Protein 2UVD (pdb70)

CATH classification: 3.40.50.720

Structure (mmCIF, N/CA/C/O backbone):
data_2UVD
#
_entry.id   2UVD
#
_cell.length_a   70.620
_cell.length_b   120.650
_cell.length_c   136.380
_cell.angle_alpha   90.00
_cell.angle_beta   104.42
_cell.angle_gamma   90.00
#
_symmetry.space_group_name_H-M   'P 1 21 1'
#
loop_
_entity.id
_entity.type
_entity.pdbx_description
1 polymer '3-OXOACYL-(ACYL-CARRIER-PROTEIN) REDUCTASE'
2 water water
#
loop_
_atom_site.group_PDB
_atom_site.id
_atom_site.type_symbol
_atom_site.label_atom_id
_atom_site.label_alt_id
_atom_site.label_comp_id
_atom_site.label_asym_id
_atom_site.label_entity_id
_atom_site.label_seq_id
_atom_site.pdbx_PDB_ins_code
_atom_site.Cartn_x
_atom_site.Cartn_y
_atom_site.Cartn_z
_atom_site.occupancy
_atom_site.B_iso_or_equiv
_atom_site.auth_seq_id
_atom_site.auth_comp_id
_atom_site.auth_asym_id
_atom_site.auth_atom_id
_atom_site.pdbx_PDB_model_num
ATOM 1 N N . MET A 1 1 ? 35.936 -4.679 -9.151 1.00 78.58 1 MET A N 1
ATOM 2 C CA . MET A 1 1 ? 37.141 -3.793 -9.061 1.00 80.46 1 MET A CA 1
ATOM 3 C C . MET A 1 1 ? 36.824 -2.292 -8.830 1.00 80.63 1 MET A C 1
ATOM 4 O O . MET A 1 1 ? 37.354 -1.417 -9.530 1.00 88.98 1 MET A O 1
ATOM 9 N N . LEU A 1 2 ? 35.892 -2.050 -7.917 1.00 69.45 2 LEU A N 1
ATOM 10 C CA . LEU A 1 2 ? 35.865 -0.906 -6.939 1.00 67.98 2 LEU A CA 1
ATOM 11 C C . LEU A 1 2 ? 36.708 0.391 -7.108 1.00 64.09 2 LEU A C 1
ATOM 12 O O . LEU A 1 2 ? 36.923 1.135 -6.148 1.00 56.36 2 LEU A O 1
ATOM 17 N N . LYS A 1 3 ? 37.113 0.703 -8.325 1.00 69.22 3 LYS A N 1
ATOM 18 C CA . LYS A 1 3 ? 37.856 1.934 -8.610 1.00 72.44 3 LYS A CA 1
ATOM 19 C C . LYS A 1 3 ? 37.067 3.190 -8.276 1.00 69.01 3 LYS A C 1
ATOM 20 O O . LYS A 1 3 ? 35.937 3.359 -8.726 1.00 76.50 3 LYS A O 1
ATOM 26 N N . GLY A 1 4 ? 37.681 4.080 -7.517 1.00 63.60 4 GLY A N 1
ATOM 27 C CA . GLY A 1 4 ? 37.030 5.325 -7.083 1.00 61.89 4 GLY A CA 1
ATOM 28 C C . GLY A 1 4 ? 36.001 5.196 -5.974 1.00 63.60 4 GLY A C 1
ATOM 29 O O . GLY A 1 4 ? 35.403 6.195 -5.569 1.00 69.48 4 GLY A O 1
ATOM 30 N N . LYS A 1 5 ? 35.789 3.980 -5.473 1.00 62.95 5 LYS A N 1
ATOM 31 C CA . LYS A 1 5 ? 34.836 3.748 -4.380 1.00 62.06 5 LYS A CA 1
ATOM 32 C C . LYS A 1 5 ? 35.451 4.101 -3.038 1.00 55.98 5 LYS A C 1
ATOM 33 O O . LYS A 1 5 ? 36.662 4.026 -2.871 1.00 49.10 5 LYS A O 1
ATOM 39 N N . VAL A 1 6 ? 34.625 4.504 -2.079 1.00 57.53 6 VAL A N 1
ATOM 40 C CA . VAL A 1 6 ? 35.115 4.581 -0.697 1.00 57.60 6 VAL A CA 1
ATOM 41 C C . VAL A 1 6 ? 34.282 3.674 0.210 1.00 52.93 6 VAL A C 1
ATOM 42 O O . VAL A 1 6 ? 33.046 3.618 0.128 1.00 45.59 6 VAL A O 1
ATOM 46 N N . ALA A 1 7 ? 35.010 2.905 1.017 1.00 54.16 7 ALA A N 1
ATOM 47 C CA . ALA A 1 7 ? 34.428 1.899 1.905 1.00 52.43 7 ALA A CA 1
ATOM 48 C C . ALA A 1 7 ? 34.672 2.246 3.352 1.00 50.58 7 ALA A C 1
ATOM 49 O O . ALA A 1 7 ? 35.791 2.583 3.724 1.00 56.62 7 ALA A O 1
ATOM 51 N N . LEU A 1 8 ? 33.615 2.154 4.157 1.00 51.38 8 LEU A N 1
ATOM 52 C CA . LEU A 1 8 ? 33.709 2.241 5.627 1.00 52.75 8 LEU A CA 1
ATOM 53 C C . LEU A 1 8 ? 33.508 0.843 6.221 1.00 52.71 8 LEU A C 1
ATOM 54 O O . LEU A 1 8 ? 32.452 0.260 6.106 1.00 51.90 8 LEU A O 1
ATOM 59 N N . VAL A 1 9 ? 34.553 0.313 6.834 1.00 56.28 9 VAL A N 1
ATOM 60 C CA . VAL A 1 9 ? 34.517 -1.023 7.449 1.00 57.33 9 VAL A CA 1
ATOM 61 C C . VAL A 1 9 ? 34.613 -0.885 8.974 1.00 55.16 9 VAL A C 1
ATOM 62 O O . VAL A 1 9 ? 35.585 -0.365 9.503 1.00 58.53 9 VAL A O 1
ATOM 66 N N . THR A 1 10 ? 33.577 -1.330 9.667 1.00 56.31 10 THR A N 1
ATOM 67 C CA . THR A 1 10 ? 33.566 -1.286 11.129 1.00 58.13 10 THR A CA 1
ATOM 68 C C . THR A 1 10 ? 34.223 -2.545 11.678 1.00 58.30 10 THR A C 1
ATOM 69 O O . THR A 1 10 ? 34.110 -3.616 11.114 1.00 56.60 10 THR A O 1
ATOM 73 N N . GLY A 1 11 ? 34.945 -2.400 12.770 1.00 60.78 11 GLY A N 1
ATOM 74 C CA . GLY A 1 11 ? 35.730 -3.520 13.318 1.00 59.50 11 GLY A CA 1
ATOM 75 C C . GLY A 1 11 ? 36.778 -4.080 12.354 1.00 60.63 11 GLY A C 1
ATOM 76 O O . GLY A 1 11 ? 36.891 -5.306 12.199 1.00 55.12 11 GLY A O 1
ATOM 77 N N . ALA A 1 12 ? 37.578 -3.177 11.779 1.00 57.17 12 ALA A N 1
ATOM 78 C CA . ALA A 1 12 ? 38.471 -3.479 10.653 1.00 50.85 12 ALA A CA 1
ATOM 79 C C . ALA A 1 12 ? 39.923 -3.694 11.040 1.00 55.00 12 ALA A C 1
ATOM 80 O O . ALA A 1 12 ? 40.774 -3.839 10.160 1.00 63.42 12 ALA A O 1
ATOM 82 N N . SER A 1 13 ? 40.222 -3.706 12.334 1.00 56.71 13 SER A N 1
ATOM 83 C CA . SER A 1 13 ? 41.635 -3.693 12.799 1.00 55.65 13 SER A CA 1
ATOM 84 C C . SER A 1 13 ? 42.295 -5.073 12.821 1.00 52.91 13 SER A C 1
ATOM 85 O O . SER A 1 13 ? 43.516 -5.199 12.957 1.00 45.31 13 SER A O 1
ATOM 88 N N . ARG A 1 14 ? 41.492 -6.116 12.680 1.00 57.96 14 ARG A N 1
ATOM 89 C CA . ARG A 1 14 ? 42.054 -7.464 12.607 1.00 61.42 14 ARG A CA 1
ATOM 90 C C . ARG A 1 14 ? 41.065 -8.506 12.127 1.00 53.21 14 ARG A C 1
ATOM 91 O O . ARG A 1 14 ? 39.883 -8.230 11.996 1.00 54.42 14 ARG A O 1
ATOM 99 N N . GLY A 1 15 ? 41.610 -9.699 11.875 1.00 55.38 15 GLY A N 1
ATOM 100 C CA . GLY A 1 15 ? 40.866 -10.901 11.531 1.00 49.19 15 GLY A CA 1
ATOM 101 C C . GLY A 1 15 ? 40.080 -10.718 10.259 1.00 55.08 15 GLY A C 1
ATOM 102 O O . GLY A 1 15 ? 40.632 -10.326 9.236 1.00 53.88 15 GLY A O 1
ATOM 103 N N . ILE A 1 16 ? 38.780 -10.990 10.350 1.00 53.30 16 ILE A N 1
ATOM 104 C CA . ILE A 1 16 ? 37.866 -10.870 9.219 1.00 54.89 16 ILE A CA 1
ATOM 105 C C . ILE A 1 16 ? 37.793 -9.431 8.727 1.00 53.48 16 ILE A C 1
ATOM 106 O O . ILE A 1 16 ? 37.943 -9.156 7.535 1.00 58.90 16 ILE A O 1
ATOM 111 N N . GLY A 1 17 ? 37.573 -8.518 9.654 1.00 57.45 17 GLY A N 1
ATOM 112 C CA . GLY A 1 17 ? 37.389 -7.094 9.313 1.00 54.43 17 GLY A CA 1
ATOM 113 C C . GLY A 1 17 ? 38.611 -6.505 8.629 1.00 55.78 17 GLY A C 1
ATOM 114 O O . GLY A 1 17 ? 38.508 -5.676 7.725 1.00 58.32 17 GLY A O 1
ATOM 115 N N . ARG A 1 18 ? 39.777 -6.960 9.051 1.00 52.10 18 ARG A N 1
ATOM 116 C CA . ARG A 1 18 ? 41.013 -6.529 8.442 1.00 50.17 18 ARG A CA 1
ATOM 117 C C . ARG A 1 18 ? 41.193 -7.061 7.029 1.00 47.59 18 ARG A C 1
ATOM 118 O O . ARG A 1 18 ? 41.614 -6.329 6.133 1.00 46.97 18 ARG A O 1
ATOM 126 N N . ALA A 1 19 ? 40.905 -8.340 6.854 1.00 50.63 19 ALA A N 1
ATOM 127 C CA . ALA A 1 19 ? 40.983 -9.006 5.540 1.00 54.92 19 ALA A CA 1
ATOM 128 C C . ALA A 1 19 ? 40.023 -8.347 4.534 1.00 54.61 19 ALA A C 1
ATOM 129 O O . ALA A 1 19 ? 40.348 -8.187 3.374 1.00 51.93 19 ALA A O 1
ATOM 131 N N . ILE A 1 20 ? 38.848 -7.961 5.019 1.00 54.50 20 ILE A N 1
ATOM 132 C CA . ILE A 1 20 ? 37.836 -7.283 4.205 1.00 54.28 20 ILE A CA 1
ATOM 133 C C . ILE A 1 20 ? 38.364 -5.906 3.771 1.00 57.18 20 ILE A C 1
ATOM 134 O O . ILE A 1 20 ? 38.269 -5.530 2.593 1.00 60.69 20 ILE A O 1
ATOM 139 N N . ALA A 1 21 ? 38.912 -5.159 4.729 1.00 53.69 21 ALA A N 1
ATOM 140 C CA . ALA A 1 21 ? 39.419 -3.803 4.447 1.00 56.42 21 ALA A CA 1
ATOM 141 C C . ALA A 1 21 ? 40.505 -3.862 3.383 1.00 50.04 21 ALA A C 1
ATOM 142 O O . ALA A 1 21 ? 40.468 -3.091 2.436 1.00 54.57 21 ALA A O 1
ATOM 144 N N . ILE A 1 22 ? 41.431 -4.806 3.556 1.00 50.22 22 ILE A N 1
ATOM 145 C CA . ILE A 1 22 ? 42.569 -5.005 2.659 1.00 50.60 22 ILE A CA 1
ATOM 146 C C . ILE A 1 22 ? 42.113 -5.424 1.279 1.00 52.18 22 ILE A C 1
ATOM 147 O O . ILE A 1 22 ? 42.655 -4.936 0.292 1.00 53.10 22 ILE A O 1
ATOM 152 N N . ASP A 1 23 ? 41.101 -6.285 1.203 1.00 54.48 23 ASP A N 1
ATOM 153 C CA . ASP A 1 23 ? 40.644 -6.791 -0.112 1.00 58.03 23 ASP A CA 1
ATOM 154 C C . ASP A 1 23 ? 39.922 -5.719 -0.911 1.00 53.77 23 ASP A C 1
ATOM 155 O O . ASP A 1 23 ? 40.153 -5.553 -2.105 1.00 62.32 23 ASP A O 1
ATOM 160 N N . LEU A 1 24 ? 39.050 -5.001 -0.238 1.00 53.99 24 LEU A N 1
ATOM 161 C CA . LEU A 1 24 ? 38.414 -3.808 -0.816 1.00 55.59 24 LEU A CA 1
ATOM 162 C C . LEU A 1 24 ? 39.438 -2.796 -1.397 1.00 49.32 24 LEU A C 1
ATOM 163 O O . LEU A 1 24 ? 39.294 -2.330 -2.527 1.00 51.29 24 LEU A O 1
ATOM 168 N N . ALA A 1 25 ? 40.467 -2.487 -0.623 1.00 50.14 25 ALA A N 1
ATOM 169 C CA . ALA A 1 25 ? 41.577 -1.609 -1.075 1.00 54.46 25 ALA A CA 1
ATOM 170 C C . ALA A 1 25 ? 42.317 -2.157 -2.293 1.00 54.54 25 ALA A C 1
ATOM 171 O O . ALA A 1 25 ? 42.731 -1.428 -3.189 1.00 54.83 25 ALA A O 1
ATOM 173 N N . LYS A 1 26 ? 42.484 -3.470 -2.294 1.00 61.05 26 LYS A N 1
ATOM 174 C CA . LYS A 1 26 ? 43.117 -4.208 -3.390 1.00 57.65 26 LYS A CA 1
ATOM 175 C C . LYS A 1 26 ? 42.346 -4.006 -4.699 1.00 54.89 26 LYS A C 1
ATOM 176 O O . LYS A 1 26 ? 42.932 -3.906 -5.759 1.00 60.46 26 LYS A O 1
ATOM 182 N N . GLN A 1 27 ? 41.027 -3.954 -4.599 1.00 52.97 27 GLN A N 1
ATOM 183 C CA . GLN A 1 27 ? 40.141 -3.702 -5.752 1.00 54.15 27 GLN A CA 1
ATOM 184 C C . GLN A 1 27 ? 39.997 -2.232 -6.105 1.00 50.00 27 GLN A C 1
ATOM 185 O O . GLN A 1 27 ? 39.246 -1.891 -6.991 1.00 51.93 27 GLN A O 1
ATOM 191 N N . GLY A 1 28 ? 40.680 -1.362 -5.377 1.00 56.01 28 GLY A N 1
ATOM 192 C CA . GLY A 1 28 ? 40.781 0.070 -5.737 1.00 52.28 28 GLY A CA 1
ATOM 193 C C . GLY A 1 28 ? 40.092 1.052 -4.800 1.00 50.95 28 GLY A C 1
ATOM 194 O O . GLY A 1 28 ? 40.183 2.269 -5.003 1.00 50.65 28 GLY A O 1
ATOM 195 N N . ALA A 1 29 ? 39.413 0.525 -3.787 1.00 46.81 29 ALA A N 1
ATOM 196 C CA . ALA A 1 29 ? 38.680 1.338 -2.823 1.00 52.20 29 ALA A CA 1
ATOM 197 C C . ALA A 1 29 ? 39.608 2.117 -1.875 1.00 54.28 29 ALA A C 1
ATOM 198 O O . ALA A 1 29 ? 40.687 1.641 -1.511 1.00 56.17 29 ALA A O 1
ATOM 200 N N . ASN A 1 30 ? 39.184 3.323 -1.505 1.00 51.20 30 ASN A N 1
ATOM 201 C CA . ASN A 1 30 ? 39.745 4.025 -0.355 1.00 48.08 30 ASN A CA 1
ATOM 202 C C . ASN A 1 30 ? 38.985 3.556 0.859 1.00 51.00 30 ASN A C 1
ATOM 203 O O . ASN A 1 30 ? 37.765 3.395 0.806 1.00 48.61 30 ASN A O 1
ATOM 208 N N . VAL A 1 31 ? 39.687 3.337 1.962 1.00 51.29 31 VAL A N 1
ATOM 209 C CA . VAL A 1 31 ? 39.066 2.626 3.098 1.00 51.00 31 VAL A CA 1
ATOM 210 C C . VAL A 1 31 ? 39.167 3.366 4.408 1.00 51.06 31 VAL A C 1
ATOM 211 O O . VAL A 1 31 ? 40.224 3.849 4.784 1.00 50.81 31 VAL A O 1
ATOM 215 N N . VAL A 1 32 ? 38.034 3.454 5.101 1.00 54.64 32 VAL A N 1
ATOM 216 C CA . VAL A 1 32 ? 38.020 3.905 6.486 1.00 52.12 32 VAL A CA 1
ATOM 217 C C . VAL A 1 32 ? 38.061 2.666 7.403 1.00 51.90 32 VAL A C 1
ATOM 218 O O . VAL A 1 32 ? 37.149 1.876 7.446 1.00 49.77 32 VAL A O 1
ATOM 222 N N . VAL A 1 33 ? 39.160 2.539 8.131 1.00 55.40 33 VAL A N 1
ATOM 223 C CA . VAL A 1 33 ? 39.400 1.439 9.072 1.00 55.05 33 VAL A CA 1
ATOM 224 C C . VAL A 1 33 ? 38.930 1.837 10.482 1.00 51.30 33 VAL A C 1
ATOM 225 O O . VAL A 1 33 ? 39.652 2.476 11.238 1.00 52.09 33 VAL A O 1
ATOM 229 N N . ASN A 1 34 ? 37.713 1.437 10.820 1.00 54.88 34 ASN A N 1
ATOM 230 C CA . ASN A 1 34 ? 37.158 1.688 12.159 1.00 54.57 34 ASN A CA 1
ATOM 231 C C . ASN A 1 34 ? 37.629 0.691 13.214 1.00 53.76 34 ASN A C 1
ATOM 232 O O . ASN A 1 34 ? 37.792 -0.509 12.954 1.00 53.97 34 ASN A O 1
ATOM 237 N N . TYR A 1 35 ? 37.833 1.223 14.409 1.00 56.12 35 TYR A N 1
ATOM 238 C CA . TYR A 1 35 ? 38.249 0.450 15.573 1.00 54.36 35 TYR A CA 1
ATOM 239 C C . TYR A 1 35 ? 37.666 1.076 16.832 1.00 55.74 35 TYR A C 1
ATOM 240 O O . TYR A 1 35 ? 37.340 2.260 16.863 1.00 54.35 35 TYR A O 1
ATOM 249 N N . ALA A 1 36 ? 37.562 0.269 17.876 1.00 55.96 36 ALA A N 1
ATOM 250 C CA . ALA A 1 36 ? 36.992 0.713 19.158 1.00 53.82 36 ALA A CA 1
ATOM 251 C C . ALA A 1 36 ? 38.066 1.040 20.145 1.00 57.60 36 ALA A C 1
ATOM 252 O O . ALA A 1 36 ? 37.968 2.030 20.857 1.00 67.48 36 ALA A O 1
ATOM 254 N N . GLY A 1 37 ? 39.081 0.191 20.218 1.00 56.97 37 GLY A N 1
ATOM 255 C CA . GLY A 1 37 ? 40.059 0.310 21.268 1.00 61.92 37 GLY A CA 1
ATOM 256 C C . GLY A 1 37 ? 41.441 0.561 20.735 1.00 66.77 37 GLY A C 1
ATOM 257 O O . GLY A 1 37 ? 41.948 1.688 20.797 1.00 66.98 37 GLY A O 1
ATOM 258 N N . ASN A 1 38 ? 42.052 -0.493 20.203 1.00 71.05 38 ASN A N 1
ATOM 259 C CA . ASN A 1 38 ? 43.476 -0.433 19.880 1.00 74.67 38 ASN A CA 1
ATOM 260 C C . ASN A 1 38 ? 43.764 0.280 18.568 1.00 70.31 38 ASN A C 1
ATOM 261 O O . ASN A 1 38 ? 43.445 -0.233 17.465 1.00 65.77 38 ASN A O 1
ATOM 266 N N . GLU A 1 39 ? 44.399 1.445 18.717 1.00 61.82 39 GLU A N 1
ATOM 267 C CA . GLU A 1 39 ? 44.776 2.265 17.594 1.00 59.26 39 GLU A CA 1
ATOM 268 C C . GLU A 1 39 ? 45.892 1.606 16.819 1.00 55.64 39 GLU A C 1
ATOM 269 O O . GLU A 1 39 ? 45.959 1.746 15.604 1.00 57.63 39 GLU A O 1
ATOM 275 N N . GLN A 1 40 ? 46.736 0.853 17.513 1.00 57.81 40 GLN A N 1
ATOM 276 C CA . GLN A 1 40 ? 47.991 0.375 16.933 1.00 60.82 40 GLN A CA 1
ATOM 277 C C . GLN A 1 40 ? 47.786 -0.627 15.818 1.00 55.10 40 GLN A C 1
ATOM 278 O O . GLN A 1 40 ? 48.497 -0.603 14.833 1.00 55.89 40 GLN A O 1
ATOM 284 N N . LYS A 1 41 ? 46.843 -1.528 16.003 1.00 58.83 41 LYS A N 1
ATOM 285 C CA . LYS A 1 41 ? 46.494 -2.518 14.979 1.00 59.85 41 LYS A CA 1
ATOM 286 C C . LYS A 1 41 ? 45.813 -1.891 13.782 1.00 53.94 41 LYS A C 1
ATOM 287 O O . LYS A 1 41 ? 46.098 -2.257 12.648 1.00 62.60 41 LYS A O 1
ATOM 293 N N . ALA A 1 42 ? 44.901 -0.969 14.043 1.00 55.34 42 ALA A N 1
ATOM 294 C CA . ALA A 1 42 ? 44.195 -0.212 12.985 1.00 53.11 42 ALA A CA 1
ATOM 295 C C . ALA A 1 42 ? 45.179 0.540 12.092 1.00 51.70 42 ALA A C 1
ATOM 296 O O . ALA A 1 42 ? 45.019 0.562 10.882 1.00 50.44 42 ALA A O 1
ATOM 298 N N . ASN A 1 43 ? 46.195 1.139 12.714 1.00 56.25 43 ASN A N 1
ATOM 299 C CA . ASN A 1 43 ? 47.275 1.854 12.000 1.00 55.37 43 ASN A CA 1
ATOM 300 C C . ASN A 1 43 ? 48.107 0.944 11.098 1.00 53.65 43 ASN A C 1
ATOM 301 O O . ASN A 1 43 ? 48.609 1.386 10.064 1.00 54.50 43 ASN A O 1
ATOM 306 N N . GLU A 1 44 ? 48.252 -0.313 11.503 1.00 50.83 44 GLU A N 1
ATOM 307 C CA . GLU A 1 44 ? 48.934 -1.319 10.686 1.00 53.45 44 GLU A CA 1
ATOM 308 C C . GLU A 1 44 ? 48.132 -1.651 9.437 1.00 50.03 44 GLU A C 1
ATOM 309 O O . GLU A 1 44 ? 48.677 -1.768 8.351 1.00 57.55 44 GLU A O 1
ATOM 315 N N . VAL A 1 45 ? 46.834 -1.802 9.599 1.00 48.74 45 VAL A N 1
ATOM 316 C CA . VAL A 1 45 ? 45.941 -2.064 8.465 1.00 50.69 45 VAL A CA 1
ATOM 317 C C . VAL A 1 45 ? 45.967 -0.895 7.469 1.00 49.00 45 VAL A C 1
ATOM 318 O O . VAL A 1 45 ? 46.080 -1.098 6.266 1.00 44.93 45 VAL A O 1
ATOM 322 N N . VAL A 1 46 ? 45.907 0.322 7.996 1.00 53.62 46 VAL A N 1
ATOM 323 C CA . VAL A 1 46 ? 46.073 1.559 7.185 1.00 51.26 46 VAL A CA 1
ATOM 324 C C . VAL A 1 46 ? 47.410 1.538 6.406 1.00 50.30 46 VAL A C 1
ATOM 325 O O . VAL A 1 46 ? 47.454 1.814 5.207 1.00 50.33 46 VAL A O 1
ATOM 329 N N . ASP A 1 47 ? 48.488 1.193 7.092 1.00 51.04 47 ASP A N 1
ATOM 330 C CA . ASP A 1 47 ? 49.825 1.151 6.468 1.00 54.28 47 ASP A CA 1
ATOM 331 C C . ASP A 1 47 ? 49.906 0.157 5.312 1.00 56.80 47 ASP A C 1
ATOM 332 O O . ASP A 1 47 ? 50.520 0.411 4.281 1.00 60.59 47 ASP A O 1
ATOM 337 N N . GLU A 1 48 ? 49.262 -0.973 5.502 1.00 58.91 48 GLU A N 1
ATOM 338 C CA . GLU A 1 48 ? 49.220 -2.020 4.499 1.00 61.12 48 GLU A CA 1
ATOM 339 C C . GLU A 1 48 ? 48.406 -1.632 3.275 1.00 58.62 48 GLU A C 1
ATOM 340 O O . GLU A 1 48 ? 48.752 -2.000 2.154 1.00 57.41 48 GLU A O 1
ATOM 346 N N . ILE A 1 49 ? 47.309 -0.919 3.506 1.00 57.29 49 ILE A N 1
ATOM 347 C CA . ILE A 1 49 ? 46.449 -0.406 2.412 1.00 55.25 49 ILE A CA 1
ATOM 348 C C . ILE A 1 49 ? 47.218 0.619 1.557 1.00 56.15 49 ILE A C 1
ATOM 349 O O . ILE A 1 49 ? 47.116 0.615 0.337 1.00 62.06 49 ILE A O 1
ATOM 354 N N . LYS A 1 50 ? 47.996 1.469 2.208 1.00 54.45 50 LYS A N 1
ATOM 355 C CA . LYS A 1 50 ? 48.785 2.498 1.509 1.00 57.48 50 LYS A CA 1
ATOM 356 C C . LYS A 1 50 ? 49.925 1.872 0.704 1.00 60.22 50 LYS A C 1
ATOM 357 O O . LYS A 1 50 ? 50.273 2.325 -0.392 1.00 61.99 50 LYS A O 1
ATOM 363 N N . LYS A 1 51 ? 50.509 0.830 1.265 1.00 61.78 51 LYS A N 1
ATOM 364 C CA . LYS A 1 51 ? 51.508 0.009 0.556 1.00 61.53 51 LYS A CA 1
ATOM 365 C C . LYS A 1 51 ? 51.028 -0.546 -0.777 1.00 61.18 51 LYS A C 1
ATOM 366 O O . LYS A 1 51 ? 51.785 -0.619 -1.739 1.00 63.79 51 LYS A O 1
ATOM 372 N N . LEU A 1 52 ? 49.775 -0.966 -0.823 1.00 59.25 52 LEU A N 1
ATOM 373 C CA . LEU A 1 52 ? 49.226 -1.530 -2.060 1.00 63.37 52 LEU A CA 1
ATOM 374 C C . LEU A 1 52 ? 48.567 -0.485 -2.995 1.00 66.33 52 LEU A C 1
ATOM 375 O O . LEU A 1 52 ? 47.825 -0.839 -3.911 1.00 68.33 52 LEU A O 1
ATOM 380 N N . GLY A 1 53 ? 48.842 0.792 -2.754 1.00 63.80 53 GLY A N 1
ATOM 381 C CA . GLY A 1 53 ? 48.505 1.848 -3.705 1.00 61.24 53 GLY A CA 1
ATOM 382 C C . GLY A 1 53 ? 47.215 2.587 -3.449 1.00 66.25 53 GLY A C 1
ATOM 383 O O . GLY A 1 53 ? 46.903 3.549 -4.147 1.00 73.74 53 GLY A O 1
ATOM 384 N N . SER A 1 54 ? 46.469 2.163 -2.438 1.00 65.83 54 SER A N 1
ATOM 385 C CA . SER A 1 54 ? 45.213 2.836 -2.082 1.00 62.16 54 SER A CA 1
ATOM 386 C C . SER A 1 54 ? 45.417 3.807 -0.909 1.00 56.16 54 SER A C 1
ATOM 387 O O . SER A 1 54 ? 46.536 4.000 -0.438 1.00 56.96 54 SER A O 1
ATOM 390 N N . ASP A 1 55 ? 44.341 4.447 -0.481 1.00 53.53 55 ASP A N 1
ATOM 391 C CA . ASP A 1 55 ? 44.387 5.365 0.657 1.00 55.15 55 ASP A CA 1
ATOM 392 C C . ASP A 1 55 ? 43.469 4.872 1.784 1.00 54.50 55 ASP A C 1
ATOM 393 O O . ASP A 1 55 ? 42.471 4.193 1.555 1.00 46.14 55 ASP A O 1
ATOM 398 N N . ALA A 1 56 ? 43.823 5.233 3.013 1.00 59.01 56 ALA A N 1
ATOM 399 C CA . ALA A 1 56 ? 43.032 4.824 4.185 1.00 52.78 56 ALA A CA 1
ATOM 400 C C . ALA A 1 56 ? 43.268 5.720 5.371 1.00 48.22 56 ALA A C 1
ATOM 401 O O . ALA A 1 56 ? 44.286 6.367 5.470 1.00 45.50 56 ALA A O 1
ATOM 403 N N . ILE A 1 57 ? 42.274 5.767 6.247 1.00 50.50 57 ILE A N 1
ATOM 404 C CA . ILE A 1 57 ? 42.405 6.398 7.553 1.00 51.33 57 ILE A CA 1
ATOM 405 C C . ILE A 1 57 ? 41.830 5.474 8.622 1.00 48.41 57 ILE A C 1
ATOM 406 O O . ILE A 1 57 ? 40.944 4.683 8.348 1.00 47.76 57 ILE A O 1
ATOM 411 N N . ALA A 1 58 ? 42.358 5.594 9.836 1.00 51.72 58 ALA A N 1
ATOM 412 C CA . ALA A 1 58 ? 41.857 4.855 10.992 1.00 54.70 58 ALA A CA 1
ATOM 413 C C . ALA A 1 58 ? 40.942 5.785 11.805 1.00 52.23 58 ALA A C 1
ATOM 414 O O . ALA A 1 58 ? 41.344 6.879 12.170 1.00 47.02 58 ALA A O 1
ATOM 416 N N . VAL A 1 59 ? 39.725 5.334 12.105 1.00 53.76 59 VAL A N 1
ATOM 417 C CA . VAL A 1 59 ? 38.773 6.135 12.911 1.00 51.07 59 VAL A CA 1
ATOM 418 C C . VAL A 1 59 ? 38.204 5.370 14.131 1.00 52.35 59 VAL A C 1
ATOM 419 O O . VAL A 1 59 ? 37.577 4.314 13.985 1.00 49.03 59 VAL A O 1
ATOM 423 N N . ARG A 1 60 ? 38.422 5.916 15.326 1.00 52.06 60 ARG A N 1
ATOM 424 C CA . ARG A 1 60 ? 37.898 5.355 16.571 1.00 52.45 60 ARG A CA 1
ATOM 425 C C . ARG A 1 60 ? 36.422 5.688 16.757 1.00 49.11 60 ARG A C 1
ATOM 426 O O . ARG A 1 60 ? 36.056 6.839 16.800 1.00 53.41 60 ARG A O 1
ATOM 434 N N . ALA A 1 61 ? 35.580 4.682 16.930 1.00 53.64 61 ALA A N 1
ATOM 435 C CA . ALA A 1 61 ? 34.152 4.909 17.192 1.00 53.77 61 ALA A CA 1
ATOM 436 C C . ALA A 1 61 ? 33.531 3.671 17.802 1.00 52.31 61 ALA A C 1
ATOM 437 O O . ALA A 1 61 ? 33.838 2.565 17.362 1.00 47.44 61 ALA A O 1
ATOM 439 N N . ASP A 1 62 ? 32.697 3.860 18.829 1.00 52.97 62 ASP A N 1
ATOM 440 C CA . ASP A 1 62 ? 31.886 2.765 19.384 1.00 53.26 62 ASP A CA 1
ATOM 441 C C . ASP A 1 62 ? 30.616 2.734 18.561 1.00 54.07 62 ASP A C 1
ATOM 442 O O . ASP A 1 62 ? 29.837 3.684 18.557 1.00 58.80 62 ASP A O 1
ATOM 447 N N . VAL A 1 63 ? 30.421 1.644 17.840 1.00 57.03 63 VAL A N 1
ATOM 448 C CA . VAL A 1 63 ? 29.272 1.557 16.915 1.00 58.28 63 VAL A CA 1
ATOM 449 C C . VAL A 1 63 ? 27.907 1.533 17.638 1.00 58.32 63 VAL A C 1
ATOM 450 O O . VAL A 1 63 ? 26.866 1.751 17.023 1.00 58.32 63 VAL A O 1
ATOM 454 N N . ALA A 1 64 ? 27.936 1.280 18.940 1.00 57.13 64 ALA A N 1
ATOM 455 C CA . ALA A 1 64 ? 26.746 1.374 19.803 1.00 56.84 64 ALA A CA 1
ATOM 456 C C . ALA A 1 64 ? 26.476 2.807 20.303 1.00 56.32 64 ALA A C 1
ATOM 457 O O . ALA A 1 64 ? 25.529 3.043 21.053 1.00 53.56 64 ALA A O 1
ATOM 459 N N . ASN A 1 65 ? 27.329 3.741 19.902 1.00 55.17 65 ASN A N 1
ATOM 460 C CA . ASN A 1 65 ? 27.246 5.139 20.322 1.00 58.16 65 ASN A CA 1
ATOM 461 C C . ASN A 1 65 ? 26.890 6.039 19.138 1.00 61.38 65 ASN A C 1
ATOM 462 O O . ASN A 1 65 ? 27.663 6.166 18.187 1.00 64.71 65 ASN A O 1
ATOM 467 N N . ALA A 1 66 ? 25.709 6.648 19.215 1.00 60.19 66 ALA A N 1
ATOM 468 C CA . ALA A 1 66 ? 25.090 7.373 18.087 1.00 57.40 66 ALA A CA 1
ATOM 469 C C . ALA A 1 66 ? 25.938 8.541 17.626 1.00 59.73 66 ALA A C 1
ATOM 470 O O . ALA A 1 66 ? 26.111 8.761 16.441 1.00 62.65 66 ALA A O 1
ATOM 472 N N . GLU A 1 67 ? 26.472 9.278 18.581 1.00 63.17 67 GLU A N 1
ATOM 473 C CA . GLU A 1 67 ? 27.329 10.415 18.298 1.00 62.23 67 GLU A CA 1
ATOM 474 C C . GLU A 1 67 ? 28.668 9.996 17.633 1.00 59.63 67 GLU A C 1
ATOM 475 O O . GLU A 1 67 ? 29.118 10.654 16.699 1.00 56.20 67 GLU A O 1
ATOM 481 N N . ASP A 1 68 ? 29.277 8.910 18.119 1.00 55.17 68 ASP A N 1
ATOM 482 C CA . ASP A 1 68 ? 30.497 8.334 17.521 1.00 56.13 68 ASP A CA 1
ATOM 483 C C . ASP A 1 68 ? 30.251 7.941 16.058 1.00 53.75 68 ASP A C 1
ATOM 484 O O . ASP A 1 68 ? 31.035 8.249 15.171 1.00 59.70 68 ASP A O 1
ATOM 489 N N . VAL A 1 69 ? 29.156 7.251 15.835 1.00 50.83 69 VAL A N 1
ATOM 490 C CA . VAL A 1 69 ? 28.784 6.805 14.491 1.00 56.68 69 VAL A CA 1
ATOM 491 C C . VAL A 1 69 ? 28.576 7.993 13.528 1.00 56.36 69 VAL A C 1
ATOM 492 O O . VAL A 1 69 ? 29.084 8.021 12.407 1.00 59.62 69 VAL A O 1
ATOM 496 N N . THR A 1 70 ? 27.856 8.990 13.994 1.00 58.68 70 THR A N 1
ATOM 497 C CA . THR A 1 70 ? 27.586 10.171 13.190 1.00 54.86 70 THR A CA 1
ATOM 498 C C . THR A 1 70 ? 28.875 10.872 12.791 1.00 58.98 70 THR A C 1
ATOM 499 O O . THR A 1 70 ? 29.036 11.251 11.629 1.00 61.24 70 THR A O 1
ATOM 503 N N . ASN A 1 71 ? 29.794 11.033 13.736 1.00 58.42 71 ASN A N 1
ATOM 504 C CA . ASN A 1 71 ? 31.065 11.702 13.458 1.00 57.00 71 ASN A CA 1
ATOM 505 C C . ASN A 1 71 ? 31.972 10.876 12.547 1.00 53.87 71 ASN A C 1
ATOM 506 O O . ASN A 1 71 ? 32.721 11.419 11.747 1.00 54.93 71 ASN A O 1
ATOM 511 N N . MET A 1 72 ? 31.885 9.560 12.674 1.00 52.60 72 MET A N 1
ATOM 512 C CA . MET A 1 72 ? 32.683 8.664 11.858 1.00 50.75 72 MET A CA 1
ATOM 513 C C . MET A 1 72 ? 32.279 8.778 10.395 1.00 57.07 72 MET A C 1
ATOM 514 O O . MET A 1 72 ? 33.129 8.956 9.519 1.00 56.00 72 MET A O 1
ATOM 519 N N . VAL A 1 73 ? 30.976 8.681 10.136 1.00 56.70 73 VAL A N 1
ATOM 520 C CA . VAL A 1 73 ? 30.460 8.796 8.767 1.00 56.59 73 VAL A CA 1
ATOM 521 C C . VAL A 1 73 ? 30.796 10.155 8.170 1.00 54.52 73 VAL A C 1
ATOM 522 O O . VAL A 1 73 ? 31.199 10.264 7.013 1.00 55.41 73 VAL A O 1
ATOM 526 N N . LYS A 1 74 ? 30.681 11.177 8.993 1.00 54.29 74 LYS A N 1
ATOM 527 C CA . LYS A 1 74 ? 30.970 12.539 8.592 1.00 58.42 74 LYS A CA 1
ATOM 528 C C . LYS A 1 74 ? 32.438 12.733 8.223 1.00 59.41 74 LYS A C 1
ATOM 529 O O . LYS A 1 74 ? 32.751 13.445 7.267 1.00 58.61 74 LYS A O 1
ATOM 535 N N . GLN A 1 75 ? 33.323 12.098 8.992 1.00 58.12 75 GLN A N 1
ATOM 536 C CA . GLN A 1 75 ? 34.756 12.126 8.716 1.00 57.84 75 GLN A CA 1
ATOM 537 C C . GLN A 1 75 ? 35.064 11.442 7.378 1.00 54.10 75 GLN A C 1
ATOM 538 O O . GLN A 1 75 ? 35.916 11.871 6.613 1.00 58.03 75 GLN A O 1
ATOM 544 N N . THR A 1 76 ? 34.383 10.343 7.134 1.00 57.21 76 THR A N 1
ATOM 545 C CA . THR A 1 76 ? 34.566 9.556 5.906 1.00 62.14 76 THR A CA 1
ATOM 546 C C . THR A 1 76 ? 34.309 10.430 4.704 1.00 59.33 76 THR A C 1
ATOM 547 O O . THR A 1 76 ? 35.123 10.503 3.780 1.00 53.75 76 THR A O 1
ATOM 551 N N . VAL A 1 77 ? 33.170 11.114 4.767 1.00 61.03 77 VAL A N 1
ATOM 552 C CA . VAL A 1 77 ? 32.707 11.967 3.672 1.00 55.42 77 VAL A CA 1
ATOM 553 C C . VAL A 1 77 ? 33.588 13.201 3.547 1.00 57.14 77 VAL A C 1
ATOM 554 O O . VAL A 1 77 ? 33.882 13.638 2.441 1.00 55.86 77 VAL A O 1
ATOM 558 N N . ASP A 1 78 ? 34.033 13.725 4.685 1.00 59.16 78 ASP A N 1
ATOM 559 C CA . ASP A 1 78 ? 34.944 14.875 4.720 1.00 55.30 78 ASP A CA 1
ATOM 560 C C . ASP A 1 78 ? 36.293 14.557 4.091 1.00 54.34 78 ASP A C 1
ATOM 561 O O . ASP A 1 78 ? 36.826 15.320 3.292 1.00 53.73 78 ASP A O 1
ATOM 566 N N . VAL A 1 79 ? 36.861 13.429 4.472 1.00 57.83 79 VAL A N 1
ATOM 567 C CA . VAL A 1 79 ? 38.223 13.075 4.033 1.00 58.84 79 VAL A CA 1
ATOM 568 C C . VAL A 1 79 ? 38.225 12.515 2.609 1.00 56.60 79 VAL A C 1
ATOM 569 O O . VAL A 1 79 ? 39.039 12.880 1.761 1.00 57.27 79 VAL A O 1
ATOM 573 N N . PHE A 1 80 ? 37.291 11.626 2.347 1.00 57.57 80 PHE A N 1
ATOM 574 C CA . PHE A 1 80 ? 37.276 10.925 1.058 1.00 55.49 80 PHE A CA 1
ATOM 575 C C . PHE A 1 80 ? 36.184 11.381 0.064 1.00 50.12 80 PHE A C 1
ATOM 576 O O . PHE A 1 80 ? 36.125 10.887 -1.053 1.00 49.23 80 PHE A O 1
ATOM 584 N N . GLY A 1 81 ? 35.328 12.305 0.476 1.00 50.20 81 GLY A N 1
ATOM 585 C CA . GLY A 1 81 ? 34.375 12.938 -0.437 1.00 50.63 81 GLY A CA 1
ATOM 586 C C . GLY A 1 81 ? 33.010 12.295 -0.510 1.00 51.83 81 GLY A C 1
ATOM 587 O O . GLY A 1 81 ? 32.056 12.920 -0.912 1.00 54.24 81 GLY A O 1
ATOM 588 N N . GLN A 1 82 ? 32.912 11.045 -0.083 1.00 58.35 82 GLN A N 1
ATOM 589 C CA . GLN A 1 82 ? 31.664 10.294 -0.193 1.00 56.95 82 GLN A CA 1
ATOM 590 C C . GLN A 1 82 ? 31.819 8.969 0.520 1.00 56.85 82 GLN A C 1
ATOM 591 O O . GLN A 1 82 ? 32.910 8.614 0.922 1.00 54.59 82 GLN A O 1
ATOM 597 N N . VAL A 1 83 ? 30.715 8.252 0.656 1.00 58.66 83 VAL A N 1
ATOM 598 C CA . VAL A 1 83 ? 30.712 6.877 1.135 1.00 56.54 83 VAL A CA 1
ATOM 599 C C . VAL A 1 83 ? 29.881 6.028 0.163 1.00 56.03 83 VAL A C 1
ATOM 600 O O . VAL A 1 83 ? 28.717 6.321 -0.111 1.00 57.36 83 VAL A O 1
ATOM 604 N N . ASP A 1 84 ? 30.521 4.987 -0.367 1.00 60.17 84 ASP A N 1
ATOM 605 C CA . ASP A 1 84 ? 29.923 4.096 -1.384 1.00 57.42 84 ASP A CA 1
ATOM 606 C C . ASP A 1 84 ? 29.589 2.705 -0.844 1.00 54.81 84 ASP A C 1
ATOM 607 O O . ASP A 1 84 ? 28.654 2.049 -1.287 1.00 58.59 84 ASP A O 1
ATOM 612 N N . ILE A 1 85 ? 30.375 2.263 0.121 1.00 54.80 85 ILE A N 1
ATOM 613 C CA . ILE A 1 85 ? 30.242 0.934 0.692 1.00 52.36 85 ILE A CA 1
ATOM 614 C C . ILE A 1 85 ? 30.328 0.996 2.208 1.00 51.81 85 ILE A C 1
ATOM 615 O O . ILE A 1 85 ? 31.231 1.625 2.757 1.00 52.23 85 ILE A O 1
ATOM 620 N N . LEU A 1 86 ? 29.399 0.316 2.871 1.00 52.68 86 LEU A N 1
ATOM 621 C CA . LEU A 1 86 ? 29.457 0.107 4.333 1.00 53.83 86 LEU A CA 1
ATOM 622 C C . LEU A 1 86 ? 29.507 -1.377 4.600 1.00 54.52 86 LEU A C 1
ATOM 623 O O . LEU A 1 86 ? 28.641 -2.126 4.151 1.00 48.11 86 LEU A O 1
ATOM 628 N N . VAL A 1 87 ? 30.545 -1.816 5.302 1.00 60.25 87 VAL A N 1
ATOM 629 C CA . VAL A 1 87 ? 30.531 -3.169 5.860 1.00 60.28 87 VAL A CA 1
ATOM 630 C C . VAL A 1 87 ? 30.543 -3.171 7.409 1.00 58.65 87 VAL A C 1
ATOM 631 O O . VAL A 1 87 ? 31.427 -2.635 8.073 1.00 53.49 87 VAL A O 1
ATOM 635 N N . ASN A 1 88 ? 29.449 -3.701 7.935 1.00 58.68 88 ASN A N 1
ATOM 636 C CA . ASN A 1 88 ? 29.206 -3.762 9.356 1.00 56.54 88 ASN A CA 1
ATOM 637 C C . ASN A 1 88 ? 29.802 -5.059 9.884 1.00 54.55 88 ASN A C 1
ATOM 638 O O . ASN A 1 88 ? 29.195 -6.102 9.801 1.00 51.41 88 ASN A O 1
ATOM 643 N N . ASN A 1 89 ? 31.013 -4.969 10.418 1.00 59.90 89 ASN A N 1
ATOM 644 C CA . ASN A 1 89 ? 31.709 -6.121 10.986 1.00 58.35 89 ASN A CA 1
ATOM 645 C C . ASN A 1 89 ? 31.975 -6.016 12.492 1.00 58.07 89 ASN A C 1
ATOM 646 O O . ASN A 1 89 ? 32.359 -6.991 13.110 1.00 67.09 89 ASN A O 1
ATOM 651 N N . ALA A 1 90 ? 31.775 -4.847 13.091 1.00 61.89 90 ALA A N 1
ATOM 652 C CA . ALA A 1 90 ? 31.969 -4.673 14.548 1.00 55.23 90 ALA A CA 1
ATOM 653 C C . ALA A 1 90 ? 31.056 -5.615 15.334 1.00 56.26 90 ALA A C 1
ATOM 654 O O . ALA A 1 90 ? 29.942 -5.900 14.926 1.00 59.85 90 ALA A O 1
ATOM 656 N N . GLY A 1 91 ? 31.533 -6.085 16.473 1.00 63.25 91 GLY A N 1
ATOM 657 C CA . GLY A 1 91 ? 30.791 -7.061 17.271 1.00 63.49 91 GLY A CA 1
ATOM 658 C C . GLY A 1 91 ? 31.649 -7.794 18.282 1.00 63.27 91 GLY A C 1
ATOM 659 O O . GLY A 1 91 ? 32.751 -8.172 17.985 1.00 67.87 91 GLY A O 1
ATOM 660 N N . VAL A 1 92 ? 31.119 -7.999 19.478 1.00 63.65 92 VAL A N 1
ATOM 661 C CA . VAL A 1 92 ? 31.791 -8.799 20.510 1.00 63.62 92 VAL A CA 1
ATOM 662 C C . VAL A 1 92 ? 30.992 -10.076 20.834 1.00 62.02 92 VAL A C 1
ATOM 663 O O . VAL A 1 92 ? 29.824 -10.202 20.460 1.00 61.01 92 VAL A O 1
ATOM 667 N N . THR A 1 93 ? 31.652 -11.039 21.463 1.00 56.39 93 THR A N 1
ATOM 668 C CA . THR A 1 93 ? 30.967 -12.182 22.051 1.00 55.67 93 THR A CA 1
ATOM 669 C C . THR A 1 93 ? 31.182 -12.138 23.572 1.00 53.10 93 THR A C 1
ATOM 670 O O . THR A 1 93 ? 32.184 -11.659 24.061 1.00 50.62 93 THR A O 1
ATOM 674 N N . LYS A 1 94 ? 30.193 -12.616 24.302 1.00 56.40 94 LYS A N 1
ATOM 675 C CA . LYS A 1 94 ? 30.266 -12.794 25.752 1.00 55.94 94 LYS A CA 1
ATOM 676 C C . LYS A 1 94 ? 29.453 -14.036 26.060 1.00 58.19 94 LYS A C 1
ATOM 677 O O . LYS A 1 94 ? 28.270 -13.940 26.435 1.00 56.52 94 LYS A O 1
ATOM 683 N N . ASP A 1 95 ? 30.079 -15.192 25.866 1.00 56.45 95 ASP A N 1
ATOM 684 C CA . ASP A 1 95 ? 29.371 -16.463 25.918 1.00 53.98 95 ASP A CA 1
ATOM 685 C C . ASP A 1 95 ? 29.015 -16.863 27.348 1.00 50.75 95 ASP A C 1
ATOM 686 O O . ASP A 1 95 ? 29.698 -16.520 28.305 1.00 57.48 95 ASP A O 1
ATOM 691 N N . ASN A 1 96 ? 27.906 -17.574 27.464 1.00 50.48 96 ASN A N 1
ATOM 692 C CA . ASN A 1 96 ? 27.449 -18.161 28.715 1.00 46.42 96 ASN A CA 1
ATOM 693 C C . ASN A 1 96 ? 26.167 -18.945 28.474 1.00 47.46 96 ASN A C 1
ATOM 694 O O . ASN A 1 96 ? 25.379 -18.619 27.589 1.00 45.30 96 ASN A O 1
ATOM 699 N N . LEU A 1 97 ? 25.956 -19.975 29.274 1.00 47.20 97 LEU A N 1
ATOM 700 C CA . LEU A 1 97 ? 24.660 -20.628 29.313 1.00 54.75 97 LEU A CA 1
ATOM 701 C C . LEU A 1 97 ? 23.608 -19.603 29.776 1.00 56.24 97 LEU A C 1
ATOM 702 O O . LEU A 1 97 ? 23.844 -18.812 30.686 1.00 50.72 97 LEU A O 1
ATOM 707 N N . LEU A 1 98 ? 22.458 -19.650 29.128 1.00 62.57 98 LEU A N 1
ATOM 708 C CA . LEU A 1 98 ? 21.318 -18.747 29.374 1.00 66.10 98 LEU A CA 1
ATOM 709 C C . LEU A 1 98 ? 21.128 -18.469 30.883 1.00 62.34 98 LEU A C 1
ATOM 710 O O . LEU A 1 98 ? 20.969 -17.326 31.314 1.00 66.68 98 LEU A O 1
ATOM 715 N N . MET A 1 99 ? 21.199 -19.537 31.662 1.00 59.30 99 MET A N 1
ATOM 716 C CA . MET A 1 99 ? 21.028 -19.531 33.122 1.00 59.06 99 MET A CA 1
ATOM 717 C C . MET A 1 99 ? 22.169 -18.784 33.843 1.00 58.97 99 MET A C 1
ATOM 718 O O . MET A 1 99 ? 22.042 -18.352 34.991 1.00 56.27 99 MET A O 1
ATOM 723 N N . ARG A 1 100 ? 23.291 -18.655 33.149 1.00 60.36 100 ARG A N 1
ATOM 724 C CA . ARG A 1 100 ? 24.511 -18.061 33.682 1.00 59.26 100 ARG A CA 1
ATOM 725 C C . ARG A 1 100 ? 24.726 -16.640 33.159 1.00 55.01 100 ARG A C 1
ATOM 726 O O . ARG A 1 100 ? 25.585 -15.908 33.676 1.00 49.35 100 ARG A O 1
ATOM 734 N N . MET A 1 101 ? 23.959 -16.272 32.134 1.00 48.47 101 MET A N 1
ATOM 735 C CA . MET A 1 101 ? 24.238 -15.063 31.384 1.00 48.69 101 MET A CA 1
ATOM 736 C C . MET A 1 101 ? 23.760 -13.792 32.065 1.00 48.61 101 MET A C 1
ATOM 737 O O . MET A 1 101 ? 22.573 -13.626 32.322 1.00 49.88 101 MET A O 1
ATOM 742 N N . LYS A 1 102 ? 24.701 -12.889 32.320 1.00 53.59 102 LYS A N 1
ATOM 743 C CA . LYS A 1 102 ? 24.410 -11.599 32.963 1.00 53.82 102 LYS A CA 1
ATOM 744 C C . LYS A 1 102 ? 23.681 -10.668 32.012 1.00 51.07 102 LYS A C 1
ATOM 745 O O . LYS A 1 102 ? 23.870 -10.724 30.791 1.00 44.69 102 LYS A O 1
ATOM 751 N N . GLU A 1 103 ? 22.893 -9.777 32.606 1.00 51.24 103 GLU A N 1
ATOM 752 C CA . GLU A 1 103 ? 22.123 -8.788 31.853 1.00 50.87 103 GLU A CA 1
ATOM 753 C C . GLU A 1 103 ? 23.044 -7.886 31.062 1.00 46.96 103 GLU A C 1
ATOM 754 O O . GLU A 1 103 ? 22.750 -7.576 29.907 1.00 46.41 103 GLU A O 1
ATOM 760 N N . GLU A 1 104 ? 24.166 -7.493 31.656 1.00 49.69 104 GLU A N 1
ATOM 761 C CA . GLU A 1 104 ? 25.153 -6.651 30.923 1.00 53.09 104 GLU A CA 1
ATOM 762 C C . GLU A 1 104 ? 25.877 -7.397 29.782 1.00 50.61 104 GLU A C 1
ATOM 763 O O . GLU A 1 104 ? 26.203 -6.794 28.766 1.00 49.84 104 GLU A O 1
ATOM 769 N N . GLU A 1 105 ? 26.101 -8.701 29.947 1.00 48.55 105 GLU A N 1
ATOM 770 C CA . GLU A 1 105 ? 26.647 -9.538 28.867 1.00 46.02 105 GLU A CA 1
ATOM 771 C C . GLU A 1 105 ? 25.670 -9.537 27.693 1.00 50.65 105 GLU A C 1
ATOM 772 O O . GLU A 1 105 ? 26.069 -9.496 26.517 1.00 53.58 105 GLU A O 1
ATOM 778 N N . TRP A 1 106 ? 24.385 -9.617 28.020 1.00 51.10 106 TRP A N 1
ATOM 779 C CA . TRP A 1 106 ? 23.331 -9.549 27.015 1.00 49.90 106 TRP A CA 1
ATOM 780 C C . TRP A 1 106 ? 23.335 -8.185 26.314 1.00 50.17 106 TRP A C 1
ATOM 781 O O . TRP A 1 106 ? 23.327 -8.102 25.083 1.00 45.61 106 TRP A O 1
ATOM 792 N N . ASP A 1 107 ? 23.339 -7.124 27.113 1.00 49.42 107 ASP A N 1
ATOM 793 C CA . ASP A 1 107 ? 23.225 -5.754 26.586 1.00 52.36 107 ASP A CA 1
ATOM 794 C C . ASP A 1 107 ? 24.391 -5.371 25.692 1.00 53.77 107 ASP A C 1
ATOM 795 O O . ASP A 1 107 ? 24.206 -4.839 24.600 1.00 51.99 107 ASP A O 1
ATOM 800 N N . THR A 1 108 ? 25.595 -5.625 26.179 1.00 52.89 108 THR A N 1
ATOM 801 C CA . THR A 1 108 ? 26.816 -5.271 25.421 1.00 54.57 108 THR A CA 1
ATOM 802 C C . THR A 1 108 ? 26.881 -5.967 24.050 1.00 51.16 108 THR A C 1
ATOM 803 O O . THR A 1 108 ? 27.253 -5.345 23.067 1.00 55.97 108 THR A O 1
ATOM 807 N N . VAL A 1 109 ? 26.490 -7.242 23.989 1.00 48.85 109 VAL A N 1
ATOM 808 C CA . VAL A 1 109 ? 26.488 -7.995 22.730 1.00 49.69 109 VAL A CA 1
ATOM 809 C C . VAL A 1 109 ? 25.399 -7.499 21.787 1.00 52.73 109 VAL A C 1
ATOM 810 O O . VAL A 1 109 ? 25.633 -7.366 20.591 1.00 62.83 109 VAL A O 1
ATOM 814 N N . ILE A 1 110 ? 24.207 -7.241 22.317 1.00 57.62 110 ILE A N 1
ATOM 815 C CA . ILE A 1 110 ? 23.084 -6.765 21.476 1.00 55.23 110 ILE A CA 1
ATOM 816 C C . ILE A 1 110 ? 23.396 -5.372 20.904 1.00 52.12 110 ILE A C 1
ATOM 817 O O . ILE A 1 110 ? 23.219 -5.127 19.717 1.00 55.65 110 ILE A O 1
ATOM 822 N N . ASN A 1 111 ? 23.887 -4.485 21.750 1.00 50.35 111 ASN A N 1
ATOM 823 C CA . ASN A 1 111 ? 24.188 -3.103 21.349 1.00 56.00 111 ASN A CA 1
ATOM 824 C C . ASN A 1 111 ? 25.320 -3.019 20.337 1.00 60.56 111 ASN A C 1
ATOM 825 O O . ASN A 1 111 ? 25.223 -2.286 19.355 1.00 66.08 111 ASN A O 1
ATOM 830 N N . THR A 1 112 ? 26.387 -3.776 20.575 1.00 61.10 112 THR A N 1
ATOM 831 C CA . THR A 1 112 ? 27.547 -3.769 19.659 1.00 62.80 112 THR A CA 1
ATOM 832 C C . THR A 1 112 ? 27.230 -4.425 18.318 1.00 59.62 112 THR A C 1
ATOM 833 O O . THR A 1 112 ? 27.465 -3.843 17.271 1.00 59.41 112 THR A O 1
ATOM 837 N N . ASN A 1 113 ? 26.663 -5.621 18.368 1.00 62.27 113 ASN A N 1
ATOM 838 C CA . ASN A 1 113 ? 26.411 -6.410 17.152 1.00 61.93 113 ASN A CA 1
ATOM 839 C C . ASN A 1 113 ? 25.178 -6.019 16.369 1.00 57.39 113 ASN A C 1
ATOM 840 O O . ASN A 1 113 ? 25.176 -6.099 15.168 1.00 71.60 113 ASN A O 1
ATOM 845 N N . LEU A 1 114 ? 24.114 -5.649 17.054 1.00 60.16 114 LEU A N 1
ATOM 846 C CA . LEU A 1 114 ? 22.831 -5.425 16.382 1.00 57.33 114 LEU A CA 1
ATOM 847 C C . LEU A 1 114 ? 22.535 -3.929 16.271 1.00 52.05 114 LEU A C 1
ATOM 848 O O . LEU A 1 114 ? 22.277 -3.427 15.193 1.00 54.47 114 LEU A O 1
ATOM 853 N N . LYS A 1 115 ? 22.566 -3.225 17.385 1.00 51.91 115 LYS A N 1
ATOM 854 C CA . LYS A 1 115 ? 22.297 -1.782 17.366 1.00 57.32 115 LYS A CA 1
ATOM 855 C C . LYS A 1 115 ? 23.335 -0.998 16.538 1.00 56.56 115 LYS A C 1
ATOM 856 O O . LYS A 1 115 ? 23.018 0.034 15.968 1.00 56.01 115 LYS A O 1
ATOM 862 N N . GLY A 1 116 ? 24.569 -1.487 16.504 1.00 54.93 116 GLY A N 1
ATOM 863 C CA . GLY A 1 116 ? 25.621 -0.919 15.651 1.00 57.67 116 GLY A CA 1
ATOM 864 C C . GLY A 1 116 ? 25.249 -0.945 14.170 1.00 59.55 116 GLY A C 1
ATOM 865 O O . GLY A 1 116 ? 25.431 0.016 13.425 1.00 64.99 116 GLY A O 1
ATOM 866 N N . VAL A 1 117 ? 24.702 -2.055 13.738 1.00 59.88 117 VAL A N 1
ATOM 867 C CA . VAL A 1 117 ? 24.269 -2.171 12.355 1.00 59.81 117 VAL A CA 1
ATOM 868 C C . VAL A 1 117 ? 23.178 -1.147 12.068 1.00 57.55 117 VAL A C 1
ATOM 869 O O . VAL A 1 117 ? 23.205 -0.474 11.050 1.00 59.74 117 VAL A O 1
ATOM 873 N N . PHE A 1 118 ? 22.217 -1.049 12.972 1.00 54.05 118 PHE A N 1
ATOM 874 C CA . PHE A 1 118 ? 21.139 -0.083 12.850 1.00 54.16 118 PHE A CA 1
ATOM 875 C C . PHE A 1 118 ? 21.691 1.351 12.736 1.00 54.19 118 PHE A C 1
ATOM 876 O O . PHE A 1 118 ? 21.373 2.138 11.819 1.00 49.36 118 PHE A O 1
ATOM 884 N N . LEU A 1 119 ? 22.505 1.691 13.712 1.00 55.20 119 LEU A N 1
ATOM 885 C CA . LEU A 1 119 ? 23.070 3.029 13.804 1.00 52.85 119 LEU A CA 1
ATOM 886 C C . LEU A 1 119 ? 23.920 3.393 12.584 1.00 50.58 119 LEU A C 1
ATOM 887 O O . LEU A 1 119 ? 23.818 4.497 12.064 1.00 50.27 119 LEU A O 1
ATOM 892 N N . CYS A 1 120 ? 24.779 2.475 12.155 1.00 52.13 120 CYS A N 1
ATOM 893 C CA . CYS A 1 120 ? 25.645 2.726 10.974 1.00 55.13 120 CYS A CA 1
ATOM 894 C C . CYS A 1 120 ? 24.881 2.791 9.661 1.00 50.34 120 CYS A C 1
ATOM 895 O O . CYS A 1 120 ? 25.162 3.619 8.819 1.00 59.28 120 CYS A O 1
ATOM 898 N N . THR A 1 121 ? 23.915 1.901 9.511 1.00 54.41 121 THR A N 1
ATOM 899 C CA . THR A 1 121 ? 23.036 1.878 8.333 1.00 56.07 121 THR A CA 1
ATOM 900 C C . THR A 1 121 ? 22.274 3.192 8.221 1.00 56.39 121 THR A C 1
ATOM 901 O O . THR A 1 121 ? 22.256 3.837 7.171 1.00 60.12 121 THR A O 1
ATOM 905 N N . LYS A 1 122 ? 21.674 3.590 9.326 1.00 55.31 122 LYS A N 1
ATOM 906 C CA . LYS A 1 122 ? 20.959 4.849 9.403 1.00 51.79 122 LYS A CA 1
ATOM 907 C C . LYS A 1 122 ? 21.843 6.057 9.001 1.00 56.47 122 LYS A C 1
ATOM 908 O O . LYS A 1 122 ? 21.413 6.924 8.229 1.00 57.94 122 LYS A O 1
ATOM 914 N N . ALA A 1 123 ? 23.065 6.095 9.535 1.00 53.33 123 ALA A N 1
ATOM 915 C CA . ALA A 1 123 ? 23.995 7.203 9.320 1.00 50.36 123 ALA A CA 1
ATOM 916 C C . ALA A 1 123 ? 24.491 7.328 7.863 1.00 51.12 123 ALA A C 1
ATOM 917 O O . ALA A 1 123 ? 24.628 8.436 7.353 1.00 57.64 123 ALA A O 1
ATOM 919 N N . VAL A 1 124 ? 24.756 6.207 7.198 1.00 55.31 124 VAL A N 1
ATOM 920 C CA . VAL A 1 124 ? 25.197 6.242 5.783 1.00 57.74 124 VAL A CA 1
ATOM 921 C C . VAL A 1 124 ? 24.061 6.446 4.774 1.00 56.92 124 VAL A C 1
ATOM 922 O O . VAL A 1 124 ? 24.294 6.892 3.641 1.00 60.07 124 VAL A O 1
ATOM 926 N N . SER A 1 125 ? 22.847 6.117 5.183 1.00 59.56 125 SER A N 1
ATOM 927 C CA . SER A 1 125 ? 21.689 6.099 4.270 1.00 64.65 125 SER A CA 1
ATOM 928 C C . SER A 1 125 ? 21.509 7.385 3.503 1.00 60.34 125 SER A C 1
ATOM 929 O O . SER A 1 125 ? 21.283 7.374 2.312 1.00 52.90 125 SER A O 1
ATOM 932 N N . ARG A 1 126 ? 21.633 8.491 4.215 1.00 66.18 126 ARG A N 1
ATOM 933 C CA . ARG A 1 126 ? 21.295 9.821 3.685 1.00 68.50 126 ARG A CA 1
ATOM 934 C C . ARG A 1 126 ? 22.217 10.180 2.530 1.00 58.32 126 ARG A C 1
ATOM 935 O O . ARG A 1 126 ? 21.794 10.734 1.531 1.00 50.38 126 ARG A O 1
ATOM 943 N N . PHE A 1 127 ? 23.488 9.834 2.699 1.00 56.90 127 PHE A N 1
ATOM 944 C CA . PHE A 1 127 ? 24.515 10.012 1.680 1.00 55.91 127 PHE A CA 1
ATOM 945 C C . PHE A 1 127 ? 24.346 9.100 0.471 1.00 55.85 127 PHE A C 1
ATOM 946 O O . PHE A 1 127 ? 24.513 9.552 -0.679 1.00 53.77 127 PHE A O 1
ATOM 954 N N . MET A 1 128 ? 24.010 7.831 0.739 1.00 51.51 128 MET A N 1
ATOM 955 C CA . MET A 1 128 ? 23.745 6.854 -0.332 1.00 50.15 128 MET A CA 1
ATOM 956 C C . MET A 1 128 ? 22.428 7.123 -1.093 1.00 48.81 128 MET A C 1
ATOM 957 O O . MET A 1 128 ? 22.381 7.046 -2.326 1.00 50.09 128 MET A O 1
ATOM 962 N N . MET A 1 129 ? 21.372 7.460 -0.360 1.00 51.55 129 MET A N 1
ATOM 963 C CA . MET A 1 129 ? 20.076 7.762 -0.965 1.00 54.09 129 MET A CA 1
ATOM 964 C C . MET A 1 129 ? 20.167 8.991 -1.848 1.00 55.43 129 MET A C 1
ATOM 965 O O . MET A 1 129 ? 19.638 9.052 -2.946 1.00 58.56 129 MET A O 1
ATOM 970 N N . ARG A 1 130 ? 20.888 9.976 -1.378 1.00 58.91 130 ARG A N 1
ATOM 971 C CA . ARG A 1 130 ? 21.083 11.171 -2.176 1.00 61.81 130 ARG A CA 1
ATOM 972 C C . ARG A 1 130 ? 21.838 10.948 -3.493 1.00 58.46 130 ARG A C 1
ATOM 973 O O . ARG A 1 130 ? 21.435 11.455 -4.538 1.00 56.70 130 ARG A O 1
ATOM 981 N N . GLN A 1 131 ? 22.958 10.238 -3.407 1.00 57.76 131 GLN A N 1
ATOM 982 C CA . GLN A 1 131 ? 23.778 9.916 -4.581 1.00 55.04 131 GLN A CA 1
ATOM 983 C C . GLN A 1 131 ? 23.143 8.839 -5.436 1.00 54.54 131 GLN A C 1
ATOM 984 O O . GLN A 1 131 ? 23.534 8.648 -6.583 1.00 59.14 131 GLN A O 1
ATOM 990 N N . ARG A 1 132 ? 22.175 8.129 -4.870 1.00 55.76 132 ARG A N 1
ATOM 991 C CA . ARG A 1 132 ? 21.443 7.066 -5.577 1.00 59.32 132 ARG A CA 1
ATOM 992 C C . ARG A 1 132 ? 22.282 5.874 -5.969 1.00 55.71 132 ARG A C 1
ATOM 993 O O . ARG A 1 132 ? 22.174 5.386 -7.091 1.00 53.50 132 ARG A O 1
ATOM 1001 N N . HIS A 1 133 ? 23.129 5.454 -5.045 1.00 55.93 133 HIS A N 1
ATOM 1002 C CA . HIS A 1 133 ? 23.840 4.192 -5.140 1.00 55.39 133 HIS A CA 1
ATOM 1003 C C . HIS A 1 133 ? 24.498 3.906 -3.803 1.00 58.84 133 HIS A C 1
ATOM 1004 O O . HIS A 1 133 ? 24.752 4.823 -2.985 1.00 54.70 133 HIS A O 1
ATOM 1011 N N . GLY A 1 134 ? 24.758 2.625 -3.590 1.00 56.84 134 GLY A N 1
ATOM 1012 C CA . GLY A 1 134 ? 25.426 2.182 -2.386 1.00 55.14 134 GLY A CA 1
ATOM 1013 C C . GLY A 1 134 ? 25.370 0.687 -2.233 1.00 54.09 134 GLY A C 1
ATOM 1014 O O . GLY A 1 134 ? 24.566 0.007 -2.867 1.00 50.24 134 GLY A O 1
ATOM 1015 N N . ARG A 1 135 ? 26.244 0.208 -1.370 1.00 54.86 135 ARG A N 1
ATOM 1016 C CA . ARG A 1 135 ? 26.323 -1.186 -0.986 1.00 54.63 135 ARG A CA 1
ATOM 1017 C C . ARG A 1 135 ? 26.457 -1.218 0.511 1.00 52.28 135 ARG A C 1
ATOM 1018 O O . ARG A 1 135 ? 27.316 -0.551 1.076 1.00 56.81 135 ARG A O 1
ATOM 1026 N N . ILE A 1 136 ? 25.596 -1.987 1.155 1.00 54.01 136 ILE A N 1
ATOM 1027 C CA . ILE A 1 136 ? 25.784 -2.330 2.568 1.00 54.23 136 ILE A CA 1
ATOM 1028 C C . ILE A 1 136 ? 25.937 -3.839 2.670 1.00 58.14 136 ILE A C 1
ATOM 1029 O O . ILE A 1 136 ? 25.179 -4.597 2.074 1.00 53.46 136 ILE A O 1
ATOM 1034 N N . VAL A 1 137 ? 27.000 -4.279 3.328 1.00 62.54 137 VAL A N 1
ATOM 1035 C CA . VAL A 1 137 ? 27.116 -5.697 3.652 1.00 62.13 137 VAL A CA 1
ATOM 1036 C C . VAL A 1 137 ? 27.348 -5.894 5.154 1.00 59.95 137 VAL A C 1
ATOM 1037 O O . VAL A 1 137 ? 28.214 -5.289 5.783 1.00 54.35 137 VAL A O 1
ATOM 1041 N N . ASN A 1 138 ? 26.458 -6.693 5.719 1.00 60.30 138 ASN A N 1
ATOM 1042 C CA . ASN A 1 138 ? 26.436 -6.969 7.145 1.00 58.42 138 ASN A CA 1
ATOM 1043 C C . ASN A 1 138 ? 27.015 -8.350 7.409 1.00 59.03 138 ASN A C 1
ATOM 1044 O O . ASN A 1 138 ? 26.616 -9.318 6.786 1.00 58.81 138 ASN A O 1
ATOM 1049 N N . ILE A 1 139 ? 27.973 -8.426 8.313 1.00 63.23 139 ILE A N 1
ATOM 1050 C CA . ILE A 1 139 ? 28.590 -9.699 8.699 1.00 61.18 139 ILE A CA 1
ATOM 1051 C C . ILE A 1 139 ? 27.802 -10.271 9.866 1.00 59.68 139 ILE A C 1
ATOM 1052 O O . ILE A 1 139 ? 27.809 -9.748 10.960 1.00 62.23 139 ILE A O 1
ATOM 1057 N N . ALA A 1 140 ? 27.102 -11.349 9.595 1.00 63.79 140 ALA A N 1
ATOM 1058 C CA . ALA A 1 140 ? 26.269 -12.006 10.587 1.00 61.77 140 ALA A CA 1
ATOM 1059 C C . ALA A 1 140 ? 27.016 -13.235 11.112 1.00 58.47 140 ALA A C 1
ATOM 1060 O O . ALA A 1 140 ? 28.190 -13.159 11.473 1.00 66.74 140 ALA A O 1
ATOM 1062 N N . SER A 1 141 ? 26.321 -14.347 11.208 1.00 55.58 141 SER A N 1
ATOM 1063 C CA . SER A 1 141 ? 26.933 -15.613 11.622 1.00 62.65 141 SER A CA 1
ATOM 1064 C C . SER A 1 141 ? 25.945 -16.715 11.391 1.00 59.75 141 SER A C 1
ATOM 1065 O O . SER A 1 141 ? 24.750 -16.542 11.538 1.00 63.10 141 SER A O 1
ATOM 1068 N N . VAL A 1 142 ? 26.483 -17.852 11.020 1.00 60.90 142 VAL A N 1
ATOM 1069 C CA . VAL A 1 142 ? 25.692 -19.049 10.701 1.00 60.23 142 VAL A CA 1
ATOM 1070 C C . VAL A 1 142 ? 24.889 -19.512 11.981 1.00 54.42 142 VAL A C 1
ATOM 1071 O O . VAL A 1 142 ? 23.798 -20.081 11.958 1.00 53.89 142 VAL A O 1
ATOM 1075 N N . VAL A 1 143 ? 25.467 -19.209 13.109 1.00 54.34 143 VAL A N 1
ATOM 1076 C CA . VAL A 1 143 ? 24.890 -19.459 14.426 1.00 53.66 143 VAL A CA 1
ATOM 1077 C C . VAL A 1 143 ? 23.569 -18.690 14.648 1.00 59.22 143 VAL A C 1
ATOM 1078 O O . VAL A 1 143 ? 22.690 -19.149 15.404 1.00 55.40 143 VAL A O 1
ATOM 1082 N N . GLY A 1 144 ? 23.435 -17.542 13.964 1.00 59.02 144 GLY A N 1
ATOM 1083 C CA . GLY A 1 144 ? 22.180 -16.790 13.864 1.00 54.60 144 GLY A CA 1
ATOM 1084 C C . GLY A 1 144 ? 21.056 -17.520 13.144 1.00 55.31 144 GLY A C 1
ATOM 1085 O O . GLY A 1 144 ? 19.880 -17.252 13.398 1.00 57.73 144 GLY A O 1
ATOM 1086 N N . VAL A 1 145 ? 21.412 -18.467 12.275 1.00 58.73 145 VAL A N 1
ATOM 1087 C CA . VAL A 1 145 ? 20.427 -19.285 11.511 1.00 57.48 145 VAL A CA 1
ATOM 1088 C C . VAL A 1 145 ? 19.973 -20.562 12.285 1.00 60.62 145 VAL A C 1
ATOM 1089 O O . VAL A 1 145 ? 18.798 -20.952 12.278 1.00 63.28 145 VAL A O 1
ATOM 1093 N N . THR A 1 146 ? 20.917 -21.181 12.976 1.00 55.57 146 THR A N 1
ATOM 1094 C CA . THR A 1 146 ? 20.721 -22.496 13.575 1.00 54.77 146 THR A CA 1
ATOM 1095 C C . THR A 1 146 ? 20.580 -22.502 15.102 1.00 56.86 146 THR A C 1
ATOM 1096 O O . THR A 1 146 ? 20.141 -23.506 15.686 1.00 57.40 146 THR A O 1
ATOM 1100 N N . GLY A 1 147 ? 20.981 -21.403 15.735 1.00 54.52 147 GLY A N 1
ATOM 1101 C CA . GLY A 1 147 ? 21.118 -21.358 17.197 1.00 56.64 147 GLY A CA 1
ATOM 1102 C C . GLY A 1 147 ? 22.404 -22.026 17.648 1.00 55.12 147 GLY A C 1
ATOM 1103 O O . GLY A 1 147 ? 23.077 -22.699 16.870 1.00 63.32 147 GLY A O 1
ATOM 1104 N N . ASN A 1 148 ? 22.750 -21.840 18.909 1.00 56.84 148 ASN A N 1
ATOM 1105 C CA . ASN A 1 148 ? 24.010 -22.386 19.463 1.00 58.66 148 ASN A CA 1
ATOM 1106 C C . ASN A 1 148 ? 24.040 -22.262 20.980 1.00 56.33 148 ASN A C 1
ATOM 1107 O O . ASN A 1 148 ? 23.920 -21.159 21.492 1.00 58.18 148 ASN A O 1
ATOM 1112 N N . PRO A 1 149 ? 24.178 -23.395 21.695 1.00 59.37 149 PRO A N 1
ATOM 1113 C CA . PRO A 1 149 ? 24.053 -23.452 23.152 1.00 59.46 149 PRO A CA 1
ATOM 1114 C C . PRO A 1 149 ? 24.773 -22.379 23.978 1.00 64.85 149 PRO A C 1
ATOM 1115 O O . PRO A 1 149 ? 24.209 -21.889 24.952 1.00 73.92 149 PRO A O 1
ATOM 1119 N N . GLY A 1 150 ? 25.981 -21.976 23.646 1.00 59.54 150 GLY A N 1
ATOM 1120 C CA . GLY A 1 150 ? 26.637 -21.018 24.574 1.00 61.17 150 GLY A CA 1
ATOM 1121 C C . GLY A 1 150 ? 26.314 -19.536 24.395 1.00 59.81 150 GLY A C 1
ATOM 1122 O O . GLY A 1 150 ? 26.826 -18.689 25.131 1.00 59.35 150 GLY A O 1
ATOM 1123 N N . GLN A 1 151 ? 25.434 -19.224 23.449 1.00 56.84 151 GLN A N 1
ATOM 1124 C CA . GLN A 1 151 ? 25.456 -17.922 22.795 1.00 52.75 151 GLN A CA 1
ATOM 1125 C C . GLN A 1 151 ? 24.111 -17.266 22.528 1.00 51.12 151 GLN A C 1
ATOM 1126 O O . GLN A 1 151 ? 23.916 -16.690 21.466 1.00 51.26 151 GLN A O 1
ATOM 1132 N N . ALA A 1 152 ? 23.212 -17.321 23.501 1.00 48.94 152 ALA A N 1
ATOM 1133 C CA . ALA A 1 152 ? 21.864 -16.732 23.364 1.00 49.30 152 ALA A CA 1
ATOM 1134 C C . ALA A 1 152 ? 21.936 -15.273 22.900 1.00 47.53 152 ALA A C 1
ATOM 1135 O O . ALA A 1 152 ? 21.201 -14.851 21.999 1.00 49.91 152 ALA A O 1
ATOM 1137 N N . ASN A 1 153 ? 22.840 -14.512 23.506 1.00 45.13 153 ASN A N 1
ATOM 1138 C CA . ASN A 1 153 ? 23.010 -13.086 23.147 1.00 46.94 153 ASN A CA 1
ATOM 1139 C C . ASN A 1 153 ? 23.503 -12.888 21.721 1.00 50.40 153 ASN A C 1
ATOM 1140 O O . ASN A 1 153 ? 22.952 -12.067 20.962 1.00 49.45 153 ASN A O 1
ATOM 1145 N N . TYR A 1 154 ? 24.518 -13.666 21.360 1.00 51.92 154 TYR A N 1
ATOM 1146 C CA . TYR A 1 154 ? 25.181 -13.533 20.062 1.00 47.98 154 TYR A CA 1
ATOM 1147 C C . TYR A 1 154 ? 24.273 -14.023 18.931 1.00 46.68 154 TYR A C 1
ATOM 1148 O O . TYR A 1 154 ? 24.185 -13.391 17.887 1.00 49.22 154 TYR A O 1
ATOM 1157 N N . VAL A 1 155 ? 23.606 -15.147 19.167 1.00 48.42 155 VAL A N 1
ATOM 1158 C CA . VAL A 1 155 ? 22.622 -15.734 18.240 1.00 50.90 155 VAL A CA 1
ATOM 1159 C C . VAL A 1 155 ? 21.460 -14.779 18.000 1.00 50.10 155 VAL A C 1
ATOM 1160 O O . VAL A 1 155 ? 21.108 -14.496 16.859 1.00 55.05 155 VAL A O 1
ATOM 1164 N N . ALA A 1 156 ? 20.895 -14.256 19.084 1.00 50.38 156 ALA A N 1
ATOM 1165 C CA . ALA A 1 156 ? 19.833 -13.231 18.985 1.00 51.05 156 ALA A CA 1
ATOM 1166 C C . ALA A 1 156 ? 20.295 -12.021 18.162 1.00 47.13 156 ALA A C 1
ATOM 1167 O O . ALA A 1 156 ? 19.576 -11.547 17.288 1.00 54.96 156 ALA A O 1
ATOM 1169 N N . ALA A 1 157 ? 21.491 -11.533 18.437 1.00 51.28 157 ALA A N 1
ATOM 1170 C CA . ALA A 1 157 ? 22.033 -10.359 17.712 1.00 51.59 157 ALA A CA 1
ATOM 1171 C C . ALA A 1 157 ? 22.158 -10.643 16.220 1.00 53.19 157 ALA A C 1
ATOM 1172 O O . ALA A 1 157 ? 21.698 -9.846 15.402 1.00 58.27 157 ALA A O 1
ATOM 1174 N N . LYS A 1 158 ? 22.788 -11.768 15.884 1.00 50.59 158 LYS A N 1
ATOM 1175 C CA . LYS A 1 158 ? 23.112 -12.102 14.491 1.00 52.36 158 LYS A CA 1
ATOM 1176 C C . LYS A 1 158 ? 21.893 -12.529 13.688 1.00 56.86 158 LYS A C 1
ATOM 1177 O O . LYS A 1 158 ? 21.825 -12.274 12.498 1.00 57.17 158 LYS A O 1
ATOM 1183 N N . ALA A 1 159 ? 20.951 -13.212 14.333 1.00 58.34 159 ALA A N 1
ATOM 1184 C CA . ALA A 1 159 ? 19.631 -13.472 13.730 1.00 58.24 159 ALA A CA 1
ATOM 1185 C C . ALA A 1 159 ? 18.919 -12.121 13.447 1.00 57.89 159 ALA A C 1
ATOM 1186 O O . ALA A 1 159 ? 18.313 -11.908 12.407 1.00 56.61 159 ALA A O 1
ATOM 1188 N N . GLY A 1 160 ? 19.009 -11.215 14.406 1.00 57.97 160 GLY A N 1
ATOM 1189 C CA . GLY A 1 160 ? 18.465 -9.865 14.235 1.00 62.63 160 GLY A CA 1
ATOM 1190 C C . GLY A 1 160 ? 19.069 -9.118 13.050 1.00 62.54 160 GLY A C 1
ATOM 1191 O O . GLY A 1 160 ? 18.350 -8.436 12.310 1.00 56.57 160 GLY A O 1
ATOM 1192 N N . VAL A 1 161 ? 20.392 -9.229 12.897 1.00 59.14 161 VAL A N 1
ATOM 1193 C CA . VAL A 1 161 ? 21.108 -8.569 11.792 1.00 57.62 161 VAL A CA 1
ATOM 1194 C C . VAL A 1 161 ? 20.595 -9.064 10.427 1.00 58.81 161 VAL A C 1
ATOM 1195 O O . VAL A 1 161 ? 20.454 -8.291 9.472 1.00 57.51 161 VAL A O 1
ATOM 1199 N N . ILE A 1 162 ? 20.346 -10.367 10.348 1.00 58.37 162 ILE A N 1
ATOM 1200 C CA . ILE A 1 162 ? 19.900 -11.002 9.112 1.00 57.33 162 ILE A CA 1
ATOM 1201 C C . ILE A 1 162 ? 18.509 -10.460 8.735 1.00 61.14 162 ILE A C 1
ATOM 1202 O O . ILE A 1 162 ? 18.241 -10.188 7.576 1.00 63.66 162 ILE A O 1
ATOM 1207 N N . GLY A 1 163 ? 17.645 -10.296 9.728 1.00 57.01 163 GLY A N 1
ATOM 1208 C CA . GLY A 1 163 ? 16.342 -9.663 9.524 1.00 58.60 163 GLY A CA 1
ATOM 1209 C C . GLY A 1 163 ? 16.439 -8.180 9.149 1.00 59.07 163 GLY A C 1
ATOM 1210 O O . GLY A 1 163 ? 15.744 -7.711 8.254 1.00 65.10 163 GLY A O 1
ATOM 1211 N N . LEU A 1 164 ? 17.306 -7.457 9.839 1.00 56.16 164 LEU A N 1
ATOM 1212 C CA . LEU A 1 164 ? 17.522 -6.024 9.614 1.00 54.80 164 LEU A CA 1
ATOM 1213 C C . LEU A 1 164 ? 18.030 -5.763 8.190 1.00 56.78 164 LEU A C 1
ATOM 1214 O O . LEU A 1 164 ? 17.676 -4.773 7.548 1.00 60.51 164 LEU A O 1
ATOM 1219 N N . THR A 1 165 ? 18.848 -6.686 7.711 1.00 56.74 165 THR A N 1
ATOM 1220 C CA . THR A 1 165 ? 19.354 -6.696 6.333 1.00 57.11 165 THR A CA 1
ATOM 1221 C C . THR A 1 165 ? 18.225 -6.688 5.288 1.00 57.42 165 THR A C 1
ATOM 1222 O O . THR A 1 165 ? 18.305 -6.013 4.268 1.00 63.93 165 THR A O 1
ATOM 1226 N N . LYS A 1 166 ? 17.182 -7.447 5.562 1.00 55.99 166 LYS A N 1
ATOM 1227 C CA . LYS A 1 166 ? 16.024 -7.555 4.663 1.00 58.72 166 LYS A CA 1
ATOM 1228 C C . LYS A 1 166 ? 15.158 -6.292 4.659 1.00 54.74 166 LYS A C 1
ATOM 1229 O O . LYS A 1 166 ? 14.782 -5.843 3.606 1.00 52.34 166 LYS A O 1
ATOM 1235 N N . THR A 1 167 ? 14.867 -5.739 5.835 1.00 52.13 167 THR A N 1
ATOM 1236 C CA . THR A 1 167 ? 14.146 -4.463 5.942 1.00 57.67 167 THR A CA 1
ATOM 1237 C C . THR A 1 167 ? 14.904 -3.336 5.193 1.00 58.11 167 THR A C 1
ATOM 1238 O O . THR A 1 167 ? 14.302 -2.539 4.482 1.00 53.93 167 THR A O 1
ATOM 1242 N N . SER A 1 168 ? 16.221 -3.295 5.386 1.00 57.39 168 SER A N 1
ATOM 1243 C CA . SER A 1 168 ? 17.096 -2.291 4.773 1.00 56.49 168 SER A CA 1
ATOM 1244 C C . SER A 1 168 ? 17.115 -2.429 3.248 1.00 57.79 168 SER A C 1
ATOM 1245 O O . SER A 1 168 ? 16.924 -1.453 2.523 1.00 60.18 168 SER A O 1
ATOM 1248 N N . ALA A 1 169 ? 17.301 -3.658 2.784 1.00 55.93 169 ALA A N 1
ATOM 1249 C CA . ALA A 1 169 ? 17.236 -3.988 1.364 1.00 54.97 169 ALA A CA 1
ATOM 1250 C C . ALA A 1 169 ? 15.950 -3.430 0.751 1.00 53.84 169 ALA A C 1
ATOM 1251 O O . ALA A 1 169 ? 15.974 -2.777 -0.285 1.00 57.95 169 ALA A O 1
ATOM 1253 N N . LYS A 1 170 ? 14.838 -3.668 1.423 1.00 51.80 170 LYS A N 1
ATOM 1254 C CA . LYS A 1 170 ? 13.522 -3.250 0.940 1.00 54.36 170 LYS A CA 1
ATOM 1255 C C . LYS A 1 170 ? 13.345 -1.732 0.938 1.00 58.50 170 LYS A C 1
ATOM 1256 O O . LYS A 1 170 ? 12.770 -1.173 0.012 1.00 58.86 170 LYS A O 1
ATOM 1262 N N . GLU A 1 171 ? 13.849 -1.073 1.981 1.00 57.79 171 GLU A N 1
ATOM 1263 C CA . GLU A 1 171 ? 13.687 0.373 2.132 1.00 53.82 171 GLU A CA 1
ATOM 1264 C C . GLU A 1 171 ? 14.573 1.176 1.199 1.00 54.17 171 GLU A C 1
ATOM 1265 O O . GLU A 1 171 ? 14.252 2.295 0.841 1.00 60.88 171 GLU A O 1
ATOM 1271 N N . LEU A 1 172 ? 15.703 0.602 0.822 1.00 54.84 172 LEU A N 1
ATOM 1272 C CA . LEU A 1 172 ? 16.741 1.333 0.082 1.00 50.15 172 LEU A CA 1
ATOM 1273 C C . LEU A 1 172 ? 16.810 0.968 -1.412 1.00 50.67 172 LEU A C 1
ATOM 1274 O O . LEU A 1 172 ? 17.508 1.620 -2.185 1.00 51.76 172 LEU A O 1
ATOM 1279 N N . ALA A 1 173 ? 16.071 -0.057 -1.817 1.00 49.14 173 ALA A N 1
ATOM 1280 C CA . ALA A 1 173 ? 16.021 -0.496 -3.221 1.00 51.08 173 ALA A CA 1
ATOM 1281 C C . ALA A 1 173 ? 15.745 0.637 -4.215 1.00 49.99 173 ALA A C 1
ATOM 1282 O O . ALA A 1 173 ? 16.357 0.695 -5.269 1.00 53.31 173 ALA A O 1
ATOM 1284 N N . SER A 1 174 ? 14.861 1.556 -3.849 1.00 53.75 174 SER A N 1
ATOM 1285 C CA . SER A 1 174 ? 14.415 2.651 -4.736 1.00 53.11 174 SER A CA 1
ATOM 1286 C C . SER A 1 174 ? 15.501 3.681 -5.061 1.00 51.89 174 SER A C 1
ATOM 1287 O O . SER A 1 174 ? 15.338 4.483 -5.990 1.00 46.16 174 SER A O 1
ATOM 1290 N N . ARG A 1 175 ? 16.586 3.676 -4.282 1.00 57.30 175 ARG A N 1
ATOM 1291 C CA . ARG A 1 175 ? 17.736 4.545 -4.518 1.00 54.72 175 ARG A CA 1
ATOM 1292 C C . ARG A 1 175 ? 18.980 3.751 -4.979 1.00 55.32 175 ARG A C 1
ATOM 1293 O O . ARG A 1 175 ? 20.118 4.127 -4.688 1.00 59.77 175 ARG A O 1
ATOM 1301 N N . ASN A 1 176 ? 18.759 2.644 -5.679 1.00 56.62 176 ASN A N 1
ATOM 1302 C CA . ASN A 1 176 ? 19.843 1.751 -6.153 1.00 54.94 176 ASN A CA 1
ATOM 1303 C C . ASN A 1 176 ? 20.892 1.383 -5.099 1.00 50.88 176 ASN A C 1
ATOM 1304 O O . ASN A 1 176 ? 22.082 1.389 -5.383 1.00 56.20 176 ASN A O 1
ATOM 1309 N N . ILE A 1 177 ? 20.435 1.067 -3.898 1.00 51.30 177 ILE A N 1
ATOM 1310 C CA . ILE A 1 177 ? 21.289 0.581 -2.817 1.00 53.80 177 ILE A CA 1
ATOM 1311 C C . ILE A 1 177 ? 20.930 -0.884 -2.564 1.00 56.37 177 ILE A C 1
ATOM 1312 O O . ILE A 1 177 ? 19.752 -1.205 -2.410 1.00 60.76 177 ILE A O 1
ATOM 1317 N N . THR A 1 178 ? 21.930 -1.770 -2.576 1.00 55.98 178 THR A N 1
ATOM 1318 C CA . THR A 1 178 ? 21.722 -3.175 -2.180 1.00 54.03 178 THR A CA 1
ATOM 1319 C C . THR A 1 178 ? 22.268 -3.396 -0.759 1.00 54.54 178 THR A C 1
ATOM 1320 O O . THR A 1 178 ? 23.200 -2.721 -0.318 1.00 52.00 178 THR A O 1
ATOM 1324 N N . VAL A 1 179 ? 21.615 -4.305 -0.044 1.00 51.71 179 VAL A N 1
ATOM 1325 C CA . VAL A 1 179 ? 21.962 -4.643 1.322 1.00 48.38 179 VAL A CA 1
ATOM 1326 C C . VAL A 1 179 ? 21.870 -6.160 1.461 1.00 51.71 179 VAL A C 1
ATOM 1327 O O . VAL A 1 179 ? 20.823 -6.768 1.219 1.00 54.18 179 VAL A O 1
ATOM 1331 N N . ASN A 1 180 ? 23.000 -6.756 1.796 1.00 54.79 180 ASN A N 1
ATOM 1332 C CA . ASN A 1 180 ? 23.145 -8.199 1.894 1.00 54.09 180 ASN A CA 1
ATOM 1333 C C . ASN A 1 180 ? 23.987 -8.531 3.122 1.00 56.94 180 ASN A C 1
ATOM 1334 O O . ASN A 1 180 ? 24.614 -7.647 3.727 1.00 58.90 180 ASN A O 1
ATOM 1339 N N . ALA A 1 181 ? 23.935 -9.801 3.504 1.00 57.63 181 ALA A N 1
ATOM 1340 C CA . ALA A 1 181 ? 24.626 -10.312 4.681 1.00 54.40 181 ALA A CA 1
ATOM 1341 C C . ALA A 1 181 ? 25.502 -11.514 4.281 1.00 54.64 181 ALA A C 1
ATOM 1342 O O . ALA A 1 181 ? 25.151 -12.296 3.393 1.00 54.78 181 ALA A O 1
ATOM 1344 N N . ILE A 1 182 ? 26.662 -11.593 4.916 1.00 52.38 182 ILE A N 1
ATOM 1345 C CA . ILE A 1 182 ? 27.488 -12.783 4.903 1.00 59.72 182 ILE A CA 1
ATOM 1346 C C . ILE A 1 182 ? 27.469 -13.400 6.297 1.00 58.92 182 ILE A C 1
ATOM 1347 O O . ILE A 1 182 ? 27.679 -12.700 7.301 1.00 55.52 182 ILE A O 1
ATOM 1352 N N . ALA A 1 183 ? 27.196 -14.703 6.342 1.00 56.02 183 ALA A N 1
ATOM 1353 C CA . ALA A 1 183 ? 27.159 -15.450 7.604 1.00 54.22 183 ALA A CA 1
ATOM 1354 C C . ALA A 1 183 ? 28.330 -16.404 7.611 1.00 53.06 183 ALA A C 1
ATOM 1355 O O . ALA A 1 183 ? 28.253 -17.478 7.009 1.00 54.76 183 ALA A O 1
ATOM 1357 N N . PRO A 1 184 ? 29.425 -16.010 8.285 1.00 52.57 184 PRO A N 1
ATOM 1358 C CA . PRO A 1 184 ? 30.558 -16.883 8.469 1.00 51.73 184 PRO A CA 1
ATOM 1359 C C . PRO A 1 184 ? 30.246 -18.065 9.368 1.00 54.91 184 PRO A C 1
ATOM 1360 O O . PRO A 1 184 ? 29.428 -17.953 10.305 1.00 52.84 184 PRO A O 1
ATOM 1364 N N . GLY A 1 185 ? 30.916 -19.175 9.069 1.00 50.55 185 GLY A N 1
ATOM 1365 C CA . GLY A 1 185 ? 30.942 -20.327 9.959 1.00 51.98 185 GLY A CA 1
ATOM 1366 C C . GLY A 1 185 ? 32.140 -20.222 10.905 1.00 48.93 185 GLY A C 1
ATOM 1367 O O . GLY A 1 185 ? 32.396 -19.172 11.495 1.00 49.17 185 GLY A O 1
ATOM 1368 N N . PHE A 1 186 ? 32.904 -21.300 11.005 1.00 47.82 186 PHE A N 1
ATOM 1369 C CA . PHE A 1 186 ? 34.078 -21.330 11.898 1.00 52.56 186 PHE A CA 1
ATOM 1370 C C . PHE A 1 186 ? 35.325 -20.963 11.125 1.00 51.95 186 PHE A C 1
ATOM 1371 O O . PHE A 1 186 ? 35.841 -21.746 10.320 1.00 52.03 186 PHE A O 1
ATOM 1379 N N . ILE A 1 187 ? 35.773 -19.736 11.351 1.00 55.01 187 ILE A N 1
ATOM 1380 C CA . ILE A 1 187 ? 36.923 -19.144 10.644 1.00 54.91 187 ILE A CA 1
ATOM 1381 C C . ILE A 1 187 ? 38.097 -19.023 11.612 1.00 54.61 187 ILE A C 1
ATOM 1382 O O . ILE A 1 187 ? 37.928 -18.607 12.759 1.00 58.21 187 ILE A O 1
ATOM 1387 N N . ALA A 1 188 ? 39.279 -19.380 11.142 1.00 56.98 188 ALA A N 1
ATOM 1388 C CA . ALA A 1 188 ? 40.483 -19.489 12.004 1.00 63.70 188 ALA A CA 1
ATOM 1389 C C . ALA A 1 188 ? 40.804 -18.251 12.864 1.00 66.31 188 ALA A C 1
ATOM 1390 O O . ALA A 1 188 ? 41.084 -18.386 14.062 1.00 69.10 188 ALA A O 1
ATOM 1392 N N . THR A 1 189 ? 40.784 -17.057 12.276 1.00 69.16 189 THR A N 1
ATOM 1393 C CA . THR A 1 189 ? 41.074 -15.828 13.063 1.00 73.10 189 THR A CA 1
ATOM 1394 C C . THR A 1 189 ? 40.007 -15.461 14.122 1.00 75.44 189 THR A C 1
ATOM 1395 O O . THR A 1 189 ? 40.317 -14.727 15.044 1.00 78.31 189 THR A O 1
ATOM 1399 N N . ASP A 1 190 ? 38.778 -15.973 14.003 1.00 82.02 190 ASP A N 1
ATOM 1400 C CA . ASP A 1 190 ? 37.783 -15.912 15.109 1.00 87.95 190 ASP A CA 1
ATOM 1401 C C . ASP A 1 190 ? 38.051 -16.899 16.266 1.00 92.94 190 ASP A C 1
ATOM 1402 O O . ASP A 1 190 ? 37.518 -16.726 17.361 1.00 94.34 190 ASP A O 1
ATOM 1407 N N . MET A 1 191 ? 38.844 -17.941 16.012 1.00 95.96 191 MET A N 1
ATOM 1408 C CA . MET A 1 191 ? 39.033 -19.045 16.964 1.00 98.10 191 MET A CA 1
ATOM 1409 C C . MET A 1 191 ? 40.445 -19.105 17.531 1.00 101.39 191 MET A C 1
ATOM 1410 O O . MET A 1 191 ? 40.907 -20.176 17.952 1.00 102.31 191 MET A O 1
ATOM 1415 N N . THR A 1 192 ? 41.141 -17.970 17.517 1.00 105.25 192 THR A N 1
ATOM 1416 C CA . THR A 1 192 ? 42.369 -17.808 18.308 1.00 105.72 192 THR A CA 1
ATOM 1417 C C . THR A 1 192 ? 42.001 -18.026 19.787 1.00 109.66 192 THR A C 1
ATOM 1418 O O . THR A 1 192 ? 42.778 -18.568 20.578 1.00 107.82 192 THR A O 1
ATOM 1422 N N . ASP A 1 193 ? 40.786 -17.584 20.111 1.00 114.45 193 ASP A N 1
ATOM 1423 C CA . ASP A 1 193 ? 40.105 -17.799 21.395 1.00 116.15 193 ASP A CA 1
ATOM 1424 C C . ASP A 1 193 ? 40.030 -19.266 21.869 1.00 116.57 193 ASP A C 1
ATOM 1425 O O . ASP A 1 193 ? 40.464 -19.582 22.982 1.00 116.10 193 ASP A O 1
ATOM 1430 N N . VAL A 1 194 ? 39.478 -20.144 21.024 1.00 117.12 194 VAL A N 1
ATOM 1431 C CA . VAL A 1 194 ? 39.104 -21.519 21.428 1.00 115.34 194 VAL A CA 1
ATOM 1432 C C . VAL A 1 194 ? 40.205 -22.550 21.137 1.00 113.20 194 VAL A C 1
ATOM 1433 O O . VAL A 1 194 ? 40.225 -23.173 20.071 1.00 112.78 194 VAL A O 1
ATOM 1437 N N . LEU A 1 195 ? 41.098 -22.743 22.104 1.00 110.79 195 LEU A N 1
ATOM 1438 C CA . LEU A 1 195 ? 42.308 -23.548 21.896 1.00 108.74 195 LEU A CA 1
ATOM 1439 C C . LEU A 1 195 ? 42.227 -25.002 22.389 1.00 106.92 195 LEU A C 1
ATOM 1440 O O . LEU A 1 195 ? 43.181 -25.756 22.196 1.00 107.28 195 LEU A O 1
ATOM 1445 N N . ASP A 1 196 ? 41.119 -25.400 23.018 1.00 104.02 196 ASP A N 1
ATOM 1446 C CA . ASP A 1 196 ? 40.984 -26.777 23.537 1.00 100.01 196 ASP A CA 1
ATOM 1447 C C . ASP A 1 196 ? 40.860 -27.781 22.387 1.00 97.19 196 ASP A C 1
ATOM 1448 O O . ASP A 1 196 ? 39.850 -27.803 21.687 1.00 97.08 196 ASP A O 1
ATOM 1453 N N . GLU A 1 197 ? 41.880 -28.619 22.207 1.00 95.19 197 GLU A N 1
ATOM 1454 C CA . GLU A 1 197 ? 41.958 -29.517 21.047 1.00 94.67 197 GLU A CA 1
ATOM 1455 C C . GLU A 1 197 ? 41.022 -30.707 21.203 1.00 92.60 197 GLU A C 1
ATOM 1456 O O . GLU A 1 197 ? 41.434 -31.863 21.128 1.00 92.96 197 GLU A O 1
ATOM 1462 N N . ASN A 1 198 ? 39.755 -30.393 21.424 1.00 91.24 198 ASN A N 1
ATOM 1463 C CA . ASN A 1 198 ? 38.695 -31.387 21.547 1.00 90.71 198 ASN A CA 1
ATOM 1464 C C . ASN A 1 198 ? 37.349 -30.735 21.304 1.00 88.75 198 ASN A C 1
ATOM 1465 O O . ASN A 1 198 ? 36.511 -31.298 20.618 1.00 91.45 198 ASN A O 1
ATOM 1470 N N . ILE A 1 199 ? 37.149 -29.559 21.897 1.00 86.73 199 ILE A N 1
ATOM 1471 C CA . ILE A 1 199 ? 36.089 -28.647 21.480 1.00 87.92 199 ILE A CA 1
ATOM 1472 C C . ILE A 1 199 ? 36.308 -28.289 20.012 1.00 86.63 199 ILE A C 1
ATOM 1473 O O . ILE A 1 199 ? 35.357 -28.135 19.246 1.00 86.57 199 ILE A O 1
ATOM 1478 N N . LYS A 1 200 ? 37.578 -28.148 19.642 1.00 85.36 200 LYS A N 1
ATOM 1479 C CA . LYS A 1 200 ? 37.977 -27.805 18.274 1.00 83.88 200 LYS A CA 1
ATOM 1480 C C . LYS A 1 200 ? 37.653 -28.963 17.325 1.00 79.08 200 LYS A C 1
ATOM 1481 O O . LYS A 1 200 ? 36.957 -28.789 16.322 1.00 71.01 200 LYS A O 1
ATOM 1487 N N . ALA A 1 201 ? 38.156 -30.144 17.673 1.00 78.15 201 ALA A N 1
ATOM 1488 C CA . ALA A 1 201 ? 37.983 -31.355 16.867 1.00 75.67 201 ALA A CA 1
ATOM 1489 C C . ALA A 1 201 ? 36.513 -31.730 16.610 1.00 74.25 201 ALA A C 1
ATOM 1490 O O . ALA A 1 201 ? 36.214 -32.400 15.620 1.00 75.67 201 ALA A O 1
ATOM 1492 N N . GLU A 1 202 ? 35.608 -31.315 17.498 1.00 68.39 202 GLU A N 1
ATOM 1493 C CA . GLU A 1 202 ? 34.200 -31.668 17.383 1.00 67.54 202 GLU A CA 1
ATOM 1494 C C . GLU A 1 202 ? 33.515 -30.708 16.417 1.00 69.71 202 GLU A C 1
ATOM 1495 O O . GLU A 1 202 ? 32.854 -31.138 15.474 1.00 66.85 202 GLU A O 1
ATOM 1501 N N . MET A 1 203 ? 33.679 -29.407 16.671 1.00 70.53 203 MET A N 1
ATOM 1502 C CA . MET A 1 203 ? 33.331 -28.343 15.718 1.00 68.07 203 MET A CA 1
ATOM 1503 C C . MET A 1 203 ? 33.635 -28.739 14.275 1.00 63.27 203 MET A C 1
ATOM 1504 O O . MET A 1 203 ? 32.853 -28.487 13.364 1.00 63.26 203 MET A O 1
ATOM 1509 N N . LEU A 1 204 ? 34.793 -29.358 14.101 1.00 58.42 204 LEU A N 1
ATOM 1510 C CA . LEU A 1 204 ? 35.312 -29.753 12.793 1.00 57.74 204 LEU A CA 1
ATOM 1511 C C . LEU A 1 204 ? 34.516 -30.892 12.149 1.00 62.59 204 LEU A C 1
ATOM 1512 O O . LEU A 1 204 ? 34.398 -30.962 10.926 1.00 67.87 204 LEU A O 1
ATOM 1517 N N . LYS A 1 205 ? 34.003 -31.801 12.971 1.00 62.72 205 LYS A N 1
ATOM 1518 C CA . LYS A 1 205 ? 33.088 -32.871 12.505 1.00 58.43 205 LYS A CA 1
ATOM 1519 C C . LYS A 1 205 ? 31.802 -32.331 11.851 1.00 55.73 205 LYS A C 1
ATOM 1520 O O . LYS A 1 205 ? 31.250 -32.956 10.961 1.00 49.78 205 LYS A O 1
ATOM 1526 N N . LEU A 1 206 ? 31.353 -31.168 12.323 1.00 53.09 206 LEU A N 1
ATOM 1527 C CA . LEU A 1 206 ? 30.175 -30.477 11.798 1.00 56.83 206 LEU A CA 1
ATOM 1528 C C . LEU A 1 206 ? 30.349 -29.861 10.382 1.00 55.26 206 LEU A C 1
ATOM 1529 O O . LEU A 1 206 ? 29.375 -29.477 9.751 1.00 51.71 206 LEU A O 1
ATOM 1534 N N . ILE A 1 207 ? 31.582 -29.788 9.895 1.00 55.63 207 ILE A N 1
ATOM 1535 C CA . ILE A 1 207 ? 31.904 -29.101 8.628 1.00 51.21 207 ILE A CA 1
ATOM 1536 C C . ILE A 1 207 ? 32.272 -30.125 7.544 1.00 51.04 207 ILE A C 1
ATOM 1537 O O . ILE A 1 207 ? 33.304 -30.790 7.660 1.00 48.16 207 ILE A O 1
ATOM 1542 N N . PRO A 1 208 ? 31.436 -30.264 6.486 1.00 47.79 208 PRO A N 1
ATOM 1543 C CA . PRO A 1 208 ? 31.757 -31.168 5.367 1.00 45.91 208 PRO A CA 1
ATOM 1544 C C . PRO A 1 208 ? 33.115 -30.914 4.682 1.00 44.34 208 PRO A C 1
ATOM 1545 O O . PRO A 1 208 ? 33.769 -31.857 4.252 1.00 52.67 208 PRO A O 1
ATOM 1549 N N . ALA A 1 209 ? 33.524 -29.656 4.598 1.00 46.56 209 ALA A N 1
ATOM 1550 C CA . ALA A 1 209 ? 34.861 -29.288 4.115 1.00 43.54 209 ALA A CA 1
ATOM 1551 C C . ALA A 1 209 ? 35.974 -29.830 5.021 1.00 49.92 209 ALA A C 1
ATOM 1552 O O . ALA A 1 209 ? 37.127 -29.916 4.606 1.00 50.72 209 ALA A O 1
ATOM 1554 N N . ALA A 1 210 ? 35.628 -30.172 6.265 1.00 51.92 210 ALA A N 1
ATOM 1555 C CA . ALA A 1 210 ? 36.559 -30.844 7.203 1.00 47.27 210 ALA A CA 1
ATOM 1556 C C . ALA A 1 210 ? 37.752 -29.942 7.571 1.00 46.78 210 ALA A C 1
ATOM 1557 O O . ALA A 1 210 ? 38.841 -30.413 7.862 1.00 46.90 210 ALA A O 1
ATOM 1559 N N . GLN A 1 211 ? 37.528 -28.641 7.557 1.00 45.75 211 GLN A N 1
ATOM 1560 C CA . GLN A 1 211 ? 38.574 -27.698 7.899 1.00 46.75 211 GLN A CA 1
ATOM 1561 C C . GLN A 1 211 ? 37.927 -26.373 8.205 1.00 43.91 211 GLN A C 1
ATOM 1562 O O . GLN A 1 211 ? 36.843 -26.104 7.709 1.00 43.35 211 GLN A O 1
ATOM 1568 N N . PHE A 1 212 ? 38.592 -25.569 9.029 1.00 44.50 212 PHE A N 1
ATOM 1569 C CA . PHE A 1 212 ? 38.124 -24.219 9.347 1.00 50.48 212 PHE A CA 1
ATOM 1570 C C . PHE A 1 212 ? 38.458 -23.293 8.194 1.00 49.58 212 PHE A C 1
ATOM 1571 O O . PHE A 1 212 ? 39.373 -23.539 7.408 1.00 52.84 212 PHE A O 1
ATOM 1579 N N . GLY A 1 213 ? 37.680 -22.241 8.086 1.00 49.49 213 GLY A N 1
ATOM 1580 C CA . GLY A 1 213 ? 37.854 -21.272 7.026 1.00 53.29 213 GLY A CA 1
ATOM 1581 C C . GLY A 1 213 ? 38.961 -20.294 7.344 1.00 56.64 213 GLY A C 1
ATOM 1582 O O . GLY A 1 213 ? 39.607 -20.358 8.390 1.00 57.14 213 GLY A O 1
ATOM 1583 N N . GLU A 1 214 ? 39.188 -19.392 6.414 1.00 57.14 214 GLU A N 1
ATOM 1584 C CA . GLU A 1 214 ? 40.157 -18.337 6.609 1.00 60.23 214 GLU A CA 1
ATOM 1585 C C . GLU A 1 214 ? 39.495 -16.970 6.376 1.00 55.65 214 GLU A C 1
ATOM 1586 O O . GLU A 1 214 ? 38.459 -16.861 5.737 1.00 51.18 214 GLU A O 1
ATOM 1592 N N . ALA A 1 215 ? 40.087 -15.928 6.934 1.00 55.68 215 ALA A N 1
ATOM 1593 C CA . ALA A 1 215 ? 39.482 -14.579 6.882 1.00 53.88 215 ALA A CA 1
ATOM 1594 C C . ALA A 1 215 ? 39.232 -14.122 5.437 1.00 52.44 215 ALA A C 1
ATOM 1595 O O . ALA A 1 215 ? 38.260 -13.420 5.152 1.00 59.36 215 ALA A O 1
ATOM 1597 N N . GLN A 1 216 ? 40.125 -14.537 4.543 1.00 52.61 216 GLN A N 1
ATOM 1598 C CA . GLN A 1 216 ? 40.050 -14.204 3.110 1.00 54.01 216 GLN A CA 1
ATOM 1599 C C . GLN A 1 216 ? 38.800 -14.774 2.425 1.00 54.62 216 GLN A C 1
ATOM 1600 O O . GLN A 1 216 ? 38.289 -14.181 1.482 1.00 56.35 216 GLN A O 1
ATOM 1606 N N . ASP A 1 217 ? 38.303 -15.904 2.925 1.00 54.45 217 ASP A N 1
ATOM 1607 C CA . ASP A 1 217 ? 37.061 -16.513 2.411 1.00 50.65 217 ASP A CA 1
ATOM 1608 C C . ASP A 1 217 ? 35.897 -15.529 2.569 1.00 49.02 217 ASP A C 1
ATOM 1609 O O . ASP A 1 217 ? 35.066 -15.404 1.692 1.00 51.69 217 ASP A O 1
ATOM 1614 N N . ILE A 1 218 ? 35.871 -14.826 3.693 1.00 50.89 218 ILE A N 1
ATOM 1615 C CA . ILE A 1 218 ? 34.819 -13.842 3.989 1.00 50.09 218 ILE A CA 1
ATOM 1616 C C . ILE A 1 218 ? 35.008 -12.572 3.165 1.00 53.68 218 ILE A C 1
ATOM 1617 O O . ILE A 1 218 ? 34.060 -12.024 2.642 1.00 55.81 218 ILE A O 1
ATOM 1622 N N . ALA A 1 219 ? 36.249 -12.111 3.071 1.00 56.17 219 ALA A N 1
ATOM 1623 C CA . ALA A 1 219 ? 36.614 -10.992 2.209 1.00 53.18 219 ALA A CA 1
ATOM 1624 C C . ALA A 1 219 ? 36.209 -11.234 0.732 1.00 53.21 219 ALA A C 1
ATOM 1625 O O . ALA A 1 219 ? 35.662 -10.358 0.079 1.00 56.21 219 ALA A O 1
ATOM 1627 N N . ASN A 1 220 ? 36.501 -12.423 0.208 1.00 56.23 220 ASN A N 1
ATOM 1628 C CA . ASN A 1 220 ? 36.093 -12.810 -1.159 1.00 57.52 220 ASN A CA 1
ATOM 1629 C C . ASN A 1 220 ? 34.601 -12.542 -1.386 1.00 52.65 220 ASN A C 1
ATOM 1630 O O . ASN A 1 220 ? 34.213 -11.959 -2.384 1.00 54.70 220 ASN A O 1
ATOM 1635 N N . ALA A 1 221 ? 33.790 -12.971 -0.434 1.00 53.24 221 ALA A N 1
ATOM 1636 C CA . ALA A 1 221 ? 32.330 -12.874 -0.515 1.00 57.58 221 ALA A CA 1
ATOM 1637 C C . ALA A 1 221 ? 31.856 -11.432 -0.390 1.00 54.20 221 ALA A C 1
ATOM 1638 O O . ALA A 1 221 ? 30.966 -10.994 -1.101 1.00 52.42 221 ALA A O 1
ATOM 1640 N N . VAL A 1 222 ? 32.458 -10.706 0.533 1.00 55.83 222 VAL A N 1
ATOM 1641 C CA . VAL A 1 222 ? 32.112 -9.295 0.760 1.00 56.99 222 VAL A CA 1
ATOM 1642 C C . VAL A 1 222 ? 32.360 -8.455 -0.491 1.00 57.04 222 VAL A C 1
ATOM 1643 O O . VAL A 1 222 ? 31.538 -7.633 -0.885 1.00 59.88 222 VAL A O 1
ATOM 1647 N N . THR A 1 223 ? 33.508 -8.678 -1.097 1.00 55.20 223 THR A N 1
ATOM 1648 C CA . THR A 1 223 ? 33.923 -7.940 -2.277 1.00 55.29 223 THR A CA 1
ATOM 1649 C C . THR A 1 223 ? 32.982 -8.190 -3.444 1.00 52.99 223 THR A C 1
ATOM 1650 O O . THR A 1 223 ? 32.742 -7.307 -4.253 1.00 53.47 223 THR A O 1
ATOM 1654 N N . PHE A 1 224 ? 32.483 -9.414 -3.535 1.00 53.94 224 PHE A N 1
ATOM 1655 C CA . PHE A 1 224 ? 31.512 -9.812 -4.570 1.00 55.91 224 PHE A CA 1
ATOM 1656 C C . PHE A 1 224 ? 30.199 -9.014 -4.422 1.00 49.92 224 PHE A C 1
ATOM 1657 O O . PHE A 1 224 ? 29.648 -8.492 -5.367 1.00 56.91 224 PHE A O 1
ATOM 1665 N N . PHE A 1 225 ? 29.718 -8.925 -3.213 1.00 55.35 225 PHE A N 1
ATOM 1666 C CA . PHE A 1 225 ? 28.541 -8.130 -2.918 1.00 60.68 225 PHE A CA 1
ATOM 1667 C C . PHE A 1 225 ? 28.767 -6.604 -3.074 1.00 63.50 225 PHE A C 1
ATOM 1668 O O . PHE A 1 225 ? 27.869 -5.850 -3.466 1.00 65.38 225 PHE A O 1
ATOM 1676 N N . ALA A 1 226 ? 29.970 -6.159 -2.763 1.00 62.28 226 ALA A N 1
ATOM 1677 C CA . ALA A 1 226 ? 30.315 -4.742 -2.848 1.00 62.60 226 ALA A CA 1
ATOM 1678 C C . ALA A 1 226 ? 30.443 -4.253 -4.290 1.00 60.30 226 ALA A C 1
ATOM 1679 O O . ALA A 1 226 ? 30.430 -3.056 -4.539 1.00 63.92 226 ALA A O 1
ATOM 1681 N N . SER A 1 227 ? 30.554 -5.182 -5.223 1.00 61.04 227 SER A N 1
ATOM 1682 C CA . SER A 1 227 ? 30.829 -4.867 -6.621 1.00 61.21 227 SER A CA 1
ATOM 1683 C C . SER A 1 227 ? 29.552 -4.547 -7.396 1.00 61.52 227 SER A C 1
ATOM 1684 O O . SER A 1 227 ? 28.463 -5.048 -7.068 1.00 54.32 227 SER A O 1
ATOM 1687 N N . ASP A 1 228 ? 29.735 -3.756 -8.455 1.00 64.30 228 ASP A N 1
ATOM 1688 C CA . ASP A 1 228 ? 28.645 -3.295 -9.352 1.00 70.47 228 ASP A CA 1
ATOM 1689 C C . ASP A 1 228 ? 27.906 -4.447 -10.022 1.00 72.67 228 ASP A C 1
ATOM 1690 O O . ASP A 1 228 ? 26.727 -4.349 -10.366 1.00 77.96 228 ASP A O 1
ATOM 1695 N N . GLN A 1 229 ? 28.610 -5.541 -10.207 1.00 71.41 229 GLN A N 1
ATOM 1696 C CA . GLN A 1 229 ? 28.082 -6.639 -10.985 1.00 73.95 229 GLN A CA 1
ATOM 1697 C C . GLN A 1 229 ? 26.992 -7.392 -10.241 1.00 70.65 229 GLN A C 1
ATOM 1698 O O . GLN A 1 229 ? 26.082 -7.946 -10.876 1.00 71.02 229 GLN A O 1
ATOM 1704 N N . SER A 1 230 ? 27.087 -7.409 -8.908 1.00 66.23 230 SER A N 1
ATOM 1705 C CA . SER A 1 230 ? 26.082 -8.067 -8.037 1.00 60.57 230 SER A CA 1
ATOM 1706 C C . SER A 1 230 ? 24.823 -7.184 -7.742 1.00 58.44 230 SER A C 1
ATOM 1707 O O . SER A 1 230 ? 24.110 -7.351 -6.722 1.00 53.02 230 SER A O 1
ATOM 1710 N N . LYS A 1 231 ? 24.558 -6.254 -8.663 1.00 56.15 231 LYS A N 1
ATOM 1711 C CA . LYS A 1 231 ? 23.485 -5.252 -8.536 1.00 52.75 231 LYS A CA 1
ATOM 1712 C C . LYS A 1 231 ? 22.091 -5.808 -8.348 1.00 51.43 231 LYS A C 1
ATOM 1713 O O . LYS A 1 231 ? 21.264 -5.164 -7.708 1.00 52.86 231 LYS A O 1
ATOM 1719 N N . TYR A 1 232 ? 21.847 -7.012 -8.861 1.00 51.34 232 TYR A N 1
ATOM 1720 C CA . TYR A 1 232 ? 20.520 -7.638 -8.759 1.00 49.65 232 TYR A CA 1
ATOM 1721 C C . TYR A 1 232 ? 20.344 -8.593 -7.578 1.00 47.93 232 TYR A C 1
ATOM 1722 O O . TYR A 1 232 ? 19.358 -9.312 -7.494 1.00 49.47 232 TYR A O 1
ATOM 1731 N N . ILE A 1 233 ? 21.287 -8.569 -6.657 1.00 52.03 233 ILE A N 1
ATOM 1732 C CA . ILE A 1 233 ? 21.209 -9.385 -5.438 1.00 50.42 233 ILE A CA 1
ATOM 1733 C C . ILE A 1 233 ? 20.988 -8.427 -4.266 1.00 51.67 233 ILE A C 1
ATOM 1734 O O . ILE A 1 233 ? 21.830 -7.582 -3.963 1.00 49.83 233 ILE A O 1
ATOM 1739 N N . THR A 1 234 ? 19.854 -8.576 -3.595 1.00 54.74 234 THR A N 1
ATOM 1740 C CA . THR A 1 234 ? 19.589 -7.786 -2.413 1.00 49.96 234 THR A CA 1
ATOM 1741 C C . THR A 1 234 ? 18.734 -8.527 -1.399 1.00 51.76 234 THR A C 1
ATOM 1742 O O . THR A 1 234 ? 17.896 -9.361 -1.757 1.00 49.40 234 THR A O 1
ATOM 1746 N N . GLY A 1 235 ? 19.012 -8.251 -0.127 1.00 50.06 235 GLY A N 1
ATOM 1747 C CA . GLY A 1 235 ? 18.291 -8.863 0.997 1.00 52.48 235 GLY A CA 1
ATOM 1748 C C . GLY A 1 235 ? 18.680 -10.288 1.324 1.00 51.15 235 GLY A C 1
ATOM 1749 O O . GLY A 1 235 ? 17.997 -10.961 2.088 1.00 57.92 235 GLY A O 1
ATOM 1750 N N . GLN A 1 236 ? 19.800 -10.729 0.773 1.00 55.11 236 GLN A N 1
ATOM 1751 C CA . GLN A 1 236 ? 20.228 -12.128 0.854 1.00 53.16 236 GLN A CA 1
ATOM 1752 C C . GLN A 1 236 ? 21.322 -12.342 1.889 1.00 53.56 236 GLN A C 1
ATOM 1753 O O . GLN A 1 236 ? 22.072 -11.424 2.205 1.00 53.07 236 GLN A O 1
ATOM 1759 N N . THR A 1 237 ? 21.365 -13.567 2.408 1.00 56.37 237 THR A N 1
ATOM 1760 C CA . THR A 1 237 ? 22.389 -14.029 3.349 1.00 60.35 237 THR A CA 1
ATOM 1761 C C . THR A 1 237 ? 23.113 -15.200 2.735 1.00 53.60 237 THR A C 1
ATOM 1762 O O . THR A 1 237 ? 22.513 -16.195 2.414 1.00 57.47 237 THR A O 1
ATOM 1766 N N . LEU A 1 238 ? 24.419 -15.066 2.595 1.00 54.94 238 LEU A N 1
ATOM 1767 C CA . LEU A 1 238 ? 25.255 -16.127 2.047 1.00 55.50 238 LEU A CA 1
ATOM 1768 C C . LEU A 1 238 ? 26.104 -16.730 3.157 1.00 57.84 238 LEU A C 1
ATOM 1769 O O . LEU A 1 238 ? 26.880 -16.020 3.823 1.00 54.67 238 LEU A O 1
ATOM 1774 N N . ASN A 1 239 ? 25.913 -18.030 3.387 1.00 56.87 239 ASN A N 1
ATOM 1775 C CA . ASN A 1 239 ? 26.721 -18.767 4.352 1.00 52.32 239 ASN A CA 1
ATOM 1776 C C . ASN A 1 239 ? 28.072 -19.112 3.780 1.00 52.02 239 ASN A C 1
ATOM 1777 O O . ASN A 1 239 ? 28.167 -19.754 2.732 1.00 54.34 239 ASN A O 1
ATOM 1782 N N . VAL A 1 240 ? 29.122 -18.682 4.477 1.00 52.99 240 VAL A N 1
ATOM 1783 C CA . VAL A 1 240 ? 30.496 -19.063 4.109 1.00 51.15 240 VAL A CA 1
ATOM 1784 C C . VAL A 1 240 ? 31.051 -19.909 5.252 1.00 50.14 240 VAL A C 1
ATOM 1785 O O . VAL A 1 240 ? 31.604 -19.391 6.223 1.00 52.12 240 VAL A O 1
ATOM 1789 N N . ASP A 1 241 ? 30.876 -21.224 5.127 1.00 51.37 241 ASP A N 1
ATOM 1790 C CA . ASP A 1 241 ? 30.978 -22.143 6.290 1.00 51.47 241 ASP A CA 1
ATOM 1791 C C . ASP A 1 241 ? 31.437 -23.573 6.017 1.00 50.22 241 ASP A C 1
ATOM 1792 O O . ASP A 1 241 ? 31.307 -24.449 6.869 1.00 47.20 241 ASP A O 1
ATOM 1797 N N . GLY A 1 242 ? 31.970 -23.817 4.828 1.00 46.97 242 GLY A N 1
ATOM 1798 C CA . GLY A 1 242 ? 32.417 -25.154 4.466 1.00 45.75 242 GLY A CA 1
ATOM 1799 C C . GLY A 1 242 ? 31.340 -26.223 4.369 1.00 45.02 242 GLY A C 1
ATOM 1800 O O . GLY A 1 242 ? 31.664 -27.419 4.332 1.00 44.86 242 GLY A O 1
ATOM 1801 N N . GLY A 1 243 ? 30.085 -25.790 4.294 1.00 47.61 243 GLY A N 1
ATOM 1802 C CA . GLY A 1 243 ? 28.911 -26.671 4.204 1.00 47.63 243 GLY A CA 1
ATOM 1803 C C . GLY A 1 243 ? 28.232 -26.988 5.523 1.00 50.22 243 GLY A C 1
ATOM 1804 O O . GLY A 1 243 ? 27.403 -27.892 5.609 1.00 54.46 243 GLY A O 1
ATOM 1805 N N . MET A 1 244 ? 28.579 -26.243 6.557 1.00 54.28 244 MET A N 1
ATOM 1806 C CA . MET A 1 244 ? 28.115 -26.554 7.914 1.00 55.00 244 MET A CA 1
ATOM 1807 C C . MET A 1 244 ? 26.623 -26.347 8.056 1.00 56.74 244 MET A C 1
ATOM 1808 O O . MET A 1 244 ? 25.941 -27.150 8.683 1.00 56.76 244 MET A O 1
ATOM 1813 N N . VAL A 1 245 ? 26.140 -25.245 7.500 1.00 57.02 245 VAL A N 1
ATOM 1814 C CA . VAL A 1 245 ? 24.715 -24.943 7.461 1.00 56.20 245 VAL A CA 1
ATOM 1815 C C . VAL A 1 245 ? 24.250 -24.830 6.007 1.00 56.66 245 VAL A C 1
ATOM 1816 O O . VAL A 1 245 ? 24.636 -23.896 5.302 1.00 60.12 245 VAL A O 1
ATOM 1820 N N . MET A 1 246 ? 23.441 -25.788 5.563 1.00 59.67 246 MET A N 1
ATOM 1821 C CA . MET A 1 246 ? 22.829 -25.777 4.206 1.00 65.40 246 MET A CA 1
ATOM 1822 C C . MET A 1 246 ? 21.302 -25.780 4.306 1.00 72.51 246 MET A C 1
ATOM 1823 O O . MET A 1 246 ? 20.618 -25.015 3.626 1.00 76.69 246 MET A O 1
ATOM 1829 N N . MET B 1 1 ? -4.457 -30.841 26.625 1.00 79.64 1 MET B N 1
ATOM 1830 C CA . MET B 1 1 ? -5.326 -31.151 27.818 1.00 86.86 1 MET B CA 1
ATOM 1831 C C . MET B 1 1 ? -4.691 -30.832 29.202 1.00 87.61 1 MET B C 1
ATOM 1832 O O . MET B 1 1 ? -5.187 -31.288 30.235 1.00 96.44 1 MET B O 1
ATOM 1837 N N . LEU B 1 2 ? -3.572 -30.114 29.187 1.00 76.44 2 LEU B N 1
ATOM 1838 C CA . LEU B 1 2 ? -3.046 -29.228 30.283 1.00 69.16 2 LEU B CA 1
ATOM 1839 C C . LEU B 1 2 ? -3.569 -29.255 31.739 1.00 61.26 2 LEU B C 1
ATOM 1840 O O . LEU B 1 2 ? -3.395 -28.288 32.465 1.00 58.68 2 LEU B O 1
ATOM 1845 N N . LYS B 1 3 ? -4.160 -30.357 32.172 1.00 67.62 3 LYS B N 1
ATOM 1846 C CA . LYS B 1 3 ? -4.605 -30.536 33.562 1.00 72.27 3 LYS B CA 1
ATOM 1847 C C . LYS B 1 3 ? -3.473 -30.467 34.591 1.00 70.93 3 LYS B C 1
ATOM 1848 O O . LYS B 1 3 ? -2.464 -31.159 34.474 1.00 68.91 3 LYS B O 1
ATOM 1854 N N . GLY B 1 4 ? -3.666 -29.635 35.607 1.00 69.89 4 GLY B N 1
ATOM 1855 C CA . GLY B 1 4 ? -2.637 -29.409 36.639 1.00 69.84 4 GLY B CA 1
ATOM 1856 C C . GLY B 1 4 ? -1.434 -28.546 36.240 1.00 68.94 4 GLY B C 1
ATOM 1857 O O . GLY B 1 4 ? -0.541 -28.313 37.056 1.00 72.29 4 GLY B O 1
ATOM 1858 N N . LYS B 1 5 ? -1.403 -28.068 35.001 1.00 61.35 5 LYS B N 1
ATOM 1859 C CA . LYS B 1 5 ? -0.304 -27.218 34.539 1.00 58.97 5 LYS B CA 1
ATOM 1860 C C . LYS B 1 5 ? -0.462 -25.783 35.038 1.00 55.59 5 LYS B C 1
ATOM 1861 O O . LYS B 1 5 ? -1.572 -25.310 35.291 1.00 51.61 5 LYS B O 1
ATOM 1867 N N . VAL B 1 6 ? 0.640 -25.073 35.195 1.00 51.27 6 VAL B N 1
ATOM 1868 C CA . VAL B 1 6 ? 0.512 -23.620 35.378 1.00 52.16 6 VAL B CA 1
ATOM 1869 C C . VAL B 1 6 ? 1.277 -22.867 34.295 1.00 52.42 6 VAL B C 1
ATOM 1870 O O . VAL B 1 6 ? 2.421 -23.182 33.971 1.00 52.71 6 VAL B O 1
ATOM 1874 N N . ALA B 1 7 ? 0.590 -21.887 33.719 1.00 52.65 7 ALA B N 1
ATOM 1875 C CA . ALA B 1 7 ? 1.112 -21.106 32.607 1.00 55.18 7 ALA B CA 1
ATOM 1876 C C . ALA B 1 7 ? 1.312 -19.651 33.000 1.00 52.08 7 ALA B C 1
ATOM 1877 O O . ALA B 1 7 ? 0.455 -19.050 33.632 1.00 49.26 7 ALA B O 1
ATOM 1879 N N . LEU B 1 8 ? 2.467 -19.118 32.630 1.00 54.38 8 LEU B N 1
ATOM 1880 C CA . LEU B 1 8 ? 2.755 -17.697 32.735 1.00 54.09 8 LEU B CA 1
ATOM 1881 C C . LEU B 1 8 ? 2.734 -17.141 31.332 1.00 54.63 8 LEU B C 1
ATOM 1882 O O . LEU B 1 8 ? 3.564 -17.535 30.511 1.00 52.28 8 LEU B O 1
ATOM 1887 N N . VAL B 1 9 ? 1.776 -16.252 31.062 1.00 53.85 9 VAL B N 1
ATOM 1888 C CA . VAL B 1 9 ? 1.658 -15.579 29.751 1.00 54.61 9 VAL B CA 1
ATOM 1889 C C . VAL B 1 9 ? 1.959 -14.088 29.892 1.00 55.54 9 VAL B C 1
ATOM 1890 O O . VAL B 1 9 ? 1.243 -13.359 30.591 1.00 54.51 9 VAL B O 1
ATOM 1894 N N . THR B 1 10 ? 3.017 -13.641 29.226 1.00 56.89 10 THR B N 1
ATOM 1895 C CA . THR B 1 10 ? 3.383 -12.213 29.244 1.00 56.38 10 THR B CA 1
ATOM 1896 C C . THR B 1 10 ? 2.554 -11.463 28.203 1.00 56.91 10 THR B C 1
ATOM 1897 O O . THR B 1 10 ? 2.226 -12.008 27.155 1.00 52.17 10 THR B O 1
ATOM 1901 N N . GLY B 1 11 ? 2.188 -10.228 28.514 1.00 57.59 11 GLY B N 1
ATOM 1902 C CA . GLY B 1 11 ? 1.312 -9.431 27.632 1.00 57.80 11 GLY B CA 1
ATOM 1903 C C . GLY B 1 11 ? -0.037 -10.080 27.374 1.00 58.26 11 GLY B C 1
ATOM 1904 O O . GLY B 1 11 ? -0.479 -10.166 26.239 1.00 62.27 11 GLY B O 1
ATOM 1905 N N . ALA B 1 12 ? -0.693 -10.517 28.446 1.00 58.08 12 ALA B N 1
ATOM 1906 C CA . ALA B 1 12 ? -1.892 -11.383 28.353 1.00 52.27 12 ALA B CA 1
ATOM 1907 C C . ALA B 1 12 ? -3.203 -10.662 28.525 1.00 51.89 12 ALA B C 1
ATOM 1908 O O . ALA B 1 12 ? -4.225 -11.309 28.617 1.00 57.23 12 ALA B O 1
ATOM 1910 N N . SER B 1 13 ? -3.186 -9.333 28.592 1.00 53.47 13 SER B N 1
ATOM 1911 C CA . SER B 1 13 ? -4.390 -8.563 28.962 1.00 54.02 13 SER B CA 1
ATOM 1912 C C . SER B 1 13 ? -5.365 -8.336 27.792 1.00 54.07 13 SER B C 1
ATOM 1913 O O . SER B 1 13 ? -6.540 -8.054 28.006 1.00 56.49 13 SER B O 1
ATOM 1916 N N . ARG B 1 14 ? -4.890 -8.506 26.566 1.00 55.69 14 ARG B N 1
ATOM 1917 C CA . ARG B 1 14 ? -5.778 -8.393 25.407 1.00 59.00 14 ARG B CA 1
ATOM 1918 C C . ARG B 1 14 ? -5.238 -9.053 24.152 1.00 54.51 14 ARG B C 1
ATOM 1919 O O . ARG B 1 14 ? -4.110 -9.529 24.125 1.00 49.12 14 ARG B O 1
ATOM 1927 N N . GLY B 1 15 ? -6.095 -9.093 23.141 1.00 51.12 15 GLY B N 1
ATOM 1928 C CA . GLY B 1 15 ? -5.749 -9.587 21.813 1.00 51.93 15 GLY B CA 1
ATOM 1929 C C . GLY B 1 15 ? -5.240 -11.015 21.808 1.00 52.06 15 GLY B C 1
ATOM 1930 O O . GLY B 1 15 ? -5.859 -11.929 22.348 1.00 52.32 15 GLY B O 1
ATOM 1931 N N . ILE B 1 16 ? -4.094 -11.199 21.181 1.00 54.84 16 ILE B N 1
ATOM 1932 C CA . ILE B 1 16 ? -3.493 -12.522 21.045 1.00 57.27 16 ILE B CA 1
ATOM 1933 C C . ILE B 1 16 ? -3.191 -13.098 22.436 1.00 58.30 16 ILE B C 1
ATOM 1934 O O . ILE B 1 16 ? -3.554 -14.236 22.747 1.00 58.92 16 ILE B O 1
ATOM 1939 N N . GLY B 1 17 ? -2.544 -12.287 23.266 1.00 54.98 17 GLY B N 1
ATOM 1940 C CA . GLY B 1 17 ? -2.108 -12.731 24.585 1.00 54.10 17 GLY B CA 1
ATOM 1941 C C . GLY B 1 17 ? -3.264 -13.194 25.441 1.00 53.92 17 GLY B C 1
ATOM 1942 O O . GLY B 1 17 ? -3.170 -14.199 26.158 1.00 54.69 17 GLY B O 1
ATOM 1943 N N . ARG B 1 18 ? -4.367 -12.461 25.338 1.00 50.03 18 ARG B N 1
ATOM 1944 C CA . ARG B 1 18 ? -5.561 -12.792 26.071 1.00 48.61 18 ARG B CA 1
ATOM 1945 C C . ARG B 1 18 ? -6.188 -14.108 25.600 1.00 53.44 18 ARG B C 1
ATOM 1946 O O . ARG B 1 18 ? -6.611 -14.939 26.412 1.00 58.10 18 ARG B O 1
ATOM 1954 N N . ALA B 1 19 ? -6.286 -14.271 24.284 1.00 51.27 19 ALA B N 1
ATOM 1955 C CA . ALA B 1 19 ? -6.839 -15.488 23.682 1.00 48.32 19 ALA B CA 1
ATOM 1956 C C . ALA B 1 19 ? -6.007 -16.702 24.105 1.00 48.35 19 ALA B C 1
ATOM 1957 O O . ALA B 1 19 ? -6.518 -17.778 24.363 1.00 52.56 19 ALA B O 1
ATOM 1959 N N . ILE B 1 20 ? -4.703 -16.506 24.153 1.00 50.29 20 ILE B N 1
ATOM 1960 C CA . ILE B 1 20 ? -3.786 -17.551 24.595 1.00 55.48 20 ILE B CA 1
ATOM 1961 C C . ILE B 1 20 ? -4.066 -17.957 26.061 1.00 52.05 20 ILE B C 1
ATOM 1962 O O . ILE B 1 20 ? -4.165 -19.129 26.400 1.00 53.56 20 ILE B O 1
ATOM 1967 N N . ALA B 1 21 ? -4.177 -16.955 26.910 1.00 50.47 21 ALA B N 1
ATOM 1968 C CA . ALA B 1 21 ? -4.411 -17.156 28.328 1.00 50.34 21 ALA B CA 1
ATOM 1969 C C . ALA B 1 21 ? -5.705 -17.954 28.553 1.00 51.48 21 ALA B C 1
ATOM 1970 O O . ALA B 1 21 ? -5.737 -18.958 29.268 1.00 55.23 21 ALA B O 1
ATOM 1972 N N . ILE B 1 22 ? -6.762 -17.496 27.903 1.00 49.41 22 ILE B N 1
ATOM 1973 C CA . ILE B 1 22 ? -8.065 -18.117 28.003 1.00 43.90 22 ILE B CA 1
ATOM 1974 C C . ILE B 1 22 ? -8.079 -19.553 27.472 1.00 50.29 22 ILE B C 1
ATOM 1975 O O . ILE B 1 22 ? -8.729 -20.424 28.073 1.00 45.94 22 ILE B O 1
ATOM 1980 N N . ASP B 1 23 ? -7.356 -19.811 26.375 1.00 52.07 23 ASP B N 1
ATOM 1981 C CA . ASP B 1 23 ? -7.353 -21.148 25.778 1.00 51.61 23 ASP B CA 1
ATOM 1982 C C . ASP B 1 23 ? -6.600 -22.134 26.648 1.00 48.59 23 ASP B C 1
ATOM 1983 O O . ASP B 1 23 ? -7.063 -23.233 26.885 1.00 49.93 23 ASP B O 1
ATOM 1988 N N . LEU B 1 24 ? -5.435 -21.729 27.117 1.00 51.68 24 LEU B N 1
ATOM 1989 C CA . LEU B 1 24 ? -4.681 -22.521 28.109 1.00 49.86 24 LEU B CA 1
ATOM 1990 C C . LEU B 1 24 ? -5.551 -22.911 29.327 1.00 49.76 24 LEU B C 1
ATOM 1991 O O . LEU B 1 24 ? -5.563 -24.065 29.758 1.00 47.41 24 LEU B O 1
ATOM 1996 N N . ALA B 1 25 ? -6.289 -21.939 29.864 1.00 53.17 25 ALA B N 1
ATOM 1997 C CA . ALA B 1 25 ? -7.197 -22.156 31.010 1.00 49.33 25 ALA B CA 1
ATOM 1998 C C . ALA B 1 25 ? -8.323 -23.128 30.678 1.00 55.86 25 ALA B C 1
ATOM 1999 O O . ALA B 1 25 ? -8.767 -23.952 31.493 1.00 57.32 25 ALA B O 1
ATOM 2001 N N . LYS B 1 26 ? -8.794 -23.002 29.458 1.00 58.34 26 LYS B N 1
ATOM 2002 C CA . LYS B 1 26 ? -9.808 -23.886 28.910 1.00 57.02 26 LYS B CA 1
ATOM 2003 C C . LYS B 1 26 ? -9.344 -25.351 28.924 1.00 53.33 26 LYS B C 1
ATOM 2004 O O . LYS B 1 26 ? -10.133 -26.267 29.127 1.00 54.59 26 LYS B O 1
ATOM 2010 N N . GLN B 1 27 ? -8.064 -25.556 28.654 1.00 50.04 27 GLN B N 1
ATOM 2011 C CA . GLN B 1 27 ? -7.452 -26.894 28.672 1.00 54.61 27 GLN B CA 1
ATOM 2012 C C . GLN B 1 27 ? -7.025 -27.358 30.071 1.00 58.91 27 GLN B C 1
ATOM 2013 O O . GLN B 1 27 ? -6.446 -28.437 30.214 1.00 61.02 27 GLN B O 1
ATOM 2019 N N . GLY B 1 28 ? -7.275 -26.531 31.083 1.00 56.39 28 GLY B N 1
ATOM 2020 C CA . GLY B 1 28 ? -7.096 -26.933 32.480 1.00 50.89 28 GLY B CA 1
ATOM 2021 C C . GLY B 1 28 ? -5.957 -26.262 33.216 1.00 55.02 28 GLY B C 1
ATOM 2022 O O . GLY B 1 28 ? -5.757 -26.517 34.406 1.00 58.15 28 GLY B O 1
ATOM 2023 N N . ALA B 1 29 ? -5.217 -25.391 32.536 1.00 57.06 29 ALA B N 1
ATOM 2024 C CA . ALA B 1 29 ? -4.088 -24.683 33.171 1.00 50.52 29 ALA B CA 1
ATOM 2025 C C . ALA B 1 29 ? -4.581 -23.591 34.143 1.00 53.60 29 ALA B C 1
ATOM 2026 O O . ALA B 1 29 ? -5.622 -22.989 33.935 1.00 51.92 29 ALA B O 1
ATOM 2028 N N . ASN B 1 30 ? -3.840 -23.403 35.232 1.00 53.81 30 ASN B N 1
ATOM 2029 C CA . ASN B 1 30 ? -3.904 -22.196 36.027 1.00 50.96 30 ASN B CA 1
ATOM 2030 C C . ASN B 1 30 ? -2.994 -21.181 35.384 1.00 50.03 30 ASN B C 1
ATOM 2031 O O . ASN B 1 30 ? -1.910 -21.537 34.936 1.00 55.16 30 ASN B O 1
ATOM 2036 N N . VAL B 1 31 ? -3.428 -19.927 35.326 1.00 49.87 31 VAL B N 1
ATOM 2037 C CA . VAL B 1 31 ? -2.743 -18.941 34.476 1.00 54.31 31 VAL B CA 1
ATOM 2038 C C . VAL B 1 31 ? -2.329 -17.663 35.213 1.00 52.71 31 VAL B C 1
ATOM 2039 O O . VAL B 1 31 ? -3.116 -17.078 35.954 1.00 52.13 31 VAL B O 1
ATOM 2043 N N . VAL B 1 32 ? -1.086 -17.243 34.982 1.00 47.77 32 VAL B N 1
ATOM 2044 C CA . VAL B 1 32 ? -0.628 -15.927 35.410 1.00 48.45 32 VAL B CA 1
ATOM 2045 C C . VAL B 1 32 ? -0.729 -14.935 34.234 1.00 52.03 32 VAL B C 1
ATOM 2046 O O . VAL B 1 32 ? -0.063 -15.048 33.196 1.00 50.04 32 VAL B O 1
ATOM 2050 N N . VAL B 1 33 ? -1.623 -13.977 34.403 1.00 53.91 33 VAL B N 1
ATOM 2051 C CA . VAL B 1 33 ? -1.908 -12.968 33.387 1.00 53.37 33 VAL B CA 1
ATOM 2052 C C . VAL B 1 33 ? -1.012 -11.760 33.634 1.00 51.40 33 VAL B C 1
ATOM 2053 O O . VAL B 1 33 ? -1.306 -10.934 34.490 1.00 50.85 33 VAL B O 1
ATOM 2057 N N . ASN B 1 34 ? 0.091 -11.677 32.899 1.00 51.64 34 ASN B N 1
ATOM 2058 C CA . ASN B 1 34 ? 0.998 -10.536 33.019 1.00 52.94 34 ASN B CA 1
ATOM 2059 C C . ASN B 1 34 ? 0.543 -9.328 32.200 1.00 52.34 34 ASN B C 1
ATOM 2060 O O . ASN B 1 34 ? -0.006 -9.451 31.104 1.00 54.43 34 ASN B O 1
ATOM 2065 N N . TYR B 1 35 ? 0.758 -8.153 32.774 1.00 55.53 35 TYR B N 1
ATOM 2066 C CA . TYR B 1 35 ? 0.488 -6.890 32.093 1.00 55.42 35 TYR B CA 1
ATOM 2067 C C . TYR B 1 35 ? 1.548 -5.861 32.477 1.00 52.01 35 TYR B C 1
ATOM 2068 O O . TYR B 1 35 ? 2.251 -6.027 33.464 1.00 53.08 35 TYR B O 1
ATOM 2077 N N . ALA B 1 36 ? 1.653 -4.805 31.687 1.00 56.63 36 ALA B N 1
ATOM 2078 C CA . ALA B 1 36 ? 2.604 -3.697 31.962 1.00 61.44 36 ALA B CA 1
ATOM 2079 C C . ALA B 1 36 ? 1.924 -2.447 32.523 1.00 62.12 36 ALA B C 1
ATOM 2080 O O . ALA B 1 36 ? 2.429 -1.816 33.458 1.00 64.40 36 ALA B O 1
ATOM 2082 N N . GLY B 1 37 ? 0.799 -2.077 31.918 1.00 62.37 37 GLY B N 1
ATOM 2083 C CA . GLY B 1 37 ? 0.167 -0.789 32.181 1.00 58.10 37 GLY B CA 1
ATOM 2084 C C . GLY B 1 37 ? -0.924 -0.885 33.216 1.00 57.55 37 GLY B C 1
ATOM 2085 O O . GLY B 1 37 ? -0.691 -1.382 34.315 1.00 58.40 37 GLY B O 1
ATOM 2086 N N . ASN B 1 38 ? -2.106 -0.394 32.849 1.00 60.47 38 ASN B N 1
ATOM 2087 C CA . ASN B 1 38 ? -3.276 -0.372 33.722 1.00 65.60 38 ASN B CA 1
ATOM 2088 C C . ASN B 1 38 ? -3.838 -1.770 33.928 1.00 59.50 38 ASN B C 1
ATOM 2089 O O . ASN B 1 38 ? -4.001 -2.525 32.988 1.00 59.31 38 ASN B O 1
ATOM 2094 N N . GLU B 1 39 ? -4.136 -2.090 35.181 1.00 59.41 39 GLU B N 1
ATOM 2095 C CA . GLU B 1 39 ? -4.426 -3.462 35.588 1.00 59.53 39 GLU B CA 1
ATOM 2096 C C . GLU B 1 39 ? -5.827 -3.945 35.256 1.00 54.89 39 GLU B C 1
ATOM 2097 O O . GLU B 1 39 ? -6.098 -5.116 35.410 1.00 61.59 39 GLU B O 1
ATOM 2103 N N . GLN B 1 40 ? -6.685 -3.066 34.746 1.00 54.39 40 GLN B N 1
ATOM 2104 C CA . GLN B 1 40 ? -8.105 -3.373 34.550 1.00 53.60 40 GLN B CA 1
ATOM 2105 C C . GLN B 1 40 ? -8.430 -4.501 33.583 1.00 53.60 40 GLN B C 1
ATOM 2106 O O . GLN B 1 40 ? -9.179 -5.413 33.917 1.00 54.02 40 GLN B O 1
ATOM 2112 N N . LYS B 1 41 ? -7.923 -4.390 32.369 1.00 56.01 41 LYS B N 1
ATOM 2113 C CA . LYS B 1 41 ? -8.133 -5.397 31.309 1.00 58.44 41 LYS B CA 1
ATOM 2114 C C . LYS B 1 41 ? -7.620 -6.766 31.752 1.00 56.23 41 LYS B C 1
ATOM 2115 O O . LYS B 1 41 ? -8.235 -7.805 31.465 1.00 52.10 41 LYS B O 1
ATOM 2121 N N . ALA B 1 42 ? -6.471 -6.752 32.427 1.00 55.86 42 ALA B N 1
ATOM 2122 C CA . ALA B 1 42 ? -5.854 -7.980 32.976 1.00 50.27 42 ALA B CA 1
ATOM 2123 C C . ALA B 1 42 ? -6.792 -8.661 33.986 1.00 55.31 42 ALA B C 1
ATOM 2124 O O . ALA B 1 42 ? -6.942 -9.893 33.950 1.00 52.06 42 ALA B O 1
ATOM 2126 N N . ASN B 1 43 ? -7.442 -7.844 34.835 1.00 49.44 43 ASN B N 1
ATOM 2127 C CA . ASN B 1 43 ? -8.464 -8.309 35.777 1.00 50.71 43 ASN B CA 1
ATOM 2128 C C . ASN B 1 43 ? -9.686 -8.951 35.093 1.00 55.29 43 ASN B C 1
ATOM 2129 O O . ASN B 1 43 ? -10.246 -9.909 35.614 1.00 58.28 43 ASN B O 1
ATOM 2134 N N . GLU B 1 44 ? -10.092 -8.417 33.943 1.00 55.54 44 GLU B N 1
ATOM 2135 C CA . GLU B 1 44 ? -11.177 -8.989 33.154 1.00 55.26 44 GLU B CA 1
ATOM 2136 C C . GLU B 1 44 ? -10.805 -10.369 32.675 1.00 50.82 44 GLU B C 1
ATOM 2137 O O . GLU B 1 44 ? -11.615 -11.270 32.756 1.00 55.89 44 GLU B O 1
ATOM 2143 N N . VAL B 1 45 ? -9.587 -10.522 32.180 1.00 50.10 45 VAL B N 1
ATOM 2144 C CA . VAL B 1 45 ? -9.106 -11.826 31.685 1.00 54.17 45 VAL B CA 1
ATOM 2145 C C . VAL B 1 45 ? -9.123 -12.822 32.852 1.00 53.28 45 VAL B C 1
ATOM 2146 O O . VAL B 1 45 ? -9.636 -13.931 32.739 1.00 53.16 45 VAL B O 1
ATOM 2150 N N . VAL B 1 46 ? -8.605 -12.387 33.989 1.00 50.58 46 VAL B N 1
ATOM 2151 C CA . VAL B 1 46 ? -8.603 -13.206 35.209 1.00 48.90 46 VAL B CA 1
ATOM 2152 C C . VAL B 1 46 ? -10.003 -13.651 35.588 1.00 47.22 46 VAL B C 1
ATOM 2153 O O . VAL B 1 46 ? -10.213 -14.804 35.915 1.00 54.97 46 VAL B O 1
ATOM 2157 N N . ASP B 1 47 ? -10.960 -12.736 35.521 1.00 49.89 47 ASP B N 1
ATOM 2158 C CA . ASP B 1 47 ? -12.377 -13.046 35.786 1.00 50.15 47 ASP B CA 1
ATOM 2159 C C . ASP B 1 47 ? -12.947 -14.104 34.841 1.00 52.98 47 ASP B C 1
ATOM 2160 O O . ASP B 1 47 ? -13.728 -14.972 35.245 1.00 56.07 47 ASP B O 1
ATOM 2165 N N . GLU B 1 48 ? -12.581 -13.998 33.578 1.00 54.11 48 GLU B N 1
ATOM 2166 C CA . GLU B 1 48 ? -13.062 -14.912 32.563 1.00 58.50 48 GLU B CA 1
ATOM 2167 C C . GLU B 1 48 ? -12.514 -16.318 32.788 1.00 55.35 48 GLU B C 1
ATOM 2168 O O . GLU B 1 48 ? -13.216 -17.307 32.601 1.00 59.34 48 GLU B O 1
ATOM 2174 N N . ILE B 1 49 ? -11.248 -16.388 33.179 1.00 55.29 49 ILE B N 1
ATOM 2175 C CA . ILE B 1 49 ? -10.567 -17.666 33.443 1.00 51.38 49 ILE B CA 1
ATOM 2176 C C . ILE B 1 49 ? -11.205 -18.387 34.614 1.00 55.02 49 ILE B C 1
ATOM 2177 O O . ILE B 1 49 ? -11.419 -19.594 34.557 1.00 58.70 49 ILE B O 1
ATOM 2182 N N . LYS B 1 50 ? -11.565 -17.630 35.643 1.00 55.98 50 LYS B N 1
ATOM 2183 C CA . LYS B 1 50 ? -12.251 -18.181 36.826 1.00 54.16 50 LYS B CA 1
ATOM 2184 C C . LYS B 1 50 ? -13.668 -18.668 36.530 1.00 56.72 50 LYS B C 1
ATOM 2185 O O . LYS B 1 50 ? -14.120 -19.673 37.090 1.00 52.39 50 LYS B O 1
ATOM 2191 N N . LYS B 1 51 ? -14.362 -17.926 35.670 1.00 61.24 51 LYS B N 1
ATOM 2192 C CA . LYS B 1 51 ? -15.683 -18.310 35.155 1.00 60.97 51 LYS B CA 1
ATOM 2193 C C . LYS B 1 51 ? -15.687 -19.698 34.530 1.00 63.20 51 LYS B C 1
ATOM 2194 O O . LYS B 1 51 ? -16.630 -20.460 34.711 1.00 70.73 51 LYS B O 1
ATOM 2200 N N . LEU B 1 52 ? -14.644 -20.007 33.772 1.00 62.32 52 LEU B N 1
ATOM 2201 C CA . LEU B 1 52 ? -14.553 -21.297 33.089 1.00 63.97 52 LEU B CA 1
ATOM 2202 C C . LEU B 1 52 ? -13.893 -22.407 33.965 1.00 61.13 52 LEU B C 1
ATOM 2203 O O . LEU B 1 52 ? -13.534 -23.475 33.497 1.00 66.07 52 LEU B O 1
ATOM 2208 N N . GLY B 1 53 ? -13.763 -22.146 35.250 1.00 59.13 53 GLY B N 1
ATOM 2209 C CA . GLY B 1 53 ? -13.419 -23.189 36.211 1.00 58.19 53 GLY B CA 1
ATOM 2210 C C . GLY B 1 53 ? -11.974 -23.254 36.641 1.00 57.10 53 GLY B C 1
ATOM 2211 O O . GLY B 1 53 ? -11.608 -24.003 37.545 1.00 57.83 53 GLY B O 1
ATOM 2212 N N . SER B 1 54 ? -11.134 -22.481 35.981 1.00 59.55 54 SER B N 1
ATOM 2213 C CA . SER B 1 54 ? -9.696 -22.496 36.289 1.00 57.90 54 SER B CA 1
ATOM 2214 C C . SER B 1 54 ? -9.324 -21.377 37.281 1.00 51.16 54 SER B C 1
ATOM 2215 O O . SER B 1 54 ? -10.172 -20.662 37.775 1.00 52.39 54 SER B O 1
ATOM 2218 N N . ASP B 1 55 ? -8.059 -21.266 37.611 1.00 50.05 55 ASP B N 1
ATOM 2219 C CA . ASP B 1 55 ? -7.609 -20.199 38.507 1.00 53.46 55 ASP B CA 1
ATOM 2220 C C . ASP B 1 55 ? -6.578 -19.305 37.817 1.00 50.37 55 ASP B C 1
ATOM 2221 O O . ASP B 1 55 ? -5.855 -19.735 36.926 1.00 48.05 55 ASP B O 1
ATOM 2226 N N . ALA B 1 56 ? -6.550 -18.046 38.224 1.00 51.24 56 ALA B N 1
ATOM 2227 C CA . ALA B 1 56 ? -5.647 -17.067 37.626 1.00 49.96 56 ALA B CA 1
ATOM 2228 C C . ALA B 1 56 ? -5.347 -15.923 38.574 1.00 49.09 56 ALA B C 1
ATOM 2229 O O . ALA B 1 56 ? -6.086 -15.670 39.509 1.00 47.51 56 ALA B O 1
ATOM 2231 N N . ILE B 1 57 ? -4.222 -15.268 38.326 1.00 49.39 57 ILE B N 1
ATOM 2232 C CA . ILE B 1 57 ? -3.902 -13.990 38.950 1.00 51.75 57 ILE B CA 1
ATOM 2233 C C . ILE B 1 57 ? -3.320 -13.043 37.906 1.00 50.65 57 ILE B C 1
ATOM 2234 O O . ILE B 1 57 ? -2.740 -13.474 36.933 1.00 45.05 57 ILE B O 1
ATOM 2239 N N . ALA B 1 58 ? -3.491 -11.750 38.140 1.00 52.96 58 ALA B N 1
ATOM 2240 C CA . ALA B 1 58 ? -2.909 -10.705 37.296 1.00 54.73 58 ALA B CA 1
ATOM 2241 C C . ALA B 1 58 ? -1.641 -10.203 37.969 1.00 53.48 58 ALA B C 1
ATOM 2242 O O . ALA B 1 58 ? -1.669 -9.854 39.155 1.00 51.73 58 ALA B O 1
ATOM 2244 N N . VAL B 1 59 ? -0.541 -10.159 37.226 1.00 55.73 59 VAL B N 1
ATOM 2245 C CA . VAL B 1 59 ? 0.754 -9.672 37.773 1.00 54.38 59 VAL B CA 1
ATOM 2246 C C . VAL B 1 59 ? 1.450 -8.599 36.915 1.00 54.56 59 VAL B C 1
ATOM 2247 O O . VAL B 1 59 ? 1.709 -8.802 35.714 1.00 46.80 59 VAL B O 1
ATOM 2251 N N . ARG B 1 60 ? 1.774 -7.474 37.569 1.00 50.80 60 ARG B N 1
ATOM 2252 C CA . ARG B 1 60 ? 2.471 -6.392 36.917 1.00 54.57 60 ARG B CA 1
ATOM 2253 C C . ARG B 1 60 ? 3.986 -6.706 36.763 1.00 55.58 60 ARG B C 1
ATOM 2254 O O . ARG B 1 60 ? 4.683 -6.972 37.747 1.00 47.77 60 ARG B O 1
ATOM 2262 N N . ALA B 1 61 ? 4.488 -6.628 35.529 1.00 55.36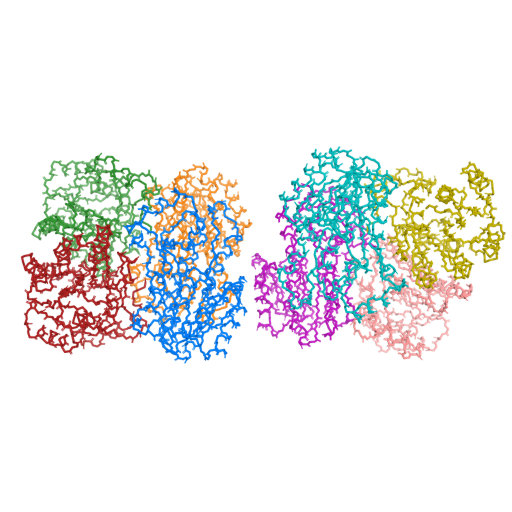 61 ALA B N 1
ATOM 2263 C CA . ALA B 1 61 ? 5.931 -6.662 35.292 1.00 52.33 61 ALA B CA 1
ATOM 2264 C C . ALA B 1 61 ? 6.336 -6.097 33.931 1.00 55.28 61 ALA B C 1
ATOM 2265 O O . ALA B 1 61 ? 5.744 -6.448 32.903 1.00 55.83 61 ALA B O 1
ATOM 2267 N N . ASP B 1 62 ? 7.353 -5.222 33.931 1.00 57.40 62 ASP B N 1
ATOM 2268 C CA . ASP B 1 62 ? 8.035 -4.821 32.688 1.00 59.71 62 ASP B CA 1
ATOM 2269 C C . ASP B 1 62 ? 8.921 -5.978 32.317 1.00 54.32 62 ASP B C 1
ATOM 2270 O O . ASP B 1 62 ? 9.892 -6.273 33.005 1.00 50.96 62 ASP B O 1
ATOM 2275 N N . VAL B 1 63 ? 8.627 -6.624 31.206 1.00 57.39 63 VAL B N 1
ATOM 2276 C CA . VAL B 1 63 ? 9.455 -7.783 30.826 1.00 60.23 63 VAL B CA 1
ATOM 2277 C C . VAL B 1 63 ? 10.912 -7.430 30.452 1.00 61.86 63 VAL B C 1
ATOM 2278 O O . VAL B 1 63 ? 11.756 -8.331 30.413 1.00 59.82 63 VAL B O 1
ATOM 2282 N N . ALA B 1 64 ? 11.179 -6.143 30.190 1.00 59.27 64 ALA B N 1
ATOM 2283 C CA . ALA B 1 64 ? 12.536 -5.630 29.973 1.00 54.48 64 ALA B CA 1
ATOM 2284 C C . ALA B 1 64 ? 13.266 -5.318 31.309 1.00 54.21 64 ALA B C 1
ATOM 2285 O O . ALA B 1 64 ? 14.419 -4.917 31.308 1.00 55.84 64 ALA B O 1
ATOM 2287 N N . ASN B 1 65 ? 12.575 -5.498 32.435 1.00 54.89 65 ASN B N 1
ATOM 2288 C CA . ASN B 1 65 ? 13.103 -5.153 33.765 1.00 57.38 65 ASN B CA 1
ATOM 2289 C C . ASN B 1 65 ? 13.376 -6.432 34.535 1.00 57.36 65 ASN B C 1
ATOM 2290 O O . ASN B 1 65 ? 12.455 -7.188 34.840 1.00 58.40 65 ASN B O 1
ATOM 2295 N N . ALA B 1 66 ? 14.649 -6.649 34.847 1.00 57.60 66 ALA B N 1
ATOM 2296 C CA . ALA B 1 66 ? 15.132 -7.905 35.452 1.00 59.36 66 ALA B CA 1
ATOM 2297 C C . ALA B 1 66 ? 14.460 -8.236 36.790 1.00 59.36 66 ALA B C 1
ATOM 2298 O O . ALA B 1 66 ? 14.020 -9.352 37.027 1.00 54.62 66 ALA B O 1
ATOM 2300 N N . GLU B 1 67 ? 14.427 -7.258 37.673 1.00 62.61 67 GLU B N 1
ATOM 2301 C CA . GLU B 1 67 ? 13.792 -7.405 38.968 1.00 65.03 67 GLU B CA 1
ATOM 2302 C C . GLU B 1 67 ? 12.282 -7.722 38.842 1.00 64.17 67 GLU B C 1
ATOM 2303 O O . GLU B 1 67 ? 11.766 -8.584 39.561 1.00 62.69 67 GLU B O 1
ATOM 2309 N N . ASP B 1 68 ? 11.591 -7.012 37.947 1.00 61.60 68 ASP B N 1
ATOM 2310 C CA . ASP B 1 68 ? 10.146 -7.238 37.701 1.00 57.22 68 ASP B CA 1
ATOM 2311 C C . ASP B 1 68 ? 9.893 -8.664 37.301 1.00 53.30 68 ASP B C 1
ATOM 2312 O O . ASP B 1 68 ? 9.002 -9.321 37.832 1.00 48.17 68 ASP B O 1
ATOM 2317 N N . VAL B 1 69 ? 10.700 -9.124 36.363 1.00 59.13 69 VAL B N 1
ATOM 2318 C CA . VAL B 1 69 ? 10.625 -10.493 35.843 1.00 56.37 69 VAL B CA 1
ATOM 2319 C C . VAL B 1 69 ? 10.900 -11.513 36.948 1.00 57.58 69 VAL B C 1
ATOM 2320 O O . VAL B 1 69 ? 10.159 -12.479 37.113 1.00 63.90 69 VAL B O 1
ATOM 2324 N N . THR B 1 70 ? 11.951 -11.287 37.715 1.00 55.52 70 THR B N 1
ATOM 2325 C CA . THR B 1 70 ? 12.312 -12.207 38.794 1.00 55.12 70 THR B CA 1
ATOM 2326 C C . THR B 1 70 ? 11.195 -12.333 39.806 1.00 53.97 70 THR B C 1
ATOM 2327 O O . THR B 1 70 ? 10.843 -13.440 40.195 1.00 59.78 70 THR B O 1
ATOM 2331 N N . ASN B 1 71 ? 10.646 -11.202 40.241 1.00 54.05 71 ASN B N 1
ATOM 2332 C CA . ASN B 1 71 ? 9.508 -11.182 41.157 1.00 50.82 71 ASN B CA 1
ATOM 2333 C C . ASN B 1 71 ? 8.244 -11.817 40.573 1.00 49.41 71 ASN B C 1
ATOM 2334 O O . ASN B 1 71 ? 7.445 -12.409 41.285 1.00 53.12 71 ASN B O 1
ATOM 2339 N N . MET B 1 72 ? 8.046 -11.667 39.276 1.00 46.70 72 MET B N 1
ATOM 2340 C CA . MET B 1 72 ? 6.860 -12.227 38.640 1.00 53.97 72 MET B CA 1
ATOM 2341 C C . MET B 1 72 ? 6.901 -13.759 38.678 1.00 56.14 72 MET B C 1
ATOM 2342 O O . MET B 1 72 ? 5.898 -14.399 38.981 1.00 52.70 72 MET B O 1
ATOM 2347 N N . VAL B 1 73 ? 8.054 -14.326 38.327 1.00 53.68 73 VAL B N 1
ATOM 2348 C CA . VAL B 1 73 ? 8.233 -15.780 38.273 1.00 53.67 73 VAL B CA 1
ATOM 2349 C C . VAL B 1 73 ? 8.117 -16.343 39.674 1.00 53.43 73 VAL B C 1
ATOM 2350 O O . VAL B 1 73 ? 7.537 -17.398 39.933 1.00 50.70 73 VAL B O 1
ATOM 2354 N N . LYS B 1 74 ? 8.656 -15.602 40.602 1.00 60.54 74 LYS B N 1
ATOM 2355 C CA . LYS B 1 74 ? 8.617 -16.015 41.994 1.00 61.75 74 LYS B CA 1
ATOM 2356 C C . LYS B 1 74 ? 7.189 -16.026 42.564 1.00 63.65 74 LYS B C 1
ATOM 2357 O O . LYS B 1 74 ? 6.828 -16.883 43.375 1.00 62.46 74 LYS B O 1
ATOM 2363 N N . GLN B 1 75 ? 6.389 -15.055 42.148 1.00 61.70 75 GLN B N 1
ATOM 2364 C CA . GLN B 1 75 ? 4.989 -14.987 42.552 1.00 61.07 75 GLN B CA 1
ATOM 2365 C C . GLN B 1 75 ? 4.210 -16.171 41.984 1.00 58.99 75 GLN B C 1
ATOM 2366 O O . GLN B 1 75 ? 3.389 -16.759 42.669 1.00 61.51 75 GLN B O 1
ATOM 2372 N N . THR B 1 76 ? 4.482 -16.497 40.727 1.00 54.82 76 THR B N 1
ATOM 2373 C CA . THR B 1 76 ? 3.863 -17.632 40.039 1.00 59.78 76 THR B CA 1
ATOM 2374 C C . THR B 1 76 ? 4.059 -18.915 40.860 1.00 62.02 76 THR B C 1
ATOM 2375 O O . THR B 1 76 ? 3.114 -19.635 41.225 1.00 60.33 76 THR B O 1
ATOM 2379 N N . VAL B 1 77 ? 5.313 -19.159 41.188 1.00 59.30 77 VAL B N 1
ATOM 2380 C CA . VAL B 1 77 ? 5.691 -20.368 41.910 1.00 54.27 77 VAL B CA 1
ATOM 2381 C C . VAL B 1 77 ? 5.154 -20.345 43.334 1.00 56.59 77 VAL B C 1
ATOM 2382 O O . VAL B 1 77 ? 4.765 -21.388 43.880 1.00 50.40 77 VAL B O 1
ATOM 2386 N N . ASP B 1 78 ? 5.122 -19.155 43.927 1.00 59.49 78 ASP B N 1
ATOM 2387 C CA . ASP B 1 78 ? 4.569 -18.972 45.281 1.00 58.56 78 ASP B CA 1
ATOM 2388 C C . ASP B 1 78 ? 3.070 -19.224 45.360 1.00 58.68 78 ASP B C 1
ATOM 2389 O O . ASP B 1 78 ? 2.602 -19.887 46.280 1.00 57.49 78 ASP B O 1
ATOM 2394 N N . VAL B 1 79 ? 2.322 -18.657 44.420 1.00 60.28 79 VAL B N 1
ATOM 2395 C CA . VAL B 1 79 ? 0.862 -18.774 44.420 1.00 55.82 79 VAL B CA 1
ATOM 2396 C C . VAL B 1 79 ? 0.445 -20.150 43.890 1.00 52.65 79 VAL B C 1
ATOM 2397 O O . VAL B 1 79 ? -0.369 -20.838 44.497 1.00 49.53 79 VAL B O 1
ATOM 2401 N N . PHE B 1 80 ? 1.011 -20.550 42.760 1.00 53.36 80 PHE B N 1
ATOM 2402 C CA . PHE B 1 80 ? 0.526 -21.757 42.067 1.00 54.75 80 PHE B CA 1
ATOM 2403 C C . PHE B 1 80 ? 1.422 -22.997 42.241 1.00 55.79 80 PHE B C 1
ATOM 2404 O O . PHE B 1 80 ? 1.115 -24.073 41.749 1.00 58.00 80 PHE B O 1
ATOM 2412 N N . GLY B 1 81 ? 2.531 -22.844 42.947 1.00 58.36 81 GLY B N 1
ATOM 2413 C CA . GLY B 1 81 ? 3.378 -24.000 43.306 1.00 56.54 81 GLY B CA 1
ATOM 2414 C C . GLY B 1 81 ? 4.495 -24.347 42.321 1.00 58.96 81 GLY B C 1
ATOM 2415 O O . GLY B 1 81 ? 5.466 -25.001 42.671 1.00 55.60 81 GLY B O 1
ATOM 2416 N N . GLN B 1 82 ? 4.360 -23.894 41.086 1.00 58.60 82 GLN B N 1
ATOM 2417 C CA . GLN B 1 82 ? 5.295 -24.257 40.041 1.00 57.32 82 GLN B CA 1
ATOM 2418 C C . GLN B 1 82 ? 4.999 -23.446 38.779 1.00 50.61 82 GLN B C 1
ATOM 2419 O O . GLN B 1 82 ? 4.031 -22.719 38.716 1.00 41.53 82 GLN B O 1
ATOM 2425 N N . VAL B 1 83 ? 5.873 -23.563 37.798 1.00 53.61 83 VAL B N 1
ATOM 2426 C CA . VAL B 1 83 ? 5.639 -23.007 36.469 1.00 55.33 83 VAL B CA 1
ATOM 2427 C C . VAL B 1 83 ? 5.992 -24.086 35.443 1.00 54.89 83 VAL B C 1
ATOM 2428 O O . VAL B 1 83 ? 7.092 -24.632 35.449 1.00 52.62 83 VAL B O 1
ATOM 2432 N N . ASP B 1 84 ? 5.016 -24.398 34.595 1.00 55.55 84 ASP B N 1
ATOM 2433 C CA . ASP B 1 84 ? 5.117 -25.492 33.605 1.00 52.87 84 ASP B CA 1
ATOM 2434 C C . ASP B 1 84 ? 5.220 -24.971 32.186 1.00 54.75 84 ASP B C 1
ATOM 2435 O O . ASP B 1 84 ? 5.844 -25.609 31.315 1.00 56.85 84 ASP B O 1
ATOM 2440 N N . ILE B 1 85 ? 4.574 -23.825 31.955 1.00 50.32 85 ILE B N 1
ATOM 2441 C CA . ILE B 1 85 ? 4.489 -23.216 30.635 1.00 53.07 85 ILE B CA 1
ATOM 2442 C C . ILE B 1 85 ? 4.781 -21.719 30.689 1.00 53.73 85 ILE B C 1
ATOM 2443 O O . ILE B 1 85 ? 4.177 -20.994 31.479 1.00 57.20 85 ILE B O 1
ATOM 2448 N N . LEU B 1 86 ? 5.698 -21.272 29.838 1.00 52.79 86 LEU B N 1
ATOM 2449 C CA . LEU B 1 86 ? 5.918 -19.840 29.592 1.00 52.52 86 LEU B CA 1
ATOM 2450 C C . LEU B 1 86 ? 5.527 -19.513 28.140 1.00 58.31 86 LEU B C 1
ATOM 2451 O O . LEU B 1 86 ? 6.048 -20.112 27.176 1.00 49.02 86 LEU B O 1
ATOM 2456 N N . VAL B 1 87 ? 4.617 -18.567 27.968 1.00 57.39 87 VAL B N 1
ATOM 2457 C CA . VAL B 1 87 ? 4.482 -17.949 26.655 1.00 54.50 87 VAL B CA 1
ATOM 2458 C C . VAL B 1 87 ? 4.840 -16.457 26.661 1.00 51.40 87 VAL B C 1
ATOM 2459 O O . VAL B 1 87 ? 4.255 -15.652 27.364 1.00 54.10 87 VAL B O 1
ATOM 2463 N N . ASN B 1 88 ? 5.886 -16.152 25.904 1.00 53.16 88 ASN B N 1
ATOM 2464 C CA . ASN B 1 88 ? 6.426 -14.793 25.758 1.00 52.87 88 ASN B CA 1
ATOM 2465 C C . ASN B 1 88 ? 5.683 -14.078 24.659 1.00 50.73 88 ASN B C 1
ATOM 2466 O O . ASN B 1 88 ? 5.952 -14.299 23.476 1.00 50.74 88 ASN B O 1
ATOM 2471 N N . ASN B 1 89 ? 4.699 -13.273 25.051 1.00 57.83 89 ASN B N 1
ATOM 2472 C CA . ASN B 1 89 ? 3.877 -12.493 24.097 1.00 58.09 89 ASN B CA 1
ATOM 2473 C C . ASN B 1 89 ? 4.024 -10.977 24.245 1.00 58.53 89 ASN B C 1
ATOM 2474 O O . ASN B 1 89 ? 3.604 -10.231 23.373 1.00 57.25 89 ASN B O 1
ATOM 2479 N N . ALA B 1 90 ? 4.637 -10.520 25.335 1.00 61.86 90 ALA B N 1
ATOM 2480 C CA . ALA B 1 90 ? 4.852 -9.070 25.537 1.00 58.79 90 ALA B CA 1
ATOM 2481 C C . ALA B 1 90 ? 5.660 -8.501 24.363 1.00 58.08 90 ALA B C 1
ATOM 2482 O O . ALA B 1 90 ? 6.484 -9.213 23.760 1.00 57.42 90 ALA B O 1
ATOM 2484 N N . GLY B 1 91 ? 5.393 -7.241 24.030 1.00 56.76 91 GLY B N 1
ATOM 2485 C CA . GLY B 1 91 ? 6.013 -6.589 22.876 1.00 62.78 91 GLY B CA 1
ATOM 2486 C C . GLY B 1 91 ? 5.264 -5.356 22.392 1.00 67.57 91 GLY B C 1
ATOM 2487 O O . GLY B 1 91 ? 4.038 -5.350 22.327 1.00 70.29 91 GLY B O 1
ATOM 2488 N N . VAL B 1 92 ? 6.011 -4.310 22.052 1.00 66.21 92 VAL B N 1
ATOM 2489 C CA . VAL B 1 92 ? 5.440 -3.108 21.436 1.00 66.63 92 VAL B CA 1
ATOM 2490 C C . VAL B 1 92 ? 5.963 -2.907 20.009 1.00 61.34 92 VAL B C 1
ATOM 2491 O O . VAL B 1 92 ? 6.969 -3.475 19.630 1.00 57.53 92 VAL B O 1
ATOM 2495 N N . THR B 1 93 ? 5.251 -2.103 19.226 1.00 62.19 93 THR B N 1
ATOM 2496 C CA . THR B 1 93 ? 5.755 -1.628 17.946 1.00 62.66 93 THR B CA 1
ATOM 2497 C C . THR B 1 93 ? 5.914 -0.119 18.037 1.00 60.57 93 THR B C 1
ATOM 2498 O O . THR B 1 93 ? 5.198 0.542 18.767 1.00 62.00 93 THR B O 1
ATOM 2502 N N . LYS B 1 94 ? 6.922 0.389 17.338 1.00 64.38 94 LYS B N 1
ATOM 2503 C CA . LYS B 1 94 ? 7.168 1.832 17.150 1.00 61.25 94 LYS B CA 1
ATOM 2504 C C . LYS B 1 94 ? 7.688 1.959 15.728 1.00 59.61 94 LYS B C 1
ATOM 2505 O O . LYS B 1 94 ? 8.899 2.033 15.487 1.00 56.75 94 LYS B O 1
ATOM 2511 N N . ASP B 1 95 ? 6.765 1.968 14.784 1.00 56.20 95 ASP B N 1
ATOM 2512 C CA . ASP B 1 95 ? 7.138 1.966 13.367 1.00 56.70 95 ASP B CA 1
ATOM 2513 C C . ASP B 1 95 ? 7.726 3.288 12.889 1.00 55.26 95 ASP B C 1
ATOM 2514 O O . ASP B 1 95 ? 7.417 4.360 13.406 1.00 61.26 95 ASP B O 1
ATOM 2519 N N . ASN B 1 96 ? 8.628 3.178 11.923 1.00 52.14 96 ASN B N 1
ATOM 2520 C CA . ASN B 1 96 ? 9.201 4.345 11.244 1.00 50.59 96 ASN B CA 1
ATOM 2521 C C . ASN B 1 96 ? 10.153 3.883 10.186 1.00 48.58 96 ASN B C 1
ATOM 2522 O O . ASN B 1 96 ? 10.803 2.866 10.347 1.00 49.78 96 ASN B O 1
ATOM 2527 N N . LEU B 1 97 ? 10.270 4.654 9.120 1.00 51.89 97 LEU B N 1
ATOM 2528 C CA . LEU B 1 97 ? 11.343 4.417 8.150 1.00 54.27 97 LEU B CA 1
ATOM 2529 C C . LEU B 1 97 ? 12.692 4.532 8.898 1.00 55.14 97 LEU B C 1
ATOM 2530 O O . LEU B 1 97 ? 12.865 5.360 9.782 1.00 48.11 97 LEU B O 1
ATOM 2535 N N . LEU B 1 98 ? 13.609 3.643 8.540 1.00 56.92 98 LEU B N 1
ATOM 2536 C CA . LEU B 1 98 ? 14.946 3.557 9.131 1.00 55.19 98 LEU B CA 1
ATOM 2537 C C . LEU B 1 98 ? 15.588 4.940 9.338 1.00 51.88 98 LEU B C 1
ATOM 2538 O O . LEU B 1 98 ? 16.103 5.242 10.409 1.00 48.98 98 LEU B O 1
ATOM 2543 N N . MET B 1 99 ? 15.553 5.787 8.316 1.00 50.92 99 MET B N 1
ATOM 2544 C CA . MET B 1 99 ? 16.310 7.019 8.376 1.00 54.52 99 MET B CA 1
ATOM 2545 C C . MET B 1 99 ? 15.513 8.117 9.080 1.00 53.37 99 MET B C 1
ATOM 2546 O O . MET B 1 99 ? 15.979 9.234 9.201 1.00 55.32 99 MET B O 1
ATOM 2551 N N . ARG B 1 100 ? 14.339 7.763 9.599 1.00 50.26 100 ARG B N 1
ATOM 2552 C CA . ARG B 1 100 ? 13.611 8.599 10.528 1.00 49.22 100 ARG B CA 1
ATOM 2553 C C . ARG B 1 100 ? 13.534 8.033 11.939 1.00 48.09 100 ARG B C 1
ATOM 2554 O O . ARG B 1 100 ? 13.254 8.771 12.859 1.00 49.11 100 ARG B O 1
ATOM 2562 N N . MET B 1 101 ? 13.838 6.751 12.109 1.00 47.58 101 MET B N 1
ATOM 2563 C CA . MET B 1 101 ? 13.658 6.049 13.379 1.00 47.38 101 MET B CA 1
ATOM 2564 C C . MET B 1 101 ? 14.572 6.569 14.496 1.00 50.78 101 MET B C 1
ATOM 2565 O O . MET B 1 101 ? 15.787 6.630 14.344 1.00 52.86 101 MET B O 1
ATOM 2570 N N . LYS B 1 102 ? 13.965 6.952 15.612 1.00 52.62 102 LYS B N 1
ATOM 2571 C CA . LYS B 1 102 ? 14.708 7.437 16.796 1.00 52.44 102 LYS B CA 1
ATOM 2572 C C . LYS B 1 102 ? 15.384 6.289 17.548 1.00 49.92 102 LYS B C 1
ATOM 2573 O O . LYS B 1 102 ? 14.928 5.162 17.536 1.00 45.55 102 LYS B O 1
ATOM 2579 N N . GLU B 1 103 ? 16.472 6.624 18.224 1.00 51.98 103 GLU B N 1
ATOM 2580 C CA . GLU B 1 103 ? 17.255 5.640 18.973 1.00 54.58 103 GLU B CA 1
ATOM 2581 C C . GLU B 1 103 ? 16.427 5.041 20.107 1.00 50.79 103 GLU B C 1
ATOM 2582 O O . GLU B 1 103 ? 16.533 3.858 20.408 1.00 50.88 103 GLU B O 1
ATOM 2588 N N . GLU B 1 104 ? 15.596 5.860 20.739 1.00 50.68 104 GLU B N 1
ATOM 2589 C CA . GLU B 1 104 ? 14.704 5.342 21.782 1.00 49.87 104 GLU B CA 1
ATOM 2590 C C . GLU B 1 104 ? 13.550 4.466 21.248 1.00 52.08 104 GLU B C 1
ATOM 2591 O O . GLU B 1 104 ? 13.115 3.530 21.921 1.00 50.13 104 GLU B O 1
ATOM 2597 N N . GLU B 1 105 ? 13.070 4.751 20.039 1.00 52.50 105 GLU B N 1
ATOM 2598 C CA . GLU B 1 105 ? 12.115 3.854 19.346 1.00 51.72 105 GLU B CA 1
ATOM 2599 C C . GLU B 1 105 ? 12.722 2.469 19.068 1.00 53.50 105 GLU B C 1
ATOM 2600 O O . GLU B 1 105 ? 12.063 1.428 19.172 1.00 50.70 105 GLU B O 1
ATOM 2606 N N . TRP B 1 106 ? 13.990 2.482 18.690 1.00 51.08 106 TRP B N 1
ATOM 2607 C CA . TRP B 1 106 ? 14.750 1.255 18.530 1.00 48.83 106 TRP B CA 1
ATOM 2608 C C . TRP B 1 106 ? 14.868 0.520 19.850 1.00 49.48 106 TRP B C 1
ATOM 2609 O O . TRP B 1 106 ? 14.522 -0.666 19.946 1.00 51.30 106 TRP B O 1
ATOM 2620 N N . ASP B 1 107 ? 15.370 1.221 20.861 1.00 51.56 107 ASP B N 1
ATOM 2621 C CA . ASP B 1 107 ? 15.662 0.602 22.171 1.00 54.50 107 ASP B CA 1
ATOM 2622 C C . ASP B 1 107 ? 14.427 -0.047 22.803 1.00 52.58 107 ASP B C 1
ATOM 2623 O O . ASP B 1 107 ? 14.422 -1.223 23.157 1.00 49.29 107 ASP B O 1
ATOM 2628 N N . THR B 1 108 ? 13.372 0.734 22.925 1.00 53.36 108 THR B N 1
ATOM 2629 C CA . THR B 1 108 ? 12.143 0.268 23.555 1.00 52.51 108 THR B CA 1
ATOM 2630 C C . THR B 1 108 ? 11.569 -1.012 22.896 1.00 54.05 108 THR B C 1
ATOM 2631 O O . THR B 1 108 ? 11.154 -1.966 23.568 1.00 54.89 108 THR B O 1
ATOM 2635 N N . VAL B 1 109 ? 11.585 -1.061 21.579 1.00 52.75 109 VAL B N 1
ATOM 2636 C CA . VAL B 1 109 ? 11.125 -2.248 20.874 1.00 48.12 109 VAL B CA 1
ATOM 2637 C C . VAL B 1 109 ? 12.062 -3.463 21.087 1.00 54.44 109 VAL B C 1
ATOM 2638 O O . VAL B 1 109 ? 11.610 -4.595 21.311 1.00 54.55 109 VAL B O 1
ATOM 2642 N N . ILE B 1 110 ? 13.361 -3.239 21.008 1.00 53.88 110 ILE B N 1
ATOM 2643 C CA . ILE B 1 110 ? 14.327 -4.341 21.196 1.00 55.72 110 ILE B CA 1
ATOM 2644 C C . ILE B 1 110 ? 14.230 -4.888 22.607 1.00 56.15 110 ILE B C 1
ATOM 2645 O O . ILE B 1 110 ? 14.181 -6.102 22.794 1.00 55.26 110 ILE B O 1
ATOM 2650 N N . ASN B 1 111 ? 14.204 -3.987 23.590 1.00 59.10 111 ASN B N 1
ATOM 2651 C CA . ASN B 1 111 ? 14.168 -4.384 25.013 1.00 60.07 111 ASN B CA 1
ATOM 2652 C C . ASN B 1 111 ? 12.894 -5.138 25.365 1.00 62.35 111 ASN B C 1
ATOM 2653 O O . ASN B 1 111 ? 12.936 -6.191 25.998 1.00 62.95 111 ASN B O 1
ATOM 2658 N N . THR B 1 112 ? 11.761 -4.614 24.923 1.00 63.35 112 THR B N 1
ATOM 2659 C CA . THR B 1 112 ? 10.467 -5.245 25.232 1.00 62.17 112 THR B CA 1
ATOM 2660 C C . THR B 1 112 ? 10.298 -6.581 24.505 1.00 59.34 112 THR B C 1
ATOM 2661 O O . THR B 1 112 ? 9.938 -7.603 25.086 1.00 61.97 112 THR B O 1
ATOM 2665 N N . ASN B 1 113 ? 10.551 -6.574 23.216 1.00 62.94 113 ASN B N 1
ATOM 2666 C CA . ASN B 1 113 ? 10.273 -7.763 22.393 1.00 63.23 113 ASN B CA 1
ATOM 2667 C C . ASN B 1 113 ? 11.347 -8.835 22.454 1.00 64.04 113 ASN B C 1
ATOM 2668 O O . ASN B 1 113 ? 11.047 -10.026 22.368 1.00 66.61 113 ASN B O 1
ATOM 2673 N N . LEU B 1 114 ? 12.601 -8.419 22.556 1.00 59.01 114 LEU B N 1
ATOM 2674 C CA . LEU B 1 114 ? 13.702 -9.383 22.465 1.00 63.12 114 LEU B CA 1
ATOM 2675 C C . LEU B 1 114 ? 14.317 -9.668 23.829 1.00 61.23 114 LEU B C 1
ATOM 2676 O O . LEU B 1 114 ? 14.402 -10.817 24.220 1.00 64.79 114 LEU B O 1
ATOM 2681 N N . LYS B 1 115 ? 14.750 -8.619 24.525 1.00 60.59 115 LYS B N 1
ATOM 2682 C CA . LYS B 1 115 ? 15.327 -8.765 25.861 1.00 63.36 115 LYS B CA 1
ATOM 2683 C C . LYS B 1 115 ? 14.330 -9.385 26.874 1.00 63.62 115 LYS B C 1
ATOM 2684 O O . LYS B 1 115 ? 14.723 -10.130 27.776 1.00 63.23 115 LYS B O 1
ATOM 2690 N N . GLY B 1 116 ? 13.053 -9.085 26.704 1.00 60.46 116 GLY B N 1
ATOM 2691 C CA . GLY B 1 116 ? 11.993 -9.687 27.538 1.00 60.55 116 GLY B CA 1
ATOM 2692 C C . GLY B 1 116 ? 11.955 -11.211 27.443 1.00 56.71 116 GLY B C 1
ATOM 2693 O O . GLY B 1 116 ? 11.844 -11.917 28.455 1.00 54.10 116 GLY B O 1
ATOM 2694 N N . VAL B 1 117 ? 12.080 -11.716 26.225 1.00 52.91 117 VAL B N 1
ATOM 2695 C CA . VAL B 1 117 ? 12.156 -13.157 25.991 1.00 53.21 117 VAL B CA 1
ATOM 2696 C C . VAL B 1 117 ? 13.381 -13.763 26.710 1.00 55.09 117 VAL B C 1
ATOM 2697 O O . VAL B 1 117 ? 13.274 -14.787 27.395 1.00 53.53 117 VAL B O 1
ATOM 2701 N N . PHE B 1 118 ? 14.528 -13.106 26.559 1.00 51.45 118 PHE B N 1
ATOM 2702 C CA . PHE B 1 118 ? 15.754 -13.519 27.229 1.00 55.81 118 PHE B CA 1
ATOM 2703 C C . PHE B 1 118 ? 15.552 -13.599 28.749 1.00 56.40 118 PHE B C 1
ATOM 2704 O O . PHE B 1 118 ? 15.821 -14.606 29.396 1.00 54.77 118 PHE B O 1
ATOM 2712 N N . LEU B 1 119 ? 15.088 -12.492 29.294 1.00 57.50 119 LEU B N 1
ATOM 2713 C CA . LEU B 1 119 ? 14.910 -12.339 30.743 1.00 55.90 119 LEU B CA 1
ATOM 2714 C C . LEU B 1 119 ? 13.914 -13.353 31.337 1.00 54.33 119 LEU B C 1
ATOM 2715 O O . LEU B 1 119 ? 14.168 -13.974 32.375 1.00 50.04 119 LEU B O 1
ATOM 2720 N N . CYS B 1 120 ? 12.774 -13.504 30.684 1.00 54.31 120 CYS B N 1
ATOM 2721 C CA . CYS B 1 120 ? 11.746 -14.449 31.155 1.00 55.76 120 CYS B CA 1
ATOM 2722 C C . CYS B 1 120 ? 12.168 -15.929 31.019 1.00 57.53 120 CYS B C 1
ATOM 2723 O O . CYS B 1 120 ? 11.882 -16.765 31.891 1.00 52.92 120 CYS B O 1
ATOM 2726 N N . THR B 1 121 ? 12.825 -16.234 29.904 1.00 55.68 121 THR B N 1
ATOM 2727 C CA . THR B 1 121 ? 13.336 -17.571 29.655 1.00 54.79 121 THR B CA 1
ATOM 2728 C C . THR B 1 121 ? 14.363 -17.928 30.719 1.00 54.63 121 THR B C 1
ATOM 2729 O O . THR B 1 121 ? 14.295 -18.977 31.332 1.00 57.66 121 THR B O 1
ATOM 2733 N N . LYS B 1 122 ? 15.285 -17.020 30.951 1.00 52.85 122 LYS B N 1
ATOM 2734 C CA . LYS B 1 122 ? 16.282 -17.184 31.990 1.00 56.32 122 LYS B CA 1
ATOM 2735 C C . LYS B 1 122 ? 15.621 -17.450 33.365 1.00 53.27 122 LYS B C 1
ATOM 2736 O O . LYS B 1 122 ? 15.958 -18.414 34.070 1.00 55.03 122 LYS B O 1
ATOM 2742 N N . ALA B 1 123 ? 14.648 -16.623 33.710 1.00 53.72 123 ALA B N 1
ATOM 2743 C CA . ALA B 1 123 ? 13.982 -16.678 35.029 1.00 56.01 123 ALA B CA 1
ATOM 2744 C C . ALA B 1 123 ? 13.221 -17.988 35.290 1.00 54.97 123 ALA B C 1
ATOM 2745 O O . ALA B 1 123 ? 13.239 -18.515 36.398 1.00 55.72 123 ALA B O 1
ATOM 2747 N N . VAL B 1 124 ? 12.566 -18.525 34.268 1.00 61.22 124 VAL B N 1
ATOM 2748 C CA . VAL B 1 124 ? 11.789 -19.786 34.432 1.00 58.04 124 VAL B CA 1
ATOM 2749 C C . VAL B 1 124 ? 12.581 -21.070 34.291 1.00 55.66 124 VAL B C 1
ATOM 2750 O O . VAL B 1 124 ? 12.186 -22.097 34.859 1.00 52.36 124 VAL B O 1
ATOM 2754 N N . SER B 1 125 ? 13.608 -21.023 33.449 1.00 56.21 125 SER B N 1
ATOM 2755 C CA . SER B 1 125 ? 14.552 -22.120 33.251 1.00 56.88 125 SER B CA 1
ATOM 2756 C C . SER B 1 125 ? 15.017 -22.706 34.565 1.00 57.26 125 SER B C 1
ATOM 2757 O O . SER B 1 125 ? 15.074 -23.903 34.743 1.00 57.65 125 SER B O 1
ATOM 2760 N N . ARG B 1 126 ? 15.366 -21.826 35.481 1.00 62.38 126 ARG B N 1
ATOM 2761 C CA . ARG B 1 126 ? 15.739 -22.199 36.816 1.00 64.20 126 ARG B CA 1
ATOM 2762 C C . ARG B 1 126 ? 14.829 -23.325 37.330 1.00 62.08 126 ARG B C 1
ATOM 2763 O O . ARG B 1 126 ? 15.314 -24.419 37.650 1.00 55.15 126 ARG B O 1
ATOM 2771 N N . PHE B 1 127 ? 13.515 -23.060 37.351 1.00 55.56 127 PHE B N 1
ATOM 2772 C CA . PHE B 1 127 ? 12.527 -23.988 37.895 1.00 49.24 127 PHE B CA 1
ATOM 2773 C C . PHE B 1 127 ? 12.206 -25.206 37.017 1.00 47.60 127 PHE B C 1
ATOM 2774 O O . PHE B 1 127 ? 11.984 -26.300 37.533 1.00 52.53 127 PHE B O 1
ATOM 2782 N N . MET B 1 128 ? 12.150 -25.002 35.706 1.00 52.28 128 MET B N 1
ATOM 2783 C CA . MET B 1 128 ? 11.861 -26.066 34.720 1.00 56.18 128 MET B CA 1
ATOM 2784 C C . MET B 1 128 ? 12.976 -27.112 34.611 1.00 53.85 128 MET B C 1
ATOM 2785 O O . MET B 1 128 ? 12.728 -28.296 34.420 1.00 56.35 128 MET B O 1
ATOM 2790 N N . MET B 1 129 ? 14.209 -26.663 34.691 1.00 56.80 129 MET B N 1
ATOM 2791 C CA . MET B 1 129 ? 15.344 -27.584 34.634 1.00 61.93 129 MET B CA 1
ATOM 2792 C C . MET B 1 129 ? 15.331 -28.510 35.824 1.00 61.40 129 MET B C 1
ATOM 2793 O O . MET B 1 129 ? 15.595 -29.706 35.712 1.00 64.54 129 MET B O 1
ATOM 2798 N N . ARG B 1 130 ? 15.007 -27.947 36.970 1.00 60.52 130 ARG B N 1
ATOM 2799 C CA . ARG B 1 130 ? 14.956 -28.730 38.199 1.00 59.70 130 ARG B CA 1
ATOM 2800 C C . ARG B 1 130 ? 13.884 -29.816 38.186 1.00 55.37 130 ARG B C 1
ATOM 2801 O O . ARG B 1 130 ? 14.143 -30.962 38.516 1.00 55.89 130 ARG B O 1
ATOM 2809 N N . GLN B 1 131 ? 12.678 -29.428 37.817 1.00 58.45 131 GLN B N 1
ATOM 2810 C CA . GLN B 1 131 ? 11.548 -30.360 37.703 1.00 54.96 131 GLN B CA 1
ATOM 2811 C C . GLN B 1 131 ? 11.656 -31.272 36.484 1.00 55.06 131 GLN B C 1
ATOM 2812 O O . GLN B 1 131 ? 10.942 -32.273 36.402 1.00 55.04 131 GLN B O 1
ATOM 2818 N N . ARG B 1 132 ? 12.530 -30.906 35.543 1.00 55.39 132 ARG B N 1
ATOM 2819 C CA . ARG B 1 132 ? 12.802 -31.701 34.326 1.00 55.98 132 ARG B CA 1
ATOM 2820 C C . ARG B 1 132 ? 11.616 -31.802 33.381 1.00 53.46 132 ARG B C 1
ATOM 2821 O O . ARG B 1 132 ? 11.320 -32.847 32.822 1.00 58.24 132 ARG B O 1
ATOM 2829 N N . HIS B 1 133 ? 10.926 -30.699 33.233 1.00 55.78 133 HIS B N 1
ATOM 2830 C CA . HIS B 1 133 ? 9.935 -30.544 32.189 1.00 58.48 133 HIS B CA 1
ATOM 2831 C C . HIS B 1 133 ? 9.577 -29.079 32.057 1.00 54.58 133 HIS B C 1
ATOM 2832 O O . HIS B 1 133 ? 9.711 -28.290 32.995 1.00 50.74 133 HIS B O 1
ATOM 2839 N N . GLY B 1 134 ? 9.122 -28.737 30.870 1.00 51.75 134 GLY B N 1
ATOM 2840 C CA . GLY B 1 134 ? 8.673 -27.405 30.587 1.00 54.06 134 GLY B CA 1
ATOM 2841 C C . GLY B 1 134 ? 8.300 -27.217 29.140 1.00 58.38 134 GLY B C 1
ATOM 2842 O O . GLY B 1 134 ? 8.618 -28.039 28.279 1.00 56.03 134 GLY B O 1
ATOM 2843 N N . ARG B 1 135 ? 7.559 -26.142 28.911 1.00 60.18 135 ARG B N 1
ATOM 2844 C CA . ARG B 1 135 ? 7.223 -25.661 27.574 1.00 55.45 135 ARG B CA 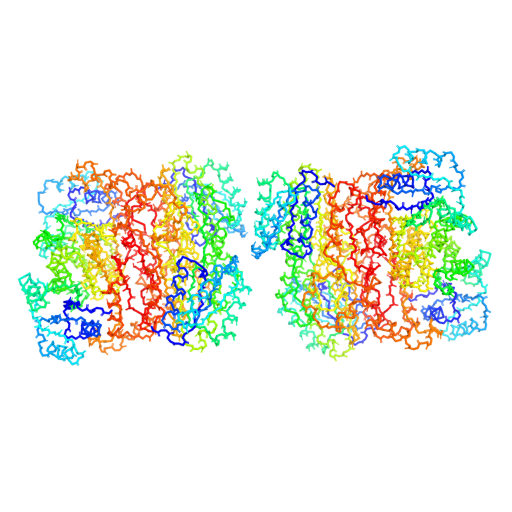1
ATOM 2845 C C . ARG B 1 135 ? 7.418 -24.165 27.566 1.00 53.31 135 ARG B C 1
ATOM 2846 O O . ARG B 1 135 ? 6.862 -23.459 28.408 1.00 48.49 135 ARG B O 1
ATOM 2854 N N . ILE B 1 136 ? 8.225 -23.697 26.622 1.00 56.82 136 ILE B N 1
ATOM 2855 C CA . ILE B 1 136 ? 8.316 -22.265 26.311 1.00 54.63 136 ILE B CA 1
ATOM 2856 C C . ILE B 1 136 ? 7.838 -22.066 24.871 1.00 60.45 136 ILE B C 1
ATOM 2857 O O . ILE B 1 136 ? 8.284 -22.752 23.931 1.00 56.14 136 ILE B O 1
ATOM 2862 N N . VAL B 1 137 ? 6.881 -21.173 24.697 1.00 61.58 137 VAL B N 1
ATOM 2863 C CA . VAL B 1 137 ? 6.537 -20.759 23.352 1.00 59.83 137 VAL B CA 1
ATOM 2864 C C . VAL B 1 137 ? 6.610 -19.237 23.200 1.00 61.31 137 VAL B C 1
ATOM 2865 O O . VAL B 1 137 ? 6.014 -18.464 23.952 1.00 59.91 137 VAL B O 1
ATOM 2869 N N . ASN B 1 138 ? 7.393 -18.841 22.208 1.00 56.65 138 ASN B N 1
ATOM 2870 C CA . ASN B 1 138 ? 7.672 -17.445 21.934 1.00 56.58 138 ASN B CA 1
ATOM 2871 C C . ASN B 1 138 ? 6.823 -16.972 20.782 1.00 57.13 138 ASN B C 1
ATOM 2872 O O . ASN B 1 138 ? 6.732 -17.642 19.767 1.00 62.52 138 ASN B O 1
ATOM 2877 N N . ILE B 1 139 ? 6.174 -15.827 20.954 1.00 58.75 139 ILE B N 1
ATOM 2878 C CA . ILE B 1 139 ? 5.377 -15.242 19.872 1.00 62.35 139 ILE B CA 1
ATOM 2879 C C . ILE B 1 139 ? 6.261 -14.281 19.083 1.00 66.78 139 ILE B C 1
ATOM 2880 O O . ILE B 1 139 ? 6.652 -13.226 19.563 1.00 72.83 139 ILE B O 1
ATOM 2885 N N . ALA B 1 140 ? 6.591 -14.679 17.869 1.00 68.21 140 ALA B N 1
ATOM 2886 C CA . ALA B 1 140 ? 7.434 -13.871 16.996 1.00 67.61 140 ALA B CA 1
ATOM 2887 C C . ALA B 1 140 ? 6.544 -13.110 15.998 1.00 61.94 140 ALA B C 1
ATOM 2888 O O . ALA B 1 140 ? 5.539 -12.510 16.360 1.00 67.50 140 ALA B O 1
ATOM 2890 N N . SER B 1 141 ? 6.938 -13.118 14.746 1.00 64.46 141 SER B N 1
ATOM 2891 C CA . SER B 1 141 ? 6.145 -12.507 13.683 1.00 63.02 141 SER B CA 1
ATOM 2892 C C . SER B 1 141 ? 6.757 -12.923 12.382 1.00 60.97 141 SER B C 1
ATOM 2893 O O . SER B 1 141 ? 7.965 -13.091 12.264 1.00 63.30 141 SER B O 1
ATOM 2896 N N . VAL B 1 142 ? 5.891 -13.069 11.406 1.00 60.88 142 VAL B N 1
ATOM 2897 C CA . VAL B 1 142 ? 6.250 -13.510 10.058 1.00 59.79 142 VAL B CA 1
ATOM 2898 C C . VAL B 1 142 ? 7.190 -12.465 9.391 1.00 58.42 142 VAL B C 1
ATOM 2899 O O . VAL B 1 142 ? 8.030 -12.763 8.544 1.00 59.35 142 VAL B O 1
ATOM 2903 N N . VAL B 1 143 ? 7.020 -11.235 9.825 1.00 57.23 143 VAL B N 1
ATOM 2904 C CA . VAL B 1 143 ? 7.835 -10.081 9.430 1.00 57.40 143 VAL B CA 1
ATOM 2905 C C . VAL B 1 143 ? 9.318 -10.267 9.831 1.00 57.36 143 VAL B C 1
ATOM 2906 O O . VAL B 1 143 ? 10.234 -9.765 9.174 1.00 57.05 143 VAL B O 1
ATOM 2910 N N . GLY B 1 144 ? 9.543 -11.030 10.897 1.00 60.38 144 GLY B N 1
ATOM 2911 C CA . GLY B 1 144 ? 10.907 -11.417 11.323 1.00 57.73 144 GLY B CA 1
ATOM 2912 C C . GLY B 1 144 ? 11.638 -12.325 10.341 1.00 62.45 144 GLY B C 1
ATOM 2913 O O . GLY B 1 144 ? 12.869 -12.418 10.357 1.00 64.13 144 GLY B O 1
ATOM 2914 N N . VAL B 1 145 ? 10.866 -13.003 9.497 1.00 62.79 145 VAL B N 1
ATOM 2915 C CA . VAL B 1 145 ? 11.382 -13.935 8.481 1.00 60.53 145 VAL B CA 1
ATOM 2916 C C . VAL B 1 145 ? 11.638 -13.249 7.129 1.00 58.72 145 VAL B C 1
ATOM 2917 O O . VAL B 1 145 ? 12.574 -13.579 6.419 1.00 56.81 145 VAL B O 1
ATOM 2921 N N . THR B 1 146 ? 10.791 -12.295 6.781 1.00 59.07 146 THR B N 1
ATOM 2922 C CA . THR B 1 146 ? 10.800 -11.682 5.432 1.00 57.40 146 THR B CA 1
ATOM 2923 C C . THR B 1 146 ? 11.379 -10.251 5.375 1.00 57.39 146 THR B C 1
ATOM 2924 O O . THR B 1 146 ? 11.786 -9.761 4.304 1.00 50.28 146 THR B O 1
ATOM 2928 N N . GLY B 1 147 ? 11.377 -9.587 6.533 1.00 58.39 147 GLY B N 1
ATOM 2929 C CA . GLY B 1 147 ? 11.582 -8.143 6.610 1.00 54.86 147 GLY B CA 1
ATOM 2930 C C . GLY B 1 147 ? 10.326 -7.376 6.251 1.00 50.77 147 GLY B C 1
ATOM 2931 O O . GLY B 1 147 ? 9.344 -7.947 5.767 1.00 56.01 147 GLY B O 1
ATOM 2932 N N . ASN B 1 148 ? 10.347 -6.078 6.509 1.00 56.67 148 ASN B N 1
ATOM 2933 C CA . ASN B 1 148 ? 9.177 -5.213 6.310 1.00 59.30 148 ASN B CA 1
ATOM 2934 C C . ASN B 1 148 ? 9.570 -3.760 6.435 1.00 60.31 148 ASN B C 1
ATOM 2935 O O . ASN B 1 148 ? 10.048 -3.367 7.495 1.00 67.08 148 ASN B O 1
ATOM 2940 N N . PRO B 1 149 ? 9.355 -2.958 5.373 1.00 60.32 149 PRO B N 1
ATOM 2941 C CA . PRO B 1 149 ? 9.770 -1.561 5.287 1.00 62.40 149 PRO B CA 1
ATOM 2942 C C . PRO B 1 149 ? 9.563 -0.643 6.505 1.00 61.33 149 PRO B C 1
ATOM 2943 O O . PRO B 1 149 ? 10.433 0.161 6.795 1.00 66.40 149 PRO B O 1
ATOM 2947 N N . GLY B 1 150 ? 8.459 -0.707 7.215 1.00 58.81 150 GLY B N 1
ATOM 2948 C CA . GLY B 1 150 ? 8.298 0.310 8.300 1.00 62.13 150 GLY B CA 1
ATOM 2949 C C . GLY B 1 150 ? 8.916 -0.019 9.658 1.00 58.86 150 GLY B C 1
ATOM 2950 O O . GLY B 1 150 ? 8.744 0.727 10.643 1.00 55.94 150 GLY B O 1
ATOM 2951 N N . GLN B 1 151 ? 9.605 -1.150 9.718 1.00 53.70 151 GLN B N 1
ATOM 2952 C CA . GLN B 1 151 ? 9.724 -1.886 10.978 1.00 56.64 151 GLN B CA 1
ATOM 2953 C C . GLN B 1 151 ? 11.086 -2.495 11.291 1.00 49.16 151 GLN B C 1
ATOM 2954 O O . GLN B 1 151 ? 11.184 -3.607 11.815 1.00 51.74 151 GLN B O 1
ATOM 2960 N N . ALA B 1 152 ? 12.129 -1.754 10.992 1.00 47.44 152 ALA B N 1
ATOM 2961 C CA . ALA B 1 152 ? 13.495 -2.240 11.205 1.00 51.36 152 ALA B CA 1
ATOM 2962 C C . ALA B 1 152 ? 13.662 -2.775 12.650 1.00 53.74 152 ALA B C 1
ATOM 2963 O O . ALA B 1 152 ? 14.217 -3.857 12.861 1.00 52.65 152 ALA B O 1
ATOM 2965 N N . ASN B 1 153 ? 13.157 -2.010 13.624 1.00 48.51 153 ASN B N 1
ATOM 2966 C CA . ASN B 1 153 ? 13.254 -2.386 15.037 1.00 51.80 153 ASN B CA 1
ATOM 2967 C C . ASN B 1 153 ? 12.481 -3.647 15.358 1.00 51.45 153 ASN B C 1
ATOM 2968 O O . ASN B 1 153 ? 12.976 -4.508 16.047 1.00 55.39 153 ASN B O 1
ATOM 2973 N N . TYR B 1 154 ? 11.265 -3.733 14.849 1.00 53.60 154 TYR B N 1
ATOM 2974 C CA . TYR B 1 154 ? 10.374 -4.842 15.149 1.00 50.28 154 TYR B CA 1
ATOM 2975 C C . TYR B 1 154 ? 10.839 -6.117 14.456 1.00 51.62 154 TYR B C 1
ATOM 2976 O O . TYR B 1 154 ? 10.795 -7.210 15.012 1.00 49.94 154 TYR B O 1
ATOM 2985 N N . VAL B 1 155 ? 11.280 -5.964 13.225 1.00 50.41 155 VAL B N 1
ATOM 2986 C CA . VAL B 1 155 ? 11.811 -7.085 12.436 1.00 50.91 155 VAL B CA 1
ATOM 2987 C C . VAL B 1 155 ? 13.077 -7.653 13.076 1.00 54.37 155 VAL B C 1
ATOM 2988 O O . VAL B 1 155 ? 13.246 -8.873 13.246 1.00 60.88 155 VAL B O 1
ATOM 2992 N N . ALA B 1 156 ? 13.984 -6.765 13.431 1.00 54.25 156 ALA B N 1
ATOM 2993 C CA . ALA B 1 156 ? 15.208 -7.171 14.139 1.00 57.06 156 ALA B CA 1
ATOM 2994 C C . ALA B 1 156 ? 14.882 -7.911 15.427 1.00 56.08 156 ALA B C 1
ATOM 2995 O O . ALA B 1 156 ? 15.493 -8.917 15.728 1.00 60.50 156 ALA B O 1
ATOM 2997 N N . ALA B 1 157 ? 13.918 -7.401 16.186 1.00 56.79 157 ALA B N 1
ATOM 2998 C CA . ALA B 1 157 ? 13.533 -8.012 17.469 1.00 54.92 157 ALA B CA 1
ATOM 2999 C C . ALA B 1 157 ? 12.968 -9.411 17.271 1.00 54.63 157 ALA B C 1
ATOM 3000 O O . ALA B 1 157 ? 13.342 -10.359 17.992 1.00 55.66 157 ALA B O 1
ATOM 3002 N N . LYS B 1 158 ? 12.029 -9.521 16.328 1.00 51.51 158 LYS B N 1
ATOM 3003 C CA . LYS B 1 158 ? 11.317 -10.795 16.089 1.00 54.74 158 LYS B CA 1
ATOM 3004 C C . LYS B 1 158 ? 12.180 -11.839 15.381 1.00 54.98 158 LYS B C 1
ATOM 3005 O O . LYS B 1 158 ? 12.055 -13.035 15.650 1.00 58.05 158 LYS B O 1
ATOM 3011 N N . ALA B 1 159 ? 13.050 -11.388 14.486 1.00 50.08 159 ALA B N 1
ATOM 3012 C CA . ALA B 1 159 ? 14.077 -12.262 13.916 1.00 50.11 159 ALA B CA 1
ATOM 3013 C C . ALA B 1 159 ? 14.997 -12.782 15.027 1.00 52.54 159 ALA B C 1
ATOM 3014 O O . ALA B 1 159 ? 15.337 -13.964 15.085 1.00 53.75 159 ALA B O 1
ATOM 3016 N N . GLY B 1 160 ? 15.405 -11.879 15.900 1.00 48.08 160 GLY B N 1
ATOM 3017 C CA . GLY B 1 160 ? 16.194 -12.255 17.092 1.00 54.35 160 GLY B CA 1
ATOM 3018 C C . GLY B 1 160 ? 15.501 -13.292 17.976 1.00 53.09 160 GLY B C 1
ATOM 3019 O O . GLY B 1 160 ? 16.138 -14.209 18.488 1.00 57.62 160 GLY B O 1
ATOM 3020 N N . VAL B 1 161 ? 14.196 -13.136 18.168 1.00 56.68 161 VAL B N 1
ATOM 3021 C CA . VAL B 1 161 ? 13.408 -14.081 19.007 1.00 57.07 161 VAL B CA 1
ATOM 3022 C C . VAL B 1 161 ? 13.428 -15.479 18.418 1.00 55.04 161 VAL B C 1
ATOM 3023 O O . VAL B 1 161 ? 13.551 -16.458 19.136 1.00 58.68 161 VAL B O 1
ATOM 3027 N N . ILE B 1 162 ? 13.292 -15.554 17.104 1.00 54.21 162 ILE B N 1
ATOM 3028 C CA . ILE B 1 162 ? 13.306 -16.828 16.379 1.00 54.83 162 ILE B CA 1
ATOM 3029 C C . ILE B 1 162 ? 14.652 -17.547 16.564 1.00 58.50 162 ILE B C 1
ATOM 3030 O O . ILE B 1 162 ? 14.689 -18.743 16.789 1.00 52.98 162 ILE B O 1
ATOM 3035 N N . GLY B 1 163 ? 15.749 -16.797 16.516 1.00 61.96 163 GLY B N 1
ATOM 3036 C CA . GLY B 1 163 ? 17.081 -17.341 16.794 1.00 57.58 163 GLY B CA 1
ATOM 3037 C C . GLY B 1 163 ? 17.277 -17.754 18.258 1.00 60.77 163 GLY B C 1
ATOM 3038 O O . GLY B 1 163 ? 17.858 -18.798 18.568 1.00 62.71 163 GLY B O 1
ATOM 3039 N N . LEU B 1 164 ? 16.808 -16.911 19.162 1.00 59.60 164 LEU B N 1
ATOM 3040 C CA . LEU B 1 164 ? 16.889 -17.168 20.601 1.00 56.39 164 LEU B CA 1
ATOM 3041 C C . LEU B 1 164 ? 16.147 -18.454 20.965 1.00 55.93 164 LEU B C 1
ATOM 3042 O O . LEU B 1 164 ? 16.530 -19.195 21.858 1.00 56.96 164 LEU B O 1
ATOM 3047 N N . THR B 1 165 ? 15.062 -18.693 20.247 1.00 59.70 165 THR B N 1
ATOM 3048 C CA . THR B 1 165 ? 14.235 -19.890 20.410 1.00 60.43 165 THR B CA 1
ATOM 3049 C C . THR B 1 165 ? 15.045 -21.146 20.191 1.00 58.75 165 THR B C 1
ATOM 3050 O O . THR B 1 165 ? 14.888 -22.128 20.917 1.00 55.36 165 THR B O 1
ATOM 3054 N N . LYS B 1 166 ? 15.889 -21.100 19.170 1.00 57.00 166 LYS B N 1
ATOM 3055 C CA . LYS B 1 166 ? 16.722 -22.231 18.788 1.00 54.81 166 LYS B CA 1
ATOM 3056 C C . LYS B 1 166 ? 17.847 -22.504 19.799 1.00 54.63 166 LYS B C 1
ATOM 3057 O O . LYS B 1 166 ? 18.121 -23.657 20.141 1.00 53.27 166 LYS B O 1
ATOM 3063 N N . THR B 1 167 ? 18.513 -21.452 20.255 1.00 54.62 167 THR B N 1
ATOM 3064 C CA . THR B 1 167 ? 19.543 -21.595 21.305 1.00 54.38 167 THR B CA 1
ATOM 3065 C C . THR B 1 167 ? 18.940 -22.218 22.566 1.00 55.70 167 THR B C 1
ATOM 3066 O O . THR B 1 167 ? 19.523 -23.130 23.160 1.00 53.65 167 THR B O 1
ATOM 3070 N N . SER B 1 168 ? 17.759 -21.719 22.938 1.00 52.94 168 SER B N 1
ATOM 3071 C CA . SER B 1 168 ? 17.030 -22.172 24.130 1.00 54.80 168 SER B CA 1
ATOM 3072 C C . SER B 1 168 ? 16.597 -23.629 24.000 1.00 57.37 168 SER B C 1
ATOM 3073 O O . SER B 1 168 ? 16.775 -24.429 24.919 1.00 59.32 168 SER B O 1
ATOM 3076 N N . ALA B 1 169 ? 16.047 -23.973 22.842 1.00 58.51 169 ALA B N 1
ATOM 3077 C CA . ALA B 1 169 ? 15.701 -25.374 22.517 1.00 52.60 169 ALA B CA 1
ATOM 3078 C C . ALA B 1 169 ? 16.892 -26.278 22.760 1.00 52.60 169 ALA B C 1
ATOM 3079 O O . ALA B 1 169 ? 16.788 -27.334 23.391 1.00 58.16 169 ALA B O 1
ATOM 3081 N N . LYS B 1 170 ? 18.038 -25.851 22.263 1.00 53.30 170 LYS B N 1
ATOM 3082 C CA . LYS B 1 170 ? 19.265 -26.666 22.329 1.00 53.56 170 LYS B CA 1
ATOM 3083 C C . LYS B 1 170 ? 19.834 -26.787 23.744 1.00 54.63 170 LYS B C 1
ATOM 3084 O O . LYS B 1 170 ? 20.386 -27.811 24.103 1.00 50.65 170 LYS B O 1
ATOM 3090 N N . GLU B 1 171 ? 19.736 -25.715 24.523 1.00 57.28 171 GLU B N 1
ATOM 3091 C CA . GLU B 1 171 ? 20.276 -25.691 25.892 1.00 54.89 171 GLU B CA 1
ATOM 3092 C C . GLU B 1 171 ? 19.396 -26.433 26.895 1.00 55.51 171 GLU B C 1
ATOM 3093 O O . GLU B 1 171 ? 19.867 -26.944 27.905 1.00 51.60 171 GLU B O 1
ATOM 3099 N N . LEU B 1 172 ? 18.112 -26.496 26.605 1.00 56.97 172 LEU B N 1
ATOM 3100 C CA . LEU B 1 172 ? 17.133 -26.995 27.570 1.00 56.48 172 LEU B CA 1
ATOM 3101 C C . LEU B 1 172 ? 16.615 -28.403 27.287 1.00 57.62 172 LEU B C 1
ATOM 3102 O O . LEU B 1 172 ? 15.931 -28.986 28.120 1.00 59.85 172 LEU B O 1
ATOM 3107 N N . ALA B 1 173 ? 16.985 -28.950 26.136 1.00 56.22 173 ALA B N 1
ATOM 3108 C CA . ALA B 1 173 ? 16.595 -30.274 25.704 1.00 54.10 173 ALA B CA 1
ATOM 3109 C C . ALA B 1 173 ? 16.890 -31.397 26.698 1.00 59.39 173 ALA B C 1
ATOM 3110 O O . ALA B 1 173 ? 16.075 -32.298 26.867 1.00 58.23 173 ALA B O 1
ATOM 3112 N N . SER B 1 174 ? 18.066 -31.361 27.327 1.00 61.61 174 SER B N 1
ATOM 3113 C CA . SER B 1 174 ? 18.487 -32.415 28.270 1.00 61.24 174 SER B CA 1
ATOM 3114 C C . SER B 1 174 ? 17.648 -32.462 29.548 1.00 65.66 174 SER B C 1
ATOM 3115 O O . SER B 1 174 ? 17.741 -33.408 30.332 1.00 76.84 174 SER B O 1
ATOM 3118 N N . ARG B 1 175 ? 16.854 -31.426 29.771 1.00 65.56 175 ARG B N 1
ATOM 3119 C CA . ARG B 1 175 ? 15.950 -31.376 30.900 1.00 60.09 175 ARG B CA 1
ATOM 3120 C C . ARG B 1 175 ? 14.503 -31.473 30.433 1.00 54.89 175 ARG B C 1
ATOM 3121 O O . ARG B 1 175 ? 13.619 -31.025 31.123 1.00 57.45 175 ARG B O 1
ATOM 3129 N N . ASN B 1 176 ? 14.270 -32.060 29.259 1.00 55.76 176 ASN B N 1
ATOM 3130 C CA . ASN B 1 176 ? 12.908 -32.315 28.743 1.00 53.82 176 ASN B CA 1
ATOM 3131 C C . ASN B 1 176 ? 12.041 -31.073 28.667 1.00 52.27 176 ASN B C 1
ATOM 3132 O O . ASN B 1 176 ? 10.844 -31.098 28.980 1.00 56.28 176 ASN B O 1
ATOM 3137 N N . ILE B 1 177 ? 12.667 -29.978 28.268 1.00 54.50 177 ILE B N 1
ATOM 3138 C CA . ILE B 1 177 ? 11.976 -28.697 28.028 1.00 55.47 177 ILE B CA 1
ATOM 3139 C C . ILE B 1 177 ? 12.030 -28.423 26.534 1.00 56.50 177 ILE B C 1
ATOM 3140 O O . ILE B 1 177 ? 13.111 -28.509 25.949 1.00 56.49 177 ILE B O 1
ATOM 3145 N N . THR B 1 178 ? 10.872 -28.175 25.917 1.00 56.14 178 THR B N 1
ATOM 3146 C CA . THR B 1 178 ? 10.810 -27.783 24.487 1.00 53.57 178 THR B CA 1
ATOM 3147 C C . THR B 1 178 ? 10.561 -26.287 24.393 1.00 51.98 178 THR B C 1
ATOM 3148 O O . THR B 1 178 ? 9.868 -25.694 25.246 1.00 51.19 178 THR B O 1
ATOM 3152 N N . VAL B 1 179 ? 11.157 -25.691 23.361 1.00 51.83 179 VAL B N 1
ATOM 3153 C CA . VAL B 1 179 ? 11.072 -24.239 23.098 1.00 49.72 179 VAL B CA 1
ATOM 3154 C C . VAL B 1 179 ? 10.810 -24.044 21.610 1.00 53.28 179 VAL B C 1
ATOM 3155 O O . VAL B 1 179 ? 11.584 -24.476 20.755 1.00 53.09 179 VAL B O 1
ATOM 3159 N N . ASN B 1 180 ? 9.684 -23.422 21.320 1.00 56.50 180 ASN B N 1
ATOM 3160 C CA . ASN B 1 180 ? 9.224 -23.196 19.959 1.00 55.94 180 ASN B CA 1
ATOM 3161 C C . ASN B 1 180 ? 8.678 -21.773 19.827 1.00 58.22 180 ASN B C 1
ATOM 3162 O O . ASN B 1 180 ? 8.467 -21.076 20.834 1.00 53.87 180 ASN B O 1
ATOM 3167 N N . ALA B 1 181 ? 8.482 -21.355 18.573 1.00 54.67 181 ALA B N 1
ATOM 3168 C CA . ALA B 1 181 ? 7.969 -20.032 18.249 1.00 49.86 181 ALA B CA 1
ATOM 3169 C C . ALA B 1 181 ? 6.772 -20.132 17.344 1.00 52.49 181 ALA B C 1
ATOM 3170 O O . ALA B 1 181 ? 6.717 -20.965 16.420 1.00 54.24 181 ALA B O 1
ATOM 3172 N N . ILE B 1 182 ? 5.812 -19.248 17.583 1.00 53.64 182 ILE B N 1
ATOM 3173 C CA . ILE B 1 182 ? 4.722 -19.023 16.621 1.00 53.87 182 ILE B CA 1
ATOM 3174 C C . ILE B 1 182 ? 4.943 -17.650 16.022 1.00 55.58 182 ILE B C 1
ATOM 3175 O O . ILE B 1 182 ? 5.183 -16.674 16.743 1.00 60.49 182 ILE B O 1
ATOM 3180 N N . ALA B 1 183 ? 4.894 -17.596 14.701 1.00 59.69 183 ALA B N 1
ATOM 3181 C CA . ALA B 1 183 ? 5.061 -16.356 13.943 1.00 57.24 183 ALA B CA 1
ATOM 3182 C C . ALA B 1 183 ? 3.728 -15.989 13.307 1.00 54.12 183 ALA B C 1
ATOM 3183 O O . ALA B 1 183 ? 3.414 -16.461 12.233 1.00 53.64 183 ALA B O 1
ATOM 3185 N N . PRO B 1 184 ? 2.939 -15.130 13.974 1.00 56.95 184 PRO B N 1
ATOM 3186 C CA . PRO B 1 184 ? 1.701 -14.628 13.388 1.00 55.96 184 PRO B CA 1
ATOM 3187 C C . PRO B 1 184 ? 1.913 -13.798 12.130 1.00 55.86 184 PRO B C 1
ATOM 3188 O O . PRO B 1 184 ? 2.937 -13.113 11.996 1.00 53.77 184 PRO B O 1
ATOM 3192 N N . GLY B 1 185 ? 0.926 -13.870 11.233 1.00 55.54 185 GLY B N 1
ATOM 3193 C CA . GLY B 1 185 ? 0.825 -12.966 10.094 1.00 50.94 185 GLY B CA 1
ATOM 3194 C C . GLY B 1 185 ? 0.014 -11.745 10.513 1.00 53.67 185 GLY B C 1
ATOM 3195 O O . GLY B 1 185 ? 0.248 -11.163 11.591 1.00 49.65 185 GLY B O 1
ATOM 3196 N N . PHE B 1 186 ? -0.948 -11.372 9.673 1.00 52.58 186 PHE B N 1
ATOM 3197 C CA . PHE B 1 186 ? -1.846 -10.239 9.955 1.00 53.07 186 PHE B CA 1
ATOM 3198 C C . PHE B 1 186 ? -3.124 -10.690 10.622 1.00 48.52 186 PHE B C 1
ATOM 3199 O O . PHE B 1 186 ? -3.986 -11.245 9.981 1.00 46.78 186 PHE B O 1
ATOM 3207 N N . ILE B 1 187 ? -3.196 -10.444 11.933 1.00 52.84 187 ILE B N 1
ATOM 3208 C CA . ILE B 1 187 ? -4.295 -10.886 12.808 1.00 52.82 187 ILE B CA 1
ATOM 3209 C C . ILE B 1 187 ? -5.125 -9.671 13.202 1.00 56.48 187 ILE B C 1
ATOM 3210 O O . ILE B 1 187 ? -4.580 -8.628 13.558 1.00 55.33 187 ILE B O 1
ATOM 3215 N N . ALA B 1 188 ? -6.441 -9.817 13.116 1.00 63.21 188 ALA B N 1
ATOM 3216 C CA . ALA B 1 188 ? -7.391 -8.708 13.333 1.00 60.58 188 ALA B CA 1
ATOM 3217 C C . ALA B 1 188 ? -7.119 -7.851 14.591 1.00 64.59 188 ALA B C 1
ATOM 3218 O O . ALA B 1 188 ? -7.099 -6.613 14.509 1.00 65.18 188 ALA B O 1
ATOM 3220 N N . THR B 1 189 ? -6.867 -8.471 15.740 1.00 66.86 189 THR B N 1
ATOM 3221 C CA . THR B 1 189 ? -6.620 -7.681 16.968 1.00 67.04 189 THR B CA 1
ATOM 3222 C C . THR B 1 189 ? -5.287 -6.917 17.008 1.00 71.58 189 THR B C 1
ATOM 3223 O O . THR B 1 189 ? -5.105 -6.067 17.875 1.00 69.80 189 THR B O 1
ATOM 3227 N N . ASP B 1 190 ? -4.365 -7.253 16.099 1.00 75.58 190 ASP B N 1
ATOM 3228 C CA . ASP B 1 190 ? -3.066 -6.566 15.932 1.00 75.11 190 ASP B CA 1
ATOM 3229 C C . ASP B 1 190 ? -3.147 -5.299 15.064 1.00 73.80 190 ASP B C 1
ATOM 3230 O O . ASP B 1 190 ? -2.170 -4.546 14.973 1.00 72.46 190 ASP B O 1
ATOM 3235 N N . MET B 1 191 ? -4.295 -5.075 14.428 1.00 73.02 191 MET B N 1
ATOM 3236 C CA . MET B 1 191 ? -4.413 -4.112 13.339 1.00 75.51 191 MET B CA 1
ATOM 3237 C C . MET B 1 191 ? -5.422 -3.002 13.594 1.00 80.72 191 MET B C 1
ATOM 3238 O O . MET B 1 191 ? -5.918 -2.388 12.648 1.00 79.25 191 MET B O 1
ATOM 3243 N N . THR B 1 192 ? -5.738 -2.730 14.852 1.00 86.98 192 THR B N 1
ATOM 3244 C CA . THR B 1 192 ? -6.774 -1.740 15.142 1.00 91.61 192 THR B CA 1
ATOM 3245 C C . THR B 1 192 ? -6.409 -0.437 14.440 1.00 92.30 192 THR B C 1
ATOM 3246 O O . THR B 1 192 ? -7.214 0.127 13.697 1.00 93.14 192 THR B O 1
ATOM 3250 N N . ASP B 1 193 ? -5.165 -0.010 14.644 1.00 94.13 193 ASP B N 1
ATOM 3251 C CA . ASP B 1 193 ? -4.686 1.300 14.191 1.00 96.49 193 ASP B CA 1
ATOM 3252 C C . ASP B 1 193 ? -4.370 1.400 12.685 1.00 94.88 193 ASP B C 1
ATOM 3253 O O . ASP B 1 193 ? -3.995 2.476 12.205 1.00 92.98 193 ASP B O 1
ATOM 3258 N N . VAL B 1 194 ? -4.530 0.298 11.948 1.00 93.80 194 VAL B N 1
ATOM 3259 C CA . VAL B 1 194 ? -4.468 0.327 10.476 1.00 92.34 194 VAL B CA 1
ATOM 3260 C C . VAL B 1 194 ? -5.856 0.674 9.912 1.00 91.96 194 VAL B C 1
ATOM 3261 O O . VAL B 1 194 ? -6.579 -0.183 9.392 1.00 91.02 194 VAL B O 1
ATOM 3265 N N . LEU B 1 195 ? -6.211 1.949 10.031 1.00 91.20 195 LEU B N 1
ATOM 3266 C CA . LEU B 1 195 ? -7.545 2.423 9.669 1.00 92.81 195 LEU B CA 1
ATOM 3267 C C . LEU B 1 195 ? -7.748 2.618 8.155 1.00 89.95 195 LEU B C 1
ATOM 3268 O O . LEU B 1 195 ? -8.876 2.527 7.671 1.00 89.94 195 LEU B O 1
ATOM 3273 N N . ASP B 1 196 ? -6.661 2.874 7.426 1.00 85.66 196 ASP B N 1
ATOM 3274 C CA . ASP B 1 196 ? -6.727 3.282 6.014 1.00 82.25 196 ASP B CA 1
ATOM 3275 C C . ASP B 1 196 ? -7.119 2.103 5.097 1.00 79.70 196 ASP B C 1
ATOM 3276 O O . ASP B 1 196 ? -6.442 1.076 5.072 1.00 77.22 196 ASP B O 1
ATOM 3281 N N . GLU B 1 197 ? -8.211 2.265 4.347 1.00 78.80 197 GLU B N 1
ATOM 3282 C CA . GLU B 1 197 ? -8.705 1.222 3.425 1.00 81.31 197 GLU B CA 1
ATOM 3283 C C . GLU B 1 197 ? -7.664 0.773 2.396 1.00 81.59 197 GLU B C 1
ATOM 3284 O O . GLU B 1 197 ? -7.626 -0.398 2.006 1.00 80.38 197 GLU B O 1
ATOM 3290 N N . ASN B 1 198 ? -6.826 1.714 1.970 1.00 81.36 198 ASN B N 1
ATOM 3291 C CA . ASN B 1 198 ? -5.789 1.463 0.962 1.00 78.47 198 ASN B CA 1
ATOM 3292 C C . ASN B 1 198 ? -4.682 0.539 1.467 1.00 71.00 198 ASN B C 1
ATOM 3293 O O . ASN B 1 198 ? -4.332 -0.443 0.827 1.00 66.61 198 ASN B O 1
ATOM 3298 N N . ILE B 1 199 ? -4.140 0.872 2.627 1.00 70.59 199 ILE B N 1
ATOM 3299 C CA . ILE B 1 199 ? -3.063 0.098 3.225 1.00 74.74 199 ILE B CA 1
ATOM 3300 C C . ILE B 1 199 ? -3.552 -1.290 3.653 1.00 74.97 199 ILE B C 1
ATOM 3301 O O . ILE B 1 199 ? -2.783 -2.246 3.678 1.00 76.36 199 ILE B O 1
ATOM 3306 N N . LYS B 1 200 ? -4.839 -1.381 3.968 1.00 73.36 200 LYS B N 1
ATOM 3307 C CA . LYS B 1 200 ? -5.477 -2.634 4.377 1.00 71.94 200 LYS B CA 1
ATOM 3308 C C . LYS B 1 200 ? -5.583 -3.591 3.181 1.00 64.62 200 LYS B C 1
ATOM 3309 O O . LYS B 1 200 ? -5.135 -4.738 3.245 1.00 62.91 200 LYS B O 1
ATOM 3315 N N . ALA B 1 201 ? -6.191 -3.095 2.107 1.00 60.39 201 ALA B N 1
ATOM 3316 C CA . ALA B 1 201 ? -6.445 -3.857 0.873 1.00 61.75 201 ALA B CA 1
ATOM 3317 C C . ALA B 1 201 ? -5.190 -4.497 0.269 1.00 64.38 201 ALA B C 1
ATOM 3318 O O . ALA B 1 201 ? -5.259 -5.559 -0.359 1.00 62.69 201 ALA B O 1
ATOM 3320 N N . GLU B 1 202 ? -4.058 -3.824 0.444 1.00 64.59 202 GLU B N 1
ATOM 3321 C CA . GLU B 1 202 ? -2.801 -4.263 -0.132 1.00 66.64 202 GLU B CA 1
ATOM 3322 C C . GLU B 1 202 ? -2.238 -5.414 0.704 1.00 66.37 202 GLU B C 1
ATOM 3323 O O . GLU B 1 202 ? -1.827 -6.436 0.157 1.00 67.54 202 GLU B O 1
ATOM 3329 N N . MET B 1 203 ? -2.217 -5.232 2.023 1.00 64.90 203 MET B N 1
ATOM 3330 C CA . MET B 1 203 ? -1.903 -6.312 2.966 1.00 64.90 203 MET B CA 1
ATOM 3331 C C . MET B 1 203 ? -2.661 -7.609 2.610 1.00 64.26 203 MET B C 1
ATOM 3332 O O . MET B 1 203 ? -2.077 -8.681 2.545 1.00 60.50 203 MET B O 1
ATOM 3337 N N . LEU B 1 204 ? -3.963 -7.467 2.366 1.00 61.68 204 LEU B N 1
ATOM 3338 C CA . LEU B 1 204 ? -4.876 -8.598 2.122 1.00 59.63 204 LEU B CA 1
ATOM 3339 C C . LEU B 1 204 ? -4.532 -9.365 0.855 1.00 64.58 204 LEU B C 1
ATOM 3340 O O . LEU B 1 204 ? -4.664 -10.588 0.814 1.00 70.57 204 LEU B O 1
ATOM 3345 N N . LYS B 1 205 ? -4.112 -8.638 -0.179 1.00 63.93 205 LYS B N 1
ATOM 3346 C CA . LYS B 1 205 ? -3.623 -9.236 -1.438 1.00 60.88 205 LYS B CA 1
ATOM 3347 C C . LYS B 1 205 ? -2.433 -10.190 -1.240 1.00 58.93 205 LYS B C 1
ATOM 3348 O O . LYS B 1 205 ? -2.251 -11.142 -1.989 1.00 61.41 205 LYS B O 1
ATOM 3354 N N . LEU B 1 206 ? -1.634 -9.913 -0.222 1.00 53.65 206 LEU B N 1
ATOM 3355 C CA . LEU B 1 206 ? -0.478 -10.739 0.136 1.00 56.45 206 LEU B CA 1
ATOM 3356 C C . LEU B 1 206 ? -0.821 -12.100 0.797 1.00 56.70 206 LEU B C 1
ATOM 3357 O O . LEU B 1 206 ? 0.063 -12.932 0.968 1.00 53.64 206 LEU B O 1
ATOM 3362 N N . ILE B 1 207 ? -2.084 -12.300 1.177 1.00 51.74 207 ILE B N 1
ATOM 3363 C CA . ILE B 1 207 ? -2.520 -13.490 1.923 1.00 48.39 207 ILE B CA 1
ATOM 3364 C C . ILE B 1 207 ? -3.390 -14.383 1.034 1.00 50.51 207 ILE B C 1
ATOM 3365 O O . ILE B 1 207 ? -4.486 -13.983 0.673 1.00 52.86 207 ILE B O 1
ATOM 3370 N N . PRO B 1 208 ? -2.905 -15.593 0.669 1.00 48.24 208 PRO B N 1
ATOM 3371 C CA . PRO B 1 208 ? -3.701 -16.548 -0.112 1.00 46.53 208 PRO B CA 1
ATOM 3372 C C . PRO B 1 208 ? -5.078 -16.899 0.485 1.00 42.77 208 PRO B C 1
ATOM 3373 O O . PRO B 1 208 ? -6.023 -17.128 -0.263 1.00 46.98 208 PRO B O 1
ATOM 3377 N N . ALA B 1 209 ? -5.168 -16.951 1.807 1.00 41.63 209 ALA B N 1
ATOM 3378 C CA . ALA B 1 209 ? -6.438 -17.155 2.519 1.00 44.25 209 ALA B CA 1
ATOM 3379 C C . ALA B 1 209 ? -7.413 -15.994 2.292 1.00 50.46 209 ALA B C 1
ATOM 3380 O O . ALA B 1 209 ? -8.619 -16.140 2.521 1.00 49.73 209 ALA B O 1
ATOM 3382 N N . ALA B 1 210 ? -6.877 -14.851 1.852 1.00 51.49 210 ALA B N 1
ATOM 3383 C CA . ALA B 1 210 ? -7.681 -13.686 1.418 1.00 48.29 210 ALA B CA 1
ATOM 3384 C C . ALA B 1 210 ? -8.486 -13.086 2.575 1.00 48.89 210 ALA B C 1
ATOM 3385 O O . ALA B 1 210 ? -9.544 -12.503 2.389 1.00 55.07 210 ALA B O 1
ATOM 3387 N N . GLN B 1 211 ? -7.972 -13.239 3.773 1.00 48.15 211 GLN B N 1
ATOM 3388 C CA . GLN B 1 211 ? -8.624 -12.714 4.955 1.00 48.01 211 GLN B CA 1
ATOM 3389 C C . GLN B 1 211 ? -7.581 -12.615 6.070 1.00 42.31 211 GLN B C 1
ATOM 3390 O O . GLN B 1 211 ? -6.571 -13.311 6.046 1.00 37.74 211 GLN B O 1
ATOM 3396 N N . PHE B 1 212 ? -7.815 -11.713 7.006 1.00 44.79 212 PHE B N 1
ATOM 3397 C CA . PHE B 1 212 ? -6.959 -11.597 8.182 1.00 50.78 212 PHE B CA 1
ATOM 3398 C C . PHE B 1 212 ? -7.330 -12.715 9.150 1.00 50.03 212 PHE B C 1
ATOM 3399 O O . PHE B 1 212 ? -8.447 -13.255 9.119 1.00 50.67 212 PHE B O 1
ATOM 3407 N N . GLY B 1 213 ? -6.379 -13.059 9.992 1.00 51.04 213 GLY B N 1
ATOM 3408 C CA . GLY B 1 213 ? -6.573 -14.099 10.978 1.00 51.18 213 GLY B CA 1
ATOM 3409 C C . GLY B 1 213 ? -7.276 -13.550 12.199 1.00 53.89 213 GLY B C 1
ATOM 3410 O O . GLY B 1 213 ? -7.563 -12.346 12.273 1.00 45.87 213 GLY B O 1
ATOM 3411 N N . GLU B 1 214 ? -7.524 -14.447 13.153 1.00 54.08 214 GLU B N 1
ATOM 3412 C CA . GLU B 1 214 ? -8.115 -14.091 14.428 1.00 54.56 214 GLU B CA 1
ATOM 3413 C C . GLU B 1 214 ? -7.194 -14.525 15.565 1.00 53.18 214 GLU B C 1
ATOM 3414 O O . GLU B 1 214 ? -6.293 -15.357 15.387 1.00 52.45 214 GLU B O 1
ATOM 3420 N N . ALA B 1 215 ? -7.368 -13.911 16.718 1.00 50.82 215 ALA B N 1
ATOM 3421 C CA . ALA B 1 215 ? -6.481 -14.177 17.853 1.00 51.40 215 ALA B CA 1
ATOM 3422 C C . ALA B 1 215 ? -6.489 -15.690 18.204 1.00 51.70 215 ALA B C 1
ATOM 3423 O O . ALA B 1 215 ? -5.457 -16.263 18.556 1.00 49.54 215 ALA B O 1
ATOM 3425 N N . GLN B 1 216 ? -7.659 -16.312 18.074 1.00 48.92 216 GLN B N 1
ATOM 3426 C CA . GLN B 1 216 ? -7.841 -17.728 18.406 1.00 50.31 216 GLN B CA 1
ATOM 3427 C C . GLN B 1 216 ? -6.984 -18.654 17.536 1.00 48.45 216 GLN B C 1
ATOM 3428 O O . GLN B 1 216 ? -6.663 -19.746 17.940 1.00 53.80 216 GLN B O 1
ATOM 3434 N N . ASP B 1 217 ? -6.648 -18.211 16.334 1.00 51.33 217 ASP B N 1
ATOM 3435 C CA . ASP B 1 217 ? -5.767 -18.957 15.435 1.00 53.25 217 ASP B CA 1
ATOM 3436 C C . ASP B 1 217 ? -4.381 -19.134 16.047 1.00 53.01 217 ASP B C 1
ATOM 3437 O O . ASP B 1 217 ? -3.781 -20.175 15.930 1.00 55.46 217 ASP B O 1
ATOM 3442 N N . ILE B 1 218 ? -3.911 -18.104 16.724 1.00 55.34 218 ILE B N 1
ATOM 3443 C CA . ILE B 1 218 ? -2.630 -18.141 17.420 1.00 55.06 218 ILE B CA 1
ATOM 3444 C C . ILE B 1 218 ? -2.726 -18.992 18.692 1.00 55.11 218 ILE B C 1
ATOM 3445 O O . ILE B 1 218 ? -1.857 -19.814 18.953 1.00 58.26 218 ILE B O 1
ATOM 3450 N N . ALA B 1 219 ? -3.781 -18.787 19.470 1.00 54.38 219 ALA B N 1
ATOM 3451 C CA . ALA B 1 219 ? -4.061 -19.608 20.667 1.00 56.79 219 ALA B CA 1
ATOM 3452 C C . ALA B 1 219 ? -4.086 -21.128 20.336 1.00 52.68 219 ALA B C 1
ATOM 3453 O O . ALA B 1 219 ? -3.484 -21.937 21.029 1.00 56.27 219 ALA B O 1
ATOM 3455 N N . ASN B 1 220 ? -4.784 -21.489 19.267 1.00 49.37 220 ASN B N 1
ATOM 3456 C CA . ASN B 1 220 ? -4.798 -22.856 18.747 1.00 48.68 220 ASN B CA 1
ATOM 3457 C C . ASN B 1 220 ? -3.393 -23.450 18.661 1.00 48.63 220 ASN B C 1
ATOM 3458 O O . ASN B 1 220 ? -3.137 -24.549 19.130 1.00 55.08 220 ASN B O 1
ATOM 3463 N N . ALA B 1 221 ? -2.498 -22.706 18.036 1.00 46.33 221 ALA B N 1
ATOM 3464 C CA . ALA B 1 221 ? -1.129 -23.155 17.767 1.00 50.23 221 ALA B CA 1
ATOM 3465 C C . ALA B 1 221 ? -0.294 -23.224 19.054 1.00 51.66 221 ALA B C 1
ATOM 3466 O O . ALA B 1 221 ? 0.487 -24.151 19.266 1.00 55.21 221 ALA B O 1
ATOM 3468 N N . VAL B 1 222 ? -0.476 -22.230 19.912 1.00 51.95 222 VAL B N 1
ATOM 3469 C CA . VAL B 1 222 ? 0.245 -22.159 21.171 1.00 53.93 222 VAL B CA 1
ATOM 3470 C C . VAL B 1 222 ? -0.086 -23.364 22.031 1.00 54.04 222 VAL B C 1
ATOM 3471 O O . VAL B 1 222 ? 0.804 -24.045 22.552 1.00 54.74 222 VAL B O 1
ATOM 3475 N N . THR B 1 223 ? -1.373 -23.650 22.115 1.00 53.30 223 THR B N 1
ATOM 3476 C CA . THR B 1 223 ? -1.866 -24.755 22.929 1.00 52.47 223 THR B CA 1
ATOM 3477 C C . THR B 1 223 ? -1.294 -26.101 22.463 1.00 54.13 223 THR B C 1
ATOM 3478 O O . THR B 1 223 ? -0.970 -26.979 23.269 1.00 50.20 223 THR B O 1
ATOM 3482 N N . PHE B 1 224 ? -1.185 -26.245 21.153 1.00 58.51 224 PHE B N 1
ATOM 3483 C CA . PHE B 1 224 ? -0.618 -27.446 20.543 1.00 60.81 224 PHE B CA 1
ATOM 3484 C C . PHE B 1 224 ? 0.832 -27.647 20.991 1.00 58.68 224 PHE B C 1
ATOM 3485 O O . PHE B 1 224 ? 1.221 -28.733 21.393 1.00 62.77 224 PHE B O 1
ATOM 3493 N N . PHE B 1 225 ? 1.606 -26.582 20.945 1.00 59.81 225 PHE B N 1
ATOM 3494 C CA . PHE B 1 225 ? 2.989 -26.616 21.419 1.00 62.93 225 PHE B CA 1
ATOM 3495 C C . PHE B 1 225 ? 3.125 -26.822 22.926 1.00 64.94 225 PHE B C 1
ATOM 3496 O O . PHE B 1 225 ? 4.049 -27.502 23.375 1.00 69.31 225 PHE B O 1
ATOM 3504 N N . ALA B 1 226 ? 2.201 -26.253 23.689 1.00 62.27 226 ALA B N 1
ATOM 3505 C CA . ALA B 1 226 ? 2.210 -26.363 25.159 1.00 60.08 226 ALA B CA 1
ATOM 3506 C C . ALA B 1 226 ? 1.846 -27.770 25.654 1.00 58.06 226 ALA B C 1
ATOM 3507 O O . ALA B 1 226 ? 2.055 -28.115 26.812 1.00 61.71 226 ALA B O 1
ATOM 3509 N N . SER B 1 227 ? 1.296 -28.581 24.773 1.00 57.61 227 SER B N 1
ATOM 3510 C CA . SER B 1 227 ? 0.783 -29.882 25.159 1.00 55.39 227 SER B CA 1
ATOM 3511 C C . SER B 1 227 ? 1.856 -30.949 25.162 1.00 56.73 227 SER B C 1
ATOM 3512 O O . SER B 1 227 ? 2.830 -30.862 24.433 1.00 58.67 227 SER B O 1
ATOM 3515 N N . ASP B 1 228 ? 1.627 -31.971 25.980 1.00 65.58 228 ASP B N 1
ATOM 3516 C CA . ASP B 1 228 ? 2.548 -33.108 26.167 1.00 65.05 228 ASP B CA 1
ATOM 3517 C C . ASP B 1 228 ? 2.788 -33.844 24.880 1.00 63.51 228 ASP B C 1
ATOM 3518 O O . ASP B 1 228 ? 3.843 -34.405 24.668 1.00 66.35 228 ASP B O 1
ATOM 3523 N N . GLN B 1 229 ? 1.803 -33.820 24.009 1.00 68.52 229 GLN B N 1
ATOM 3524 C CA . GLN B 1 229 ? 1.843 -34.639 22.806 1.00 73.70 229 GLN B CA 1
ATOM 3525 C C . GLN B 1 229 ? 2.852 -34.136 21.786 1.00 73.15 229 GLN B C 1
ATOM 3526 O O . GLN B 1 229 ? 3.415 -34.941 21.022 1.00 77.15 229 GLN B O 1
ATOM 3532 N N . SER B 1 230 ? 3.091 -32.821 21.794 1.00 66.07 230 SER B N 1
ATOM 3533 C CA . SER B 1 230 ? 4.107 -32.183 20.913 1.00 61.53 230 SER B CA 1
ATOM 3534 C C . SER B 1 230 ? 5.573 -32.231 21.468 1.00 56.64 230 SER B C 1
ATOM 3535 O O . SER B 1 230 ? 6.446 -31.443 21.084 1.00 48.81 230 SER B O 1
ATOM 3538 N N . LYS B 1 231 ? 5.828 -33.203 22.339 1.00 55.60 231 LYS B N 1
ATOM 3539 C CA . LYS B 1 231 ? 7.132 -33.396 23.008 1.00 51.92 231 LYS B CA 1
ATOM 3540 C C . LYS B 1 231 ? 8.368 -33.516 22.100 1.00 53.13 231 LYS B C 1
ATOM 3541 O O . LYS B 1 231 ? 9.474 -33.133 22.524 1.00 49.33 231 LYS B O 1
ATOM 3547 N N . TYR B 1 232 ? 8.184 -34.028 20.876 1.00 50.54 232 TYR B N 1
ATOM 3548 C CA . TYR B 1 232 ? 9.290 -34.216 19.926 1.00 44.81 232 TYR B CA 1
ATOM 3549 C C . TYR B 1 232 ? 9.495 -33.037 18.938 1.00 51.90 232 TYR B C 1
ATOM 3550 O O . TYR B 1 232 ? 10.284 -33.118 17.969 1.00 46.28 232 TYR B O 1
ATOM 3559 N N . ILE B 1 233 ? 8.807 -31.934 19.204 1.00 50.55 233 ILE B N 1
ATOM 3560 C CA . ILE B 1 233 ? 8.961 -30.724 18.402 1.00 50.60 233 ILE B CA 1
ATOM 3561 C C . ILE B 1 233 ? 9.687 -29.668 19.242 1.00 48.82 233 ILE B C 1
ATOM 3562 O O . ILE B 1 233 ? 9.202 -29.229 20.278 1.00 48.37 233 ILE B O 1
ATOM 3567 N N . THR B 1 234 ? 10.862 -29.272 18.792 1.00 50.79 234 THR B N 1
ATOM 3568 C CA . THR B 1 234 ? 11.608 -28.246 19.497 1.00 53.35 234 THR B CA 1
ATOM 3569 C C . THR B 1 234 ? 12.486 -27.443 18.539 1.00 48.77 234 THR B C 1
ATOM 3570 O O . THR B 1 234 ? 12.985 -27.962 17.553 1.00 46.32 234 THR B O 1
ATOM 3574 N N . GLY B 1 235 ? 12.628 -26.166 18.861 1.00 46.62 235 GLY B N 1
ATOM 3575 C CA . GLY B 1 235 ? 13.428 -25.220 18.101 1.00 52.98 235 GLY B CA 1
ATOM 3576 C C . GLY B 1 235 ? 12.781 -24.728 16.813 1.00 52.31 235 GLY B C 1
ATOM 3577 O O . GLY B 1 235 ? 13.438 -24.101 15.997 1.00 57.29 235 GLY B O 1
ATOM 3578 N N . GLN B 1 236 ? 11.488 -24.978 16.661 1.00 54.20 236 GLN B N 1
ATOM 3579 C CA . GLN B 1 236 ? 10.762 -24.701 15.415 1.00 53.39 236 GLN B CA 1
ATOM 3580 C C . GLN B 1 236 ? 9.972 -23.412 15.490 1.00 55.61 236 GLN B C 1
ATOM 3581 O O . GLN B 1 236 ? 9.598 -22.955 16.566 1.00 52.47 236 GLN B O 1
ATOM 3587 N N . THR B 1 237 ? 9.749 -22.831 14.314 1.00 60.04 237 THR B N 1
ATOM 3588 C CA . THR B 1 237 ? 8.875 -21.670 14.124 1.00 57.70 237 THR B CA 1
ATOM 3589 C C . THR B 1 237 ? 7.758 -22.055 13.173 1.00 55.72 237 THR B C 1
ATOM 3590 O O . THR B 1 237 ? 8.006 -22.466 12.042 1.00 60.52 237 THR B O 1
ATOM 3594 N N . LEU B 1 238 ? 6.532 -21.880 13.629 1.00 56.60 238 LEU B N 1
ATOM 3595 C CA . LEU B 1 238 ? 5.354 -22.150 12.814 1.00 54.83 238 LEU B CA 1
ATOM 3596 C C . LEU B 1 238 ? 4.679 -20.813 12.449 1.00 57.36 238 LEU B C 1
ATOM 3597 O O . LEU B 1 238 ? 4.284 -20.033 13.322 1.00 57.01 238 LEU B O 1
ATOM 3602 N N . ASN B 1 239 ? 4.567 -20.558 11.157 1.00 53.94 239 ASN B N 1
ATOM 3603 C CA . ASN B 1 239 ? 3.858 -19.391 10.659 1.00 48.71 239 ASN B CA 1
ATOM 3604 C C . ASN B 1 239 ? 2.367 -19.644 10.653 1.00 51.53 239 ASN B C 1
ATOM 3605 O O . ASN B 1 239 ? 1.880 -20.564 9.985 1.00 50.48 239 ASN B O 1
ATOM 3610 N N . VAL B 1 240 ? 1.635 -18.777 11.342 1.00 50.45 240 VAL B N 1
ATOM 3611 C CA . VAL B 1 240 ? 0.169 -18.793 11.307 1.00 48.71 240 VAL B CA 1
ATOM 3612 C C . VAL B 1 240 ? -0.274 -17.487 10.646 1.00 50.01 240 VAL B C 1
ATOM 3613 O O . VAL B 1 240 ? -0.403 -16.462 11.332 1.00 45.53 240 VAL B O 1
ATOM 3617 N N . ASP B 1 241 ? -0.496 -17.551 9.321 1.00 39.66 241 ASP B N 1
ATOM 3618 C CA . ASP B 1 241 ? -0.516 -16.363 8.467 1.00 43.23 241 ASP B CA 1
ATOM 3619 C C . ASP B 1 241 ? -1.326 -16.436 7.170 1.00 49.09 241 ASP B C 1
ATOM 3620 O O . ASP B 1 241 ? -1.168 -15.571 6.305 1.00 42.99 241 ASP B O 1
ATOM 3625 N N . GLY B 1 242 ? -2.181 -17.455 7.045 1.00 49.00 242 GLY B N 1
ATOM 3626 C CA . GLY B 1 242 ? -3.029 -17.647 5.874 1.00 46.17 242 GLY B CA 1
ATOM 3627 C C . GLY B 1 242 ? -2.283 -17.914 4.569 1.00 48.85 242 GLY B C 1
ATOM 3628 O O . GLY B 1 242 ? -2.846 -17.759 3.456 1.00 50.71 242 GLY B O 1
ATOM 3629 N N . GLY B 1 243 ? -1.025 -18.311 4.703 1.00 46.50 243 GLY B N 1
ATOM 3630 C CA . GLY B 1 243 ? -0.173 -18.635 3.562 1.00 50.20 243 GLY B CA 1
ATOM 3631 C C . GLY B 1 243 ? 0.680 -17.488 3.043 1.00 53.62 243 GLY B C 1
ATOM 3632 O O . GLY B 1 243 ? 1.227 -17.555 1.923 1.00 54.87 243 GLY B O 1
ATOM 3633 N N . MET B 1 244 ? 0.771 -16.435 3.835 1.00 49.32 244 MET B N 1
ATOM 3634 C CA . MET B 1 244 ? 1.456 -15.218 3.411 1.00 54.19 244 MET B CA 1
ATOM 3635 C C . MET B 1 244 ? 2.980 -15.458 3.238 1.00 57.15 244 MET B C 1
ATOM 3636 O O . MET B 1 244 ? 3.612 -15.007 2.267 1.00 51.79 244 MET B O 1
ATOM 3641 N N . VAL B 1 245 ? 3.562 -16.151 4.198 1.00 58.85 245 VAL B N 1
ATOM 3642 C CA . VAL B 1 245 ? 4.974 -16.524 4.129 1.00 59.53 245 VAL B CA 1
ATOM 3643 C C . VAL B 1 245 ? 5.086 -18.060 4.086 1.00 62.63 245 VAL B C 1
ATOM 3644 O O . VAL B 1 245 ? 4.801 -18.764 5.072 1.00 60.48 245 VAL B O 1
ATOM 3648 N N . MET B 1 246 ? 5.452 -18.551 2.901 1.00 62.01 246 MET B N 1
ATOM 3649 C CA . MET B 1 246 ? 5.782 -19.946 2.670 1.00 64.39 246 MET B CA 1
ATOM 3650 C C . MET B 1 246 ? 7.291 -20.049 2.406 1.00 69.22 246 MET B C 1
ATOM 3651 O O . MET B 1 246 ? 8.028 -20.701 3.171 1.00 67.47 246 MET B O 1
ATOM 3657 N N . MET C 1 1 ? -10.918 -33.305 16.254 1.00 85.41 1 MET C N 1
ATOM 3658 C CA . MET C 1 1 ? -12.173 -34.067 16.566 1.00 87.75 1 MET C CA 1
ATOM 3659 C C . MET C 1 1 ? -12.743 -34.772 15.354 1.00 90.46 1 MET C C 1
ATOM 3660 O O . MET C 1 1 ? -13.540 -35.687 15.498 1.00 101.15 1 MET C O 1
ATOM 3665 N N . LEU C 1 2 ? -12.366 -34.331 14.166 1.00 82.46 2 LEU C N 1
ATOM 3666 C CA . LEU C 1 2 ? -12.651 -35.077 12.908 1.00 72.68 2 LEU C CA 1
ATOM 3667 C C . LEU C 1 2 ? -13.935 -35.901 12.748 1.00 65.59 2 LEU C C 1
ATOM 3668 O O . LEU C 1 2 ? -13.988 -36.795 11.902 1.00 59.30 2 LEU C O 1
ATOM 3673 N N . LYS C 1 3 ? -14.973 -35.590 13.513 1.00 71.63 3 LYS C N 1
ATOM 3674 C CA . LYS C 1 3 ? -16.275 -36.296 13.415 1.00 70.80 3 LYS C CA 1
ATOM 3675 C C . LYS C 1 3 ? -16.919 -36.155 12.040 1.00 65.85 3 LYS C C 1
ATOM 3676 O O . LYS C 1 3 ? -17.051 -35.052 11.514 1.00 66.23 3 LYS C O 1
ATOM 3682 N N . GLY C 1 4 ? -17.311 -37.281 11.462 1.00 62.90 4 GLY C N 1
ATOM 3683 C CA . GLY C 1 4 ? -17.894 -37.307 10.113 1.00 59.74 4 GLY C CA 1
ATOM 3684 C C . GLY C 1 4 ? -16.925 -37.106 8.946 1.00 62.85 4 GLY C C 1
ATOM 3685 O O . GLY C 1 4 ? -17.345 -37.127 7.787 1.00 65.40 4 GLY C O 1
ATOM 3686 N N . LYS C 1 5 ? -15.636 -36.909 9.233 1.00 57.46 5 LYS C N 1
ATOM 3687 C CA . LYS C 1 5 ? -14.640 -36.706 8.174 1.00 58.55 5 LYS C CA 1
ATOM 3688 C C . LYS C 1 5 ? -14.268 -38.042 7.541 1.00 56.08 5 LYS C C 1
ATOM 3689 O O . LYS C 1 5 ? -14.386 -39.083 8.173 1.00 57.30 5 LYS C O 1
ATOM 3695 N N . VAL C 1 6 ? -13.847 -38.026 6.283 1.00 57.13 6 VAL C N 1
ATOM 3696 C CA . VAL C 1 6 ? -13.205 -39.226 5.705 1.00 54.74 6 VAL C CA 1
ATOM 3697 C C . VAL C 1 6 ? -11.791 -38.894 5.220 1.00 51.81 6 VAL C C 1
ATOM 3698 O O . VAL C 1 6 ? -11.557 -37.888 4.557 1.00 50.07 6 VAL C O 1
ATOM 3702 N N . ALA C 1 7 ? -10.856 -39.745 5.627 1.00 52.51 7 ALA C N 1
ATOM 3703 C CA . ALA C 1 7 ? -9.413 -39.578 5.349 1.00 53.22 7 ALA C CA 1
ATOM 3704 C C . ALA C 1 7 ? -8.879 -40.670 4.442 1.00 51.48 7 ALA C C 1
ATOM 3705 O O . ALA C 1 7 ? -9.139 -41.852 4.647 1.00 50.35 7 ALA C O 1
ATOM 3707 N N . LEU C 1 8 ? -8.134 -40.252 3.434 1.00 54.03 8 LEU C N 1
ATOM 3708 C CA . LEU C 1 8 ? -7.368 -41.174 2.583 1.00 55.78 8 LEU C CA 1
ATOM 3709 C C . LEU C 1 8 ? -5.890 -41.051 2.944 1.00 54.07 8 LEU C C 1
ATOM 3710 O O . LEU C 1 8 ? -5.290 -40.018 2.756 1.00 55.52 8 LEU C O 1
ATOM 3715 N N . VAL C 1 9 ? -5.325 -42.113 3.492 1.00 57.20 9 VAL C N 1
ATOM 3716 C CA . VAL C 1 9 ? -3.903 -42.131 3.871 1.00 53.50 9 VAL C CA 1
ATOM 3717 C C . VAL C 1 9 ? -3.138 -43.134 3.004 1.00 52.62 9 VAL C C 1
ATOM 3718 O O . VAL C 1 9 ? -3.377 -44.352 3.051 1.00 53.99 9 VAL C O 1
ATOM 3722 N N . THR C 1 10 ? -2.217 -42.609 2.213 1.00 54.14 10 THR C N 1
ATOM 3723 C CA . THR C 1 10 ? -1.395 -43.431 1.334 1.00 55.71 10 THR C CA 1
ATOM 3724 C C . THR C 1 10 ? -0.221 -43.962 2.125 1.00 56.62 10 THR C C 1
ATOM 3725 O O . THR C 1 10 ? 0.272 -43.294 3.020 1.00 56.79 10 THR C O 1
ATOM 3729 N N . GLY C 1 11 ? 0.189 -45.184 1.816 1.00 59.46 11 GLY C N 1
ATOM 3730 C CA . GLY C 1 11 ? 1.232 -45.874 2.591 1.00 60.21 11 GLY C CA 1
ATOM 3731 C C . GLY C 1 11 ? 0.877 -46.009 4.068 1.00 58.78 11 GLY C C 1
ATOM 3732 O O . GLY C 1 11 ? 1.682 -45.680 4.932 1.00 52.01 11 GLY C O 1
ATOM 3733 N N . ALA C 1 12 ? -0.315 -46.541 4.338 1.00 60.96 12 ALA C N 1
ATOM 3734 C CA . ALA C 1 12 ? -0.899 -46.551 5.700 1.00 60.36 12 ALA C CA 1
ATOM 3735 C C . ALA C 1 12 ? -0.775 -47.881 6.446 1.00 58.11 12 ALA C C 1
ATOM 3736 O O . ALA C 1 12 ? -1.312 -48.016 7.538 1.00 55.01 12 ALA C O 1
ATOM 3738 N N . SER C 1 13 ? -0.088 -48.863 5.859 1.00 59.72 13 SER C N 1
ATOM 3739 C CA . SER C 1 13 ? -0.121 -50.251 6.389 1.00 57.19 13 SER C CA 1
ATOM 3740 C C . SER C 1 13 ? 0.819 -50.496 7.568 1.00 53.92 13 SER C C 1
ATOM 3741 O O . SER C 1 13 ? 0.694 -51.492 8.285 1.00 53.67 13 SER C O 1
ATOM 3744 N N . ARG C 1 14 ? 1.751 -49.581 7.777 1.00 55.70 14 ARG C N 1
ATOM 3745 C CA . ARG C 1 14 ? 2.633 -49.675 8.932 1.00 63.03 14 ARG C CA 1
ATOM 3746 C C . ARG C 1 14 ? 3.373 -48.395 9.256 1.00 60.76 14 ARG C C 1
ATOM 3747 O O . ARG C 1 14 ? 3.335 -47.416 8.502 1.00 63.03 14 ARG C O 1
ATOM 3755 N N . GLY C 1 15 ? 4.063 -48.442 10.388 1.00 56.53 15 GLY C N 1
ATOM 3756 C CA . GLY C 1 15 ? 4.929 -47.360 10.839 1.00 53.58 15 GLY C CA 1
ATOM 3757 C C . GLY C 1 15 ? 4.199 -46.039 11.016 1.00 52.60 15 GLY C C 1
ATOM 3758 O O . GLY C 1 15 ? 3.180 -45.953 11.694 1.00 53.27 15 GLY C O 1
ATOM 3759 N N . ILE C 1 16 ? 4.749 -45.006 10.394 1.00 53.70 16 ILE C N 1
ATOM 3760 C CA . ILE C 1 16 ? 4.197 -43.661 10.467 1.00 51.89 16 ILE C CA 1
ATOM 3761 C C . ILE C 1 16 ? 2.808 -43.633 9.859 1.00 55.74 16 ILE C C 1
ATOM 3762 O O . ILE C 1 16 ? 1.871 -43.101 10.449 1.00 60.29 16 ILE C O 1
ATOM 3767 N N . GLY C 1 17 ? 2.674 -44.210 8.673 1.00 57.82 17 GLY C N 1
ATOM 3768 C CA . GLY C 1 17 ? 1.393 -44.172 7.952 1.00 55.60 17 GLY C CA 1
ATOM 3769 C C . GLY C 1 17 ? 0.268 -44.837 8.725 1.00 53.42 17 GLY C C 1
ATOM 3770 O O . GLY C 1 17 ? -0.877 -44.390 8.716 1.00 51.96 17 GLY C O 1
ATOM 3771 N N . ARG C 1 18 ? 0.615 -45.915 9.397 1.00 54.21 18 ARG C N 1
ATOM 3772 C CA . ARG C 1 18 ? -0.339 -46.646 10.207 1.00 53.52 18 ARG C CA 1
ATOM 3773 C C . ARG C 1 18 ? -0.770 -45.807 11.415 1.00 54.07 18 ARG C C 1
ATOM 3774 O O . ARG C 1 18 ? -1.955 -45.697 11.709 1.00 54.89 18 ARG C O 1
ATOM 3782 N N . ALA C 1 19 ? 0.210 -45.227 12.101 1.00 52.16 19 ALA C N 1
ATOM 3783 C CA . ALA C 1 19 ? -0.043 -44.411 13.293 1.00 50.94 19 ALA C CA 1
ATOM 3784 C C . ALA C 1 19 ? -0.950 -43.231 12.952 1.00 51.63 19 ALA C C 1
ATOM 3785 O O . ALA C 1 19 ? -1.845 -42.860 13.721 1.00 50.79 19 ALA C O 1
ATOM 3787 N N . ILE C 1 20 ? -0.710 -42.659 11.783 1.00 51.25 20 ILE C N 1
ATOM 3788 C CA . ILE C 1 20 ? -1.537 -41.580 11.264 1.00 48.22 20 ILE C CA 1
ATOM 3789 C C . ILE C 1 20 ? -2.981 -42.054 11.067 1.00 49.22 20 ILE C C 1
ATOM 3790 O O . ILE C 1 20 ? -3.919 -41.410 11.526 1.00 51.18 20 ILE C O 1
ATOM 3795 N N . ALA C 1 21 ? -3.143 -43.193 10.396 1.00 51.91 21 ALA C N 1
ATOM 3796 C CA . ALA C 1 21 ? -4.470 -43.743 10.080 1.00 51.96 21 ALA C CA 1
ATOM 3797 C C . ALA C 1 21 ? -5.258 -43.974 11.361 1.00 51.25 21 ALA C C 1
ATOM 3798 O O . ALA C 1 21 ? -6.414 -43.583 11.477 1.00 52.18 21 ALA C O 1
ATOM 3800 N N . ILE C 1 22 ? -4.597 -44.602 12.323 1.00 51.42 22 ILE C N 1
ATOM 3801 C CA . ILE C 1 22 ? -5.207 -44.933 13.595 1.00 49.64 22 ILE C CA 1
ATOM 3802 C C . ILE C 1 22 ? -5.612 -43.697 14.394 1.00 50.52 22 ILE C C 1
ATOM 3803 O O . ILE C 1 22 ? -6.682 -43.654 15.005 1.00 47.11 22 ILE C O 1
ATOM 3808 N N . ASP C 1 23 ? -4.767 -42.679 14.375 1.00 59.73 23 ASP C N 1
ATOM 3809 C CA . ASP C 1 23 ? -5.038 -41.456 15.144 1.00 54.84 23 ASP C CA 1
ATOM 3810 C C . ASP C 1 23 ? -6.188 -40.633 14.548 1.00 52.89 23 ASP C C 1
ATOM 3811 O O . ASP C 1 23 ? -7.015 -40.062 15.256 1.00 48.01 23 ASP C O 1
ATOM 3816 N N . LEU C 1 24 ? -6.193 -40.529 13.237 1.00 54.48 24 LEU C N 1
ATOM 3817 C CA . LEU C 1 24 ? -7.330 -39.942 12.524 1.00 55.58 24 LEU C CA 1
ATOM 3818 C C . LEU C 1 24 ? -8.681 -40.628 12.861 1.00 51.21 24 LEU C C 1
ATOM 3819 O O . LEU C 1 24 ? -9.694 -39.973 13.112 1.00 51.41 24 LEU C O 1
ATOM 3824 N N . ALA C 1 25 ? -8.673 -41.952 12.855 1.00 52.26 25 ALA C N 1
ATOM 3825 C CA . ALA C 1 25 ? -9.839 -42.766 13.241 1.00 49.48 25 ALA C CA 1
ATOM 3826 C C . ALA C 1 25 ? -10.225 -42.515 14.704 1.00 50.45 25 ALA C C 1
ATOM 3827 O O . ALA C 1 25 ? -11.386 -42.431 15.077 1.00 54.67 25 ALA C O 1
ATOM 3829 N N . LYS C 1 26 ? -9.224 -42.390 15.539 1.00 53.59 26 LYS C N 1
ATOM 3830 C CA . LYS C 1 26 ? -9.432 -42.102 16.957 1.00 57.03 26 LYS C CA 1
ATOM 3831 C C . LYS C 1 26 ? -10.227 -40.798 17.153 1.00 59.31 26 LYS C C 1
ATOM 3832 O O . LYS C 1 26 ? -11.057 -40.683 18.057 1.00 55.40 26 LYS C O 1
ATOM 3838 N N . GLN C 1 27 ? -9.948 -39.826 16.289 1.00 58.28 27 GLN C N 1
ATOM 3839 C CA . GLN C 1 27 ? -10.623 -38.525 16.280 1.00 55.19 27 GLN C CA 1
ATOM 3840 C C . GLN C 1 27 ? -11.959 -38.545 15.571 1.00 53.84 27 GLN C C 1
ATOM 3841 O O . GLN C 1 27 ? -12.613 -37.532 15.460 1.00 54.27 27 GLN C O 1
ATOM 3847 N N . GLY C 1 28 ? -12.360 -39.700 15.072 1.00 56.87 28 GLY C N 1
ATOM 3848 C CA . GLY C 1 28 ? -13.714 -39.880 14.496 1.00 52.77 28 GLY C CA 1
ATOM 3849 C C . GLY C 1 28 ? -13.785 -40.058 12.979 1.00 51.65 28 GLY C C 1
ATOM 3850 O O . GLY C 1 28 ? -14.862 -40.251 12.425 1.00 50.58 28 GLY C O 1
ATOM 3851 N N . ALA C 1 29 ? -12.643 -39.982 12.304 1.00 50.39 29 ALA C N 1
ATOM 3852 C CA . ALA C 1 29 ? -12.603 -40.114 10.844 1.00 50.45 29 ALA C CA 1
ATOM 3853 C C . ALA C 1 29 ? -12.822 -41.563 10.402 1.00 54.43 29 ALA C C 1
ATOM 3854 O O . ALA C 1 29 ? -12.403 -42.490 11.081 1.00 57.89 29 ALA C O 1
ATOM 3856 N N . ASN C 1 30 ? -13.510 -41.732 9.274 1.00 53.76 30 ASN C N 1
ATOM 3857 C CA . ASN C 1 30 ? -13.490 -42.976 8.522 1.00 50.76 30 ASN C CA 1
ATOM 3858 C C . ASN C 1 30 ? -12.259 -42.928 7.638 1.00 52.44 30 ASN C C 1
ATOM 3859 O O . ASN C 1 30 ? -11.942 -41.887 7.071 1.00 51.87 30 ASN C O 1
ATOM 3864 N N . VAL C 1 31 ? -11.571 -44.050 7.517 1.00 51.06 31 VAL C N 1
ATOM 3865 C CA . VAL C 1 31 ? -10.240 -44.049 6.910 1.00 47.77 31 VAL C CA 1
ATOM 3866 C C . VAL C 1 31 ? -10.090 -45.038 5.791 1.00 46.50 31 VAL C C 1
ATOM 3867 O O . VAL C 1 31 ? -10.508 -46.182 5.891 1.00 50.32 31 VAL C O 1
ATOM 3871 N N . VAL C 1 32 ? -9.499 -44.574 4.701 1.00 53.51 32 VAL C N 1
ATOM 3872 C CA . VAL C 1 32 ? -9.054 -45.458 3.612 1.00 51.84 32 VAL C CA 1
ATOM 3873 C C . VAL C 1 32 ? -7.546 -45.739 3.781 1.00 49.65 32 VAL C C 1
ATOM 3874 O O . VAL C 1 32 ? -6.704 -44.844 3.684 1.00 47.05 32 VAL C O 1
ATOM 3878 N N . VAL C 1 33 ? -7.253 -47.002 4.072 1.00 50.68 33 VAL C N 1
ATOM 3879 C CA . VAL C 1 33 ? -5.898 -47.494 4.310 1.00 49.88 33 VAL C CA 1
ATOM 3880 C C . VAL C 1 33 ? -5.280 -48.003 2.997 1.00 53.17 33 VAL C C 1
ATOM 3881 O O . VAL C 1 33 ? -5.486 -49.140 2.600 1.00 51.87 33 VAL C O 1
ATOM 3885 N N . ASN C 1 34 ? -4.512 -47.140 2.335 1.00 54.66 34 ASN C N 1
ATOM 3886 C CA . ASN C 1 34 ? -3.845 -47.505 1.094 1.00 52.65 34 ASN C CA 1
ATOM 3887 C C . ASN C 1 34 ? -2.538 -48.271 1.332 1.00 54.87 34 ASN C C 1
ATOM 3888 O O . ASN C 1 34 ? -1.787 -47.991 2.255 1.00 57.71 34 ASN C O 1
ATOM 3893 N N . TYR C 1 35 ? -2.304 -49.248 0.469 1.00 55.97 35 TYR C N 1
ATOM 3894 C CA . TYR C 1 35 ? -1.097 -50.051 0.481 1.00 52.21 35 TYR C CA 1
ATOM 3895 C C . TYR C 1 35 ? -0.707 -50.397 -0.949 1.00 54.14 35 TYR C C 1
ATOM 3896 O O . TYR C 1 35 ? -1.529 -50.355 -1.851 1.00 55.38 35 TYR C O 1
ATOM 3905 N N . ALA C 1 36 ? 0.555 -50.750 -1.134 1.00 59.04 36 ALA C N 1
ATOM 3906 C CA . ALA C 1 36 ? 1.092 -51.125 -2.446 1.00 57.78 36 ALA C CA 1
ATOM 3907 C C . ALA C 1 36 ? 1.171 -52.641 -2.651 1.00 57.46 36 ALA C C 1
ATOM 3908 O O . ALA C 1 36 ? 0.796 -53.140 -3.711 1.00 54.18 36 ALA C O 1
ATOM 3910 N N . GLY C 1 37 ? 1.668 -53.371 -1.661 1.00 59.01 37 GLY C N 1
ATOM 3911 C CA . GLY C 1 37 ? 1.698 -54.844 -1.757 1.00 61.91 37 GLY C CA 1
ATOM 3912 C C . GLY C 1 37 ? 1.474 -55.624 -0.477 1.00 66.92 37 GLY C C 1
ATOM 3913 O O . GLY C 1 37 ? 1.315 -56.841 -0.508 1.00 66.47 37 GLY C O 1
ATOM 3914 N N . ASN C 1 38 ? 1.440 -54.918 0.648 1.00 75.55 38 ASN C N 1
ATOM 3915 C CA . ASN C 1 38 ? 1.380 -55.532 1.968 1.00 79.60 38 ASN C CA 1
ATOM 3916 C C . ASN C 1 38 ? -0.054 -55.594 2.509 1.00 77.29 38 ASN C C 1
ATOM 3917 O O . ASN C 1 38 ? -0.419 -54.793 3.395 1.00 77.34 38 ASN C O 1
ATOM 3922 N N . GLU C 1 39 ? -0.863 -56.526 1.981 1.00 72.38 39 GLU C N 1
ATOM 3923 C CA . GLU C 1 39 ? -2.313 -56.531 2.282 1.00 71.05 39 GLU C CA 1
ATOM 3924 C C . GLU C 1 39 ? -2.590 -57.046 3.693 1.00 67.43 39 GLU C C 1
ATOM 3925 O O . GLU C 1 39 ? -3.408 -56.484 4.416 1.00 65.72 39 GLU C O 1
ATOM 3931 N N . GLN C 1 40 ? -1.891 -58.116 4.055 1.00 66.08 40 GLN C N 1
ATOM 3932 C CA . GLN C 1 40 ? -1.825 -58.660 5.417 1.00 67.95 40 GLN C CA 1
ATOM 3933 C C . GLN C 1 40 ? -1.900 -57.558 6.492 1.00 64.77 40 GLN C C 1
ATOM 3934 O O . GLN C 1 40 ? -2.721 -57.549 7.411 1.00 60.65 40 GLN C O 1
ATOM 3940 N N . LYS C 1 41 ? -0.994 -56.627 6.330 1.00 61.09 41 LYS C N 1
ATOM 3941 C CA . LYS C 1 41 ? -0.766 -55.556 7.286 1.00 61.35 41 LYS C CA 1
ATOM 3942 C C . LYS C 1 41 ? -1.782 -54.415 7.208 1.00 57.58 41 LYS C C 1
ATOM 3943 O O . LYS C 1 41 ? -2.128 -53.824 8.222 1.00 51.56 41 LYS C O 1
ATOM 3949 N N . ALA C 1 42 ? -2.202 -54.090 5.991 1.00 53.76 42 ALA C N 1
ATOM 3950 C CA . ALA C 1 42 ? -3.280 -53.120 5.756 1.00 50.25 42 ALA C CA 1
ATOM 3951 C C . ALA C 1 42 ? -4.607 -53.582 6.388 1.00 48.19 42 ALA C C 1
ATOM 3952 O O . ALA C 1 42 ? -5.334 -52.786 6.963 1.00 54.22 42 ALA C O 1
ATOM 3954 N N . ASN C 1 43 ? -4.901 -54.869 6.276 1.00 49.01 43 ASN C N 1
ATOM 3955 C CA . ASN C 1 43 ? -6.084 -55.475 6.905 1.00 53.15 43 ASN C CA 1
ATOM 3956 C C . ASN C 1 43 ? -6.056 -55.373 8.431 1.00 50.93 43 ASN C C 1
ATOM 3957 O O . ASN C 1 43 ? -7.085 -55.227 9.060 1.00 58.15 43 ASN C O 1
ATOM 3962 N N . GLU C 1 44 ? -4.872 -55.465 9.009 1.00 51.14 44 GLU C N 1
ATOM 3963 C CA . GLU C 1 44 ? -4.693 -55.342 10.452 1.00 51.91 44 GLU C CA 1
ATOM 3964 C C . GLU C 1 44 ? -5.004 -53.936 10.906 1.00 52.01 44 GLU C C 1
ATOM 3965 O O . GLU C 1 44 ? -5.656 -53.733 11.916 1.00 55.21 44 GLU C O 1
ATOM 3971 N N . VAL C 1 45 ? -4.523 -52.967 10.148 1.00 51.17 45 VAL C N 1
ATOM 3972 C CA . VAL C 1 45 ? -4.790 -51.562 10.442 1.00 50.43 45 VAL C CA 1
ATOM 3973 C C . VAL C 1 45 ? -6.278 -51.270 10.361 1.00 51.08 45 VAL C C 1
ATOM 3974 O O . VAL C 1 45 ? -6.807 -50.562 11.220 1.00 51.13 45 VAL C O 1
ATOM 3978 N N . VAL C 1 46 ? -6.929 -51.822 9.334 1.00 52.13 46 VAL C N 1
ATOM 3979 C CA . VAL C 1 46 ? -8.386 -51.742 9.170 1.00 50.88 46 VAL C CA 1
ATOM 3980 C C . VAL C 1 46 ? -9.108 -52.332 10.379 1.00 50.06 46 VAL C C 1
ATOM 3981 O O . VAL C 1 46 ? -10.028 -51.724 10.897 1.00 52.18 46 VAL C O 1
ATOM 3985 N N . ASP C 1 47 ? -8.676 -53.507 10.818 1.00 53.00 47 ASP C N 1
ATOM 3986 C CA . ASP C 1 47 ? -9.276 -54.193 11.974 1.00 56.15 47 ASP C CA 1
ATOM 3987 C C . ASP C 1 47 ? -9.179 -53.380 13.249 1.00 52.15 47 ASP C C 1
ATOM 3988 O O . ASP C 1 47 ? -10.090 -53.344 14.059 1.00 57.97 47 ASP C O 1
ATOM 3993 N N . GLU C 1 48 ? -8.056 -52.729 13.412 1.00 56.07 48 GLU C N 1
ATOM 3994 C CA . GLU C 1 48 ? -7.806 -51.894 14.587 1.00 64.15 48 GLU C CA 1
ATOM 3995 C C . GLU C 1 48 ? -8.684 -50.637 14.624 1.00 59.70 48 GLU C C 1
ATOM 3996 O O . GLU C 1 48 ? -9.139 -50.214 15.682 1.00 65.99 48 GLU C O 1
ATOM 4002 N N . ILE C 1 49 ? -8.890 -50.054 13.459 1.00 53.40 49 ILE C N 1
ATOM 4003 C CA . ILE C 1 49 ? -9.742 -48.882 13.298 1.00 53.90 49 ILE C CA 1
ATOM 4004 C C . ILE C 1 49 ? -11.197 -49.214 13.618 1.00 53.55 49 ILE C C 1
ATOM 4005 O O . ILE C 1 49 ? -11.886 -48.422 14.266 1.00 57.12 49 ILE C O 1
ATOM 4010 N N . LYS C 1 50 ? -11.645 -50.390 13.192 1.00 51.69 50 LYS C N 1
ATOM 4011 C CA . LYS C 1 50 ? -13.015 -50.841 13.476 1.00 55.37 50 LYS C CA 1
ATOM 4012 C C . LYS C 1 50 ? -13.233 -51.152 14.955 1.00 57.80 50 LYS C C 1
ATOM 4013 O O . LYS C 1 50 ? -14.290 -50.868 15.509 1.00 59.27 50 LYS C O 1
ATOM 4019 N N . LYS C 1 51 ? -12.221 -51.739 15.575 1.00 60.81 51 LYS C N 1
ATOM 4020 C CA . LYS C 1 51 ? -12.193 -51.960 17.032 1.00 63.05 51 LYS C CA 1
ATOM 4021 C C . LYS C 1 51 ? -12.467 -50.694 17.837 1.00 63.43 51 LYS C C 1
ATOM 4022 O O . LYS C 1 51 ? -13.156 -50.744 18.857 1.00 62.14 51 LYS C O 1
ATOM 4028 N N . LEU C 1 52 ? -11.889 -49.579 17.397 1.00 61.98 52 LEU C N 1
ATOM 4029 C CA . LEU C 1 52 ? -12.026 -48.318 18.129 1.00 67.87 52 LEU C CA 1
ATOM 4030 C C . LEU C 1 52 ? -13.255 -47.497 17.688 1.00 68.56 52 LEU C C 1
ATOM 4031 O O . LEU C 1 52 ? -13.392 -46.323 18.025 1.00 75.01 52 LEU C O 1
ATOM 4036 N N . GLY C 1 53 ? -14.158 -48.131 16.957 1.00 65.60 53 GLY C N 1
ATOM 4037 C CA . GLY C 1 53 ? -15.483 -47.552 16.708 1.00 64.67 53 GLY C CA 1
ATOM 4038 C C . GLY C 1 53 ? -15.658 -46.873 15.364 1.00 62.77 53 GLY C C 1
ATOM 4039 O O . GLY C 1 53 ? -16.762 -46.503 14.981 1.00 64.48 53 GLY C O 1
ATOM 4040 N N . SER C 1 54 ? -14.574 -46.723 14.629 1.00 61.87 54 SER C N 1
ATOM 4041 C CA . SER C 1 54 ? -14.648 -46.070 13.323 1.00 61.15 54 SER C CA 1
ATOM 4042 C C . SER C 1 54 ? -14.804 -47.098 12.195 1.00 58.03 54 SER C C 1
ATOM 4043 O O . SER C 1 54 ? -14.964 -48.286 12.452 1.00 59.26 54 SER C O 1
ATOM 4046 N N . ASP C 1 55 ? -14.822 -46.625 10.955 1.00 57.05 55 ASP C N 1
ATOM 4047 C CA . ASP C 1 55 ? -14.886 -47.514 9.794 1.00 52.59 55 ASP C CA 1
ATOM 4048 C C . ASP C 1 55 ? -13.667 -47.335 8.898 1.00 50.19 55 ASP C C 1
ATOM 4049 O O . ASP C 1 55 ? -13.078 -46.261 8.809 1.00 46.14 55 ASP C O 1
ATOM 4054 N N . ALA C 1 56 ? -13.298 -48.397 8.207 1.00 49.45 56 ALA C N 1
ATOM 4055 C CA . ALA C 1 56 ? -12.149 -48.333 7.295 1.00 49.16 56 ALA C CA 1
ATOM 4056 C C . ALA C 1 56 ? -12.193 -49.424 6.238 1.00 48.13 56 ALA C C 1
ATOM 4057 O O . ALA C 1 56 ? -12.835 -50.473 6.411 1.00 43.29 56 ALA C O 1
ATOM 4059 N N . ILE C 1 57 ? -11.520 -49.136 5.129 1.00 47.14 57 ILE C N 1
ATOM 4060 C CA . ILE C 1 57 ? -11.277 -50.121 4.076 1.00 49.67 57 ILE C CA 1
ATOM 4061 C C . ILE C 1 57 ? -9.804 -50.030 3.639 1.00 50.67 57 ILE C C 1
ATOM 4062 O O . ILE C 1 57 ? -9.178 -48.987 3.740 1.00 47.79 57 ILE C O 1
ATOM 4067 N N . ALA C 1 58 ? -9.280 -51.156 3.176 1.00 50.74 58 ALA C N 1
ATOM 4068 C CA . ALA C 1 58 ? -7.932 -51.259 2.636 1.00 44.72 58 ALA C CA 1
ATOM 4069 C C . ALA C 1 58 ? -8.009 -51.236 1.098 1.00 48.18 58 ALA C C 1
ATOM 4070 O O . ALA C 1 58 ? -8.770 -51.983 0.485 1.00 42.53 58 ALA C O 1
ATOM 4072 N N . VAL C 1 59 ? -7.235 -50.354 0.479 1.00 52.96 59 VAL C N 1
ATOM 4073 C CA . VAL C 1 59 ? -7.227 -50.219 -0.991 1.00 50.79 59 VAL C CA 1
ATOM 4074 C C . VAL C 1 59 ? -5.804 -50.236 -1.560 1.00 49.09 59 VAL C C 1
ATOM 4075 O O . VAL C 1 59 ? -4.979 -49.386 -1.224 1.00 52.25 59 VAL C O 1
ATOM 4079 N N . ARG C 1 60 ? -5.518 -51.208 -2.412 1.00 49.97 60 ARG C N 1
ATOM 4080 C CA . ARG C 1 60 ? -4.240 -51.292 -3.119 1.00 50.14 60 ARG C CA 1
ATOM 4081 C C . ARG C 1 60 ? -4.136 -50.305 -4.290 1.00 51.15 60 ARG C C 1
ATOM 4082 O O . ARG C 1 60 ? -4.984 -50.249 -5.173 1.00 53.05 60 ARG C O 1
ATOM 4090 N N . ALA C 1 61 ? -3.051 -49.555 -4.297 1.00 51.32 61 ALA C N 1
ATOM 4091 C CA . ALA C 1 61 ? -2.777 -48.607 -5.342 1.00 49.47 61 ALA C CA 1
ATOM 4092 C C . ALA C 1 61 ? -1.267 -48.339 -5.384 1.00 50.60 61 ALA C C 1
ATOM 4093 O O . ALA C 1 61 ? -0.618 -48.253 -4.353 1.00 51.85 61 ALA C O 1
ATOM 4095 N N . ASP C 1 62 ? -0.715 -48.259 -6.587 1.00 55.69 62 ASP C N 1
ATOM 4096 C CA . ASP C 1 62 ? 0.617 -47.712 -6.776 1.00 56.56 62 ASP C CA 1
ATOM 4097 C C . ASP C 1 62 ? 0.417 -46.215 -7.030 1.00 57.37 62 ASP C C 1
ATOM 4098 O O . ASP C 1 62 ? -0.141 -45.826 -8.072 1.00 55.81 62 ASP C O 1
ATOM 4103 N N . VAL C 1 63 ? 0.854 -45.393 -6.070 1.00 56.54 63 VAL C N 1
ATOM 4104 C CA . VAL C 1 63 ? 0.606 -43.934 -6.130 1.00 57.02 63 VAL C CA 1
ATOM 4105 C C . VAL C 1 63 ? 1.340 -43.251 -7.297 1.00 56.35 63 VAL C C 1
ATOM 4106 O O . VAL C 1 63 ? 1.040 -42.120 -7.654 1.00 55.17 63 VAL C O 1
ATOM 4110 N N . ALA C 1 64 ? 2.292 -43.961 -7.887 1.00 62.15 64 ALA C N 1
ATOM 4111 C CA . ALA C 1 64 ? 2.954 -43.531 -9.137 1.00 62.32 64 ALA C CA 1
ATOM 4112 C C . ALA C 1 64 ? 2.149 -43.855 -10.403 1.00 62.11 64 ALA C C 1
ATOM 4113 O O . ALA C 1 64 ? 2.520 -43.446 -11.499 1.00 62.95 64 ALA C O 1
ATOM 4115 N N . ASN C 1 65 ? 1.046 -44.576 -10.235 1.00 63.17 65 ASN C N 1
ATOM 4116 C CA . ASN C 1 65 ? 0.211 -45.032 -11.343 1.00 59.23 65 ASN C CA 1
ATOM 4117 C C . ASN C 1 65 ? -1.120 -44.274 -11.371 1.00 61.71 65 ASN C C 1
ATOM 4118 O O . ASN C 1 65 ? -1.940 -44.391 -10.446 1.00 60.00 65 ASN C O 1
ATOM 4123 N N . ALA C 1 66 ? -1.324 -43.525 -12.451 1.00 57.89 66 ALA C N 1
ATOM 4124 C CA . ALA C 1 66 ? -2.463 -42.600 -12.588 1.00 60.36 66 ALA C CA 1
ATOM 4125 C C . ALA C 1 66 ? -3.834 -43.301 -12.487 1.00 57.41 66 ALA C C 1
ATOM 4126 O O . ALA C 1 66 ? -4.782 -42.773 -11.912 1.00 55.58 66 ALA C O 1
ATOM 4128 N N . GLU C 1 67 ? -3.899 -44.501 -13.045 1.00 59.72 67 GLU C N 1
ATOM 4129 C CA . GLU C 1 67 ? -5.117 -45.316 -13.137 1.00 58.47 67 GLU C CA 1
ATOM 4130 C C . GLU C 1 67 ? -5.494 -45.863 -11.759 1.00 57.19 67 GLU C C 1
ATOM 4131 O O . GLU C 1 67 ? -6.667 -45.921 -11.383 1.00 52.59 67 GLU C O 1
ATOM 4137 N N . ASP C 1 68 ? -4.465 -46.272 -11.024 1.00 57.71 68 ASP C N 1
ATOM 4138 C CA . ASP C 1 68 ? -4.608 -46.754 -9.636 1.00 55.53 68 ASP C CA 1
ATOM 4139 C C . ASP C 1 68 ? -5.100 -45.642 -8.704 1.00 48.26 68 ASP C C 1
ATOM 4140 O O . ASP C 1 68 ? -5.974 -45.841 -7.875 1.00 49.23 68 ASP C O 1
ATOM 4145 N N . VAL C 1 69 ? -4.510 -44.476 -8.845 1.00 49.69 69 VAL C N 1
ATOM 4146 C CA . VAL C 1 69 ? -4.845 -43.333 -8.007 1.00 53.75 69 VAL C CA 1
ATOM 4147 C C . VAL C 1 69 ? -6.296 -42.901 -8.260 1.00 56.39 69 VAL C C 1
ATOM 4148 O O . VAL C 1 69 ? -7.075 -42.686 -7.344 1.00 54.60 69 VAL C O 1
ATOM 4152 N N . THR C 1 70 ? -6.655 -42.796 -9.524 1.00 59.33 70 THR C N 1
ATOM 4153 C CA . THR C 1 70 ? -8.003 -42.395 -9.885 1.00 56.97 70 THR C CA 1
ATOM 4154 C C . THR C 1 70 ? -9.027 -43.406 -9.319 1.00 56.45 70 THR C C 1
ATOM 4155 O O . THR C 1 70 ? -10.026 -43.011 -8.718 1.00 59.75 70 THR C O 1
ATOM 4159 N N . ASN C 1 71 ? -8.744 -44.698 -9.515 1.00 53.66 71 ASN C N 1
ATOM 4160 C CA . ASN C 1 71 ? -9.520 -45.818 -8.947 1.00 57.26 71 ASN C CA 1
ATOM 4161 C C . ASN C 1 71 ? -9.696 -45.743 -7.442 1.00 56.66 71 ASN C C 1
ATOM 4162 O O . ASN C 1 71 ? -10.748 -46.074 -6.891 1.00 57.69 71 ASN C O 1
ATOM 4167 N N . MET C 1 72 ? -8.623 -45.353 -6.786 1.00 57.00 72 MET C N 1
ATOM 4168 C CA . MET C 1 72 ? -8.586 -45.311 -5.319 1.00 59.06 72 MET C CA 1
ATOM 4169 C C . MET C 1 72 ? -9.446 -44.189 -4.759 1.00 54.71 72 MET C C 1
ATOM 4170 O O . MET C 1 72 ? -10.216 -44.415 -3.841 1.00 57.91 72 MET C O 1
ATOM 4175 N N . VAL C 1 73 ? -9.307 -42.997 -5.326 1.00 52.88 73 VAL C N 1
ATOM 4176 C CA . VAL C 1 73 ? -10.089 -41.826 -4.913 1.00 56.37 73 VAL C CA 1
ATOM 4177 C C . VAL C 1 73 ? -11.579 -42.072 -5.157 1.00 61.11 73 VAL C C 1
ATOM 4178 O O . VAL C 1 73 ? -12.454 -41.736 -4.355 1.00 63.80 73 VAL C O 1
ATOM 4182 N N . LYS C 1 74 ? -11.856 -42.706 -6.269 1.00 62.52 74 LYS C N 1
ATOM 4183 C CA . LYS C 1 74 ? -13.224 -42.991 -6.642 1.00 67.48 74 LYS C CA 1
ATOM 4184 C C . LYS C 1 74 ? -13.879 -43.994 -5.691 1.00 70.60 74 LYS C C 1
ATOM 4185 O O . LYS C 1 74 ? -15.073 -43.916 -5.382 1.00 72.34 74 LYS C O 1
ATOM 4191 N N . GLN C 1 75 ? -13.088 -44.951 -5.245 1.00 69.71 75 GLN C N 1
ATOM 4192 C CA . GLN C 1 75 ? -13.566 -45.944 -4.279 1.00 68.47 75 GLN C CA 1
ATOM 4193 C C . GLN C 1 75 ? -13.849 -45.312 -2.909 1.00 65.39 75 GLN C C 1
ATOM 4194 O O . GLN C 1 75 ? -14.806 -45.667 -2.235 1.00 67.60 75 GLN C O 1
ATOM 4200 N N . THR C 1 76 ? -12.987 -44.386 -2.518 1.00 58.92 76 THR C N 1
ATOM 4201 C CA . THR C 1 76 ? -13.145 -43.637 -1.284 1.00 59.64 76 THR C CA 1
ATOM 4202 C C . THR C 1 76 ? -14.508 -42.965 -1.284 1.00 59.61 76 THR C C 1
ATOM 4203 O O . THR C 1 76 ? -15.307 -43.146 -0.367 1.00 54.59 76 THR C O 1
ATOM 4207 N N . VAL C 1 77 ? -14.760 -42.212 -2.349 1.00 63.73 77 VAL C N 1
ATOM 4208 C CA . VAL C 1 77 ? -15.982 -41.413 -2.491 1.00 61.81 77 VAL C CA 1
ATOM 4209 C C . VAL C 1 77 ? -17.199 -42.313 -2.648 1.00 61.19 77 VAL C C 1
ATOM 4210 O O . VAL C 1 77 ? -18.280 -42.015 -2.147 1.00 62.12 77 VAL C O 1
ATOM 4214 N N . ASP C 1 78 ? -17.010 -43.432 -3.317 1.00 60.56 78 ASP C N 1
ATOM 4215 C CA . ASP C 1 78 ? -18.095 -44.418 -3.472 1.00 63.78 78 ASP C CA 1
ATOM 4216 C C . ASP C 1 78 ? -18.491 -45.104 -2.176 1.00 62.10 78 ASP C C 1
ATOM 4217 O O . ASP C 1 78 ? -19.667 -45.274 -1.897 1.00 62.40 78 ASP C O 1
ATOM 4222 N N . VAL C 1 79 ? -17.512 -45.541 -1.408 1.00 57.66 79 VAL C N 1
ATOM 4223 C CA . VAL C 1 79 ? -17.788 -46.271 -0.160 1.00 56.87 79 VAL C CA 1
ATOM 4224 C C . VAL C 1 79 ? -18.160 -45.338 1.000 1.00 53.49 79 VAL C C 1
ATOM 4225 O O . VAL C 1 79 ? -19.089 -45.624 1.753 1.00 56.81 79 VAL C O 1
ATOM 4229 N N . PHE C 1 80 ? -17.429 -44.239 1.134 1.00 51.88 80 PHE C N 1
ATOM 4230 C CA . PHE C 1 80 ? -17.587 -43.331 2.277 1.00 51.78 80 PHE C CA 1
ATOM 4231 C C . PHE C 1 80 ? -18.273 -42.003 1.977 1.00 50.78 80 PHE C C 1
ATOM 4232 O O . PHE C 1 80 ? -18.536 -41.239 2.907 1.00 50.07 80 PHE C O 1
ATOM 4240 N N . GLY C 1 81 ? -18.579 -41.749 0.706 1.00 52.79 81 GLY C N 1
ATOM 4241 C CA . GLY C 1 81 ? -19.441 -40.614 0.310 1.00 57.91 81 GLY C CA 1
ATOM 4242 C C . GLY C 1 81 ? -18.707 -39.357 -0.104 1.00 59.33 81 GLY C C 1
ATOM 4243 O O . GLY C 1 81 ? -19.259 -38.502 -0.789 1.00 65.84 81 GLY C O 1
ATOM 4244 N N . GLN C 1 82 ? -17.464 -39.243 0.323 1.00 57.35 82 GLN C N 1
ATOM 4245 C CA . GLN C 1 82 ? -16.703 -38.022 0.131 1.00 57.55 82 GLN C CA 1
ATOM 4246 C C . GLN C 1 82 ? -15.258 -38.266 0.540 1.00 55.89 82 GLN C C 1
ATOM 4247 O O . GLN C 1 82 ? -14.942 -39.312 1.103 1.00 53.44 82 GLN C O 1
ATOM 4253 N N . VAL C 1 83 ? -14.403 -37.294 0.258 1.00 54.07 83 VAL C N 1
ATOM 4254 C CA . VAL C 1 83 ? -13.036 -37.269 0.805 1.00 58.22 83 VAL C CA 1
ATOM 4255 C C . VAL C 1 83 ? -12.716 -35.878 1.387 1.00 57.53 83 VAL C C 1
ATOM 4256 O O . VAL C 1 83 ? -12.776 -34.858 0.706 1.00 61.86 83 VAL C O 1
ATOM 4260 N N . ASP C 1 84 ? -12.401 -35.860 2.667 1.00 58.52 84 ASP C N 1
ATOM 4261 C CA . ASP C 1 84 ? -12.184 -34.615 3.413 1.00 55.65 84 ASP C CA 1
ATOM 4262 C C . ASP C 1 84 ? -10.705 -34.346 3.700 1.00 52.02 84 ASP C C 1
ATOM 4263 O O . ASP C 1 84 ? -10.286 -33.194 3.807 1.00 48.44 84 ASP C O 1
ATOM 4268 N N . ILE C 1 85 ? -9.942 -35.428 3.850 1.00 50.39 85 ILE C N 1
ATOM 4269 C CA . ILE C 1 85 ? -8.528 -35.365 4.229 1.00 53.07 85 ILE C CA 1
ATOM 4270 C C . ILE C 1 85 ? -7.683 -36.309 3.400 1.00 57.51 85 ILE C C 1
ATOM 4271 O O . ILE C 1 85 ? -8.010 -37.501 3.263 1.00 59.42 85 ILE C O 1
ATOM 4276 N N . LEU C 1 86 ? -6.595 -35.774 2.848 1.00 55.83 86 LEU C N 1
ATOM 4277 C CA . LEU C 1 86 ? -5.596 -36.601 2.151 1.00 53.88 86 LEU C CA 1
ATOM 4278 C C . LEU C 1 86 ? -4.286 -36.490 2.897 1.00 53.27 86 LEU C C 1
ATOM 4279 O O . LEU C 1 86 ? -3.776 -35.391 3.071 1.00 51.12 86 LEU C O 1
ATOM 4284 N N . VAL C 1 87 ? -3.739 -37.613 3.355 1.00 48.92 87 VAL C N 1
ATOM 4285 C CA . VAL C 1 87 ? -2.355 -37.596 3.771 1.00 50.70 87 VAL C CA 1
ATOM 4286 C C . VAL C 1 87 ? -1.496 -38.474 2.851 1.00 53.04 87 VAL C C 1
ATOM 4287 O O . VAL C 1 87 ? -1.710 -39.661 2.707 1.00 54.74 87 VAL C O 1
ATOM 4291 N N . ASN C 1 88 ? -0.551 -37.804 2.200 1.00 53.51 88 ASN C N 1
ATOM 4292 C CA . ASN C 1 88 ? 0.418 -38.418 1.303 1.00 55.72 88 ASN C CA 1
ATOM 4293 C C . ASN C 1 88 ? 1.643 -38.925 2.060 1.00 55.43 88 ASN C C 1
ATOM 4294 O O . ASN C 1 88 ? 2.552 -38.169 2.372 1.00 57.91 88 ASN C O 1
ATOM 4299 N N . ASN C 1 89 ? 1.638 -40.206 2.390 1.00 55.82 89 ASN C N 1
ATOM 4300 C CA . ASN C 1 89 ? 2.745 -40.816 3.137 1.00 57.41 89 ASN C CA 1
ATOM 4301 C C . ASN C 1 89 ? 3.479 -41.911 2.359 1.00 57.39 89 ASN C C 1
ATOM 4302 O O . ASN C 1 89 ? 4.528 -42.353 2.781 1.00 61.21 89 ASN C O 1
ATOM 4307 N N . ALA C 1 90 ? 2.938 -42.350 1.226 1.00 62.90 90 ALA C N 1
ATOM 4308 C CA . ALA C 1 90 ? 3.611 -43.371 0.405 1.00 61.28 90 ALA C CA 1
ATOM 4309 C C . ALA C 1 90 ? 5.022 -42.882 -0.003 1.00 61.31 90 ALA C C 1
ATOM 4310 O O . ALA C 1 90 ? 5.276 -41.689 -0.135 1.00 59.75 90 ALA C O 1
ATOM 4312 N N . GLY C 1 91 ? 5.939 -43.816 -0.167 1.00 60.25 91 GLY C N 1
ATOM 4313 C CA . GLY C 1 91 ? 7.315 -43.472 -0.471 1.00 66.33 91 GLY C CA 1
ATOM 4314 C C . GLY C 1 91 ? 8.306 -44.568 -0.133 1.00 67.98 91 GLY C C 1
ATOM 4315 O O . GLY C 1 91 ? 8.189 -45.223 0.884 1.00 71.04 91 GLY C O 1
ATOM 4316 N N . VAL C 1 92 ? 9.284 -44.759 -1.005 1.00 71.06 92 VAL C N 1
ATOM 4317 C CA . VAL C 1 92 ? 10.364 -45.719 -0.770 1.00 66.52 92 VAL C CA 1
ATOM 4318 C C . VAL C 1 92 ? 11.706 -45.002 -0.699 1.00 63.08 92 VAL C C 1
ATOM 4319 O O . VAL C 1 92 ? 11.828 -43.866 -1.124 1.00 64.47 92 VAL C O 1
ATOM 4323 N N . THR C 1 93 ? 12.700 -45.668 -0.127 1.00 62.86 93 THR C N 1
ATOM 4324 C CA . THR C 1 93 ? 14.078 -45.208 -0.200 1.00 63.38 93 THR C CA 1
ATOM 4325 C C . THR C 1 93 ? 14.886 -46.250 -0.967 1.00 62.43 93 THR C C 1
ATOM 4326 O O . THR C 1 93 ? 14.611 -47.432 -0.884 1.00 60.84 93 THR C O 1
ATOM 4330 N N . LYS C 1 94 ? 15.855 -45.767 -1.739 1.00 63.96 94 LYS C N 1
ATOM 4331 C CA . LYS C 1 94 ? 16.846 -46.588 -2.425 1.00 62.42 94 LYS C CA 1
ATOM 4332 C C . LYS C 1 94 ? 18.159 -45.817 -2.332 1.00 60.31 94 LYS C C 1
ATOM 4333 O O . LYS C 1 94 ? 18.541 -45.070 -3.254 1.00 60.09 94 LYS C O 1
ATOM 4339 N N . ASP C 1 95 ? 18.836 -45.978 -1.205 1.00 56.46 95 ASP C N 1
ATOM 4340 C CA . ASP C 1 95 ? 20.019 -45.179 -0.917 1.00 51.28 95 ASP C CA 1
ATOM 4341 C C . ASP C 1 95 ? 21.205 -45.641 -1.731 1.00 48.13 95 ASP C C 1
ATOM 4342 O O . ASP C 1 95 ? 21.314 -46.814 -2.073 1.00 48.50 95 ASP C O 1
ATOM 4347 N N . ASN C 1 96 ? 22.065 -44.681 -2.045 1.00 49.46 96 ASN C N 1
ATOM 4348 C CA . ASN C 1 96 ? 23.346 -44.903 -2.704 1.00 54.83 96 ASN C CA 1
ATOM 4349 C C . ASN C 1 96 ? 24.090 -43.593 -2.884 1.00 56.91 96 ASN C C 1
ATOM 4350 O O . ASN C 1 96 ? 23.466 -42.536 -3.038 1.00 54.32 96 ASN C O 1
ATOM 4355 N N . LEU C 1 97 ? 25.417 -43.675 -2.874 1.00 53.52 97 LEU C N 1
ATOM 4356 C CA . LEU C 1 97 ? 26.231 -42.526 -3.225 1.00 54.98 97 LEU C CA 1
ATOM 4357 C C . LEU C 1 97 ? 25.893 -42.176 -4.666 1.00 55.12 97 LEU C C 1
ATOM 4358 O O . LEU C 1 97 ? 25.714 -43.064 -5.491 1.00 53.53 97 LEU C O 1
ATOM 4363 N N . LEU C 1 98 ? 25.794 -40.876 -4.926 1.00 56.59 98 LEU C N 1
ATOM 4364 C CA . LEU C 1 98 ? 25.432 -40.296 -6.236 1.00 59.33 98 LEU C CA 1
ATOM 4365 C C . LEU C 1 98 ? 26.097 -41.027 -7.400 1.00 50.18 98 LEU C C 1
ATOM 4366 O O . LEU C 1 98 ? 25.474 -41.400 -8.377 1.00 48.76 98 LEU C O 1
ATOM 4371 N N . MET C 1 99 ? 27.382 -41.241 -7.257 1.00 47.26 99 MET C N 1
ATOM 4372 C CA . MET C 1 99 ? 28.227 -41.795 -8.303 1.00 50.10 99 MET C CA 1
ATOM 4373 C C . MET C 1 99 ? 27.907 -43.241 -8.701 1.00 51.98 99 MET C C 1
ATOM 4374 O O . MET C 1 99 ? 28.432 -43.764 -9.691 1.00 44.75 99 MET C O 1
ATOM 4379 N N . ARG C 1 100 ? 27.040 -43.873 -7.922 1.00 53.66 100 ARG C N 1
ATOM 4380 C CA . ARG C 1 100 ? 26.743 -45.288 -8.036 1.00 49.90 100 ARG C CA 1
ATOM 4381 C C . ARG C 1 100 ? 25.259 -45.482 -8.185 1.00 51.48 100 ARG C C 1
ATOM 4382 O O . ARG C 1 100 ? 24.748 -46.559 -8.538 1.00 54.18 100 ARG C O 1
ATOM 4390 N N . MET C 1 101 ? 24.549 -44.432 -7.871 1.00 46.03 101 MET C N 1
ATOM 4391 C CA . MET C 1 101 ? 23.117 -44.524 -7.883 1.00 50.61 101 MET C CA 1
ATOM 4392 C C . MET C 1 101 ? 22.591 -44.827 -9.291 1.00 51.68 101 MET C C 1
ATOM 4393 O O . MET C 1 101 ? 22.839 -44.082 -10.234 1.00 48.43 101 MET C O 1
ATOM 4398 N N . LYS C 1 102 ? 21.848 -45.923 -9.402 1.00 52.65 102 LYS C N 1
ATOM 4399 C CA . LYS C 1 102 ? 21.266 -46.341 -10.681 1.00 52.37 102 LYS C CA 1
ATOM 4400 C C . LYS C 1 102 ? 20.116 -45.444 -11.070 1.00 50.69 102 LYS C C 1
ATOM 4401 O O . LYS C 1 102 ? 19.401 -44.918 -10.217 1.00 49.47 102 LYS C O 1
ATOM 4407 N N . GLU C 1 103 ? 19.929 -45.317 -12.375 1.00 52.54 103 GLU C N 1
ATOM 4408 C CA . GLU C 1 103 ? 18.859 -44.491 -12.944 1.00 55.78 103 GLU C CA 1
ATOM 4409 C C . GLU C 1 103 ? 17.476 -44.994 -12.468 1.00 52.72 103 GLU C C 1
ATOM 4410 O O . GLU C 1 103 ? 16.582 -44.212 -12.125 1.00 47.41 103 GLU C O 1
ATOM 4416 N N . GLU C 1 104 ? 17.305 -46.308 -12.417 1.00 53.97 104 GLU C N 1
ATOM 4417 C CA . GLU C 1 104 ? 16.045 -46.861 -11.905 1.00 54.65 104 GLU C CA 1
ATOM 4418 C C . GLU C 1 104 ? 15.845 -46.638 -10.399 1.00 54.79 104 GLU C C 1
ATOM 4419 O O . GLU C 1 104 ? 14.720 -46.436 -9.960 1.00 53.51 104 GLU C O 1
ATOM 4425 N N . GLU C 1 105 ? 16.925 -46.641 -9.621 1.00 53.93 105 GLU C N 1
ATOM 4426 C CA . GLU C 1 105 ? 16.846 -46.241 -8.193 1.00 54.46 105 GLU C CA 1
ATOM 4427 C C . GLU C 1 105 ? 16.345 -44.796 -8.060 1.00 52.47 105 GLU C C 1
ATOM 4428 O O . GLU C 1 105 ? 15.521 -44.480 -7.204 1.00 56.53 105 GLU C O 1
ATOM 4434 N N . TRP C 1 106 ? 16.865 -43.930 -8.910 1.00 50.92 106 TRP C N 1
ATOM 4435 C CA . TRP C 1 106 ? 16.425 -42.536 -8.983 1.00 52.17 106 TRP C CA 1
ATOM 4436 C C . TRP C 1 106 ? 14.931 -42.453 -9.353 1.00 53.44 106 TRP C C 1
ATOM 4437 O O . TRP C 1 106 ? 14.135 -41.808 -8.663 1.00 48.62 106 TRP C O 1
ATOM 4448 N N . ASP C 1 107 ? 14.568 -43.116 -10.447 1.00 53.84 107 ASP C N 1
ATOM 4449 C CA . ASP C 1 107 ? 13.192 -43.027 -11.008 1.00 53.29 107 ASP C CA 1
ATOM 4450 C C . ASP C 1 107 ? 12.136 -43.507 -10.028 1.00 55.99 107 ASP C C 1
ATOM 4451 O O . ASP C 1 107 ? 11.136 -42.825 -9.781 1.00 58.61 107 ASP C O 1
ATOM 4456 N N . THR C 1 108 ? 12.369 -44.689 -9.475 1.00 57.32 108 THR C N 1
ATOM 4457 C CA . THR C 1 108 ? 11.419 -45.310 -8.539 1.00 55.24 108 THR C CA 1
ATOM 4458 C C . THR C 1 108 ? 11.156 -44.431 -7.308 1.00 51.81 108 THR C C 1
ATOM 4459 O O . THR C 1 108 ? 10.009 -44.284 -6.871 1.00 53.16 108 THR C O 1
ATOM 4463 N N . VAL C 1 109 ? 12.209 -43.830 -6.767 1.00 50.42 109 VAL C N 1
ATOM 4464 C CA . VAL C 1 109 ? 12.066 -42.942 -5.596 1.00 51.45 109 VAL C CA 1
ATOM 4465 C C . VAL C 1 109 ? 11.358 -41.624 -5.932 1.00 52.04 109 VAL C C 1
ATOM 4466 O O . VAL C 1 109 ? 10.550 -41.139 -5.160 1.00 55.25 109 VAL C O 1
ATOM 4470 N N . ILE C 1 110 ? 11.672 -41.050 -7.083 1.00 56.85 110 ILE C N 1
ATOM 4471 C CA . ILE C 1 110 ? 11.039 -39.800 -7.523 1.00 55.81 110 ILE C CA 1
ATOM 4472 C C . ILE C 1 110 ? 9.545 -40.040 -7.814 1.00 49.62 110 ILE C C 1
ATOM 4473 O O . ILE C 1 110 ? 8.667 -39.278 -7.399 1.00 48.11 110 ILE C O 1
ATOM 4478 N N . ASN C 1 111 ? 9.268 -41.122 -8.517 1.00 52.19 111 ASN C N 1
ATOM 4479 C CA . ASN C 1 111 ? 7.894 -41.422 -8.927 1.00 57.80 111 ASN C CA 1
ATOM 4480 C C . ASN C 1 111 ? 7.003 -41.751 -7.736 1.00 63.02 111 ASN C C 1
ATOM 4481 O O . ASN C 1 111 ? 5.879 -41.276 -7.648 1.00 67.30 111 ASN C O 1
ATOM 4486 N N . THR C 1 112 ? 7.516 -42.553 -6.816 1.00 62.46 112 THR C N 1
ATOM 4487 C CA . THR C 1 112 ? 6.735 -42.937 -5.637 1.00 61.03 112 THR C CA 1
ATOM 4488 C C . THR C 1 112 ? 6.530 -41.766 -4.695 1.00 62.21 112 THR C C 1
ATOM 4489 O O . THR C 1 112 ? 5.403 -41.464 -4.302 1.00 67.35 112 THR C O 1
ATOM 4493 N N . ASN C 1 113 ? 7.621 -41.095 -4.350 1.00 61.49 113 ASN C N 1
ATOM 4494 C CA . ASN C 1 113 ? 7.591 -40.046 -3.325 1.00 59.06 113 ASN C CA 1
ATOM 4495 C C . ASN C 1 113 ? 7.086 -38.692 -3.803 1.00 55.14 113 ASN C C 1
ATOM 4496 O O . ASN C 1 113 ? 6.469 -37.953 -3.054 1.00 58.97 113 ASN C O 1
ATOM 4501 N N . LEU C 1 114 ? 7.405 -38.337 -5.033 1.00 56.40 114 LEU C N 1
ATOM 4502 C CA . LEU C 1 114 ? 7.094 -36.994 -5.518 1.00 55.40 114 LEU C CA 1
ATOM 4503 C C . LEU C 1 114 ? 5.906 -37.016 -6.479 1.00 53.15 114 LEU C C 1
ATOM 4504 O O . LEU C 1 114 ? 4.930 -36.318 -6.298 1.00 56.99 114 LEU C O 1
ATOM 4509 N N . LYS C 1 115 ? 5.991 -37.827 -7.508 1.00 58.37 115 LYS C N 1
ATOM 4510 C CA . LYS C 1 115 ? 4.889 -37.925 -8.476 1.00 55.75 115 LYS C CA 1
ATOM 4511 C C . LYS C 1 115 ? 3.600 -38.450 -7.827 1.00 56.74 115 LYS C C 1
ATOM 4512 O O . LYS C 1 115 ? 2.513 -38.075 -8.210 1.00 60.96 115 LYS C O 1
ATOM 4518 N N . GLY C 1 116 ? 3.729 -39.310 -6.832 1.00 61.05 116 GLY C N 1
ATOM 4519 C CA . GLY C 1 116 ? 2.570 -39.790 -6.062 1.00 57.64 116 GLY C CA 1
ATOM 4520 C C . GLY C 1 116 ? 1.797 -38.663 -5.415 1.00 58.44 116 GLY C C 1
ATOM 4521 O O . GLY C 1 116 ? 0.574 -38.640 -5.438 1.00 61.83 116 GLY C O 1
ATOM 4522 N N . VAL C 1 117 ? 2.519 -37.730 -4.822 1.00 65.09 117 VAL C N 1
ATOM 4523 C CA . VAL C 1 117 ? 1.907 -36.548 -4.190 1.00 61.39 117 VAL C CA 1
ATOM 4524 C C . VAL C 1 117 ? 1.156 -35.728 -5.227 1.00 60.47 117 VAL C C 1
ATOM 4525 O O . VAL C 1 117 ? 0.034 -35.281 -4.993 1.00 58.72 117 VAL C O 1
ATOM 4529 N N . PHE C 1 118 ? 1.798 -35.519 -6.366 1.00 59.95 118 PHE C N 1
ATOM 4530 C CA . PHE C 1 118 ? 1.183 -34.789 -7.482 1.00 58.13 118 PHE C CA 1
ATOM 4531 C C . PHE C 1 118 ? -0.131 -35.458 -7.903 1.00 59.03 118 PHE C C 1
ATOM 4532 O O . PHE C 1 118 ? -1.192 -34.836 -7.956 1.00 59.70 118 PHE C O 1
ATOM 4540 N N . LEU C 1 119 ? -0.025 -36.742 -8.195 1.00 60.83 119 LEU C N 1
ATOM 4541 C CA . LEU C 1 119 ? -1.139 -37.542 -8.717 1.00 57.17 119 LEU C CA 1
ATOM 4542 C C . LEU C 1 119 ? -2.321 -37.585 -7.733 1.00 55.78 119 LEU C C 1
ATOM 4543 O O . LEU C 1 119 ? -3.472 -37.425 -8.127 1.00 53.83 119 LEU C O 1
ATOM 4548 N N . CYS C 1 120 ? -2.029 -37.821 -6.467 1.00 51.93 120 CYS C N 1
ATOM 4549 C CA . CYS C 1 120 ? -3.086 -37.921 -5.436 1.00 57.33 120 CYS C CA 1
ATOM 4550 C C . CYS C 1 120 ? -3.745 -36.579 -5.129 1.00 57.97 120 CYS C C 1
ATOM 4551 O O . CYS C 1 120 ? -4.946 -36.507 -4.879 1.00 59.73 120 CYS C O 1
ATOM 4554 N N . THR C 1 121 ? -2.932 -35.536 -5.105 1.00 60.36 121 THR C N 1
ATOM 4555 C CA . THR C 1 121 ? -3.408 -34.173 -4.870 1.00 57.12 121 THR C CA 1
ATOM 4556 C C . THR C 1 121 ? -4.317 -33.786 -6.024 1.00 55.18 121 THR C C 1
ATOM 4557 O O . THR C 1 121 ? -5.408 -33.272 -5.836 1.00 59.52 121 THR C O 1
ATOM 4561 N N . LYS C 1 122 ? -3.868 -34.060 -7.229 1.00 60.10 122 LYS C N 1
ATOM 4562 C CA . LYS C 1 122 ? -4.677 -33.788 -8.426 1.00 60.45 122 LYS C CA 1
ATOM 4563 C C . LYS C 1 122 ? -6.032 -34.529 -8.359 1.00 59.57 122 LYS C C 1
ATOM 4564 O O . LYS C 1 122 ? -7.084 -33.936 -8.583 1.00 61.45 122 LYS C O 1
ATOM 4570 N N . ALA C 1 123 ? -5.987 -35.806 -8.003 1.00 54.01 123 ALA C N 1
ATOM 4571 C CA . ALA C 1 123 ? -7.180 -36.657 -7.983 1.00 52.07 123 ALA C CA 1
ATOM 4572 C C . ALA C 1 123 ? -8.243 -36.222 -6.953 1.00 52.18 123 ALA C C 1
ATOM 4573 O O . ALA C 1 123 ? -9.440 -36.294 -7.243 1.00 56.78 123 ALA C O 1
ATOM 4575 N N . VAL C 1 124 ? -7.816 -35.769 -5.776 1.00 49.52 124 VAL C N 1
ATOM 4576 C CA . VAL C 1 124 ? -8.756 -35.329 -4.722 1.00 51.13 124 VAL C CA 1
ATOM 4577 C C . VAL C 1 124 ? -9.264 -33.873 -4.875 1.00 52.18 124 VAL C C 1
ATOM 4578 O O . VAL C 1 124 ? -10.342 -33.518 -4.362 1.00 50.99 124 VAL C O 1
ATOM 4582 N N . SER C 1 125 ? -8.470 -33.033 -5.532 1.00 53.32 125 SER C N 1
ATOM 4583 C CA . SER C 1 125 ? -8.723 -31.588 -5.612 1.00 57.77 125 SER C CA 1
ATOM 4584 C C . SER C 1 125 ? -10.135 -31.233 -6.045 1.00 63.93 125 SER C C 1
ATOM 4585 O O . SER C 1 125 ? -10.808 -30.436 -5.378 1.00 67.58 125 SER C O 1
ATOM 4588 N N . ARG C 1 126 ? -10.566 -31.804 -7.172 1.00 64.12 126 ARG C N 1
ATOM 4589 C CA . ARG C 1 126 ? -11.902 -31.535 -7.723 1.00 67.45 126 ARG C CA 1
ATOM 4590 C C . ARG C 1 126 ? -13.038 -31.810 -6.732 1.00 63.77 126 ARG C C 1
ATOM 4591 O O . ARG C 1 126 ? -13.967 -31.019 -6.631 1.00 61.92 126 ARG C O 1
ATOM 4599 N N . PHE C 1 127 ? -12.955 -32.919 -5.997 1.00 63.24 127 PHE C N 1
ATOM 4600 C CA . PHE C 1 127 ? -13.931 -33.222 -4.943 1.00 59.84 127 PHE C CA 1
ATOM 4601 C C . PHE C 1 127 ? -13.871 -32.141 -3.859 1.00 56.43 127 PHE C C 1
ATOM 4602 O O . PHE C 1 127 ? -14.888 -31.557 -3.480 1.00 53.90 127 PHE C O 1
ATOM 4610 N N . MET C 1 128 ? -12.658 -31.864 -3.392 1.00 53.54 128 MET C N 1
ATOM 4611 C CA . MET C 1 128 ? -12.455 -30.859 -2.336 1.00 53.29 128 MET C CA 1
ATOM 4612 C C . MET C 1 128 ? -12.833 -29.436 -2.778 1.00 53.91 128 MET C C 1
ATOM 4613 O O . MET C 1 128 ? -13.458 -28.668 -2.033 1.00 51.44 128 MET C O 1
ATOM 4618 N N . MET C 1 129 ? -12.450 -29.090 -3.993 1.00 51.15 129 MET C N 1
ATOM 4619 C CA . MET C 1 129 ? -12.802 -27.780 -4.545 1.00 54.99 129 MET C CA 1
ATOM 4620 C C . MET C 1 129 ? -14.311 -27.608 -4.671 1.00 54.86 129 MET C C 1
ATOM 4621 O O . MET C 1 129 ? -14.861 -26.538 -4.408 1.00 52.34 129 MET C O 1
ATOM 4626 N N . ARG C 1 130 ? -14.973 -28.666 -5.096 1.00 54.73 130 ARG C N 1
ATOM 4627 C CA . ARG C 1 130 ? -16.414 -28.625 -5.247 1.00 61.05 130 ARG C CA 1
ATOM 4628 C C . ARG C 1 130 ? -17.133 -28.424 -3.902 1.00 58.38 130 ARG C C 1
ATOM 4629 O O . ARG C 1 130 ? -18.020 -27.588 -3.781 1.00 61.54 130 ARG C O 1
ATOM 4637 N N . GLN C 1 131 ? -16.769 -29.229 -2.914 1.00 54.95 131 GLN C N 1
ATOM 4638 C CA . GLN C 1 131 ? -17.370 -29.152 -1.572 1.00 52.02 131 GLN C CA 1
ATOM 4639 C C . GLN C 1 131 ? -16.869 -27.931 -0.796 1.00 58.38 131 GLN C C 1
ATOM 4640 O O . GLN C 1 131 ? -17.417 -27.571 0.241 1.00 61.64 131 GLN C O 1
ATOM 4646 N N . ARG C 1 132 ? -15.801 -27.321 -1.296 1.00 62.01 132 ARG C N 1
ATOM 4647 C CA . ARG C 1 132 ? -15.217 -26.106 -0.702 1.00 62.85 132 ARG C CA 1
ATOM 4648 C C . ARG C 1 132 ? -14.646 -26.298 0.689 1.00 59.89 132 ARG C C 1
ATOM 4649 O O . ARG C 1 132 ? -14.795 -25.452 1.566 1.00 56.14 132 ARG C O 1
ATOM 4657 N N . HIS C 1 133 ? -13.996 -27.429 0.876 1.00 57.28 133 HIS C N 1
ATOM 4658 C CA . HIS C 1 133 ? -13.200 -27.659 2.066 1.00 57.27 133 HIS C CA 1
ATOM 4659 C C . HIS C 1 133 ? -12.359 -28.871 1.852 1.00 55.42 133 HIS C C 1
ATOM 4660 O O . HIS C 1 133 ? -12.704 -29.735 1.046 1.00 56.90 133 HIS C O 1
ATOM 4667 N N . GLY C 1 134 ? -11.247 -28.913 2.571 1.00 53.35 134 GLY C N 1
ATOM 4668 C CA . GLY C 1 134 ? -10.325 -30.038 2.510 1.00 46.23 134 GLY C CA 1
ATOM 4669 C C . GLY C 1 134 ? -9.071 -29.761 3.307 1.00 52.27 134 GLY C C 1
ATOM 4670 O O . GLY C 1 134 ? -8.763 -28.609 3.688 1.00 50.29 134 GLY C O 1
ATOM 4671 N N . ARG C 1 135 ? -8.373 -30.849 3.584 1.00 53.43 135 ARG C N 1
ATOM 4672 C CA . ARG C 1 135 ? -7.061 -30.830 4.202 1.00 51.73 135 ARG C CA 1
ATOM 4673 C C . ARG C 1 135 ? -6.190 -31.776 3.413 1.00 54.14 135 ARG C C 1
ATOM 4674 O O . ARG C 1 135 ? -6.578 -32.920 3.159 1.00 53.97 135 ARG C O 1
ATOM 4682 N N . ILE C 1 136 ? -5.040 -31.279 2.969 1.00 55.78 136 ILE C N 1
ATOM 4683 C CA . ILE C 1 136 ? -3.980 -32.151 2.460 1.00 54.43 136 ILE C CA 1
ATOM 4684 C C . ILE C 1 136 ? -2.750 -31.996 3.364 1.00 58.22 136 ILE C C 1
ATOM 4685 O O . ILE C 1 136 ? -2.298 -30.873 3.650 1.00 55.31 136 ILE C O 1
ATOM 4690 N N . VAL C 1 137 ? -2.247 -33.113 3.871 1.00 56.03 137 VAL C N 1
ATOM 4691 C CA . VAL C 1 137 ? -0.951 -33.070 4.552 1.00 58.01 137 VAL C CA 1
ATOM 4692 C C . VAL C 1 137 ? 0.034 -34.065 3.947 1.00 61.13 137 VAL C C 1
ATOM 4693 O O . VAL C 1 137 ? -0.244 -35.259 3.795 1.00 59.82 137 VAL C O 1
ATOM 4697 N N . ASN C 1 138 ? 1.179 -33.504 3.557 1.00 58.74 138 ASN C N 1
ATOM 4698 C CA . ASN C 1 138 ? 2.241 -34.237 2.875 1.00 58.08 138 ASN C CA 1
ATOM 4699 C C . ASN C 1 138 ? 3.343 -34.586 3.839 1.00 56.68 138 ASN C C 1
ATOM 4700 O O . ASN C 1 138 ? 3.813 -33.730 4.553 1.00 59.78 138 ASN C O 1
ATOM 4705 N N . ILE C 1 139 ? 3.714 -35.857 3.899 1.00 60.69 139 ILE C N 1
ATOM 4706 C CA . ILE C 1 139 ? 4.802 -36.275 4.778 1.00 59.41 139 ILE C CA 1
ATOM 4707 C C . ILE C 1 139 ? 6.073 -36.198 3.959 1.00 61.27 139 ILE C C 1
ATOM 4708 O O . ILE C 1 139 ? 6.225 -36.917 2.984 1.00 59.07 139 ILE C O 1
ATOM 4713 N N . ALA C 1 140 ? 6.942 -35.273 4.347 1.00 62.16 140 ALA C N 1
ATOM 4714 C CA . ALA C 1 140 ? 8.201 -35.034 3.661 1.00 63.82 140 ALA C CA 1
ATOM 4715 C C . ALA C 1 140 ? 9.339 -35.659 4.491 1.00 61.45 140 ALA C C 1
ATOM 4716 O O . ALA C 1 140 ? 9.253 -36.808 4.912 1.00 63.78 140 ALA C O 1
ATOM 4718 N N . SER C 1 141 ? 10.409 -34.913 4.691 1.00 63.26 141 SER C N 1
ATOM 4719 C CA . SER C 1 141 ? 11.515 -35.339 5.539 1.00 60.84 141 SER C CA 1
ATOM 4720 C C . SER C 1 141 ? 12.450 -34.168 5.733 1.00 61.78 141 SER C C 1
ATOM 4721 O O . SER C 1 141 ? 12.686 -33.356 4.837 1.00 66.25 141 SER C O 1
ATOM 4724 N N . VAL C 1 142 ? 13.020 -34.136 6.914 1.00 59.07 142 VAL C N 1
ATOM 4725 C CA . VAL C 1 142 ? 13.936 -33.080 7.337 1.00 58.66 142 VAL C CA 1
ATOM 4726 C C . VAL C 1 142 ? 15.197 -33.068 6.436 1.00 55.47 142 VAL C C 1
ATOM 4727 O O . VAL C 1 142 ? 15.826 -32.045 6.177 1.00 57.57 142 VAL C O 1
ATOM 4731 N N . VAL C 1 143 ? 15.506 -34.242 5.934 1.00 56.46 143 VAL C N 1
ATOM 4732 C CA . VAL C 1 143 ? 16.565 -34.473 4.940 1.00 61.16 143 VAL C CA 1
ATOM 4733 C C . VAL C 1 143 ? 16.349 -33.680 3.609 1.00 60.80 143 VAL C C 1
ATOM 4734 O O . VAL C 1 143 ? 17.299 -33.272 2.947 1.00 54.94 143 VAL C O 1
ATOM 4738 N N . GLY C 1 144 ? 15.088 -33.429 3.274 1.00 63.32 144 GLY C N 1
ATOM 4739 C CA . GLY C 1 144 ? 14.719 -32.550 2.151 1.00 62.63 144 GLY C CA 1
ATOM 4740 C C . GLY C 1 144 ? 15.099 -31.083 2.313 1.00 61.51 144 GLY C C 1
ATOM 4741 O O . GLY C 1 144 ? 15.227 -30.342 1.316 1.00 58.69 144 GLY C O 1
ATOM 4742 N N . VAL C 1 145 ? 15.287 -30.677 3.566 1.00 60.35 145 VAL C N 1
ATOM 4743 C CA . VAL C 1 145 ? 15.689 -29.296 3.931 1.00 56.80 145 VAL C CA 1
ATOM 4744 C C . VAL C 1 145 ? 17.220 -29.133 3.947 1.00 57.21 145 VAL C C 1
ATOM 4745 O O . VAL C 1 145 ? 17.767 -28.128 3.483 1.00 54.78 145 VAL C O 1
ATOM 4749 N N . THR C 1 146 ? 17.906 -30.150 4.453 1.00 56.64 146 THR C N 1
ATOM 4750 C CA . THR C 1 146 ? 19.349 -30.049 4.766 1.00 58.86 146 THR C CA 1
ATOM 4751 C C . THR C 1 146 ? 20.269 -30.776 3.783 1.00 55.22 146 THR C C 1
ATOM 4752 O O . THR C 1 146 ? 21.489 -30.546 3.763 1.00 47.64 146 THR C O 1
ATOM 4756 N N . GLY C 1 147 ? 19.686 -31.683 3.011 1.00 50.96 147 GLY C N 1
ATOM 4757 C CA . GLY C 1 147 ? 20.468 -32.644 2.239 1.00 53.57 147 GLY C CA 1
ATOM 4758 C C . GLY C 1 147 ? 21.002 -33.770 3.114 1.00 50.62 147 GLY C C 1
ATOM 4759 O O . GLY C 1 147 ? 20.968 -33.701 4.352 1.00 52.97 147 GLY C O 1
ATOM 4760 N N . ASN C 1 148 ? 21.503 -34.808 2.472 1.00 51.53 148 ASN C N 1
ATOM 4761 C CA . ASN C 1 148 ? 22.011 -35.999 3.183 1.00 57.67 148 ASN C CA 1
ATOM 4762 C C . ASN C 1 148 ? 22.787 -36.944 2.255 1.00 59.39 148 ASN C C 1
ATOM 4763 O O . ASN C 1 148 ? 22.228 -37.425 1.264 1.00 63.76 148 ASN C O 1
ATOM 4768 N N . PRO C 1 149 ? 24.069 -37.203 2.567 1.00 59.43 149 PRO C N 1
ATOM 4769 C CA . PRO C 1 149 ? 24.986 -37.911 1.676 1.00 61.69 149 PRO C CA 1
ATOM 4770 C C . PRO C 1 149 ? 24.483 -39.174 0.964 1.00 65.73 149 PRO C C 1
ATOM 4771 O O . PRO C 1 149 ? 24.826 -39.395 -0.194 1.00 76.69 149 PRO C O 1
ATOM 4775 N N . GLY C 1 150 ? 23.712 -40.029 1.597 1.00 59.23 150 GLY C N 1
ATOM 4776 C CA . GLY C 1 150 ? 23.388 -41.293 0.875 1.00 58.87 150 GLY C CA 1
ATOM 4777 C C . GLY C 1 150 ? 22.159 -41.259 -0.044 1.00 57.47 150 GLY C C 1
ATOM 4778 O O . GLY C 1 150 ? 21.743 -42.277 -0.592 1.00 44.92 150 GLY C O 1
ATOM 4779 N N . GLN C 1 151 ? 21.559 -40.088 -0.195 1.00 57.40 151 GLN C N 1
ATOM 4780 C CA . GLN C 1 151 ? 20.127 -40.026 -0.531 1.00 61.10 151 GLN C CA 1
ATOM 4781 C C . GLN C 1 151 ? 19.726 -38.966 -1.525 1.00 56.46 151 GLN C C 1
ATOM 4782 O O . GLN C 1 151 ? 18.713 -38.296 -1.322 1.00 55.33 151 GLN C O 1
ATOM 4788 N N . ALA C 1 152 ? 20.515 -38.818 -2.582 1.00 53.48 152 ALA C N 1
ATOM 4789 C CA . ALA C 1 152 ? 20.265 -37.781 -3.608 1.00 56.14 152 ALA C CA 1
ATOM 4790 C C . ALA C 1 152 ? 18.819 -37.843 -4.106 1.00 52.84 152 ALA C C 1
ATOM 4791 O O . ALA C 1 152 ? 18.132 -36.821 -4.188 1.00 55.58 152 ALA C O 1
ATOM 4793 N N . ASN C 1 153 ? 18.372 -39.059 -4.396 1.00 49.25 153 ASN C N 1
ATOM 4794 C CA . ASN C 1 153 ? 17.011 -39.307 -4.888 1.00 51.35 153 ASN C CA 1
ATOM 4795 C C . ASN C 1 153 ? 15.925 -38.949 -3.876 1.00 50.05 153 ASN C C 1
ATOM 4796 O O . ASN C 1 153 ? 14.914 -38.306 -4.190 1.00 46.83 153 ASN C O 1
ATOM 4801 N N . TYR C 1 154 ? 16.151 -39.368 -2.649 1.00 51.59 154 TYR C N 1
ATOM 4802 C CA . TYR C 1 154 ? 15.164 -39.176 -1.590 1.00 53.32 154 TYR C CA 1
ATOM 4803 C C . TYR C 1 154 ? 15.069 -37.711 -1.175 1.00 52.27 154 TYR C C 1
ATOM 4804 O O . TYR C 1 154 ? 13.978 -37.175 -0.978 1.00 46.62 154 TYR C O 1
ATOM 4813 N N . VAL C 1 155 ? 16.229 -37.071 -1.070 1.00 54.82 155 VAL C N 1
ATOM 4814 C CA . VAL C 1 155 ? 16.335 -35.640 -0.741 1.00 54.03 155 VAL C CA 1
ATOM 4815 C C . VAL C 1 155 ? 15.650 -34.782 -1.820 1.00 56.58 155 VAL C C 1
ATOM 4816 O O . VAL C 1 155 ? 14.788 -33.932 -1.518 1.00 57.79 155 VAL C O 1
ATOM 4820 N N . ALA C 1 156 ? 16.010 -35.042 -3.077 1.00 54.43 156 ALA C N 1
ATOM 4821 C CA . ALA C 1 156 ? 15.372 -34.382 -4.232 1.00 52.42 156 ALA C CA 1
ATOM 4822 C C . ALA C 1 156 ? 13.833 -34.557 -4.204 1.00 56.24 156 ALA C C 1
ATOM 4823 O O . ALA C 1 156 ? 13.080 -33.598 -4.404 1.00 59.84 156 ALA C O 1
ATOM 4825 N N . ALA C 1 157 ? 13.377 -35.781 -3.942 1.00 58.17 157 ALA C N 1
ATOM 4826 C CA . ALA C 1 157 ? 11.921 -36.094 -3.889 1.00 52.10 157 ALA C CA 1
ATOM 4827 C C . ALA C 1 157 ? 11.204 -35.329 -2.759 1.00 50.90 157 ALA C C 1
ATOM 4828 O O . ALA C 1 157 ? 10.169 -34.709 -2.975 1.00 52.72 157 ALA C O 1
ATOM 4830 N N . LYS C 1 158 ? 11.787 -35.351 -1.568 1.00 53.59 158 LYS C N 1
ATOM 4831 C CA . LYS C 1 158 ? 11.184 -34.708 -0.396 1.00 50.73 158 LYS C CA 1
ATOM 4832 C C . LYS C 1 158 ? 11.284 -33.188 -0.429 1.00 52.36 158 LYS C C 1
ATOM 4833 O O . LYS C 1 158 ? 10.365 -32.496 0.005 1.00 49.37 158 LYS C O 1
ATOM 4839 N N . ALA C 1 159 ? 12.399 -32.662 -0.930 1.00 56.32 159 ALA C N 1
ATOM 4840 C CA . ALA C 1 159 ? 12.514 -31.206 -1.175 1.00 51.13 159 ALA C CA 1
ATOM 4841 C C . ALA C 1 159 ? 11.444 -30.775 -2.168 1.00 51.72 159 ALA C C 1
ATOM 4842 O O . ALA C 1 159 ? 10.797 -29.736 -2.016 1.00 48.79 159 ALA C O 1
ATOM 4844 N N . GLY C 1 160 ? 11.276 -31.591 -3.207 1.00 54.41 160 GLY C N 1
ATOM 4845 C CA . GLY C 1 160 ? 10.229 -31.376 -4.208 1.00 56.80 160 GLY C CA 1
ATOM 4846 C C . GLY C 1 160 ? 8.835 -31.337 -3.598 1.00 58.21 160 GLY C C 1
ATOM 4847 O O . GLY C 1 160 ? 8.039 -30.436 -3.909 1.00 61.59 160 GLY C O 1
ATOM 4848 N N . VAL C 1 161 ? 8.549 -32.303 -2.723 1.00 55.59 161 VAL C N 1
ATOM 4849 C CA . VAL C 1 161 ? 7.244 -32.369 -2.011 1.00 55.61 161 VAL C CA 1
ATOM 4850 C C . VAL C 1 161 ? 6.956 -31.080 -1.200 1.00 53.41 161 VAL C C 1
ATOM 4851 O O . VAL C 1 161 ? 5.842 -30.596 -1.170 1.00 52.35 161 VAL C O 1
ATOM 4855 N N . ILE C 1 162 ? 7.974 -30.560 -0.533 1.00 57.42 162 ILE C N 1
ATOM 4856 C CA . ILE C 1 162 ? 7.856 -29.333 0.254 1.00 56.16 162 ILE C CA 1
ATOM 4857 C C . ILE C 1 162 ? 7.524 -28.129 -0.638 1.00 59.11 162 ILE C C 1
ATOM 4858 O O . ILE C 1 162 ? 6.743 -27.256 -0.264 1.00 61.66 162 ILE C O 1
ATOM 4863 N N . GLY C 1 163 ? 8.110 -28.096 -1.827 1.00 59.80 163 GLY C N 1
ATOM 4864 C CA . GLY C 1 163 ? 7.765 -27.075 -2.830 1.00 58.85 163 GLY C CA 1
ATOM 4865 C C . GLY C 1 163 ? 6.375 -27.237 -3.421 1.00 58.55 163 GLY C C 1
ATOM 4866 O O . GLY C 1 163 ? 5.646 -26.263 -3.626 1.00 62.98 163 GLY C O 1
ATOM 4867 N N . LEU C 1 164 ? 6.023 -28.482 -3.691 1.00 58.65 164 LEU C N 1
ATOM 4868 C CA . LEU C 1 164 ? 4.702 -28.842 -4.232 1.00 57.10 164 LEU C CA 1
ATOM 4869 C C . LEU C 1 164 ? 3.579 -28.468 -3.279 1.00 55.20 164 LEU C C 1
ATOM 4870 O O . LEU C 1 164 ? 2.501 -28.024 -3.684 1.00 53.17 164 LEU C O 1
ATOM 4875 N N . THR C 1 165 ? 3.870 -28.629 -2.001 1.00 56.07 165 THR C N 1
ATOM 4876 C CA . THR C 1 165 ? 2.979 -28.247 -0.918 1.00 55.21 165 THR C CA 1
ATOM 4877 C C . THR C 1 165 ? 2.563 -26.776 -0.995 1.00 57.76 165 THR C C 1
ATOM 4878 O O . THR C 1 165 ? 1.385 -26.415 -0.786 1.00 60.17 165 THR C O 1
ATOM 4882 N N . LYS C 1 166 ? 3.536 -25.936 -1.315 1.00 53.22 166 LYS C N 1
ATOM 4883 C CA . LYS C 1 166 ? 3.324 -24.492 -1.393 1.00 56.31 166 LYS C CA 1
ATOM 4884 C C . LYS C 1 166 ? 2.503 -24.084 -2.614 1.00 56.90 166 LYS C C 1
ATOM 4885 O O . LYS C 1 166 ? 1.625 -23.233 -2.528 1.00 61.37 166 LYS C O 1
ATOM 4891 N N . THR C 1 167 ? 2.803 -24.672 -3.759 1.00 53.60 167 THR C N 1
ATOM 4892 C CA . THR C 1 167 ? 2.002 -24.424 -4.965 1.00 56.46 167 THR C CA 1
ATOM 4893 C C . THR C 1 167 ? 0.529 -24.823 -4.740 1.00 56.15 167 THR C C 1
ATOM 4894 O O . THR C 1 167 ? -0.392 -24.084 -5.080 1.00 51.41 167 THR C O 1
ATOM 4898 N N . SER C 1 168 ? 0.340 -25.998 -4.144 1.00 56.11 168 SER C N 1
ATOM 4899 C CA . SER C 1 168 ? -0.991 -26.551 -3.841 1.00 50.77 168 SER C CA 1
ATOM 4900 C C . SER C 1 168 ? -1.744 -25.652 -2.854 1.00 51.82 168 SER C C 1
ATOM 4901 O O . SER C 1 168 ? -2.891 -25.276 -3.077 1.00 50.55 168 SER C O 1
ATOM 4904 N N . ALA C 1 169 ? -1.063 -25.280 -1.775 1.00 54.44 169 ALA C N 1
ATOM 4905 C CA . ALA C 1 169 ? -1.616 -24.332 -0.792 1.00 50.96 169 ALA C CA 1
ATOM 4906 C C . ALA C 1 169 ? -2.122 -23.085 -1.480 1.00 48.11 169 ALA C C 1
ATOM 4907 O O . ALA C 1 169 ? -3.234 -22.644 -1.219 1.00 55.91 169 ALA C O 1
ATOM 4909 N N . LYS C 1 170 ? -1.313 -22.539 -2.381 1.00 47.52 170 LYS C N 1
ATOM 4910 C CA . LYS C 1 170 ? -1.677 -21.308 -3.109 1.00 51.66 170 LYS C CA 1
ATOM 4911 C C . LYS C 1 170 ? -2.842 -21.473 -4.079 1.00 50.11 170 LYS C C 1
ATOM 4912 O O . LYS C 1 170 ? -3.659 -20.582 -4.182 1.00 49.64 170 LYS C O 1
ATOM 4918 N N . GLU C 1 171 ? -2.876 -22.598 -4.786 1.00 54.30 171 GLU C N 1
ATOM 4919 C CA . GLU C 1 171 ? -3.902 -22.875 -5.801 1.00 59.55 171 GLU C CA 1
ATOM 4920 C C . GLU C 1 171 ? -5.274 -23.194 -5.207 1.00 59.31 171 GLU C C 1
ATOM 4921 O O . GLU C 1 171 ? -6.283 -22.885 -5.809 1.00 63.65 171 GLU C O 1
ATOM 4927 N N . LEU C 1 172 ? -5.281 -23.804 -4.032 1.00 57.09 172 LEU C N 1
ATOM 4928 C CA . LEU C 1 172 ? -6.487 -24.356 -3.413 1.00 54.77 172 LEU C CA 1
ATOM 4929 C C . LEU C 1 172 ? -7.054 -23.488 -2.266 1.00 57.94 172 LEU C C 1
ATOM 4930 O O . LEU C 1 172 ? -8.142 -23.771 -1.741 1.00 56.27 172 LEU C O 1
ATOM 4935 N N . ALA C 1 173 ? -6.315 -22.436 -1.904 1.00 57.53 173 ALA C N 1
ATOM 4936 C CA . ALA C 1 173 ? -6.562 -21.608 -0.707 1.00 58.30 173 ALA C CA 1
ATOM 4937 C C . ALA C 1 173 ? -7.920 -20.929 -0.645 1.00 62.27 173 ALA C C 1
ATOM 4938 O O . ALA C 1 173 ? -8.439 -20.670 0.439 1.00 60.20 173 ALA C O 1
ATOM 4940 N N . SER C 1 174 ? -8.469 -20.620 -1.815 1.00 65.22 174 SER C N 1
ATOM 4941 C CA . SER C 1 174 ? -9.691 -19.846 -1.934 1.00 63.25 174 SER C CA 1
ATOM 4942 C C . SER C 1 174 ? -10.931 -20.753 -1.958 1.00 67.86 174 SER C C 1
ATOM 4943 O O . SER C 1 174 ? -12.080 -20.273 -1.873 1.00 66.84 174 SER C O 1
ATOM 4946 N N . ARG C 1 175 ? -10.696 -22.061 -2.080 1.00 66.18 175 ARG C N 1
ATOM 4947 C CA . ARG C 1 175 ? -11.741 -23.063 -1.865 1.00 61.89 175 ARG C CA 1
ATOM 4948 C C . ARG C 1 175 ? -11.632 -23.649 -0.472 1.00 61.54 175 ARG C C 1
ATOM 4949 O O . ARG C 1 175 ? -12.083 -24.781 -0.243 1.00 65.48 175 ARG C O 1
ATOM 4957 N N . ASN C 1 176 ? -11.003 -22.890 0.435 1.00 57.02 176 ASN C N 1
ATOM 4958 C CA . ASN C 1 176 ? -10.876 -23.253 1.857 1.00 60.77 176 ASN C CA 1
ATOM 4959 C C . ASN C 1 176 ? -10.269 -24.633 2.071 1.00 58.90 176 ASN C C 1
ATOM 4960 O O . ASN C 1 176 ? -10.677 -25.366 2.955 1.00 59.02 176 ASN C O 1
ATOM 4965 N N . ILE C 1 177 ? -9.307 -24.962 1.222 1.00 57.69 177 ILE C N 1
ATOM 4966 C CA . ILE C 1 177 ? -8.494 -26.159 1.354 1.00 59.88 177 ILE C CA 1
ATOM 4967 C C . ILE C 1 177 ? -7.121 -25.706 1.834 1.00 57.60 177 ILE C C 1
ATOM 4968 O O . ILE C 1 177 ? -6.537 -24.813 1.220 1.00 51.57 177 ILE C O 1
ATOM 4973 N N . THR C 1 178 ? -6.634 -26.294 2.930 1.00 56.14 178 THR C N 1
ATOM 4974 C CA . THR C 1 178 ? -5.249 -26.052 3.389 1.00 58.50 178 THR C CA 1
ATOM 4975 C C . THR C 1 178 ? -4.343 -27.241 3.046 1.00 56.54 178 THR C C 1
ATOM 4976 O O . THR C 1 178 ? -4.759 -28.399 3.079 1.00 59.86 178 THR C O 1
ATOM 4980 N N . VAL C 1 179 ? -3.103 -26.924 2.716 1.00 54.48 179 VAL C N 1
ATOM 4981 C CA . VAL C 1 179 ? -2.101 -27.914 2.336 1.00 52.06 179 VAL C CA 1
ATOM 4982 C C . VAL C 1 179 ? -0.816 -27.582 3.078 1.00 49.65 179 VAL C C 1
ATOM 4983 O O . VAL C 1 179 ? -0.265 -26.484 2.955 1.00 46.66 179 VAL C O 1
ATOM 4987 N N . ASN C 1 180 ? -0.362 -28.545 3.855 1.00 56.69 180 ASN C N 1
ATOM 4988 C CA . ASN C 1 180 ? 0.812 -28.404 4.719 1.00 54.07 180 ASN C CA 1
ATOM 4989 C C . ASN C 1 180 ? 1.637 -29.684 4.685 1.00 50.43 180 ASN C C 1
ATOM 4990 O O . ASN C 1 180 ? 1.177 -30.714 4.208 1.00 49.62 180 ASN C O 1
ATOM 4995 N N . ALA C 1 181 ? 2.874 -29.579 5.160 1.00 52.81 181 ALA C N 1
ATOM 4996 C CA . ALA C 1 181 ? 3.810 -30.701 5.174 1.00 50.12 181 ALA C CA 1
ATOM 4997 C C . ALA C 1 181 ? 4.335 -30.942 6.568 1.00 52.05 181 ALA C C 1
ATOM 4998 O O . ALA C 1 181 ? 4.560 -30.015 7.328 1.00 55.97 181 ALA C O 1
ATOM 5000 N N . ILE C 1 182 ? 4.493 -32.211 6.910 1.00 56.66 182 ILE C N 1
ATOM 5001 C CA . ILE C 1 182 ? 5.260 -32.605 8.089 1.00 57.08 182 ILE C CA 1
ATOM 5002 C C . ILE C 1 182 ? 6.583 -33.218 7.613 1.00 55.56 182 ILE C C 1
ATOM 5003 O O . ILE C 1 182 ? 6.581 -34.037 6.707 1.00 58.80 182 ILE C O 1
ATOM 5008 N N . ALA C 1 183 ? 7.694 -32.753 8.197 1.00 52.64 183 ALA C N 1
ATOM 5009 C CA . ALA C 1 183 ? 9.035 -33.253 7.903 1.00 52.10 183 ALA C CA 1
ATOM 5010 C C . ALA C 1 183 ? 9.564 -34.000 9.100 1.00 53.12 183 ALA C C 1
ATOM 5011 O O . ALA C 1 183 ? 10.151 -33.410 9.999 1.00 50.94 183 ALA C O 1
ATOM 5013 N N . PRO C 1 184 ? 9.377 -35.322 9.121 1.00 58.32 184 PRO C N 1
ATOM 5014 C CA . PRO C 1 184 ? 9.941 -36.127 10.172 1.00 55.26 184 PRO C CA 1
ATOM 5015 C C . PRO C 1 184 ? 11.459 -36.138 10.174 1.00 53.88 184 PRO C C 1
ATOM 5016 O O . PRO C 1 184 ? 12.083 -36.014 9.125 1.00 51.62 184 PRO C O 1
ATOM 5020 N N . GLY C 1 185 ? 12.024 -36.308 11.363 1.00 55.06 185 GLY C N 1
ATOM 5021 C CA . GLY C 1 185 ? 13.456 -36.528 11.522 1.00 55.06 185 GLY C CA 1
ATOM 5022 C C . GLY C 1 185 ? 13.698 -38.021 11.553 1.00 55.73 185 GLY C C 1
ATOM 5023 O O . GLY C 1 185 ? 13.200 -38.749 10.697 1.00 52.80 185 GLY C O 1
ATOM 5024 N N . PHE C 1 186 ? 14.467 -38.470 12.545 1.00 56.22 186 PHE C N 1
ATOM 5025 C CA . PHE C 1 186 ? 14.752 -39.890 12.724 1.00 54.61 186 PHE C CA 1
ATOM 5026 C C . PHE C 1 186 ? 13.754 -40.516 13.678 1.00 50.69 186 PHE C C 1
ATOM 5027 O O . PHE C 1 186 ? 13.834 -40.340 14.874 1.00 52.39 186 PHE C O 1
ATOM 5035 N N . ILE C 1 187 ? 12.813 -41.253 13.103 1.00 55.20 187 ILE C N 1
ATOM 5036 C CA . ILE C 1 187 ? 11.718 -41.917 13.834 1.00 56.05 187 ILE C CA 1
ATOM 5037 C C . ILE C 1 187 ? 11.951 -43.430 13.879 1.00 54.06 187 ILE C C 1
ATOM 5038 O O . ILE C 1 187 ? 12.249 -44.040 12.866 1.00 50.84 187 ILE C O 1
ATOM 5043 N N . ALA C 1 188 ? 11.785 -44.014 15.055 1.00 58.63 188 ALA C N 1
ATOM 5044 C CA . ALA C 1 188 ? 12.117 -45.431 15.320 1.00 65.45 188 ALA C CA 1
ATOM 5045 C C . ALA C 1 188 ? 11.548 -46.470 14.323 1.00 72.41 188 ALA C C 1
ATOM 5046 O O . ALA C 1 188 ? 12.301 -47.300 13.788 1.00 78.42 188 ALA C O 1
ATOM 5048 N N . THR C 1 189 ? 10.240 -46.479 14.091 1.00 74.92 189 THR C N 1
ATOM 5049 C CA . THR C 1 189 ? 9.694 -47.502 13.174 1.00 84.91 189 THR C CA 1
ATOM 5050 C C . THR C 1 189 ? 10.157 -47.272 11.731 1.00 90.99 189 THR C C 1
ATOM 5051 O O . THR C 1 189 ? 10.280 -48.215 10.954 1.00 96.48 189 THR C O 1
ATOM 5055 N N . ASP C 1 190 ? 10.424 -46.010 11.400 1.00 95.66 190 ASP C N 1
ATOM 5056 C CA . ASP C 1 190 ? 10.956 -45.599 10.096 1.00 96.32 190 ASP C CA 1
ATOM 5057 C C . ASP C 1 190 ? 12.416 -46.043 9.878 1.00 97.93 190 ASP C C 1
ATOM 5058 O O . ASP C 1 190 ? 12.931 -45.947 8.767 1.00 96.36 190 ASP C O 1
ATOM 5063 N N . MET C 1 191 ? 13.074 -46.518 10.939 1.00 101.30 191 MET C N 1
ATOM 5064 C CA . MET C 1 191 ? 14.454 -47.025 10.866 1.00 104.63 191 MET C CA 1
ATOM 5065 C C . MET C 1 191 ? 14.542 -48.516 11.198 1.00 109.80 191 MET C C 1
ATOM 5066 O O . MET C 1 191 ? 15.507 -48.969 11.831 1.00 108.99 191 MET C O 1
ATOM 5071 N N . THR C 1 192 ? 13.523 -49.270 10.786 1.00 114.92 192 THR C N 1
ATOM 5072 C CA . THR C 1 192 ? 13.610 -50.730 10.737 1.00 117.99 192 THR C CA 1
ATOM 5073 C C . THR C 1 192 ? 14.728 -51.057 9.758 1.00 121.61 192 THR C C 1
ATOM 5074 O O . THR C 1 192 ? 15.483 -52.021 9.936 1.00 123.84 192 THR C O 1
ATOM 5078 N N . ASP C 1 193 ? 14.789 -50.232 8.715 1.00 122.65 193 ASP C N 1
ATOM 5079 C CA . ASP C 1 193 ? 15.951 -50.097 7.847 1.00 123.56 193 ASP C CA 1
ATOM 5080 C C . ASP C 1 193 ? 17.269 -50.334 8.596 1.00 124.78 193 ASP C C 1
ATOM 5081 O O . ASP C 1 193 ? 17.905 -51.375 8.414 1.00 125.56 193 ASP C O 1
ATOM 5086 N N . VAL C 1 194 ? 17.655 -49.390 9.456 1.00 125.72 194 VAL C N 1
ATOM 5087 C CA . VAL C 1 194 ? 18.973 -49.429 10.108 1.00 125.10 194 VAL C CA 1
ATOM 5088 C C . VAL C 1 194 ? 18.976 -50.309 11.369 1.00 125.19 194 VAL C C 1
ATOM 5089 O O . VAL C 1 194 ? 18.077 -50.226 12.211 1.00 126.41 194 VAL C O 1
ATOM 5093 N N . LEU C 1 195 ? 19.979 -51.179 11.454 1.00 123.72 195 LEU C N 1
ATOM 5094 C CA . LEU C 1 195 ? 20.321 -51.896 12.690 1.00 122.74 195 LEU C CA 1
ATOM 5095 C C . LEU C 1 195 ? 21.798 -51.663 13.083 1.00 120.72 195 LEU C C 1
ATOM 5096 O O . LEU C 1 195 ? 22.181 -51.912 14.230 1.00 120.57 195 LEU C O 1
ATOM 5101 N N . ASP C 1 196 ? 22.608 -51.180 12.136 1.00 118.03 196 ASP C N 1
ATOM 5102 C CA . ASP C 1 196 ? 24.045 -50.940 12.349 1.00 114.66 196 ASP C CA 1
ATOM 5103 C C . ASP C 1 196 ? 24.280 -49.778 13.316 1.00 111.89 196 ASP C C 1
ATOM 5104 O O . ASP C 1 196 ? 23.998 -48.626 12.988 1.00 111.90 196 ASP C O 1
ATOM 5109 N N . GLU C 1 197 ? 24.833 -50.092 14.486 1.00 108.52 197 GLU C N 1
ATOM 5110 C CA . GLU C 1 197 ? 24.963 -49.127 15.589 1.00 105.23 197 GLU C CA 1
ATOM 5111 C C . GLU C 1 197 ? 26.019 -48.039 15.374 1.00 101.01 197 GLU C C 1
ATOM 5112 O O . GLU C 1 197 ? 26.110 -47.097 16.161 1.00 98.04 197 GLU C O 1
ATOM 5118 N N . ASN C 1 198 ? 26.815 -48.177 14.318 1.00 99.51 198 ASN C N 1
ATOM 5119 C CA . ASN C 1 198 ? 27.804 -47.168 13.950 1.00 98.07 198 ASN C CA 1
ATOM 5120 C C . ASN C 1 198 ? 27.126 -45.912 13.375 1.00 94.74 198 ASN C C 1
ATOM 5121 O O . ASN C 1 198 ? 27.295 -44.810 13.908 1.00 90.99 198 ASN C O 1
ATOM 5126 N N . ILE C 1 199 ? 26.352 -46.091 12.304 1.00 91.67 199 ILE C N 1
ATOM 5127 C CA . ILE C 1 199 ? 25.603 -44.985 11.698 1.00 91.79 199 ILE C CA 1
ATOM 5128 C C . ILE C 1 199 ? 24.503 -44.521 12.652 1.00 90.70 199 ILE C C 1
ATOM 5129 O O . ILE C 1 199 ? 24.159 -43.338 12.693 1.00 90.95 199 ILE C O 1
ATOM 5134 N N . LYS C 1 200 ? 23.950 -45.470 13.406 1.00 88.24 200 LYS C N 1
ATOM 5135 C CA . LYS C 1 200 ? 22.794 -45.212 14.266 1.00 84.89 200 LYS C CA 1
ATOM 5136 C C . LYS C 1 200 ? 23.154 -44.241 15.389 1.00 81.74 200 LYS C C 1
ATOM 5137 O O . LYS C 1 200 ? 22.430 -43.268 15.627 1.00 80.22 200 LYS C O 1
ATOM 5143 N N . ALA C 1 201 ? 24.282 -44.499 16.051 1.00 75.27 201 ALA C N 1
ATOM 5144 C CA . ALA C 1 201 ? 24.762 -43.648 17.140 1.00 72.15 201 ALA C CA 1
ATOM 5145 C C . ALA C 1 201 ? 25.236 -42.278 16.646 1.00 71.09 201 ALA C C 1
ATOM 5146 O O . ALA C 1 201 ? 25.130 -41.289 17.370 1.00 68.40 201 ALA C O 1
ATOM 5148 N N . GLU C 1 202 ? 25.759 -42.217 15.421 1.00 71.14 202 GLU C N 1
ATOM 5149 C CA . GLU C 1 202 ? 26.164 -40.930 14.829 1.00 72.42 202 GLU C CA 1
ATOM 5150 C C . GLU C 1 202 ? 24.968 -40.025 14.564 1.00 69.91 202 GLU C C 1
ATOM 5151 O O . GLU C 1 202 ? 25.063 -38.813 14.700 1.00 69.45 202 GLU C O 1
ATOM 5157 N N . MET C 1 203 ? 23.853 -40.632 14.179 1.00 70.50 203 MET C N 1
ATOM 5158 C CA . MET C 1 203 ? 22.590 -39.925 14.016 1.00 74.52 203 MET C CA 1
ATOM 5159 C C . MET C 1 203 ? 22.069 -39.299 15.329 1.00 72.13 203 MET C C 1
ATOM 5160 O O . MET C 1 203 ? 21.511 -38.213 15.309 1.00 73.82 203 MET C O 1
ATOM 5165 N N . LEU C 1 204 ? 22.259 -39.990 16.449 1.00 64.83 204 LEU C N 1
ATOM 5166 C CA . LEU C 1 204 ? 21.698 -39.578 17.743 1.00 62.26 204 LEU C CA 1
ATOM 5167 C C . LEU C 1 204 ? 22.369 -38.310 18.285 1.00 61.15 204 LEU C C 1
ATOM 5168 O O . LEU C 1 204 ? 21.735 -37.467 18.907 1.00 64.23 204 LEU C O 1
ATOM 5173 N N . LYS C 1 205 ? 23.663 -38.192 18.060 1.00 62.68 205 LYS C N 1
ATOM 5174 C CA . LYS C 1 205 ? 24.411 -36.975 18.427 1.00 60.96 205 LYS C CA 1
ATOM 5175 C C . LYS C 1 205 ? 23.870 -35.704 17.756 1.00 56.37 205 LYS C C 1
ATOM 5176 O O . LYS C 1 205 ? 23.958 -34.622 18.298 1.00 53.43 205 LYS C O 1
ATOM 5182 N N . LEU C 1 206 ? 23.313 -35.872 16.570 1.00 54.74 206 LEU C N 1
ATOM 5183 C CA . LEU C 1 206 ? 22.702 -34.779 15.809 1.00 58.02 206 LEU C CA 1
ATOM 5184 C C . LEU C 1 206 ? 21.354 -34.231 16.369 1.00 56.23 206 LEU C C 1
ATOM 5185 O O . LEU C 1 206 ? 20.884 -33.178 15.933 1.00 51.45 206 LEU C O 1
ATOM 5190 N N . ILE C 1 207 ? 20.755 -34.947 17.319 1.00 51.03 207 ILE C N 1
ATOM 5191 C CA . ILE C 1 207 ? 19.424 -34.630 17.840 1.00 47.91 207 ILE C CA 1
ATOM 5192 C C . ILE C 1 207 ? 19.547 -34.094 19.266 1.00 45.73 207 ILE C C 1
ATOM 5193 O O . ILE C 1 207 ? 19.948 -34.836 20.154 1.00 40.30 207 ILE C O 1
ATOM 5198 N N . PRO C 1 208 ? 19.216 -32.806 19.501 1.00 47.10 208 PRO C N 1
ATOM 5199 C CA . PRO C 1 208 ? 19.213 -32.233 20.867 1.00 42.67 208 PRO C CA 1
ATOM 5200 C C . PRO C 1 208 ? 18.343 -32.975 21.872 1.00 40.25 208 PRO C C 1
ATOM 5201 O O . PRO C 1 208 ? 18.715 -33.097 23.019 1.00 42.64 208 PRO C O 1
ATOM 5205 N N . ALA C 1 209 ? 17.211 -33.497 21.432 1.00 46.50 209 ALA C N 1
ATOM 5206 C CA . ALA C 1 209 ? 16.358 -34.377 22.269 1.00 48.86 209 ALA C CA 1
ATOM 5207 C C . ALA C 1 209 ? 17.088 -35.654 22.719 1.00 53.57 209 ALA C C 1
ATOM 5208 O O . ALA C 1 209 ? 16.686 -36.296 23.696 1.00 56.05 209 ALA C O 1
ATOM 5210 N N . ALA C 1 210 ? 18.144 -36.020 21.988 1.00 51.18 210 ALA C N 1
ATOM 5211 C CA . ALA C 1 210 ? 19.038 -37.144 22.355 1.00 47.20 210 ALA C CA 1
ATOM 5212 C C . ALA C 1 210 ? 18.310 -38.497 22.317 1.00 50.00 210 ALA C C 1
ATOM 5213 O O . ALA C 1 210 ? 18.605 -39.408 23.087 1.00 50.40 210 ALA C O 1
ATOM 5215 N N . GLN C 1 211 ? 17.342 -38.607 21.426 1.00 49.89 211 GLN C N 1
ATOM 5216 C CA . GLN C 1 211 ? 16.569 -39.834 21.290 1.00 52.36 211 GLN C CA 1
ATOM 5217 C C . GLN C 1 211 ? 15.822 -39.787 19.966 1.00 50.95 211 GLN C C 1
ATOM 5218 O O . GLN C 1 211 ? 15.506 -38.706 19.449 1.00 47.29 211 GLN C O 1
ATOM 5224 N N . PHE C 1 212 ? 15.546 -40.960 19.414 1.00 50.43 212 PHE C N 1
ATOM 5225 C CA . PHE C 1 212 ? 14.756 -41.044 18.179 1.00 51.04 212 PHE C CA 1
ATOM 5226 C C . PHE C 1 212 ? 13.297 -40.829 18.514 1.00 47.20 212 PHE C C 1
ATOM 5227 O O . PHE C 1 212 ? 12.866 -41.051 19.643 1.00 46.02 212 PHE C O 1
ATOM 5235 N N . GLY C 1 213 ? 12.550 -40.383 17.521 1.00 51.56 213 GLY C N 1
ATOM 5236 C CA . GLY C 1 213 ? 11.122 -40.126 17.672 1.00 52.54 213 GLY C CA 1
ATOM 5237 C C . GLY C 1 213 ? 10.323 -41.407 17.574 1.00 53.38 213 GLY C C 1
ATOM 5238 O O . GLY C 1 213 ? 10.867 -42.495 17.392 1.00 52.66 213 GLY C O 1
ATOM 5239 N N . GLU C 1 214 ? 9.022 -41.268 17.738 1.00 54.68 214 GLU C N 1
ATOM 5240 C CA . GLU C 1 214 ? 8.100 -42.386 17.582 1.00 54.16 214 GLU C CA 1
ATOM 5241 C C . GLU C 1 214 ? 7.012 -42.025 16.553 1.00 53.71 214 GLU C C 1
ATOM 5242 O O . GLU C 1 214 ? 6.765 -40.844 16.272 1.00 51.36 214 GLU C O 1
ATOM 5248 N N . ALA C 1 215 ? 6.392 -43.043 15.965 1.00 52.86 215 ALA C N 1
ATOM 5249 C CA . ALA C 1 215 ? 5.417 -42.826 14.870 1.00 53.89 215 ALA C CA 1
ATOM 5250 C C . ALA C 1 215 ? 4.289 -41.883 15.321 1.00 51.73 215 ALA C C 1
ATOM 5251 O O . ALA C 1 215 ? 3.835 -41.030 14.559 1.00 47.02 215 ALA C O 1
ATOM 5253 N N . GLN C 1 216 ? 3.896 -42.019 16.587 1.00 50.55 216 GLN C N 1
ATOM 5254 C CA . GLN C 1 216 ? 2.840 -41.194 17.187 1.00 51.74 216 GLN C CA 1
ATOM 5255 C C . GLN C 1 216 ? 3.153 -39.677 17.221 1.00 52.25 216 GLN C C 1
ATOM 5256 O O . GLN C 1 216 ? 2.256 -38.839 17.220 1.00 48.05 216 GLN C O 1
ATOM 5262 N N . ASP C 1 217 ? 4.426 -39.339 17.263 1.00 52.34 217 ASP C N 1
ATOM 5263 C CA . ASP C 1 217 ? 4.841 -37.942 17.193 1.00 54.62 217 ASP C CA 1
ATOM 5264 C C . ASP C 1 217 ? 4.388 -37.331 15.874 1.00 55.15 217 ASP C C 1
ATOM 5265 O O . ASP C 1 217 ? 3.932 -36.202 15.832 1.00 59.54 217 ASP C O 1
ATOM 5270 N N . ILE C 1 218 ? 4.513 -38.090 14.795 1.00 53.35 218 ILE C N 1
ATOM 5271 C CA . ILE C 1 218 ? 4.123 -37.609 13.462 1.00 49.37 218 ILE C CA 1
ATOM 5272 C C . ILE C 1 218 ? 2.603 -37.529 13.357 1.00 53.70 218 ILE C C 1
ATOM 5273 O O . ILE C 1 218 ? 2.073 -36.541 12.837 1.00 55.86 218 ILE C O 1
ATOM 5278 N N . ALA C 1 219 ? 1.925 -38.580 13.838 1.00 51.88 219 ALA C N 1
ATOM 5279 C CA . ALA C 1 219 ? 0.453 -38.640 13.878 1.00 52.03 219 ALA C CA 1
ATOM 5280 C C . ALA C 1 219 ? -0.126 -37.427 14.618 1.00 52.97 219 ALA C C 1
ATOM 5281 O O . ALA C 1 219 ? -1.051 -36.782 14.150 1.00 54.91 219 ALA C O 1
ATOM 5283 N N . ASN C 1 220 ? 0.409 -37.142 15.803 1.00 59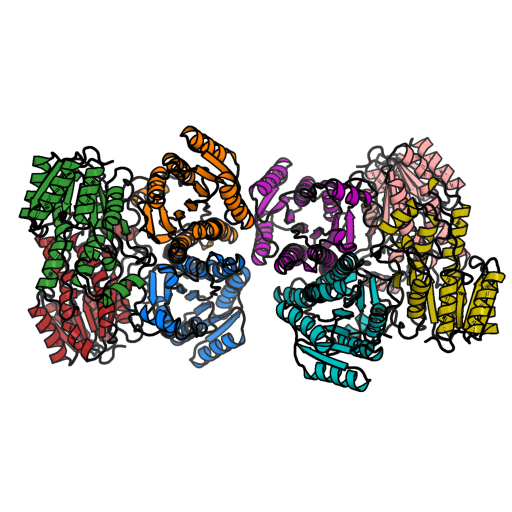.26 220 ASN C N 1
ATOM 5284 C CA . ASN C 1 220 ? -0.013 -35.988 16.606 1.00 54.41 220 ASN C CA 1
ATOM 5285 C C . ASN C 1 220 ? -0.011 -34.696 15.763 1.00 52.88 220 ASN C C 1
ATOM 5286 O O . ASN C 1 220 ? -0.968 -33.943 15.796 1.00 60.40 220 ASN C O 1
ATOM 5291 N N . ALA C 1 221 ? 1.055 -34.474 14.998 1.00 51.08 221 ALA C N 1
ATOM 5292 C CA . ALA C 1 221 ? 1.220 -33.280 14.134 1.00 55.13 221 ALA C CA 1
ATOM 5293 C C . ALA C 1 221 ? 0.274 -33.295 12.906 1.00 56.55 221 ALA C C 1
ATOM 5294 O O . ALA C 1 221 ? -0.264 -32.266 12.512 1.00 57.47 221 ALA C O 1
ATOM 5296 N N . VAL C 1 222 ? 0.105 -34.462 12.298 1.00 59.53 222 VAL C N 1
ATOM 5297 C CA . VAL C 1 222 ? -0.802 -34.620 11.153 1.00 60.29 222 VAL C CA 1
ATOM 5298 C C . VAL C 1 222 ? -2.228 -34.290 11.576 1.00 59.05 222 VAL C C 1
ATOM 5299 O O . VAL C 1 222 ? -2.943 -33.548 10.899 1.00 59.77 222 VAL C O 1
ATOM 5303 N N . THR C 1 223 ? -2.617 -34.831 12.719 1.00 52.91 223 THR C N 1
ATOM 5304 C CA . THR C 1 223 ? -3.981 -34.643 13.240 1.00 53.45 223 THR C CA 1
ATOM 5305 C C . THR C 1 223 ? -4.270 -33.171 13.535 1.00 57.41 223 THR C C 1
ATOM 5306 O O . THR C 1 223 ? -5.372 -32.688 13.309 1.00 61.27 223 THR C O 1
ATOM 5310 N N . PHE C 1 224 ? -3.264 -32.466 14.019 1.00 56.31 224 PHE C N 1
ATOM 5311 C CA . PHE C 1 224 ? -3.368 -31.019 14.253 1.00 56.48 224 PHE C CA 1
ATOM 5312 C C . PHE C 1 224 ? -3.644 -30.229 12.962 1.00 59.79 224 PHE C C 1
ATOM 5313 O O . PHE C 1 224 ? -4.481 -29.320 12.926 1.00 62.69 224 PHE C O 1
ATOM 5321 N N . PHE C 1 225 ? -2.923 -30.579 11.912 1.00 63.80 225 PHE C N 1
ATOM 5322 C CA . PHE C 1 225 ? -3.138 -29.974 10.592 1.00 64.45 225 PHE C CA 1
ATOM 5323 C C . PHE C 1 225 ? -4.465 -30.366 9.971 1.00 61.84 225 PHE C C 1
ATOM 5324 O O . PHE C 1 225 ? -5.095 -29.555 9.290 1.00 65.61 225 PHE C O 1
ATOM 5332 N N . ALA C 1 226 ? -4.891 -31.601 10.231 1.00 61.92 226 ALA C N 1
ATOM 5333 C CA . ALA C 1 226 ? -6.137 -32.148 9.660 1.00 61.96 226 ALA C CA 1
ATOM 5334 C C . ALA C 1 226 ? -7.392 -31.543 10.283 1.00 60.49 226 ALA C C 1
ATOM 5335 O O . ALA C 1 226 ? -8.477 -31.642 9.745 1.00 63.96 226 ALA C O 1
ATOM 5337 N N . SER C 1 227 ? -7.217 -30.875 11.403 1.00 64.22 227 SER C N 1
ATOM 5338 C CA . SER C 1 227 ? -8.330 -30.365 12.187 1.00 60.23 227 SER C CA 1
ATOM 5339 C C . SER C 1 227 ? -8.787 -28.994 11.716 1.00 61.42 227 SER C C 1
ATOM 5340 O O . SER C 1 227 ? -8.016 -28.222 11.151 1.00 61.21 227 SER C O 1
ATOM 5343 N N . ASP C 1 228 ? -10.053 -28.709 11.987 1.00 67.01 228 ASP C N 1
ATOM 5344 C CA . ASP C 1 228 ? -10.717 -27.445 11.597 1.00 70.44 228 ASP C CA 1
ATOM 5345 C C . ASP C 1 228 ? -10.047 -26.233 12.216 1.00 70.75 228 ASP C C 1
ATOM 5346 O O . ASP C 1 228 ? -10.048 -25.144 11.656 1.00 73.72 228 ASP C O 1
ATOM 5351 N N . GLN C 1 229 ? -9.449 -26.440 13.373 1.00 71.79 229 GLN C N 1
ATOM 5352 C CA . GLN C 1 229 ? -8.910 -25.332 14.154 1.00 68.73 229 GLN C CA 1
ATOM 5353 C C . GLN C 1 229 ? -7.645 -24.732 13.527 1.00 68.96 229 GLN C C 1
ATOM 5354 O O . GLN C 1 229 ? -7.392 -23.525 13.632 1.00 69.96 229 GLN C O 1
ATOM 5360 N N . SER C 1 230 ? -6.879 -25.566 12.835 1.00 65.26 230 SER C N 1
ATOM 5361 C CA . SER C 1 230 ? -5.671 -25.115 12.127 1.00 62.07 230 SER C CA 1
ATOM 5362 C C . SER C 1 230 ? -5.955 -24.484 10.713 1.00 54.35 230 SER C C 1
ATOM 5363 O O . SER C 1 230 ? -5.077 -24.427 9.858 1.00 47.75 230 SER C O 1
ATOM 5366 N N . LYS C 1 231 ? -7.184 -23.996 10.520 1.00 50.23 231 LYS C N 1
ATOM 5367 C CA . LYS C 1 231 ? -7.660 -23.410 9.266 1.00 49.85 231 LYS C CA 1
ATOM 5368 C C . LYS C 1 231 ? -6.820 -22.267 8.690 1.00 49.89 231 LYS C C 1
ATOM 5369 O O . LYS C 1 231 ? -6.814 -22.067 7.474 1.00 46.97 231 LYS C O 1
ATOM 5375 N N . TYR C 1 232 ? -6.136 -21.518 9.549 1.00 48.99 232 TYR C N 1
ATOM 5376 C CA . TYR C 1 232 ? -5.323 -20.381 9.092 1.00 51.80 232 TYR C CA 1
ATOM 5377 C C . TYR C 1 232 ? -3.849 -20.702 8.866 1.00 47.09 232 TYR C C 1
ATOM 5378 O O . TYR C 1 232 ? -3.036 -19.802 8.698 1.00 48.55 232 TYR C O 1
ATOM 5387 N N . ILE C 1 233 ? -3.526 -21.985 8.833 1.00 48.27 233 ILE C N 1
ATOM 5388 C CA . ILE C 1 233 ? -2.158 -22.446 8.565 1.00 52.47 233 ILE C CA 1
ATOM 5389 C C . ILE C 1 233 ? -2.164 -23.145 7.212 1.00 52.68 233 ILE C C 1
ATOM 5390 O O . ILE C 1 233 ? -2.835 -24.153 7.036 1.00 55.40 233 ILE C O 1
ATOM 5395 N N . THR C 1 234 ? -1.416 -22.608 6.256 1.00 53.99 234 THR C N 1
ATOM 5396 C CA . THR C 1 234 ? -1.313 -23.250 4.954 1.00 50.71 234 THR C CA 1
ATOM 5397 C C . THR C 1 234 ? 0.028 -22.975 4.298 1.00 52.92 234 THR C C 1
ATOM 5398 O O . THR C 1 234 ? 0.606 -21.895 4.449 1.00 49.98 234 THR C O 1
ATOM 5402 N N . GLY C 1 235 ? 0.513 -23.987 3.579 1.00 56.16 235 GLY C N 1
ATOM 5403 C CA . GLY C 1 235 ? 1.774 -23.929 2.835 1.00 53.50 235 GLY C CA 1
ATOM 5404 C C . GLY C 1 235 ? 3.009 -24.106 3.699 1.00 54.60 235 GLY C C 1
ATOM 5405 O O . GLY C 1 235 ? 4.130 -23.852 3.261 1.00 56.80 235 GLY C O 1
ATOM 5406 N N . GLN C 1 236 ? 2.801 -24.554 4.924 1.00 55.00 236 GLN C N 1
ATOM 5407 C CA . GLN C 1 236 ? 3.882 -24.637 5.919 1.00 57.30 236 GLN C CA 1
ATOM 5408 C C . GLN C 1 236 ? 4.453 -26.046 6.017 1.00 60.83 236 GLN C C 1
ATOM 5409 O O . GLN C 1 236 ? 3.803 -27.029 5.639 1.00 66.13 236 GLN C O 1
ATOM 5415 N N . THR C 1 237 ? 5.699 -26.110 6.473 1.00 58.01 237 THR C N 1
ATOM 5416 C CA . THR C 1 237 ? 6.385 -27.363 6.780 1.00 57.33 237 THR C CA 1
ATOM 5417 C C . THR C 1 237 ? 6.785 -27.305 8.233 1.00 54.29 237 THR C C 1
ATOM 5418 O O . THR C 1 237 ? 7.448 -26.372 8.660 1.00 55.79 237 THR C O 1
ATOM 5422 N N . LEU C 1 238 ? 6.364 -28.303 8.980 1.00 55.74 238 LEU C N 1
ATOM 5423 C CA . LEU C 1 238 ? 6.708 -28.426 10.390 1.00 58.16 238 LEU C CA 1
ATOM 5424 C C . LEU C 1 238 ? 7.649 -29.618 10.563 1.00 57.64 238 LEU C C 1
ATOM 5425 O O . LEU C 1 238 ? 7.298 -30.752 10.216 1.00 52.38 238 LEU C O 1
ATOM 5430 N N . ASN C 1 239 ? 8.837 -29.332 11.084 1.00 56.58 239 ASN C N 1
ATOM 5431 C CA . ASN C 1 239 ? 9.815 -30.352 11.400 1.00 54.89 239 ASN C CA 1
ATOM 5432 C C . ASN C 1 239 ? 9.474 -31.009 12.727 1.00 54.43 239 ASN C C 1
ATOM 5433 O O . ASN C 1 239 ? 9.388 -30.332 13.760 1.00 45.30 239 ASN C O 1
ATOM 5438 N N . VAL C 1 240 ? 9.311 -32.334 12.696 1.00 56.75 240 VAL C N 1
ATOM 5439 C CA . VAL C 1 240 ? 9.132 -33.133 13.919 1.00 51.76 240 VAL C CA 1
ATOM 5440 C C . VAL C 1 240 ? 10.347 -34.043 14.060 1.00 52.91 240 VAL C C 1
ATOM 5441 O O . VAL C 1 240 ? 10.376 -35.156 13.508 1.00 55.31 240 VAL C O 1
ATOM 5445 N N . ASP C 1 241 ? 11.354 -33.553 14.789 1.00 49.74 241 ASP C N 1
ATOM 5446 C CA . ASP C 1 241 ? 12.726 -34.093 14.673 1.00 48.99 241 ASP C CA 1
ATOM 5447 C C . ASP C 1 241 ? 13.628 -33.982 15.908 1.00 47.21 241 ASP C C 1
ATOM 5448 O O . ASP C 1 241 ? 14.845 -34.153 15.806 1.00 48.59 241 ASP C O 1
ATOM 5453 N N . GLY C 1 242 ? 13.043 -33.677 17.058 1.00 45.16 242 GLY C N 1
ATOM 5454 C CA . GLY C 1 242 ? 13.800 -33.539 18.302 1.00 42.58 242 GLY C CA 1
ATOM 5455 C C . GLY C 1 242 ? 14.809 -32.405 18.319 1.00 42.42 242 GLY C C 1
ATOM 5456 O O . GLY C 1 242 ? 15.686 -32.382 19.188 1.00 42.68 242 GLY C O 1
ATOM 5457 N N . GLY C 1 243 ? 14.656 -31.461 17.393 1.00 42.12 243 GLY C N 1
ATOM 5458 C CA . GLY C 1 243 ? 15.515 -30.271 17.290 1.00 47.60 243 GLY C CA 1
ATOM 5459 C C . GLY C 1 243 ? 16.697 -30.412 16.361 1.00 52.79 243 GLY C C 1
ATOM 5460 O O . GLY C 1 243 ? 17.626 -29.594 16.377 1.00 49.11 243 GLY C O 1
ATOM 5461 N N . MET C 1 244 ? 16.668 -31.466 15.554 1.00 57.95 244 MET C N 1
ATOM 5462 C CA . MET C 1 244 ? 17.790 -31.794 14.660 1.00 53.24 244 MET C CA 1
ATOM 5463 C C . MET C 1 244 ? 17.996 -30.710 13.586 1.00 53.36 244 MET C C 1
ATOM 5464 O O . MET C 1 244 ? 19.124 -30.276 13.323 1.00 51.10 244 MET C O 1
ATOM 5469 N N . VAL C 1 245 ? 16.896 -30.289 12.973 1.00 55.75 245 VAL C N 1
ATOM 5470 C CA . VAL C 1 245 ? 16.911 -29.181 12.012 1.00 55.79 245 VAL C CA 1
ATOM 5471 C C . VAL C 1 245 ? 16.076 -28.001 12.551 1.00 55.75 245 VAL C C 1
ATOM 5472 O O . VAL C 1 245 ? 14.835 -28.051 12.634 1.00 50.00 245 VAL C O 1
ATOM 5476 N N . MET C 1 246 ? 16.790 -26.967 12.978 1.00 59.59 246 MET C N 1
ATOM 5477 C CA . MET C 1 246 ? 16.202 -25.701 13.437 1.00 60.92 246 MET C CA 1
ATOM 5478 C C . MET C 1 246 ? 16.461 -24.620 12.363 1.00 68.03 246 MET C C 1
ATOM 5479 O O . MET C 1 246 ? 15.549 -23.934 11.903 1.00 65.01 246 MET C O 1
ATOM 5485 N N . MET D 1 1 ? 39.034 -15.949 -12.839 1.00 83.62 1 MET D N 1
ATOM 5486 C CA . MET D 1 1 ? 39.998 -16.117 -13.964 1.00 83.48 1 MET D CA 1
ATOM 5487 C C . MET D 1 1 ? 40.480 -17.572 -14.070 1.00 84.16 1 MET D C 1
ATOM 5488 O O . MET D 1 1 ? 41.677 -17.850 -14.165 1.00 90.27 1 MET D O 1
ATOM 5493 N N . LEU D 1 2 ? 39.533 -18.480 -13.896 1.00 79.90 2 LEU D N 1
ATOM 5494 C CA . LEU D 1 2 ? 39.324 -19.726 -14.722 1.00 73.03 2 LEU D CA 1
ATOM 5495 C C . LEU D 1 2 ? 40.303 -20.155 -15.847 1.00 68.40 2 LEU D C 1
ATOM 5496 O O . LEU D 1 2 ? 39.943 -20.949 -16.725 1.00 61.39 2 LEU D O 1
ATOM 5501 N N . LYS D 1 3 ? 41.535 -19.676 -15.806 1.00 69.37 3 LYS D N 1
ATOM 5502 C CA . LYS D 1 3 ? 42.559 -20.075 -16.774 1.00 71.10 3 LYS D CA 1
ATOM 5503 C C . LYS D 1 3 ? 42.810 -21.577 -16.757 1.00 67.05 3 LYS D C 1
ATOM 5504 O O . LYS D 1 3 ? 42.997 -22.174 -15.687 1.00 67.92 3 LYS D O 1
ATOM 5510 N N . GLY D 1 4 ? 42.817 -22.175 -17.945 1.00 62.14 4 GLY D N 1
ATOM 5511 C CA . GLY D 1 4 ? 43.022 -23.629 -18.098 1.00 58.86 4 GLY D CA 1
ATOM 5512 C C . GLY D 1 4 ? 41.854 -24.531 -17.673 1.00 60.46 4 GLY D C 1
ATOM 5513 O O . GLY D 1 4 ? 41.952 -25.749 -17.748 1.00 58.07 4 GLY D O 1
ATOM 5514 N N . LYS D 1 5 ? 40.758 -23.941 -17.207 1.00 58.51 5 LYS D N 1
ATOM 5515 C CA . LYS D 1 5 ? 39.599 -24.717 -16.779 1.00 60.16 5 LYS D CA 1
ATOM 5516 C C . LYS D 1 5 ? 38.782 -25.167 -17.992 1.00 57.51 5 LYS D C 1
ATOM 5517 O O . LYS D 1 5 ? 38.829 -24.533 -19.051 1.00 51.51 5 LYS D O 1
ATOM 5523 N N . VAL D 1 6 ? 38.046 -26.268 -17.852 1.00 57.47 6 VAL D N 1
ATOM 5524 C CA . VAL D 1 6 ? 37.049 -26.598 -18.876 1.00 57.22 6 VAL D CA 1
ATOM 5525 C C . VAL D 1 6 ? 35.697 -26.738 -18.243 1.00 53.34 6 VAL D C 1
ATOM 5526 O O . VAL D 1 6 ? 35.551 -27.382 -17.216 1.00 61.74 6 VAL D O 1
ATOM 5530 N N . ALA D 1 7 ? 34.726 -26.078 -18.855 1.00 53.62 7 ALA D N 1
ATOM 5531 C CA . ALA D 1 7 ? 33.353 -26.011 -18.352 1.00 51.31 7 ALA D CA 1
ATOM 5532 C C . ALA D 1 7 ? 32.404 -26.703 -19.312 1.00 50.93 7 ALA D C 1
ATOM 5533 O O . ALA D 1 7 ? 32.497 -26.531 -20.518 1.00 49.60 7 ALA D O 1
ATOM 5535 N N . LEU D 1 8 ? 31.497 -27.484 -18.738 1.00 56.12 8 LEU D N 1
ATOM 5536 C CA . LEU D 1 8 ? 30.344 -28.045 -19.442 1.00 58.33 8 LEU D CA 1
ATOM 5537 C C . LEU D 1 8 ? 29.083 -27.319 -18.950 1.00 57.16 8 LEU D C 1
ATOM 5538 O O . LEU D 1 8 ? 28.710 -27.400 -17.763 1.00 51.03 8 LEU D O 1
ATOM 5543 N N . VAL D 1 9 ? 28.450 -26.598 -19.868 1.00 60.68 9 VAL D N 1
ATOM 5544 C CA . VAL D 1 9 ? 27.210 -25.855 -19.590 1.00 58.22 9 VAL D CA 1
ATOM 5545 C C . VAL D 1 9 ? 26.075 -26.472 -20.369 1.00 51.93 9 VAL D C 1
ATOM 5546 O O . VAL D 1 9 ? 26.112 -26.488 -21.592 1.00 53.53 9 VAL D O 1
ATOM 5550 N N . THR D 1 10 ? 25.094 -27.015 -19.650 1.00 58.34 10 THR D N 1
ATOM 5551 C CA . THR D 1 10 ? 23.892 -27.627 -20.268 1.00 59.16 10 THR D CA 1
ATOM 5552 C C . THR D 1 10 ? 22.865 -26.530 -20.561 1.00 57.98 10 THR D C 1
ATOM 5553 O O . THR D 1 10 ? 22.736 -25.575 -19.815 1.00 59.83 10 THR D O 1
ATOM 5557 N N . GLY D 1 11 ? 22.164 -26.662 -21.670 1.00 57.63 11 GLY D N 1
ATOM 5558 C CA . GLY D 1 11 ? 21.225 -25.619 -22.108 1.00 58.49 11 GLY D CA 1
ATOM 5559 C C . GLY D 1 11 ? 21.883 -24.264 -22.320 1.00 57.26 11 GLY D C 1
ATOM 5560 O O . GLY D 1 11 ? 21.385 -23.232 -21.847 1.00 60.06 11 GLY D O 1
ATOM 5561 N N . ALA D 1 12 ? 22.972 -24.278 -23.080 1.00 55.04 12 ALA D N 1
ATOM 5562 C CA . ALA D 1 12 ? 23.875 -23.121 -23.232 1.00 54.96 12 ALA D CA 1
ATOM 5563 C C . ALA D 1 12 ? 23.681 -22.316 -24.516 1.00 58.10 12 ALA D C 1
ATOM 5564 O O . ALA D 1 12 ? 24.480 -21.424 -24.807 1.00 60.92 12 ALA D O 1
ATOM 5566 N N . SER D 1 13 ? 22.644 -22.618 -25.282 1.00 55.74 13 SER D N 1
ATOM 5567 C CA . SER D 1 13 ? 22.495 -22.030 -26.629 1.00 59.94 13 SER D CA 1
ATOM 5568 C C . SER D 1 13 ? 21.840 -20.647 -26.642 1.00 57.00 13 SER D C 1
ATOM 5569 O O . SER D 1 13 ? 21.874 -19.932 -27.654 1.00 57.84 13 SER D O 1
ATOM 5572 N N . ARG D 1 14 ? 21.241 -20.269 -25.530 1.00 57.07 14 ARG D N 1
ATOM 5573 C CA . ARG D 1 14 ? 20.657 -18.929 -25.426 1.00 62.71 14 ARG D CA 1
ATOM 5574 C C . ARG D 1 14 ? 20.330 -18.494 -24.012 1.00 53.81 14 ARG D C 1
ATOM 5575 O O . ARG D 1 14 ? 20.417 -19.270 -23.059 1.00 49.88 14 ARG D O 1
ATOM 5583 N N . GLY D 1 15 ? 19.945 -17.226 -23.914 1.00 54.31 15 GLY D N 1
ATOM 5584 C CA . GLY D 1 15 ? 19.480 -16.630 -22.659 1.00 56.67 15 GLY D CA 1
ATOM 5585 C C . GLY D 1 15 ? 20.519 -16.727 -21.552 1.00 55.86 15 GLY D C 1
ATOM 5586 O O . GLY D 1 15 ? 21.691 -16.391 -21.744 1.00 49.89 15 GLY D O 1
ATOM 5587 N N . ILE D 1 16 ? 20.072 -17.221 -20.404 1.00 57.35 16 ILE D N 1
ATOM 5588 C CA . ILE D 1 16 ? 20.929 -17.383 -19.217 1.00 57.60 16 ILE D CA 1
ATOM 5589 C C . ILE D 1 16 ? 22.112 -18.319 -19.526 1.00 62.30 16 ILE D C 1
ATOM 5590 O O . ILE D 1 16 ? 23.276 -17.985 -19.267 1.00 61.52 16 ILE D O 1
ATOM 5595 N N . GLY D 1 17 ? 21.801 -19.472 -20.110 1.00 59.74 17 GLY D N 1
ATOM 5596 C CA . GLY D 1 17 ? 22.817 -20.494 -20.367 1.00 59.61 17 GLY D CA 1
ATOM 5597 C C . GLY D 1 17 ? 23.905 -19.973 -21.278 1.00 56.69 17 GLY D C 1
ATOM 5598 O O . GLY D 1 17 ? 25.089 -20.203 -21.081 1.00 52.31 17 GLY D O 1
ATOM 5599 N N . ARG D 1 18 ? 23.485 -19.222 -22.273 1.00 55.24 18 ARG D N 1
ATOM 5600 C CA . ARG D 1 18 ? 24.424 -18.618 -23.187 1.00 56.12 18 ARG D CA 1
ATOM 5601 C C . ARG D 1 18 ? 25.338 -17.592 -22.506 1.00 56.26 18 ARG D C 1
ATOM 5602 O O . ARG D 1 18 ? 26.549 -17.605 -22.727 1.00 55.32 18 ARG D O 1
ATOM 5610 N N . ALA D 1 19 ? 24.733 -16.702 -21.716 1.00 55.19 19 ALA D N 1
ATOM 5611 C CA . ALA D 1 19 ? 25.456 -15.672 -20.960 1.00 52.28 19 ALA D CA 1
ATOM 5612 C C . ALA D 1 19 ? 26.494 -16.307 -20.018 1.00 54.67 19 ALA D C 1
ATOM 5613 O O . ALA D 1 19 ? 27.618 -15.826 -19.874 1.00 55.82 19 ALA D O 1
ATOM 5615 N N . ILE D 1 20 ? 26.099 -17.415 -19.402 1.00 55.22 20 ILE D N 1
ATOM 5616 C CA . ILE D 1 20 ? 26.989 -18.199 -18.535 1.00 53.88 20 ILE D CA 1
ATOM 5617 C C . ILE D 1 20 ? 28.193 -18.740 -19.292 1.00 50.86 20 ILE D C 1
ATOM 5618 O O . ILE D 1 20 ? 29.329 -18.592 -18.842 1.00 52.01 20 ILE D O 1
ATOM 5623 N N . ALA D 1 21 ? 27.931 -19.353 -20.447 1.00 54.34 21 ALA D N 1
ATOM 5624 C CA . ALA D 1 21 ? 28.984 -19.950 -21.300 1.00 45.86 21 ALA D CA 1
ATOM 5625 C C . ALA D 1 21 ? 29.988 -18.893 -21.753 1.00 46.40 21 ALA D C 1
ATOM 5626 O O . ALA D 1 21 ? 31.192 -19.087 -21.707 1.00 54.88 21 ALA D O 1
ATOM 5628 N N . ILE D 1 22 ? 29.472 -17.760 -22.187 1.00 48.68 22 ILE D N 1
ATOM 5629 C CA . ILE D 1 22 ? 30.300 -16.665 -22.655 1.00 50.79 22 ILE D CA 1
ATOM 5630 C C . ILE D 1 22 ? 31.131 -16.066 -21.520 1.00 54.68 22 ILE D C 1
ATOM 5631 O O . ILE D 1 22 ? 32.293 -15.749 -21.717 1.00 55.68 22 ILE D O 1
ATOM 5636 N N . ASP D 1 23 ? 30.550 -15.926 -20.333 1.00 59.16 23 ASP D N 1
ATOM 5637 C CA . ASP D 1 23 ? 31.280 -15.303 -19.218 1.00 55.79 23 ASP D CA 1
ATOM 5638 C C . ASP D 1 23 ? 32.399 -16.212 -18.732 1.00 52.81 23 ASP D C 1
ATOM 5639 O O . ASP D 1 23 ? 33.513 -15.764 -18.552 1.00 56.34 23 ASP D O 1
ATOM 5644 N N . LEU D 1 24 ? 32.097 -17.489 -18.556 1.00 49.77 24 LEU D N 1
ATOM 5645 C CA . LEU D 1 24 ? 33.124 -18.493 -18.251 1.00 51.64 24 LEU D CA 1
ATOM 5646 C C . LEU D 1 24 ? 34.324 -18.464 -19.250 1.00 52.58 24 LEU D C 1
ATOM 5647 O O . LEU D 1 24 ? 35.499 -18.463 -18.877 1.00 54.50 24 LEU D O 1
ATOM 5652 N N . ALA D 1 25 ? 34.006 -18.415 -20.524 1.00 54.03 25 ALA D N 1
ATOM 5653 C CA . ALA D 1 25 ? 35.019 -18.294 -21.587 1.00 56.01 25 ALA D CA 1
ATOM 5654 C C . ALA D 1 25 ? 35.839 -16.999 -21.456 1.00 57.74 25 ALA D C 1
ATOM 5655 O O . ALA D 1 25 ? 37.052 -16.973 -21.683 1.00 56.19 25 ALA D O 1
ATOM 5657 N N . LYS D 1 26 ? 35.150 -15.938 -21.079 1.00 58.83 26 LYS D N 1
ATOM 5658 C CA . LYS D 1 26 ? 35.762 -14.628 -20.851 1.00 59.45 26 LYS D CA 1
ATOM 5659 C C . LYS D 1 26 ? 36.854 -14.700 -19.766 1.00 59.24 26 LYS D C 1
ATOM 5660 O O . LYS D 1 26 ? 37.906 -14.040 -19.852 1.00 55.06 26 LYS D O 1
ATOM 5666 N N . GLN D 1 27 ? 36.575 -15.506 -18.746 1.00 59.70 27 GLN D N 1
ATOM 5667 C CA . GLN D 1 27 ? 37.498 -15.739 -17.628 1.00 58.40 27 GLN D CA 1
ATOM 5668 C C . GLN D 1 27 ? 38.565 -16.794 -17.917 1.00 58.14 27 GLN D C 1
ATOM 5669 O O . GLN D 1 27 ? 39.348 -17.141 -17.031 1.00 58.56 27 GLN D O 1
ATOM 5675 N N . GLY D 1 28 ? 38.568 -17.316 -19.138 1.00 55.68 28 GLY D N 1
ATOM 5676 C CA . GLY D 1 28 ? 39.639 -18.203 -19.629 1.00 51.17 28 GLY D CA 1
ATOM 5677 C C . GLY D 1 28 ? 39.258 -19.664 -19.847 1.00 51.04 28 GLY D C 1
ATOM 5678 O O . GLY D 1 28 ? 40.073 -20.438 -20.312 1.00 56.63 28 GLY D O 1
ATOM 5679 N N . ALA D 1 29 ? 38.030 -20.048 -19.518 1.00 48.44 29 ALA D N 1
ATOM 5680 C CA . ALA D 1 29 ? 37.619 -21.460 -19.651 1.00 45.83 29 ALA D CA 1
ATOM 5681 C C . ALA D 1 29 ? 37.393 -21.874 -21.105 1.00 56.29 29 ALA D C 1
ATOM 5682 O O . ALA D 1 29 ? 36.981 -21.071 -21.961 1.00 56.93 29 ALA D O 1
ATOM 5684 N N . ASN D 1 30 ? 37.691 -23.140 -21.383 1.00 55.66 30 ASN D N 1
ATOM 5685 C CA . ASN D 1 30 ? 37.214 -23.784 -22.603 1.00 51.81 30 ASN D CA 1
ATOM 5686 C C . ASN D 1 30 ? 35.840 -24.316 -22.289 1.00 49.90 30 ASN D C 1
ATOM 5687 O O . ASN D 1 30 ? 35.610 -24.816 -21.195 1.00 47.41 30 ASN D O 1
ATOM 5692 N N . VAL D 1 31 ? 34.914 -24.170 -23.228 1.00 50.24 31 VAL D N 1
ATOM 5693 C CA . VAL D 1 31 ? 33.505 -24.411 -22.929 1.00 50.17 31 VAL D CA 1
ATOM 5694 C C . VAL D 1 31 ? 32.868 -25.421 -23.871 1.00 53.49 31 VAL D C 1
ATOM 5695 O O . VAL D 1 31 ? 33.006 -25.325 -25.093 1.00 51.63 31 VAL D O 1
ATOM 5699 N N . VAL D 1 32 ? 32.169 -26.392 -23.278 1.00 54.56 32 VAL D N 1
ATOM 5700 C CA . VAL D 1 32 ? 31.268 -27.271 -24.030 1.00 57.64 32 VAL D CA 1
ATOM 5701 C C . VAL D 1 32 ? 29.832 -26.704 -23.961 1.00 56.31 32 VAL D C 1
ATOM 5702 O O . VAL D 1 32 ? 29.219 -26.638 -22.898 1.00 50.91 32 VAL D O 1
ATOM 5706 N N . VAL D 1 33 ? 29.345 -26.274 -25.118 1.00 50.96 33 VAL D N 1
ATOM 5707 C CA . VAL D 1 33 ? 28.015 -25.681 -25.272 1.00 54.06 33 VAL D CA 1
ATOM 5708 C C . VAL D 1 33 ? 26.986 -26.775 -25.621 1.00 52.53 33 VAL D C 1
ATOM 5709 O O . VAL D 1 33 ? 26.848 -27.155 -26.782 1.00 52.08 33 VAL D O 1
ATOM 5713 N N . ASN D 1 34 ? 26.278 -27.267 -24.603 1.00 51.21 34 ASN D N 1
ATOM 5714 C CA . ASN D 1 34 ? 25.247 -28.264 -24.801 1.00 49.36 34 ASN D CA 1
ATOM 5715 C C . ASN D 1 34 ? 23.919 -27.660 -25.260 1.00 56.41 34 ASN D C 1
ATOM 5716 O O . ASN D 1 34 ? 23.505 -26.570 -24.821 1.00 59.34 34 ASN D O 1
ATOM 5721 N N . TYR D 1 35 ? 23.261 -28.391 -26.151 1.00 55.56 35 TYR D N 1
ATOM 5722 C CA . TYR D 1 35 ? 21.937 -28.031 -26.655 1.00 53.90 35 TYR D CA 1
ATOM 5723 C C . TYR D 1 35 ? 21.115 -29.288 -26.905 1.00 51.63 35 TYR D C 1
ATOM 5724 O O . TYR D 1 35 ? 21.661 -30.366 -27.063 1.00 50.81 35 TYR D O 1
ATOM 5733 N N . ALA D 1 36 ? 19.798 -29.132 -26.927 1.00 57.31 36 ALA D N 1
ATOM 5734 C CA . ALA D 1 36 ? 18.873 -30.249 -27.195 1.00 58.16 36 ALA D CA 1
ATOM 5735 C C . ALA D 1 36 ? 18.398 -30.280 -28.650 1.00 60.55 36 ALA D C 1
ATOM 5736 O O . ALA D 1 36 ? 18.349 -31.354 -29.274 1.00 61.48 36 ALA D O 1
ATOM 5738 N N . GLY D 1 37 ? 18.031 -29.109 -29.175 1.00 60.10 37 GLY D N 1
ATOM 5739 C CA . GLY D 1 37 ? 17.355 -29.015 -30.481 1.00 62.91 37 GLY D CA 1
ATOM 5740 C C . GLY D 1 37 ? 18.211 -28.478 -31.619 1.00 66.06 37 GLY D C 1
ATOM 5741 O O . GLY D 1 37 ? 19.263 -29.028 -31.935 1.00 67.92 37 GLY D O 1
ATOM 5742 N N . ASN D 1 38 ? 17.749 -27.397 -32.238 1.00 65.23 38 ASN D N 1
ATOM 5743 C CA . ASN D 1 38 ? 18.464 -26.740 -33.337 1.00 62.72 38 ASN D CA 1
ATOM 5744 C C . ASN D 1 38 ? 19.889 -26.272 -32.988 1.00 56.35 38 ASN D C 1
ATOM 5745 O O . ASN D 1 38 ? 20.079 -25.510 -32.051 1.00 58.88 38 ASN D O 1
ATOM 5750 N N . GLU D 1 39 ? 20.866 -26.719 -33.775 1.00 53.96 39 GLU D N 1
ATOM 5751 C CA . GLU D 1 39 ? 22.298 -26.479 -33.525 1.00 58.21 39 GLU D CA 1
ATOM 5752 C C . GLU D 1 39 ? 22.835 -25.129 -33.983 1.00 57.41 39 GLU D C 1
ATOM 5753 O O . GLU D 1 39 ? 23.999 -24.844 -33.753 1.00 55.72 39 GLU D O 1
ATOM 5759 N N . GLN D 1 40 ? 22.028 -24.329 -34.670 1.00 60.19 40 GLN D N 1
ATOM 5760 C CA . GLN D 1 40 ? 22.497 -23.041 -35.183 1.00 61.49 40 GLN D CA 1
ATOM 5761 C C . GLN D 1 40 ? 22.831 -22.085 -34.054 1.00 60.94 40 GLN D C 1
ATOM 5762 O O . GLN D 1 40 ? 23.881 -21.443 -34.077 1.00 61.61 40 GLN D O 1
ATOM 5768 N N . LYS D 1 41 ? 21.922 -21.974 -33.090 1.00 57.94 41 LYS D N 1
ATOM 5769 C CA . LYS D 1 41 ? 22.119 -21.047 -31.984 1.00 58.00 41 LYS D CA 1
ATOM 5770 C C . LYS D 1 41 ? 23.350 -21.442 -31.171 1.00 55.32 41 LYS D C 1
ATOM 5771 O O . LYS D 1 41 ? 24.140 -20.585 -30.791 1.00 54.05 41 LYS D O 1
ATOM 5777 N N . ALA D 1 42 ? 23.494 -22.741 -30.920 1.00 53.58 42 ALA D N 1
ATOM 5778 C CA . ALA D 1 42 ? 24.662 -23.293 -30.208 1.00 50.85 42 ALA D CA 1
ATOM 5779 C C . ALA D 1 42 ? 25.968 -22.969 -30.935 1.00 47.97 42 ALA D C 1
ATOM 5780 O O . ALA D 1 42 ? 26.967 -22.608 -30.328 1.00 48.69 42 ALA D O 1
ATOM 5782 N N . ASN D 1 43 ? 25.939 -23.104 -32.248 1.00 49.39 43 ASN D N 1
ATOM 5783 C CA . ASN D 1 43 ? 27.084 -22.765 -33.102 1.00 51.90 43 ASN D CA 1
ATOM 5784 C C . ASN D 1 43 ? 27.455 -21.283 -33.045 1.00 55.28 43 ASN D C 1
ATOM 5785 O O . ASN D 1 43 ? 28.630 -20.937 -33.175 1.00 59.29 43 ASN D O 1
ATOM 5790 N N . GLU D 1 44 ? 26.456 -20.421 -32.876 1.00 54.91 44 GLU D N 1
ATOM 5791 C CA . GLU D 1 44 ? 26.688 -18.974 -32.685 1.00 56.96 44 GLU D CA 1
ATOM 5792 C C . GLU D 1 44 ? 27.424 -18.696 -31.383 1.00 55.49 44 GLU D C 1
ATOM 5793 O O . GLU D 1 44 ? 28.349 -17.900 -31.356 1.00 53.13 44 GLU D O 1
ATOM 5799 N N . VAL D 1 45 ? 26.998 -19.364 -30.313 1.00 53.65 45 VAL D N 1
ATOM 5800 C CA . VAL D 1 45 ? 27.643 -19.229 -29.012 1.00 57.34 45 VAL D CA 1
ATOM 5801 C C . VAL D 1 45 ? 29.100 -19.696 -29.114 1.00 57.68 45 VAL D C 1
ATOM 5802 O O . VAL D 1 45 ? 30.010 -19.028 -28.628 1.00 56.93 45 VAL D O 1
ATOM 5806 N N . VAL D 1 46 ? 29.308 -20.832 -29.783 1.00 56.59 46 VAL D N 1
ATOM 5807 C CA . VAL D 1 46 ? 30.665 -21.373 -30.012 1.00 50.11 46 VAL D CA 1
ATOM 5808 C C . VAL D 1 46 ? 31.550 -20.386 -30.797 1.00 53.52 46 VAL D C 1
ATOM 5809 O O . VAL D 1 46 ? 32.724 -20.194 -30.482 1.00 55.67 46 VAL D O 1
ATOM 5813 N N . ASP D 1 47 ? 30.975 -19.766 -31.813 1.00 52.78 47 ASP D N 1
ATOM 5814 C CA . ASP D 1 47 ? 31.678 -18.748 -32.610 1.00 55.25 47 ASP D CA 1
ATOM 5815 C C . ASP D 1 47 ? 32.086 -17.531 -31.803 1.00 56.83 47 ASP D C 1
ATOM 5816 O O . ASP D 1 47 ? 33.158 -16.981 -32.018 1.00 61.45 47 ASP D O 1
ATOM 5821 N N . GLU D 1 48 ? 31.212 -17.112 -30.898 1.00 58.01 48 GLU D N 1
ATOM 5822 C CA . GLU D 1 48 ? 31.460 -15.956 -30.038 1.00 60.62 48 GLU D CA 1
ATOM 5823 C C . GLU D 1 48 ? 32.600 -16.245 -29.061 1.00 58.04 48 GLU D C 1
ATOM 5824 O O . GLU D 1 48 ? 33.434 -15.393 -28.791 1.00 57.42 48 GLU D O 1
ATOM 5830 N N . ILE D 1 49 ? 32.602 -17.458 -28.524 1.00 58.49 49 ILE D N 1
ATOM 5831 C CA . ILE D 1 49 ? 33.609 -17.892 -27.554 1.00 57.18 49 ILE D CA 1
ATOM 5832 C C . ILE D 1 49 ? 34.994 -17.935 -28.189 1.00 57.17 49 ILE D C 1
ATOM 5833 O O . ILE D 1 49 ? 35.985 -17.557 -27.581 1.00 61.47 49 ILE D O 1
ATOM 5838 N N . LYS D 1 50 ? 35.049 -18.382 -29.425 1.00 58.29 50 LYS D N 1
ATOM 5839 C CA . LYS D 1 50 ? 36.311 -18.412 -30.170 1.00 61.38 50 LYS D CA 1
ATOM 5840 C C . LYS D 1 50 ? 36.827 -17.025 -30.500 1.00 61.00 50 LYS D C 1
ATOM 5841 O O . LYS D 1 50 ? 38.027 -16.793 -30.445 1.00 56.86 50 LYS D O 1
ATOM 5847 N N . LYS D 1 51 ? 35.902 -16.127 -30.842 1.00 66.14 51 LYS D N 1
ATOM 5848 C CA . LYS D 1 51 ? 36.184 -14.696 -31.064 1.00 65.89 51 LYS D CA 1
ATOM 5849 C C . LYS D 1 51 ? 36.924 -14.064 -29.898 1.00 63.98 51 LYS D C 1
ATOM 5850 O O . LYS D 1 51 ? 37.846 -13.282 -30.091 1.00 66.96 51 LYS D O 1
ATOM 5856 N N . LEU D 1 52 ? 36.501 -14.393 -28.686 1.00 62.56 52 LEU D N 1
ATOM 5857 C CA . LEU D 1 52 ? 37.109 -13.794 -27.491 1.00 65.31 52 LEU D CA 1
ATOM 5858 C C . LEU D 1 52 ? 38.341 -14.590 -26.964 1.00 64.06 52 LEU D C 1
ATOM 5859 O O . LEU D 1 52 ? 38.824 -14.378 -25.857 1.00 68.65 52 LEU D O 1
ATOM 5864 N N . GLY D 1 53 ? 38.852 -15.494 -27.782 1.00 59.95 53 GLY D N 1
ATOM 5865 C CA . GLY D 1 53 ? 40.172 -16.073 -27.556 1.00 59.34 53 GLY D CA 1
ATOM 5866 C C . GLY D 1 53 ? 40.172 -17.451 -26.943 1.00 63.38 53 GLY D C 1
ATOM 5867 O O . GLY D 1 53 ? 41.225 -18.080 -26.824 1.00 65.29 53 GLY D O 1
ATOM 5868 N N . SER D 1 54 ? 38.999 -17.927 -26.550 1.00 62.02 54 SER D N 1
ATOM 5869 C CA . SER D 1 54 ? 38.893 -19.239 -25.923 1.00 59.19 54 SER D CA 1
ATOM 5870 C C . SER D 1 54 ? 38.538 -20.320 -26.966 1.00 60.18 54 SER D C 1
ATOM 5871 O O . SER D 1 54 ? 38.455 -20.055 -28.164 1.00 56.73 54 SER D O 1
ATOM 5874 N N . ASP D 1 55 ? 38.349 -21.547 -26.504 1.00 60.06 55 ASP D N 1
ATOM 5875 C CA . ASP D 1 55 ? 37.900 -22.623 -27.377 1.00 54.29 55 ASP D CA 1
ATOM 5876 C C . ASP D 1 55 ? 36.567 -23.214 -26.909 1.00 54.80 55 ASP D C 1
ATOM 5877 O O . ASP D 1 55 ? 36.271 -23.244 -25.707 1.00 51.36 55 ASP D O 1
ATOM 5882 N N . ALA D 1 56 ? 35.781 -23.702 -27.865 1.00 49.97 56 ALA D N 1
ATOM 5883 C CA . ALA D 1 56 ? 34.472 -24.288 -27.550 1.00 51.10 56 ALA D CA 1
ATOM 5884 C C . ALA D 1 56 ? 34.032 -25.306 -28.599 1.00 51.98 56 ALA D C 1
ATOM 5885 O O . ALA D 1 56 ? 34.470 -25.274 -29.747 1.00 47.37 56 ALA D O 1
ATOM 5887 N N . ILE D 1 57 ? 33.172 -26.221 -28.164 1.00 54.27 57 ILE D N 1
ATOM 5888 C CA . ILE D 1 57 ? 32.432 -27.104 -29.054 1.00 50.71 57 ILE D CA 1
ATOM 5889 C C . ILE D 1 57 ? 30.944 -27.159 -28.646 1.00 48.23 57 ILE D C 1
ATOM 5890 O O . ILE D 1 57 ? 30.597 -26.961 -27.493 1.00 52.50 57 ILE D O 1
ATOM 5895 N N . ALA D 1 58 ? 30.089 -27.404 -29.631 1.00 48.04 58 ALA D N 1
ATOM 5896 C CA . ALA D 1 58 ? 28.650 -27.569 -29.433 1.00 50.65 58 ALA D CA 1
ATOM 5897 C C . ALA D 1 58 ? 28.310 -29.055 -29.407 1.00 49.26 58 ALA D C 1
ATOM 5898 O O . ALA D 1 58 ? 28.677 -29.775 -30.321 1.00 44.33 58 ALA D O 1
ATOM 5900 N N . VAL D 1 59 ? 27.631 -29.516 -28.359 1.00 54.60 59 VAL D N 1
ATOM 5901 C CA . VAL D 1 59 ? 27.284 -30.956 -28.225 1.00 51.26 59 VAL D CA 1
ATOM 5902 C C . VAL D 1 59 ? 25.790 -31.166 -27.958 1.00 50.91 59 VAL D C 1
ATOM 5903 O O . VAL D 1 59 ? 25.260 -30.725 -26.941 1.00 53.36 59 VAL D O 1
ATOM 5907 N N . ARG D 1 60 ? 25.113 -31.837 -28.878 1.00 47.35 60 ARG D N 1
ATOM 5908 C CA . ARG D 1 60 ? 23.704 -32.174 -28.702 1.00 53.59 60 ARG D CA 1
ATOM 5909 C C . ARG D 1 60 ? 23.483 -33.360 -27.758 1.00 54.78 60 ARG D C 1
ATOM 5910 O O . ARG D 1 60 ? 24.012 -34.452 -27.985 1.00 59.57 60 ARG D O 1
ATOM 5918 N N . ALA D 1 61 ? 22.666 -33.147 -26.733 1.00 53.05 61 ALA D N 1
ATOM 5919 C CA . ALA D 1 61 ? 22.278 -34.205 -25.796 1.00 53.01 61 ALA D CA 1
ATOM 5920 C C . ALA D 1 61 ? 21.028 -33.770 -25.055 1.00 57.64 61 ALA D C 1
ATOM 5921 O O . ALA D 1 61 ? 20.931 -32.612 -24.628 1.00 56.40 61 ALA D O 1
ATOM 5923 N N . ASP D 1 62 ? 20.070 -34.693 -24.941 1.00 62.07 62 ASP D N 1
ATOM 5924 C CA . ASP D 1 62 ? 18.941 -34.572 -24.014 1.00 58.94 62 ASP D CA 1
ATOM 5925 C C . ASP D 1 62 ? 19.474 -34.984 -22.630 1.00 56.10 62 ASP D C 1
ATOM 5926 O O . ASP D 1 62 ? 19.938 -36.111 -22.458 1.00 53.48 62 ASP D O 1
ATOM 5931 N N . VAL D 1 63 ? 19.416 -34.064 -21.665 1.00 52.97 63 VAL D N 1
ATOM 5932 C CA . VAL D 1 63 ? 19.953 -34.304 -20.301 1.00 55.56 63 VAL D CA 1
ATOM 5933 C C . VAL D 1 63 ? 19.139 -35.304 -19.473 1.00 55.76 63 VAL D C 1
ATOM 5934 O O . VAL D 1 63 ? 19.622 -35.806 -18.461 1.00 58.70 63 VAL D O 1
ATOM 5938 N N . ALA D 1 64 ? 17.921 -35.594 -19.923 1.00 52.30 64 ALA D N 1
ATOM 5939 C CA . ALA D 1 64 ? 17.076 -36.656 -19.336 1.00 53.02 64 ALA D CA 1
ATOM 5940 C C . ALA D 1 64 ? 17.418 -38.054 -19.868 1.00 55.48 64 ALA D C 1
ATOM 5941 O O . ALA D 1 64 ? 16.831 -39.039 -19.444 1.00 58.55 64 ALA D O 1
ATOM 5943 N N . ASN D 1 65 ? 18.367 -38.126 -20.798 1.00 59.20 65 ASN D N 1
ATOM 5944 C CA . ASN D 1 65 ? 18.772 -39.375 -21.436 1.00 56.24 65 ASN D CA 1
ATOM 5945 C C . ASN D 1 65 ? 20.173 -39.768 -21.004 1.00 60.85 65 ASN D C 1
ATOM 5946 O O . ASN D 1 65 ? 21.139 -39.068 -21.307 1.00 58.24 65 ASN D O 1
ATOM 5951 N N . ALA D 1 66 ? 20.254 -40.904 -20.313 1.00 64.76 66 ALA D N 1
ATOM 5952 C CA . ALA D 1 66 ? 21.476 -41.381 -19.664 1.00 65.19 66 ALA D CA 1
ATOM 5953 C C . ALA D 1 66 ? 22.649 -41.532 -20.636 1.00 64.31 66 ALA D C 1
ATOM 5954 O O . ALA D 1 66 ? 23.757 -41.089 -20.339 1.00 65.06 66 ALA D O 1
ATOM 5956 N N . GLU D 1 67 ? 22.406 -42.152 -21.787 1.00 64.01 67 GLU D N 1
ATOM 5957 C CA . GLU D 1 67 ? 23.466 -42.383 -22.768 1.00 59.25 67 GLU D CA 1
ATOM 5958 C C . GLU D 1 67 ? 23.938 -41.097 -23.420 1.00 58.77 67 GLU D C 1
ATOM 5959 O O . GLU D 1 67 ? 25.124 -40.943 -23.716 1.00 59.19 67 GLU D O 1
ATOM 5965 N N . ASP D 1 68 ? 23.002 -40.183 -23.665 1.00 58.13 68 ASP D N 1
ATOM 5966 C CA . ASP D 1 68 ? 23.347 -38.853 -24.216 1.00 55.63 68 ASP D CA 1
ATOM 5967 C C . ASP D 1 68 ? 24.284 -38.124 -23.281 1.00 52.33 68 ASP D C 1
ATOM 5968 O O . ASP D 1 68 ? 25.284 -37.582 -23.709 1.00 55.38 68 ASP D O 1
ATOM 5973 N N . VAL D 1 69 ? 23.949 -38.139 -21.999 1.00 52.81 69 VAL D N 1
ATOM 5974 C CA . VAL D 1 69 ? 24.754 -37.499 -20.954 1.00 53.54 69 VAL D CA 1
ATOM 5975 C C . VAL D 1 69 ? 26.140 -38.142 -20.869 1.00 53.27 69 VAL D C 1
ATOM 5976 O O . VAL D 1 69 ? 27.152 -37.458 -20.836 1.00 55.12 69 VAL D O 1
ATOM 5980 N N . THR D 1 70 ? 26.174 -39.465 -20.838 1.00 54.33 70 THR D N 1
ATOM 5981 C CA . THR D 1 70 ? 27.435 -40.188 -20.715 1.00 55.45 70 THR D CA 1
ATOM 5982 C C . THR D 1 70 ? 28.346 -39.831 -21.878 1.00 54.86 70 THR D C 1
ATOM 5983 O O . THR D 1 70 ? 29.515 -39.498 -21.689 1.00 55.75 70 THR D O 1
ATOM 5987 N N . ASN D 1 71 ? 27.796 -39.886 -23.080 1.00 57.13 71 ASN D N 1
ATOM 5988 C CA . ASN D 1 71 ? 28.561 -39.544 -24.273 1.00 55.82 71 ASN D CA 1
ATOM 5989 C C . ASN D 1 71 ? 29.064 -38.107 -24.273 1.00 51.00 71 ASN D C 1
ATOM 5990 O O . ASN D 1 71 ? 30.168 -37.827 -24.759 1.00 52.16 71 ASN D O 1
ATOM 5995 N N . MET D 1 72 ? 28.242 -37.207 -23.743 1.00 48.04 72 MET D N 1
ATOM 5996 C CA . MET D 1 72 ? 28.550 -35.789 -23.743 1.00 49.26 72 MET D CA 1
ATOM 5997 C C . MET D 1 72 ? 29.757 -35.505 -22.854 1.00 56.00 72 MET D C 1
ATOM 5998 O O . MET D 1 72 ? 30.668 -34.781 -23.259 1.00 54.45 72 MET D O 1
ATOM 6003 N N . VAL D 1 73 ? 29.727 -36.048 -21.633 1.00 56.91 73 VAL D N 1
ATOM 6004 C CA . VAL D 1 73 ? 30.819 -35.889 -20.658 1.00 56.38 73 VAL D CA 1
ATOM 6005 C C . VAL D 1 73 ? 32.098 -36.514 -21.189 1.00 61.09 73 VAL D C 1
ATOM 6006 O O . VAL D 1 73 ? 33.190 -35.976 -21.027 1.00 64.37 73 VAL D O 1
ATOM 6010 N N . LYS D 1 74 ? 31.940 -37.641 -21.858 1.00 62.16 74 LYS D N 1
ATOM 6011 C CA . LYS D 1 74 ? 33.061 -38.335 -22.450 1.00 61.84 74 LYS D CA 1
ATOM 6012 C C . LYS D 1 74 ? 33.708 -37.488 -23.543 1.00 58.00 74 LYS D C 1
ATOM 6013 O O . LYS D 1 74 ? 34.928 -37.411 -23.632 1.00 56.80 74 LYS D O 1
ATOM 6019 N N . GLN D 1 75 ? 32.879 -36.834 -24.351 1.00 60.13 75 GLN D N 1
ATOM 6020 C CA . GLN D 1 75 ? 33.354 -35.980 -25.450 1.00 56.68 75 GLN D CA 1
ATOM 6021 C C . GLN D 1 75 ? 34.123 -34.806 -24.895 1.00 55.27 75 GLN D C 1
ATOM 6022 O O . GLN D 1 75 ? 35.148 -34.408 -25.451 1.00 57.14 75 GLN D O 1
ATOM 6028 N N . THR D 1 76 ? 33.603 -34.253 -23.803 1.00 53.58 76 THR D N 1
ATOM 6029 C CA . THR D 1 76 ? 34.210 -33.101 -23.109 1.00 55.02 76 THR D CA 1
ATOM 6030 C C . THR D 1 76 ? 35.642 -33.422 -22.700 1.00 52.24 76 THR D C 1
ATOM 6031 O O . THR D 1 76 ? 36.593 -32.672 -22.968 1.00 51.19 76 THR D O 1
ATOM 6035 N N . VAL D 1 77 ? 35.769 -34.560 -22.050 1.00 51.74 77 VAL D N 1
ATOM 6036 C CA . VAL D 1 77 ? 37.060 -35.042 -21.572 1.00 54.46 77 VAL D CA 1
ATOM 6037 C C . VAL D 1 77 ? 37.966 -35.436 -22.727 1.00 50.33 77 VAL D C 1
ATOM 6038 O O . VAL D 1 77 ? 39.150 -35.162 -22.660 1.00 50.49 77 VAL D O 1
ATOM 6042 N N . ASP D 1 78 ? 37.394 -36.035 -23.773 1.00 53.82 78 ASP D N 1
ATOM 6043 C CA . ASP D 1 78 ? 38.146 -36.414 -24.986 1.00 55.85 78 ASP D CA 1
ATOM 6044 C C . ASP D 1 78 ? 38.728 -35.223 -25.749 1.00 51.94 78 ASP D C 1
ATOM 6045 O O . ASP D 1 78 ? 39.872 -35.245 -26.150 1.00 49.63 78 ASP D O 1
ATOM 6050 N N . VAL D 1 79 ? 37.907 -34.207 -25.960 1.00 54.74 79 VAL D N 1
ATOM 6051 C CA . VAL D 1 79 ? 38.297 -33.033 -26.741 1.00 56.46 79 VAL D CA 1
ATOM 6052 C C . VAL D 1 79 ? 39.191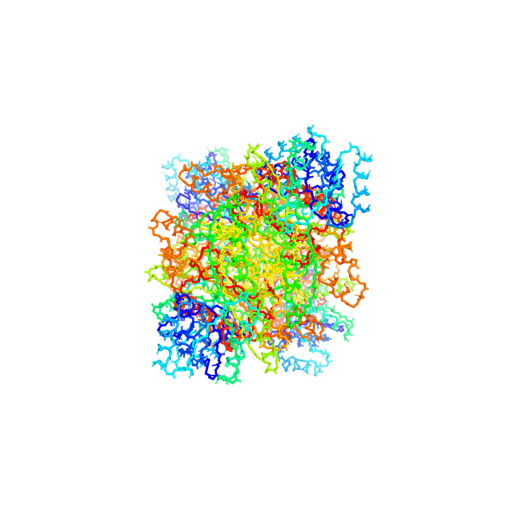 -32.114 -25.924 1.00 52.61 79 VAL D C 1
ATOM 6053 O O . VAL D 1 79 ? 40.255 -31.705 -26.374 1.00 48.17 79 VAL D O 1
ATOM 6057 N N . PHE D 1 80 ? 38.762 -31.823 -24.711 1.00 53.92 80 PHE D N 1
ATOM 6058 C CA . PHE D 1 80 ? 39.428 -30.800 -23.887 1.00 56.15 80 PHE D CA 1
ATOM 6059 C C . PHE D 1 80 ? 40.343 -31.355 -22.782 1.00 54.04 80 PHE D C 1
ATOM 6060 O O . PHE D 1 80 ? 41.014 -30.600 -22.102 1.00 56.35 80 PHE D O 1
ATOM 6068 N N . GLY D 1 81 ? 40.337 -32.668 -22.591 1.00 54.55 81 GLY D N 1
ATOM 6069 C CA . GLY D 1 81 ? 41.266 -33.315 -21.660 1.00 51.63 81 GLY D CA 1
ATOM 6070 C C . GLY D 1 81 ? 40.756 -33.565 -20.261 1.00 52.92 81 GLY D C 1
ATOM 6071 O O . GLY D 1 81 ? 41.310 -34.397 -19.538 1.00 56.49 81 GLY D O 1
ATOM 6072 N N . GLN D 1 82 ? 39.710 -32.845 -19.868 1.00 49.08 82 GLN D N 1
ATOM 6073 C CA . GLN D 1 82 ? 39.200 -32.908 -18.504 1.00 53.63 82 GLN D CA 1
ATOM 6074 C C . GLN D 1 82 ? 37.901 -32.136 -18.401 1.00 55.00 82 GLN D C 1
ATOM 6075 O O . GLN D 1 82 ? 37.503 -31.471 -19.336 1.00 56.85 82 GLN D O 1
ATOM 6081 N N . VAL D 1 83 ? 37.247 -32.239 -17.255 1.00 58.94 83 VAL D N 1
ATOM 6082 C CA . VAL D 1 83 ? 36.095 -31.383 -16.932 1.00 57.72 83 VAL D CA 1
ATOM 6083 C C . VAL D 1 83 ? 36.291 -30.853 -15.512 1.00 60.74 83 VAL D C 1
ATOM 6084 O O . VAL D 1 83 ? 36.458 -31.628 -14.552 1.00 55.41 83 VAL D O 1
ATOM 6088 N N . ASP D 1 84 ? 36.281 -29.524 -15.411 1.00 62.26 84 ASP D N 1
ATOM 6089 C CA . ASP D 1 84 ? 36.525 -28.807 -14.151 1.00 59.79 84 ASP D CA 1
ATOM 6090 C C . ASP D 1 84 ? 35.266 -28.207 -13.548 1.00 56.28 84 ASP D C 1
ATOM 6091 O O . ASP D 1 84 ? 35.139 -28.112 -12.325 1.00 55.96 84 ASP D O 1
ATOM 6096 N N . ILE D 1 85 ? 34.360 -27.791 -14.425 1.00 53.35 85 ILE D N 1
ATOM 6097 C CA . ILE D 1 85 ? 33.144 -27.091 -14.058 1.00 53.33 85 ILE D CA 1
ATOM 6098 C C . ILE D 1 85 ? 31.926 -27.675 -14.801 1.00 56.96 85 ILE D C 1
ATOM 6099 O O . ILE D 1 85 ? 31.948 -27.868 -16.016 1.00 48.70 85 ILE D O 1
ATOM 6104 N N . LEU D 1 86 ? 30.870 -27.956 -14.048 1.00 56.98 86 LEU D N 1
ATOM 6105 C CA . LEU D 1 86 ? 29.571 -28.303 -14.611 1.00 57.38 86 LEU D CA 1
ATOM 6106 C C . LEU D 1 86 ? 28.557 -27.253 -14.172 1.00 58.67 86 LEU D C 1
ATOM 6107 O O . LEU D 1 86 ? 28.366 -27.034 -12.985 1.00 57.01 86 LEU D O 1
ATOM 6112 N N . VAL D 1 87 ? 27.905 -26.602 -15.125 1.00 60.13 87 VAL D N 1
ATOM 6113 C CA . VAL D 1 87 ? 26.708 -25.840 -14.787 1.00 56.58 87 VAL D CA 1
ATOM 6114 C C . VAL D 1 87 ? 25.455 -26.432 -15.450 1.00 58.62 87 VAL D C 1
ATOM 6115 O O . VAL D 1 87 ? 25.359 -26.576 -16.678 1.00 53.26 87 VAL D O 1
ATOM 6119 N N . ASN D 1 88 ? 24.548 -26.853 -14.576 1.00 58.14 88 ASN D N 1
ATOM 6120 C CA . ASN D 1 88 ? 23.283 -27.473 -14.957 1.00 56.20 88 ASN D CA 1
ATOM 6121 C C . ASN D 1 88 ? 22.228 -26.393 -15.142 1.00 59.75 88 ASN D C 1
ATOM 6122 O O . ASN D 1 88 ? 21.612 -25.932 -14.166 1.00 58.23 88 ASN D O 1
ATOM 6127 N N . ASN D 1 89 ? 22.045 -25.991 -16.397 1.00 57.51 89 ASN D N 1
ATOM 6128 C CA . ASN D 1 89 ? 21.064 -24.984 -16.766 1.00 55.85 89 ASN D CA 1
ATOM 6129 C C . ASN D 1 89 ? 19.913 -25.493 -17.663 1.00 57.69 89 ASN D C 1
ATOM 6130 O O . ASN D 1 89 ? 18.932 -24.797 -17.856 1.00 58.15 89 ASN D O 1
ATOM 6135 N N . ALA D 1 90 ? 20.030 -26.685 -18.221 1.00 61.95 90 ALA D N 1
ATOM 6136 C CA . ALA D 1 90 ? 18.948 -27.246 -19.049 1.00 58.54 90 ALA D CA 1
ATOM 6137 C C . ALA D 1 90 ? 17.644 -27.311 -18.227 1.00 62.31 90 ALA D C 1
ATOM 6138 O O . ALA D 1 90 ? 17.649 -27.502 -16.998 1.00 61.11 90 ALA D O 1
ATOM 6140 N N . GLY D 1 91 ? 16.527 -27.156 -18.912 1.00 64.13 91 GLY D N 1
ATOM 6141 C CA . GLY D 1 91 ? 15.227 -27.165 -18.261 1.00 64.85 91 GLY D CA 1
ATOM 6142 C C . GLY D 1 91 ? 14.148 -26.566 -19.131 1.00 65.89 91 GLY D C 1
ATOM 6143 O O . GLY D 1 91 ? 14.397 -25.620 -19.849 1.00 70.14 91 GLY D O 1
ATOM 6144 N N . VAL D 1 92 ? 12.958 -27.150 -19.081 1.00 67.85 92 VAL D N 1
ATOM 6145 C CA . VAL D 1 92 ? 11.771 -26.593 -19.759 1.00 64.14 92 VAL D CA 1
ATOM 6146 C C . VAL D 1 92 ? 10.693 -26.215 -18.732 1.00 63.83 92 VAL D C 1
ATOM 6147 O O . VAL D 1 92 ? 10.729 -26.646 -17.579 1.00 64.58 92 VAL D O 1
ATOM 6151 N N . THR D 1 93 ? 9.755 -25.382 -19.157 1.00 65.78 93 THR D N 1
ATOM 6152 C CA . THR D 1 93 ? 8.522 -25.145 -18.398 1.00 62.51 93 THR D CA 1
ATOM 6153 C C . THR D 1 93 ? 7.320 -25.626 -19.238 1.00 63.70 93 THR D C 1
ATOM 6154 O O . THR D 1 93 ? 7.315 -25.555 -20.477 1.00 63.51 93 THR D O 1
ATOM 6158 N N . LYS D 1 94 ? 6.324 -26.151 -18.537 1.00 62.24 94 LYS D N 1
ATOM 6159 C CA . LYS D 1 94 ? 5.033 -26.529 -19.119 1.00 60.96 94 LYS D CA 1
ATOM 6160 C C . LYS D 1 94 ? 3.963 -26.162 -18.096 1.00 56.50 94 LYS D C 1
ATOM 6161 O O . LYS D 1 94 ? 3.446 -27.012 -17.367 1.00 48.81 94 LYS D O 1
ATOM 6167 N N . ASP D 1 95 ? 3.630 -24.883 -18.058 1.00 55.75 95 ASP D N 1
ATOM 6168 C CA . ASP D 1 95 ? 2.753 -24.352 -17.017 1.00 53.34 95 ASP D CA 1
ATOM 6169 C C . ASP D 1 95 ? 1.304 -24.799 -17.183 1.00 55.35 95 ASP D C 1
ATOM 6170 O O . ASP D 1 95 ? 0.795 -25.049 -18.286 1.00 58.26 95 ASP D O 1
ATOM 6175 N N . ASN D 1 96 ? 0.651 -24.925 -16.049 1.00 59.15 96 ASN D N 1
ATOM 6176 C CA . ASN D 1 96 ? -0.778 -25.244 -15.986 1.00 55.38 96 ASN D CA 1
ATOM 6177 C C . ASN D 1 96 ? -1.224 -25.295 -14.540 1.00 51.61 96 ASN D C 1
ATOM 6178 O O . ASN D 1 96 ? -0.461 -25.654 -13.658 1.00 59.20 96 ASN D O 1
ATOM 6183 N N . LEU D 1 97 ? -2.472 -24.946 -14.303 1.00 56.42 97 LEU D N 1
ATOM 6184 C CA . LEU D 1 97 ? -3.065 -25.175 -12.993 1.00 57.41 97 LEU D CA 1
ATOM 6185 C C . LEU D 1 97 ? -3.022 -26.682 -12.724 1.00 55.19 97 LEU D C 1
ATOM 6186 O O . LEU D 1 97 ? -3.243 -27.488 -13.612 1.00 50.37 97 LEU D O 1
ATOM 6191 N N . LEU D 1 98 ? -2.723 -27.023 -11.481 1.00 62.71 98 LEU D N 1
ATOM 6192 C CA . LEU D 1 98 ? -2.592 -28.416 -10.996 1.00 64.77 98 LEU D CA 1
ATOM 6193 C C . LEU D 1 98 ? -3.664 -29.365 -11.535 1.00 62.78 98 LEU D C 1
ATOM 6194 O O . LEU D 1 98 ? -3.355 -30.434 -12.052 1.00 63.72 98 LEU D O 1
ATOM 6199 N N . MET D 1 99 ? -4.923 -28.980 -11.416 1.00 61.19 99 MET D N 1
ATOM 6200 C CA . MET D 1 99 ? -6.002 -29.876 -11.779 1.00 61.81 99 MET D CA 1
ATOM 6201 C C . MET D 1 99 ? -6.192 -30.054 -13.309 1.00 63.40 99 MET D C 1
ATOM 6202 O O . MET D 1 99 ? -6.937 -30.937 -13.739 1.00 68.09 99 MET D O 1
ATOM 6207 N N . ARG D 1 100 ? -5.524 -29.231 -14.122 1.00 61.22 100 ARG D N 1
ATOM 6208 C CA . ARG D 1 100 ? -5.508 -29.404 -15.590 1.00 58.46 100 ARG D CA 1
ATOM 6209 C C . ARG D 1 100 ? -4.191 -30.016 -16.063 1.00 56.41 100 ARG D C 1
ATOM 6210 O O . ARG D 1 100 ? -4.095 -30.508 -17.187 1.00 58.50 100 ARG D O 1
ATOM 6218 N N . MET D 1 101 ? -3.170 -29.962 -15.221 1.00 54.58 101 MET D N 1
ATOM 6219 C CA . MET D 1 101 ? -1.831 -30.353 -15.638 1.00 52.99 101 MET D CA 1
ATOM 6220 C C . MET D 1 101 ? -1.766 -31.820 -16.050 1.00 51.53 101 MET D C 1
ATOM 6221 O O . MET D 1 101 ? -2.109 -32.710 -15.280 1.00 51.01 101 MET D O 1
ATOM 6226 N N . LYS D 1 102 ? -1.322 -32.051 -17.279 1.00 51.91 102 LYS D N 1
ATOM 6227 C CA . LYS D 1 102 ? -1.179 -33.406 -17.808 1.00 50.24 102 LYS D CA 1
ATOM 6228 C C . LYS D 1 102 ? -0.016 -34.107 -17.131 1.00 47.75 102 LYS D C 1
ATOM 6229 O O . LYS D 1 102 ? 0.966 -33.475 -16.710 1.00 40.82 102 LYS D O 1
ATOM 6235 N N . GLU D 1 103 ? -0.126 -35.426 -17.081 1.00 49.48 103 GLU D N 1
ATOM 6236 C CA . GLU D 1 103 ? 0.922 -36.297 -16.543 1.00 46.55 103 GLU D CA 1
ATOM 6237 C C . GLU D 1 103 ? 2.207 -36.156 -17.345 1.00 43.03 103 GLU D C 1
ATOM 6238 O O . GLU D 1 103 ? 3.284 -36.116 -16.765 1.00 51.61 103 GLU D O 1
ATOM 6244 N N . GLU D 1 104 ? 2.105 -36.062 -18.667 1.00 44.59 104 GLU D N 1
ATOM 6245 C CA . GLU D 1 104 ? 3.299 -35.873 -19.507 1.00 50.56 104 GLU D CA 1
ATOM 6246 C C . GLU D 1 104 ? 3.927 -34.499 -19.349 1.00 45.27 104 GLU D C 1
ATOM 6247 O O . GLU D 1 104 ? 5.130 -34.378 -19.452 1.00 44.70 104 GLU D O 1
ATOM 6253 N N . GLU D 1 105 ? 3.119 -33.473 -19.108 1.00 50.21 105 GLU D N 1
ATOM 6254 C CA . GLU D 1 105 ? 3.651 -32.129 -18.762 1.00 53.69 105 GLU D CA 1
ATOM 6255 C C . GLU D 1 105 ? 4.495 -32.187 -17.484 1.00 53.29 105 GLU D C 1
ATOM 6256 O O . GLU D 1 105 ? 5.558 -31.565 -17.384 1.00 52.61 105 GLU D O 1
ATOM 6262 N N . TRP D 1 106 ? 3.987 -32.934 -16.512 1.00 52.86 106 TRP D N 1
ATOM 6263 C CA . TRP D 1 106 ? 4.693 -33.190 -15.258 1.00 49.27 106 TRP D CA 1
ATOM 6264 C C . TRP D 1 106 ? 6.002 -33.938 -15.507 1.00 47.00 106 TRP D C 1
ATOM 6265 O O . TRP D 1 106 ? 7.059 -33.536 -15.049 1.00 45.68 106 TRP D O 1
ATOM 6276 N N . ASP D 1 107 ? 5.916 -35.045 -16.229 1.00 48.21 107 ASP D N 1
ATOM 6277 C CA . ASP D 1 107 ? 7.086 -35.921 -16.461 1.00 47.73 107 ASP D CA 1
ATOM 6278 C C . ASP D 1 107 ? 8.202 -35.196 -17.197 1.00 49.08 107 ASP D C 1
ATOM 6279 O O . ASP D 1 107 ? 9.366 -35.247 -16.803 1.00 50.96 107 ASP D O 1
ATOM 6284 N N . THR D 1 108 ? 7.845 -34.521 -18.277 1.00 47.46 108 THR D N 1
ATOM 6285 C CA . THR D 1 108 ? 8.848 -33.830 -19.100 1.00 52.00 108 THR D CA 1
ATOM 6286 C C . THR D 1 108 ? 9.618 -32.767 -18.317 1.00 52.05 108 THR D C 1
ATOM 6287 O O . THR D 1 108 ? 10.830 -32.640 -18.453 1.00 56.30 108 THR D O 1
ATOM 6291 N N . VAL D 1 109 ? 8.914 -32.017 -17.480 1.00 53.97 109 VAL D N 1
ATOM 6292 C CA . VAL D 1 109 ? 9.549 -30.978 -16.665 1.00 53.16 109 VAL D CA 1
ATOM 6293 C C . VAL D 1 109 ? 10.422 -31.567 -15.552 1.00 57.26 109 VAL D C 1
ATOM 6294 O O . VAL D 1 109 ? 11.531 -31.068 -15.270 1.00 57.05 109 VAL D O 1
ATOM 6298 N N . ILE D 1 110 ? 9.924 -32.619 -14.914 1.00 56.13 110 ILE D N 1
ATOM 6299 C CA . ILE D 1 110 ? 10.690 -33.279 -13.851 1.00 58.20 110 ILE D CA 1
ATOM 6300 C C . ILE D 1 110 ? 11.962 -33.894 -14.425 1.00 55.01 110 ILE D C 1
ATOM 6301 O O . ILE D 1 110 ? 13.045 -33.671 -13.906 1.00 53.25 110 ILE D O 1
ATOM 6306 N N . ASN D 1 111 ? 11.816 -34.643 -15.511 1.00 55.36 111 ASN D N 1
ATOM 6307 C CA . ASN D 1 111 ? 12.951 -35.341 -16.127 1.00 56.27 111 ASN D CA 1
ATOM 6308 C C . ASN D 1 111 ? 14.027 -34.376 -16.642 1.00 58.86 111 ASN D C 1
ATOM 6309 O O . ASN D 1 111 ? 15.232 -34.557 -16.396 1.00 57.81 111 ASN D O 1
ATOM 6314 N N . THR D 1 112 ? 13.583 -33.338 -17.328 1.00 60.17 112 THR D N 1
ATOM 6315 C CA . THR D 1 112 ? 14.520 -32.345 -17.886 1.00 65.75 112 THR D CA 1
ATOM 6316 C C . THR D 1 112 ? 15.205 -31.511 -16.807 1.00 61.09 112 THR D C 1
ATOM 6317 O O . THR D 1 112 ? 16.427 -31.384 -16.798 1.00 65.58 112 THR D O 1
ATOM 6321 N N . ASN D 1 113 ? 14.415 -30.967 -15.894 1.00 57.58 113 ASN D N 1
ATOM 6322 C CA . ASN D 1 113 ? 14.945 -30.031 -14.861 1.00 60.48 113 ASN D CA 1
ATOM 6323 C C . ASN D 1 113 ? 15.592 -30.657 -13.632 1.00 58.18 113 ASN D C 1
ATOM 6324 O O . ASN D 1 113 ? 16.493 -30.077 -13.038 1.00 64.64 113 ASN D O 1
ATOM 6329 N N . LEU D 1 114 ? 15.100 -31.813 -13.233 1.00 58.01 114 LEU D N 1
ATOM 6330 C CA . LEU D 1 114 ? 15.561 -32.450 -12.031 1.00 57.37 114 LEU D CA 1
ATOM 6331 C C . LEU D 1 114 ? 16.439 -33.657 -12.350 1.00 55.40 114 LEU D C 1
ATOM 6332 O O . LEU D 1 114 ? 17.584 -33.706 -11.931 1.00 54.08 114 LEU D O 1
ATOM 6337 N N . LYS D 1 115 ? 15.907 -34.621 -13.091 1.00 57.28 115 LYS D N 1
ATOM 6338 C CA . LYS D 1 115 ? 16.674 -35.836 -13.436 1.00 55.56 115 LYS D CA 1
ATOM 6339 C C . LYS D 1 115 ? 17.948 -35.490 -14.206 1.00 58.97 115 LYS D C 1
ATOM 6340 O O . LYS D 1 115 ? 18.968 -36.151 -14.054 1.00 62.46 115 LYS D O 1
ATOM 6346 N N . GLY D 1 116 ? 17.882 -34.450 -15.030 1.00 60.08 116 GLY D N 1
ATOM 6347 C CA . GLY D 1 116 ? 19.058 -33.963 -15.776 1.00 55.29 116 GLY D CA 1
ATOM 6348 C C . GLY D 1 116 ? 20.198 -33.571 -14.870 1.00 57.82 116 GLY D C 1
ATOM 6349 O O . GLY D 1 116 ? 21.364 -33.893 -15.131 1.00 59.16 116 GLY D O 1
ATOM 6350 N N . VAL D 1 117 ? 19.864 -32.883 -13.782 1.00 57.54 117 VAL D N 1
ATOM 6351 C CA . VAL D 1 117 ? 20.874 -32.500 -12.776 1.00 56.29 117 VAL D CA 1
ATOM 6352 C C . VAL D 1 117 ? 21.519 -33.738 -12.141 1.00 53.29 117 VAL D C 1
ATOM 6353 O O . VAL D 1 117 ? 22.719 -33.807 -12.013 1.00 57.21 117 VAL D O 1
ATOM 6357 N N . PHE D 1 118 ? 20.695 -34.708 -11.770 1.00 53.21 118 PHE D N 1
ATOM 6358 C CA . PHE D 1 118 ? 21.155 -35.973 -11.234 1.00 51.01 118 PHE D CA 1
ATOM 6359 C C . PHE D 1 118 ? 22.153 -36.642 -12.199 1.00 56.00 118 PHE D C 1
ATOM 6360 O O . PHE D 1 118 ? 23.305 -36.968 -11.856 1.00 55.51 118 PHE D O 1
ATOM 6368 N N . LEU D 1 119 ? 21.670 -36.852 -13.412 1.00 58.24 119 LEU D N 1
ATOM 6369 C CA . LEU D 1 119 ? 22.391 -37.595 -14.434 1.00 55.21 119 LEU D CA 1
ATOM 6370 C C . LEU D 1 119 ? 23.734 -36.930 -14.760 1.00 54.23 119 LEU D C 1
ATOM 6371 O O . LEU D 1 119 ? 24.776 -37.592 -14.858 1.00 51.72 119 LEU D O 1
ATOM 6376 N N . CYS D 1 120 ? 23.709 -35.617 -14.950 1.00 53.93 120 CYS D N 1
ATOM 6377 C CA . CYS D 1 120 ? 24.945 -34.878 -15.281 1.00 52.10 120 CYS D CA 1
ATOM 6378 C C . CYS D 1 120 ? 25.943 -34.824 -14.103 1.00 54.09 120 CYS D C 1
ATOM 6379 O O . CYS D 1 120 ? 27.163 -34.920 -14.281 1.00 57.12 120 CYS D O 1
ATOM 6382 N N . THR D 1 121 ? 25.406 -34.649 -12.904 1.00 49.02 121 THR D N 1
ATOM 6383 C CA . THR D 1 121 ? 26.223 -34.653 -11.689 1.00 53.86 121 THR D CA 1
ATOM 6384 C C . THR D 1 121 ? 26.870 -36.012 -11.494 1.00 53.83 121 THR D C 1
ATOM 6385 O O . THR D 1 121 ? 28.041 -36.107 -11.198 1.00 54.68 121 THR D O 1
ATOM 6389 N N . LYS D 1 122 ? 26.082 -37.063 -11.660 1.00 57.48 122 LYS D N 1
ATOM 6390 C CA . LYS D 1 122 ? 26.607 -38.425 -11.600 1.00 58.13 122 LYS D CA 1
ATOM 6391 C C . LYS D 1 122 ? 27.746 -38.661 -12.633 1.00 56.45 122 LYS D C 1
ATOM 6392 O O . LYS D 1 122 ? 28.804 -39.200 -12.310 1.00 57.29 122 LYS D O 1
ATOM 6398 N N . ALA D 1 123 ? 27.511 -38.223 -13.860 1.00 57.13 123 ALA D N 1
ATOM 6399 C CA . ALA D 1 123 ? 28.451 -38.445 -14.968 1.00 55.12 123 ALA D CA 1
ATOM 6400 C C . ALA D 1 123 ? 29.824 -37.757 -14.782 1.00 53.37 123 ALA D C 1
ATOM 6401 O O . ALA D 1 123 ? 30.861 -38.328 -15.117 1.00 60.59 123 ALA D O 1
ATOM 6403 N N . VAL D 1 124 ? 29.825 -36.539 -14.270 1.00 52.62 124 VAL D N 1
ATOM 6404 C CA . VAL D 1 124 ? 31.075 -35.780 -14.066 1.00 58.96 124 VAL D CA 1
ATOM 6405 C C . VAL D 1 124 ? 31.829 -36.152 -12.766 1.00 64.10 124 VAL D C 1
ATOM 6406 O O . VAL D 1 124 ? 33.031 -35.887 -12.637 1.00 62.01 124 VAL D O 1
ATOM 6410 N N . SER D 1 125 ? 31.121 -36.787 -11.836 1.00 65.53 125 SER D N 1
ATOM 6411 C CA . SER D 1 125 ? 31.604 -37.091 -10.492 1.00 62.58 125 SER D CA 1
ATOM 6412 C C . SER D 1 125 ? 32.876 -37.897 -10.482 1.00 63.06 125 SER D C 1
ATOM 6413 O O . SER D 1 125 ? 33.798 -37.607 -9.745 1.00 66.86 125 SER D O 1
ATOM 6416 N N . ARG D 1 126 ? 32.876 -38.965 -11.256 1.00 64.41 126 ARG D N 1
ATOM 6417 C CA . ARG D 1 126 ? 34.042 -39.831 -11.407 1.00 65.84 126 ARG D CA 1
ATOM 6418 C C . ARG D 1 126 ? 35.280 -38.984 -11.716 1.00 59.29 126 ARG D C 1
ATOM 6419 O O . ARG D 1 126 ? 36.280 -39.069 -11.017 1.00 57.16 126 ARG D O 1
ATOM 6427 N N . PHE D 1 127 ? 35.181 -38.160 -12.759 1.00 50.03 127 PHE D N 1
ATOM 6428 C CA . PHE D 1 127 ? 36.309 -37.372 -13.231 1.00 55.14 127 PHE D CA 1
ATOM 6429 C C . PHE D 1 127 ? 36.790 -36.385 -12.189 1.00 53.29 127 PHE D C 1
ATOM 6430 O O . PHE D 1 127 ? 37.990 -36.313 -11.899 1.00 58.04 127 PHE D O 1
ATOM 6438 N N . MET D 1 128 ? 35.850 -35.659 -11.605 1.00 51.38 128 MET D N 1
ATOM 6439 C CA . MET D 1 128 ? 36.165 -34.654 -10.573 1.00 52.97 128 MET D CA 1
ATOM 6440 C C . MET D 1 128 ? 36.701 -35.249 -9.269 1.00 51.37 128 MET D C 1
ATOM 6441 O O . MET D 1 128 ? 37.572 -34.677 -8.616 1.00 53.01 128 MET D O 1
ATOM 6446 N N . MET D 1 129 ? 36.145 -36.379 -8.871 1.00 56.27 129 MET D N 1
ATOM 6447 C CA . MET D 1 129 ? 36.599 -37.077 -7.664 1.00 57.16 129 MET D CA 1
ATOM 6448 C C . MET D 1 129 ? 38.007 -37.592 -7.822 1.00 57.82 129 MET D C 1
ATOM 6449 O O . MET D 1 129 ? 38.813 -37.553 -6.892 1.00 59.39 129 MET D O 1
ATOM 6454 N N . ARG D 1 130 ? 38.297 -38.085 -9.008 1.00 59.99 130 ARG D N 1
ATOM 6455 C CA . ARG D 1 130 ? 39.624 -38.590 -9.298 1.00 62.25 130 ARG D CA 1
ATOM 6456 C C . ARG D 1 130 ? 40.696 -37.506 -9.291 1.00 58.93 130 ARG D C 1
ATOM 6457 O O . ARG D 1 130 ? 41.749 -37.685 -8.712 1.00 56.99 130 ARG D O 1
ATOM 6465 N N . GLN D 1 131 ? 40.425 -36.410 -9.979 1.00 55.62 131 GLN D N 1
ATOM 6466 C CA . GLN D 1 131 ? 41.350 -35.280 -10.038 1.00 52.79 131 GLN D CA 1
ATOM 6467 C C . GLN D 1 131 ? 41.342 -34.499 -8.718 1.00 57.46 131 GLN D C 1
ATOM 6468 O O . GLN D 1 131 ? 42.234 -33.697 -8.460 1.00 58.64 131 GLN D O 1
ATOM 6474 N N . ARG D 1 132 ? 40.320 -34.719 -7.899 1.00 54.56 132 ARG D N 1
ATOM 6475 C CA . ARG D 1 132 ? 40.209 -34.062 -6.588 1.00 59.65 132 ARG D CA 1
ATOM 6476 C C . ARG D 1 132 ? 40.008 -32.564 -6.643 1.00 57.39 132 ARG D C 1
ATOM 6477 O O . ARG D 1 132 ? 40.604 -31.818 -5.873 1.00 56.66 132 ARG D O 1
ATOM 6485 N N . HIS D 1 133 ? 39.171 -32.140 -7.569 1.00 53.49 133 HIS D N 1
ATOM 6486 C CA . HIS D 1 133 ? 38.685 -30.780 -7.605 1.00 52.16 133 HIS D CA 1
ATOM 6487 C C . HIS D 1 133 ? 37.549 -30.710 -8.576 1.00 53.15 133 HIS D C 1
ATOM 6488 O O . HIS D 1 133 ? 37.425 -31.543 -9.480 1.00 53.18 133 HIS D O 1
ATOM 6495 N N . GLY D 1 134 ? 36.715 -29.702 -8.377 1.00 56.86 134 GLY D N 1
ATOM 6496 C CA . GLY D 1 134 ? 35.602 -29.451 -9.270 1.00 55.37 134 GLY D CA 1
ATOM 6497 C C . GLY D 1 134 ? 34.699 -28.378 -8.729 1.00 55.04 134 GLY D C 1
ATOM 6498 O O . GLY D 1 134 ? 34.782 -27.995 -7.576 1.00 51.21 134 GLY D O 1
ATOM 6499 N N . ARG D 1 135 ? 33.851 -27.895 -9.619 1.00 59.60 135 ARG D N 1
ATOM 6500 C CA . ARG D 1 135 ? 32.763 -26.976 -9.306 1.00 57.71 135 ARG D CA 1
ATOM 6501 C C . ARG D 1 135 ? 31.511 -27.460 -10.032 1.00 55.98 135 ARG D C 1
ATOM 6502 O O . ARG D 1 135 ? 31.543 -27.725 -11.227 1.00 52.09 135 ARG D O 1
ATOM 6510 N N . ILE D 1 136 ? 30.424 -27.608 -9.299 1.00 55.20 136 ILE D N 1
ATOM 6511 C CA . ILE D 1 136 ? 29.113 -27.799 -9.903 1.00 56.36 136 ILE D CA 1
ATOM 6512 C C . ILE D 1 136 ? 28.227 -26.631 -9.468 1.00 57.77 136 ILE D C 1
ATOM 6513 O O . ILE D 1 136 ? 28.159 -26.288 -8.308 1.00 54.92 136 ILE D O 1
ATOM 6518 N N . VAL D 1 137 ? 27.616 -25.960 -10.423 1.00 58.08 137 VAL D N 1
ATOM 6519 C CA . VAL D 1 137 ? 26.595 -24.993 -10.083 1.00 58.98 137 VAL D CA 1
ATOM 6520 C C . VAL D 1 137 ? 25.286 -25.280 -10.828 1.00 60.58 137 VAL D C 1
ATOM 6521 O O . VAL D 1 137 ? 25.241 -25.457 -12.053 1.00 54.88 137 VAL D O 1
ATOM 6525 N N . ASN D 1 138 ? 24.234 -25.388 -10.024 1.00 53.18 138 ASN D N 1
ATOM 6526 C CA . ASN D 1 138 ? 22.915 -25.735 -10.509 1.00 56.66 138 ASN D CA 1
ATOM 6527 C C . ASN D 1 138 ? 22.066 -24.475 -10.605 1.00 59.97 138 ASN D C 1
ATOM 6528 O O . ASN D 1 138 ? 22.012 -23.668 -9.686 1.00 62.26 138 ASN D O 1
ATOM 6533 N N . ILE D 1 139 ? 21.417 -24.290 -11.738 1.00 61.52 139 ILE D N 1
ATOM 6534 C CA . ILE D 1 139 ? 20.510 -23.156 -11.890 1.00 61.04 139 ILE D CA 1
ATOM 6535 C C . ILE D 1 139 ? 19.124 -23.626 -11.488 1.00 60.82 139 ILE D C 1
ATOM 6536 O O . ILE D 1 139 ? 18.542 -24.511 -12.107 1.00 63.97 139 ILE D O 1
ATOM 6541 N N . ALA D 1 140 ? 18.637 -23.074 -10.389 1.00 60.18 140 ALA D N 1
ATOM 6542 C CA . ALA D 1 140 ? 17.331 -23.437 -9.859 1.00 62.32 140 ALA D CA 1
ATOM 6543 C C . ALA D 1 140 ? 16.320 -22.342 -10.233 1.00 63.28 140 ALA D C 1
ATOM 6544 O O . ALA D 1 140 ? 16.238 -21.911 -11.400 1.00 65.67 140 ALA D O 1
ATOM 6546 N N . SER D 1 141 ? 15.542 -21.919 -9.252 1.00 62.69 141 SER D N 1
ATOM 6547 C CA . SER D 1 141 ? 14.625 -20.809 -9.412 1.00 66.27 141 SER D CA 1
ATOM 6548 C C . SER D 1 141 ? 14.061 -20.442 -8.057 1.00 64.88 141 SER D C 1
ATOM 6549 O O . SER D 1 141 ? 13.817 -21.287 -7.209 1.00 65.05 141 SER D O 1
ATOM 6552 N N . VAL D 1 142 ? 13.818 -19.161 -7.903 1.00 63.96 142 VAL D N 1
ATOM 6553 C CA . VAL D 1 142 ? 13.309 -18.586 -6.663 1.00 62.73 142 VAL D CA 1
ATOM 6554 C C . VAL D 1 142 ? 11.880 -19.164 -6.336 1.00 65.34 142 VAL D C 1
ATOM 6555 O O . VAL D 1 142 ? 11.452 -19.311 -5.189 1.00 64.24 142 VAL D O 1
ATOM 6559 N N . VAL D 1 143 ? 11.184 -19.512 -7.398 1.00 64.40 143 VAL D N 1
ATOM 6560 C CA . VAL D 1 143 ? 9.882 -20.165 -7.376 1.00 62.01 143 VAL D CA 1
ATOM 6561 C C . VAL D 1 143 ? 9.919 -21.566 -6.698 1.00 66.50 143 VAL D C 1
ATOM 6562 O O . VAL D 1 143 ? 8.919 -22.039 -6.147 1.00 65.55 143 VAL D O 1
ATOM 6566 N N . GLY D 1 144 ? 11.085 -22.212 -6.740 1.00 64.42 144 GLY D N 1
ATOM 6567 C CA . GLY D 1 144 ? 11.354 -23.432 -5.968 1.00 60.17 144 GLY D CA 1
ATOM 6568 C C . GLY D 1 144 ? 11.318 -23.223 -4.453 1.00 64.22 144 GLY D C 1
ATOM 6569 O O . GLY D 1 144 ? 11.024 -24.148 -3.686 1.00 64.70 144 GLY D O 1
ATOM 6570 N N . VAL D 1 145 ? 11.601 -21.997 -4.023 1.00 64.39 145 VAL D N 1
ATOM 6571 C CA . VAL D 1 145 ? 11.635 -21.640 -2.595 1.00 63.35 145 VAL D CA 1
ATOM 6572 C C . VAL D 1 145 ? 10.246 -21.257 -2.050 1.00 62.62 145 VAL D C 1
ATOM 6573 O O . VAL D 1 145 ? 9.896 -21.568 -0.902 1.00 58.69 145 VAL D O 1
ATOM 6577 N N . THR D 1 146 ? 9.469 -20.584 -2.889 1.00 63.64 146 THR D N 1
ATOM 6578 C CA . THR D 1 146 ? 8.239 -19.907 -2.451 1.00 65.31 146 THR D CA 1
ATOM 6579 C C . THR D 1 146 ? 6.969 -20.590 -2.914 1.00 64.43 146 THR D C 1
ATOM 6580 O O . THR D 1 146 ? 5.892 -20.351 -2.372 1.00 61.55 146 THR D O 1
ATOM 6584 N N . GLY D 1 147 ? 7.104 -21.409 -3.947 1.00 62.58 147 GLY D N 1
ATOM 6585 C CA . GLY D 1 147 ? 5.938 -21.896 -4.697 1.00 60.47 147 GLY D CA 1
ATOM 6586 C C . GLY D 1 147 ? 5.407 -20.853 -5.672 1.00 59.25 147 GLY D C 1
ATOM 6587 O O . GLY D 1 147 ? 5.784 -19.670 -5.616 1.00 63.73 147 GLY D O 1
ATOM 6588 N N . ASN D 1 148 ? 4.534 -21.298 -6.571 1.00 56.00 148 ASN D N 1
ATOM 6589 C CA . ASN D 1 148 ? 3.972 -20.442 -7.621 1.00 55.35 148 ASN D CA 1
ATOM 6590 C C . ASN D 1 148 ? 2.773 -21.124 -8.293 1.00 56.41 148 ASN D C 1
ATOM 6591 O O . ASN D 1 148 ? 2.907 -22.223 -8.830 1.00 58.99 148 ASN D O 1
ATOM 6596 N N . PRO D 1 149 ? 1.600 -20.471 -8.269 1.00 55.15 149 PRO D N 1
ATOM 6597 C CA . PRO D 1 149 ? 0.354 -21.033 -8.790 1.00 61.85 149 PRO D CA 1
ATOM 6598 C C . PRO D 1 149 ? 0.345 -21.757 -10.152 1.00 63.52 149 PRO D C 1
ATOM 6599 O O . PRO D 1 149 ? -0.360 -22.758 -10.294 1.00 69.64 149 PRO D O 1
ATOM 6603 N N . GLY D 1 150 ? 1.070 -21.296 -11.153 1.00 61.09 150 GLY D N 1
ATOM 6604 C CA . GLY D 1 150 ? 0.941 -21.984 -12.475 1.00 61.50 150 GLY D CA 1
ATOM 6605 C C . GLY D 1 150 ? 1.857 -23.190 -12.713 1.00 59.98 150 GLY D C 1
ATOM 6606 O O . GLY D 1 150 ? 1.820 -23.819 -13.783 1.00 47.22 150 GLY D O 1
ATOM 6607 N N . GLN D 1 151 ? 2.664 -23.529 -11.703 1.00 60.02 151 GLN D N 1
ATOM 6608 C CA . GLN D 1 151 ? 3.930 -24.223 -11.947 1.00 55.21 151 GLN D CA 1
ATOM 6609 C C . GLN D 1 151 ? 4.292 -25.339 -11.004 1.00 50.86 151 GLN D C 1
ATOM 6610 O O . GLN D 1 151 ? 5.452 -25.443 -10.609 1.00 51.66 151 GLN D O 1
ATOM 6616 N N . ALA D 1 152 ? 3.323 -26.178 -10.663 1.00 51.00 152 ALA D N 1
ATOM 6617 C CA . ALA D 1 152 ? 3.529 -27.309 -9.723 1.00 49.35 152 ALA D CA 1
ATOM 6618 C C . ALA D 1 152 ? 4.726 -28.151 -10.143 1.00 51.03 152 ALA D C 1
ATOM 6619 O O . ALA D 1 152 ? 5.585 -28.479 -9.336 1.00 54.78 152 ALA D O 1
ATOM 6621 N N . ASN D 1 153 ? 4.779 -28.473 -11.425 1.00 54.95 153 ASN D N 1
ATOM 6622 C CA . ASN D 1 153 ? 5.869 -29.302 -11.977 1.00 56.89 153 ASN D CA 1
ATOM 6623 C C . ASN D 1 153 ? 7.227 -28.626 -11.872 1.00 56.04 153 ASN D C 1
ATOM 6624 O O . ASN D 1 153 ? 8.196 -29.235 -11.389 1.00 58.19 153 ASN D O 1
ATOM 6629 N N . TYR D 1 154 ? 7.267 -27.353 -12.269 1.00 55.51 154 TYR D N 1
ATOM 6630 C CA . TYR D 1 154 ? 8.507 -26.563 -12.295 1.00 50.60 154 TYR D CA 1
ATOM 6631 C C . TYR D 1 154 ? 9.020 -26.265 -10.883 1.00 49.21 154 TYR D C 1
ATOM 6632 O O . TYR D 1 154 ? 10.215 -26.339 -10.605 1.00 50.75 154 TYR D O 1
ATOM 6641 N N . VAL D 1 155 ? 8.100 -25.921 -10.002 1.00 52.43 155 VAL D N 1
ATOM 6642 C CA . VAL D 1 155 ? 8.411 -25.630 -8.578 1.00 51.01 155 VAL D CA 1
ATOM 6643 C C . VAL D 1 155 ? 8.964 -26.895 -7.896 1.00 51.50 155 VAL D C 1
ATOM 6644 O O . VAL D 1 155 ? 9.980 -26.849 -7.220 1.00 49.52 155 VAL D O 1
ATOM 6648 N N . ALA D 1 156 ? 8.274 -28.017 -8.094 1.00 52.05 156 ALA D N 1
ATOM 6649 C CA . ALA D 1 156 ? 8.731 -29.326 -7.594 1.00 52.23 156 ALA D CA 1
ATOM 6650 C C . ALA D 1 156 ? 10.135 -29.661 -8.115 1.00 54.63 156 ALA D C 1
ATOM 6651 O O . ALA D 1 156 ? 11.019 -30.091 -7.362 1.00 59.51 156 ALA D O 1
ATOM 6653 N N . ALA D 1 157 ? 10.342 -29.441 -9.405 1.00 55.99 157 ALA D N 1
ATOM 6654 C CA . ALA D 1 157 ? 11.636 -29.739 -10.028 1.00 55.40 157 ALA D CA 1
ATOM 6655 C C . ALA D 1 157 ? 12.764 -28.900 -9.443 1.00 56.47 157 ALA D C 1
ATOM 6656 O O . ALA D 1 157 ? 13.845 -29.428 -9.136 1.00 54.08 157 ALA D O 1
ATOM 6658 N N . LYS D 1 158 ? 12.509 -27.597 -9.317 1.00 53.63 158 LYS D N 1
ATOM 6659 C CA . LYS D 1 158 ? 13.531 -26.642 -8.851 1.00 53.89 158 LYS D CA 1
ATOM 6660 C C . LYS D 1 158 ? 13.779 -26.709 -7.357 1.00 51.62 158 LYS D C 1
ATOM 6661 O O . LYS D 1 158 ? 14.918 -26.549 -6.905 1.00 52.49 158 LYS D O 1
ATOM 6667 N N . ALA D 1 159 ? 12.731 -26.965 -6.586 1.00 52.50 159 ALA D N 1
ATOM 6668 C CA . ALA D 1 159 ? 12.895 -27.248 -5.141 1.00 55.41 159 ALA D CA 1
ATOM 6669 C C . ALA D 1 159 ? 13.744 -28.538 -4.969 1.00 55.38 159 ALA D C 1
ATOM 6670 O O . ALA D 1 159 ? 14.599 -28.650 -4.109 1.00 49.49 159 ALA D O 1
ATOM 6672 N N . GLY D 1 160 ? 13.463 -29.520 -5.800 1.00 58.37 160 GLY D N 1
ATOM 6673 C CA . GLY D 1 160 ? 14.250 -30.767 -5.819 1.00 59.06 160 GLY D CA 1
ATOM 6674 C C . GLY D 1 160 ? 15.709 -30.530 -6.131 1.00 56.09 160 GLY D C 1
ATOM 6675 O O . GLY D 1 160 ? 16.592 -31.084 -5.471 1.00 60.85 160 GLY D O 1
ATOM 6676 N N . VAL D 1 161 ? 15.967 -29.675 -7.118 1.00 55.34 161 VAL D N 1
ATOM 6677 C CA . VAL D 1 161 ? 17.346 -29.292 -7.485 1.00 57.14 161 VAL D CA 1
ATOM 6678 C C . VAL D 1 161 ? 18.101 -28.669 -6.304 1.00 53.55 161 VAL D C 1
ATOM 6679 O O . VAL D 1 161 ? 19.257 -28.956 -6.077 1.00 58.59 161 VAL D O 1
ATOM 6683 N N . ILE D 1 162 ? 17.425 -27.815 -5.560 1.00 55.28 162 ILE D N 1
ATOM 6684 C CA . ILE D 1 162 ? 18.026 -27.158 -4.397 1.00 56.03 162 ILE D CA 1
ATOM 6685 C C . ILE D 1 162 ? 18.423 -28.166 -3.324 1.00 57.41 162 ILE D C 1
ATOM 6686 O O . ILE D 1 162 ? 19.492 -28.068 -2.737 1.00 58.19 162 ILE D O 1
ATOM 6691 N N . GLY D 1 163 ? 17.562 -29.151 -3.094 1.00 60.13 163 GLY D N 1
ATOM 6692 C CA . GLY D 1 163 ? 17.868 -30.265 -2.185 1.00 58.24 163 GLY D CA 1
ATOM 6693 C C . GLY D 1 163 ? 18.981 -31.173 -2.721 1.00 56.71 163 GLY D C 1
ATOM 6694 O O . GLY D 1 163 ? 19.882 -31.586 -1.995 1.00 55.25 163 GLY D O 1
ATOM 6695 N N . LEU D 1 164 ? 18.918 -31.473 -4.011 1.00 55.33 164 LEU D N 1
ATOM 6696 C CA . LEU D 1 164 ? 19.959 -32.306 -4.657 1.00 55.99 164 LEU D CA 1
ATOM 6697 C C . LEU D 1 164 ? 21.367 -31.677 -4.553 1.00 54.18 164 LEU D C 1
ATOM 6698 O O . LEU D 1 164 ? 22.374 -32.362 -4.358 1.00 54.35 164 LEU D O 1
ATOM 6703 N N . THR D 1 165 ? 21.400 -30.366 -4.686 1.00 50.62 165 THR D N 1
ATOM 6704 C CA . THR D 1 165 ? 22.611 -29.558 -4.493 1.00 57.70 165 THR D CA 1
ATOM 6705 C C . THR D 1 165 ? 23.293 -29.797 -3.114 1.00 55.38 165 THR D C 1
ATOM 6706 O O . THR D 1 165 ? 24.493 -29.914 -3.021 1.00 53.35 165 THR D O 1
ATOM 6710 N N . LYS D 1 166 ? 22.490 -29.913 -2.072 1.00 55.34 166 LYS D N 1
ATOM 6711 C CA . LYS D 1 166 ? 22.974 -30.139 -0.722 1.00 58.52 166 LYS D CA 1
ATOM 6712 C C . LYS D 1 166 ? 23.509 -31.548 -0.510 1.00 56.25 166 LYS D C 1
ATOM 6713 O O . LYS D 1 166 ? 24.526 -31.724 0.132 1.00 56.69 166 LYS D O 1
ATOM 6719 N N . THR D 1 167 ? 22.810 -32.547 -1.019 1.00 55.60 167 THR D N 1
ATOM 6720 C CA . THR D 1 167 ? 23.314 -33.934 -0.964 1.00 57.02 167 THR D CA 1
ATOM 6721 C C . THR D 1 167 ? 24.665 -34.067 -1.702 1.00 57.46 167 THR D C 1
ATOM 6722 O O . THR D 1 167 ? 25.602 -34.696 -1.226 1.00 55.96 167 THR D O 1
ATOM 6726 N N . SER D 1 168 ? 24.730 -33.451 -2.874 1.00 55.76 168 SER D N 1
ATOM 6727 C CA . SER D 1 168 ? 25.923 -33.459 -3.705 1.00 56.37 168 SER D CA 1
ATOM 6728 C C . SER D 1 168 ? 27.103 -32.768 -3.001 1.00 56.27 168 SER D C 1
ATOM 6729 O O . SER D 1 168 ? 28.217 -33.297 -2.956 1.00 59.20 168 SER D O 1
ATOM 6732 N N . ALA D 1 169 ? 26.833 -31.590 -2.457 1.00 48.10 169 ALA D N 1
ATOM 6733 C CA . ALA D 1 169 ? 27.812 -30.823 -1.690 1.00 50.17 169 ALA D CA 1
ATOM 6734 C C . ALA D 1 169 ? 28.419 -31.698 -0.611 1.00 52.65 169 ALA D C 1
ATOM 6735 O O . ALA D 1 169 ? 29.623 -31.752 -0.437 1.00 51.77 169 ALA D O 1
ATOM 6737 N N . LYS D 1 170 ? 27.550 -32.392 0.116 1.00 58.55 170 LYS D N 1
ATOM 6738 C CA . LYS D 1 170 ? 27.959 -33.242 1.229 1.00 54.13 170 LYS D CA 1
ATOM 6739 C C . LYS D 1 170 ? 28.751 -34.471 0.792 1.00 51.40 170 LYS D C 1
ATOM 6740 O O . LYS D 1 170 ? 29.715 -34.837 1.436 1.00 57.60 170 LYS D O 1
ATOM 6746 N N . GLU D 1 171 ? 28.343 -35.095 -0.301 1.00 58.44 171 GLU D N 1
ATOM 6747 C CA . GLU D 1 171 ? 29.011 -36.311 -0.805 1.00 56.43 171 GLU D CA 1
ATOM 6748 C C . GLU D 1 171 ? 30.372 -36.036 -1.414 1.00 52.67 171 GLU D C 1
ATOM 6749 O O . GLU D 1 171 ? 31.242 -36.864 -1.352 1.00 56.22 171 GLU D O 1
ATOM 6755 N N . LEU D 1 172 ? 30.526 -34.864 -2.013 1.00 54.81 172 LEU D N 1
ATOM 6756 C CA . LEU D 1 172 ? 31.682 -34.540 -2.853 1.00 51.90 172 LEU D CA 1
ATOM 6757 C C . LEU D 1 172 ? 32.712 -33.653 -2.175 1.00 52.37 172 LEU D C 1
ATOM 6758 O O . LEU D 1 172 ? 33.759 -33.390 -2.747 1.00 52.31 172 LEU D O 1
ATOM 6763 N N . ALA D 1 173 ? 32.414 -33.211 -0.959 1.00 56.72 173 ALA D N 1
ATOM 6764 C CA . ALA D 1 173 ? 33.242 -32.239 -0.249 1.00 58.34 173 ALA D CA 1
ATOM 6765 C C . ALA D 1 173 ? 34.618 -32.787 0.053 1.00 60.50 173 ALA D C 1
ATOM 6766 O O . ALA D 1 173 ? 35.593 -32.055 -0.002 1.00 59.81 173 ALA D O 1
ATOM 6768 N N . SER D 1 174 ? 34.704 -34.079 0.360 1.00 63.94 174 SER D N 1
ATOM 6769 C CA . SER D 1 174 ? 35.991 -34.676 0.757 1.00 63.62 174 SER D CA 1
ATOM 6770 C C . SER D 1 174 ? 37.043 -34.601 -0.365 1.00 61.11 174 SER D C 1
ATOM 6771 O O . SER D 1 174 ? 38.237 -34.836 -0.113 1.00 61.03 174 SER D O 1
ATOM 6774 N N . ARG D 1 175 ? 36.588 -34.317 -1.589 1.00 53.74 175 ARG D N 1
ATOM 6775 C CA . ARG D 1 175 ? 37.451 -34.261 -2.756 1.00 56.60 175 ARG D CA 1
ATOM 6776 C C . ARG D 1 175 ? 37.585 -32.863 -3.337 1.00 57.19 175 ARG D C 1
ATOM 6777 O O . ARG D 1 175 ? 37.896 -32.733 -4.513 1.00 52.30 175 ARG D O 1
ATOM 6785 N N . ASN D 1 176 ? 37.336 -31.837 -2.522 1.00 59.41 176 ASN D N 1
ATOM 6786 C CA . ASN D 1 176 ? 37.501 -30.436 -2.923 1.00 61.13 176 ASN D CA 1
ATOM 6787 C C . ASN D 1 176 ? 36.600 -30.031 -4.060 1.00 62.55 176 ASN D C 1
ATOM 6788 O O . ASN D 1 176 ? 36.986 -29.166 -4.884 1.00 64.76 176 ASN D O 1
ATOM 6793 N N . ILE D 1 177 ? 35.437 -30.682 -4.122 1.00 60.54 177 ILE D N 1
ATOM 6794 C CA . ILE D 1 177 ? 34.413 -30.327 -5.106 1.00 59.69 177 ILE D CA 1
ATOM 6795 C C . ILE D 1 177 ? 33.370 -29.559 -4.324 1.00 62.16 177 ILE D C 1
ATOM 6796 O O . ILE D 1 177 ? 32.887 -30.053 -3.290 1.00 59.43 177 ILE D O 1
ATOM 6801 N N . THR D 1 178 ? 33.061 -28.345 -4.781 1.00 61.69 178 THR D N 1
ATOM 6802 C CA . THR D 1 178 ? 31.925 -27.574 -4.221 1.00 57.26 178 THR D CA 1
ATOM 6803 C C . THR D 1 178 ? 30.717 -27.657 -5.167 1.00 52.51 178 THR D C 1
ATOM 6804 O O . THR D 1 178 ? 30.877 -27.769 -6.383 1.00 47.49 178 THR D O 1
ATOM 6808 N N . VAL D 1 179 ? 29.529 -27.633 -4.576 1.00 52.93 179 VAL D N 1
ATOM 6809 C CA . VAL D 1 179 ? 28.266 -27.719 -5.307 1.00 52.80 179 VAL D CA 1
ATOM 6810 C C . VAL D 1 179 ? 27.316 -26.698 -4.708 1.00 55.51 179 VAL D C 1
ATOM 6811 O O . VAL D 1 179 ? 26.977 -26.767 -3.528 1.00 53.13 179 VAL D O 1
ATOM 6815 N N . ASN D 1 180 ? 26.898 -25.752 -5.543 1.00 56.43 180 ASN D N 1
ATOM 6816 C CA . ASN D 1 180 ? 26.021 -24.659 -5.127 1.00 55.18 180 ASN D CA 1
ATOM 6817 C C . ASN D 1 180 ? 24.953 -24.439 -6.194 1.00 57.20 180 ASN D C 1
ATOM 6818 O O . ASN D 1 180 ? 25.056 -24.942 -7.327 1.00 52.50 180 ASN D O 1
ATOM 6823 N N . ALA D 1 181 ? 23.936 -23.677 -5.818 1.00 56.98 181 ALA D N 1
ATOM 6824 C CA . ALA D 1 181 ? 22.816 -23.366 -6.694 1.00 55.41 181 ALA D CA 1
ATOM 6825 C C . ALA D 1 181 ? 22.632 -21.862 -6.790 1.00 57.34 181 ALA D C 1
ATOM 6826 O O . ALA D 1 181 ? 22.858 -21.129 -5.819 1.00 53.90 181 ALA D O 1
ATOM 6828 N N . ILE D 1 182 ? 22.263 -21.416 -7.983 1.00 55.92 182 ILE D N 1
ATOM 6829 C CA . ILE D 1 182 ? 21.754 -20.066 -8.196 1.00 57.94 182 ILE D CA 1
ATOM 6830 C C . ILE D 1 182 ? 20.262 -20.148 -8.511 1.00 59.62 182 ILE D C 1
ATOM 6831 O O . ILE D 1 182 ? 19.845 -20.907 -9.369 1.00 58.68 182 ILE D O 1
ATOM 6836 N N . ALA D 1 183 ? 19.472 -19.364 -7.785 1.00 60.85 183 ALA D N 1
ATOM 6837 C CA . ALA D 1 183 ? 18.027 -19.280 -7.971 1.00 50.98 183 ALA D CA 1
ATOM 6838 C C . ALA D 1 183 ? 17.698 -17.932 -8.588 1.00 51.36 183 ALA D C 1
ATOM 6839 O O . ALA D 1 183 ? 17.593 -16.936 -7.885 1.00 50.70 183 ALA D O 1
ATOM 6841 N N . PRO D 1 184 ? 17.537 -17.889 -9.910 1.00 52.13 184 PRO D N 1
ATOM 6842 C CA . PRO D 1 184 ? 17.080 -16.691 -10.562 1.00 54.69 184 PRO D CA 1
ATOM 6843 C C . PRO D 1 184 ? 15.640 -16.299 -10.204 1.00 52.40 184 PRO D C 1
ATOM 6844 O O . PRO D 1 184 ? 14.794 -17.148 -9.943 1.00 51.44 184 PRO D O 1
ATOM 6848 N N . GLY D 1 185 ? 15.400 -15.002 -10.213 1.00 50.64 185 GLY D N 1
ATOM 6849 C CA . GLY D 1 185 ? 14.046 -14.460 -10.140 1.00 53.32 185 GLY D CA 1
ATOM 6850 C C . GLY D 1 185 ? 13.490 -14.288 -11.549 1.00 49.92 185 GLY D C 1
ATOM 6851 O O . GLY D 1 185 ? 13.578 -15.196 -12.376 1.00 54.67 185 GLY D O 1
ATOM 6852 N N . PHE D 1 186 ? 12.950 -13.115 -11.821 1.00 47.88 186 PHE D N 1
ATOM 6853 C CA . PHE D 1 186 ? 12.410 -12.786 -13.132 1.00 49.97 186 PHE D CA 1
ATOM 6854 C C . PHE D 1 186 ? 13.475 -12.076 -13.960 1.00 50.50 186 PHE D C 1
ATOM 6855 O O . PHE D 1 186 ? 13.805 -10.913 -13.734 1.00 49.26 186 PHE D O 1
ATOM 6863 N N . ILE D 1 187 ? 14.021 -12.821 -14.911 1.00 51.47 187 ILE D N 1
ATOM 6864 C CA . ILE D 1 187 ? 15.088 -12.351 -15.792 1.00 53.87 187 ILE D CA 1
ATOM 6865 C C . ILE D 1 187 ? 14.498 -12.154 -17.188 1.00 59.77 187 ILE D C 1
ATOM 6866 O O . ILE D 1 187 ? 13.746 -12.997 -17.671 1.00 60.07 187 ILE D O 1
ATOM 6871 N N . ALA D 1 188 ? 14.854 -11.040 -17.821 1.00 64.29 188 ALA D N 1
ATOM 6872 C CA . ALA D 1 188 ? 14.308 -10.632 -19.134 1.00 65.55 188 ALA D CA 1
ATOM 6873 C C . ALA D 1 188 ? 14.351 -11.727 -20.227 1.00 70.94 188 ALA D C 1
ATOM 6874 O O . ALA D 1 188 ? 13.353 -11.950 -20.930 1.00 78.50 188 ALA D O 1
ATOM 6876 N N . THR D 1 189 ? 15.482 -12.409 -20.376 1.00 74.53 189 THR D N 1
ATOM 6877 C CA . THR D 1 189 ? 15.596 -13.438 -21.432 1.00 83.85 189 THR D CA 1
ATOM 6878 C C . THR D 1 189 ? 14.608 -14.601 -21.221 1.00 89.15 189 THR D C 1
ATOM 6879 O O . THR D 1 189 ? 14.030 -15.110 -22.189 1.00 94.01 189 THR D O 1
ATOM 6883 N N . ASP D 1 190 ? 14.382 -14.989 -19.968 1.00 90.08 190 ASP D N 1
ATOM 6884 C CA . ASP D 1 190 ? 13.449 -16.088 -19.659 1.00 95.26 190 ASP D CA 1
ATOM 6885 C C . ASP D 1 190 ? 11.967 -15.671 -19.557 1.00 96.66 190 ASP D C 1
ATOM 6886 O O . ASP D 1 190 ? 11.154 -16.415 -19.003 1.00 93.02 190 ASP D O 1
ATOM 6891 N N . MET D 1 191 ? 11.623 -14.511 -20.120 1.00 100.15 191 MET D N 1
ATOM 6892 C CA . MET D 1 191 ? 10.272 -13.938 -20.011 1.00 103.90 191 MET D CA 1
ATOM 6893 C C . MET D 1 191 ? 9.703 -13.588 -21.379 1.00 106.98 191 MET D C 1
ATOM 6894 O O . MET D 1 191 ? 8.922 -12.636 -21.513 1.00 105.48 191 MET D O 1
ATOM 6899 N N . THR D 1 192 ? 10.092 -14.367 -22.387 1.00 111.25 192 THR D N 1
ATOM 6900 C CA . THR D 1 192 ? 9.729 -14.078 -23.779 1.00 114.60 192 THR D CA 1
ATOM 6901 C C . THR D 1 192 ? 8.241 -14.349 -24.023 1.00 116.18 192 THR D C 1
ATOM 6902 O O . THR D 1 192 ? 7.570 -13.587 -24.729 1.00 114.38 192 THR D O 1
ATOM 6906 N N . ASP D 1 193 ? 7.747 -15.436 -23.425 1.00 118.63 193 ASP D N 1
ATOM 6907 C CA . ASP D 1 193 ? 6.316 -15.791 -23.443 1.00 119.95 193 ASP D CA 1
ATOM 6908 C C . ASP D 1 193 ? 5.452 -14.688 -22.825 1.00 119.40 193 ASP D C 1
ATOM 6909 O O . ASP D 1 193 ? 4.370 -14.363 -23.332 1.00 117.01 193 ASP D O 1
ATOM 6914 N N . VAL D 1 194 ? 5.948 -14.135 -21.719 1.00 119.23 194 VAL D N 1
ATOM 6915 C CA . VAL D 1 194 ? 5.273 -13.060 -20.999 1.00 117.85 194 VAL D CA 1
ATOM 6916 C C . VAL D 1 194 ? 5.360 -11.748 -21.791 1.00 115.77 194 VAL D C 1
ATOM 6917 O O . VAL D 1 194 ? 6.325 -10.989 -21.665 1.00 116.58 194 VAL D O 1
ATOM 6921 N N . LEU D 1 195 ? 4.364 -11.531 -22.646 1.00 112.45 195 LEU D N 1
ATOM 6922 C CA . LEU D 1 195 ? 4.110 -10.223 -23.269 1.00 110.56 195 LEU D CA 1
ATOM 6923 C C . LEU D 1 195 ? 2.731 -9.671 -22.851 1.00 109.68 195 LEU D C 1
ATOM 6924 O O . LEU D 1 195 ? 2.284 -8.635 -23.359 1.00 106.96 195 LEU D O 1
ATOM 6929 N N . ASP D 1 196 ? 2.072 -10.374 -21.924 1.00 108.99 196 ASP D N 1
ATOM 6930 C CA . ASP D 1 196 ? 0.852 -9.887 -21.280 1.00 106.31 196 ASP D CA 1
ATOM 6931 C C . ASP D 1 196 ? 1.270 -8.884 -20.213 1.00 103.44 196 ASP D C 1
ATOM 6932 O O . ASP D 1 196 ? 1.807 -9.265 -19.172 1.00 102.09 196 ASP D O 1
ATOM 6937 N N . GLU D 1 197 ? 1.016 -7.606 -20.478 1.00 100.34 197 GLU D N 1
ATOM 6938 C CA . GLU D 1 197 ? 1.554 -6.523 -19.655 1.00 97.38 197 GLU D CA 1
ATOM 6939 C C . GLU D 1 197 ? 0.927 -6.395 -18.265 1.00 93.07 197 GLU D C 1
ATOM 6940 O O . GLU D 1 197 ? 1.489 -5.713 -17.408 1.00 93.91 197 GLU D O 1
ATOM 6946 N N . ASN D 1 198 ? -0.210 -7.054 -18.034 1.00 88.58 198 ASN D N 1
ATOM 6947 C CA . ASN D 1 198 ? -0.803 -7.100 -16.685 1.00 85.49 198 ASN D CA 1
ATOM 6948 C C . ASN D 1 198 ? -0.198 -8.148 -15.762 1.00 84.25 198 ASN D C 1
ATOM 6949 O O . ASN D 1 198 ? -0.165 -7.961 -14.544 1.00 82.68 198 ASN D O 1
ATOM 6954 N N . ILE D 1 199 ? 0.247 -9.258 -16.339 1.00 83.55 199 ILE D N 1
ATOM 6955 C CA . ILE D 1 199 ? 1.033 -10.236 -15.595 1.00 84.77 199 ILE D CA 1
ATOM 6956 C C . ILE D 1 199 ? 2.408 -9.632 -15.253 1.00 81.43 199 ILE D C 1
ATOM 6957 O O . ILE D 1 199 ? 2.857 -9.730 -14.115 1.00 79.55 199 ILE D O 1
ATOM 6962 N N . LYS D 1 200 ? 3.037 -8.990 -16.240 1.00 79.62 200 LYS D N 1
ATOM 6963 C CA . LYS D 1 200 ? 4.328 -8.310 -16.075 1.00 77.96 200 LYS D CA 1
ATOM 6964 C C . LYS D 1 200 ? 4.323 -7.299 -14.937 1.00 75.43 200 LYS D C 1
ATOM 6965 O O . LYS D 1 200 ? 5.167 -7.370 -14.044 1.00 78.11 200 LYS D O 1
ATOM 6971 N N . ALA D 1 201 ? 3.395 -6.344 -15.000 1.00 69.61 201 ALA D N 1
ATOM 6972 C CA . ALA D 1 201 ? 3.336 -5.224 -14.044 1.00 65.98 201 ALA D CA 1
ATOM 6973 C C . ALA D 1 201 ? 3.105 -5.663 -12.595 1.00 63.32 201 ALA D C 1
ATOM 6974 O O . ALA D 1 201 ? 3.536 -4.985 -11.668 1.00 62.91 201 ALA D O 1
ATOM 6976 N N . GLU D 1 202 ? 2.420 -6.788 -12.413 1.00 61.89 202 GLU D N 1
ATOM 6977 C CA . GLU D 1 202 ? 2.110 -7.305 -11.082 1.00 62.03 202 GLU D CA 1
ATOM 6978 C C . GLU D 1 202 ? 3.259 -8.154 -10.564 1.00 61.27 202 GLU D C 1
ATOM 6979 O O . GLU D 1 202 ? 3.494 -8.229 -9.363 1.00 64.68 202 GLU D O 1
ATOM 6985 N N . MET D 1 203 ? 3.953 -8.813 -11.482 1.00 61.63 203 MET D N 1
ATOM 6986 C CA . MET D 1 203 ? 5.243 -9.436 -11.201 1.00 60.20 203 MET D CA 1
ATOM 6987 C C . MET D 1 203 ? 6.245 -8.368 -10.752 1.00 55.83 203 MET D C 1
ATOM 6988 O O . MET D 1 203 ? 6.899 -8.505 -9.742 1.00 57.50 203 MET D O 1
ATOM 6993 N N . LEU D 1 204 ? 6.310 -7.284 -11.498 1.00 56.13 204 LEU D N 1
ATOM 6994 C CA . LEU D 1 204 ? 7.258 -6.189 -11.234 1.00 57.09 204 LEU D CA 1
ATOM 6995 C C . LEU D 1 204 ? 7.046 -5.566 -9.849 1.00 53.95 204 LEU D C 1
ATOM 6996 O O . LEU D 1 204 ? 7.991 -5.179 -9.180 1.00 49.71 204 LEU D O 1
ATOM 7001 N N . LYS D 1 205 ? 5.792 -5.482 -9.430 1.00 56.49 205 LYS D N 1
ATOM 7002 C CA . LYS D 1 205 ? 5.443 -5.022 -8.070 1.00 57.46 205 LYS D CA 1
ATOM 7003 C C . LYS D 1 205 ? 6.057 -5.890 -6.961 1.00 54.79 205 LYS D C 1
ATOM 7004 O O . LYS D 1 205 ? 6.303 -5.432 -5.854 1.00 53.72 205 LYS D O 1
ATOM 7010 N N . LEU D 1 206 ? 6.272 -7.154 -7.272 1.00 54.69 206 LEU D N 1
ATOM 7011 C CA . LEU D 1 206 ? 6.869 -8.108 -6.330 1.00 56.28 206 LEU D CA 1
ATOM 7012 C C . LEU D 1 206 ? 8.400 -7.951 -6.113 1.00 55.06 206 LEU D C 1
ATOM 7013 O O . LEU D 1 206 ? 8.968 -8.585 -5.209 1.00 47.79 206 LEU D O 1
ATOM 7018 N N . ILE D 1 207 ? 9.044 -7.131 -6.943 1.00 50.94 207 ILE D N 1
ATOM 7019 C CA . ILE D 1 207 ? 10.496 -6.975 -6.941 1.00 47.54 207 ILE D CA 1
ATOM 7020 C C . ILE D 1 207 ? 10.829 -5.592 -6.384 1.00 46.24 207 ILE D C 1
ATOM 7021 O O . ILE D 1 207 ? 10.481 -4.589 -6.995 1.00 45.53 207 ILE D O 1
ATOM 7026 N N . PRO D 1 208 ? 11.506 -5.528 -5.219 1.00 47.88 208 PRO D N 1
ATOM 7027 C CA . PRO D 1 208 ? 12.004 -4.249 -4.674 1.00 46.67 208 PRO D CA 1
ATOM 7028 C C . PRO D 1 208 ? 12.916 -3.440 -5.605 1.00 46.23 208 PRO D C 1
ATOM 7029 O O . PRO D 1 208 ? 12.854 -2.217 -5.597 1.00 48.61 208 PRO D O 1
ATOM 7033 N N . ALA D 1 209 ? 13.745 -4.126 -6.387 1.00 48.31 209 ALA D N 1
ATOM 7034 C CA . ALA D 1 209 ? 14.569 -3.494 -7.428 1.00 42.69 209 ALA D CA 1
ATOM 7035 C C . ALA D 1 209 ? 13.721 -2.785 -8.484 1.00 47.77 209 ALA D C 1
ATOM 7036 O O . ALA D 1 209 ? 14.215 -1.890 -9.180 1.00 51.71 209 ALA D O 1
ATOM 7038 N N . ALA D 1 210 ? 12.454 -3.192 -8.593 1.00 46.20 210 ALA D N 1
ATOM 7039 C CA . ALA D 1 210 ? 11.451 -2.557 -9.489 1.00 40.97 210 ALA D CA 1
ATOM 7040 C C . ALA D 1 210 ? 11.821 -2.710 -10.973 1.00 41.61 210 ALA D C 1
ATOM 7041 O O . ALA D 1 210 ? 11.502 -1.879 -11.801 1.00 44.12 210 ALA D O 1
ATOM 7043 N N . GLN D 1 211 ? 12.510 -3.791 -11.290 1.00 46.17 211 GLN D N 1
ATOM 7044 C CA . GLN D 1 211 ? 12.924 -4.057 -12.657 1.00 47.84 211 GLN D CA 1
ATOM 7045 C C . GLN D 1 211 ? 13.249 -5.537 -12.774 1.00 44.91 211 GLN D C 1
ATOM 7046 O O . GLN D 1 211 ? 13.580 -6.181 -11.772 1.00 46.83 211 GLN D O 1
ATOM 7052 N N . PHE D 1 212 ? 13.141 -6.066 -13.990 1.00 45.26 212 PHE D N 1
ATOM 7053 C CA . PHE D 1 212 ? 13.551 -7.449 -14.272 1.00 45.53 212 PHE D CA 1
ATOM 7054 C C . PHE D 1 212 ? 15.065 -7.520 -14.429 1.00 41.89 212 PHE D C 1
ATOM 7055 O O . PHE D 1 212 ? 15.736 -6.538 -14.748 1.00 43.53 212 PHE D O 1
ATOM 7063 N N . GLY D 1 213 ? 15.601 -8.688 -14.155 1.00 44.84 213 GLY D N 1
ATOM 7064 C CA . GLY D 1 213 ? 17.042 -8.890 -14.221 1.00 51.01 213 GLY D CA 1
ATOM 7065 C C . GLY D 1 213 ? 17.493 -9.140 -15.641 1.00 53.19 213 GLY D C 1
ATOM 7066 O O . GLY D 1 213 ? 16.695 -9.186 -16.572 1.00 50.40 213 GLY D O 1
ATOM 7067 N N . GLU D 1 214 ? 18.791 -9.298 -15.797 1.00 55.52 214 GLU D N 1
ATOM 7068 C CA . GLU D 1 214 ? 19.356 -9.613 -17.087 1.00 59.00 214 GLU D CA 1
ATOM 7069 C C . GLU D 1 214 ? 20.178 -10.899 -16.961 1.00 55.05 214 GLU D C 1
ATOM 7070 O O . GLU D 1 214 ? 20.572 -11.288 -15.859 1.00 53.17 214 GLU D O 1
ATOM 7076 N N . ALA D 1 215 ? 20.395 -11.573 -18.089 1.00 51.55 215 ALA D N 1
ATOM 7077 C CA . ALA D 1 215 ? 21.074 -12.885 -18.098 1.00 49.92 215 ALA D CA 1
ATOM 7078 C C . ALA D 1 215 ? 22.465 -12.793 -17.454 1.00 46.58 215 ALA D C 1
ATOM 7079 O O . ALA D 1 215 ? 22.929 -13.727 -16.801 1.00 47.59 215 ALA D O 1
ATOM 7081 N N . GLN D 1 216 ? 23.116 -11.657 -17.673 1.00 46.30 216 GLN D N 1
ATOM 7082 C CA . GLN D 1 216 ? 24.456 -11.387 -17.153 1.00 48.83 216 GLN D CA 1
ATOM 7083 C C . GLN D 1 216 ? 24.504 -11.400 -15.625 1.00 48.72 216 GLN D C 1
ATOM 7084 O O . GLN D 1 216 ? 25.536 -11.714 -15.047 1.00 52.89 216 GLN D O 1
ATOM 7090 N N . ASP D 1 217 ? 23.391 -11.052 -14.985 1.00 45.88 217 ASP D N 1
ATOM 7091 C CA . ASP D 1 217 ? 23.308 -11.076 -13.523 1.00 49.77 217 ASP D CA 1
ATOM 7092 C C . ASP D 1 217 ? 23.511 -12.498 -12.997 1.00 53.73 217 ASP D C 1
ATOM 7093 O O . ASP D 1 217 ? 24.138 -12.722 -11.959 1.00 51.73 217 ASP D O 1
ATOM 7098 N N . ILE D 1 218 ? 22.958 -13.454 -13.721 1.00 52.67 218 ILE D N 1
ATOM 7099 C CA . ILE D 1 218 ? 23.096 -14.866 -13.358 1.00 51.01 218 ILE D CA 1
ATOM 7100 C C . ILE D 1 218 ? 24.511 -15.357 -13.669 1.00 54.51 218 ILE D C 1
ATOM 7101 O O . ILE D 1 218 ? 25.099 -16.105 -12.892 1.00 57.99 218 ILE D O 1
ATOM 7106 N N . ALA D 1 219 ? 25.031 -14.960 -14.828 1.00 55.97 219 ALA D N 1
ATOM 7107 C CA . ALA D 1 219 ? 26.416 -15.284 -15.211 1.00 59.73 219 ALA D CA 1
ATOM 7108 C C . ALA D 1 219 ? 27.434 -14.811 -14.146 1.00 56.71 219 ALA D C 1
ATOM 7109 O O . ALA D 1 219 ? 28.337 -15.551 -13.772 1.00 53.70 219 ALA D O 1
ATOM 7111 N N . ASN D 1 220 ? 27.283 -13.587 -13.650 1.00 55.37 220 ASN D N 1
ATOM 7112 C CA . ASN D 1 220 ? 28.224 -13.054 -12.654 1.00 60.62 220 ASN D CA 1
ATOM 7113 C C . ASN D 1 220 ? 28.268 -13.905 -11.371 1.00 57.03 220 ASN D C 1
ATOM 7114 O O . ASN D 1 220 ? 29.317 -14.075 -10.740 1.00 50.95 220 ASN D O 1
ATOM 7119 N N . ALA D 1 221 ? 27.105 -14.418 -11.001 1.00 54.63 221 ALA D N 1
ATOM 7120 C CA . ALA D 1 221 ? 26.968 -15.231 -9.806 1.00 53.25 221 ALA D CA 1
ATOM 7121 C C . ALA D 1 221 ? 27.550 -16.622 -10.032 1.00 54.74 221 ALA D C 1
ATOM 7122 O O . ALA D 1 221 ? 28.206 -17.181 -9.154 1.00 49.68 221 ALA D O 1
ATOM 7124 N N . VAL D 1 222 ? 27.291 -17.183 -11.209 1.00 59.32 222 VAL D N 1
ATOM 7125 C CA . VAL D 1 222 ? 27.810 -18.512 -11.570 1.00 55.71 222 VAL D CA 1
ATOM 7126 C C . VAL D 1 222 ? 29.338 -18.499 -11.590 1.00 57.91 222 VAL D C 1
ATOM 7127 O O . VAL D 1 222 ? 29.991 -19.390 -11.056 1.00 60.86 222 VAL D O 1
ATOM 7131 N N . THR D 1 223 ? 29.889 -17.468 -12.215 1.00 59.48 223 THR D N 1
ATOM 7132 C CA . THR D 1 223 ? 31.331 -17.295 -12.338 1.00 57.19 223 THR D CA 1
ATOM 7133 C C . THR D 1 223 ? 31.991 -17.185 -10.977 1.00 57.99 223 THR D C 1
ATOM 7134 O O . THR D 1 223 ? 33.091 -17.708 -10.767 1.00 61.95 223 THR D O 1
ATOM 7138 N N . PHE D 1 224 ? 31.322 -16.497 -10.056 1.00 55.02 224 PHE D N 1
ATOM 7139 C CA . PHE D 1 224 ? 31.817 -16.350 -8.672 1.00 54.73 224 PHE D CA 1
ATOM 7140 C C . PHE D 1 224 ? 31.933 -17.703 -7.954 1.00 56.15 224 PHE D C 1
ATOM 7141 O O . PHE D 1 224 ? 32.921 -17.978 -7.288 1.00 55.80 224 PHE D O 1
ATOM 7149 N N . PHE D 1 225 ? 30.909 -18.524 -8.110 1.00 52.35 225 PHE D N 1
ATOM 7150 C CA . PHE D 1 225 ? 30.910 -19.874 -7.571 1.00 59.72 225 PHE D CA 1
ATOM 7151 C C . PHE D 1 225 ? 31.929 -20.789 -8.256 1.00 61.25 225 PHE D C 1
ATOM 7152 O O . PHE D 1 225 ? 32.514 -21.634 -7.604 1.00 65.76 225 PHE D O 1
ATOM 7160 N N . ALA D 1 226 ? 32.116 -20.614 -9.560 1.00 56.81 226 ALA D N 1
ATOM 7161 C CA . ALA D 1 226 ? 32.997 -21.461 -10.350 1.00 55.03 226 ALA D CA 1
ATOM 7162 C C . ALA D 1 226 ? 34.465 -21.185 -10.057 1.00 57.04 226 ALA D C 1
ATOM 7163 O O . ALA D 1 226 ? 35.346 -21.947 -10.442 1.00 62.04 226 ALA D O 1
ATOM 7165 N N . SER D 1 227 ? 34.726 -20.081 -9.384 1.00 61.30 227 SER D N 1
ATOM 7166 C CA . SER D 1 227 ? 36.092 -19.629 -9.162 1.00 59.53 227 SER D CA 1
ATOM 7167 C C . SER D 1 227 ? 36.709 -20.286 -7.934 1.00 63.15 227 SER D C 1
ATOM 7168 O O . SER D 1 227 ? 36.012 -20.673 -7.001 1.00 61.70 227 SER D O 1
ATOM 7171 N N . ASP D 1 228 ? 38.035 -20.357 -7.950 1.00 65.51 228 ASP D N 1
ATOM 7172 C CA . ASP D 1 228 ? 38.836 -20.958 -6.875 1.00 69.13 228 ASP D CA 1
ATOM 7173 C C . ASP D 1 228 ? 38.644 -20.250 -5.549 1.00 69.93 228 ASP D C 1
ATOM 7174 O O . ASP D 1 228 ? 38.790 -20.835 -4.479 1.00 73.34 228 ASP D O 1
ATOM 7179 N N . GLN D 1 229 ? 38.333 -18.974 -5.624 1.00 70.85 229 GLN D N 1
ATOM 7180 C CA . GLN D 1 229 ? 38.288 -18.149 -4.430 1.00 69.59 229 GLN D CA 1
ATOM 7181 C C . GLN D 1 229 ? 37.094 -18.474 -3.546 1.00 69.43 229 GLN D C 1
ATOM 7182 O O . GLN D 1 229 ? 37.174 -18.319 -2.322 1.00 70.43 229 GLN D O 1
ATOM 7188 N N . SER D 1 230 ? 35.999 -18.932 -4.163 1.00 66.74 230 SER D N 1
ATOM 7189 C CA . SER D 1 230 ? 34.770 -19.300 -3.434 1.00 57.44 230 SER D CA 1
ATOM 7190 C C . SER D 1 230 ? 34.826 -20.738 -2.844 1.00 52.10 230 SER D C 1
ATOM 7191 O O . SER D 1 230 ? 33.807 -21.349 -2.545 1.00 50.03 230 SER D O 1
ATOM 7194 N N . LYS D 1 231 ? 36.037 -21.249 -2.651 1.00 53.23 231 LYS D N 1
ATOM 7195 C CA . LYS D 1 231 ? 36.284 -22.637 -2.195 1.00 55.27 231 LYS D CA 1
ATOM 7196 C C . LYS D 1 231 ? 35.601 -23.057 -0.889 1.00 51.46 231 LYS D C 1
ATOM 7197 O O . LYS D 1 231 ? 35.313 -24.249 -0.676 1.00 48.94 231 LYS D O 1
ATOM 7203 N N . TYR D 1 232 ? 35.320 -22.087 -0.026 1.00 47.10 232 TYR D N 1
ATOM 7204 C CA . TYR D 1 232 ? 34.697 -22.388 1.261 1.00 47.69 232 TYR D CA 1
ATOM 7205 C C . TYR D 1 232 ? 33.161 -22.247 1.285 1.00 49.82 232 TYR D C 1
ATOM 7206 O O . TYR D 1 232 ? 32.527 -22.315 2.341 1.00 52.27 232 TYR D O 1
ATOM 7215 N N . ILE D 1 233 ? 32.577 -22.124 0.104 1.00 52.48 233 ILE D N 1
ATOM 7216 C CA . ILE D 1 233 ? 31.141 -22.027 -0.055 1.00 53.73 233 ILE D CA 1
ATOM 7217 C C . ILE D 1 233 ? 30.645 -23.289 -0.736 1.00 53.75 233 ILE D C 1
ATOM 7218 O O . ILE D 1 233 ? 31.026 -23.585 -1.877 1.00 52.94 233 ILE D O 1
ATOM 7223 N N . THR D 1 234 ? 29.803 -24.037 -0.029 1.00 50.09 234 THR D N 1
ATOM 7224 C CA . THR D 1 234 ? 29.231 -25.245 -0.592 1.00 50.27 234 THR D CA 1
ATOM 7225 C C . THR D 1 234 ? 27.853 -25.568 -0.014 1.00 51.14 234 THR D C 1
ATOM 7226 O O . THR D 1 234 ? 27.579 -25.332 1.153 1.00 50.89 234 THR D O 1
ATOM 7230 N N . GLY D 1 235 ? 27.000 -26.101 -0.877 1.00 50.18 235 GLY D N 1
ATOM 7231 C CA . GLY D 1 235 ? 25.641 -26.501 -0.525 1.00 53.45 235 GLY D CA 1
ATOM 7232 C C . GLY D 1 235 ? 24.662 -25.340 -0.409 1.00 55.73 235 GLY D C 1
ATOM 7233 O O . GLY D 1 235 ? 23.562 -25.487 0.145 1.00 56.23 235 GLY D O 1
ATOM 7234 N N . GLN D 1 236 ? 25.065 -24.187 -0.926 1.00 55.28 236 GLN D N 1
ATOM 7235 C CA . GLN D 1 236 ? 24.297 -22.955 -0.767 1.00 57.26 236 GLN D CA 1
ATOM 7236 C C . GLN D 1 236 ? 23.492 -22.611 -2.007 1.00 57.94 236 GLN D C 1
ATOM 7237 O O . GLN D 1 236 ? 23.835 -23.005 -3.096 1.00 56.66 236 GLN D O 1
ATOM 7243 N N . THR D 1 237 ? 22.397 -21.890 -1.786 1.00 60.95 237 THR D N 1
ATOM 7244 C CA . THR D 1 237 ? 21.558 -21.331 -2.843 1.00 62.22 237 THR D CA 1
ATOM 7245 C C . THR D 1 237 ? 21.568 -19.819 -2.714 1.00 59.33 237 THR D C 1
ATOM 7246 O O . THR D 1 237 ? 21.255 -19.276 -1.656 1.00 54.38 237 THR D O 1
ATOM 7250 N N . LEU D 1 238 ? 21.936 -19.153 -3.799 1.00 58.34 238 LEU D N 1
ATOM 7251 C CA . LEU D 1 238 ? 21.950 -17.694 -3.850 1.00 53.83 238 LEU D CA 1
ATOM 7252 C C . LEU D 1 238 ? 20.857 -17.214 -4.791 1.00 49.07 238 LEU D C 1
ATOM 7253 O O . LEU D 1 238 ? 20.874 -17.547 -5.965 1.00 43.38 238 LEU D O 1
ATOM 7258 N N . ASN D 1 239 ? 19.901 -16.462 -4.235 1.00 55.68 239 ASN D N 1
ATOM 7259 C CA . ASN D 1 239 ? 18.817 -15.839 -4.996 1.00 50.81 239 ASN D CA 1
ATOM 7260 C C . ASN D 1 239 ? 19.315 -14.606 -5.704 1.00 49.00 239 ASN D C 1
ATOM 7261 O O . ASN D 1 239 ? 19.827 -13.698 -5.085 1.00 49.72 239 ASN D O 1
ATOM 7266 N N . VAL D 1 240 ? 19.166 -14.592 -7.018 1.00 54.17 240 VAL D N 1
ATOM 7267 C CA . VAL D 1 240 ? 19.488 -13.426 -7.833 1.00 51.08 240 VAL D CA 1
ATOM 7268 C C . VAL D 1 240 ? 18.172 -12.949 -8.422 1.00 51.97 240 VAL D C 1
ATOM 7269 O O . VAL D 1 240 ? 17.758 -13.407 -9.497 1.00 52.86 240 VAL D O 1
ATOM 7273 N N . ASP D 1 241 ? 17.528 -12.019 -7.706 1.00 47.94 241 ASP D N 1
ATOM 7274 C CA . ASP D 1 241 ? 16.109 -11.742 -7.920 1.00 49.52 241 ASP D CA 1
ATOM 7275 C C . ASP D 1 241 ? 15.610 -10.335 -7.629 1.00 44.66 241 ASP D C 1
ATOM 7276 O O . ASP D 1 241 ? 14.407 -10.110 -7.567 1.00 39.52 241 ASP D O 1
ATOM 7281 N N . GLY D 1 242 ? 16.522 -9.393 -7.461 1.00 44.36 242 GLY D N 1
ATOM 7282 C CA . GLY D 1 242 ? 16.148 -8.004 -7.153 1.00 44.58 242 GLY D CA 1
ATOM 7283 C C . GLY D 1 242 ? 15.449 -7.781 -5.820 1.00 36.28 242 GLY D C 1
ATOM 7284 O O . GLY D 1 242 ? 14.858 -6.722 -5.574 1.00 42.67 242 GLY D O 1
ATOM 7285 N N . GLY D 1 243 ? 15.568 -8.771 -4.955 1.00 39.26 243 GLY D N 1
ATOM 7286 C CA . GLY D 1 243 ? 15.016 -8.756 -3.604 1.00 47.21 243 GLY D CA 1
ATOM 7287 C C . GLY D 1 243 ? 13.659 -9.410 -3.472 1.00 49.06 243 GLY D C 1
ATOM 7288 O O . GLY D 1 243 ? 12.966 -9.237 -2.466 1.00 54.28 243 GLY D O 1
ATOM 7289 N N . MET D 1 244 ? 13.253 -10.116 -4.505 1.00 48.09 244 MET D N 1
ATOM 7290 C CA . MET D 1 244 ? 11.897 -10.629 -4.567 1.00 52.46 244 MET D CA 1
ATOM 7291 C C . MET D 1 244 ? 11.641 -11.657 -3.467 1.00 54.15 244 MET D C 1
ATOM 7292 O O . MET D 1 244 ? 10.600 -11.637 -2.826 1.00 55.19 244 MET D O 1
ATOM 7297 N N . VAL D 1 245 ? 12.594 -12.556 -3.281 1.00 54.59 245 VAL D N 1
ATOM 7298 C CA . VAL D 1 245 ? 12.539 -13.552 -2.226 1.00 53.76 245 VAL D CA 1
ATOM 7299 C C . VAL D 1 245 ? 13.699 -13.350 -1.267 1.00 53.22 245 VAL D C 1
ATOM 7300 O O . VAL D 1 245 ? 14.866 -13.528 -1.627 1.00 54.91 245 VAL D O 1
ATOM 7304 N N . MET D 1 246 ? 13.330 -12.983 -0.043 1.00 58.99 246 MET D N 1
ATOM 7305 C CA . MET D 1 246 ? 14.259 -12.741 1.048 1.00 63.57 246 MET D CA 1
ATOM 7306 C C . MET D 1 246 ? 14.016 -13.728 2.207 1.00 72.70 246 MET D C 1
ATOM 7307 O O . MET D 1 246 ? 14.922 -14.492 2.551 1.00 76.21 246 MET D O 1
ATOM 7313 N N . MET E 1 1 ? 9.614 31.315 40.414 1.00 84.67 1 MET E N 1
ATOM 7314 C CA . MET E 1 1 ? 8.500 31.364 39.430 1.00 85.31 1 MET E CA 1
ATOM 7315 C C . MET E 1 1 ? 8.965 31.142 37.978 1.00 85.71 1 MET E C 1
ATOM 7316 O O . MET E 1 1 ? 8.478 31.794 37.055 1.00 94.68 1 MET E O 1
ATOM 7321 N N . LEU E 1 2 ? 9.982 30.296 37.837 1.00 79.21 2 LEU E N 1
ATOM 7322 C CA . LEU E 1 2 ? 10.246 29.343 36.695 1.00 70.29 2 LEU E CA 1
ATOM 7323 C C . LEU E 1 2 ? 9.430 29.357 35.371 1.00 67.43 2 LEU E C 1
ATOM 7324 O O . LEU E 1 2 ? 9.405 28.373 34.621 1.00 63.37 2 LEU E O 1
ATOM 7329 N N . LYS E 1 3 ? 8.830 30.482 35.044 1.00 68.90 3 LYS E N 1
ATOM 7330 C CA . LYS E 1 3 ? 8.113 30.635 33.775 1.00 70.59 3 LYS E CA 1
ATOM 7331 C C . LYS E 1 3 ? 9.003 30.481 32.555 1.00 66.97 3 LYS E C 1
ATOM 7332 O O . LYS E 1 3 ? 10.046 31.133 32.453 1.00 65.86 3 LYS E O 1
ATOM 7338 N N . GLY E 1 4 ? 8.568 29.636 31.628 1.00 61.23 4 GLY E N 1
ATOM 7339 C CA . GLY E 1 4 ? 9.355 29.336 30.410 1.00 62.18 4 GLY E CA 1
ATOM 7340 C C . GLY E 1 4 ? 10.574 28.426 30.566 1.00 63.99 4 GLY E C 1
ATOM 7341 O O . GLY E 1 4 ? 11.219 28.107 29.574 1.00 56.96 4 GLY E O 1
ATOM 7342 N N . LYS E 1 5 ? 10.872 27.996 31.800 1.00 65.06 5 LYS E N 1
ATOM 7343 C CA . LYS E 1 5 ? 12.007 27.114 32.075 1.00 59.79 5 LYS E CA 1
ATOM 7344 C C . LYS E 1 5 ? 11.676 25.669 31.694 1.00 58.16 5 LYS E C 1
ATOM 7345 O O . LYS E 1 5 ? 10.508 25.258 31.721 1.00 53.81 5 LYS E O 1
ATOM 7351 N N . VAL E 1 6 ? 12.695 24.898 31.324 1.00 54.15 6 VAL E N 1
ATOM 7352 C CA . VAL E 1 6 ? 12.491 23.459 31.185 1.00 54.83 6 VAL E CA 1
ATOM 7353 C C . VAL E 1 6 ? 13.439 22.697 32.105 1.00 55.18 6 VAL E C 1
ATOM 7354 O O . VAL E 1 6 ? 14.646 22.955 32.142 1.00 55.98 6 VAL E O 1
ATOM 7358 N N . ALA E 1 7 ? 12.847 21.765 32.848 1.00 52.77 7 ALA E N 1
ATOM 7359 C CA . ALA E 1 7 ? 13.543 21.009 33.865 1.00 59.30 7 ALA E CA 1
ATOM 7360 C C . ALA E 1 7 ? 13.600 19.520 33.503 1.00 55.61 7 ALA E C 1
ATOM 7361 O O . ALA E 1 7 ? 12.602 18.936 33.139 1.00 49.26 7 ALA E O 1
ATOM 7363 N N . LEU E 1 8 ? 14.791 18.942 33.635 1.00 54.89 8 LEU E N 1
ATOM 7364 C CA . LEU E 1 8 ? 14.999 17.494 33.558 1.00 56.26 8 LEU E CA 1
ATOM 7365 C C . LEU E 1 8 ? 15.236 16.954 34.983 1.00 54.14 8 LEU E C 1
ATOM 7366 O O . LEU E 1 8 ? 16.201 17.318 35.632 1.00 50.04 8 LEU E O 1
ATOM 7371 N N . VAL E 1 9 ? 14.322 16.120 35.463 1.00 54.61 9 VAL E N 1
ATOM 7372 C CA . VAL E 1 9 ? 14.427 15.506 36.774 1.00 51.14 9 VAL E CA 1
ATOM 7373 C C . VAL E 1 9 ? 14.627 14.007 36.603 1.00 49.36 9 VAL E C 1
ATOM 7374 O O . VAL E 1 9 ? 13.774 13.318 36.044 1.00 47.57 9 VAL E O 1
ATOM 7378 N N . THR E 1 10 ? 15.764 13.514 37.091 1.00 54.65 10 THR E N 1
ATOM 7379 C CA . THR E 1 10 ? 16.061 12.076 37.057 1.00 57.19 10 THR E CA 1
ATOM 7380 C C . THR E 1 10 ? 15.432 11.369 38.269 1.00 56.43 10 THR E C 1
ATOM 7381 O O . THR E 1 10 ? 15.301 11.954 39.328 1.00 59.47 10 THR E O 1
ATOM 7385 N N . GLY E 1 11 ? 14.980 10.136 38.079 1.00 52.99 11 GLY E N 1
ATOM 7386 C CA . GLY E 1 11 ? 14.238 9.445 39.137 1.00 55.83 11 GLY E CA 1
ATOM 7387 C C . GLY E 1 11 ? 13.033 10.235 39.660 1.00 52.94 11 GLY E C 1
ATOM 7388 O O . GLY E 1 11 ? 12.895 10.468 40.853 1.00 56.29 11 GLY E O 1
ATOM 7389 N N . ALA E 1 12 ? 12.157 10.608 38.743 1.00 52.10 12 ALA E N 1
ATOM 7390 C CA . ALA E 1 12 ? 11.038 11.515 38.998 1.00 46.58 12 ALA E CA 1
ATOM 7391 C C . ALA E 1 12 ? 9.689 10.848 39.126 1.00 46.91 12 ALA E C 1
ATOM 7392 O O . ALA E 1 12 ? 8.688 11.519 39.273 1.00 50.40 12 ALA E O 1
ATOM 7394 N N . SER E 1 13 ? 9.644 9.525 39.089 1.00 52.91 13 SER E N 1
ATOM 7395 C CA . SER E 1 13 ? 8.351 8.808 39.014 1.00 52.76 13 SER E CA 1
ATOM 7396 C C . SER E 1 13 ? 7.641 8.633 40.360 1.00 51.88 13 SER E C 1
ATOM 7397 O O . SER E 1 13 ? 6.443 8.302 40.399 1.00 46.79 13 SER E O 1
ATOM 7400 N N . ARG E 1 14 ? 8.363 8.857 41.453 1.00 52.20 14 ARG E N 1
ATOM 7401 C CA . ARG E 1 14 ? 7.746 8.828 42.780 1.00 60.60 14 ARG E CA 1
ATOM 7402 C C . ARG E 1 14 ? 8.556 9.505 43.890 1.00 56.34 14 ARG E C 1
ATOM 7403 O O . ARG E 1 14 ? 9.684 9.980 43.686 1.00 53.52 14 ARG E O 1
ATOM 7411 N N . GLY E 1 15 ? 7.919 9.575 45.052 1.00 56.18 15 GLY E N 1
ATOM 7412 C CA . GLY E 1 15 ? 8.534 10.068 46.286 1.00 55.32 15 GLY E CA 1
ATOM 7413 C C . GLY E 1 15 ? 9.053 11.476 46.136 1.00 53.21 15 GLY E C 1
ATOM 7414 O O . GLY E 1 15 ? 8.339 12.364 45.681 1.00 57.00 15 GLY E O 1
ATOM 7415 N N . ILE E 1 16 ? 10.314 11.651 46.501 1.00 50.34 16 ILE E N 1
ATOM 7416 C CA . ILE E 1 16 ? 10.993 12.947 46.453 1.00 51.28 16 ILE E CA 1
ATOM 7417 C C . ILE E 1 16 ? 11.047 13.467 45.011 1.00 54.53 16 ILE E C 1
ATOM 7418 O O . ILE E 1 16 ? 10.698 14.613 44.727 1.00 59.71 16 ILE E O 1
ATOM 7423 N N . GLY E 1 17 ? 11.472 12.608 44.108 1.00 53.46 17 GLY E N 1
ATOM 7424 C CA . GLY E 1 17 ? 11.666 13.006 42.723 1.00 54.80 17 GLY E CA 1
ATOM 7425 C C . GLY E 1 17 ? 10.392 13.482 42.087 1.00 49.39 17 GLY E C 1
ATOM 7426 O O . GLY E 1 17 ? 10.400 14.420 41.280 1.00 48.26 17 GLY E O 1
ATOM 7427 N N . ARG E 1 18 ? 9.307 12.805 42.436 1.00 50.08 18 ARG E N 1
ATOM 7428 C CA . ARG E 1 18 ? 7.984 13.155 41.941 1.00 50.10 18 ARG E CA 1
ATOM 7429 C C . ARG E 1 18 ? 7.483 14.505 42.482 1.00 56.24 18 ARG E C 1
ATOM 7430 O O . ARG E 1 18 ? 6.897 15.308 41.728 1.00 57.36 18 ARG E O 1
ATOM 7438 N N . ALA E 1 19 ? 7.665 14.712 43.789 1.00 52.99 19 ALA E N 1
ATOM 7439 C CA . ALA E 1 19 ? 7.307 15.977 44.438 1.00 51.22 19 ALA E CA 1
ATOM 7440 C C . ALA E 1 19 ? 8.100 17.145 43.814 1.00 50.73 19 ALA E C 1
ATOM 7441 O O . ALA E 1 19 ? 7.587 18.257 43.655 1.00 55.59 19 ALA E O 1
ATOM 7443 N N . ILE E 1 20 ? 9.355 16.882 43.489 1.00 47.34 20 ILE E N 1
ATOM 7444 C CA . ILE E 1 20 ? 10.215 17.876 42.849 1.00 48.83 20 ILE E CA 1
ATOM 7445 C C . ILE E 1 20 ? 9.661 18.274 41.481 1.00 53.76 20 ILE E C 1
ATOM 7446 O O . ILE E 1 20 ? 9.505 19.448 41.153 1.00 54.85 20 ILE E O 1
ATOM 7451 N N . ALA E 1 21 ? 9.361 17.257 40.696 1.00 59.79 21 ALA E N 1
ATOM 7452 C CA . ALA E 1 21 ? 8.848 17.423 39.346 1.00 56.65 21 ALA E CA 1
ATOM 7453 C C . ALA E 1 21 ? 7.592 18.263 39.367 1.00 52.35 21 ALA E C 1
ATOM 7454 O O . ALA E 1 21 ? 7.443 19.229 38.603 1.00 57.40 21 ALA E O 1
ATOM 7456 N N . ILE E 1 22 ? 6.692 17.881 40.250 1.00 49.63 22 ILE E N 1
ATOM 7457 C CA . ILE E 1 22 ? 5.398 18.555 40.374 1.00 51.58 22 ILE E CA 1
ATOM 7458 C C . ILE E 1 22 ? 5.537 20.016 40.823 1.00 55.84 22 ILE E C 1
ATOM 7459 O O . ILE E 1 22 ? 4.832 20.885 40.311 1.00 55.78 22 ILE E O 1
ATOM 7464 N N . ASP E 1 23 ? 6.451 20.275 41.761 1.00 58.30 23 ASP E N 1
ATOM 7465 C CA . ASP E 1 23 ? 6.617 21.622 42.305 1.00 52.64 23 ASP E CA 1
ATOM 7466 C C . ASP E 1 23 ? 7.251 22.572 41.294 1.00 54.57 23 ASP E C 1
ATOM 7467 O O . ASP E 1 23 ? 6.832 23.726 41.185 1.00 54.98 23 ASP E O 1
ATOM 7472 N N . LEU E 1 24 ? 8.268 22.090 40.588 1.00 49.66 24 LEU E N 1
ATOM 7473 C CA . LEU E 1 24 ? 8.852 22.815 39.434 1.00 52.30 24 LEU E CA 1
ATOM 7474 C C . LEU E 1 24 ? 7.765 23.201 38.400 1.00 55.35 24 LEU E C 1
ATOM 7475 O O . LEU E 1 24 ? 7.705 24.349 37.928 1.00 54.76 24 LEU E O 1
ATOM 7480 N N . ALA E 1 25 ? 6.902 22.244 38.073 1.00 55.25 25 ALA E N 1
ATOM 7481 C CA . ALA E 1 25 ? 5.806 22.478 37.106 1.00 56.92 25 ALA E CA 1
ATOM 7482 C C . ALA E 1 25 ? 4.835 23.506 37.646 1.00 55.01 25 ALA E C 1
ATOM 7483 O O . ALA E 1 25 ? 4.292 24.316 36.927 1.00 65.93 25 ALA E O 1
ATOM 7485 N N . LYS E 1 26 ? 4.608 23.443 38.934 1.00 59.72 26 LYS E N 1
ATOM 7486 C CA . LYS E 1 26 ? 3.735 24.387 39.635 1.00 61.41 26 LYS E CA 1
ATOM 7487 C C . LYS E 1 26 ? 4.220 25.845 39.487 1.00 58.12 26 LYS E C 1
ATOM 7488 O O . LYS E 1 26 ? 3.436 26.787 39.414 1.00 55.70 26 LYS E O 1
ATOM 7494 N N . GLN E 1 27 ? 5.532 26.000 39.475 1.00 57.40 27 GLN E N 1
ATOM 7495 C CA . GLN E 1 27 ? 6.183 27.298 39.281 1.00 56.74 27 GLN E CA 1
ATOM 7496 C C . GLN E 1 27 ? 6.318 27.711 37.815 1.00 54.80 27 GLN E C 1
ATOM 7497 O O . GLN E 1 27 ? 6.907 28.748 37.520 1.00 56.37 27 GLN E O 1
ATOM 7503 N N . GLY E 1 28 ? 5.817 26.881 36.909 1.00 49.89 28 GLY E N 1
ATOM 7504 C CA . GLY E 1 28 ? 5.742 27.208 35.487 1.00 48.95 28 GLY E CA 1
ATOM 7505 C C . GLY E 1 28 ? 6.677 26.447 34.565 1.00 54.63 28 GLY E C 1
ATOM 7506 O O . GLY E 1 28 ? 6.637 26.646 33.361 1.00 57.59 28 GLY E O 1
ATOM 7507 N N . ALA E 1 29 ? 7.516 25.569 35.108 1.00 58.65 29 ALA E N 1
ATOM 7508 C CA . ALA E 1 29 ? 8.463 24.790 34.272 1.00 58.33 29 ALA E CA 1
ATOM 7509 C C . ALA E 1 29 ? 7.755 23.702 33.470 1.00 59.16 29 ALA E C 1
ATOM 7510 O O . ALA E 1 29 ? 6.761 23.141 33.929 1.00 59.20 29 ALA E O 1
ATOM 7512 N N . ASN E 1 30 ? 8.266 23.442 32.265 1.00 58.51 30 ASN E N 1
ATOM 7513 C CA . ASN E 1 30 ? 7.967 22.212 31.527 1.00 51.31 30 ASN E CA 1
ATOM 7514 C C . ASN E 1 30 ? 8.940 21.185 32.058 1.00 51.10 30 ASN E C 1
ATOM 7515 O O . ASN E 1 30 ? 10.081 21.508 32.327 1.00 52.44 30 ASN E O 1
ATOM 7520 N N . VAL E 1 31 ? 8.479 19.957 32.247 1.00 52.71 31 VAL E N 1
ATOM 7521 C CA . VAL E 1 31 ? 9.276 18.956 32.959 1.00 53.92 31 VAL E CA 1
ATOM 7522 C C . VAL E 1 31 ? 9.441 17.671 32.170 1.00 54.71 31 VAL E C 1
ATOM 7523 O O . VAL E 1 31 ? 8.472 17.146 31.623 1.00 49.65 31 VAL E O 1
ATOM 7527 N N . VAL E 1 32 ? 10.681 17.181 32.144 1.00 54.46 32 VAL E N 1
ATOM 7528 C CA . VAL E 1 32 ? 10.985 15.835 31.685 1.00 55.21 32 VAL E CA 1
ATOM 7529 C C . VAL E 1 32 ? 11.098 14.930 32.899 1.00 49.37 32 VAL E C 1
ATOM 7530 O O . VAL E 1 32 ? 12.002 15.072 33.692 1.00 52.96 32 VAL E O 1
ATOM 7534 N N . VAL E 1 33 ? 10.170 13.991 32.988 1.00 47.37 33 VAL E N 1
ATOM 7535 C CA . VAL E 1 33 ? 10.077 13.013 34.052 1.00 46.53 33 VAL E CA 1
ATOM 7536 C C . VAL E 1 33 ? 10.854 11.752 33.655 1.00 49.00 33 VAL E C 1
ATOM 7537 O O . VAL E 1 33 ? 10.367 10.916 32.927 1.00 48.50 33 VAL E O 1
ATOM 7541 N N . ASN E 1 34 ? 12.066 11.615 34.163 1.00 51.02 34 ASN E N 1
ATOM 7542 C CA . ASN E 1 34 ? 12.865 10.419 33.883 1.00 55.73 34 ASN E CA 1
ATOM 7543 C C . ASN E 1 34 ? 12.518 9.274 34.828 1.00 55.39 34 ASN E C 1
ATOM 7544 O O . ASN E 1 34 ? 12.205 9.494 36.007 1.00 51.37 34 ASN E O 1
ATOM 7549 N N . TYR E 1 35 ? 12.590 8.062 34.286 1.00 52.97 35 TYR E N 1
ATOM 7550 C CA . TYR E 1 35 ? 12.394 6.828 35.043 1.00 54.53 35 TYR E CA 1
ATOM 7551 C C . TYR E 1 35 ? 13.246 5.719 34.471 1.00 53.81 35 TYR E C 1
ATOM 7552 O O . TYR E 1 35 ? 13.649 5.769 33.319 1.00 56.52 35 TYR E O 1
ATOM 7561 N N . ALA E 1 36 ? 13.525 4.720 35.293 1.00 59.78 36 ALA E N 1
ATOM 7562 C CA . ALA E 1 36 ? 14.342 3.574 34.885 1.00 59.14 36 ALA E CA 1
ATOM 7563 C C . ALA E 1 36 ? 13.442 2.461 34.439 1.00 66.78 36 ALA E C 1
ATOM 7564 O O . ALA E 1 36 ? 13.769 1.746 33.478 1.00 71.92 36 ALA E O 1
ATOM 7566 N N . GLY E 1 37 ? 12.273 2.369 35.081 1.00 72.92 37 GLY E N 1
ATOM 7567 C CA . GLY E 1 37 ? 11.383 1.220 34.927 1.00 74.22 37 GLY E CA 1
ATOM 7568 C C . GLY E 1 37 ? 9.889 1.433 34.731 1.00 79.34 37 GLY E C 1
ATOM 7569 O O . GLY E 1 37 ? 9.389 1.244 33.623 1.00 87.42 37 GLY E O 1
ATOM 7570 N N . ASN E 1 38 ? 9.156 1.764 35.797 1.00 77.79 38 ASN E N 1
ATOM 7571 C CA . ASN E 1 38 ? 7.673 1.611 35.784 1.00 77.55 38 ASN E CA 1
ATOM 7572 C C . ASN E 1 38 ? 7.053 2.775 35.020 1.00 73.62 38 ASN E C 1
ATOM 7573 O O . ASN E 1 38 ? 6.896 3.869 35.551 1.00 77.68 38 ASN E O 1
ATOM 7578 N N . GLU E 1 39 ? 6.724 2.547 33.760 1.00 66.91 39 GLU E N 1
ATOM 7579 C CA . GLU E 1 39 ? 6.268 3.634 32.907 1.00 67.50 39 GLU E CA 1
ATOM 7580 C C . GLU E 1 39 ? 4.965 4.225 33.430 1.00 70.51 39 GLU E C 1
ATOM 7581 O O . GLU E 1 39 ? 4.712 5.420 33.285 1.00 75.11 39 GLU E O 1
ATOM 7587 N N . GLN E 1 40 ? 4.158 3.367 34.045 1.00 70.54 40 GLN E N 1
ATOM 7588 C CA . GLN E 1 40 ? 2.844 3.720 34.583 1.00 67.05 40 GLN E CA 1
ATOM 7589 C C . GLN E 1 40 ? 2.919 4.806 35.659 1.00 61.92 40 GLN E C 1
ATOM 7590 O O . GLN E 1 40 ? 2.079 5.694 35.649 1.00 61.91 40 GLN E O 1
ATOM 7596 N N . LYS E 1 41 ? 3.897 4.731 36.576 1.00 57.26 41 LYS E N 1
ATOM 7597 C CA . LYS E 1 41 ? 4.056 5.752 37.602 1.00 55.41 41 LYS E CA 1
ATOM 7598 C C . LYS E 1 41 ? 4.567 7.067 37.010 1.00 54.65 41 LYS E C 1
ATOM 7599 O O . LYS E 1 41 ? 4.132 8.144 37.401 1.00 61.21 41 LYS E O 1
ATOM 7605 N N . ALA E 1 42 ? 5.530 6.979 36.104 1.00 51.57 42 ALA E N 1
ATOM 7606 C CA . ALA E 1 42 ? 6.045 8.161 35.403 1.00 55.39 42 ALA E CA 1
ATOM 7607 C C . ALA E 1 42 ? 4.937 8.864 34.623 1.00 55.35 42 ALA E C 1
ATOM 7608 O O . ALA E 1 42 ? 4.863 10.093 34.598 1.00 57.74 42 ALA E O 1
ATOM 7610 N N . ASN E 1 43 ? 4.088 8.065 33.992 1.00 50.15 43 ASN E N 1
ATOM 7611 C CA . ASN E 1 43 ? 2.933 8.584 33.246 1.00 55.81 43 ASN E CA 1
ATOM 7612 C C . ASN E 1 43 ? 1.926 9.314 34.153 1.00 56.37 43 ASN E C 1
ATOM 7613 O O . ASN E 1 43 ? 1.275 10.270 33.741 1.00 58.55 43 ASN E O 1
ATOM 7618 N N . GLU E 1 44 ? 1.794 8.846 35.381 1.00 51.86 44 GLU E N 1
ATOM 7619 C CA . GLU E 1 44 ? 0.912 9.492 36.356 1.00 54.09 44 GLU E CA 1
ATOM 7620 C C . GLU E 1 44 ? 1.416 10.878 36.730 1.00 55.54 44 GLU E C 1
ATOM 7621 O O . GLU E 1 44 ? 0.655 11.823 36.841 1.00 53.93 44 GLU E O 1
ATOM 7627 N N . VAL E 1 45 ? 2.715 10.981 36.927 1.00 56.87 45 VAL E N 1
ATOM 7628 C CA . VAL E 1 45 ? 3.353 12.255 37.240 1.00 58.04 45 VAL E CA 1
ATOM 7629 C C . VAL E 1 45 ? 3.165 13.229 36.063 1.00 58.76 45 VAL E C 1
ATOM 7630 O O . VAL E 1 45 ? 2.807 14.399 36.245 1.00 55.18 45 VAL E O 1
ATOM 7634 N N . VAL E 1 46 ? 3.382 12.727 34.857 1.00 59.15 46 VAL E N 1
ATOM 7635 C CA . VAL E 1 46 ? 3.167 13.526 33.645 1.00 56.59 46 VAL E CA 1
ATOM 7636 C C . VAL E 1 46 ? 1.724 14.056 33.605 1.00 53.94 46 VAL E C 1
ATOM 7637 O O . VAL E 1 46 ? 1.500 15.228 33.356 1.00 47.20 46 VAL E O 1
ATOM 7641 N N . ASP E 1 47 ? 0.767 13.173 33.864 1.00 60.23 47 ASP E N 1
ATOM 7642 C CA . ASP E 1 47 ? -0.671 13.514 33.838 1.00 60.62 47 ASP E CA 1
ATOM 7643 C C . ASP E 1 47 ? -1.014 14.607 34.855 1.00 61.07 47 ASP E C 1
ATOM 7644 O O . ASP E 1 47 ? -1.836 15.490 34.618 1.00 62.38 47 ASP E O 1
ATOM 7649 N N . GLU E 1 48 ? -0.379 14.526 36.002 1.00 61.13 48 GLU E N 1
ATOM 7650 C CA . GLU E 1 48 ? -0.586 15.509 37.062 1.00 61.99 48 GLU E CA 1
ATOM 7651 C C . GLU E 1 48 ? -0.019 16.890 36.714 1.00 62.70 48 GLU E C 1
ATOM 7652 O O . GLU E 1 48 ? -0.590 17.922 37.052 1.00 60.70 48 GLU E O 1
ATOM 7658 N N . ILE E 1 49 ? 1.126 16.887 36.051 1.00 61.15 49 ILE E N 1
ATOM 7659 C CA . ILE E 1 49 ? 1.770 18.114 35.588 1.00 58.49 49 ILE E CA 1
ATOM 7660 C C . ILE E 1 49 ? 0.909 18.799 34.526 1.00 58.60 49 ILE E C 1
ATOM 7661 O O . ILE E 1 49 ? 0.736 20.021 34.532 1.00 54.94 49 ILE E O 1
ATOM 7666 N N . LYS E 1 50 ? 0.339 18.010 33.632 1.00 57.41 50 LYS E N 1
ATOM 7667 C CA . LYS E 1 50 ? -0.524 18.574 32.590 1.00 57.60 50 LYS E CA 1
ATOM 7668 C C . LYS E 1 50 ? -1.787 19.181 33.199 1.00 60.16 50 LYS E C 1
ATOM 7669 O O . LYS E 1 50 ? -2.230 20.258 32.800 1.00 59.14 50 LYS E O 1
ATOM 7675 N N . LYS E 1 51 ? -2.341 18.481 34.178 1.00 64.44 51 LYS E N 1
ATOM 7676 C CA . LYS E 1 51 ? -3.520 18.944 34.934 1.00 65.63 51 LYS E CA 1
ATOM 7677 C C . LYS E 1 51 ? -3.349 20.342 35.495 1.00 66.17 51 LYS E C 1
ATOM 7678 O O . LYS E 1 51 ? -4.288 21.149 35.507 1.00 65.24 51 LYS E O 1
ATOM 7684 N N . LEU E 1 52 ? -2.153 20.618 35.996 1.00 66.85 52 LEU E N 1
ATOM 7685 C CA . LEU E 1 52 ? -1.883 21.925 36.603 1.00 64.92 52 LEU E CA 1
ATOM 7686 C C . LEU E 1 52 ? -1.377 22.979 35.589 1.00 65.64 52 LEU E C 1
ATOM 7687 O O . LEU E 1 52 ? -0.888 24.036 35.964 1.00 69.39 52 LEU E O 1
ATOM 7692 N N . GLY E 1 53 ? -1.518 22.693 34.302 1.00 62.54 53 GLY E N 1
ATOM 7693 C CA . GLY E 1 53 ? -1.337 23.710 33.280 1.00 59.97 53 GLY E CA 1
ATOM 7694 C C . GLY E 1 53 ? 0.008 23.726 32.597 1.00 65.56 53 GLY E C 1
ATOM 7695 O O . GLY E 1 53 ? 0.214 24.470 31.624 1.00 71.36 53 GLY E O 1
ATOM 7696 N N . SER E 1 54 ? 0.925 22.896 33.064 1.00 59.89 54 SER E N 1
ATOM 7697 C CA . SER E 1 54 ? 2.243 22.826 32.439 1.00 59.54 54 SER E CA 1
ATOM 7698 C C . SER E 1 54 ? 2.322 21.668 31.436 1.00 56.02 54 SER E C 1
ATOM 7699 O O . SER E 1 54 ? 1.330 21.009 31.178 1.00 56.21 54 SER E O 1
ATOM 7702 N N . ASP E 1 55 ? 3.492 21.452 30.856 1.00 58.14 55 ASP E N 1
ATOM 7703 C CA . ASP E 1 55 ? 3.705 20.329 29.930 1.00 56.93 55 ASP E CA 1
ATOM 7704 C C . ASP E 1 55 ? 4.797 19.420 30.440 1.00 52.48 55 ASP E C 1
ATOM 7705 O O . ASP E 1 55 ? 5.707 19.862 31.145 1.00 47.66 55 ASP E O 1
ATOM 7710 N N . ALA E 1 56 ? 4.709 18.148 30.071 1.00 52.95 56 ALA E N 1
ATOM 7711 C CA . ALA E 1 56 ? 5.701 17.170 30.514 1.00 55.00 56 ALA E CA 1
ATOM 7712 C C . ALA E 1 56 ? 5.736 15.959 29.603 1.00 54.01 56 ALA E C 1
ATOM 7713 O O . ALA E 1 56 ? 4.768 15.677 28.917 1.00 50.93 56 ALA E O 1
ATOM 7715 N N . ILE E 1 57 ? 6.876 15.270 29.608 1.00 53.24 57 ILE E N 1
ATOM 7716 C CA . ILE E 1 57 ? 7.012 13.958 28.976 1.00 52.45 57 ILE E CA 1
ATOM 7717 C C . ILE E 1 57 ? 7.721 13.011 29.943 1.00 47.24 57 ILE E C 1
ATOM 7718 O O . ILE E 1 57 ? 8.453 13.452 30.788 1.00 47.32 57 ILE E O 1
ATOM 7723 N N . ALA E 1 58 ? 7.480 11.719 29.788 1.00 48.03 58 ALA E N 1
ATOM 7724 C CA . ALA E 1 58 ? 8.199 10.674 30.527 1.00 49.31 58 ALA E CA 1
ATOM 7725 C C . ALA E 1 58 ? 9.279 10.066 29.620 1.00 47.65 58 ALA E C 1
ATOM 7726 O O . ALA E 1 58 ? 8.986 9.644 28.487 1.00 46.31 58 ALA E O 1
ATOM 7728 N N . VAL E 1 59 ? 10.513 10.016 30.111 1.00 49.04 59 VAL E N 1
ATOM 7729 C CA . VAL E 1 59 ? 11.629 9.450 29.352 1.00 53.09 59 VAL E CA 1
ATOM 7730 C C . VAL E 1 59 ? 12.374 8.378 30.136 1.00 52.67 59 VAL E C 1
ATOM 7731 O O . VAL E 1 59 ? 12.952 8.656 31.194 1.00 57.25 59 VAL E O 1
ATOM 7735 N N . ARG E 1 60 ? 12.400 7.171 29.570 1.00 51.90 60 ARG E N 1
ATOM 7736 C CA . ARG E 1 60 ? 13.170 6.074 30.125 1.00 52.95 60 ARG E CA 1
ATOM 7737 C C . ARG E 1 60 ? 14.678 6.259 29.872 1.00 55.62 60 ARG E C 1
ATOM 7738 O O . ARG E 1 60 ? 15.111 6.571 28.764 1.00 54.81 60 ARG E O 1
ATOM 7746 N N . ALA E 1 61 ? 15.457 6.088 30.931 1.00 55.30 61 ALA E N 1
ATOM 7747 C CA . ALA E 1 61 ? 16.907 6.229 30.897 1.00 54.98 61 ALA E CA 1
ATOM 7748 C C . ALA E 1 61 ? 17.494 5.666 32.183 1.00 55.95 61 ALA E C 1
ATOM 7749 O O . ALA E 1 61 ? 17.012 5.968 33.278 1.00 53.18 61 ALA E O 1
ATOM 7751 N N . ASP E 1 62 ? 18.480 4.789 32.003 1.00 58.34 62 ASP E N 1
ATOM 7752 C CA . ASP E 1 62 ? 19.410 4.374 33.028 1.00 57.29 62 ASP E CA 1
ATOM 7753 C C . ASP E 1 62 ? 20.528 5.423 33.111 1.00 57.93 62 ASP E C 1
ATOM 7754 O O . ASP E 1 62 ? 21.350 5.535 32.192 1.00 52.53 62 ASP E O 1
ATOM 7759 N N . VAL E 1 63 ? 20.574 6.151 34.228 1.00 56.57 63 VAL E N 1
ATOM 7760 C CA . VAL E 1 63 ? 21.522 7.261 34.398 1.00 56.26 63 VAL E CA 1
ATOM 7761 C C . VAL E 1 63 ? 23.002 6.808 34.487 1.00 58.66 63 VAL E C 1
ATOM 7762 O O . VAL E 1 63 ? 23.937 7.609 34.323 1.00 57.43 63 VAL E O 1
ATOM 7766 N N . ALA E 1 64 ? 23.206 5.520 34.725 1.00 57.56 64 ALA E N 1
ATOM 7767 C CA . ALA E 1 64 ? 24.558 4.917 34.693 1.00 58.08 64 ALA E CA 1
ATOM 7768 C C . ALA E 1 64 ? 25.021 4.560 33.290 1.00 56.61 64 ALA E C 1
ATOM 7769 O O . ALA E 1 64 ? 26.122 4.056 33.122 1.00 56.63 64 ALA E O 1
ATOM 7771 N N . ASN E 1 65 ? 24.150 4.772 32.306 1.00 58.62 65 ASN E N 1
ATOM 7772 C CA . ASN E 1 65 ? 24.393 4.402 30.914 1.00 55.05 65 ASN E CA 1
ATOM 7773 C C . ASN E 1 65 ? 24.552 5.655 30.059 1.00 57.34 65 ASN E C 1
ATOM 7774 O O . ASN E 1 65 ? 23.609 6.429 29.863 1.00 56.47 65 ASN E O 1
ATOM 7779 N N . ALA E 1 66 ? 25.753 5.818 29.530 1.00 57.09 66 ALA E N 1
ATOM 7780 C CA . ALA E 1 66 ? 26.154 7.036 28.815 1.00 59.05 66 ALA E CA 1
ATOM 7781 C C . ALA E 1 66 ? 25.241 7.354 27.645 1.00 56.67 66 ALA E C 1
ATOM 7782 O O . ALA E 1 66 ? 24.828 8.497 27.462 1.00 59.64 66 ALA E O 1
ATOM 7784 N N . GLU E 1 67 ? 24.944 6.345 26.847 1.00 54.31 67 GLU E N 1
ATOM 7785 C CA . GLU E 1 67 ? 24.119 6.570 25.678 1.00 54.32 67 GLU E CA 1
ATOM 7786 C C . GLU E 1 67 ? 22.696 6.929 26.064 1.00 51.86 67 GLU E C 1
ATOM 7787 O O . GLU E 1 67 ? 22.131 7.791 25.432 1.00 54.01 67 GLU E O 1
ATOM 7793 N N . ASP E 1 68 ? 22.135 6.266 27.087 1.00 49.94 68 ASP E N 1
ATOM 7794 C CA . ASP E 1 68 ? 20.795 6.571 27.602 1.00 51.96 68 ASP E CA 1
ATOM 7795 C C . ASP E 1 68 ? 20.695 8.027 28.000 1.00 50.43 68 ASP E C 1
ATOM 7796 O O . ASP E 1 68 ? 19.744 8.715 27.667 1.00 54.38 68 ASP E O 1
ATOM 7801 N N . VAL E 1 69 ? 21.689 8.473 28.740 1.00 54.69 69 VAL E N 1
ATOM 7802 C CA . VAL E 1 69 ? 21.766 9.848 29.233 1.00 52.85 69 VAL E CA 1
ATOM 7803 C C . VAL E 1 69 ? 21.880 10.872 28.079 1.00 52.78 69 VAL E C 1
ATOM 7804 O O . VAL E 1 69 ? 21.238 11.925 28.084 1.00 48.60 69 VAL E O 1
ATOM 7808 N N . THR E 1 70 ? 22.701 10.550 27.097 1.00 49.81 70 THR E N 1
ATOM 7809 C CA . THR E 1 70 ? 22.876 11.425 25.956 1.00 54.28 70 THR E CA 1
ATOM 7810 C C . THR E 1 70 ? 21.562 11.582 25.210 1.00 54.30 70 THR E C 1
ATOM 7811 O O . THR E 1 70 ? 21.188 12.687 24.846 1.00 51.63 70 THR E O 1
ATOM 7815 N N . ASN E 1 71 ? 20.863 10.474 25.026 1.00 50.01 71 ASN E N 1
ATOM 7816 C CA . ASN E 1 71 ? 19.633 10.481 24.274 1.00 54.69 71 ASN E CA 1
ATOM 7817 C C . ASN E 1 71 ? 18.497 11.126 25.058 1.00 52.40 71 ASN E C 1
ATOM 7818 O O . ASN E 1 71 ? 17.558 11.680 24.482 1.00 48.58 71 ASN E O 1
ATOM 7823 N N . MET E 1 72 ? 18.594 11.065 26.375 1.00 47.75 72 MET E N 1
ATOM 7824 C CA . MET E 1 72 ? 17.589 11.702 27.211 1.00 51.80 72 MET E CA 1
ATOM 7825 C C . MET E 1 72 ? 17.672 13.233 27.149 1.00 54.33 72 MET E C 1
ATOM 7826 O O . MET E 1 72 ? 16.669 13.935 27.018 1.00 52.84 72 MET E O 1
ATOM 7831 N N . VAL E 1 73 ? 18.885 13.739 27.265 1.00 52.14 73 VAL E N 1
ATOM 7832 C CA . VAL E 1 73 ? 19.113 15.168 27.166 1.00 52.64 73 VAL E CA 1
ATOM 7833 C C . VAL E 1 73 ? 18.699 15.663 25.786 1.00 55.32 73 VAL E C 1
ATOM 7834 O O . VAL E 1 73 ? 18.099 16.722 25.646 1.00 57.04 73 VAL E O 1
ATOM 7838 N N . LYS E 1 74 ? 19.007 14.868 24.772 1.00 53.66 74 LYS E N 1
ATOM 7839 C CA . LYS E 1 74 ? 18.710 15.232 23.402 1.00 59.34 74 LYS E CA 1
ATOM 7840 C C . LYS E 1 74 ? 17.196 15.305 23.130 1.00 54.19 74 LYS E C 1
ATOM 7841 O O . LYS E 1 74 ? 16.711 16.095 22.349 1.00 48.06 74 LYS E O 1
ATOM 7847 N N . GLN E 1 75 ? 16.470 14.425 23.777 1.00 53.89 75 GLN E N 1
ATOM 7848 C CA . GLN E 1 75 ? 15.024 14.410 23.677 1.00 57.69 75 GLN E CA 1
ATOM 7849 C C . GLN E 1 75 ? 14.371 15.602 24.381 1.00 53.76 75 GLN E C 1
ATOM 7850 O O . GLN E 1 75 ? 13.358 16.130 23.944 1.00 53.41 75 GLN E O 1
ATOM 7856 N N . THR E 1 76 ? 14.955 15.990 25.495 1.00 51.40 76 THR E N 1
ATOM 7857 C CA . THR E 1 76 ? 14.537 17.172 26.243 1.00 54.58 76 THR E CA 1
ATOM 7858 C C . THR E 1 76 ? 14.615 18.412 25.350 1.00 54.56 76 THR E C 1
ATOM 7859 O O . THR E 1 76 ? 13.640 19.148 25.189 1.00 51.34 76 THR E O 1
ATOM 7863 N N . VAL E 1 77 ? 15.792 18.608 24.763 1.00 55.45 77 VAL E N 1
ATOM 7864 C CA . VAL E 1 77 ? 16.072 19.773 23.930 1.00 50.00 77 VAL E CA 1
ATOM 7865 C C . VAL E 1 77 ? 15.227 19.719 22.647 1.00 54.03 77 VAL E C 1
ATOM 7866 O O . VAL E 1 77 ? 14.715 20.743 22.166 1.00 57.99 77 VAL E O 1
ATOM 7870 N N . ASP E 1 78 ? 15.043 18.521 22.120 1.00 50.25 78 ASP E N 1
ATOM 7871 C CA . ASP E 1 78 ? 14.226 18.329 20.909 1.00 54.44 78 ASP E CA 1
ATOM 7872 C C . ASP E 1 78 ? 12.753 18.634 21.109 1.00 50.85 78 ASP E C 1
ATOM 7873 O O . ASP E 1 78 ? 12.132 19.288 20.287 1.00 56.82 78 ASP E O 1
ATOM 7878 N N . VAL E 1 79 ? 12.185 18.113 22.176 1.00 48.05 79 VAL E N 1
ATOM 7879 C CA . VAL E 1 79 ? 10.772 18.316 22.475 1.00 49.50 79 VAL E CA 1
ATOM 7880 C C . VAL E 1 79 ? 10.497 19.718 23.054 1.00 49.99 79 VAL E C 1
ATOM 7881 O O . VAL E 1 79 ? 9.545 20.389 22.650 1.00 49.18 79 VAL E O 1
ATOM 7885 N N . PHE E 1 80 ? 11.319 20.145 24.009 1.00 50.52 80 PHE E N 1
ATOM 7886 C CA . PHE E 1 80 ? 11.040 21.397 24.747 1.00 51.35 80 PHE E CA 1
ATOM 7887 C C . PHE E 1 80 ? 11.904 22.602 24.349 1.00 51.33 80 PHE E C 1
ATOM 7888 O O . PHE E 1 80 ? 11.691 23.707 24.856 1.00 53.66 80 PHE E O 1
ATOM 7896 N N . GLY E 1 81 ? 12.864 22.380 23.454 1.00 48.35 81 GLY E N 1
ATOM 7897 C CA . GLY E 1 81 ? 13.673 23.457 22.884 1.00 48.68 81 GLY E CA 1
ATOM 7898 C C . GLY E 1 81 ? 14.978 23.754 23.590 1.00 51.04 81 GLY E C 1
ATOM 7899 O O . GLY E 1 81 ? 15.871 24.350 22.988 1.00 49.70 81 GLY E O 1
ATOM 7900 N N . GLN E 1 82 ? 15.086 23.356 24.859 1.00 48.91 82 GLN E N 1
ATOM 7901 C CA . GLN E 1 82 ? 16.247 23.697 25.667 1.00 50.77 82 GLN E CA 1
ATOM 7902 C C . GLN E 1 82 ? 16.206 22.907 26.955 1.00 53.94 82 GLN E C 1
ATOM 7903 O O . GLN E 1 82 ? 15.231 22.236 27.245 1.00 53.95 82 GLN E O 1
ATOM 7909 N N . VAL E 1 83 ? 17.270 23.017 27.734 1.00 57.83 83 VAL E N 1
ATOM 7910 C CA . VAL E 1 83 ? 17.283 22.546 29.124 1.00 56.64 83 VAL E CA 1
ATOM 7911 C C . VAL E 1 83 ? 17.862 23.659 30.030 1.00 56.06 83 VAL E C 1
ATOM 7912 O O . VAL E 1 83 ? 18.981 24.149 29.825 1.00 57.01 83 VAL E O 1
ATOM 7916 N N . ASP E 1 84 ? 17.073 24.051 31.019 1.00 56.22 84 ASP E N 1
ATOM 7917 C CA . ASP E 1 84 ? 17.429 25.138 31.935 1.00 56.18 84 ASP E CA 1
ATOM 7918 C C . ASP E 1 84 ? 17.831 24.609 33.315 1.00 54.66 84 ASP E C 1
ATOM 7919 O O . ASP E 1 84 ? 18.680 25.177 33.958 1.00 52.76 84 ASP E O 1
ATOM 7924 N N . ILE E 1 85 ? 17.190 23.523 33.744 1.00 54.90 85 ILE E N 1
ATOM 7925 C CA . ILE E 1 85 ? 17.335 22.963 35.098 1.00 54.08 85 ILE E CA 1
ATOM 7926 C C . ILE E 1 85 ? 17.550 21.447 35.052 1.00 57.07 85 ILE E C 1
ATOM 7927 O O . ILE E 1 85 ? 16.786 20.722 34.435 1.00 49.84 85 ILE E O 1
ATOM 7932 N N . LEU E 1 86 ? 18.598 20.984 35.726 1.00 59.48 86 LEU E N 1
ATOM 7933 C CA . LEU E 1 86 ? 18.810 19.550 35.930 1.00 59.69 86 LEU E CA 1
ATOM 7934 C C . LEU E 1 86 ? 18.725 19.257 37.411 1.00 56.46 86 LEU E C 1
ATOM 7935 O O . LEU E 1 86 ? 19.467 19.836 38.190 1.00 51.94 86 LEU E O 1
ATOM 7940 N N . VAL E 1 87 ? 17.816 18.371 37.803 1.00 56.74 87 VAL E N 1
ATOM 7941 C CA . VAL E 1 87 ? 17.905 17.804 39.147 1.00 57.74 87 VAL E CA 1
ATOM 7942 C C . VAL E 1 87 ? 18.192 16.303 39.106 1.00 57.98 87 VAL E C 1
ATOM 7943 O O . VAL E 1 87 ? 17.457 15.511 38.528 1.00 55.19 87 VAL E O 1
ATOM 7947 N N . ASN E 1 88 ? 19.341 15.972 39.679 1.00 55.55 88 ASN E N 1
ATOM 7948 C CA . ASN E 1 88 ? 19.841 14.633 39.761 1.00 54.98 88 ASN E CA 1
ATOM 7949 C C . ASN E 1 88 ? 19.314 13.984 41.031 1.00 55.90 88 ASN E C 1
ATOM 7950 O O . ASN E 1 88 ? 19.868 14.167 42.133 1.00 59.35 88 ASN E O 1
ATOM 7955 N N . ASN E 1 89 ? 18.241 13.225 40.877 1.00 56.90 89 ASN E N 1
ATOM 7956 C CA . ASN E 1 89 ? 17.625 12.502 42.015 1.00 57.53 89 ASN E CA 1
ATOM 7957 C C . ASN E 1 89 ? 17.675 10.980 41.889 1.00 56.46 89 ASN E C 1
ATOM 7958 O O . ASN E 1 89 ? 17.418 10.306 42.864 1.00 62.88 89 ASN E O 1
ATOM 7963 N N . ALA E 1 90 ? 18.006 10.444 40.713 1.00 59.46 90 ALA E N 1
ATOM 7964 C CA . ALA E 1 90 ? 18.116 8.979 40.527 1.00 60.81 90 ALA E CA 1
ATOM 7965 C C . ALA E 1 90 ? 19.118 8.377 41.532 1.00 66.05 90 ALA E C 1
ATOM 7966 O O . ALA E 1 90 ? 20.089 9.013 41.924 1.00 66.79 90 ALA E O 1
ATOM 7968 N N . GLY E 1 91 ? 18.858 7.153 41.956 1.00 70.28 91 GLY E N 1
ATOM 7969 C CA . GLY E 1 91 ? 19.674 6.509 42.983 1.00 69.95 91 GLY E CA 1
ATOM 7970 C C . GLY E 1 91 ? 18.995 5.317 43.640 1.00 71.92 91 GLY E C 1
ATOM 7971 O O . GLY E 1 91 ? 17.815 5.348 43.917 1.00 74.88 91 GLY E O 1
ATOM 7972 N N . VAL E 1 92 ? 19.753 4.257 43.877 1.00 71.10 92 VAL E N 1
ATOM 7973 C CA . VAL E 1 92 ? 19.270 3.103 44.630 1.00 65.26 92 VAL E CA 1
ATOM 7974 C C . VAL E 1 92 ? 20.062 2.937 45.932 1.00 61.89 92 VAL E C 1
ATOM 7975 O O . VAL E 1 92 ? 21.149 3.486 46.079 1.00 63.96 92 VAL E O 1
ATOM 7979 N N . THR E 1 93 ? 19.495 2.189 46.875 1.00 58.67 93 THR E N 1
ATOM 7980 C CA . THR E 1 93 ? 20.238 1.710 48.041 1.00 57.51 93 THR E CA 1
ATOM 7981 C C . THR E 1 93 ? 20.319 0.185 47.987 1.00 55.94 93 THR E C 1
ATOM 7982 O O . THR E 1 93 ? 19.431 -0.477 47.464 1.00 62.19 93 THR E O 1
ATOM 7986 N N . LYS E 1 94 ? 21.427 -0.350 48.485 1.00 55.10 94 LYS E N 1
ATOM 7987 C CA . LYS E 1 94 ? 21.649 -1.802 48.643 1.00 55.35 94 LYS E CA 1
ATOM 7988 C C . LYS E 1 94 ? 22.437 -1.963 49.927 1.00 55.18 94 LYS E C 1
ATOM 7989 O O . LYS E 1 94 ? 23.658 -2.112 49.915 1.00 54.14 94 LYS E O 1
ATOM 7995 N N . ASP E 1 95 ? 21.727 -1.917 51.039 1.00 54.74 95 ASP E N 1
ATOM 7996 C CA . ASP E 1 95 ? 22.361 -1.865 52.351 1.00 54.34 95 ASP E CA 1
ATOM 7997 C C . ASP E 1 95 ? 22.952 -3.205 52.789 1.00 51.23 95 ASP E C 1
ATOM 7998 O O . ASP E 1 95 ? 22.449 -4.273 52.479 1.00 47.14 95 ASP E O 1
ATOM 8003 N N . ASN E 1 96 ? 24.047 -3.113 53.513 1.00 50.55 96 ASN E N 1
ATOM 8004 C CA . ASN E 1 96 ? 24.706 -4.281 54.098 1.00 52.75 96 ASN E CA 1
ATOM 8005 C C . ASN E 1 96 ? 25.863 -3.787 54.951 1.00 49.68 96 ASN E C 1
ATOM 8006 O O . ASN E 1 96 ? 26.418 -2.733 54.698 1.00 49.66 96 ASN E O 1
ATOM 8011 N N . LEU E 1 97 ? 26.208 -4.556 55.960 1.00 48.42 97 LEU E N 1
ATOM 8012 C CA . LEU E 1 97 ? 27.451 -4.351 56.695 1.00 53.13 97 LEU E CA 1
ATOM 8013 C C . LEU E 1 97 ? 28.616 -4.572 55.725 1.00 52.29 97 LEU E C 1
ATOM 8014 O O . LEU E 1 97 ? 28.581 -5.462 54.883 1.00 47.30 97 LEU E O 1
ATOM 8019 N N . LEU E 1 98 ? 29.617 -3.716 55.854 1.00 57.36 98 LEU E N 1
ATOM 8020 C CA . LEU E 1 98 ? 30.812 -3.680 54.999 1.00 56.59 98 LEU E CA 1
ATOM 8021 C C . LEU E 1 98 ? 31.398 -5.047 54.656 1.00 53.96 98 LEU E C 1
ATOM 8022 O O . LEU E 1 98 ? 31.607 -5.334 53.465 1.00 51.14 98 LEU E O 1
ATOM 8027 N N . MET E 1 99 ? 31.717 -5.883 55.644 1.00 50.09 99 MET E N 1
ATOM 8028 C CA . MET E 1 99 ? 32.297 -7.169 55.281 1.00 54.31 99 MET E CA 1
ATOM 8029 C C . MET E 1 99 ? 31.289 -8.141 54.698 1.00 47.20 99 MET E C 1
ATOM 8030 O O . MET E 1 99 ? 31.682 -9.117 54.103 1.00 51.12 99 MET E O 1
ATOM 8035 N N . ARG E 1 100 ? 30.007 -7.824 54.786 1.00 46.64 100 ARG E N 1
ATOM 8036 C CA . ARG E 1 100 ? 28.960 -8.600 54.104 1.00 49.72 100 ARG E CA 1
ATOM 8037 C C . ARG E 1 100 ? 28.550 -8.077 52.722 1.00 44.60 100 ARG E C 1
ATOM 8038 O O . ARG E 1 100 ? 27.879 -8.762 51.971 1.00 45.42 100 ARG E O 1
ATOM 8046 N N . MET E 1 101 ? 28.960 -6.867 52.403 1.00 47.76 101 MET E N 1
ATOM 8047 C CA . MET E 1 101 ? 28.568 -6.207 51.168 1.00 48.27 101 MET E CA 1
ATOM 8048 C C . MET E 1 101 ? 29.224 -6.776 49.896 1.00 50.34 101 MET E C 1
ATOM 8049 O O . MET E 1 101 ? 30.443 -6.808 49.774 1.00 48.01 101 MET E O 1
ATOM 8054 N N . LYS E 1 102 ? 28.387 -7.202 48.952 1.00 53.10 102 LYS E N 1
ATOM 8055 C CA . LYS E 1 102 ? 28.854 -7.744 47.667 1.00 50.63 102 LYS E CA 1
ATOM 8056 C C . LYS E 1 102 ? 29.429 -6.630 46.791 1.00 44.25 102 LYS E C 1
ATOM 8057 O O . LYS E 1 102 ? 29.020 -5.475 46.867 1.00 45.37 102 LYS E O 1
ATOM 8063 N N . GLU E 1 103 ? 30.363 -7.013 45.947 1.00 45.84 103 GLU E N 1
ATOM 8064 C CA . GLU E 1 103 ? 31.012 -6.104 45.004 1.00 52.11 103 GLU E CA 1
ATOM 8065 C C . GLU E 1 103 ? 29.993 -5.517 44.030 1.00 51.27 103 GLU E C 1
ATOM 8066 O O . GLU E 1 103 ? 30.067 -4.328 43.719 1.00 49.90 103 GLU E O 1
ATOM 8072 N N . GLU E 1 104 ? 29.025 -6.327 43.586 1.00 50.96 104 GLU E N 1
ATOM 8073 C CA . GLU E 1 104 ? 27.962 -5.791 42.713 1.00 55.78 104 GLU E CA 1
ATOM 8074 C C . GLU E 1 104 ? 27.045 -4.818 43.447 1.00 54.23 104 GLU E C 1
ATOM 8075 O O . GLU E 1 104 ? 26.628 -3.850 42.857 1.00 60.31 104 GLU E O 1
ATOM 8081 N N . GLU E 1 105 ? 26.747 -5.067 44.721 1.00 51.67 105 GLU E N 1
ATOM 8082 C CA . GLU E 1 105 ? 25.953 -4.120 45.523 1.00 52.72 105 GLU E CA 1
ATOM 8083 C C . GLU E 1 105 ? 26.658 -2.759 45.575 1.00 54.05 105 GLU E C 1
ATOM 8084 O O . GLU E 1 105 ? 26.037 -1.716 45.506 1.00 54.31 105 GLU E O 1
ATOM 8090 N N . TRP E 1 106 ? 27.973 -2.801 45.744 1.00 56.67 106 TRP E N 1
ATOM 8091 C CA . TRP E 1 106 ? 28.817 -1.606 45.729 1.00 50.70 106 TRP E CA 1
ATOM 8092 C C . TRP E 1 106 ? 28.755 -0.902 44.356 1.00 41.50 106 TRP E C 1
ATOM 8093 O O . TRP E 1 106 ? 28.487 0.279 44.253 1.00 45.73 106 TRP E O 1
ATOM 8104 N N . ASP E 1 107 ? 28.995 -1.650 43.305 1.00 47.49 107 ASP E N 1
ATOM 8105 C CA . ASP E 1 107 ? 29.047 -1.099 41.950 1.00 54.73 107 ASP E CA 1
ATOM 8106 C C . ASP E 1 107 ? 27.731 -0.452 41.523 1.00 55.57 107 ASP E C 1
ATOM 8107 O O . ASP E 1 107 ? 27.712 0.666 41.000 1.00 58.33 107 ASP E O 1
ATOM 8112 N N . THR E 1 108 ? 26.641 -1.172 41.715 1.00 49.71 108 THR E N 1
ATOM 8113 C CA . THR E 1 108 ? 25.324 -0.676 41.314 1.00 58.76 108 THR E CA 1
ATOM 8114 C C . THR E 1 108 ? 24.984 0.666 42.014 1.00 54.99 108 THR E C 1
ATOM 8115 O O . THR E 1 108 ? 24.498 1.614 41.396 1.00 54.85 108 THR E O 1
ATOM 8119 N N . VAL E 1 109 ? 25.261 0.748 43.302 1.00 56.57 109 VAL E N 1
ATOM 8120 C CA . VAL E 1 109 ? 24.967 1.976 44.057 1.00 54.32 109 VAL E CA 1
ATOM 8121 C C . VAL E 1 109 ? 25.875 3.146 43.602 1.00 54.88 109 VAL E C 1
ATOM 8122 O O . VAL E 1 109 ? 25.431 4.288 43.452 1.00 57.19 109 VAL E O 1
ATOM 8126 N N . ILE E 1 110 ? 27.155 2.862 43.410 1.00 55.39 110 ILE E N 1
ATOM 8127 C CA . ILE E 1 110 ? 28.112 3.903 42.991 1.00 56.84 110 ILE E CA 1
ATOM 8128 C C . ILE E 1 110 ? 27.759 4.419 41.585 1.00 56.55 110 ILE E C 1
ATOM 8129 O O . ILE E 1 110 ? 27.674 5.625 41.344 1.00 58.08 110 ILE E O 1
ATOM 8134 N N . ASN E 1 111 ? 27.495 3.495 40.680 1.00 56.58 111 ASN E N 1
ATOM 8135 C CA . ASN E 1 111 ? 27.181 3.850 39.291 1.00 57.76 111 ASN E CA 1
ATOM 8136 C C . ASN E 1 111 ? 25.881 4.631 39.157 1.00 60.93 111 ASN E C 1
ATOM 8137 O O . ASN E 1 111 ? 25.825 5.624 38.452 1.00 67.84 111 ASN E O 1
ATOM 8142 N N . THR E 1 112 ? 24.835 4.175 39.831 1.00 64.29 112 THR E N 1
ATOM 8143 C CA . THR E 1 112 ? 23.534 4.859 39.773 1.00 63.54 112 THR E CA 1
ATOM 8144 C C . THR E 1 112 ? 23.554 6.216 40.468 1.00 60.10 112 THR E C 1
ATOM 8145 O O . THR E 1 112 ? 23.130 7.220 39.886 1.00 66.62 112 THR E O 1
ATOM 8149 N N . ASN E 1 113 ? 24.046 6.246 41.700 1.00 57.37 113 ASN E N 1
ATOM 8150 C CA . ASN E 1 113 ? 23.994 7.476 42.520 1.00 57.13 113 ASN E CA 1
ATOM 8151 C C . ASN E 1 113 ? 25.089 8.510 42.215 1.00 62.16 113 ASN E C 1
ATOM 8152 O O . ASN E 1 113 ? 24.863 9.724 42.316 1.00 65.28 113 ASN E O 1
ATOM 8157 N N . LEU E 1 114 ? 26.286 8.036 41.890 1.00 59.62 114 LEU E N 1
ATOM 8158 C CA . LEU E 1 114 ? 27.414 8.942 41.721 1.00 60.51 114 LEU E CA 1
ATOM 8159 C C . LEU E 1 114 ? 27.747 9.147 40.253 1.00 56.07 114 LEU E C 1
ATOM 8160 O O . LEU E 1 114 ? 27.831 10.269 39.791 1.00 58.61 114 LEU E O 1
ATOM 8165 N N . LYS E 1 115 ? 27.971 8.062 39.540 1.00 55.71 115 LYS E N 1
ATOM 8166 C CA . LYS E 1 115 ? 28.304 8.151 38.105 1.00 61.03 115 LYS E CA 1
ATOM 8167 C C . LYS E 1 115 ? 27.175 8.791 37.299 1.00 57.99 115 LYS E C 1
ATOM 8168 O O . LYS E 1 115 ? 27.443 9.517 36.364 1.00 58.00 115 LYS E O 1
ATOM 8174 N N . GLY E 1 116 ? 25.931 8.531 37.692 1.00 57.65 116 GLY E N 1
ATOM 8175 C CA . GLY E 1 116 ? 24.756 9.178 37.083 1.00 55.93 116 GLY E CA 1
ATOM 8176 C C . GLY E 1 116 ? 24.807 10.698 37.161 1.00 59.19 116 GLY E C 1
ATOM 8177 O O . GLY E 1 116 ? 24.471 11.395 36.205 1.00 60.16 116 GLY E O 1
ATOM 8178 N N . VAL E 1 117 ? 25.221 11.222 38.310 1.00 55.04 117 VAL E N 1
ATOM 8179 C CA . VAL E 1 117 ? 25.368 12.671 38.460 1.00 58.57 117 VAL E CA 1
ATOM 8180 C C . VAL E 1 117 ? 26.431 13.227 37.513 1.00 59.13 117 VAL E C 1
ATOM 8181 O O . VAL E 1 117 ? 26.210 14.240 36.854 1.00 54.89 117 VAL E O 1
ATOM 8185 N N . PHE E 1 118 ? 27.568 12.543 37.459 1.00 59.46 118 PHE E N 1
ATOM 8186 C CA . PHE E 1 118 ? 28.645 12.870 36.524 1.00 58.47 118 PHE E CA 1
ATOM 8187 C C . PHE E 1 118 ? 28.121 12.918 35.077 1.00 52.99 118 PHE E C 1
ATOM 8188 O O . PHE E 1 118 ? 28.264 13.916 34.372 1.00 53.61 118 PHE E O 1
ATOM 8196 N N . LEU E 1 119 ? 27.526 11.819 34.665 1.00 55.10 119 LEU E N 1
ATOM 8197 C CA . LEU E 1 119 ? 27.068 11.632 33.294 1.00 54.22 119 LEU E CA 1
ATOM 8198 C C . LEU E 1 119 ? 26.045 12.726 32.898 1.00 50.91 119 LEU E C 1
ATOM 8199 O O . LEU E 1 119 ? 26.158 13.376 31.851 1.00 50.68 119 LEU E O 1
ATOM 8204 N N . CYS E 1 120 ? 25.068 12.950 33.750 1.00 51.96 120 CYS E N 1
ATOM 8205 C CA . CYS E 1 120 ? 23.974 13.905 33.457 1.00 50.59 120 CYS E CA 1
ATOM 8206 C C . CYS E 1 120 ? 24.432 15.349 33.452 1.00 52.08 120 CYS E C 1
ATOM 8207 O O . CYS E 1 120 ? 24.006 16.163 32.623 1.00 52.86 120 CYS E O 1
ATOM 8210 N N . THR E 1 121 ? 25.320 15.656 34.382 1.00 54.04 121 THR E N 1
ATOM 8211 C CA . THR E 1 121 ? 25.947 16.965 34.466 1.00 51.84 121 THR E CA 1
ATOM 8212 C C . THR E 1 121 ? 26.768 17.224 33.204 1.00 56.39 121 THR E C 1
ATOM 8213 O O . THR E 1 121 ? 26.608 18.240 32.544 1.00 58.80 121 THR E O 1
ATOM 8217 N N . LYS E 1 122 ? 27.620 16.281 32.853 1.00 54.45 122 LYS E N 1
ATOM 8218 C CA . LYS E 1 122 ? 28.384 16.374 31.620 1.00 54.49 122 LYS E CA 1
ATOM 8219 C C . LYS E 1 122 ? 27.452 16.599 30.393 1.00 56.18 122 LYS E C 1
ATOM 8220 O O . LYS E 1 122 ? 27.696 17.467 29.578 1.00 60.14 122 LYS E O 1
ATOM 8226 N N . ALA E 1 123 ? 26.378 15.828 30.294 1.00 54.33 123 ALA E N 1
ATOM 8227 C CA . ALA E 1 123 ? 25.471 15.877 29.138 1.00 51.78 123 ALA E CA 1
ATOM 8228 C C . ALA E 1 123 ? 24.738 17.211 28.975 1.00 46.19 123 ALA E C 1
ATOM 8229 O O . ALA E 1 123 ? 24.556 17.688 27.868 1.00 59.61 123 ALA E O 1
ATOM 8231 N N . VAL E 1 124 ? 24.309 17.815 30.067 1.00 53.42 124 VAL E N 1
ATOM 8232 C CA . VAL E 1 124 ? 23.569 19.101 29.998 1.00 55.15 124 VAL E CA 1
ATOM 8233 C C . VAL E 1 124 ? 24.465 20.319 29.877 1.00 57.55 124 VAL E C 1
ATOM 8234 O O . VAL E 1 124 ? 24.026 21.383 29.429 1.00 53.70 124 VAL E O 1
ATOM 8238 N N . SER E 1 125 ? 25.688 20.130 30.366 1.00 64.28 125 SER E N 1
ATOM 8239 C CA . SER E 1 125 ? 26.804 21.083 30.359 1.00 61.91 125 SER E CA 1
ATOM 8240 C C . SER E 1 125 ? 26.919 21.976 29.109 1.00 59.28 125 SER E C 1
ATOM 8241 O O . SER E 1 125 ? 26.919 23.201 29.194 1.00 53.86 125 SER E O 1
ATOM 8244 N N . ARG E 1 126 ? 27.037 21.363 27.948 1.00 58.13 126 ARG E N 1
ATOM 8245 C CA . ARG E 1 126 ? 27.311 22.165 26.756 1.00 65.57 126 ARG E CA 1
ATOM 8246 C C . ARG E 1 126 ? 26.084 23.002 26.350 1.00 57.93 126 ARG E C 1
ATOM 8247 O O . ARG E 1 126 ? 26.240 24.077 25.776 1.00 50.77 126 ARG E O 1
ATOM 8255 N N . PHE E 1 127 ? 24.885 22.529 26.696 1.00 55.55 127 PHE E N 1
ATOM 8256 C CA . PHE E 1 127 ? 23.647 23.265 26.414 1.00 52.27 127 PHE E CA 1
ATOM 8257 C C . PHE E 1 127 ? 23.558 24.494 27.298 1.00 50.16 127 PHE E C 1
ATOM 8258 O O . PHE E 1 127 ? 23.312 25.598 26.831 1.00 52.51 127 PHE E O 1
ATOM 8266 N N . MET E 1 128 ? 23.839 24.292 28.574 1.00 54.59 128 MET E N 1
ATOM 8267 C CA . MET E 1 128 ? 23.817 25.382 29.555 1.00 51.35 128 MET E CA 1
ATOM 8268 C C . MET E 1 128 ? 24.960 26.402 29.391 1.00 53.87 128 MET E C 1
ATOM 8269 O O . MET E 1 128 ? 24.760 27.625 29.525 1.00 50.30 128 MET E O 1
ATOM 8274 N N . MET E 1 129 ? 26.150 25.898 29.096 1.00 54.91 129 MET E N 1
ATOM 8275 C CA . MET E 1 129 ? 27.304 26.767 28.850 1.00 58.29 129 MET E CA 1
ATOM 8276 C C . MET E 1 129 ? 27.081 27.651 27.642 1.00 60.96 129 MET E C 1
ATOM 8277 O O . MET E 1 129 ? 27.382 28.844 27.664 1.00 56.77 129 MET E O 1
ATOM 8282 N N . ARG E 1 130 ? 26.537 27.063 26.589 1.00 59.90 130 ARG E N 1
ATOM 8283 C CA . ARG E 1 130 ? 26.278 27.808 25.378 1.00 58.37 130 ARG E CA 1
ATOM 8284 C C . ARG E 1 130 ? 25.262 28.923 25.581 1.00 52.01 130 ARG E C 1
ATOM 8285 O O . ARG E 1 130 ? 25.453 30.045 25.115 1.00 48.48 130 ARG E O 1
ATOM 8293 N N . GLN E 1 131 ? 24.151 28.589 26.220 1.00 53.07 131 GLN E N 1
ATOM 8294 C CA . GLN E 1 131 ? 23.089 29.587 26.511 1.00 51.83 131 GLN E CA 1
ATOM 8295 C C . GLN E 1 131 ? 23.491 30.536 27.644 1.00 48.99 131 GLN E C 1
ATOM 8296 O O . GLN E 1 131 ? 22.863 31.548 27.888 1.00 48.06 131 GLN E O 1
ATOM 8302 N N . ARG E 1 132 ? 24.531 30.169 28.369 1.00 55.80 132 ARG E N 1
ATOM 8303 C CA . ARG E 1 132 ? 25.032 30.986 29.485 1.00 60.41 132 ARG E CA 1
ATOM 8304 C C . ARG E 1 132 ? 24.069 31.150 30.662 1.00 55.86 132 ARG E C 1
ATOM 8305 O O . ARG E 1 132 ? 23.941 32.221 31.234 1.00 49.33 132 ARG E O 1
ATOM 8313 N N . HIS E 1 133 ? 23.407 30.068 31.000 1.00 53.81 133 HIS E N 1
ATOM 8314 C CA . HIS E 1 133 ? 22.638 30.001 32.221 1.00 54.02 133 HIS E CA 1
ATOM 8315 C C . HIS E 1 133 ? 22.253 28.555 32.475 1.00 48.95 133 HIS E C 1
ATOM 8316 O O . HIS E 1 133 ? 22.235 27.714 31.573 1.00 49.58 133 HIS E O 1
ATOM 8323 N N . GLY E 1 134 ? 21.978 28.272 33.731 1.00 49.31 134 GLY E N 1
ATOM 8324 C CA . GLY E 1 134 ? 21.527 26.979 34.128 1.00 49.05 134 GLY E CA 1
ATOM 8325 C C . GLY E 1 134 ? 21.522 26.811 35.615 1.00 54.79 134 GLY E C 1
ATOM 8326 O O . GLY E 1 134 ? 22.148 27.574 36.352 1.00 56.84 134 GLY E O 1
ATOM 8327 N N . ARG E 1 135 ? 20.799 25.780 36.033 1.00 57.12 135 ARG E N 1
ATOM 8328 C CA . ARG E 1 135 ? 20.718 25.374 37.420 1.00 56.43 135 ARG E CA 1
ATOM 8329 C C . ARG E 1 135 ? 20.873 23.867 37.448 1.00 53.05 135 ARG E C 1
ATOM 8330 O O . ARG E 1 135 ? 20.152 23.175 36.751 1.00 49.37 135 ARG E O 1
ATOM 8338 N N . ILE E 1 136 ? 21.821 23.380 38.241 1.00 51.07 136 ILE E N 1
ATOM 8339 C CA . ILE E 1 136 ? 21.916 21.950 38.548 1.00 52.14 136 ILE E CA 1
ATOM 8340 C C . ILE E 1 136 ? 21.756 21.789 40.027 1.00 53.86 136 ILE E C 1
ATOM 8341 O O . ILE E 1 136 ? 22.409 22.497 40.800 1.00 53.24 136 ILE E O 1
ATOM 8346 N N . VAL E 1 137 ? 20.825 20.933 40.429 1.00 54.24 137 VAL E N 1
ATOM 8347 C CA . VAL E 1 137 ? 20.732 20.572 41.845 1.00 56.33 137 VAL E CA 1
ATOM 8348 C C . VAL E 1 137 ? 20.791 19.046 42.027 1.00 59.97 137 VAL E C 1
ATOM 8349 O O . VAL E 1 137 ? 20.084 18.253 41.412 1.00 54.14 137 VAL E O 1
ATOM 8353 N N . ASN E 1 138 ? 21.722 18.656 42.874 1.00 58.42 138 ASN E N 1
ATOM 8354 C CA . ASN E 1 138 ? 21.985 17.272 43.134 1.00 58.28 138 ASN E CA 1
ATOM 8355 C C . ASN E 1 138 ? 21.384 16.869 44.463 1.00 59.80 138 ASN E C 1
ATOM 8356 O O . ASN E 1 138 ? 21.576 17.573 45.455 1.00 57.48 138 ASN E O 1
ATOM 8361 N N . ILE E 1 139 ? 20.637 15.761 44.470 1.00 56.92 139 ILE E N 1
ATOM 8362 C CA . ILE E 1 139 ? 20.042 15.254 45.720 1.00 57.78 139 ILE E CA 1
ATOM 8363 C C . ILE E 1 139 ? 21.014 14.257 46.338 1.00 59.50 139 ILE E C 1
ATOM 8364 O O . ILE E 1 139 ? 21.264 13.176 45.788 1.00 60.77 139 ILE E O 1
ATOM 8369 N N . ALA E 1 140 ? 21.587 14.649 47.466 1.00 57.99 140 ALA E N 1
ATOM 8370 C CA . ALA E 1 140 ? 22.558 13.842 48.169 1.00 57.90 140 ALA E CA 1
ATOM 8371 C C . ALA E 1 140 ? 21.890 13.096 49.351 1.00 58.74 140 ALA E C 1
ATOM 8372 O O . ALA E 1 140 ? 20.844 12.482 49.235 1.00 65.79 140 ALA E O 1
ATOM 8374 N N . SER E 1 141 ? 22.521 13.145 50.491 1.00 60.80 141 SER E N 1
ATOM 8375 C CA . SER E 1 141 ? 21.926 12.651 51.709 1.00 64.06 141 SER E CA 1
ATOM 8376 C C . SER E 1 141 ? 22.822 13.092 52.846 1.00 61.03 141 SER E C 1
ATOM 8377 O O . SER E 1 141 ? 24.040 13.183 52.701 1.00 65.08 141 SER E O 1
ATOM 8380 N N . VAL E 1 142 ? 22.185 13.311 53.975 1.00 57.72 142 VAL E N 1
ATOM 8381 C CA . VAL E 1 142 ? 22.824 13.746 55.207 1.00 59.85 142 VAL E CA 1
ATOM 8382 C C . VAL E 1 142 ? 23.821 12.668 55.713 1.00 59.75 142 VAL E C 1
ATOM 8383 O O . VAL E 1 142 ? 24.823 12.946 56.360 1.00 62.08 142 VAL E O 1
ATOM 8387 N N . VAL E 1 143 ? 23.506 11.432 55.367 1.00 59.42 143 VAL E N 1
ATOM 8388 C CA . VAL E 1 143 ? 24.327 10.247 55.613 1.00 60.24 143 VAL E CA 1
ATOM 8389 C C . VAL E 1 143 ? 25.714 10.325 54.921 1.00 60.07 143 VAL E C 1
ATOM 8390 O O . VAL E 1 143 ? 26.717 9.813 55.433 1.00 62.59 143 VAL E O 1
ATOM 8394 N N . GLY E 1 144 ? 25.763 11.028 53.794 1.00 61.41 144 GLY E N 1
ATOM 8395 C CA . GLY E 1 144 ? 27.013 11.376 53.121 1.00 59.70 144 GLY E CA 1
ATOM 8396 C C . GLY E 1 144 ? 27.936 12.303 53.909 1.00 59.21 144 GLY E C 1
ATOM 8397 O O . GLY E 1 144 ? 29.129 12.354 53.670 1.00 64.77 144 GLY E O 1
ATOM 8398 N N . VAL E 1 145 ? 27.376 13.039 54.854 1.00 63.68 145 VAL E N 1
ATOM 8399 C CA . VAL E 1 145 ? 28.134 13.974 55.703 1.00 60.93 145 VAL E CA 1
ATOM 8400 C C . VAL E 1 145 ? 28.644 13.298 56.986 1.00 63.14 145 VAL E C 1
ATOM 8401 O O . VAL E 1 145 ? 29.745 13.592 57.463 1.00 65.42 145 VAL E O 1
ATOM 8405 N N . THR E 1 146 ? 27.836 12.398 57.540 1.00 60.23 146 THR E N 1
ATOM 8406 C CA . THR E 1 146 ? 28.087 11.834 58.888 1.00 53.29 146 THR E CA 1
ATOM 8407 C C . THR E 1 146 ? 28.593 10.381 58.871 1.00 54.43 146 THR E C 1
ATOM 8408 O O . THR E 1 146 ? 29.164 9.887 59.864 1.00 43.65 146 THR E O 1
ATOM 8412 N N . GLY E 1 147 ? 28.360 9.695 57.747 1.00 54.89 147 GLY E N 1
ATOM 8413 C CA . GLY E 1 147 ? 28.483 8.229 57.704 1.00 55.24 147 GLY E CA 1
ATOM 8414 C C . GLY E 1 147 ? 27.293 7.522 58.346 1.00 53.99 147 GLY E C 1
ATOM 8415 O O . GLY E 1 147 ? 26.456 8.138 59.014 1.00 55.42 147 GLY E O 1
ATOM 8416 N N . ASN E 1 148 ? 27.207 6.217 58.127 1.00 58.34 148 ASN E N 1
ATOM 8417 C CA . ASN E 1 148 ? 26.060 5.425 58.587 1.00 57.11 148 ASN E CA 1
ATOM 8418 C C . ASN E 1 148 ? 26.366 3.942 58.433 1.00 59.01 148 ASN E C 1
ATOM 8419 O O . ASN E 1 148 ? 26.619 3.499 57.311 1.00 59.04 148 ASN E O 1
ATOM 8424 N N . PRO E 1 149 ? 26.328 3.176 59.551 1.00 57.94 149 PRO E N 1
ATOM 8425 C CA . PRO E 1 149 ? 26.700 1.767 59.608 1.00 58.43 149 PRO E CA 1
ATOM 8426 C C . PRO E 1 149 ? 26.198 0.816 58.493 1.00 65.83 149 PRO E C 1
ATOM 8427 O O . PRO E 1 149 ? 26.945 -0.061 58.056 1.00 73.55 149 PRO E O 1
ATOM 8431 N N . GLY E 1 150 ? 24.984 0.934 58.008 1.00 57.65 150 GLY E N 1
ATOM 8432 C CA . GLY E 1 150 ? 24.593 -0.091 57.007 1.00 59.80 150 GLY E CA 1
ATOM 8433 C C . GLY E 1 150 ? 24.943 0.177 55.547 1.00 57.77 150 GLY E C 1
ATOM 8434 O O . GLY E 1 150 ? 24.586 -0.590 54.665 1.00 55.49 150 GLY E O 1
ATOM 8435 N N . GLN E 1 151 ? 25.638 1.281 55.296 1.00 59.30 151 GLN E N 1
ATOM 8436 C CA . GLN E 1 151 ? 25.524 1.964 54.003 1.00 54.10 151 GLN E CA 1
ATOM 8437 C C . GLN E 1 151 ? 26.829 2.502 53.408 1.00 52.12 151 GLN E C 1
ATOM 8438 O O . GLN E 1 151 ? 26.867 3.602 52.864 1.00 49.85 151 GLN E O 1
ATOM 8444 N N . ALA E 1 152 ? 27.880 1.703 53.494 1.00 51.24 152 ALA E N 1
ATOM 8445 C CA . ALA E 1 152 ? 29.194 2.096 53.005 1.00 48.29 152 ALA E CA 1
ATOM 8446 C C . ALA E 1 152 ? 29.111 2.583 51.557 1.00 48.44 152 ALA E C 1
ATOM 8447 O O . ALA E 1 152 ? 29.650 3.639 51.205 1.00 48.32 152 ALA E O 1
ATOM 8449 N N . ASN E 1 153 ? 28.381 1.833 50.737 1.00 51.27 153 ASN E N 1
ATOM 8450 C CA . ASN E 1 153 ? 28.207 2.163 49.303 1.00 48.51 153 ASN E CA 1
ATOM 8451 C C . ASN E 1 153 ? 27.447 3.466 49.093 1.00 50.29 153 ASN E C 1
ATOM 8452 O O . ASN E 1 153 ? 27.876 4.343 48.333 1.00 55.71 153 ASN E O 1
ATOM 8457 N N . TYR E 1 154 ? 26.345 3.601 49.814 1.00 50.91 154 TYR E N 1
ATOM 8458 C CA . TYR E 1 154 ? 25.462 4.740 49.675 1.00 49.01 154 TYR E CA 1
ATOM 8459 C C . TYR E 1 154 ? 26.089 6.004 50.209 1.00 45.28 154 TYR E C 1
ATOM 8460 O O . TYR E 1 154 ? 25.983 7.071 49.602 1.00 50.35 154 TYR E O 1
ATOM 8469 N N . VAL E 1 155 ? 26.745 5.881 51.359 1.00 52.54 155 VAL E N 1
ATOM 8470 C CA . VAL E 1 155 ? 27.471 6.999 52.002 1.00 46.03 155 VAL E CA 1
ATOM 8471 C C . VAL E 1 155 ? 28.610 7.517 51.102 1.00 49.81 155 VAL E C 1
ATOM 8472 O O . VAL E 1 155 ? 28.758 8.725 50.884 1.00 55.28 155 VAL E O 1
ATOM 8476 N N . ALA E 1 156 ? 29.408 6.584 50.591 1.00 50.75 156 ALA E N 1
ATOM 8477 C CA . ALA E 1 156 ? 30.486 6.891 49.660 1.00 48.00 156 ALA E CA 1
ATOM 8478 C C . ALA E 1 156 ? 29.956 7.598 48.425 1.00 54.48 156 ALA E C 1
ATOM 8479 O O . ALA E 1 156 ? 30.536 8.611 47.985 1.00 52.48 156 ALA E O 1
ATOM 8481 N N . ALA E 1 157 ? 28.841 7.094 47.885 1.00 57.01 157 ALA E N 1
ATOM 8482 C CA . ALA E 1 157 ? 28.234 7.703 46.672 1.00 54.41 157 ALA E CA 1
ATOM 8483 C C . ALA E 1 157 ? 27.774 9.122 46.952 1.00 48.33 157 ALA E C 1
ATOM 8484 O O . ALA E 1 157 ? 28.090 10.041 46.198 1.00 49.95 157 ALA E O 1
ATOM 8486 N N . LYS E 1 158 ? 27.017 9.295 48.023 1.00 52.12 158 LYS E N 1
ATOM 8487 C CA . LYS E 1 158 ? 26.432 10.620 48.349 1.00 54.58 158 LYS E CA 1
ATOM 8488 C C . LYS E 1 158 ? 27.447 11.646 48.840 1.00 50.02 158 LYS E C 1
ATOM 8489 O O . LYS E 1 158 ? 27.310 12.832 48.551 1.00 51.79 158 LYS E O 1
ATOM 8495 N N . ALA E 1 159 ? 28.457 11.187 49.582 1.00 56.65 159 ALA E N 1
ATOM 8496 C CA . ALA E 1 159 ? 29.624 12.022 49.933 1.00 55.14 159 ALA E CA 1
ATOM 8497 C C . ALA E 1 159 ? 30.344 12.478 48.658 1.00 51.61 159 ALA E C 1
ATOM 8498 O O . ALA E 1 159 ? 30.707 13.654 48.507 1.00 56.15 159 ALA E O 1
ATOM 8500 N N . GLY E 1 160 ? 30.512 11.546 47.740 1.00 53.21 160 GLY E N 1
ATOM 8501 C CA . GLY E 1 160 ? 31.060 11.837 46.398 1.00 56.66 160 GLY E CA 1
ATOM 8502 C C . GLY E 1 160 ? 30.303 12.890 45.627 1.00 56.83 160 GLY E C 1
ATOM 8503 O O . GLY E 1 160 ? 30.916 13.757 45.016 1.00 55.90 160 GLY E O 1
ATOM 8504 N N . VAL E 1 161 ? 28.975 12.799 45.658 1.00 60.57 161 VAL E N 1
ATOM 8505 C CA . VAL E 1 161 ? 28.072 13.755 44.968 1.00 58.14 161 VAL E CA 1
ATOM 8506 C C . VAL E 1 161 ? 28.274 15.163 45.504 1.00 56.85 161 VAL E C 1
ATOM 8507 O O . VAL E 1 161 ? 28.288 16.130 44.744 1.00 58.04 161 VAL E O 1
ATOM 8511 N N . ILE E 1 162 ? 28.420 15.262 46.822 1.00 54.95 162 ILE E N 1
ATOM 8512 C CA . ILE E 1 162 ? 28.598 16.559 47.487 1.00 54.11 162 ILE E CA 1
ATOM 8513 C C . ILE E 1 162 ? 29.911 17.218 47.023 1.00 57.09 162 ILE E C 1
ATOM 8514 O O . ILE E 1 162 ? 29.976 18.426 46.787 1.00 58.27 162 ILE E O 1
ATOM 8519 N N . GLY E 1 163 ? 30.946 16.403 46.877 1.00 59.58 163 GLY E N 1
ATOM 8520 C CA . GLY E 1 163 ? 32.222 16.853 46.306 1.00 59.25 163 GLY E CA 1
ATOM 8521 C C . GLY E 1 163 ? 32.143 17.218 44.831 1.00 62.06 163 GLY E C 1
ATOM 8522 O O . GLY E 1 163 ? 32.655 18.258 44.401 1.00 63.08 163 GLY E O 1
ATOM 8523 N N . LEU E 1 164 ? 31.450 16.381 44.072 1.00 64.42 164 LEU E N 1
ATOM 8524 C CA . LEU E 1 164 ? 31.235 16.600 42.632 1.00 64.68 164 LEU E CA 1
ATOM 8525 C C . LEU E 1 164 ? 30.473 17.906 42.353 1.00 62.59 164 LEU E C 1
ATOM 8526 O O . LEU E 1 164 ? 30.725 18.598 41.370 1.00 66.49 164 LEU E O 1
ATOM 8531 N N . THR E 1 165 ? 29.547 18.214 43.249 1.00 58.93 165 THR E N 1
ATOM 8532 C CA . THR E 1 165 ? 28.770 19.470 43.244 1.00 60.15 165 THR E CA 1
ATOM 8533 C C . THR E 1 165 ? 29.641 20.714 43.290 1.00 58.91 165 THR E C 1
ATOM 8534 O O . THR E 1 165 ? 29.395 21.676 42.600 1.00 61.62 165 THR E O 1
ATOM 8538 N N . LYS E 1 166 ? 30.684 20.648 44.100 1.00 64.03 166 LYS E N 1
ATOM 8539 C CA . LYS E 1 166 ? 31.653 21.725 44.254 1.00 58.34 166 LYS E CA 1
ATOM 8540 C C . LYS E 1 166 ? 32.571 21.918 43.043 1.00 55.56 166 LYS E C 1
ATOM 8541 O O . LYS E 1 166 ? 32.817 23.032 42.636 1.00 55.41 166 LYS E O 1
ATOM 8547 N N . THR E 1 167 ? 33.102 20.830 42.495 1.00 57.08 167 THR E N 1
ATOM 8548 C CA . THR E 1 167 ? 33.890 20.906 41.248 1.00 59.78 167 THR E CA 1
ATOM 8549 C C . THR E 1 167 ? 33.050 21.517 40.099 1.00 59.99 167 THR E C 1
ATOM 8550 O O . THR E 1 167 ? 33.518 22.393 39.351 1.00 59.50 167 THR E O 1
ATOM 8554 N N . SER E 1 168 ? 31.812 21.042 39.976 1.00 55.35 168 SER E N 1
ATOM 8555 C CA . SER E 1 168 ? 30.888 21.495 38.928 1.00 49.86 168 SER E CA 1
ATOM 8556 C C . SER E 1 168 ? 30.561 22.968 39.081 1.00 56.34 168 SER E C 1
ATOM 8557 O O . SER E 1 168 ? 30.598 23.722 38.101 1.00 60.70 168 SER E O 1
ATOM 8560 N N . ALA E 1 169 ? 30.243 23.373 40.314 1.00 53.84 169 ALA E N 1
ATOM 8561 C CA . ALA E 1 169 ? 30.003 24.789 40.653 1.00 51.72 169 ALA E CA 1
ATOM 8562 C C . ALA E 1 169 ? 31.181 25.638 40.169 1.00 52.12 169 ALA E C 1
ATOM 8563 O O . ALA E 1 169 ? 31.018 26.667 39.529 1.00 58.19 169 ALA E O 1
ATOM 8565 N N . LYS E 1 170 ? 32.385 25.177 40.462 1.00 57.26 170 LYS E N 1
ATOM 8566 C CA . LYS E 1 170 ? 33.603 25.927 40.109 1.00 57.78 170 LYS E CA 1
ATOM 8567 C C . LYS E 1 170 ? 33.856 25.986 38.600 1.00 59.50 170 LYS E C 1
ATOM 8568 O O . LYS E 1 170 ? 34.226 27.023 38.043 1.00 62.27 170 LYS E O 1
ATOM 8574 N N . GLU E 1 171 ? 33.607 24.882 37.926 1.00 63.08 171 GLU E N 1
ATOM 8575 C CA . GLU E 1 171 ? 33.837 24.808 36.459 1.00 63.64 171 GLU E CA 1
ATOM 8576 C C . GLU E 1 171 ? 32.814 25.527 35.602 1.00 55.89 171 GLU E C 1
ATOM 8577 O O . GLU E 1 171 ? 33.100 25.960 34.493 1.00 58.35 171 GLU E O 1
ATOM 8583 N N . LEU E 1 172 ? 31.610 25.638 36.109 1.00 55.49 172 LEU E N 1
ATOM 8584 C CA . LEU E 1 172 ? 30.497 26.190 35.323 1.00 54.01 172 LEU E CA 1
ATOM 8585 C C . LEU E 1 172 ? 30.143 27.642 35.652 1.00 53.92 172 LEU E C 1
ATOM 8586 O O . LEU E 1 172 ? 29.332 28.268 34.939 1.00 52.04 172 LEU E O 1
ATOM 8591 N N . ALA E 1 173 ? 30.777 28.159 36.706 1.00 49.88 173 ALA E N 1
ATOM 8592 C CA . ALA E 1 173 ? 30.558 29.509 37.178 1.00 52.72 173 ALA E CA 1
ATOM 8593 C C . ALA E 1 173 ? 30.837 30.559 36.094 1.00 57.86 173 ALA E C 1
ATOM 8594 O O . ALA E 1 173 ? 30.196 31.604 36.082 1.00 65.58 173 ALA E O 1
ATOM 8596 N N . SER E 1 174 ? 31.742 30.244 35.163 1.00 57.54 174 SER E N 1
ATOM 8597 C CA . SER E 1 174 ? 32.143 31.149 34.084 1.00 56.83 174 SER E CA 1
ATOM 8598 C C . SER E 1 174 ? 31.058 31.469 33.059 1.00 58.83 174 SER E C 1
ATOM 8599 O O . SER E 1 174 ? 31.202 32.418 32.279 1.00 57.13 174 SER E O 1
ATOM 8602 N N . ARG E 1 175 ? 29.997 30.673 33.022 1.00 60.77 175 ARG E N 1
ATOM 8603 C CA . ARG E 1 175 ? 28.862 30.956 32.122 1.00 58.16 175 ARG E CA 1
ATOM 8604 C C . ARG E 1 175 ? 27.525 30.965 32.910 1.00 55.85 175 ARG E C 1
ATOM 8605 O O . ARG E 1 175 ? 26.488 30.563 32.385 1.00 53.23 175 ARG E O 1
ATOM 8613 N N . ASN E 1 176 ? 27.594 31.423 34.165 1.00 51.15 176 ASN E N 1
ATOM 8614 C CA . ASN E 1 176 ? 26.425 31.731 35.028 1.00 52.64 176 ASN E CA 1
ATOM 8615 C C . ASN E 1 176 ? 25.496 30.562 35.347 1.00 49.85 176 ASN E C 1
ATOM 8616 O O . ASN E 1 176 ? 24.287 30.717 35.458 1.00 55.70 176 ASN E O 1
ATOM 8621 N N . ILE E 1 177 ? 26.096 29.405 35.536 1.00 50.31 177 ILE E N 1
ATOM 8622 C CA . ILE E 1 177 ? 25.400 28.189 35.936 1.00 53.81 177 ILE E CA 1
ATOM 8623 C C . ILE E 1 177 ? 25.736 27.982 37.406 1.00 58.27 177 ILE E C 1
ATOM 8624 O O . ILE E 1 177 ? 26.928 28.062 37.792 1.00 60.12 177 ILE E O 1
ATOM 8629 N N . THR E 1 178 ? 24.712 27.756 38.232 1.00 56.52 178 THR E N 1
ATOM 8630 C CA . THR E 1 178 ? 24.930 27.387 39.648 1.00 56.32 178 THR E CA 1
ATOM 8631 C C . THR E 1 178 ? 24.671 25.888 39.846 1.00 54.95 178 THR E C 1
ATOM 8632 O O . THR E 1 178 ? 23.884 25.269 39.138 1.00 55.57 178 THR E O 1
ATOM 8636 N N . VAL E 1 179 ? 25.409 25.307 40.775 1.00 53.11 179 VAL E N 1
ATOM 8637 C CA . VAL E 1 179 ? 25.318 23.893 41.095 1.00 54.60 179 VAL E CA 1
ATOM 8638 C C . VAL E 1 179 ? 25.367 23.731 42.609 1.00 52.32 179 VAL E C 1
ATOM 8639 O O . VAL E 1 179 ? 26.337 24.114 43.258 1.00 55.34 179 VAL E O 1
ATOM 8643 N N . ASN E 1 180 ? 24.305 23.155 43.143 1.00 52.86 180 ASN E N 1
ATOM 8644 C CA . ASN E 1 180 ? 24.115 22.999 44.580 1.00 53.78 180 ASN E CA 1
ATOM 8645 C C . ASN E 1 180 ? 23.559 21.637 44.881 1.00 54.29 180 ASN E C 1
ATOM 8646 O O . ASN E 1 180 ? 23.150 20.915 43.977 1.00 53.37 180 ASN E O 1
ATOM 8651 N N . ALA E 1 181 ? 23.592 21.276 46.156 1.00 58.21 181 ALA E N 1
ATOM 8652 C CA . ALA E 1 181 ? 23.094 19.971 46.630 1.00 57.24 181 ALA E CA 1
ATOM 8653 C C . ALA E 1 181 ? 22.120 20.143 47.786 1.00 55.35 181 ALA E C 1
ATOM 8654 O O . ALA E 1 181 ? 22.250 21.030 48.630 1.00 53.07 181 ALA E O 1
ATOM 8656 N N . ILE E 1 182 ? 21.108 19.300 47.780 1.00 61.78 182 ILE E N 1
ATOM 8657 C CA . ILE E 1 182 ? 20.219 19.151 48.918 1.00 63.10 182 ILE E CA 1
ATOM 8658 C C . ILE E 1 182 ? 20.476 17.792 49.523 1.00 58.97 182 ILE E C 1
ATOM 8659 O O . ILE E 1 182 ? 20.526 16.800 48.805 1.00 56.74 182 ILE E O 1
ATOM 8664 N N . ALA E 1 183 ? 20.705 17.778 50.832 1.00 57.97 183 ALA E N 1
ATOM 8665 C CA . ALA E 1 183 ? 20.967 16.545 51.587 1.00 53.39 183 ALA E CA 1
ATOM 8666 C C . ALA E 1 183 ? 19.771 16.247 52.476 1.00 53.28 183 ALA E C 1
ATOM 8667 O O . ALA E 1 183 ? 19.651 16.793 53.557 1.00 55.70 183 ALA E O 1
ATOM 8669 N N . PRO E 1 184 ? 18.848 15.399 51.999 1.00 60.73 184 PRO E N 1
ATOM 8670 C CA . PRO E 1 184 ? 17.704 14.997 52.812 1.00 58.79 184 PRO E CA 1
ATOM 8671 C C . PRO E 1 184 ? 18.105 14.166 54.011 1.00 56.04 184 PRO E C 1
ATOM 8672 O O . PRO E 1 184 ? 19.115 13.453 53.973 1.00 58.64 184 PRO E O 1
ATOM 8676 N N . GLY E 1 185 ? 17.313 14.285 55.062 1.00 53.07 185 GLY E N 1
ATOM 8677 C CA . GLY E 1 185 ? 17.442 13.413 56.230 1.00 53.51 185 GLY E CA 1
ATOM 8678 C C . GLY E 1 185 ? 16.521 12.228 56.059 1.00 51.80 185 GLY E C 1
ATOM 8679 O O . GLY E 1 185 ? 16.521 11.574 55.010 1.00 55.00 185 GLY E O 1
ATOM 8680 N N . PHE E 1 186 ? 15.739 11.957 57.095 1.00 49.58 186 PHE E N 1
ATOM 8681 C CA . PHE E 1 186 ? 14.760 10.898 57.070 1.00 49.50 186 PHE E CA 1
ATOM 8682 C C . PHE E 1 186 ? 13.406 11.441 56.639 1.00 47.75 186 PHE E C 1
ATOM 8683 O O . PHE E 1 186 ? 12.716 12.097 57.399 1.00 50.05 186 PHE E O 1
ATOM 8691 N N . ILE E 1 187 ? 13.061 11.144 55.385 1.00 52.49 187 ILE E N 1
ATOM 8692 C CA . ILE E 1 187 ? 11.826 11.589 54.732 1.00 51.57 187 ILE E CA 1
ATOM 8693 C C . ILE E 1 187 ? 10.898 10.394 54.573 1.00 53.60 187 ILE E C 1
ATOM 8694 O O . ILE E 1 187 ? 11.312 9.329 54.121 1.00 58.05 187 ILE E O 1
ATOM 8699 N N . ALA E 1 188 ? 9.639 10.593 54.930 1.00 57.05 188 ALA E N 1
ATOM 8700 C CA . ALA E 1 188 ? 8.634 9.520 54.956 1.00 58.94 188 ALA E CA 1
ATOM 8701 C C . ALA E 1 188 ? 8.579 8.628 53.682 1.00 61.60 188 ALA E C 1
ATOM 8702 O O . ALA E 1 188 ? 8.436 7.407 53.792 1.00 63.25 188 ALA E O 1
ATOM 8704 N N . THR E 1 189 ? 8.717 9.211 52.491 1.00 65.59 189 THR E N 1
ATOM 8705 C CA . THR E 1 189 ? 8.608 8.411 51.240 1.00 67.48 189 THR E CA 1
ATOM 8706 C C . THR E 1 189 ? 9.818 7.499 50.993 1.00 71.27 189 THR E C 1
ATOM 8707 O O . THR E 1 189 ? 9.720 6.549 50.212 1.00 67.86 189 THR E O 1
ATOM 8711 N N . ASP E 1 190 ? 10.944 7.814 51.647 1.00 75.51 190 ASP E N 1
ATOM 8712 C CA . ASP E 1 190 ? 12.178 7.019 51.576 1.00 76.62 190 ASP E CA 1
ATOM 8713 C C . ASP E 1 190 ? 12.174 5.819 52.539 1.00 77.37 190 ASP E C 1
ATOM 8714 O O . ASP E 1 190 ? 13.100 5.002 52.495 1.00 73.13 190 ASP E O 1
ATOM 8719 N N . MET E 1 191 ? 11.144 5.704 53.382 1.00 76.68 191 MET E N 1
ATOM 8720 C CA . MET E 1 191 ? 11.159 4.783 54.528 1.00 78.74 191 MET E CA 1
ATOM 8721 C C . MET E 1 191 ? 10.132 3.651 54.447 1.00 82.39 191 MET E C 1
ATOM 8722 O O . MET E 1 191 ? 9.738 3.093 55.469 1.00 79.35 191 MET E O 1
ATOM 8727 N N . THR E 1 192 ? 9.730 3.303 53.226 1.00 88.72 192 THR E N 1
ATOM 8728 C CA . THR E 1 192 ? 8.660 2.332 52.982 1.00 91.36 192 THR E CA 1
ATOM 8729 C C . THR E 1 192 ? 8.914 0.992 53.679 1.00 97.01 192 THR E C 1
ATOM 8730 O O . THR E 1 192 ? 8.018 0.426 54.328 1.00 98.78 192 THR E O 1
ATOM 8734 N N . ASP E 1 193 ? 10.137 0.493 53.542 1.00 98.84 193 ASP E N 1
ATOM 8735 C CA . ASP E 1 193 ? 10.482 -0.822 54.079 1.00 100.70 193 ASP E CA 1
ATOM 8736 C C . ASP E 1 193 ? 10.831 -0.793 55.580 1.00 100.63 193 ASP E C 1
ATOM 8737 O O . ASP E 1 193 ? 10.685 -1.813 56.263 1.00 104.69 193 ASP E O 1
ATOM 8742 N N . VAL E 1 194 ? 11.269 0.360 56.094 1.00 98.80 194 VAL E N 1
ATOM 8743 C CA . VAL E 1 194 ? 11.483 0.517 57.544 1.00 96.02 194 VAL E CA 1
ATOM 8744 C C . VAL E 1 194 ? 10.155 0.309 58.271 1.00 93.44 194 VAL E C 1
ATOM 8745 O O . VAL E 1 194 ? 9.399 1.248 58.510 1.00 94.04 194 VAL E O 1
ATOM 8749 N N . LEU E 1 195 ? 9.884 -0.946 58.597 1.00 90.94 195 LEU E N 1
ATOM 8750 C CA . LEU E 1 195 ? 8.628 -1.334 59.225 1.00 87.79 195 LEU E CA 1
ATOM 8751 C C . LEU E 1 195 ? 8.791 -1.524 60.727 1.00 85.41 195 LEU E C 1
ATOM 8752 O O . LEU E 1 195 ? 7.861 -1.238 61.482 1.00 86.73 195 LEU E O 1
ATOM 8757 N N . ASP E 1 196 ? 9.965 -1.990 61.155 1.00 80.78 196 ASP E N 1
ATOM 8758 C CA . ASP E 1 196 ? 10.227 -2.254 62.577 1.00 78.19 196 ASP E CA 1
ATOM 8759 C C . ASP E 1 196 ? 10.081 -0.977 63.411 1.00 76.58 196 ASP E C 1
ATOM 8760 O O . ASP E 1 196 ? 10.828 -0.018 63.229 1.00 79.59 196 ASP E O 1
ATOM 8765 N N . GLU E 1 197 ? 9.113 -0.982 64.322 1.00 76.80 197 GLU E N 1
ATOM 8766 C CA . GLU E 1 197 ? 8.760 0.203 65.109 1.00 80.83 197 GLU E CA 1
ATOM 8767 C C . GLU E 1 197 ? 9.862 0.596 66.086 1.00 78.20 197 GLU E C 1
ATOM 8768 O O . GLU E 1 197 ? 9.893 1.720 66.604 1.00 71.95 197 GLU E O 1
ATOM 8774 N N . ASN E 1 198 ? 10.757 -0.347 66.337 1.00 77.21 198 ASN E N 1
ATOM 8775 C CA . ASN E 1 198 ? 11.892 -0.105 67.195 1.00 73.60 198 ASN E CA 1
ATOM 8776 C C . ASN E 1 198 ? 12.998 0.637 66.452 1.00 66.51 198 ASN E C 1
ATOM 8777 O O . ASN E 1 198 ? 13.621 1.515 67.032 1.00 62.76 198 ASN E O 1
ATOM 8782 N N . ILE E 1 199 ? 13.235 0.299 65.184 1.00 62.73 199 ILE E N 1
ATOM 8783 C CA . ILE E 1 199 ? 14.218 1.043 64.381 1.00 65.58 199 ILE E CA 1
ATOM 8784 C C . ILE E 1 199 ? 13.752 2.482 64.155 1.00 66.48 199 ILE E C 1
ATOM 8785 O O . ILE E 1 199 ? 14.527 3.427 64.382 1.00 65.27 199 ILE E O 1
ATOM 8790 N N . LYS E 1 200 ? 12.501 2.628 63.701 1.00 63.69 200 LYS E N 1
ATOM 8791 C CA . LYS E 1 200 ? 11.851 3.944 63.585 1.00 66.08 200 LYS E CA 1
ATOM 8792 C C . LYS E 1 200 ? 12.055 4.823 64.832 1.00 66.54 200 LYS E C 1
ATOM 8793 O O . LYS E 1 200 ? 12.507 5.969 64.717 1.00 69.59 200 LYS E O 1
ATOM 8799 N N . ALA E 1 201 ? 11.720 4.296 66.008 1.00 61.89 201 ALA E N 1
ATOM 8800 C CA . ALA E 1 201 ? 11.839 5.065 67.252 1.00 60.71 201 ALA E CA 1
ATOM 8801 C C . ALA E 1 201 ? 13.247 5.631 67.426 1.00 60.01 201 ALA E C 1
ATOM 8802 O O . ALA E 1 201 ? 13.419 6.781 67.821 1.00 57.54 201 ALA E O 1
ATOM 8804 N N . GLU E 1 202 ? 14.253 4.826 67.114 1.00 61.60 202 GLU E N 1
ATOM 8805 C CA . GLU E 1 202 ? 15.632 5.236 67.340 1.00 64.42 202 GLU E CA 1
ATOM 8806 C C . GLU E 1 202 ? 16.083 6.254 66.297 1.00 63.58 202 GLU E C 1
ATOM 8807 O O . GLU E 1 202 ? 16.866 7.148 66.601 1.00 69.66 202 GLU E O 1
ATOM 8813 N N . MET E 1 203 ? 15.579 6.108 65.082 1.00 60.15 203 MET E N 1
ATOM 8814 C CA . MET E 1 203 ? 15.801 7.070 64.017 1.00 62.60 203 MET E CA 1
ATOM 8815 C C . MET E 1 203 ? 15.236 8.450 64.396 1.00 63.13 203 MET E C 1
ATOM 8816 O O . MET E 1 203 ? 15.835 9.504 64.142 1.00 61.10 203 MET E O 1
ATOM 8821 N N . LEU E 1 204 ? 14.074 8.402 65.022 1.00 57.67 204 LEU E N 1
ATOM 8822 C CA . LEU E 1 204 ? 13.306 9.590 65.391 1.00 57.03 204 LEU E CA 1
ATOM 8823 C C . LEU E 1 204 ? 13.928 10.359 66.560 1.00 57.32 204 LEU E C 1
ATOM 8824 O O . LEU E 1 204 ? 13.867 11.583 66.610 1.00 56.25 204 LEU E O 1
ATOM 8829 N N . LYS E 1 205 ? 14.520 9.630 67.500 1.00 59.79 205 LYS E N 1
ATOM 8830 C CA . LYS E 1 205 ? 15.292 10.245 68.607 1.00 57.28 205 LYS E CA 1
ATOM 8831 C C . LYS E 1 205 ? 16.455 11.135 68.106 1.00 51.35 205 LYS E C 1
ATOM 8832 O O . LYS E 1 205 ? 16.865 12.079 68.756 1.00 50.73 205 LYS E O 1
ATOM 8838 N N . LEU E 1 206 ? 16.989 10.802 66.950 1.00 51.59 206 LEU E N 1
ATOM 8839 C CA . LEU E 1 206 ? 18.100 11.561 66.351 1.00 56.87 206 LEU E CA 1
ATOM 8840 C C . LEU E 1 206 ? 17.687 12.923 65.747 1.00 54.26 206 LEU E C 1
ATOM 8841 O O . LEU E 1 206 ? 18.542 13.699 65.349 1.00 50.28 206 LEU E O 1
ATOM 8846 N N . ILE E 1 207 ? 16.384 13.184 65.670 1.00 53.38 207 ILE E N 1
ATOM 8847 C CA . ILE E 1 207 ? 15.848 14.359 64.966 1.00 52.33 207 ILE E CA 1
ATOM 8848 C C . ILE E 1 207 ? 15.237 15.329 65.971 1.00 52.48 207 ILE E C 1
ATOM 8849 O O . ILE E 1 207 ? 14.255 15.003 66.619 1.00 55.15 207 ILE E O 1
ATOM 8854 N N . PRO E 1 208 ? 15.827 16.533 66.126 1.00 51.33 208 PRO E N 1
ATOM 8855 C CA . PRO E 1 208 ? 15.242 17.540 67.023 1.00 49.08 208 PRO E CA 1
ATOM 8856 C C . PRO E 1 208 ? 13.793 17.921 66.702 1.00 41.66 208 PRO E C 1
ATOM 8857 O O . PRO E 1 208 ? 13.022 18.173 67.581 1.00 43.99 208 PRO E O 1
ATOM 8861 N N . ALA E 1 209 ? 13.447 17.968 65.427 1.00 43.75 209 ALA E N 1
ATOM 8862 C CA . ALA E 1 209 ? 12.059 18.189 64.996 1.00 39.38 209 ALA E CA 1
ATOM 8863 C C . ALA E 1 209 ? 11.105 17.083 65.463 1.00 43.40 209 ALA E C 1
ATOM 8864 O O . ALA E 1 209 ? 9.897 17.261 65.443 1.00 46.87 209 ALA E O 1
ATOM 8866 N N . ALA E 1 210 ? 11.659 15.936 65.845 1.00 49.69 210 ALA E N 1
ATOM 8867 C CA . ALA E 1 210 ? 10.899 14.817 66.447 1.00 48.82 210 ALA E CA 1
ATOM 8868 C C . ALA E 1 210 ? 9.873 14.236 65.478 1.00 47.24 210 ALA E C 1
ATOM 8869 O O . ALA E 1 210 ? 8.829 13.766 65.869 1.00 47.16 210 ALA E O 1
ATOM 8871 N N . GLN E 1 211 ? 10.172 14.287 64.204 1.00 51.53 211 GLN E N 1
ATOM 8872 C CA . GLN E 1 211 ? 9.249 13.773 63.212 1.00 53.23 211 GLN E CA 1
ATOM 8873 C C . GLN E 1 211 ? 10.002 13.630 61.920 1.00 49.82 211 GLN E C 1
ATOM 8874 O O . GLN E 1 211 ? 11.002 14.322 61.716 1.00 45.51 211 GLN E O 1
ATOM 8880 N N . PHE E 1 212 ? 9.536 12.713 61.074 1.00 49.86 212 PHE E N 1
ATOM 8881 C CA . PHE E 1 212 ? 10.141 12.507 59.759 1.00 51.74 212 PHE E CA 1
ATOM 8882 C C . PHE E 1 212 ? 9.634 13.578 58.814 1.00 50.40 212 PHE E C 1
ATOM 8883 O O . PHE E 1 212 ? 8.554 14.125 58.994 1.00 48.87 212 PHE E O 1
ATOM 8891 N N . GLY E 1 213 ? 10.440 13.877 57.815 1.00 51.80 213 GLY E N 1
ATOM 8892 C CA . GLY E 1 213 ? 10.103 14.890 56.842 1.00 54.16 213 GLY E CA 1
ATOM 8893 C C . GLY E 1 213 ? 9.148 14.361 55.791 1.00 57.94 213 GLY E C 1
ATOM 8894 O O . GLY E 1 213 ? 8.752 13.200 55.811 1.00 62.24 213 GLY E O 1
ATOM 8895 N N . GLU E 1 214 ? 8.762 15.240 54.879 1.00 60.88 214 GLU E N 1
ATOM 8896 C CA . GLU E 1 214 ? 7.876 14.881 53.786 1.00 57.11 214 GLU E CA 1
ATOM 8897 C C . GLU E 1 214 ? 8.554 15.273 52.479 1.00 58.41 214 GLU E C 1
ATOM 8898 O O . GLU E 1 214 ? 9.492 16.089 52.471 1.00 56.80 214 GLU E O 1
ATOM 8904 N N . ALA E 1 215 ? 8.130 14.645 51.384 1.00 58.76 215 ALA E N 1
ATOM 8905 C CA . ALA E 1 215 ? 8.799 14.841 50.072 1.00 55.28 215 ALA E CA 1
ATOM 8906 C C . ALA E 1 215 ? 8.783 16.315 49.662 1.00 56.00 215 ALA E C 1
ATOM 8907 O O . ALA E 1 215 ? 9.731 16.823 49.052 1.00 56.22 215 ALA E O 1
ATOM 8909 N N . GLN E 1 216 ? 7.693 16.992 50.020 1.00 54.83 216 GLN E N 1
ATOM 8910 C CA . GLN E 1 216 ? 7.508 18.422 49.710 1.00 54.34 216 GLN E CA 1
ATOM 8911 C C . GLN E 1 216 ? 8.584 19.310 50.341 1.00 52.45 216 GLN E C 1
ATOM 8912 O O . GLN E 1 216 ? 8.936 20.347 49.790 1.00 55.90 216 GLN E O 1
ATOM 8918 N N . ASP E 1 217 ? 9.112 18.892 51.484 1.00 50.12 217 ASP E N 1
ATOM 8919 C CA . ASP E 1 217 ? 10.189 19.625 52.153 1.00 51.92 217 ASP E CA 1
ATOM 8920 C C . ASP E 1 217 ? 11.431 19.720 51.257 1.00 51.68 217 ASP E C 1
ATOM 8921 O O . ASP E 1 217 ? 12.098 20.734 51.201 1.00 48.43 217 ASP E O 1
ATOM 8926 N N . ILE E 1 218 ? 11.702 18.640 50.541 1.00 52.64 218 ILE E N 1
ATOM 8927 C CA . ILE E 1 218 ? 12.812 18.588 49.612 1.00 53.25 218 ILE E CA 1
ATOM 8928 C C . ILE E 1 218 ? 12.515 19.411 48.353 1.00 52.42 218 ILE E C 1
ATOM 8929 O O . ILE E 1 218 ? 13.384 20.132 47.877 1.00 56.39 218 ILE E O 1
ATOM 8934 N N . ALA E 1 219 ? 11.306 19.255 47.811 1.00 51.50 219 ALA E N 1
ATOM 8935 C CA . ALA E 1 219 ? 10.865 20.008 46.619 1.00 53.49 219 ALA E CA 1
ATOM 8936 C C . ALA E 1 219 ? 10.935 21.519 46.887 1.00 53.59 219 ALA E C 1
ATOM 8937 O O . ALA E 1 219 ? 11.288 22.332 46.028 1.00 52.43 219 ALA E O 1
ATOM 8939 N N . ASN E 1 220 ? 10.607 21.891 48.100 1.00 53.31 220 ASN E N 1
ATOM 8940 C CA . ASN E 1 220 ? 10.661 23.277 48.444 1.00 57.04 220 ASN E CA 1
ATOM 8941 C C . ASN E 1 220 ? 12.056 23.903 48.389 1.00 53.21 220 ASN E C 1
ATOM 8942 O O . ASN E 1 220 ? 12.235 25.045 47.954 1.00 55.34 220 ASN E O 1
ATOM 8947 N N . ALA E 1 221 ? 13.029 23.124 48.816 1.00 50.57 221 ALA E N 1
ATOM 8948 C CA . ALA E 1 221 ? 14.434 23.521 48.791 1.00 53.39 221 ALA E CA 1
ATOM 8949 C C . ALA E 1 221 ? 14.957 23.513 47.360 1.00 53.46 221 ALA E C 1
ATOM 8950 O O . ALA E 1 221 ? 15.714 24.403 46.942 1.00 60.00 221 ALA E O 1
ATOM 8952 N N . VAL E 1 222 ? 14.567 22.496 46.611 1.00 50.10 222 VAL E N 1
ATOM 8953 C CA . VAL E 1 222 ? 15.029 22.357 45.222 1.00 57.26 222 VAL E CA 1
ATOM 8954 C C . VAL E 1 222 ? 14.593 23.535 44.373 1.00 56.86 222 VAL E C 1
ATOM 8955 O O . VAL E 1 222 ? 15.384 24.095 43.619 1.00 60.85 222 VAL E O 1
ATOM 8959 N N . THR E 1 223 ? 13.333 23.908 44.543 1.00 55.21 223 THR E N 1
ATOM 8960 C CA . THR E 1 223 ? 12.723 25.019 43.828 1.00 55.96 223 THR E CA 1
ATOM 8961 C C . THR E 1 223 ? 13.410 26.349 44.148 1.00 55.76 223 THR E C 1
ATOM 8962 O O . THR E 1 223 ? 13.571 27.208 43.288 1.00 59.42 223 THR E O 1
ATOM 8966 N N . PHE E 1 224 ? 13.814 26.505 45.395 1.00 57.55 224 PHE E N 1
ATOM 8967 C CA . PHE E 1 224 ? 14.555 27.693 45.819 1.00 58.79 224 PHE E CA 1
ATOM 8968 C C . PHE E 1 224 ? 15.886 27.811 45.071 1.00 52.29 224 PHE E C 1
ATOM 8969 O O . PHE E 1 224 ? 16.241 28.861 44.548 1.00 59.02 224 PHE E O 1
ATOM 8977 N N . PHE E 1 225 ? 16.606 26.721 45.010 1.00 54.12 225 PHE E N 1
ATOM 8978 C CA . PHE E 1 225 ? 17.872 26.682 44.267 1.00 58.69 225 PHE E CA 1
ATOM 8979 C C . PHE E 1 225 ? 17.697 26.816 42.749 1.00 64.02 225 PHE E C 1
ATOM 8980 O O . PHE E 1 225 ? 18.528 27.418 42.073 1.00 71.15 225 PHE E O 1
ATOM 8988 N N . ALA E 1 226 ? 16.602 26.279 42.229 1.00 60.39 226 ALA E N 1
ATOM 8989 C CA . ALA E 1 226 ? 16.315 26.341 40.796 1.00 56.05 226 ALA E CA 1
ATOM 8990 C C . ALA E 1 226 ? 15.933 27.735 40.324 1.00 57.91 226 ALA E C 1
ATOM 8991 O O . ALA E 1 226 ? 15.909 27.993 39.133 1.00 58.69 226 ALA E O 1
ATOM 8993 N N . SER E 1 227 ? 15.620 28.622 41.257 1.00 60.58 227 SER E N 1
ATOM 8994 C CA . SER E 1 227 ? 15.080 29.922 40.926 1.00 55.26 227 SER E CA 1
ATOM 8995 C C . SER E 1 227 ? 16.194 30.910 40.621 1.00 56.97 227 SER E C 1
ATOM 8996 O O . SER E 1 227 ? 17.325 30.740 41.078 1.00 52.91 227 SER E O 1
ATOM 8999 N N . ASP E 1 228 ? 15.839 31.943 39.857 1.00 61.12 228 ASP E N 1
ATOM 9000 C CA . ASP E 1 228 ? 16.752 33.032 39.467 1.00 66.24 228 ASP E CA 1
ATOM 9001 C C . ASP E 1 228 ? 17.296 33.776 40.675 1.00 64.99 228 ASP E C 1
ATOM 9002 O O . ASP E 1 228 ? 18.421 34.256 40.654 1.00 63.83 228 ASP E O 1
ATOM 9007 N N . GLN E 1 229 ? 16.493 33.848 41.723 1.00 66.06 229 GLN E N 1
ATOM 9008 C CA . GLN E 1 229 ? 16.803 34.713 42.853 1.00 72.76 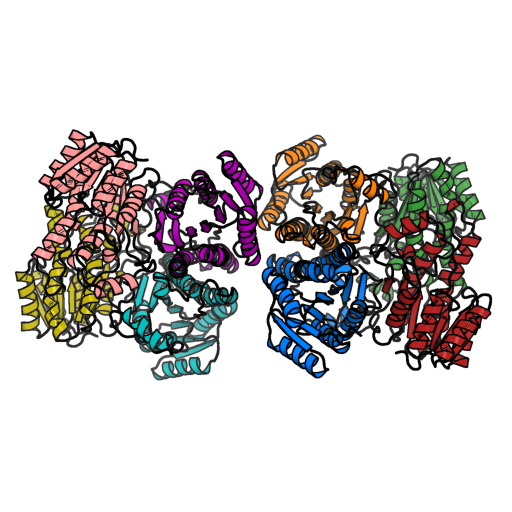229 GLN E CA 1
ATOM 9009 C C . GLN E 1 229 ? 17.980 34.187 43.669 1.00 76.96 229 GLN E C 1
ATOM 9010 O O . GLN E 1 229 ? 18.727 34.979 44.278 1.00 78.65 229 GLN E O 1
ATOM 9016 N N . SER E 1 230 ? 18.161 32.861 43.651 1.00 73.29 230 SER E N 1
ATOM 9017 C CA . SER E 1 230 ? 19.287 32.204 44.356 1.00 63.92 230 SER E CA 1
ATOM 9018 C C . SER E 1 230 ? 20.612 32.180 43.519 1.00 58.68 230 SER E C 1
ATOM 9019 O O . SER E 1 230 ? 21.496 31.343 43.713 1.00 52.79 230 SER E O 1
ATOM 9022 N N . LYS E 1 231 ? 20.732 33.128 42.603 1.00 56.85 231 LYS E N 1
ATOM 9023 C CA . LYS E 1 231 ? 21.866 33.224 41.668 1.00 56.56 231 LYS E CA 1
ATOM 9024 C C . LYS E 1 231 ? 23.255 33.297 42.315 1.00 57.28 231 LYS E C 1
ATOM 9025 O O . LYS E 1 231 ? 24.235 32.895 41.696 1.00 58.19 231 LYS E O 1
ATOM 9031 N N . TYR E 1 232 ? 23.337 33.811 43.537 1.00 55.75 232 TYR E N 1
ATOM 9032 C CA . TYR E 1 232 ? 24.630 34.001 44.206 1.00 52.06 232 TYR E CA 1
ATOM 9033 C C . TYR E 1 232 ? 24.995 32.866 45.164 1.00 51.75 232 TYR E C 1
ATOM 9034 O O . TYR E 1 232 ? 25.936 32.971 45.967 1.00 51.79 232 TYR E O 1
ATOM 9043 N N . ILE E 1 233 ? 24.245 31.777 45.070 1.00 53.42 233 ILE E N 1
ATOM 9044 C CA . ILE E 1 233 ? 24.484 30.584 45.879 1.00 52.31 233 ILE E CA 1
ATOM 9045 C C . ILE E 1 233 ? 24.960 29.473 44.938 1.00 54.10 233 ILE E C 1
ATOM 9046 O O . ILE E 1 233 ? 24.227 29.030 44.042 1.00 57.19 233 ILE E O 1
ATOM 9051 N N . THR E 1 234 ? 26.192 29.033 45.145 1.00 51.78 234 THR E N 1
ATOM 9052 C CA . THR E 1 234 ? 26.732 27.947 44.365 1.00 52.94 234 THR E CA 1
ATOM 9053 C C . THR E 1 234 ? 27.726 27.104 45.185 1.00 56.74 234 THR E C 1
ATOM 9054 O O . THR E 1 234 ? 28.430 27.610 46.069 1.00 51.57 234 THR E O 1
ATOM 9058 N N . GLY E 1 235 ? 27.727 25.803 44.885 1.00 53.76 235 GLY E N 1
ATOM 9059 C CA . GLY E 1 235 ? 28.651 24.840 45.482 1.00 56.51 235 GLY E CA 1
ATOM 9060 C C . GLY E 1 235 ? 28.285 24.397 46.874 1.00 62.64 235 GLY E C 1
ATOM 9061 O O . GLY E 1 235 ? 29.100 23.744 47.563 1.00 59.70 235 GLY E O 1
ATOM 9062 N N . GLN E 1 236 ? 27.051 24.729 47.265 1.00 65.14 236 GLN E N 1
ATOM 9063 C CA . GLN E 1 236 ? 26.574 24.552 48.649 1.00 63.31 236 GLN E CA 1
ATOM 9064 C C . GLN E 1 236 ? 25.738 23.297 48.814 1.00 55.62 236 GLN E C 1
ATOM 9065 O O . GLN E 1 236 ? 25.166 22.811 47.875 1.00 56.21 236 GLN E O 1
ATOM 9071 N N . THR E 1 237 ? 25.714 22.779 50.035 1.00 57.84 237 THR E N 1
ATOM 9072 C CA . THR E 1 237 ? 24.861 21.637 50.421 1.00 56.38 237 THR E CA 1
ATOM 9073 C C . THR E 1 237 ? 24.001 22.077 51.551 1.00 51.14 237 THR E C 1
ATOM 9074 O O . THR E 1 237 ? 24.505 22.564 52.524 1.00 59.75 237 THR E O 1
ATOM 9078 N N . LEU E 1 238 ? 22.693 21.952 51.377 1.00 59.40 238 LEU E N 1
ATOM 9079 C CA . LEU E 1 238 ? 21.703 22.327 52.384 1.00 50.90 238 LEU E CA 1
ATOM 9080 C C . LEU E 1 238 ? 21.060 21.062 52.913 1.00 47.70 238 LEU E C 1
ATOM 9081 O O . LEU E 1 238 ? 20.436 20.333 52.172 1.00 51.28 238 LEU E O 1
ATOM 9086 N N . ASN E 1 239 ? 21.236 20.817 54.206 1.00 52.59 239 ASN E N 1
ATOM 9087 C CA . ASN E 1 239 ? 20.590 19.713 54.894 1.00 50.18 239 ASN E CA 1
ATOM 9088 C C . ASN E 1 239 ? 19.130 20.055 55.150 1.00 51.18 239 ASN E C 1
ATOM 9089 O O . ASN E 1 239 ? 18.808 21.100 55.713 1.00 52.27 239 ASN E O 1
ATOM 9094 N N . VAL E 1 240 ? 18.252 19.170 54.707 1.00 55.26 240 VAL E N 1
ATOM 9095 C CA . VAL E 1 240 ? 16.821 19.257 55.022 1.00 54.51 240 VAL E CA 1
ATOM 9096 C C . VAL E 1 240 ? 16.450 17.998 55.828 1.00 54.29 240 VAL E C 1
ATOM 9097 O O . VAL E 1 240 ? 16.092 16.949 55.277 1.00 56.00 240 VAL E O 1
ATOM 9101 N N . ASP E 1 241 ? 16.559 18.122 57.138 1.00 48.06 241 ASP E N 1
ATOM 9102 C CA . ASP E 1 241 ? 16.643 16.949 58.012 1.00 52.12 241 ASP E CA 1
ATOM 9103 C C . ASP E 1 241 ? 16.097 17.110 59.441 1.00 53.79 241 ASP E C 1
ATOM 9104 O O . ASP E 1 241 ? 16.385 16.277 60.281 1.00 55.29 241 ASP E O 1
ATOM 9109 N N . GLY E 1 242 ? 15.346 18.179 59.709 1.00 46.95 242 GLY E N 1
ATOM 9110 C CA . GLY E 1 242 ? 14.740 18.391 61.023 1.00 46.61 242 GLY E CA 1
ATOM 9111 C C . GLY E 1 242 ? 15.724 18.644 62.143 1.00 45.92 242 GLY E C 1
ATOM 9112 O O . GLY E 1 242 ? 15.367 18.558 63.317 1.00 45.59 242 GLY E O 1
ATOM 9113 N N . GLY E 1 243 ? 16.945 19.009 61.766 1.00 52.19 243 GLY E N 1
ATOM 9114 C CA . GLY E 1 243 ? 18.023 19.332 62.718 1.00 49.22 243 GLY E CA 1
ATOM 9115 C C . GLY E 1 243 ? 18.904 18.154 63.080 1.00 50.59 243 GLY E C 1
ATOM 9116 O O . GLY E 1 243 ? 19.650 18.200 64.056 1.00 52.85 243 GLY E O 1
ATOM 9117 N N . MET E 1 244 ? 18.805 17.086 62.304 1.00 52.58 244 MET E N 1
ATOM 9118 C CA . MET E 1 244 ? 19.527 15.856 62.608 1.00 54.15 244 MET E CA 1
ATOM 9119 C C . MET E 1 244 ? 21.037 16.036 62.482 1.00 52.04 244 MET E C 1
ATOM 9120 O O . MET E 1 244 ? 21.789 15.578 63.345 1.00 56.16 244 MET E O 1
ATOM 9125 N N . VAL E 1 245 ? 21.460 16.686 61.406 1.00 48.08 245 VAL E N 1
ATOM 9126 C CA . VAL E 1 245 ? 22.855 17.005 61.174 1.00 50.64 245 VAL E CA 1
ATOM 9127 C C . VAL E 1 245 ? 23.052 18.543 61.115 1.00 55.70 245 VAL E C 1
ATOM 9128 O O . VAL E 1 245 ? 22.611 19.232 60.177 1.00 51.18 245 VAL E O 1
ATOM 9132 N N . MET E 1 246 ? 23.704 19.053 62.158 1.00 58.13 246 MET E N 1
ATOM 9133 C CA . MET E 1 246 ? 24.023 20.463 62.340 1.00 62.06 246 MET E CA 1
ATOM 9134 C C . MET E 1 246 ? 25.559 20.624 62.376 1.00 72.29 246 MET E C 1
ATOM 9135 O O . MET E 1 246 ? 26.201 20.886 61.352 1.00 78.91 246 MET E O 1
ATOM 9141 N N . MET F 1 1 ? 54.891 3.886 69.246 1.00 74.58 1 MET F N 1
ATOM 9142 C CA . MET F 1 1 ? 56.071 2.982 69.131 1.00 77.30 1 MET F CA 1
ATOM 9143 C C . MET F 1 1 ? 55.624 1.563 68.777 1.00 80.20 1 MET F C 1
ATOM 9144 O O . MET F 1 1 ? 56.170 0.584 69.290 1.00 89.97 1 MET F O 1
ATOM 9149 N N . LEU F 1 2 ? 54.578 1.473 67.965 1.00 75.59 2 LEU F N 1
ATOM 9150 C CA . LEU F 1 2 ? 54.296 0.333 67.030 1.00 68.37 2 LEU F CA 1
ATOM 9151 C C . LEU F 1 2 ? 55.110 -0.993 67.108 1.00 62.95 2 LEU F C 1
ATOM 9152 O O . LEU F 1 2 ? 55.171 -1.774 66.153 1.00 56.10 2 LEU F O 1
ATOM 9157 N N . LYS F 1 3 ? 55.701 -1.272 68.249 1.00 67.11 3 LYS F N 1
ATOM 9158 C CA . LYS F 1 3 ? 56.439 -2.530 68.448 1.00 70.85 3 LYS F CA 1
ATOM 9159 C C . LYS F 1 3 ? 55.544 -3.766 68.291 1.00 63.22 3 LYS F C 1
ATOM 9160 O O . LYS F 1 3 ? 54.482 -3.853 68.896 1.00 61.03 3 LYS F O 1
ATOM 9166 N N . GLY F 1 4 ? 55.994 -4.713 67.484 1.00 56.15 4 GLY F N 1
ATOM 9167 C CA . GLY F 1 4 ? 55.232 -5.927 67.224 1.00 57.34 4 GLY F CA 1
ATOM 9168 C C . GLY F 1 4 ? 54.003 -5.781 66.337 1.00 58.97 4 GLY F C 1
ATOM 9169 O O . GLY F 1 4 ? 53.277 -6.751 66.129 1.00 62.19 4 GLY F O 1
ATOM 9170 N N . LYS F 1 5 ? 53.768 -4.585 65.812 1.00 58.53 5 LYS F N 1
ATOM 9171 C CA . LYS F 1 5 ? 52.638 -4.341 64.908 1.00 62.09 5 LYS F CA 1
ATOM 9172 C C . LYS F 1 5 ? 53.004 -4.762 63.494 1.00 57.76 5 LYS F C 1
ATOM 9173 O O . LYS F 1 5 ? 54.180 -4.766 63.147 1.00 51.87 5 LYS F O 1
ATOM 9179 N N . VAL F 1 6 ? 52.005 -5.137 62.694 1.00 56.57 6 VAL F N 1
ATOM 9180 C CA . VAL F 1 6 ? 52.235 -5.310 61.261 1.00 56.60 6 VAL F CA 1
ATOM 9181 C C . VAL F 1 6 ? 51.279 -4.403 60.501 1.00 54.69 6 VAL F C 1
ATOM 9182 O O . VAL F 1 6 ? 50.093 -4.341 60.810 1.00 49.91 6 VAL F O 1
ATOM 9186 N N . ALA F 1 7 ? 51.854 -3.679 59.539 1.00 55.33 7 ALA F N 1
ATOM 9187 C CA . ALA F 1 7 ? 51.147 -2.706 58.715 1.00 51.24 7 ALA F CA 1
ATOM 9188 C C . ALA F 1 7 ? 51.141 -3.133 57.255 1.00 52.12 7 ALA F C 1
ATOM 9189 O O . ALA F 1 7 ? 52.151 -3.558 56.711 1.00 53.91 7 ALA F O 1
ATOM 9191 N N . LEU F 1 8 ? 49.975 -2.996 56.643 1.00 55.32 8 LEU F N 1
ATOM 9192 C CA . LEU F 1 8 ? 49.795 -3.102 55.211 1.00 53.67 8 LEU F CA 1
ATOM 9193 C C . LEU F 1 8 ? 49.572 -1.690 54.652 1.00 53.34 8 LEU F C 1
ATOM 9194 O O . LEU F 1 8 ? 48.578 -1.030 54.991 1.00 50.17 8 LEU F O 1
ATOM 9199 N N . VAL F 1 9 ? 50.506 -1.234 53.814 1.00 52.67 9 VAL F N 1
ATOM 9200 C CA . VAL F 1 9 ? 50.408 0.079 53.146 1.00 50.35 9 VAL F CA 1
ATOM 9201 C C . VAL F 1 9 ? 50.247 -0.101 51.633 1.00 53.02 9 VAL F C 1
ATOM 9202 O O . VAL F 1 9 ? 51.145 -0.628 50.963 1.00 57.39 9 VAL F O 1
ATOM 9206 N N . THR F 1 10 ? 49.099 0.318 51.105 1.00 53.63 10 THR F N 1
ATOM 9207 C CA . THR F 1 10 ? 48.829 0.235 49.661 1.00 52.30 10 THR F CA 1
ATOM 9208 C C . THR F 1 10 ? 49.455 1.448 48.960 1.00 55.63 10 THR F C 1
ATOM 9209 O O . THR F 1 10 ? 49.547 2.540 49.532 1.00 56.69 10 THR F O 1
ATOM 9213 N N . GLY F 1 11 ? 49.943 1.235 47.746 1.00 53.17 11 GLY F N 1
ATOM 9214 C CA . GLY F 1 11 ? 50.671 2.281 47.021 1.00 54.44 11 GLY F CA 1
ATOM 9215 C C . GLY F 1 11 ? 51.868 2.827 47.792 1.00 58.90 11 GLY F C 1
ATOM 9216 O O . GLY F 1 11 ? 52.004 4.037 47.973 1.00 59.76 11 GLY F O 1
ATOM 9217 N N . ALA F 1 12 ? 52.737 1.917 48.226 1.00 56.56 12 ALA F N 1
ATOM 9218 C CA . ALA F 1 12 ? 53.821 2.227 49.166 1.00 49.84 12 ALA F CA 1
ATOM 9219 C C . ALA F 1 12 ? 55.207 2.376 48.525 1.00 51.10 12 ALA F C 1
ATOM 9220 O O . ALA F 1 12 ? 56.196 2.530 49.227 1.00 48.64 12 ALA F O 1
ATOM 9222 N N . SER F 1 13 ? 55.279 2.316 47.200 1.00 48.82 13 SER F N 1
ATOM 9223 C CA . SER F 1 13 ? 56.565 2.206 46.508 1.00 48.23 13 SER F CA 1
ATOM 9224 C C . SER F 1 13 ? 57.259 3.547 46.305 1.00 50.32 13 SER F C 1
ATOM 9225 O O . SER F 1 13 ? 58.434 3.601 45.946 1.00 50.48 13 SER F O 1
ATOM 9228 N N . ARG F 1 14 ? 56.540 4.636 46.527 1.00 53.21 14 ARG F N 1
ATOM 9229 C CA . ARG F 1 14 ? 57.174 5.954 46.452 1.00 59.82 14 ARG F CA 1
ATOM 9230 C C . ARG F 1 14 ? 56.353 7.062 47.074 1.00 57.65 14 ARG F C 1
ATOM 9231 O O . ARG F 1 14 ? 55.216 6.860 47.487 1.00 60.80 14 ARG F O 1
ATOM 9239 N N . GLY F 1 15 ? 56.972 8.236 47.136 1.00 56.87 15 GLY F N 1
ATOM 9240 C CA . GLY F 1 15 ? 56.326 9.471 47.582 1.00 52.01 15 GLY F CA 1
ATOM 9241 C C . GLY F 1 15 ? 55.757 9.365 48.983 1.00 51.69 15 GLY F C 1
ATOM 9242 O O . GLY F 1 15 ? 56.437 8.973 49.936 1.00 53.44 15 GLY F O 1
ATOM 9243 N N . ILE F 1 16 ? 54.501 9.737 49.109 1.00 50.42 16 ILE F N 1
ATOM 9244 C CA . ILE F 1 16 ? 53.802 9.697 50.399 1.00 54.85 16 ILE F CA 1
ATOM 9245 C C . ILE F 1 16 ? 53.747 8.281 50.978 1.00 55.72 16 ILE F C 1
ATOM 9246 O O . ILE F 1 16 ? 54.101 8.063 52.147 1.00 53.85 16 ILE F O 1
ATOM 9251 N N . GLY F 1 17 ? 53.336 7.332 50.134 1.00 56.79 17 GLY F N 1
ATOM 9252 C CA . GLY F 1 17 ? 53.155 5.938 50.530 1.00 52.94 17 GLY F CA 1
ATOM 9253 C C . GLY F 1 17 ? 54.428 5.328 51.030 1.00 50.65 17 GLY F C 1
ATOM 9254 O O . GLY F 1 17 ? 54.434 4.550 51.983 1.00 56.89 17 GLY F O 1
ATOM 9255 N N . ARG F 1 18 ? 55.519 5.695 50.387 1.00 52.19 18 ARG F N 1
ATOM 9256 C CA . ARG F 1 18 ? 56.825 5.219 50.788 1.00 53.06 18 ARG F CA 1
ATOM 9257 C C . ARG F 1 18 ? 57.272 5.779 52.151 1.00 54.55 18 ARG F C 1
ATOM 9258 O O . ARG F 1 18 ? 57.823 5.064 52.966 1.00 52.31 18 ARG F O 1
ATOM 9266 N N . ALA F 1 19 ? 57.096 7.080 52.332 1.00 58.36 19 ALA F N 1
ATOM 9267 C CA . ALA F 1 19 ? 57.458 7.766 53.580 1.00 53.43 19 ALA F CA 1
ATOM 9268 C C . ALA F 1 19 ? 56.646 7.174 54.736 1.00 54.51 19 ALA F C 1
ATOM 9269 O O . ALA F 1 19 ? 57.148 6.974 55.844 1.00 57.97 19 ALA F O 1
ATOM 9271 N N . ILE F 1 20 ? 55.385 6.876 54.462 1.00 55.60 20 ILE F N 1
ATOM 9272 C CA . ILE F 1 20 ? 54.505 6.223 55.451 1.00 54.07 20 ILE F CA 1
ATOM 9273 C C . ILE F 1 20 ? 55.055 4.847 55.862 1.00 54.25 20 ILE F C 1
ATOM 9274 O O . ILE F 1 20 ? 55.163 4.514 57.038 1.00 55.67 20 ILE F O 1
ATOM 9279 N N . ALA F 1 21 ? 55.396 4.054 54.865 1.00 57.11 21 ALA F N 1
ATOM 9280 C CA . ALA F 1 21 ? 55.912 2.703 55.098 1.00 55.51 21 ALA F CA 1
ATOM 9281 C C . ALA F 1 21 ? 57.166 2.754 55.970 1.00 53.11 21 ALA F C 1
ATOM 9282 O O . ALA F 1 21 ? 57.306 2.011 56.960 1.00 57.40 21 ALA F O 1
ATOM 9284 N N . ILE F 1 22 ? 58.078 3.626 55.577 1.00 44.73 22 ILE F N 1
ATOM 9285 C CA . ILE F 1 22 ? 59.351 3.779 56.266 1.00 49.51 22 ILE F CA 1
ATOM 9286 C C . ILE F 1 22 ? 59.157 4.267 57.719 1.00 48.10 22 ILE F C 1
ATOM 9287 O O . ILE F 1 22 ? 59.848 3.814 58.617 1.00 42.97 22 ILE F O 1
ATOM 9292 N N . ASP F 1 23 ? 58.228 5.192 57.932 1.00 51.42 23 ASP F N 1
ATOM 9293 C CA . ASP F 1 23 ? 58.038 5.767 59.270 1.00 53.86 23 ASP F CA 1
ATOM 9294 C C . ASP F 1 23 ? 57.407 4.770 60.217 1.00 54.84 23 ASP F C 1
ATOM 9295 O O . ASP F 1 23 ? 57.838 4.609 61.352 1.00 57.32 23 ASP F O 1
ATOM 9300 N N . LEU F 1 24 ? 56.402 4.073 59.727 1.00 52.88 24 LEU F N 1
ATOM 9301 C CA . LEU F 1 24 ? 55.831 2.933 60.463 1.00 53.63 24 LEU F CA 1
ATOM 9302 C C . LEU F 1 24 ? 56.910 1.919 60.905 1.00 53.36 24 LEU F C 1
ATOM 9303 O O . LEU F 1 24 ? 56.939 1.512 62.061 1.00 50.50 24 LEU F O 1
ATOM 9308 N N . ALA F 1 25 ? 57.785 1.530 59.974 1.00 54.15 25 ALA F N 1
ATOM 9309 C CA . ALA F 1 25 ? 58.894 0.581 60.242 1.00 53.08 25 ALA F CA 1
ATOM 9310 C C . ALA F 1 25 ? 59.878 1.126 61.279 1.00 54.50 25 ALA F C 1
ATOM 9311 O O . ALA F 1 25 ? 60.406 0.390 62.115 1.00 47.63 25 ALA F O 1
ATOM 9313 N N . LYS F 1 26 ? 60.101 2.430 61.194 1.00 60.59 26 LYS F N 1
ATOM 9314 C CA . LYS F 1 26 ? 60.942 3.183 62.132 1.00 61.53 26 LYS F CA 1
ATOM 9315 C C . LYS F 1 26 ? 60.428 3.066 63.583 1.00 62.34 26 LYS F C 1
ATOM 9316 O O . LYS F 1 26 ? 61.217 3.003 64.539 1.00 62.38 26 LYS F O 1
ATOM 9322 N N . GLN F 1 27 ? 59.103 3.088 63.721 1.00 59.75 27 GLN F N 1
ATOM 9323 C CA . GLN F 1 27 ? 58.404 2.916 65.006 1.00 58.20 27 GLN F CA 1
ATOM 9324 C C . GLN F 1 27 ? 58.253 1.457 65.440 1.00 59.43 27 GLN F C 1
ATOM 9325 O O . GLN F 1 27 ? 57.661 1.188 66.483 1.00 57.16 27 GLN F O 1
ATOM 9331 N N . GLY F 1 28 ? 58.765 0.535 64.626 1.00 58.25 28 GLY F N 1
ATOM 9332 C CA . GLY F 1 28 ? 58.877 -0.878 65.000 1.00 56.81 28 GLY F CA 1
ATOM 9333 C C . GLY F 1 28 ? 57.969 -1.838 64.269 1.00 56.02 28 GLY F C 1
ATOM 9334 O O . GLY F 1 28 ? 58.000 -3.037 64.553 1.00 59.36 28 GLY F O 1
ATOM 9335 N N . ALA F 1 29 ? 57.151 -1.324 63.354 1.00 52.69 29 ALA F N 1
ATOM 9336 C CA . ALA F 1 29 ? 56.237 -2.172 62.580 1.00 53.49 29 ALA F CA 1
ATOM 9337 C C . ALA F 1 29 ? 56.968 -3.027 61.516 1.00 55.69 29 ALA F C 1
ATOM 9338 O O . ALA F 1 29 ? 57.966 -2.609 60.939 1.00 50.14 29 ALA F O 1
ATOM 9340 N N . ASN F 1 30 ? 56.453 -4.231 61.283 1.00 53.63 30 ASN F N 1
ATOM 9341 C CA . ASN F 1 30 ? 56.763 -4.987 60.077 1.00 52.06 30 ASN F CA 1
ATOM 9342 C C . ASN F 1 30 ? 55.795 -4.521 59.028 1.00 53.11 30 ASN F C 1
ATOM 9343 O O . ASN F 1 30 ? 54.639 -4.282 59.350 1.00 56.84 30 ASN F O 1
ATOM 9348 N N . VAL F 1 31 ? 56.269 -4.367 57.793 1.00 49.31 31 VAL F N 1
ATOM 9349 C CA . VAL F 1 31 ? 55.495 -3.659 56.769 1.00 52.87 31 VAL F CA 1
ATOM 9350 C C . VAL F 1 31 ? 55.347 -4.451 55.484 1.00 52.73 31 VAL F C 1
ATOM 9351 O O . VAL F 1 31 ? 56.320 -5.028 54.988 1.00 49.16 31 VAL F O 1
ATOM 9355 N N . VAL F 1 32 ? 54.108 -4.497 54.983 1.00 52.70 32 VAL F N 1
ATOM 9356 C CA . VAL F 1 32 ? 53.823 -5.020 53.641 1.00 50.89 32 VAL F CA 1
ATOM 9357 C C . VAL F 1 32 ? 53.730 -3.828 52.689 1.00 49.61 32 VAL F C 1
ATOM 9358 O O . VAL F 1 32 ? 52.853 -2.977 52.813 1.00 51.42 32 VAL F O 1
ATOM 9362 N N . VAL F 1 33 ? 54.700 -3.763 51.785 1.00 48.88 33 VAL F N 1
ATOM 9363 C CA . VAL F 1 33 ? 54.812 -2.704 50.777 1.00 52.30 33 VAL F CA 1
ATOM 9364 C C . VAL F 1 33 ? 54.064 -3.132 49.492 1.00 53.07 33 VAL F C 1
ATOM 9365 O O . VAL F 1 33 ? 54.580 -3.886 48.687 1.00 48.36 33 VAL F O 1
ATOM 9369 N N . ASN F 1 34 ? 52.836 -2.665 49.333 1.00 55.49 34 ASN F N 1
ATOM 9370 C CA . ASN F 1 34 ? 52.050 -2.959 48.133 1.00 54.76 34 ASN F CA 1
ATOM 9371 C C . ASN F 1 34 ? 52.393 -2.029 46.975 1.00 59.67 34 ASN F C 1
ATOM 9372 O O . ASN F 1 34 ? 52.674 -0.839 47.159 1.00 59.33 34 ASN F O 1
ATOM 9377 N N . TYR F 1 35 ? 52.363 -2.603 45.778 1.00 58.13 35 TYR F N 1
ATOM 9378 C CA . TYR F 1 35 ? 52.570 -1.862 44.546 1.00 58.00 35 TYR F CA 1
ATOM 9379 C C . TYR F 1 35 ? 51.732 -2.473 43.422 1.00 56.83 35 TYR F C 1
ATOM 9380 O O . TYR F 1 35 ? 51.334 -3.628 43.508 1.00 50.74 35 TYR F O 1
ATOM 9389 N N . ALA F 1 36 ? 51.489 -1.682 42.373 1.00 54.56 36 ALA F N 1
ATOM 9390 C CA . ALA F 1 36 ? 50.689 -2.125 41.203 1.00 56.14 36 ALA F CA 1
ATOM 9391 C C . ALA F 1 36 ? 51.546 -2.499 40.002 1.00 56.59 36 ALA F C 1
ATOM 9392 O O . ALA F 1 36 ? 51.298 -3.519 39.375 1.00 62.21 36 ALA F O 1
ATOM 9394 N N . GLY F 1 37 ? 52.537 -1.656 39.683 1.00 54.66 37 GLY F N 1
ATOM 9395 C CA . GLY F 1 37 ? 53.341 -1.794 38.471 1.00 56.66 37 GLY F CA 1
ATOM 9396 C C . GLY F 1 37 ? 54.765 -2.301 38.642 1.00 59.77 37 GLY F C 1
ATOM 9397 O O . GLY F 1 37 ? 54.966 -3.460 38.947 1.00 60.73 37 GLY F O 1
ATOM 9398 N N . ASN F 1 38 ? 55.755 -1.439 38.425 1.00 62.33 38 ASN F N 1
ATOM 9399 C CA . ASN F 1 38 ? 57.165 -1.857 38.474 1.00 64.09 38 ASN F CA 1
ATOM 9400 C C . ASN F 1 38 ? 57.602 -2.075 39.933 1.00 56.72 38 ASN F C 1
ATOM 9401 O O . ASN F 1 38 ? 57.164 -1.366 40.816 1.00 60.27 38 ASN F O 1
ATOM 9406 N N . GLU F 1 39 ? 58.434 -3.085 40.163 1.00 55.34 39 GLU F N 1
ATOM 9407 C CA . GLU F 1 39 ? 58.751 -3.587 41.515 1.00 52.44 39 GLU F CA 1
ATOM 9408 C C . GLU F 1 39 ? 60.082 -3.045 42.049 1.00 54.64 39 GLU F C 1
ATOM 9409 O O . GLU F 1 39 ? 60.315 -3.018 43.261 1.00 50.88 39 GLU F O 1
ATOM 9415 N N . GLN F 1 40 ? 60.964 -2.654 41.131 1.00 58.01 40 GLN F N 1
ATOM 9416 C CA . GLN F 1 40 ? 62.241 -2.042 41.469 1.00 55.35 40 GLN F CA 1
ATOM 9417 C C . GLN F 1 40 ? 62.077 -1.117 42.658 1.00 54.46 40 GLN F C 1
ATOM 9418 O O . GLN F 1 40 ? 62.789 -1.221 43.643 1.00 56.46 40 GLN F O 1
ATOM 9424 N N . LYS F 1 41 ? 61.089 -0.247 42.569 1.00 52.94 41 LYS F N 1
ATOM 9425 C CA . LYS F 1 41 ? 60.900 0.770 43.585 1.00 53.52 41 LYS F CA 1
ATOM 9426 C C . LYS F 1 41 ? 60.376 0.227 44.916 1.00 56.73 41 LYS F C 1
ATOM 9427 O O . LYS F 1 41 ? 60.825 0.639 45.977 1.00 50.77 41 LYS F O 1
ATOM 9433 N N . ALA F 1 42 ? 59.401 -0.678 44.844 1.00 59.74 42 ALA F N 1
ATOM 9434 C CA . ALA F 1 42 ? 58.880 -1.368 46.031 1.00 53.59 42 ALA F CA 1
ATOM 9435 C C . ALA F 1 42 ? 60.013 -2.128 46.742 1.00 54.49 42 ALA F C 1
ATOM 9436 O O . ALA F 1 42 ? 60.123 -2.070 47.943 1.00 54.94 42 ALA F O 1
ATOM 9438 N N . ASN F 1 43 ? 60.850 -2.827 45.977 1.00 53.47 43 ASN F N 1
ATOM 9439 C CA . ASN F 1 43 ? 61.991 -3.559 46.517 1.00 55.70 43 ASN F CA 1
ATOM 9440 C C . ASN F 1 43 ? 62.977 -2.635 47.266 1.00 55.30 43 ASN F C 1
ATOM 9441 O O . ASN F 1 43 ? 63.601 -3.030 48.257 1.00 53.82 43 ASN F O 1
ATOM 9446 N N . GLU F 1 44 ? 63.138 -1.424 46.759 1.00 53.07 44 GLU F N 1
ATOM 9447 C CA . GLU F 1 44 ? 64.002 -0.424 47.397 1.00 55.48 44 GLU F CA 1
ATOM 9448 C C . GLU F 1 44 ? 63.451 -0.007 48.757 1.00 54.56 44 GLU F C 1
ATOM 9449 O O . GLU F 1 44 ? 64.170 0.121 49.729 1.00 59.09 44 GLU F O 1
ATOM 9455 N N . VAL F 1 45 ? 62.155 0.204 48.815 1.00 54.43 45 VAL F N 1
ATOM 9456 C CA . VAL F 1 45 ? 61.499 0.530 50.076 1.00 53.19 45 VAL F CA 1
ATOM 9457 C C . VAL F 1 45 ? 61.658 -0.627 51.092 1.00 54.65 45 VAL F C 1
ATOM 9458 O O . VAL F 1 45 ? 61.918 -0.388 52.281 1.00 55.31 45 VAL F O 1
ATOM 9462 N N . VAL F 1 46 ? 61.496 -1.864 50.614 1.00 49.99 46 VAL F N 1
ATOM 9463 C CA . VAL F 1 46 ? 61.701 -3.068 51.435 1.00 50.17 46 VAL F CA 1
ATOM 9464 C C . VAL F 1 46 ? 63.138 -3.123 51.966 1.00 53.35 46 VAL F C 1
ATOM 9465 O O . VAL F 1 46 ? 63.359 -3.396 53.140 1.00 56.40 46 VAL F O 1
ATOM 9469 N N . ASP F 1 47 ? 64.102 -2.862 51.096 1.00 52.19 47 ASP F N 1
ATOM 9470 C CA . ASP F 1 47 ? 65.522 -2.840 51.480 1.00 54.45 47 ASP F CA 1
ATOM 9471 C C . ASP F 1 47 ? 65.803 -1.809 52.571 1.00 50.84 47 ASP F C 1
ATOM 9472 O O . ASP F 1 47 ? 66.533 -2.048 53.517 1.00 58.18 47 ASP F O 1
ATOM 9477 N N . GLU F 1 48 ? 65.216 -0.649 52.422 1.00 51.61 48 GLU F N 1
ATOM 9478 C CA . GLU F 1 48 ? 65.403 0.430 53.386 1.00 60.88 48 GLU F CA 1
ATOM 9479 C C . GLU F 1 48 ? 64.824 0.103 54.771 1.00 59.52 48 GLU F C 1
ATOM 9480 O O . GLU F 1 48 ? 65.381 0.466 55.804 1.00 57.94 48 GLU F O 1
ATOM 9486 N N . ILE F 1 49 ? 63.683 -0.564 54.761 1.00 60.59 49 ILE F N 1
ATOM 9487 C CA . ILE F 1 49 ? 63.007 -0.995 55.993 1.00 57.19 49 ILE F CA 1
ATOM 9488 C C . ILE F 1 49 ? 63.837 -2.023 56.753 1.00 52.04 49 ILE F C 1
ATOM 9489 O O . ILE F 1 49 ? 63.932 -1.952 57.962 1.00 50.36 49 ILE F O 1
ATOM 9494 N N . LYS F 1 50 ? 64.446 -2.945 56.024 1.00 53.35 50 LYS F N 1
ATOM 9495 C CA . LYS F 1 50 ? 65.321 -3.966 56.611 1.00 55.13 50 LYS F CA 1
ATOM 9496 C C . LYS F 1 50 ? 66.601 -3.357 57.185 1.00 57.75 50 LYS F C 1
ATOM 9497 O O . LYS F 1 50 ? 67.084 -3.773 58.234 1.00 57.67 50 LYS F O 1
ATOM 9503 N N . LYS F 1 51 ? 67.138 -2.375 56.476 1.00 61.07 51 LYS F N 1
ATOM 9504 C CA . LYS F 1 51 ? 68.292 -1.588 56.935 1.00 64.14 51 LYS F CA 1
ATOM 9505 C C . LYS F 1 51 ? 68.093 -0.985 58.315 1.00 64.33 51 LYS F C 1
ATOM 9506 O O . LYS F 1 51 ? 69.022 -0.932 59.127 1.00 66.38 51 LYS F O 1
ATOM 9512 N N . LEU F 1 52 ? 66.891 -0.491 58.562 1.00 61.16 52 LEU F N 1
ATOM 9513 C CA . LEU F 1 52 ? 66.598 0.150 59.844 1.00 63.41 52 LEU F CA 1
ATOM 9514 C C . LEU F 1 52 ? 66.066 -0.835 60.900 1.00 63.00 52 LEU F C 1
ATOM 9515 O O . LEU F 1 52 ? 65.533 -0.429 61.924 1.00 66.52 52 LEU F O 1
ATOM 9520 N N . GLY F 1 53 ? 66.226 -2.130 60.643 1.00 58.91 53 GLY F N 1
ATOM 9521 C CA . GLY F 1 53 ? 66.026 -3.151 61.676 1.00 58.97 53 GLY F CA 1
ATOM 9522 C C . GLY F 1 53 ? 64.687 -3.843 61.682 1.00 59.85 53 GLY F C 1
ATOM 9523 O O . GLY F 1 53 ? 64.465 -4.772 62.447 1.00 65.45 53 GLY F O 1
ATOM 9524 N N . SER F 1 54 ? 63.782 -3.404 60.832 1.00 58.82 54 SER F N 1
ATOM 9525 C CA . SER F 1 54 ? 62.471 -4.034 60.754 1.00 57.39 54 SER F CA 1
ATOM 9526 C C . SER F 1 54 ? 62.405 -5.080 59.622 1.00 59.42 54 SER F C 1
ATOM 9527 O O . SER F 1 54 ? 63.397 -5.385 58.978 1.00 58.62 54 SER F O 1
ATOM 9530 N N . ASP F 1 55 ? 61.233 -5.649 59.404 1.00 58.57 55 ASP F N 1
ATOM 9531 C CA . ASP F 1 55 ? 61.045 -6.588 58.305 1.00 57.53 55 ASP F CA 1
ATOM 9532 C C . ASP F 1 55 ? 59.980 -6.081 57.359 1.00 55.48 55 ASP F C 1
ATOM 9533 O O . ASP F 1 55 ? 59.078 -5.336 57.753 1.00 53.90 55 ASP F O 1
ATOM 9538 N N . ALA F 1 56 ? 60.087 -6.502 56.104 1.00 57.03 56 ALA F N 1
ATOM 9539 C CA . ALA F 1 56 ? 59.109 -6.106 55.080 1.00 56.96 56 ALA F CA 1
ATOM 9540 C C . ALA F 1 56 ? 59.122 -7.044 53.898 1.00 54.34 56 ALA F C 1
ATOM 9541 O O . ALA F 1 56 ? 60.108 -7.742 53.643 1.00 55.98 56 ALA F O 1
ATOM 9543 N N . ILE F 1 57 ? 57.998 -7.058 53.200 1.00 56.90 57 ILE F N 1
ATOM 9544 C CA . ILE F 1 57 ? 57.866 -7.730 51.898 1.00 57.12 57 ILE F CA 1
ATOM 9545 C C . ILE F 1 57 ? 57.145 -6.812 50.927 1.00 45.58 57 ILE F C 1
ATOM 9546 O O . ILE F 1 57 ? 56.350 -5.983 51.334 1.00 47.95 57 ILE F O 1
ATOM 9551 N N . ALA F 1 58 ? 57.434 -6.984 49.650 1.00 46.27 58 ALA F N 1
ATOM 9552 C CA . ALA F 1 58 ? 56.745 -6.272 48.561 1.00 50.47 58 ALA F CA 1
ATOM 9553 C C . ALA F 1 58 ? 55.687 -7.174 47.925 1.00 47.49 58 ALA F C 1
ATOM 9554 O O . ALA F 1 58 ? 55.998 -8.280 47.492 1.00 48.72 58 ALA F O 1
ATOM 9556 N N . VAL F 1 59 ? 54.450 -6.701 47.859 1.00 47.76 59 VAL F N 1
ATOM 9557 C CA . VAL F 1 59 ? 53.349 -7.478 47.269 1.00 50.27 59 VAL F CA 1
ATOM 9558 C C . VAL F 1 59 ? 52.650 -6.694 46.155 1.00 52.95 59 VAL F C 1
ATOM 9559 O O . VAL F 1 59 ? 52.047 -5.654 46.406 1.00 58.60 59 VAL F O 1
ATOM 9563 N N . ARG F 1 60 ? 52.766 -7.154 44.908 1.00 55.75 60 ARG F N 1
ATOM 9564 C CA . ARG F 1 60 ? 51.979 -6.538 43.831 1.00 53.35 60 ARG F CA 1
ATOM 9565 C C . ARG F 1 60 ? 50.545 -7.023 43.884 1.00 53.49 60 ARG F C 1
ATOM 9566 O O . ARG F 1 60 ? 50.281 -8.228 43.911 1.00 56.04 60 ARG F O 1
ATOM 9574 N N . ALA F 1 61 ? 49.652 -6.044 43.978 1.00 47.59 61 ALA F N 1
ATOM 9575 C CA . ALA F 1 61 ? 48.229 -6.235 43.920 1.00 53.23 61 ALA F CA 1
ATOM 9576 C C . ALA F 1 61 ? 47.598 -4.942 43.392 1.00 56.30 61 ALA F C 1
ATOM 9577 O O . ALA F 1 61 ? 48.034 -3.834 43.738 1.00 55.83 61 ALA F O 1
ATOM 9579 N N . ASP F 1 62 ? 46.597 -5.119 42.532 1.00 58.17 62 ASP F N 1
ATOM 9580 C CA . ASP F 1 62 ? 45.711 -4.059 42.089 1.00 58.56 62 ASP F CA 1
ATOM 9581 C C . ASP F 1 62 ? 44.572 -3.955 43.103 1.00 59.35 62 ASP F C 1
ATOM 9582 O O . ASP F 1 62 ? 43.814 -4.910 43.259 1.00 54.34 62 ASP F O 1
ATOM 9587 N N . VAL F 1 63 ? 44.452 -2.794 43.757 1.00 60.83 63 VAL F N 1
ATOM 9588 C CA . VAL F 1 63 ? 43.473 -2.600 44.848 1.00 61.98 63 VAL F CA 1
ATOM 9589 C C . VAL F 1 63 ? 42.010 -2.515 44.385 1.00 61.73 63 VAL F C 1
ATOM 9590 O O . VAL F 1 63 ? 41.091 -2.606 45.202 1.00 60.36 63 VAL F O 1
ATOM 9594 N N . ALA F 1 64 ? 41.804 -2.324 43.084 1.00 63.51 64 ALA F N 1
ATOM 9595 C CA . ALA F 1 64 ? 40.449 -2.368 42.483 1.00 59.69 64 ALA F CA 1
ATOM 9596 C C . ALA F 1 64 ? 40.021 -3.801 42.141 1.00 58.00 64 ALA F C 1
ATOM 9597 O O . ALA F 1 64 ? 38.906 -4.041 41.719 1.00 61.16 64 ALA F O 1
ATOM 9599 N N . ASN F 1 65 ? 40.920 -4.750 42.347 1.00 61.47 65 ASN F N 1
ATOM 9600 C CA . ASN F 1 65 ? 40.689 -6.153 42.009 1.00 60.32 65 ASN F CA 1
ATOM 9601 C C . ASN F 1 65 ? 40.500 -7.001 43.263 1.00 59.25 65 ASN F C 1
ATOM 9602 O O . ASN F 1 65 ? 41.428 -7.171 44.041 1.00 57.40 65 ASN F O 1
ATOM 9607 N N . ALA F 1 66 ? 39.292 -7.534 43.424 1.00 59.63 66 ALA F N 1
ATOM 9608 C CA . ALA F 1 66 ? 38.864 -8.226 44.658 1.00 62.93 66 ALA F CA 1
ATOM 9609 C C . ALA F 1 66 ? 39.759 -9.418 45.000 1.00 62.85 66 ALA F C 1
ATOM 9610 O O . ALA F 1 66 ? 40.145 -9.628 46.162 1.00 65.31 66 ALA F O 1
ATOM 9612 N N . GLU F 1 67 ? 40.084 -10.180 43.966 1.00 63.98 67 GLU F N 1
ATOM 9613 C CA . GLU F 1 67 ? 40.946 -11.345 44.097 1.00 61.75 67 GLU F CA 1
ATOM 9614 C C . GLU F 1 67 ? 42.357 -10.950 44.575 1.00 53.34 67 GLU F C 1
ATOM 9615 O O . GLU F 1 67 ? 42.874 -11.546 45.473 1.00 52.23 67 GLU F O 1
ATOM 9621 N N . ASP F 1 68 ? 42.951 -9.937 43.955 1.00 52.47 68 ASP F N 1
ATOM 9622 C CA . ASP F 1 68 ? 44.287 -9.419 44.319 1.00 52.20 68 ASP F CA 1
ATOM 9623 C C . ASP F 1 68 ? 44.327 -8.952 45.785 1.00 53.15 68 ASP F C 1
ATOM 9624 O O . ASP F 1 68 ? 45.252 -9.247 46.511 1.00 48.34 68 ASP F O 1
ATOM 9629 N N . VAL F 1 69 ? 43.313 -8.195 46.188 1.00 51.68 69 VAL F N 1
ATOM 9630 C CA . VAL F 1 69 ? 43.208 -7.685 47.549 1.00 54.85 69 VAL F CA 1
ATOM 9631 C C . VAL F 1 69 ? 43.126 -8.837 48.561 1.00 54.53 69 VAL F C 1
ATOM 9632 O O . VAL F 1 69 ? 43.851 -8.887 49.561 1.00 49.80 69 VAL F O 1
ATOM 9636 N N . THR F 1 70 ? 42.268 -9.798 48.271 1.00 58.47 70 THR F N 1
ATOM 9637 C CA . THR F 1 70 ? 42.109 -10.948 49.163 1.00 57.68 70 THR F CA 1
ATOM 9638 C C . THR F 1 70 ? 43.435 -11.699 49.344 1.00 58.47 70 THR F C 1
ATOM 9639 O O . THR F 1 70 ? 43.815 -12.019 50.462 1.00 66.16 70 THR F O 1
ATOM 9643 N N . ASN F 1 71 ? 44.133 -11.968 48.251 1.00 49.03 71 ASN F N 1
ATOM 9644 C CA . ASN F 1 71 ? 45.397 -12.666 48.313 1.00 54.81 71 ASN F CA 1
ATOM 9645 C C . ASN F 1 71 ? 46.458 -11.890 49.070 1.00 57.17 71 ASN F C 1
ATOM 9646 O O . ASN F 1 71 ? 47.258 -12.481 49.817 1.00 61.03 71 ASN F O 1
ATOM 9651 N N . MET F 1 72 ? 46.432 -10.569 48.897 1.00 52.68 72 MET F N 1
ATOM 9652 C CA . MET F 1 72 ? 47.401 -9.668 49.527 1.00 52.03 72 MET F CA 1
ATOM 9653 C C . MET F 1 72 ? 47.256 -9.676 51.053 1.00 54.15 72 MET F C 1
ATOM 9654 O O . MET F 1 72 ? 48.235 -9.769 51.796 1.00 52.43 72 MET F O 1
ATOM 9659 N N . VAL F 1 73 ? 46.024 -9.557 51.518 1.00 53.86 73 VAL F N 1
ATOM 9660 C CA . VAL F 1 73 ? 45.760 -9.587 52.973 1.00 56.52 73 VAL F CA 1
ATOM 9661 C C . VAL F 1 73 ? 46.130 -10.953 53.553 1.00 55.99 73 VAL F C 1
ATOM 9662 O O . VAL F 1 73 ? 46.669 -11.064 54.649 1.00 50.04 73 VAL F O 1
ATOM 9666 N N . LYS F 1 74 ? 45.848 -11.990 52.786 1.00 57.17 74 LYS F N 1
ATOM 9667 C CA . LYS F 1 74 ? 46.154 -13.347 53.197 1.00 61.23 74 LYS F CA 1
ATOM 9668 C C . LYS F 1 74 ? 47.680 -13.568 53.320 1.00 61.24 74 LYS F C 1
ATOM 9669 O O . LYS F 1 74 ? 48.167 -14.256 54.231 1.00 57.82 74 LYS F O 1
ATOM 9675 N N . GLN F 1 75 ? 48.418 -12.977 52.394 1.00 57.38 75 GLN F N 1
ATOM 9676 C CA . GLN F 1 75 ? 49.873 -13.081 52.398 1.00 58.15 75 GLN F CA 1
ATOM 9677 C C . GLN F 1 75 ? 50.455 -12.369 53.627 1.00 53.39 75 GLN F C 1
ATOM 9678 O O . GLN F 1 75 ? 51.385 -12.840 54.253 1.00 49.84 75 GLN F O 1
ATOM 9684 N N . THR F 1 76 ? 49.883 -11.217 53.941 1.00 54.72 76 THR F N 1
ATOM 9685 C CA . THR F 1 76 ? 50.277 -10.414 55.093 1.00 53.45 76 THR F CA 1
ATOM 9686 C C . THR F 1 76 ? 50.177 -11.228 56.361 1.00 53.38 76 THR F C 1
ATOM 9687 O O . THR F 1 76 ? 51.103 -11.304 57.149 1.00 58.98 76 THR F O 1
ATOM 9691 N N . VAL F 1 77 ? 49.029 -11.849 56.535 1.00 59.89 77 VAL F N 1
ATOM 9692 C CA . VAL F 1 77 ? 48.746 -12.660 57.723 1.00 59.80 77 VAL F CA 1
ATOM 9693 C C . VAL F 1 77 ? 49.570 -13.945 57.716 1.00 61.17 77 VAL F C 1
ATOM 9694 O O . VAL F 1 77 ? 50.019 -14.387 58.771 1.00 58.44 77 VAL F O 1
ATOM 9698 N N . ASP F 1 78 ? 49.778 -14.523 56.531 1.00 59.09 78 ASP F N 1
ATOM 9699 C CA . ASP F 1 78 ? 50.611 -15.742 56.400 1.00 62.41 78 ASP F CA 1
ATOM 9700 C C . ASP F 1 78 ? 52.076 -15.491 56.757 1.00 63.27 78 ASP F C 1
ATOM 9701 O O . ASP F 1 78 ? 52.692 -16.269 57.476 1.00 64.36 78 ASP F O 1
ATOM 9706 N N . VAL F 1 79 ? 52.634 -14.412 56.224 1.00 64.16 79 VAL F N 1
ATOM 9707 C CA . VAL F 1 79 ? 54.063 -14.110 56.404 1.00 61.23 79 VAL F CA 1
ATOM 9708 C C . VAL F 1 79 ? 54.320 -13.509 57.789 1.00 59.07 79 VAL F C 1
ATOM 9709 O O . VAL F 1 79 ? 55.240 -13.898 58.486 1.00 55.75 79 VAL F O 1
ATOM 9713 N N . PHE F 1 80 ? 53.493 -12.555 58.184 1.00 59.05 80 PHE F N 1
ATOM 9714 C CA . PHE F 1 80 ? 53.756 -11.798 59.413 1.00 56.31 80 PHE F CA 1
ATOM 9715 C C . PHE F 1 80 ? 52.853 -12.167 60.611 1.00 59.15 80 PHE F C 1
ATOM 9716 O O . PHE F 1 80 ? 53.029 -11.649 61.731 1.00 54.19 80 PHE F O 1
ATOM 9724 N N . GLY F 1 81 ? 51.901 -13.065 60.379 1.00 60.74 81 GLY F N 1
ATOM 9725 C CA . GLY F 1 81 ? 51.082 -13.620 61.470 1.00 59.09 81 GLY F CA 1
ATOM 9726 C C . GLY F 1 81 ? 49.773 -12.902 61.756 1.00 59.11 81 GLY F C 1
ATOM 9727 O O . GLY F 1 81 ? 48.864 -13.469 62.355 1.00 59.47 81 GLY F O 1
ATOM 9728 N N . GLN F 1 82 ? 49.666 -11.661 61.313 1.00 59.67 82 GLN F N 1
ATOM 9729 C CA . GLN F 1 82 ? 48.494 -10.833 61.611 1.00 57.78 82 GLN F CA 1
ATOM 9730 C C . GLN F 1 82 ? 48.546 -9.544 60.811 1.00 57.12 82 GLN F C 1
ATOM 9731 O O . GLN F 1 82 ? 49.549 -9.240 60.166 1.00 54.62 82 GLN F O 1
ATOM 9737 N N . VAL F 1 83 ? 47.463 -8.785 60.870 1.00 58.65 83 VAL F N 1
ATOM 9738 C CA . VAL F 1 83 ? 47.457 -7.412 60.351 1.00 56.39 83 VAL F CA 1
ATOM 9739 C C . VAL F 1 83 ? 46.842 -6.452 61.388 1.00 56.54 83 VAL F C 1
ATOM 9740 O O . VAL F 1 83 ? 45.674 -6.575 61.811 1.00 52.49 83 VAL F O 1
ATOM 9744 N N . ASP F 1 84 ? 47.648 -5.484 61.788 1.00 56.87 84 ASP F N 1
ATOM 9745 C CA . ASP F 1 84 ? 47.268 -4.542 62.846 1.00 56.39 84 ASP F CA 1
ATOM 9746 C C . ASP F 1 84 ? 46.868 -3.168 62.311 1.00 54.25 84 ASP F C 1
ATOM 9747 O O . ASP F 1 84 ? 46.017 -2.490 62.892 1.00 55.09 84 ASP F O 1
ATOM 9752 N N . ILE F 1 85 ? 47.500 -2.775 61.207 1.00 55.84 85 ILE F N 1
ATOM 9753 C CA . ILE F 1 85 ? 47.342 -1.445 60.608 1.00 54.19 85 ILE F CA 1
ATOM 9754 C C . ILE F 1 85 ? 47.173 -1.532 59.102 1.00 52.72 85 ILE F C 1
ATOM 9755 O O . ILE F 1 85 ? 47.940 -2.204 58.450 1.00 54.34 85 ILE F O 1
ATOM 9760 N N . LEU F 1 86 ? 46.164 -0.847 58.575 1.00 51.14 86 LEU F N 1
ATOM 9761 C CA . LEU F 1 86 ? 45.957 -0.694 57.122 1.00 51.06 86 LEU F CA 1
ATOM 9762 C C . LEU F 1 86 ? 46.029 0.759 56.742 1.00 52.88 86 LEU F C 1
ATOM 9763 O O . LEU F 1 86 ? 45.241 1.562 57.216 1.00 48.22 86 LEU F O 1
ATOM 9768 N N . VAL F 1 87 ? 46.978 1.127 55.892 1.00 57.28 87 VAL F N 1
ATOM 9769 C CA . VAL F 1 87 ? 46.897 2.462 55.299 1.00 58.83 87 VAL F CA 1
ATOM 9770 C C . VAL F 1 87 ? 46.602 2.405 53.768 1.00 57.06 87 VAL F C 1
ATOM 9771 O O . VAL F 1 87 ? 47.325 1.822 52.969 1.00 58.04 87 VAL F O 1
ATOM 9775 N N . ASN F 1 88 ? 45.453 2.954 53.424 1.00 54.52 88 ASN F N 1
ATOM 9776 C CA . ASN F 1 88 ? 44.964 2.999 52.056 1.00 54.24 88 ASN F CA 1
ATOM 9777 C C . ASN F 1 88 ? 45.512 4.264 51.397 1.00 51.66 88 ASN F C 1
ATOM 9778 O O . ASN F 1 88 ? 45.018 5.360 51.613 1.00 50.98 88 ASN F O 1
ATOM 9783 N N . ASN F 1 89 ? 46.579 4.090 50.641 1.00 55.79 89 ASN F N 1
ATOM 9784 C CA . ASN F 1 89 ? 47.220 5.184 49.931 1.00 60.40 89 ASN F CA 1
ATOM 9785 C C . ASN F 1 89 ? 47.220 5.019 48.412 1.00 59.96 89 ASN F C 1
ATOM 9786 O O . ASN F 1 89 ? 47.487 5.967 47.699 1.00 62.60 89 ASN F O 1
ATOM 9791 N N . ALA F 1 90 ? 46.908 3.829 47.910 1.00 63.07 90 ALA F N 1
ATOM 9792 C CA . ALA F 1 90 ? 46.802 3.612 46.448 1.00 54.69 90 ALA F CA 1
ATOM 9793 C C . ALA F 1 90 ? 45.825 4.608 45.813 1.00 53.96 90 ALA F C 1
ATOM 9794 O O . ALA F 1 90 ? 44.876 5.039 46.439 1.00 61.43 90 ALA F O 1
ATOM 9796 N N . GLY F 1 91 ? 46.072 4.971 44.564 1.00 58.34 91 GLY F N 1
ATOM 9797 C CA . GLY F 1 91 ? 45.256 5.959 43.878 1.00 60.29 91 GLY F CA 1
ATOM 9798 C C . GLY F 1 91 ? 45.965 6.567 42.698 1.00 61.34 91 GLY F C 1
ATOM 9799 O O . GLY F 1 91 ? 47.151 6.815 42.759 1.00 67.09 91 GLY F O 1
ATOM 9800 N N . VAL F 1 92 ? 45.226 6.794 41.622 1.00 65.44 92 VAL F N 1
ATOM 9801 C CA . VAL F 1 92 ? 45.720 7.540 40.452 1.00 65.24 92 VAL F CA 1
ATOM 9802 C C . VAL F 1 92 ? 44.927 8.830 40.214 1.00 59.59 92 VAL F C 1
ATOM 9803 O O . VAL F 1 92 ? 43.830 8.997 40.739 1.00 55.31 92 VAL F O 1
ATOM 9807 N N . THR F 1 93 ? 45.519 9.748 39.449 1.00 57.77 93 THR F N 1
ATOM 9808 C CA . THR F 1 93 ? 44.795 10.912 38.930 1.00 58.15 93 THR F CA 1
ATOM 9809 C C . THR F 1 93 ? 44.715 10.818 37.399 1.00 57.63 93 THR F C 1
ATOM 9810 O O . THR F 1 93 ? 45.620 10.325 36.730 1.00 60.51 93 THR F O 1
ATOM 9814 N N . LYS F 1 94 ? 43.587 11.251 36.862 1.00 58.97 94 LYS F N 1
ATOM 9815 C CA . LYS F 1 94 ? 43.394 11.404 35.414 1.00 56.91 94 LYS F CA 1
ATOM 9816 C C . LYS F 1 94 ? 42.591 12.692 35.233 1.00 59.69 94 LYS F C 1
ATOM 9817 O O . LYS F 1 94 ? 41.369 12.655 35.102 1.00 58.90 94 LYS F O 1
ATOM 9823 N N . ASP F 1 95 ? 43.293 13.823 35.253 1.00 56.23 95 ASP F N 1
ATOM 9824 C CA . ASP F 1 95 ? 42.652 15.120 35.256 1.00 55.27 95 ASP F CA 1
ATOM 9825 C C . ASP F 1 95 ? 42.077 15.469 33.886 1.00 55.60 95 ASP F C 1
ATOM 9826 O O . ASP F 1 95 ? 42.599 15.092 32.842 1.00 49.65 95 ASP F O 1
ATOM 9831 N N . ASN F 1 96 ? 40.976 16.207 33.931 1.00 56.90 96 ASN F N 1
ATOM 9832 C CA . ASN F 1 96 ? 40.353 16.786 32.737 1.00 51.76 96 ASN F CA 1
ATOM 9833 C C . ASN F 1 96 ? 39.181 17.640 33.179 1.00 49.44 96 ASN F C 1
ATOM 9834 O O . ASN F 1 96 ? 38.556 17.377 34.208 1.00 52.71 96 ASN F O 1
ATOM 9839 N N . LEU F 1 97 ? 38.875 18.648 32.386 1.00 54.98 97 LEU F N 1
ATOM 9840 C CA . LEU F 1 97 ? 37.627 19.384 32.541 1.00 58.60 97 LEU F CA 1
ATOM 9841 C C . LEU F 1 97 ? 36.461 18.423 32.334 1.00 55.30 97 LEU F C 1
ATOM 9842 O O . LEU F 1 97 ? 36.503 17.602 31.415 1.00 47.59 97 LEU F O 1
ATOM 9847 N N . LEU F 1 98 ? 35.451 18.562 33.200 1.00 53.92 98 LEU F N 1
ATOM 9848 C CA . LEU F 1 98 ? 34.245 17.720 33.252 1.00 57.14 98 LEU F CA 1
ATOM 9849 C C . LEU F 1 98 ? 33.719 17.413 31.881 1.00 53.50 98 LEU F C 1
ATOM 9850 O O . LEU F 1 98 ? 33.414 16.262 31.543 1.00 58.77 98 LEU F O 1
ATOM 9855 N N . MET F 1 99 ? 33.619 18.498 31.124 1.00 44.95 99 MET F N 1
ATOM 9856 C CA . MET F 1 99 ? 32.995 18.516 29.844 1.00 46.72 99 MET F CA 1
ATOM 9857 C C . MET F 1 99 ? 33.693 17.628 28.825 1.00 44.78 99 MET F C 1
ATOM 9858 O O . MET F 1 99 ? 33.112 17.310 27.775 1.00 45.06 99 MET F O 1
ATOM 9863 N N . ARG F 1 100 ? 34.933 17.244 29.115 1.00 40.40 100 ARG F N 1
ATOM 9864 C CA . ARG F 1 100 ? 35.687 16.391 28.199 1.00 44.77 100 ARG F CA 1
ATOM 9865 C C . ARG F 1 100 ? 36.152 15.081 28.802 1.00 49.18 100 ARG F C 1
ATOM 9866 O O . ARG F 1 100 ? 36.623 14.201 28.081 1.00 57.18 100 ARG F O 1
ATOM 9874 N N . MET F 1 101 ? 36.018 14.958 30.109 1.00 48.41 101 MET F N 1
ATOM 9875 C CA . MET F 1 101 ? 36.497 13.799 30.835 1.00 52.93 101 MET F CA 1
ATOM 9876 C C . MET F 1 101 ? 35.853 12.523 30.323 1.00 53.72 101 MET F C 1
ATOM 9877 O O . MET F 1 101 ? 34.618 12.421 30.278 1.00 48.59 101 MET F O 1
ATOM 9882 N N . LYS F 1 102 ? 36.705 11.579 29.927 1.00 56.43 102 LYS F N 1
ATOM 9883 C CA . LYS F 1 102 ? 36.262 10.291 29.393 1.00 56.41 102 LYS F CA 1
ATOM 9884 C C . LYS F 1 102 ? 35.670 9.449 30.528 1.00 50.67 102 LYS F C 1
ATOM 9885 O O . LYS F 1 102 ? 36.074 9.533 31.687 1.00 49.09 102 LYS F O 1
ATOM 9891 N N . GLU F 1 103 ? 34.757 8.578 30.147 1.00 53.16 103 GLU F N 1
ATOM 9892 C CA . GLU F 1 103 ? 34.132 7.640 31.074 1.00 50.85 103 GLU F CA 1
ATOM 9893 C C . GLU F 1 103 ? 35.187 6.714 31.696 1.00 49.30 103 GLU F C 1
ATOM 9894 O O . GLU F 1 103 ? 35.134 6.447 32.894 1.00 50.07 103 GLU F O 1
ATOM 9900 N N . GLU F 1 104 ? 36.154 6.244 30.902 1.00 48.62 104 GLU F N 1
ATOM 9901 C CA . GLU F 1 104 ? 37.205 5.388 31.451 1.00 54.62 104 GLU F CA 1
ATOM 9902 C C . GLU F 1 104 ? 38.122 6.132 32.429 1.00 54.90 104 GLU F C 1
ATOM 9903 O O . GLU F 1 104 ? 38.551 5.542 33.412 1.00 52.30 104 GLU F O 1
ATOM 9909 N N . GLU F 1 105 ? 38.387 7.415 32.168 1.00 55.30 105 GLU F N 1
ATOM 9910 C CA . GLU F 1 105 ? 39.148 8.276 33.114 1.00 53.33 105 GLU F CA 1
ATOM 9911 C C . GLU F 1 105 ? 38.422 8.423 34.467 1.00 50.82 105 GLU F C 1
ATOM 9912 O O . GLU F 1 105 ? 39.014 8.441 35.540 1.00 47.71 105 GLU F O 1
ATOM 9918 N N . TRP F 1 106 ? 37.117 8.525 34.384 1.00 50.95 106 TRP F N 1
ATOM 9919 C CA . TRP F 1 106 ? 36.263 8.502 35.562 1.00 52.53 106 TRP F CA 1
ATOM 9920 C C . TRP F 1 106 ? 36.341 7.156 36.280 1.00 49.32 106 TRP F C 1
ATOM 9921 O O . TRP F 1 106 ? 36.592 7.101 37.462 1.00 52.01 106 TRP F O 1
ATOM 9932 N N . ASP F 1 107 ? 36.104 6.074 35.545 1.00 54.16 107 ASP F N 1
ATOM 9933 C CA . ASP F 1 107 ? 36.054 4.717 36.133 1.00 55.25 107 ASP F CA 1
ATOM 9934 C C . ASP F 1 107 ? 37.352 4.331 36.834 1.00 54.60 107 ASP F C 1
ATOM 9935 O O . ASP F 1 107 ? 37.331 3.874 37.967 1.00 60.09 107 ASP F O 1
ATOM 9940 N N . THR F 1 108 ? 38.474 4.527 36.145 1.00 51.29 108 THR F N 1
ATOM 9941 C CA . THR F 1 108 ? 39.781 4.141 36.669 1.00 55.57 108 THR F CA 1
ATOM 9942 C C . THR F 1 108 ? 40.098 4.883 37.982 1.00 57.56 108 THR F C 1
ATOM 9943 O O . THR F 1 108 ? 40.585 4.299 38.944 1.00 59.57 108 THR F O 1
ATOM 9947 N N . VAL F 1 109 ? 39.783 6.166 38.030 1.00 56.05 109 VAL F N 1
ATOM 9948 C CA . VAL F 1 109 ? 40.027 6.963 39.249 1.00 52.15 109 VAL F CA 1
ATOM 9949 C C . VAL F 1 109 ? 39.110 6.584 40.421 1.00 50.19 109 VAL F C 1
ATOM 9950 O O . VAL F 1 109 ? 39.551 6.439 41.556 1.00 49.70 109 VAL F O 1
ATOM 9954 N N . ILE F 1 110 ? 37.843 6.378 40.130 1.00 50.41 110 ILE F N 1
ATOM 9955 C CA . ILE F 1 110 ? 36.895 5.915 41.140 1.00 52.23 110 ILE F CA 1
ATOM 9956 C C . ILE F 1 110 ? 37.261 4.537 41.672 1.00 52.25 110 ILE F C 1
ATOM 9957 O O . ILE F 1 110 ? 37.327 4.347 42.890 1.00 57.80 110 ILE F O 1
ATOM 9962 N N . ASN F 1 111 ? 37.533 3.593 40.771 1.00 52.92 111 ASN F N 1
ATOM 9963 C CA . ASN F 1 111 ? 37.851 2.214 41.173 1.00 57.07 111 ASN F CA 1
ATOM 9964 C C . ASN F 1 111 ? 39.128 2.112 42.009 1.00 63.88 111 ASN F C 1
ATOM 9965 O O . ASN F 1 111 ? 39.141 1.494 43.088 1.00 62.72 111 ASN F O 1
ATOM 9970 N N . THR F 1 112 ? 40.188 2.759 41.532 1.00 64.17 112 THR F N 1
ATOM 9971 C CA . THR F 1 112 ? 41.476 2.746 42.245 1.00 60.04 112 THR F CA 1
ATOM 9972 C C . THR F 1 112 ? 41.409 3.451 43.589 1.00 58.45 112 THR F C 1
ATOM 9973 O O . THR F 1 112 ? 41.808 2.903 44.592 1.00 64.79 112 THR F O 1
ATOM 9977 N N . ASN F 1 113 ? 40.895 4.669 43.595 1.00 60.62 113 ASN F N 1
ATOM 9978 C CA . ASN F 1 113 ? 40.908 5.505 44.795 1.00 60.88 113 ASN F CA 1
ATOM 9979 C C . ASN F 1 113 ? 39.812 5.185 45.797 1.00 61.20 113 ASN F C 1
ATOM 9980 O O . ASN F 1 113 ? 40.023 5.256 47.004 1.00 71.49 113 ASN F O 1
ATOM 9985 N N . LEU F 1 114 ? 38.622 4.895 45.309 1.00 59.09 114 LEU F N 1
ATOM 9986 C CA . LEU F 1 114 ? 37.476 4.749 46.215 1.00 60.43 114 LEU F CA 1
ATOM 9987 C C . LEU F 1 114 ? 37.129 3.266 46.446 1.00 58.36 114 LEU F C 1
ATOM 9988 O O . LEU F 1 114 ? 37.118 2.790 47.565 1.00 57.81 114 LEU F O 1
ATOM 9993 N N . LYS F 1 115 ? 36.902 2.532 45.372 1.00 57.62 115 LYS F N 1
ATOM 9994 C CA . LYS F 1 115 ? 36.652 1.094 45.496 1.00 59.20 115 LYS F CA 1
ATOM 9995 C C . LYS F 1 115 ? 37.814 0.330 46.174 1.00 57.96 115 LYS F C 1
ATOM 9996 O O . LYS F 1 115 ? 37.598 -0.657 46.858 1.00 61.93 115 LYS F O 1
ATOM 10002 N N . GLY F 1 116 ? 39.043 0.787 45.981 1.00 56.60 116 GLY F N 1
ATOM 10003 C CA . GLY F 1 116 ? 40.202 0.168 46.642 1.00 52.47 116 GLY F CA 1
ATOM 10004 C C . GLY F 1 116 ? 40.110 0.233 48.155 1.00 53.02 116 GLY F C 1
ATOM 10005 O O . GLY F 1 116 ? 40.388 -0.727 48.876 1.00 62.60 116 GLY F O 1
ATOM 10006 N N . VAL F 1 117 ? 39.713 1.384 48.651 1.00 55.95 117 VAL F N 1
ATOM 10007 C CA . VAL F 1 117 ? 39.516 1.560 50.086 1.00 52.14 117 VAL F CA 1
ATOM 10008 C C . VAL F 1 117 ? 38.431 0.597 50.611 1.00 54.22 117 VAL F C 1
ATOM 10009 O O . VAL F 1 117 ? 38.603 -0.053 51.631 1.00 60.64 117 VAL F O 1
ATOM 10013 N N . PHE F 1 118 ? 37.314 0.525 49.900 1.00 52.90 118 PHE F N 1
ATOM 10014 C CA . PHE F 1 118 ? 36.234 -0.386 50.242 1.00 54.59 118 PHE F CA 1
ATOM 10015 C C . PHE F 1 118 ? 36.713 -1.838 50.329 1.00 55.81 118 PHE F C 1
ATOM 10016 O O . PHE F 1 118 ? 36.494 -2.529 51.309 1.00 58.54 118 PHE F O 1
ATOM 10024 N N . LEU F 1 119 ? 37.359 -2.269 49.265 1.00 51.93 119 LEU F N 1
ATOM 10025 C CA . LEU F 1 119 ? 37.855 -3.632 49.120 1.00 52.21 119 LEU F CA 1
ATOM 10026 C C . LEU F 1 119 ? 38.873 -3.987 50.192 1.00 54.99 119 LEU F C 1
ATOM 10027 O O . LEU F 1 119 ? 38.772 -5.039 50.852 1.00 61.44 119 LEU F O 1
ATOM 10032 N N . CYS F 1 120 ? 39.861 -3.125 50.378 1.00 58.99 120 CYS F N 1
ATOM 10033 C CA . CYS F 1 120 ? 40.917 -3.389 51.387 1.00 59.48 120 CYS F CA 1
ATOM 10034 C C . CYS F 1 120 ? 40.384 -3.363 52.839 1.00 55.18 120 CYS F C 1
ATOM 10035 O O . CYS F 1 120 ? 40.769 -4.156 53.679 1.00 51.70 120 CYS F O 1
ATOM 10038 N N . THR F 1 121 ? 39.489 -2.427 53.101 1.00 56.78 121 THR F N 1
ATOM 10039 C CA . THR F 1 121 ? 38.850 -2.306 54.401 1.00 55.43 121 THR F CA 1
ATOM 10040 C C . THR F 1 121 ? 38.063 -3.573 54.690 1.00 55.88 121 THR F C 1
ATOM 10041 O O . THR F 1 121 ? 38.156 -4.170 55.754 1.00 62.17 121 THR F O 1
ATOM 10045 N N . LYS F 1 122 ? 37.272 -3.972 53.722 1.00 58.32 122 LYS F N 1
ATOM 10046 C CA . LYS F 1 122 ? 36.496 -5.208 53.831 1.00 59.55 122 LYS F CA 1
ATOM 10047 C C . LYS F 1 122 ? 37.371 -6.453 54.105 1.00 56.66 122 LYS F C 1
ATOM 10048 O O . LYS F 1 122 ? 37.042 -7.282 54.944 1.00 60.22 122 LYS F O 1
ATOM 10054 N N . ALA F 1 123 ? 38.477 -6.560 53.383 1.00 55.75 123 ALA F N 1
ATOM 10055 C CA . ALA F 1 123 ? 39.371 -7.700 53.485 1.00 53.10 123 ALA F CA 1
ATOM 10056 C C . ALA F 1 123 ? 40.089 -7.805 54.851 1.00 52.60 123 ALA F C 1
ATOM 10057 O O . ALA F 1 123 ? 40.271 -8.908 55.365 1.00 57.75 123 ALA F O 1
ATOM 10059 N N . VAL F 1 124 ? 40.505 -6.684 55.430 1.00 47.15 124 VAL F N 1
ATOM 10060 C CA . VAL F 1 124 ? 41.224 -6.717 56.728 1.00 54.07 124 VAL F CA 1
ATOM 10061 C C . VAL F 1 124 ? 40.266 -6.830 57.938 1.00 57.26 124 VAL F C 1
ATOM 10062 O O . VAL F 1 124 ? 40.692 -7.160 59.059 1.00 57.68 124 VAL F O 1
ATOM 10066 N N . SER F 1 125 ? 38.980 -6.565 57.684 1.00 53.97 125 SER F N 1
ATOM 10067 C CA . SER F 1 125 ? 37.959 -6.426 58.723 1.00 50.39 125 SER F CA 1
ATOM 10068 C C . SER F 1 125 ? 37.844 -7.639 59.609 1.00 51.57 125 SER F C 1
ATOM 10069 O O . SER F 1 125 ? 37.901 -7.518 60.837 1.00 55.98 125 SER F O 1
ATOM 10072 N N . ARG F 1 126 ? 37.684 -8.816 59.012 1.00 52.23 126 ARG F N 1
ATOM 10073 C CA . ARG F 1 126 ? 37.471 -9.991 59.837 1.00 58.55 126 ARG F CA 1
ATOM 10074 C C . ARG F 1 126 ? 38.673 -10.243 60.763 1.00 59.48 126 ARG F C 1
ATOM 10075 O O . ARG F 1 126 ? 38.518 -10.658 61.927 1.00 58.73 126 ARG F O 1
ATOM 10083 N N . PHE F 1 127 ? 39.867 -9.953 60.255 1.00 56.04 127 PHE F N 1
ATOM 10084 C CA . PHE F 1 127 ? 41.083 -10.198 61.017 1.00 56.06 127 PHE F CA 1
ATOM 10085 C C . PHE F 1 127 ? 41.191 -9.284 62.211 1.00 54.74 127 PHE F C 1
ATOM 10086 O O . PHE F 1 127 ? 41.536 -9.717 63.310 1.00 53.32 127 PHE F O 1
ATOM 10094 N N . MET F 1 128 ? 40.887 -8.013 61.966 1.00 57.64 128 MET F N 1
ATOM 10095 C CA . MET F 1 128 ? 40.881 -6.985 63.015 1.00 54.56 128 MET F CA 1
ATOM 10096 C C . MET F 1 128 ? 39.709 -7.129 63.997 1.00 54.23 128 MET F C 1
ATOM 10097 O O . MET F 1 128 ? 39.880 -6.986 65.225 1.00 47.56 128 MET F O 1
ATOM 10102 N N . MET F 1 129 ? 38.531 -7.435 63.466 1.00 52.94 129 MET F N 1
ATOM 10103 C CA . MET F 1 129 ? 37.362 -7.669 64.341 1.00 56.01 129 MET F CA 1
ATOM 10104 C C . MET F 1 129 ? 37.572 -8.853 65.270 1.00 53.44 129 MET F C 1
ATOM 10105 O O . MET F 1 129 ? 37.199 -8.811 66.442 1.00 53.92 129 MET F O 1
ATOM 10110 N N . ARG F 1 130 ? 38.151 -9.916 64.730 1.00 51.90 130 ARG F N 1
ATOM 10111 C CA . ARG F 1 130 ? 38.416 -11.109 65.517 1.00 56.30 130 ARG F CA 1
ATOM 10112 C C . ARG F 1 130 ? 39.415 -10.864 66.655 1.00 57.44 130 ARG F C 1
ATOM 10113 O O . ARG F 1 130 ? 39.198 -11.272 67.788 1.00 54.34 130 ARG F O 1
ATOM 10121 N N . GLN F 1 131 ? 40.529 -10.220 66.329 1.00 58.83 131 GLN F N 1
ATOM 10122 C CA . GLN F 1 131 ? 41.559 -9.916 67.322 1.00 58.25 131 GLN F CA 1
ATOM 10123 C C . GLN F 1 131 ? 41.138 -8.762 68.250 1.00 61.97 131 GLN F C 1
ATOM 10124 O O . GLN F 1 131 ? 41.719 -8.561 69.323 1.00 55.03 131 GLN F O 1
ATOM 10130 N N . ARG F 1 132 ? 40.125 -8.016 67.824 1.00 60.47 132 ARG F N 1
ATOM 10131 C CA . ARG F 1 132 ? 39.562 -6.901 68.602 1.00 58.89 132 ARG F CA 1
ATOM 10132 C C . ARG F 1 132 ? 40.481 -5.715 68.772 1.00 55.24 132 ARG F C 1
ATOM 10133 O O . ARG F 1 132 ? 40.511 -5.071 69.823 1.00 49.40 132 ARG F O 1
ATOM 10141 N N . HIS F 1 133 ? 41.208 -5.422 67.718 1.00 57.55 133 HIS F N 1
ATOM 10142 C CA . HIS F 1 133 ? 41.967 -4.184 67.619 1.00 57.56 133 HIS F CA 1
ATOM 10143 C C . HIS F 1 133 ? 42.387 -3.975 66.173 1.00 57.97 133 HIS F C 1
ATOM 10144 O O . HIS F 1 133 ? 42.505 -4.917 65.383 1.00 60.34 133 HIS F O 1
ATOM 10151 N N . GLY F 1 134 ? 42.612 -2.722 65.846 1.00 55.15 134 GLY F N 1
ATOM 10152 C CA . GLY F 1 134 ? 43.072 -2.363 64.533 1.00 52.99 134 GLY F CA 1
ATOM 10153 C C . GLY F 1 134 ? 43.113 -0.869 64.348 1.00 52.22 134 GLY F C 1
ATOM 10154 O O . GLY F 1 134 ? 42.539 -0.103 65.127 1.00 51.26 134 GLY F O 1
ATOM 10155 N N . ARG F 1 135 ? 43.850 -0.478 63.320 1.00 56.20 135 ARG F N 1
ATOM 10156 C CA . ARG F 1 135 ? 43.917 0.903 62.860 1.00 55.85 135 ARG F CA 1
ATOM 10157 C C . ARG F 1 135 ? 43.758 0.878 61.351 1.00 57.79 135 ARG F C 1
ATOM 10158 O O . ARG F 1 135 ? 44.437 0.128 60.665 1.00 54.70 135 ARG F O 1
ATOM 10166 N N . ILE F 1 136 ? 42.813 1.656 60.848 1.00 55.20 136 ILE F N 1
ATOM 10167 C CA . ILE F 1 136 ? 42.750 1.949 59.413 1.00 55.57 136 ILE F CA 1
ATOM 10168 C C . ILE F 1 136 ? 42.917 3.448 59.217 1.00 56.81 136 ILE F C 1
ATOM 10169 O O . ILE F 1 136 ? 42.236 4.260 59.866 1.00 52.69 136 ILE F O 1
ATOM 10174 N N . VAL F 1 137 ? 43.876 3.825 58.379 1.00 58.45 137 VAL F N 1
ATOM 10175 C CA . VAL F 1 137 ? 43.974 5.218 57.990 1.00 60.95 137 VAL F CA 1
ATOM 10176 C C . VAL F 1 137 ? 43.960 5.344 56.478 1.00 62.94 137 VAL F C 1
ATOM 10177 O O . VAL F 1 137 ? 44.711 4.679 55.756 1.00 58.20 137 VAL F O 1
ATOM 10181 N N . ASN F 1 138 ? 43.033 6.186 56.029 1.00 60.29 138 ASN F N 1
ATOM 10182 C CA . ASN F 1 138 ? 42.792 6.405 54.614 1.00 57.05 138 ASN F CA 1
ATOM 10183 C C . ASN F 1 138 ? 43.393 7.725 54.199 1.00 56.51 138 ASN F C 1
ATOM 10184 O O . ASN F 1 138 ? 43.207 8.720 54.882 1.00 56.80 138 ASN F O 1
ATOM 10189 N N . ILE F 1 139 ? 44.162 7.711 53.113 1.00 57.30 139 ILE F N 1
ATOM 10190 C CA . ILE F 1 139 ? 44.748 8.953 52.578 1.00 59.82 139 ILE F CA 1
ATOM 10191 C C . ILE F 1 139 ? 43.799 9.533 51.549 1.00 60.81 139 ILE F C 1
ATOM 10192 O O . ILE F 1 139 ? 43.580 8.954 50.499 1.00 62.05 139 ILE F O 1
ATOM 10197 N N . ALA F 1 140 ? 43.200 10.658 51.906 1.00 63.99 140 ALA F N 1
ATOM 10198 C CA . ALA F 1 140 ? 42.224 11.322 51.064 1.00 65.32 140 ALA F CA 1
ATOM 10199 C C . ALA F 1 140 ? 42.904 12.498 50.322 1.00 68.24 140 ALA F C 1
ATOM 10200 O O . ALA F 1 140 ? 43.978 12.342 49.729 1.00 67.17 140 ALA F O 1
ATOM 10202 N N . SER F 1 141 ? 42.254 13.649 50.321 1.00 66.51 141 SER F N 1
ATOM 10203 C CA . SER F 1 141 ? 42.838 14.869 49.769 1.00 62.70 141 SER F CA 1
ATOM 10204 C C . SER F 1 141 ? 41.946 16.029 50.119 1.00 64.26 141 SER F C 1
ATOM 10205 O O . SER F 1 141 ? 40.721 15.912 50.179 1.00 65.32 141 SER F O 1
ATOM 10208 N N . VAL F 1 142 ? 42.592 17.158 50.326 1.00 65.15 142 VAL F N 1
ATOM 10209 C CA . VAL F 1 142 ? 41.928 18.383 50.757 1.00 63.15 142 VAL F CA 1
ATOM 10210 C C . VAL F 1 142 ? 40.921 18.818 49.665 1.00 63.95 142 VAL F C 1
ATOM 10211 O O . VAL F 1 142 ? 39.871 19.410 49.928 1.00 65.56 142 VAL F O 1
ATOM 10215 N N . VAL F 1 143 ? 41.267 18.461 48.440 1.00 62.46 143 VAL F N 1
ATOM 10216 C CA . VAL F 1 143 ? 40.454 18.686 47.230 1.00 61.62 143 VAL F CA 1
ATOM 10217 C C . VAL F 1 143 ? 39.063 17.976 47.300 1.00 62.72 143 VAL F C 1
ATOM 10218 O O . VAL F 1 143 ? 38.061 18.436 46.742 1.00 60.41 143 VAL F O 1
ATOM 10222 N N . GLY F 1 144 ? 39.015 16.871 48.031 1.00 64.71 144 GLY F N 1
ATOM 10223 C CA . GLY F 1 144 ? 37.756 16.198 48.359 1.00 63.18 144 GLY F CA 1
ATOM 10224 C C . GLY F 1 144 ? 36.797 17.016 49.230 1.00 66.30 144 GLY F C 1
ATOM 10225 O O . GLY F 1 144 ? 35.573 16.776 49.234 1.00 69.09 144 GLY F O 1
ATOM 10226 N N . VAL F 1 145 ? 37.353 17.977 49.963 1.00 64.00 145 VAL F N 1
ATOM 10227 C CA . VAL F 1 145 ? 36.578 18.860 50.857 1.00 61.85 145 VAL F CA 1
ATOM 10228 C C . VAL F 1 145 ? 36.059 20.119 50.153 1.00 58.73 145 VAL F C 1
ATOM 10229 O O . VAL F 1 145 ? 34.947 20.580 50.422 1.00 64.68 145 VAL F O 1
ATOM 10233 N N . THR F 1 146 ? 36.865 20.653 49.249 1.00 55.49 146 THR F N 1
ATOM 10234 C CA . THR F 1 146 ? 36.635 21.967 48.658 1.00 52.44 146 THR F CA 1
ATOM 10235 C C . THR F 1 146 ? 36.194 21.923 47.199 1.00 59.26 146 THR F C 1
ATOM 10236 O O . THR F 1 146 ? 35.645 22.908 46.661 1.00 54.61 146 THR F O 1
ATOM 10240 N N . GLY F 1 147 ? 36.464 20.794 46.550 1.00 60.75 147 GLY F N 1
ATOM 10241 C CA . GLY F 1 147 ? 36.349 20.703 45.090 1.00 59.90 147 GLY F CA 1
ATOM 10242 C C . GLY F 1 147 ? 37.544 21.332 44.385 1.00 59.70 147 GLY F C 1
ATOM 10243 O O . GLY F 1 147 ? 38.360 22.032 44.989 1.00 56.95 147 GLY F O 1
ATOM 10244 N N . ASN F 1 148 ? 37.647 21.073 43.091 1.00 62.28 148 ASN F N 1
ATOM 10245 C CA . ASN F 1 148 ? 38.802 21.522 42.296 1.00 62.69 148 ASN F CA 1
ATOM 10246 C C . ASN F 1 148 ? 38.558 21.336 40.799 1.00 62.00 148 ASN F C 1
ATOM 10247 O O . ASN F 1 148 ? 38.363 20.209 40.343 1.00 61.62 148 ASN F O 1
ATOM 10252 N N . PRO F 1 149 ? 38.591 22.435 40.029 1.00 62.71 149 PRO F N 1
ATOM 10253 C CA . PRO F 1 149 ? 38.225 22.460 38.612 1.00 62.18 149 PRO F CA 1
ATOM 10254 C C . PRO F 1 149 ? 38.743 21.343 37.692 1.00 67.00 149 PRO F C 1
ATOM 10255 O O . PRO F 1 149 ? 38.002 20.899 36.814 1.00 76.75 149 PRO F O 1
ATOM 10259 N N . GLY F 1 150 ? 39.964 20.871 37.837 1.00 60.96 150 GLY F N 1
ATOM 10260 C CA . GLY F 1 150 ? 40.407 19.848 36.848 1.00 62.57 150 GLY F CA 1
ATOM 10261 C C . GLY F 1 150 ? 40.061 18.395 37.147 1.00 59.09 150 GLY F C 1
ATOM 10262 O O . GLY F 1 150 ? 40.418 17.513 36.382 1.00 57.97 150 GLY F O 1
ATOM 10263 N N . GLN F 1 151 ? 39.350 18.155 38.246 1.00 57.88 151 GLN F N 1
ATOM 10264 C CA . GLN F 1 151 ? 39.437 16.876 38.945 1.00 58.77 151 GLN F CA 1
ATOM 10265 C C . GLN F 1 151 ? 38.133 16.314 39.470 1.00 52.74 151 GLN F C 1
ATOM 10266 O O . GLN F 1 151 ? 38.086 15.787 40.574 1.00 58.97 151 GLN F O 1
ATOM 10272 N N . ALA F 1 152 ? 37.095 16.385 38.664 1.00 49.50 152 ALA F N 1
ATOM 10273 C CA . ALA F 1 152 ? 35.767 15.867 39.053 1.00 52.26 152 ALA F CA 1
ATOM 10274 C C . ALA F 1 152 ? 35.863 14.435 39.601 1.00 52.17 152 ALA F C 1
ATOM 10275 O O . ALA F 1 152 ? 35.287 14.134 40.636 1.00 59.70 152 ALA F O 1
ATOM 10277 N N . ASN F 1 153 ? 36.596 13.573 38.887 1.00 51.76 153 ASN F N 1
ATOM 10278 C CA . ASN F 1 153 ? 36.754 12.160 39.254 1.00 50.26 153 ASN F CA 1
ATOM 10279 C C . ASN F 1 153 ? 37.503 11.985 40.592 1.00 55.07 153 ASN F C 1
ATOM 10280 O O . ASN F 1 153 ? 37.067 11.241 41.493 1.00 50.32 153 ASN F O 1
ATOM 10285 N N . TYR F 1 154 ? 38.605 12.715 40.718 1.00 54.92 154 TYR F N 1
ATOM 10286 C CA . TYR F 1 154 ? 39.478 12.615 41.883 1.00 53.78 154 TYR F CA 1
ATOM 10287 C C . TYR F 1 154 ? 38.790 13.186 43.112 1.00 51.40 154 TYR F C 1
ATOM 10288 O O . TYR F 1 154 ? 38.886 12.643 44.196 1.00 58.19 154 TYR F O 1
ATOM 10297 N N . VAL F 1 155 ? 38.117 14.314 42.932 1.00 56.44 155 VAL F N 1
ATOM 10298 C CA . VAL F 1 155 ? 37.376 14.982 44.028 1.00 54.25 155 VAL F CA 1
ATOM 10299 C C . VAL F 1 155 ? 36.225 14.070 44.538 1.00 54.23 155 VAL F C 1
ATOM 10300 O O . VAL F 1 155 ? 36.029 13.848 45.726 1.00 54.22 155 VAL F O 1
ATOM 10304 N N . ALA F 1 156 ? 35.470 13.528 43.602 1.00 52.81 156 ALA F N 1
ATOM 10305 C CA . ALA F 1 156 ? 34.403 12.575 43.941 1.00 51.00 156 ALA F CA 1
ATOM 10306 C C . ALA F 1 156 ? 34.959 11.373 44.696 1.00 52.18 156 ALA F C 1
ATOM 10307 O O . ALA F 1 156 ? 34.368 10.906 45.657 1.00 59.61 156 ALA F O 1
ATOM 10309 N N . ALA F 1 157 ? 36.087 10.843 44.239 1.00 57.98 157 ALA F N 1
ATOM 10310 C CA . ALA F 1 157 ? 36.687 9.652 44.862 1.00 53.35 157 ALA F CA 1
ATOM 10311 C C . ALA F 1 157 ? 37.134 9.953 46.291 1.00 56.65 157 ALA F C 1
ATOM 10312 O O . ALA F 1 157 ? 36.886 9.173 47.214 1.00 60.29 157 ALA F O 1
ATOM 10314 N N . LYS F 1 158 ? 37.814 11.082 46.459 1.00 57.70 158 LYS F N 1
ATOM 10315 C CA . LYS F 1 158 ? 38.377 11.457 47.758 1.00 57.79 158 LYS F CA 1
ATOM 10316 C C . LYS F 1 158 ? 37.326 11.950 48.746 1.00 57.05 158 LYS F C 1
ATOM 10317 O O . LYS F 1 158 ? 37.447 11.724 49.960 1.00 56.97 158 LYS F O 1
ATOM 10323 N N . ALA F 1 159 ? 36.301 12.620 48.233 1.00 54.57 159 ALA F N 1
ATOM 10324 C CA . ALA F 1 159 ? 35.137 12.975 49.061 1.00 56.85 159 ALA F CA 1
ATOM 10325 C C . ALA F 1 159 ? 34.446 11.696 49.546 1.00 56.70 159 ALA F C 1
ATOM 10326 O O . ALA F 1 159 ? 34.019 11.583 50.683 1.00 50.52 159 ALA F O 1
ATOM 10328 N N . GLY F 1 160 ? 34.342 10.746 48.635 1.00 60.70 160 GLY F N 1
ATOM 10329 C CA . GLY F 1 160 ? 33.787 9.436 48.931 1.00 61.57 160 GLY F CA 1
ATOM 10330 C C . GLY F 1 160 ? 34.572 8.689 49.997 1.00 62.01 160 GLY F C 1
ATOM 10331 O O . GLY F 1 160 ? 33.980 8.086 50.893 1.00 64.67 160 GLY F O 1
ATOM 10332 N N . VAL F 1 161 ? 35.901 8.739 49.899 1.00 58.06 161 VAL F N 1
ATOM 10333 C CA . VAL F 1 161 ? 36.784 8.124 50.908 1.00 57.54 161 VAL F CA 1
ATOM 10334 C C . VAL F 1 161 ? 36.553 8.695 52.312 1.00 53.19 161 VAL F C 1
ATOM 10335 O O . VAL F 1 161 ? 36.517 7.946 53.299 1.00 56.19 161 VAL F O 1
ATOM 10339 N N . ILE F 1 162 ? 36.387 10.014 52.385 1.00 53.89 162 ILE F N 1
ATOM 10340 C CA . ILE F 1 162 ? 36.145 10.706 53.659 1.00 51.08 162 ILE F CA 1
ATOM 10341 C C . ILE F 1 162 ? 34.827 10.250 54.285 1.00 53.47 162 ILE F C 1
ATOM 10342 O O . ILE F 1 162 ? 34.733 10.040 55.503 1.00 53.10 162 ILE F O 1
ATOM 10347 N N . GLY F 1 163 ? 33.817 10.053 53.445 1.00 53.17 163 GLY F N 1
ATOM 10348 C CA . GLY F 1 163 ? 32.538 9.498 53.912 1.00 55.97 163 GLY F CA 1
ATOM 10349 C C . GLY F 1 163 ? 32.607 8.040 54.337 1.00 52.92 163 GLY F C 1
ATOM 10350 O O . GLY F 1 163 ? 32.005 7.640 55.354 1.00 54.06 163 GLY F O 1
ATOM 10351 N N . LEU F 1 164 ? 33.340 7.264 53.558 1.00 53.12 164 LEU F N 1
ATOM 10352 C CA . LEU F 1 164 ? 33.538 5.837 53.805 1.00 57.39 164 LEU F CA 1
ATOM 10353 C C . LEU F 1 164 ? 34.248 5.607 55.133 1.00 58.78 164 LEU F C 1
ATOM 10354 O O . LEU F 1 164 ? 33.948 4.676 55.889 1.00 56.78 164 LEU F O 1
ATOM 10359 N N . THR F 1 165 ? 35.192 6.484 55.407 1.00 59.01 165 THR F N 1
ATOM 10360 C CA . THR F 1 165 ? 35.928 6.484 56.673 1.00 59.07 165 THR F CA 1
ATOM 10361 C C . THR F 1 165 ? 34.971 6.522 57.894 1.00 62.92 165 THR F C 1
ATOM 10362 O O . THR F 1 165 ? 35.201 5.866 58.928 1.00 64.86 165 THR F O 1
ATOM 10366 N N . LYS F 1 166 ? 33.925 7.328 57.772 1.00 57.55 166 LYS F N 1
ATOM 10367 C CA . LYS F 1 166 ? 32.990 7.554 58.858 1.00 56.72 166 LYS F CA 1
ATOM 10368 C C . LYS F 1 166 ? 32.081 6.367 59.075 1.00 56.01 166 LYS F C 1
ATOM 10369 O O . LYS F 1 166 ? 31.821 5.976 60.195 1.00 62.11 166 LYS F O 1
ATOM 10375 N N . THR F 1 167 ? 31.610 5.786 57.997 1.00 56.67 167 THR F N 1
ATOM 10376 C CA . THR F 1 167 ? 30.851 4.533 58.070 1.00 56.87 167 THR F CA 1
ATOM 10377 C C . THR F 1 167 ? 31.663 3.425 58.734 1.00 54.21 167 THR F C 1
ATOM 10378 O O . THR F 1 167 ? 31.169 2.728 59.617 1.00 57.33 167 THR F O 1
ATOM 10382 N N . SER F 1 168 ? 32.909 3.285 58.291 1.00 54.50 168 SER F N 1
ATOM 10383 C CA . SER F 1 168 ? 33.851 2.267 58.808 1.00 54.43 168 SER F CA 1
ATOM 10384 C C . SER F 1 168 ? 34.156 2.465 60.291 1.00 53.90 168 SER F C 1
ATOM 10385 O O . SER F 1 168 ? 34.136 1.529 61.084 1.00 58.45 168 SER F O 1
ATOM 10388 N N . ALA F 1 169 ? 34.434 3.706 60.652 1.00 53.69 169 ALA F N 1
ATOM 10389 C CA . ALA F 1 169 ? 34.634 4.089 62.055 1.00 52.15 169 ALA F CA 1
ATOM 10390 C C . ALA F 1 169 ? 33.469 3.611 62.903 1.00 54.39 169 ALA F C 1
ATOM 10391 O O . ALA F 1 169 ? 33.670 3.093 63.999 1.00 52.62 169 ALA F O 1
ATOM 10393 N N . LYS F 1 170 ? 32.250 3.827 62.397 1.00 55.07 170 LYS F N 1
ATOM 10394 C CA . LYS F 1 170 ? 31.021 3.518 63.146 1.00 51.12 170 LYS F CA 1
ATOM 10395 C C . LYS F 1 170 ? 30.769 2.018 63.243 1.00 55.19 170 LYS F C 1
ATOM 10396 O O . LYS F 1 170 ? 30.354 1.519 64.271 1.00 52.35 170 LYS F O 1
ATOM 10402 N N . GLU F 1 171 ? 31.035 1.306 62.160 1.00 59.45 171 GLU F N 1
ATOM 10403 C CA . GLU F 1 171 ? 30.813 -0.152 62.104 1.00 59.17 171 GLU F CA 1
ATOM 10404 C C . GLU F 1 171 ? 31.837 -0.963 62.900 1.00 55.00 171 GLU F C 1
ATOM 10405 O O . GLU F 1 171 ? 31.542 -2.043 63.366 1.00 60.44 171 GLU F O 1
ATOM 10411 N N . LEU F 1 172 ? 33.033 -0.431 63.046 1.00 55.12 172 LEU F N 1
ATOM 10412 C CA . LEU F 1 172 ? 34.147 -1.164 63.635 1.00 52.74 172 LEU F CA 1
ATOM 10413 C C . LEU F 1 172 ? 34.497 -0.770 65.088 1.00 53.77 172 LEU F C 1
ATOM 10414 O O . LEU F 1 172 ? 35.295 -1.450 65.759 1.00 56.23 172 LEU F O 1
ATOM 10419 N N . ALA F 1 173 ? 33.885 0.301 65.587 1.00 55.59 173 ALA F N 1
ATOM 10420 C CA . ALA F 1 173 ? 34.145 0.819 66.949 1.00 54.33 173 ALA F CA 1
ATOM 10421 C C . ALA F 1 173 ? 34.043 -0.204 68.085 1.00 55.70 173 ALA F C 1
ATOM 10422 O O . ALA F 1 173 ? 34.850 -0.177 69.002 1.00 60.57 173 ALA F O 1
ATOM 10424 N N . SER F 1 174 ? 33.084 -1.118 68.042 1.00 54.47 174 SER F N 1
ATOM 10425 C CA . SER F 1 174 ? 32.935 -2.048 69.167 1.00 55.05 174 SER F CA 1
ATOM 10426 C C . SER F 1 174 ? 33.888 -3.241 69.113 1.00 55.29 174 SER F C 1
ATOM 10427 O O . SER F 1 174 ? 33.774 -4.158 69.909 1.00 58.45 174 SER F O 1
ATOM 10430 N N . ARG F 1 175 ? 34.828 -3.231 68.184 1.00 57.25 175 ARG F N 1
ATOM 10431 C CA . ARG F 1 175 ? 35.929 -4.183 68.226 1.00 56.71 175 ARG F CA 1
ATOM 10432 C C . ARG F 1 175 ? 37.247 -3.445 68.445 1.00 51.89 175 ARG F C 1
ATOM 10433 O O . ARG F 1 175 ? 38.313 -3.995 68.161 1.00 55.01 175 ARG F O 1
ATOM 10441 N N . ASN F 1 176 ? 37.160 -2.202 68.931 1.00 51.31 176 ASN F N 1
ATOM 10442 C CA . ASN F 1 176 ? 38.336 -1.341 69.177 1.00 54.40 176 ASN F CA 1
ATOM 10443 C C . ASN F 1 176 ? 39.191 -1.185 67.938 1.00 50.18 176 ASN F C 1
ATOM 10444 O O . ASN F 1 176 ? 40.397 -1.369 67.950 1.00 51.90 176 ASN F O 1
ATOM 10449 N N . ILE F 1 177 ? 38.524 -0.908 66.840 1.00 54.64 177 ILE F N 1
ATOM 10450 C CA . ILE F 1 177 ? 39.199 -0.530 65.608 1.00 51.89 177 ILE F CA 1
ATOM 10451 C C . ILE F 1 177 ? 38.864 0.938 65.406 1.00 54.93 177 ILE F C 1
ATOM 10452 O O . ILE F 1 177 ? 37.702 1.324 65.535 1.00 51.17 177 ILE F O 1
ATOM 10457 N N . THR F 1 178 ? 39.880 1.767 65.188 1.00 57.16 178 THR F N 1
ATOM 10458 C CA . THR F 1 178 ? 39.648 3.177 64.788 1.00 56.47 178 THR F CA 1
ATOM 10459 C C . THR F 1 178 ? 39.928 3.314 63.292 1.00 51.35 178 THR F C 1
ATOM 10460 O O . THR F 1 178 ? 40.733 2.592 62.731 1.00 47.19 178 THR F O 1
ATOM 10464 N N . VAL F 1 179 ? 39.187 4.214 62.667 1.00 52.49 179 VAL F N 1
ATOM 10465 C CA . VAL F 1 179 ? 39.313 4.513 61.234 1.00 55.49 179 VAL F CA 1
ATOM 10466 C C . VAL F 1 179 ? 39.280 6.034 61.067 1.00 56.67 179 VAL F C 1
ATOM 10467 O O . VAL F 1 179 ? 38.336 6.711 61.504 1.00 57.09 179 VAL F O 1
ATOM 10471 N N . ASN F 1 180 ? 40.342 6.552 60.476 1.00 55.41 180 ASN F N 1
ATOM 10472 C CA . ASN F 1 180 ? 40.517 7.989 60.290 1.00 52.34 180 ASN F CA 1
ATOM 10473 C C . ASN F 1 180 ? 41.126 8.268 58.938 1.00 51.51 180 ASN F C 1
ATOM 10474 O O . ASN F 1 180 ? 41.624 7.357 58.281 1.00 56.59 180 ASN F O 1
ATOM 10479 N N . ALA F 1 181 ? 41.060 9.534 58.531 1.00 52.62 181 ALA F N 1
ATOM 10480 C CA . ALA F 1 181 ? 41.572 9.965 57.224 1.00 58.04 181 ALA F CA 1
ATOM 10481 C C . ALA F 1 181 ? 42.535 11.120 57.376 1.00 59.15 181 ALA F C 1
ATOM 10482 O O . ALA F 1 181 ? 42.400 11.960 58.260 1.00 55.75 181 ALA F O 1
ATOM 10484 N N . ILE F 1 182 ? 43.555 11.101 56.532 1.00 62.12 182 ILE F N 1
ATOM 10485 C CA . ILE F 1 182 ? 44.459 12.234 56.366 1.00 59.49 182 ILE F CA 1
ATOM 10486 C C . ILE F 1 182 ? 44.239 12.800 54.985 1.00 56.86 182 ILE F C 1
ATOM 10487 O O . ILE F 1 182 ? 44.261 12.066 53.993 1.00 54.22 182 ILE F O 1
ATOM 10492 N N . ALA F 1 183 ? 44.001 14.106 54.941 1.00 57.39 183 ALA F N 1
ATOM 10493 C CA . ALA F 1 183 ? 43.747 14.818 53.693 1.00 57.07 183 ALA F CA 1
ATOM 10494 C C . ALA F 1 183 ? 44.945 15.733 53.406 1.00 55.98 183 ALA F C 1
ATOM 10495 O O . ALA F 1 183 ? 45.042 16.854 53.954 1.00 50.44 183 ALA F O 1
ATOM 10497 N N . PRO F 1 184 ? 45.883 15.250 52.567 1.00 54.73 184 PRO F N 1
ATOM 10498 C CA . PRO F 1 184 ? 47.010 16.059 52.158 1.00 55.49 184 PRO F CA 1
ATOM 10499 C C . PRO F 1 184 ? 46.601 17.238 51.306 1.00 51.46 184 PRO F C 1
ATOM 10500 O O . PRO F 1 184 ? 45.595 17.189 50.596 1.00 51.97 184 PRO F O 1
ATOM 10504 N N . GLY F 1 185 ? 47.382 18.297 51.411 1.00 54.43 185 GLY F N 1
ATOM 10505 C CA . GLY F 1 185 ? 47.266 19.445 50.507 1.00 57.04 185 GLY F CA 1
ATOM 10506 C C . GLY F 1 185 ? 48.238 19.247 49.358 1.00 52.39 185 GLY F C 1
ATOM 10507 O O . GLY F 1 185 ? 48.287 18.188 48.777 1.00 52.85 185 GLY F O 1
ATOM 10508 N N . PHE F 1 186 ? 49.038 20.268 49.067 1.00 51.19 186 PHE F N 1
ATOM 10509 C CA . PHE F 1 186 ? 50.034 20.202 48.001 1.00 49.55 186 PHE F CA 1
ATOM 10510 C C . PHE F 1 186 ? 51.391 19.799 48.579 1.00 54.43 186 PHE F C 1
ATOM 10511 O O . PHE F 1 186 ? 52.104 20.583 49.238 1.00 49.36 186 PHE F O 1
ATOM 10519 N N . ILE F 1 187 ? 51.730 18.540 48.322 1.00 60.52 187 ILE F N 1
ATOM 10520 C CA . ILE F 1 187 ? 52.963 17.907 48.825 1.00 55.42 187 ILE F CA 1
ATOM 10521 C C . ILE F 1 187 ? 53.931 17.704 47.664 1.00 55.78 187 ILE F C 1
ATOM 10522 O O . ILE F 1 187 ? 53.544 17.215 46.614 1.00 58.06 187 ILE F O 1
ATOM 10527 N N . ALA F 1 188 ? 55.183 18.072 47.874 1.00 54.66 188 ALA F N 1
ATOM 10528 C CA . ALA F 1 188 ? 56.205 18.100 46.824 1.00 61.46 188 ALA F CA 1
ATOM 10529 C C . ALA F 1 188 ? 56.301 16.809 45.994 1.00 67.98 188 ALA F C 1
ATOM 10530 O O . ALA F 1 188 ? 56.425 16.845 44.753 1.00 72.91 188 ALA F O 1
ATOM 10532 N N . THR F 1 189 ? 56.257 15.669 46.664 1.00 69.95 189 THR F N 1
ATOM 10533 C CA . THR F 1 189 ? 56.417 14.392 45.944 1.00 72.26 189 THR F CA 1
ATOM 10534 C C . THR F 1 189 ? 55.300 14.150 44.905 1.00 72.30 189 THR F C 1
ATOM 10535 O O . THR F 1 189 ? 55.593 13.747 43.792 1.00 72.31 189 THR F O 1
ATOM 10539 N N . ASP F 1 190 ? 54.046 14.437 45.263 1.00 78.38 190 ASP F N 1
ATOM 10540 C CA . ASP F 1 190 ? 52.905 14.413 44.313 1.00 82.47 190 ASP F CA 1
ATOM 10541 C C . ASP F 1 190 ? 53.002 15.394 43.121 1.00 89.28 190 ASP F C 1
ATOM 10542 O O . ASP F 1 190 ? 52.229 15.283 42.165 1.00 97.06 190 ASP F O 1
ATOM 10547 N N . MET F 1 191 ? 53.936 16.341 43.173 1.00 91.60 191 MET F N 1
ATOM 10548 C CA . MET F 1 191 ? 54.024 17.414 42.183 1.00 91.97 191 MET F CA 1
ATOM 10549 C C . MET F 1 191 ? 55.235 17.296 41.249 1.00 96.70 191 MET F C 1
ATOM 10550 O O . MET F 1 191 ? 55.801 18.319 40.828 1.00 98.47 191 MET F O 1
ATOM 10555 N N . THR F 1 192 ? 55.646 16.068 40.933 1.00 99.47 192 THR F N 1
ATOM 10556 C CA . THR F 1 192 ? 56.704 15.859 39.928 1.00 101.84 192 THR F CA 1
ATOM 10557 C C . THR F 1 192 ? 56.028 16.017 38.576 1.00 103.61 192 THR F C 1
ATOM 10558 O O . THR F 1 192 ? 56.546 16.673 37.664 1.00 104.82 192 THR F O 1
ATOM 10562 N N . ASP F 1 193 ? 54.866 15.374 38.485 1.00 106.67 193 ASP F N 1
ATOM 10563 C CA . ASP F 1 193 ? 53.813 15.667 37.505 1.00 107.42 193 ASP F CA 1
ATOM 10564 C C . ASP F 1 193 ? 53.850 17.151 37.063 1.00 104.33 193 ASP F C 1
ATOM 10565 O O . ASP F 1 193 ? 54.213 17.458 35.927 1.00 99.41 193 ASP F O 1
ATOM 10570 N N . VAL F 1 194 ? 53.513 18.052 37.992 1.00 104.28 194 VAL F N 1
ATOM 10571 C CA . VAL F 1 194 ? 53.476 19.506 37.751 1.00 99.22 194 VAL F CA 1
ATOM 10572 C C . VAL F 1 194 ? 54.890 20.051 37.617 1.00 97.48 194 VAL F C 1
ATOM 10573 O O . VAL F 1 194 ? 55.607 20.187 38.606 1.00 102.07 194 VAL F O 1
ATOM 10577 N N . LEU F 1 195 ? 55.299 20.352 36.397 1.00 94.82 195 LEU F N 1
ATOM 10578 C CA . LEU F 1 195 ? 56.604 20.961 36.190 1.00 95.33 195 LEU F CA 1
ATOM 10579 C C . LEU F 1 195 ? 56.482 22.479 35.972 1.00 94.91 195 LEU F C 1
ATOM 10580 O O . LEU F 1 195 ? 57.479 23.204 36.065 1.00 98.37 195 LEU F O 1
ATOM 10585 N N . ASP F 1 196 ? 55.261 22.957 35.726 1.00 89.17 196 ASP F N 1
ATOM 10586 C CA . ASP F 1 196 ? 55.046 24.333 35.269 1.00 84.59 196 ASP F CA 1
ATOM 10587 C C . ASP F 1 196 ? 55.246 25.352 36.392 1.00 77.96 196 ASP F C 1
ATOM 10588 O O . ASP F 1 196 ? 54.382 25.510 37.243 1.00 78.22 196 ASP F O 1
ATOM 10593 N N . GLU F 1 197 ? 56.382 26.050 36.364 1.00 73.56 197 GLU F N 1
ATOM 10594 C CA . GLU F 1 197 ? 56.672 27.167 37.282 1.00 71.67 197 GLU F CA 1
ATOM 10595 C C . GLU F 1 197 ? 55.447 28.018 37.639 1.00 68.64 197 GLU F C 1
ATOM 10596 O O . GLU F 1 197 ? 55.206 28.315 38.808 1.00 66.47 197 GLU F O 1
ATOM 10602 N N . ASN F 1 198 ? 54.687 28.411 36.623 1.00 66.80 198 ASN F N 1
ATOM 10603 C CA . ASN F 1 198 ? 53.561 29.328 36.816 1.00 63.26 198 ASN F CA 1
ATOM 10604 C C . ASN F 1 198 ? 52.385 28.634 37.493 1.00 53.76 198 ASN F C 1
ATOM 10605 O O . ASN F 1 198 ? 51.685 29.240 38.293 1.00 53.15 198 ASN F O 1
ATOM 10610 N N . ILE F 1 199 ? 52.180 27.359 37.209 1.00 51.20 199 ILE F N 1
ATOM 10611 C CA . ILE F 1 199 ? 51.118 26.623 37.915 1.00 57.60 199 ILE F CA 1
ATOM 10612 C C . ILE F 1 199 ? 51.495 26.406 39.395 1.00 60.94 199 ILE F C 1
ATOM 10613 O O . ILE F 1 199 ? 50.703 26.703 40.292 1.00 65.91 199 ILE F O 1
ATOM 10618 N N . LYS F 1 200 ? 52.709 25.919 39.635 1.00 61.82 200 LYS F N 1
ATOM 10619 C CA . LYS F 1 200 ? 53.283 25.830 40.986 1.00 62.76 200 LYS F CA 1
ATOM 10620 C C . LYS F 1 200 ? 53.101 27.131 41.777 1.00 62.73 200 LYS F C 1
ATOM 10621 O O . LYS F 1 200 ? 52.695 27.107 42.943 1.00 66.81 200 LYS F O 1
ATOM 10627 N N . ALA F 1 201 ? 53.427 28.250 41.137 1.00 57.92 201 ALA F N 1
ATOM 10628 C CA . ALA F 1 201 ? 53.294 29.580 41.732 1.00 56.59 201 ALA F CA 1
ATOM 10629 C C . ALA F 1 201 ? 51.868 29.890 42.181 1.00 59.16 201 ALA F C 1
ATOM 10630 O O . ALA F 1 201 ? 51.668 30.457 43.249 1.00 65.19 201 ALA F O 1
ATOM 10632 N N . GLU F 1 202 ? 50.883 29.516 41.366 1.00 60.02 202 GLU F N 1
ATOM 10633 C CA . GLU F 1 202 ? 49.485 29.760 41.695 1.00 58.53 202 GLU F CA 1
ATOM 10634 C C . GLU F 1 202 ? 49.076 28.962 42.915 1.00 57.70 202 GLU F C 1
ATOM 10635 O O . GLU F 1 202 ? 48.436 29.497 43.831 1.00 57.68 202 GLU F O 1
ATOM 10641 N N . MET F 1 203 ? 49.466 27.693 42.937 1.00 55.23 203 MET F N 1
ATOM 10642 C CA . MET F 1 203 ? 49.090 26.798 44.037 1.00 58.11 203 MET F CA 1
ATOM 10643 C C . MET F 1 203 ? 49.605 27.299 45.391 1.00 57.75 203 MET F C 1
ATOM 10644 O O . MET F 1 203 ? 49.011 27.043 46.428 1.00 64.21 203 MET F O 1
ATOM 10649 N N . LEU F 1 204 ? 50.704 28.027 45.344 1.00 56.91 204 LEU F N 1
ATOM 10650 C CA . LEU F 1 204 ? 51.426 28.480 46.526 1.00 57.06 204 LEU F CA 1
ATOM 10651 C C . LEU F 1 204 ? 50.754 29.655 47.236 1.00 55.20 204 LEU F C 1
ATOM 10652 O O . LEU F 1 204 ? 50.778 29.720 48.446 1.00 60.16 204 LEU F O 1
ATOM 10657 N N . LYS F 1 205 ? 50.188 30.589 46.479 1.00 58.39 205 LYS F N 1
ATOM 10658 C CA . LYS F 1 205 ? 49.418 31.719 47.051 1.00 60.22 205 LYS F CA 1
ATOM 10659 C C . LYS F 1 205 ? 48.242 31.263 47.924 1.00 54.95 205 LYS F C 1
ATOM 10660 O O . LYS F 1 205 ? 47.814 31.961 48.841 1.00 59.00 205 LYS F O 1
ATOM 10666 N N . LEU F 1 206 ? 47.720 30.095 47.606 1.00 52.28 206 LEU F N 1
ATOM 10667 C CA . LEU F 1 206 ? 46.617 29.485 48.362 1.00 52.47 206 LEU F CA 1
ATOM 10668 C C . LEU F 1 206 ? 47.000 28.892 49.719 1.00 47.16 206 LEU F C 1
ATOM 10669 O O . LEU F 1 206 ? 46.123 28.489 50.464 1.00 45.62 206 LEU F O 1
ATOM 10674 N N . ILE F 1 207 ? 48.296 28.840 50.026 1.00 46.07 207 ILE F N 1
ATOM 10675 C CA . ILE F 1 207 ? 48.804 28.177 51.246 1.00 52.70 207 ILE F CA 1
ATOM 10676 C C . ILE F 1 207 ? 49.408 29.203 52.188 1.00 50.56 207 ILE F C 1
ATOM 10677 O O . ILE F 1 207 ? 50.412 29.800 51.842 1.00 46.50 207 ILE F O 1
ATOM 10682 N N . PRO F 1 208 ? 48.788 29.428 53.370 1.00 53.07 208 PRO F N 1
ATOM 10683 C CA . PRO F 1 208 ? 49.338 30.356 54.370 1.00 50.84 208 PRO F CA 1
ATOM 10684 C C . PRO F 1 208 ? 50.789 30.046 54.798 1.00 47.46 208 PRO F C 1
ATOM 10685 O O . PRO F 1 208 ? 51.578 30.943 55.038 1.00 53.35 208 PRO F O 1
ATOM 10689 N N . ALA F 1 209 ? 51.122 28.776 54.886 1.00 49.09 209 ALA F N 1
ATOM 10690 C CA . ALA F 1 209 ? 52.494 28.346 55.143 1.00 45.52 209 ALA F CA 1
ATOM 10691 C C . ALA F 1 209 ? 53.480 28.817 54.044 1.00 47.84 209 ALA F C 1
ATOM 10692 O O . ALA F 1 209 ? 54.696 28.853 54.268 1.00 49.25 209 ALA F O 1
ATOM 10694 N N . ALA F 1 210 ? 52.942 29.156 52.865 1.00 50.15 210 ALA F N 1
ATOM 10695 C CA . ALA F 1 210 ? 53.702 29.737 51.734 1.00 47.72 210 ALA F CA 1
ATOM 10696 C C . ALA F 1 210 ? 54.785 28.780 51.202 1.00 52.25 210 ALA F C 1
ATOM 10697 O O . ALA F 1 210 ? 55.830 29.199 50.692 1.00 47.21 210 ALA F O 1
ATOM 10699 N N . GLN F 1 211 ? 54.518 27.489 51.323 1.00 53.67 211 GLN F N 1
ATOM 10700 C CA . GLN F 1 211 ? 55.434 26.469 50.845 1.00 49.95 211 GLN F CA 1
ATOM 10701 C C . GLN F 1 211 ? 54.693 25.141 50.698 1.00 46.66 211 GLN F C 1
ATOM 10702 O O . GLN F 1 211 ? 53.708 24.894 51.372 1.00 42.24 211 GLN F O 1
ATOM 10708 N N . PHE F 1 212 ? 55.169 24.294 49.804 1.00 45.92 212 PHE F N 1
ATOM 10709 C CA . PHE F 1 212 ? 54.588 22.978 49.631 1.00 46.56 212 PHE F CA 1
ATOM 10710 C C . PHE F 1 212 ? 55.066 22.095 50.752 1.00 46.32 212 PHE F C 1
ATOM 10711 O O . PHE F 1 212 ? 56.132 22.312 51.318 1.00 52.17 212 PHE F O 1
ATOM 10719 N N . GLY F 1 213 ? 54.265 21.097 51.069 1.00 48.99 213 GLY F N 1
ATOM 10720 C CA . GLY F 1 213 ? 54.606 20.151 52.125 1.00 52.54 213 GLY F CA 1
ATOM 10721 C C . GLY F 1 213 ? 55.596 19.102 51.669 1.00 54.18 213 GLY F C 1
ATOM 10722 O O . GLY F 1 213 ? 56.001 19.071 50.515 1.00 54.88 213 GLY F O 1
ATOM 10723 N N . GLU F 1 214 ? 55.973 18.226 52.587 1.00 57.54 214 GLU F N 1
ATOM 10724 C CA . GLU F 1 214 ? 56.839 17.103 52.252 1.00 56.61 214 GLU F CA 1
ATOM 10725 C C . GLU F 1 214 ? 56.167 15.782 52.649 1.00 54.81 214 GLU F C 1
ATOM 10726 O O . GLU F 1 214 ? 55.206 15.754 53.416 1.00 51.54 214 GLU F O 1
ATOM 10732 N N . ALA F 1 215 ? 56.632 14.689 52.065 1.00 54.78 215 ALA F N 1
ATOM 10733 C CA . ALA F 1 215 ? 55.968 13.383 52.261 1.00 55.30 215 ALA F CA 1
ATOM 10734 C C . ALA F 1 215 ? 55.950 13.022 53.757 1.00 53.15 215 ALA F C 1
ATOM 10735 O O . ALA F 1 215 ? 54.983 12.461 54.279 1.00 56.95 215 ALA F O 1
ATOM 10737 N N . GLN F 1 216 ? 57.034 13.368 54.432 1.00 45.89 216 GLN F N 1
ATOM 10738 C CA . GLN F 1 216 ? 57.192 13.082 55.861 1.00 49.92 216 GLN F CA 1
ATOM 10739 C C . GLN F 1 216 ? 56.110 13.757 56.748 1.00 53.44 216 GLN F C 1
ATOM 10740 O O . GLN F 1 216 ? 55.790 13.258 57.827 1.00 51.15 216 GLN F O 1
ATOM 10746 N N . ASP F 1 217 ? 55.567 14.883 56.293 1.00 51.80 217 ASP F N 1
ATOM 10747 C CA . ASP F 1 217 ? 54.462 15.561 56.996 1.00 50.38 217 ASP F CA 1
ATOM 10748 C C . ASP F 1 217 ? 53.253 14.631 57.083 1.00 51.28 217 ASP F C 1
ATOM 10749 O O . ASP F 1 217 ? 52.554 14.601 58.095 1.00 51.87 217 ASP F O 1
ATOM 10754 N N . ILE F 1 218 ? 53.028 13.871 56.022 1.00 46.45 218 ILE F N 1
ATOM 10755 C CA . ILE F 1 218 ? 51.891 12.956 55.948 1.00 51.96 218 ILE F CA 1
ATOM 10756 C C . ILE F 1 218 ? 52.137 11.705 56.783 1.00 56.84 218 ILE F C 1
ATOM 10757 O O . ILE F 1 218 ? 51.249 11.240 57.500 1.00 55.92 218 ILE F O 1
ATOM 10762 N N . ALA F 1 219 ? 53.349 11.170 56.660 1.00 55.13 219 ALA F N 1
ATOM 10763 C CA . ALA F 1 219 ? 53.806 10.041 57.461 1.00 53.71 219 ALA F CA 1
ATOM 10764 C C . ALA F 1 219 ? 53.689 10.357 58.966 1.00 54.08 219 ALA F C 1
ATOM 10765 O O . ALA F 1 219 ? 53.212 9.535 59.750 1.00 54.34 219 ALA F O 1
ATOM 10767 N N . ASN F 1 220 ? 54.152 11.542 59.342 1.00 53.62 220 ASN F N 1
ATOM 10768 C CA . ASN F 1 220 ? 54.037 12.068 60.720 1.00 55.93 220 ASN F CA 1
ATOM 10769 C C . ASN F 1 220 ? 52.621 11.904 61.288 1.00 55.39 220 ASN F C 1
ATOM 10770 O O . ASN F 1 220 ? 52.451 11.428 62.411 1.00 53.81 220 ASN F O 1
ATOM 10775 N N . ALA F 1 221 ? 51.629 12.280 60.484 1.00 56.82 221 ALA F N 1
ATOM 10776 C CA . ALA F 1 221 ? 50.198 12.263 60.851 1.00 55.17 221 ALA F CA 1
ATOM 10777 C C . ALA F 1 221 ? 49.651 10.846 60.869 1.00 53.85 221 ALA F C 1
ATOM 10778 O O . ALA F 1 221 ? 48.908 10.457 61.762 1.00 54.79 221 ALA F O 1
ATOM 10780 N N . VAL F 1 222 ? 50.052 10.062 59.881 1.00 59.17 222 VAL F N 1
ATOM 10781 C CA . VAL F 1 222 ? 49.615 8.658 59.783 1.00 57.10 222 VAL F CA 1
ATOM 10782 C C . VAL F 1 222 ? 50.055 7.860 61.016 1.00 58.80 222 VAL F C 1
ATOM 10783 O O . VAL F 1 222 ? 49.295 7.110 61.613 1.00 63.95 222 VAL F O 1
ATOM 10787 N N . THR F 1 223 ? 51.301 8.046 61.390 1.00 54.81 223 THR F N 1
ATOM 10788 C CA . THR F 1 223 ? 51.874 7.331 62.512 1.00 53.29 223 THR F CA 1
ATOM 10789 C C . THR F 1 223 ? 51.161 7.690 63.817 1.00 57.73 223 THR F C 1
ATOM 10790 O O . THR F 1 223 ? 50.971 6.841 64.686 1.00 57.65 223 THR F O 1
ATOM 10794 N N . PHE F 1 224 ? 50.759 8.951 63.944 1.00 57.30 224 PHE F N 1
ATOM 10795 C CA . PHE F 1 224 ? 50.012 9.407 65.125 1.00 51.84 224 PHE F CA 1
ATOM 10796 C C . PHE F 1 224 ? 48.688 8.656 65.258 1.00 51.02 224 PHE F C 1
ATOM 10797 O O . PHE F 1 224 ? 48.340 8.183 66.329 1.00 48.70 224 PHE F O 1
ATOM 10805 N N . PHE F 1 225 ? 47.963 8.552 64.146 1.00 54.99 225 PHE F N 1
ATOM 10806 C CA . PHE F 1 225 ? 46.710 7.812 64.095 1.00 54.41 225 PHE F CA 1
ATOM 10807 C C . PHE F 1 225 ? 46.905 6.304 64.301 1.00 55.51 225 PHE F C 1
ATOM 10808 O O . PHE F 1 225 ? 46.094 5.662 64.911 1.00 57.16 225 PHE F O 1
ATOM 10816 N N . ALA F 1 226 ? 47.993 5.759 63.782 1.00 58.99 226 ALA F N 1
ATOM 10817 C CA . ALA F 1 226 ? 48.284 4.325 63.870 1.00 56.11 226 ALA F CA 1
ATOM 10818 C C . ALA F 1 226 ? 48.635 3.908 65.280 1.00 58.85 226 ALA F C 1
ATOM 10819 O O . ALA F 1 226 ? 48.613 2.730 65.601 1.00 63.10 226 ALA F O 1
ATOM 10821 N N . SER F 1 227 ? 48.939 4.878 66.128 1.00 60.49 227 SER F N 1
ATOM 10822 C CA . SER F 1 227 ? 49.450 4.582 67.465 1.00 63.92 227 SER F CA 1
ATOM 10823 C C . SER F 1 227 ? 48.332 4.298 68.463 1.00 65.72 227 SER F C 1
ATOM 10824 O O . SER F 1 227 ? 47.218 4.784 68.320 1.00 61.88 227 SER F O 1
ATOM 10827 N N . ASP F 1 228 ? 48.680 3.536 69.498 1.00 68.84 228 ASP F N 1
ATOM 10828 C CA . ASP F 1 228 ? 47.749 3.164 70.574 1.00 69.81 228 ASP F CA 1
ATOM 10829 C C . ASP F 1 228 ? 47.187 4.373 71.306 1.00 66.89 228 ASP F C 1
ATOM 10830 O O . ASP F 1 228 ? 46.070 4.343 71.802 1.00 62.65 228 ASP F O 1
ATOM 10835 N N . GLN F 1 229 ? 47.976 5.433 71.361 1.00 67.04 229 GLN F N 1
ATOM 10836 C CA . GLN F 1 229 ? 47.641 6.582 72.173 1.00 67.47 229 GLN F CA 1
ATOM 10837 C C . GLN F 1 229 ? 46.459 7.354 71.601 1.00 66.39 229 GLN F C 1
ATOM 10838 O O . GLN F 1 229 ? 45.703 7.971 72.363 1.00 68.16 229 GLN F O 1
ATOM 10844 N N . SER F 1 230 ? 46.303 7.302 70.273 1.00 63.02 230 SER F N 1
ATOM 10845 C CA . SER F 1 230 ? 45.194 7.981 69.558 1.00 61.83 230 SER F CA 1
ATOM 10846 C C . SER F 1 230 ? 43.887 7.138 69.488 1.00 56.81 230 SER F C 1
ATOM 10847 O O . SER F 1 230 ? 43.013 7.345 68.642 1.00 55.87 230 SER F O 1
ATOM 10850 N N . LYS F 1 231 ? 43.750 6.235 70.446 1.00 55.35 231 LYS F N 1
ATOM 10851 C CA . LYS F 1 231 ? 42.605 5.328 70.575 1.00 51.86 231 LYS F CA 1
ATOM 10852 C C . LYS F 1 231 ? 41.222 5.983 70.622 1.00 51.39 231 LYS F C 1
ATOM 10853 O O . LYS F 1 231 ? 40.250 5.388 70.180 1.00 55.20 231 LYS F O 1
ATOM 10859 N N . TYR F 1 232 ? 41.121 7.199 71.147 1.00 53.25 232 TYR F N 1
ATOM 10860 C CA . TYR F 1 232 ? 39.810 7.872 71.279 1.00 50.21 232 TYR F CA 1
ATOM 10861 C C . TYR F 1 232 ? 39.464 8.799 70.107 1.00 49.77 232 TYR F C 1
ATOM 10862 O O . TYR F 1 232 ? 38.519 9.592 70.188 1.00 52.09 232 TYR F O 1
ATOM 10871 N N . ILE F 1 233 ? 40.235 8.692 69.031 1.00 48.23 233 ILE F N 1
ATOM 10872 C CA . ILE F 1 233 ? 40.008 9.479 67.809 1.00 48.76 233 ILE F CA 1
ATOM 10873 C C . ILE F 1 233 ? 39.545 8.538 66.706 1.00 50.47 233 ILE F C 1
ATOM 10874 O O . ILE F 1 233 ? 40.279 7.656 66.280 1.00 54.44 233 ILE F O 1
ATOM 10879 N N . THR F 1 234 ? 38.321 8.717 66.248 1.00 50.97 234 THR F N 1
ATOM 10880 C CA . THR F 1 234 ? 37.812 7.880 65.175 1.00 47.48 234 THR F CA 1
ATOM 10881 C C . THR F 1 234 ? 36.807 8.643 64.305 1.00 46.18 234 THR F C 1
ATOM 10882 O O . THR F 1 234 ? 36.068 9.504 64.773 1.00 47.94 234 THR F O 1
ATOM 10886 N N . GLY F 1 235 ? 36.828 8.317 63.017 1.00 50.08 235 GLY F N 1
ATOM 10887 C CA . GLY F 1 235 ? 35.935 8.905 62.026 1.00 50.29 235 GLY F CA 1
ATOM 10888 C C . GLY F 1 235 ? 36.351 10.288 61.590 1.00 54.89 235 GLY F C 1
ATOM 10889 O O . GLY F 1 235 ? 35.568 10.996 60.984 1.00 58.65 235 GLY F O 1
ATOM 10890 N N . GLN F 1 236 ? 37.576 10.677 61.917 1.00 53.98 236 GLN F N 1
ATOM 10891 C CA . GLN F 1 236 ? 38.030 12.061 61.700 1.00 54.96 236 GLN F CA 1
ATOM 10892 C C . GLN F 1 236 ? 38.894 12.192 60.442 1.00 56.13 236 GLN F C 1
ATOM 10893 O O . GLN F 1 236 ? 39.489 11.228 59.971 1.00 52.82 236 GLN F O 1
ATOM 10899 N N . THR F 1 237 ? 38.896 13.398 59.886 1.00 59.91 237 THR F N 1
ATOM 10900 C CA . THR F 1 237 ? 39.759 13.776 58.760 1.00 59.20 237 THR F CA 1
ATOM 10901 C C . THR F 1 237 ? 40.625 14.927 59.199 1.00 54.78 237 THR F C 1
ATOM 10902 O O . THR F 1 237 ? 40.134 15.945 59.648 1.00 55.89 237 THR F O 1
ATOM 10906 N N . LEU F 1 238 ? 41.923 14.739 59.083 1.00 56.89 238 LEU F N 1
ATOM 10907 C CA . LEU F 1 238 ? 42.891 15.770 59.443 1.00 57.87 238 LEU F CA 1
ATOM 10908 C C . LEU F 1 238 ? 43.558 16.297 58.178 1.00 56.37 238 LEU F C 1
ATOM 10909 O O . LEU F 1 238 ? 44.207 15.534 57.460 1.00 51.70 238 LEU F O 1
ATOM 10914 N N . ASN F 1 239 ? 43.382 17.590 57.921 1.00 53.30 239 ASN F N 1
ATOM 10915 C CA . ASN F 1 239 ? 44.038 18.243 56.786 1.00 51.89 239 ASN F CA 1
ATOM 10916 C C . ASN F 1 239 ? 45.478 18.538 57.126 1.00 54.27 239 ASN F C 1
ATOM 10917 O O . ASN F 1 239 ? 45.757 19.235 58.109 1.00 56.61 239 ASN F O 1
ATOM 10922 N N . VAL F 1 240 ? 46.391 18.022 56.301 1.00 54.49 240 VAL F N 1
ATOM 10923 C CA . VAL F 1 240 ? 47.814 18.347 56.388 1.00 51.79 240 VAL F CA 1
ATOM 10924 C C . VAL F 1 240 ? 48.221 19.142 55.136 1.00 51.36 240 VAL F C 1
ATOM 10925 O O . VAL F 1 240 ? 48.662 18.589 54.141 1.00 44.57 240 VAL F O 1
ATOM 10929 N N . ASP F 1 241 ? 48.089 20.459 55.220 1.00 52.17 241 ASP F N 1
ATOM 10930 C CA . ASP F 1 241 ? 48.011 21.302 54.016 1.00 51.75 241 ASP F CA 1
ATOM 10931 C C . ASP F 1 241 ? 48.553 22.724 54.130 1.00 50.15 241 ASP F C 1
ATOM 10932 O O . ASP F 1 241 ? 48.304 23.554 53.237 1.00 53.03 241 ASP F O 1
ATOM 10937 N N . GLY F 1 242 ? 49.287 23.003 55.206 1.00 47.47 242 GLY F N 1
ATOM 10938 C CA . GLY F 1 242 ? 49.856 24.342 55.422 1.00 51.30 242 GLY F CA 1
ATOM 10939 C C . GLY F 1 242 ? 48.842 25.448 55.648 1.00 49.29 242 GLY F C 1
ATOM 10940 O O . GLY F 1 242 ? 49.173 26.633 55.528 1.00 50.33 242 GLY F O 1
ATOM 10941 N N . GLY F 1 243 ? 47.622 25.054 55.999 1.00 51.01 243 GLY F N 1
ATOM 10942 C CA . GLY F 1 243 ? 46.535 25.999 56.265 1.00 52.03 243 GLY F CA 1
ATOM 10943 C C . GLY F 1 243 ? 45.672 26.345 55.067 1.00 49.23 243 GLY F C 1
ATOM 10944 O O . GLY F 1 243 ? 44.898 27.310 55.114 1.00 45.75 243 GLY F O 1
ATOM 10945 N N . MET F 1 244 ? 45.820 25.575 53.997 1.00 47.45 244 MET F N 1
ATOM 10946 C CA . MET F 1 244 ? 45.123 25.851 52.753 1.00 51.55 244 MET F CA 1
ATOM 10947 C C . MET F 1 244 ? 43.621 25.713 52.919 1.00 51.94 244 MET F C 1
ATOM 10948 O O . MET F 1 244 ? 42.863 26.542 52.448 1.00 55.92 244 MET F O 1
ATOM 10953 N N . VAL F 1 245 ? 43.200 24.638 53.565 1.00 55.56 245 VAL F N 1
ATOM 10954 C CA . VAL F 1 245 ? 41.783 24.408 53.844 1.00 57.14 245 VAL F CA 1
ATOM 10955 C C . VAL F 1 245 ? 41.557 24.397 55.349 1.00 55.38 245 VAL F C 1
ATOM 10956 O O . VAL F 1 245 ? 41.996 23.490 56.065 1.00 53.68 245 VAL F O 1
ATOM 10960 N N . MET F 1 246 ? 40.890 25.449 55.805 1.00 58.47 246 MET F N 1
ATOM 10961 C CA . MET F 1 246 ? 40.491 25.594 57.196 1.00 66.30 246 MET F CA 1
ATOM 10962 C C . MET F 1 246 ? 38.952 25.682 57.243 1.00 74.73 246 MET F C 1
ATOM 10963 O O . MET F 1 246 ? 38.260 24.812 57.792 1.00 77.56 246 MET F O 1
ATOM 10969 N N . MET G 1 1 ? 58.789 15.666 70.977 1.00 87.94 1 MET G N 1
ATOM 10970 C CA . MET G 1 1 ? 60.021 15.387 71.773 1.00 89.25 1 MET G CA 1
ATOM 10971 C C . MET G 1 1 ? 60.618 16.654 72.420 1.00 86.95 1 MET G C 1
ATOM 10972 O O . MET G 1 1 ? 61.724 16.631 72.963 1.00 96.57 1 MET G O 1
ATOM 10977 N N . LEU G 1 2 ? 59.885 17.749 72.286 1.00 76.82 2 LEU G N 1
ATOM 10978 C CA . LEU G 1 2 ? 59.919 18.993 73.136 1.00 72.59 2 LEU G CA 1
ATOM 10979 C C . LEU G 1 2 ? 61.116 19.395 74.042 1.00 68.11 2 LEU G C 1
ATOM 10980 O O . LEU G 1 2 ? 60.960 20.217 74.951 1.00 61.36 2 LEU G O 1
ATOM 10985 N N . LYS G 1 3 ? 62.300 18.870 73.770 1.00 70.25 3 LYS G N 1
ATOM 10986 C CA . LYS G 1 3 ? 63.506 19.239 74.527 1.00 72.05 3 LYS G CA 1
ATOM 10987 C C . LYS G 1 3 ? 63.820 20.736 74.423 1.00 67.50 3 LYS G C 1
ATOM 10988 O O . LYS G 1 3 ? 63.836 21.313 73.327 1.00 63.48 3 LYS G O 1
ATOM 10994 N N . GLY G 1 4 ? 64.062 21.351 75.574 1.00 61.20 4 GLY G N 1
ATOM 10995 C CA . GLY G 1 4 ? 64.367 22.783 75.638 1.00 60.79 4 GLY G CA 1
ATOM 10996 C C . GLY G 1 4 ? 63.214 23.736 75.404 1.00 60.64 4 GLY G C 1
ATOM 10997 O O . GLY G 1 4 ? 63.410 24.945 75.436 1.00 63.64 4 GLY G O 1
ATOM 10998 N N . LYS G 1 5 ? 62.019 23.203 75.165 1.00 62.60 5 LYS G N 1
ATOM 10999 C CA . LYS G 1 5 ? 60.824 24.032 74.931 1.00 62.42 5 LYS G CA 1
ATOM 11000 C C . LYS G 1 5 ? 60.254 24.528 76.245 1.00 54.63 5 LYS G C 1
ATOM 11001 O O . LYS G 1 5 ? 60.408 23.867 77.257 1.00 55.66 5 LYS G O 1
ATOM 11007 N N . VAL G 1 6 ? 59.600 25.685 76.231 1.00 52.39 6 VAL G N 1
ATOM 11008 C CA . VAL G 1 6 ? 58.811 26.113 77.409 1.00 53.95 6 VAL G CA 1
ATOM 11009 C C . VAL G 1 6 ? 57.328 26.314 77.031 1.00 55.93 6 VAL G C 1
ATOM 11010 O O . VAL G 1 6 ? 56.977 26.978 76.039 1.00 52.44 6 VAL G O 1
ATOM 11014 N N . ALA G 1 7 ? 56.478 25.690 77.839 1.00 54.57 7 ALA G N 1
ATOM 11015 C CA . ALA G 1 7 ? 55.030 25.669 77.612 1.00 51.95 7 ALA G CA 1
ATOM 11016 C C . ALA G 1 7 ? 54.267 26.442 78.677 1.00 52.07 7 ALA G C 1
ATOM 11017 O O . ALA G 1 7 ? 54.513 26.302 79.868 1.00 56.56 7 ALA G O 1
ATOM 11019 N N . LEU G 1 8 ? 53.346 27.282 78.237 1.00 54.03 8 LEU G N 1
ATOM 11020 C CA . LEU G 1 8 ? 52.415 27.946 79.155 1.00 50.96 8 LEU G CA 1
ATOM 11021 C C . LEU G 1 8 ? 51.069 27.280 78.943 1.00 50.39 8 LEU G C 1
ATOM 11022 O O . LEU G 1 8 ? 50.523 27.323 77.840 1.00 49.27 8 LEU G O 1
ATOM 11027 N N . VAL G 1 9 ? 50.570 26.619 79.987 1.00 52.64 9 VAL G N 1
ATOM 11028 C CA . VAL G 1 9 ? 49.256 25.945 79.955 1.00 53.59 9 VAL G CA 1
ATOM 11029 C C . VAL G 1 9 ? 48.301 26.621 80.913 1.00 53.16 9 VAL G C 1
ATOM 11030 O O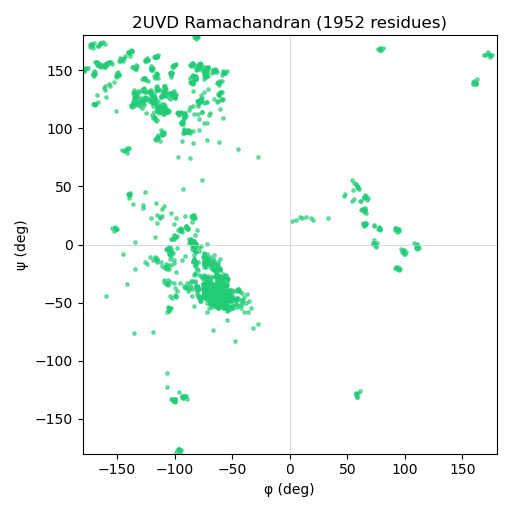 . VAL G 1 9 ? 48.528 26.607 82.136 1.00 46.73 9 VAL G O 1
ATOM 11034 N N . THR G 1 10 ? 47.248 27.220 80.350 1.00 54.75 10 THR G N 1
ATOM 11035 C CA . THR G 1 10 ? 46.208 27.892 81.154 1.00 56.24 10 THR G CA 1
ATOM 11036 C C . THR G 1 10 ? 45.193 26.851 81.665 1.00 57.55 10 THR G C 1
ATOM 11037 O O . THR G 1 10 ? 44.892 25.877 80.990 1.00 60.79 10 THR G O 1
ATOM 11041 N N . GLY G 1 11 ? 44.703 27.048 82.878 1.00 55.95 11 GLY G N 1
ATOM 11042 C CA . GLY G 1 11 ? 43.816 26.069 83.511 1.00 56.43 11 GLY G CA 1
ATOM 11043 C C . GLY G 1 11 ? 44.455 24.685 83.692 1.00 54.68 11 GLY G C 1
ATOM 11044 O O . GLY G 1 11 ? 43.847 23.653 83.418 1.00 52.71 11 GLY G O 1
ATOM 11045 N N . ALA G 1 12 ? 45.668 24.679 84.220 1.00 54.35 12 ALA G N 1
ATOM 11046 C CA . ALA G 1 12 ? 46.517 23.478 84.255 1.00 52.04 12 ALA G CA 1
ATOM 11047 C C . ALA G 1 12 ? 46.505 22.706 85.580 1.00 52.31 12 ALA G C 1
ATOM 11048 O O . ALA G 1 12 ? 47.2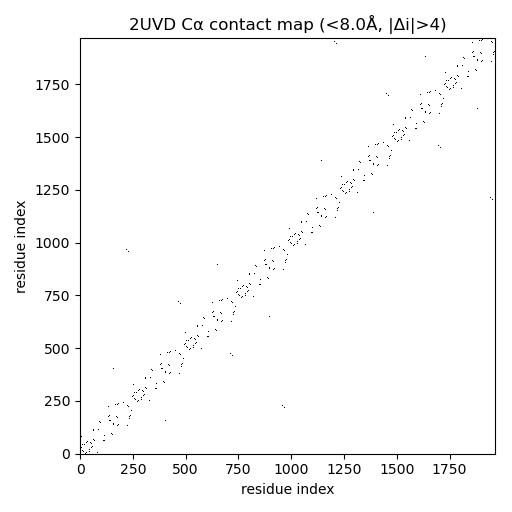64 21.766 85.765 1.00 53.25 12 ALA G O 1
ATOM 11050 N N . SER G 1 13 ? 45.647 23.091 86.499 1.00 52.78 13 SER G N 1
ATOM 11051 C CA . SER G 1 13 ? 45.722 22.557 87.854 1.00 57.36 13 SER G CA 1
ATOM 11052 C C . SER G 1 13 ? 45.025 21.211 88.039 1.00 57.42 13 SER G C 1
ATOM 11053 O O . SER G 1 13 ? 45.231 20.522 89.043 1.00 59.92 13 SER G O 1
ATOM 11056 N N . ARG G 1 14 ? 44.200 20.832 87.083 1.00 62.12 14 ARG G N 1
ATOM 11057 C CA . ARG G 1 14 ? 43.557 19.514 87.146 1.00 61.95 14 ARG G CA 1
ATOM 11058 C C . ARG G 1 14 ? 42.945 19.086 85.836 1.00 51.95 14 ARG G C 1
ATOM 11059 O O . ARG G 1 14 ? 42.875 19.859 84.923 1.00 47.66 14 ARG G O 1
ATOM 11067 N N . GLY G 1 15 ? 42.491 17.840 85.811 1.00 54.09 15 GLY G N 1
ATOM 11068 C CA . GLY G 1 15 ? 41.769 17.254 84.693 1.00 52.10 15 GLY G CA 1
ATOM 11069 C C . GLY G 1 15 ? 42.586 17.289 83.416 1.00 54.17 15 GLY G C 1
ATOM 11070 O O . GLY G 1 15 ? 43.768 16.914 83.406 1.00 54.78 15 GLY G O 1
ATOM 11071 N N . ILE G 1 16 ? 41.947 17.764 82.351 1.00 47.39 16 ILE G N 1
ATOM 11072 C CA . ILE G 1 16 ? 42.567 17.837 81.042 1.00 50.45 16 ILE G CA 1
ATOM 11073 C C . ILE G 1 16 ? 43.845 18.697 81.081 1.00 50.01 16 ILE G C 1
ATOM 11074 O O . ILE G 1 16 ? 44.905 18.283 80.626 1.00 53.19 16 ILE G O 1
ATOM 11079 N N . GLY G 1 17 ? 43.731 19.877 81.664 1.00 47.44 17 GLY G N 1
ATOM 11080 C CA . GLY G 1 17 ? 44.822 20.850 81.683 1.00 45.21 17 GLY G CA 1
ATOM 11081 C C . GLY G 1 17 ? 46.036 20.338 82.410 1.00 50.09 17 GLY G C 1
ATOM 11082 O O . GLY G 1 17 ? 47.169 20.615 82.032 1.00 51.14 17 GLY G O 1
ATOM 11083 N N . ARG G 1 18 ? 45.780 19.579 83.461 1.00 52.48 18 ARG G N 1
ATOM 11084 C CA . ARG G 1 18 ? 46.838 18.959 84.228 1.00 54.62 18 ARG G CA 1
ATOM 11085 C C . ARG G 1 18 ? 47.561 17.862 83.449 1.00 56.94 18 ARG G C 1
ATOM 11086 O O . ARG G 1 18 ? 48.798 17.775 83.493 1.00 51.71 18 ARG G O 1
ATOM 11094 N N . ALA G 1 19 ? 46.772 17.005 82.796 1.00 62.09 19 ALA G N 1
ATOM 11095 C CA . ALA G 1 19 ? 47.292 15.893 81.965 1.00 57.62 19 ALA G CA 1
ATOM 11096 C C . ALA G 1 19 ? 48.146 16.452 80.831 1.00 50.36 19 ALA G C 1
ATOM 11097 O O . ALA G 1 19 ? 49.171 15.890 80.472 1.00 49.79 19 ALA G O 1
ATOM 11099 N N . ILE G 1 20 ? 47.705 17.574 80.289 1.00 50.37 20 ILE G N 1
ATOM 11100 C CA . ILE G 1 20 ? 48.445 18.277 79.226 1.00 55.11 20 ILE G CA 1
ATOM 11101 C C . ILE G 1 20 ? 49.802 18.780 79.734 1.00 54.57 20 ILE G C 1
ATOM 11102 O O . ILE G 1 20 ? 50.835 18.592 79.090 1.00 54.85 20 ILE G O 1
ATOM 11107 N N . ALA G 1 21 ? 49.773 19.424 80.890 1.00 52.81 21 ALA G N 1
ATOM 11108 C CA . ALA G 1 21 ? 50.985 19.979 81.497 1.00 51.26 21 ALA G CA 1
ATOM 11109 C C . ALA G 1 21 ? 52.014 18.864 81.730 1.00 53.97 21 ALA G C 1
ATOM 11110 O O . ALA G 1 21 ? 53.188 18.962 81.330 1.00 51.65 21 ALA G O 1
ATOM 11112 N N . ILE G 1 22 ? 51.543 17.790 82.348 1.00 53.57 22 ILE G N 1
ATOM 11113 C CA . ILE G 1 22 ? 52.384 16.657 82.688 1.00 50.74 22 ILE G CA 1
ATOM 11114 C C . ILE G 1 22 ? 52.962 15.985 81.449 1.00 54.39 22 ILE G C 1
ATOM 11115 O O . ILE G 1 22 ? 54.124 15.582 81.446 1.00 56.70 22 ILE G O 1
ATOM 11120 N N . ASP G 1 23 ? 52.164 15.870 80.386 1.00 60.62 23 ASP G N 1
ATOM 11121 C CA . ASP G 1 23 ? 52.630 15.173 79.176 1.00 56.07 23 ASP G CA 1
ATOM 11122 C C . ASP G 1 23 ? 53.679 15.986 78.430 1.00 57.34 23 ASP G C 1
ATOM 11123 O O . ASP G 1 23 ? 54.694 15.449 77.974 1.00 56.59 23 ASP G O 1
ATOM 11128 N N . LEU G 1 24 ? 53.421 17.278 78.301 1.00 57.49 24 LEU G N 1
ATOM 11129 C CA . LEU G 1 24 ? 54.426 18.224 77.778 1.00 57.03 24 LEU G CA 1
ATOM 11130 C C . LEU G 1 24 ? 55.775 18.114 78.530 1.00 56.93 24 LEU G C 1
ATOM 11131 O O . LEU G 1 24 ? 56.858 18.012 77.916 1.00 52.86 24 LEU G O 1
ATOM 11136 N N . ALA G 1 25 ? 55.693 18.108 79.855 1.00 56.12 25 ALA G N 1
ATOM 11137 C CA . ALA G 1 25 ? 56.889 17.984 80.721 1.00 54.60 25 ALA G CA 1
ATOM 11138 C C . ALA G 1 25 ? 57.605 16.666 80.519 1.00 52.10 25 ALA G C 1
ATOM 11139 O O . ALA G 1 25 ? 58.816 16.584 80.595 1.00 55.38 25 ALA G O 1
ATOM 11141 N N . LYS G 1 26 ? 56.814 15.633 80.285 1.00 59.08 26 LYS G N 1
ATOM 11142 C CA . LYS G 1 26 ? 57.299 14.276 79.986 1.00 58.58 26 LYS G CA 1
ATOM 11143 C C . LYS G 1 26 ? 58.154 14.233 78.713 1.00 58.66 26 LYS G C 1
ATOM 11144 O O . LYS G 1 26 ? 59.123 13.482 78.620 1.00 54.87 26 LYS G O 1
ATOM 11150 N N . GLN G 1 27 ? 57.749 15.037 77.731 1.00 60.43 27 GLN G N 1
ATOM 11151 C CA . GLN G 1 27 ? 58.476 15.193 76.463 1.00 56.04 27 GLN G CA 1
ATOM 11152 C C . GLN G 1 27 ? 59.629 16.186 76.536 1.00 54.84 27 GLN G C 1
ATOM 11153 O O . GLN G 1 27 ? 60.245 16.480 75.523 1.00 52.67 27 GLN G O 1
ATOM 11159 N N . GLY G 1 28 ? 59.878 16.740 77.718 1.00 54.22 28 GLY G N 1
ATOM 11160 C CA . GLY G 1 28 ? 61.061 17.572 77.969 1.00 50.86 28 GLY G CA 1
ATOM 11161 C C . GLY G 1 28 ? 60.821 19.058 78.124 1.00 50.39 28 GLY G C 1
ATOM 11162 O O . GLY G 1 28 ? 61.771 19.795 78.298 1.00 54.85 28 GLY G O 1
ATOM 11163 N N . ALA G 1 29 ? 59.569 19.498 78.051 1.00 51.14 29 ALA G N 1
ATOM 11164 C CA . ALA G 1 29 ? 59.232 20.922 78.208 1.00 51.65 29 ALA G CA 1
ATOM 11165 C C . ALA G 1 29 ? 59.339 21.392 79.666 1.00 55.76 29 ALA G C 1
ATOM 11166 O O . ALA G 1 29 ? 59.073 20.631 80.592 1.00 61.66 29 ALA G O 1
ATOM 11168 N N . ASN G 1 30 ? 59.753 22.643 79.852 1.00 54.69 30 ASN G N 1
ATOM 11169 C CA . ASN G 1 30 ? 59.524 23.359 81.108 1.00 54.33 30 ASN G CA 1
ATOM 11170 C C . ASN G 1 30 ? 58.146 23.951 81.046 1.00 48.47 30 ASN G C 1
ATOM 11171 O O . ASN G 1 30 ? 57.744 24.469 80.019 1.00 52.95 30 ASN G O 1
ATOM 11176 N N . VAL G 1 31 ? 57.410 23.882 82.142 1.00 53.49 31 VAL G N 1
ATOM 11177 C CA . VAL G 1 31 ? 55.971 24.205 82.095 1.00 55.91 31 VAL G CA 1
ATOM 11178 C C . VAL G 1 31 ? 55.548 25.260 83.109 1.00 58.75 31 VAL G C 1
ATOM 11179 O O . VAL G 1 31 ? 55.905 25.187 84.280 1.00 60.51 31 VAL G O 1
ATOM 11183 N N . VAL G 1 32 ? 54.788 26.242 82.634 1.00 59.28 32 VAL G N 1
ATOM 11184 C CA . VAL G 1 32 ? 54.114 27.204 83.515 1.00 57.52 32 VAL G CA 1
ATOM 11185 C C . VAL G 1 32 ? 52.667 26.736 83.739 1.00 56.02 32 VAL G C 1
ATOM 11186 O O . VAL G 1 32 ? 51.845 26.704 82.816 1.00 50.44 32 VAL G O 1
ATOM 11190 N N . VAL G 1 33 ? 52.398 26.351 84.980 1.00 54.12 33 VAL G N 1
ATOM 11191 C CA . VAL G 1 33 ? 51.093 25.827 85.398 1.00 56.65 33 VAL G CA 1
ATOM 11192 C C . VAL G 1 33 ? 50.222 26.978 85.893 1.00 56.34 33 VAL G C 1
ATOM 11193 O O . VAL G 1 33 ? 50.360 27.404 87.045 1.00 51.64 33 VAL G O 1
ATOM 11197 N N . ASN G 1 34 ? 49.348 27.476 85.011 1.00 53.70 34 ASN G N 1
ATOM 11198 C CA . ASN G 1 34 ? 48.420 28.546 85.366 1.00 53.91 34 ASN G CA 1
ATOM 11199 C C . ASN G 1 34 ? 47.190 28.005 86.103 1.00 56.61 34 ASN G C 1
ATOM 11200 O O . ASN G 1 34 ? 46.702 26.896 85.843 1.00 52.47 34 ASN G O 1
ATOM 11205 N N . TYR G 1 35 ? 46.727 28.815 87.045 1.00 57.83 35 TYR G N 1
ATOM 11206 C CA . TYR G 1 35 ? 45.491 28.567 87.779 1.00 59.53 35 TYR G CA 1
ATOM 11207 C C . TYR G 1 35 ? 44.805 29.890 88.138 1.00 59.06 35 TYR G C 1
ATOM 11208 O O . TYR G 1 35 ? 45.435 30.956 88.153 1.00 58.34 35 TYR G O 1
ATOM 11217 N N . ALA G 1 36 ? 43.515 29.802 88.436 1.00 56.48 36 ALA G N 1
ATOM 11218 C CA . ALA G 1 36 ? 42.723 30.972 88.838 1.00 52.42 36 ALA G CA 1
ATOM 11219 C C . ALA G 1 36 ? 42.559 31.042 90.361 1.00 54.41 36 ALA G C 1
ATOM 11220 O O . ALA G 1 36 ? 42.615 32.118 90.940 1.00 59.10 36 ALA G O 1
ATOM 11222 N N . GLY G 1 37 ? 42.395 29.884 91.002 1.00 56.02 37 GLY G N 1
ATOM 11223 C CA . GLY G 1 37 ? 41.751 29.792 92.317 1.00 58.29 37 GLY G CA 1
ATOM 11224 C C . GLY G 1 37 ? 42.390 28.936 93.406 1.00 62.51 37 GLY G C 1
ATOM 11225 O O . GLY G 1 37 ? 42.095 29.140 94.596 1.00 66.20 37 GLY G O 1
ATOM 11226 N N . ASN G 1 38 ? 43.241 27.972 93.060 1.00 59.35 38 ASN G N 1
ATOM 11227 C CA . ASN G 1 38 ? 44.001 27.321 94.127 1.00 63.98 38 ASN G CA 1
ATOM 11228 C C . ASN G 1 38 ? 45.383 26.775 93.746 1.00 60.33 38 ASN G C 1
ATOM 11229 O O . ASN G 1 38 ? 45.517 25.833 92.955 1.00 46.87 38 ASN G O 1
ATOM 11234 N N . GLU G 1 39 ? 46.401 27.387 94.361 1.00 60.88 39 GLU G N 1
ATOM 11235 C CA . GLU G 1 39 ? 47.792 26.993 94.131 1.00 60.78 39 GLU G CA 1
ATOM 11236 C C . GLU G 1 39 ? 48.058 25.638 94.706 1.00 59.49 39 GLU G C 1
ATOM 11237 O O . GLU G 1 39 ? 49.067 25.034 94.379 1.00 59.86 39 GLU G O 1
ATOM 11243 N N . GLN G 1 40 ? 47.174 25.149 95.561 1.00 59.50 40 GLN G N 1
ATOM 11244 C CA . GLN G 1 40 ? 47.439 23.875 96.188 1.00 61.53 40 GLN G CA 1
ATOM 11245 C C . GLN G 1 40 ? 47.435 22.758 95.135 1.00 61.44 40 GLN G C 1
ATOM 11246 O O . GLN G 1 40 ? 48.384 21.981 95.063 1.00 61.89 40 GLN G O 1
ATOM 11252 N N . LYS G 1 41 ? 46.385 22.697 94.319 1.00 60.26 41 LYS G N 1
ATOM 11253 C CA . LYS G 1 41 ? 46.330 21.730 93.217 1.00 62.36 41 LYS G CA 1
ATOM 11254 C C . LYS G 1 41 ? 47.393 22.037 92.162 1.00 63.30 41 LYS G C 1
ATOM 11255 O O . LYS G 1 41 ? 48.033 21.131 91.631 1.00 65.15 41 LYS G O 1
ATOM 11261 N N . ALA G 1 42 ? 47.549 23.319 91.851 1.00 62.85 42 ALA G N 1
ATOM 11262 C CA . ALA G 1 42 ? 48.585 23.783 90.907 1.00 59.98 42 ALA G CA 1
ATOM 11263 C C . ALA G 1 42 ? 49.987 23.392 91.386 1.00 61.01 42 ALA G C 1
ATOM 11264 O O . ALA G 1 42 ? 50.831 22.952 90.594 1.00 61.77 42 ALA G O 1
ATOM 11266 N N . ASN G 1 43 ? 50.215 23.554 92.686 1.00 56.57 43 ASN G N 1
ATOM 11267 C CA . ASN G 1 43 ? 51.484 23.177 93.328 1.00 58.25 43 ASN G CA 1
ATOM 11268 C C . ASN G 1 43 ? 51.767 21.672 93.233 1.00 59.09 43 ASN G C 1
ATOM 11269 O O . ASN G 1 43 ? 52.921 21.261 93.156 1.00 55.51 43 ASN G O 1
ATOM 11274 N N . GLU G 1 44 ? 50.710 20.865 93.278 1.00 59.55 44 GLU G N 1
ATOM 11275 C CA . GLU G 1 44 ? 50.829 19.410 93.122 1.00 60.52 44 GLU G CA 1
ATOM 11276 C C . GLU G 1 44 ? 51.289 19.064 91.711 1.00 58.71 44 GLU G C 1
ATOM 11277 O O . GLU G 1 44 ? 52.157 18.214 91.523 1.00 59.84 44 GLU G O 1
ATOM 11283 N N . VAL G 1 45 ? 50.693 19.725 90.730 1.00 54.83 45 VAL G N 1
ATOM 11284 C CA . VAL G 1 45 ? 51.070 19.510 89.332 1.00 57.57 45 VAL G CA 1
ATOM 11285 C C . VAL G 1 45 ? 52.540 19.895 89.145 1.00 57.87 45 VAL G C 1
ATOM 11286 O O . VAL G 1 45 ? 53.305 19.159 88.524 1.00 61.31 45 VAL G O 1
ATOM 11290 N N . VAL G 1 46 ? 52.923 21.035 89.711 1.00 57.38 46 VAL G N 1
ATOM 11291 C CA . VAL G 1 46 ? 54.323 21.503 89.673 1.00 56.56 46 VAL G CA 1
ATOM 11292 C C . VAL G 1 46 ? 55.262 20.453 90.270 1.00 54.96 46 VAL G C 1
ATOM 11293 O O . VAL G 1 46 ? 56.276 20.122 89.664 1.00 53.46 46 VAL G O 1
ATOM 11297 N N . ASP G 1 47 ? 54.886 19.915 91.427 1.00 57.92 47 ASP G N 1
ATOM 11298 C CA . ASP G 1 47 ? 55.677 18.883 92.133 1.00 62.58 47 ASP G CA 1
ATOM 11299 C C . ASP G 1 47 ? 55.872 17.619 91.299 1.00 62.88 47 ASP G C 1
ATOM 11300 O O . ASP G 1 47 ? 56.940 16.999 91.318 1.00 64.06 47 ASP G O 1
ATOM 11305 N N . GLU G 1 48 ? 54.820 17.241 90.595 1.00 62.20 48 GLU G N 1
ATOM 11306 C CA . GLU G 1 48 ? 54.838 16.058 89.742 1.00 64.68 48 GLU G CA 1
ATOM 11307 C C . GLU G 1 48 ? 55.760 16.233 88.536 1.00 64.01 48 GLU G C 1
ATOM 11308 O O . GLU G 1 48 ? 56.450 15.294 88.122 1.00 66.85 48 GLU G O 1
ATOM 11314 N N . ILE G 1 49 ? 55.750 17.438 87.980 1.00 59.92 49 ILE G N 1
ATOM 11315 C CA . ILE G 1 49 ? 56.600 17.786 86.832 1.00 57.79 49 ILE G CA 1
ATOM 11316 C C . ILE G 1 49 ? 58.074 17.765 87.231 1.00 55.28 49 ILE G C 1
ATOM 11317 O O . ILE G 1 49 ? 58.924 17.298 86.488 1.00 58.03 49 ILE G O 1
ATOM 11322 N N . LYS G 1 50 ? 58.368 18.256 88.417 1.00 56.69 50 LYS G N 1
ATOM 11323 C CA . LYS G 1 50 ? 59.747 18.245 88.917 1.00 61.06 50 LYS G CA 1
ATOM 11324 C C . LYS G 1 50 ? 60.240 16.836 89.191 1.00 63.06 50 LYS G C 1
ATOM 11325 O O . LYS G 1 50 ? 61.413 16.534 88.965 1.00 65.98 50 LYS G O 1
ATOM 11331 N N . LYS G 1 51 ? 59.338 16.001 89.697 1.00 65.63 51 LYS G N 1
ATOM 11332 C CA . LYS G 1 51 ? 59.589 14.561 89.917 1.00 68.00 51 LYS G CA 1
ATOM 11333 C C . LYS G 1 51 ? 60.077 13.842 88.678 1.00 66.70 51 LYS G C 1
ATOM 11334 O O . LYS G 1 51 ? 60.955 12.988 88.749 1.00 66.96 51 LYS G O 1
ATOM 11340 N N . LEU G 1 52 ? 59.476 14.174 87.548 1.00 66.76 52 LEU G N 1
ATOM 11341 C CA . LEU G 1 52 ? 59.826 13.515 86.289 1.00 69.09 52 LEU G CA 1
ATOM 11342 C C . LEU G 1 52 ? 60.965 14.231 85.529 1.00 72.11 52 LEU G C 1
ATOM 11343 O O . LEU G 1 52 ? 61.188 13.993 84.341 1.00 74.29 52 LEU G O 1
ATOM 11348 N N . GLY G 1 53 ? 61.686 15.102 86.225 1.00 70.11 53 GLY G N 1
ATOM 11349 C CA . GLY G 1 53 ? 62.962 15.629 85.721 1.00 68.49 53 GLY G CA 1
ATOM 11350 C C . GLY G 1 53 ? 62.901 16.985 85.042 1.00 68.33 53 GLY G C 1
ATOM 11351 O O . GLY G 1 53 ? 63.935 17.559 84.706 1.00 70.54 53 GLY G O 1
ATOM 11352 N N . SER G 1 54 ? 61.700 17.508 84.848 1.00 62.90 54 SER G N 1
ATOM 11353 C CA . SER G 1 54 ? 61.553 18.811 84.207 1.00 62.73 54 SER G CA 1
ATOM 11354 C C . SER G 1 54 ? 61.418 19.912 85.255 1.00 59.23 54 SER G C 1
ATOM 11355 O O . SER G 1 54 ? 61.541 19.652 86.456 1.00 60.31 54 SER G O 1
ATOM 11358 N N . ASP G 1 55 ? 61.196 21.140 84.798 1.00 57.32 55 ASP G N 1
ATOM 11359 C CA . ASP G 1 55 ? 60.980 22.285 85.705 1.00 57.26 55 ASP G CA 1
ATOM 11360 C C . ASP G 1 55 ? 59.623 22.923 85.471 1.00 52.10 55 ASP G C 1
ATOM 11361 O O . ASP G 1 55 ? 59.090 22.868 84.372 1.00 48.52 55 ASP G O 1
ATOM 11366 N N . ALA G 1 56 ? 59.071 23.517 86.523 1.00 52.28 56 ALA G N 1
ATOM 11367 C CA . ALA G 1 56 ? 57.755 24.164 86.448 1.00 51.65 56 ALA G CA 1
ATOM 11368 C C . ALA G 1 56 ? 57.560 25.204 87.521 1.00 52.08 56 ALA G C 1
ATOM 11369 O O . ALA G 1 56 ? 58.219 25.183 88.561 1.00 54.51 56 ALA G O 1
ATOM 11371 N N . ILE G 1 57 ? 56.657 26.130 87.241 1.00 48.48 57 ILE G N 1
ATOM 11372 C CA . ILE G 1 57 ? 56.179 27.076 88.237 1.00 48.08 57 ILE G CA 1
ATOM 11373 C C . ILE G 1 57 ? 54.659 27.192 88.105 1.00 46.95 57 ILE G C 1
ATOM 11374 O O . ILE G 1 57 ? 54.112 27.013 87.036 1.00 50.35 57 ILE G O 1
ATOM 11379 N N . ALA G 1 58 ? 54.008 27.525 89.206 1.00 49.92 58 ALA G N 1
ATOM 11380 C CA . ALA G 1 58 ? 52.573 27.789 89.251 1.00 48.24 58 ALA G CA 1
ATOM 11381 C C . ALA G 1 58 ? 52.349 29.297 89.243 1.00 46.54 58 ALA G C 1
ATOM 11382 O O . ALA G 1 58 ? 52.928 30.003 90.055 1.00 48.56 58 ALA G O 1
ATOM 11384 N N . VAL G 1 59 ? 51.507 29.777 88.336 1.00 48.39 59 VAL G N 1
ATOM 11385 C CA . VAL G 1 59 ? 51.210 31.217 88.225 1.00 47.48 59 VAL G CA 1
ATOM 11386 C C . VAL G 1 59 ? 49.708 31.502 88.261 1.00 45.54 59 VAL G C 1
ATOM 11387 O O . VAL G 1 59 ? 48.942 31.007 87.433 1.00 52.66 59 VAL G O 1
ATOM 11391 N N . ARG G 1 60 ? 49.310 32.334 89.219 1.00 46.20 60 ARG G N 1
ATOM 11392 C CA . ARG G 1 60 ? 47.921 32.728 89.387 1.00 46.06 60 ARG G CA 1
ATOM 11393 C C . ARG G 1 60 ? 47.599 33.789 88.356 1.00 49.03 60 ARG G C 1
ATOM 11394 O O . ARG G 1 60 ? 48.250 34.838 88.299 1.00 47.74 60 ARG G O 1
ATOM 11402 N N . ALA G 1 61 ? 46.598 33.493 87.535 1.00 49.64 61 ALA G N 1
ATOM 11403 C CA . ALA G 1 61 ? 46.120 34.423 86.541 1.00 51.06 61 ALA G CA 1
ATOM 11404 C C . ALA G 1 61 ? 44.689 34.062 86.098 1.00 56.65 61 ALA G C 1
ATOM 11405 O O . ALA G 1 61 ? 44.399 32.915 85.736 1.00 58.26 61 ALA G O 1
ATOM 11407 N N . ASP G 1 62 ? 43.800 35.053 86.169 1.00 61.63 62 ASP G N 1
ATOM 11408 C CA . ASP G 1 62 ? 42.508 35.012 85.493 1.00 61.35 62 ASP G CA 1
ATOM 11409 C C . ASP G 1 62 ? 42.733 35.478 84.037 1.00 58.89 62 ASP G C 1
ATOM 11410 O O . ASP G 1 62 ? 43.156 36.597 83.780 1.00 57.91 62 ASP G O 1
ATOM 11415 N N . VAL G 1 63 ? 42.434 34.585 83.109 1.00 60.39 63 VAL G N 1
ATOM 11416 C CA . VAL G 1 63 ? 42.713 34.780 81.680 1.00 62.82 63 VAL G CA 1
ATOM 11417 C C . VAL G 1 63 ? 41.792 35.791 80.988 1.00 67.25 63 VAL G C 1
ATOM 11418 O O . VAL G 1 63 ? 42.057 36.197 79.853 1.00 74.38 63 VAL G O 1
ATOM 11422 N N . ALA G 1 64 ? 40.711 36.172 81.661 1.00 66.68 64 ALA G N 1
ATOM 11423 C CA . ALA G 1 64 ? 39.816 37.253 81.194 1.00 66.32 64 ALA G CA 1
ATOM 11424 C C . ALA G 1 64 ? 40.311 38.643 81.608 1.00 65.34 64 ALA G C 1
ATOM 11425 O O . ALA G 1 64 ? 39.698 39.653 81.280 1.00 72.10 64 ALA G O 1
ATOM 11427 N N . ASN G 1 65 ? 41.422 38.682 82.328 1.00 66.56 65 ASN G N 1
ATOM 11428 C CA . ASN G 1 65 ? 42.000 39.931 82.833 1.00 65.36 65 ASN G CA 1
ATOM 11429 C C . ASN G 1 65 ? 43.311 40.254 82.133 1.00 63.81 65 ASN G C 1
ATOM 11430 O O . ASN G 1 65 ? 44.298 39.537 82.284 1.00 60.43 65 ASN G O 1
ATOM 11435 N N . ALA G 1 66 ? 43.305 41.354 81.391 1.00 67.40 66 ALA G N 1
ATOM 11436 C CA . ALA G 1 66 ? 44.425 41.730 80.509 1.00 66.62 66 ALA G CA 1
ATOM 11437 C C . ALA G 1 66 ? 45.732 41.857 81.298 1.00 64.16 66 ALA G C 1
ATOM 11438 O O . ALA G 1 66 ? 46.789 41.428 80.840 1.00 67.03 66 ALA G O 1
ATOM 11440 N N . GLU G 1 67 ? 45.629 42.426 82.496 1.00 65.39 67 GLU G N 1
ATOM 11441 C CA . GLU G 1 67 ? 46.795 42.741 83.334 1.00 65.83 67 GLU G CA 1
ATOM 11442 C C . GLU G 1 67 ? 47.421 41.461 83.843 1.00 62.57 67 GLU G C 1
ATOM 11443 O O . GLU G 1 67 ? 48.628 41.295 83.841 1.00 64.37 67 GLU G O 1
ATOM 11449 N N . ASP G 1 68 ? 46.558 40.561 84.270 1.00 61.50 68 ASP G N 1
ATOM 11450 C CA . ASP G 1 68 ? 46.961 39.230 84.741 1.00 60.11 68 ASP G CA 1
ATOM 11451 C C . ASP G 1 68 ? 47.682 38.433 83.647 1.00 58.15 68 ASP G C 1
ATOM 11452 O O . ASP G 1 68 ? 48.726 37.830 83.880 1.00 61.11 68 ASP G O 1
ATOM 11457 N N . VAL G 1 69 ? 47.097 38.436 82.463 1.00 56.38 69 VAL G N 1
ATOM 11458 C CA . VAL G 1 69 ? 47.652 37.719 81.318 1.00 56.44 69 VAL G CA 1
ATOM 11459 C C . VAL G 1 69 ? 49.029 38.265 80.964 1.00 55.75 69 VAL G C 1
ATOM 11460 O O . VAL G 1 69 ? 49.960 37.496 80.753 1.00 56.01 69 VAL G O 1
ATOM 11464 N N . THR G 1 70 ? 49.145 39.587 80.910 1.00 55.96 70 THR G N 1
ATOM 11465 C CA . THR G 1 70 ? 50.402 40.237 80.535 1.00 56.48 70 THR G CA 1
ATOM 11466 C C . THR G 1 70 ? 51.494 39.871 81.525 1.00 58.62 70 THR G C 1
ATOM 11467 O O . THR G 1 70 ? 52.595 39.531 81.120 1.00 60.37 70 THR G O 1
ATOM 11471 N N . ASN G 1 71 ? 51.170 39.924 82.817 1.00 61.34 71 ASN G N 1
ATOM 11472 C CA . ASN G 1 71 ? 52.108 39.552 83.886 1.00 63.33 71 ASN G CA 1
ATOM 11473 C C . ASN G 1 71 ? 52.558 38.120 83.740 1.00 59.42 71 ASN G C 1
ATOM 11474 O O . ASN G 1 71 ? 53.731 37.805 83.820 1.00 56.04 71 ASN G O 1
ATOM 11479 N N . MET G 1 72 ? 51.587 37.266 83.486 1.00 59.51 72 MET G N 1
ATOM 11480 C CA . MET G 1 72 ? 51.821 35.831 83.423 1.00 60.68 72 MET G CA 1
ATOM 11481 C C . MET G 1 72 ? 52.804 35.476 82.304 1.00 59.49 72 MET G C 1
ATOM 11482 O O . MET G 1 72 ? 53.740 34.708 82.501 1.00 59.35 72 MET G O 1
ATOM 11487 N N . VAL G 1 73 ? 52.573 36.025 81.127 1.00 58.41 73 VAL G N 1
ATOM 11488 C CA . VAL G 1 73 ? 53.463 35.774 79.994 1.00 60.65 73 VAL G CA 1
ATOM 11489 C C . VAL G 1 73 ? 54.849 36.294 80.302 1.00 58.43 73 VAL G C 1
ATOM 11490 O O . VAL G 1 73 ? 55.837 35.648 79.987 1.00 60.82 73 VAL G O 1
ATOM 11494 N N . LYS G 1 74 ? 54.900 37.453 80.942 1.00 62.05 74 LYS G N 1
ATOM 11495 C CA . LYS G 1 74 ? 56.169 38.108 81.298 1.00 63.62 74 LYS G CA 1
ATOM 11496 C C . LYS G 1 74 ? 56.966 37.281 82.302 1.00 62.46 74 LYS G C 1
ATOM 11497 O O . LYS G 1 74 ? 58.191 37.206 82.240 1.00 64.79 74 LYS G O 1
ATOM 11503 N N . GLN G 1 75 ? 56.249 36.669 83.231 1.00 60.88 75 GLN G N 1
ATOM 11504 C CA . GLN G 1 75 ? 56.859 35.802 84.239 1.00 60.89 75 GLN G CA 1
ATOM 11505 C C . GLN G 1 75 ? 57.443 34.540 83.602 1.00 58.36 75 GLN G C 1
ATOM 11506 O O . GLN G 1 75 ? 58.514 34.075 83.967 1.00 63.57 75 GLN G O 1
ATOM 11512 N N . THR G 1 76 ? 56.715 33.994 82.647 1.00 57.60 76 THR G N 1
ATOM 11513 C CA . THR G 1 76 ? 57.149 32.825 81.877 1.00 56.75 76 THR G CA 1
ATOM 11514 C C . THR G 1 76 ? 58.505 33.112 81.244 1.00 57.39 76 THR G C 1
ATOM 11515 O O . THR G 1 76 ? 59.452 32.334 81.384 1.00 59.06 76 THR G O 1
ATOM 11519 N N . VAL G 1 77 ? 58.581 34.245 80.557 1.00 56.64 77 VAL G N 1
ATOM 11520 C CA . VAL G 1 77 ? 59.777 34.624 79.802 1.00 56.07 77 VAL G CA 1
ATOM 11521 C C . VAL G 1 77 ? 60.911 34.995 80.752 1.00 55.77 77 VAL G C 1
ATOM 11522 O O . VAL G 1 77 ? 62.084 34.684 80.499 1.00 46.43 77 VAL G O 1
ATOM 11526 N N . ASP G 1 78 ? 60.548 35.632 81.861 1.00 59.27 78 ASP G N 1
ATOM 11527 C CA . ASP G 1 78 ? 61.533 35.995 82.901 1.00 58.52 78 ASP G CA 1
ATOM 11528 C C . ASP G 1 78 ? 62.179 34.772 83.552 1.00 53.51 78 ASP G C 1
ATOM 11529 O O . ASP G 1 78 ? 63.388 34.700 83.664 1.00 51.71 78 ASP G O 1
ATOM 11534 N N . VAL G 1 79 ? 61.356 33.821 83.965 1.00 53.08 79 VAL G N 1
ATOM 11535 C CA . VAL G 1 79 ? 61.822 32.646 84.699 1.00 51.97 79 VAL G CA 1
ATOM 11536 C C . VAL G 1 79 ? 62.461 31.616 83.773 1.00 51.55 79 VAL G C 1
ATOM 11537 O O . VAL G 1 79 ? 63.530 31.085 84.083 1.00 50.62 79 VAL G O 1
ATOM 11541 N N . PHE G 1 80 ? 61.815 31.355 82.643 1.00 50.11 80 PHE G N 1
ATOM 11542 C CA . PHE G 1 80 ? 62.255 30.286 81.736 1.00 51.63 80 PHE G CA 1
ATOM 11543 C C . PHE G 1 80 ? 62.931 30.758 80.435 1.00 48.69 80 PHE G C 1
ATOM 11544 O O . PHE G 1 80 ? 63.376 29.939 79.633 1.00 49.80 80 PHE G O 1
ATOM 11552 N N . GLY G 1 81 ? 62.988 32.064 80.222 1.00 46.00 81 GLY G N 1
ATOM 11553 C CA . GLY G 1 81 ? 63.775 32.636 79.119 1.00 47.57 81 GLY G CA 1
ATOM 11554 C C . GLY G 1 81 ? 63.025 32.892 77.833 1.00 53.86 81 GLY G C 1
ATOM 11555 O O . GLY G 1 81 ? 63.452 33.681 76.998 1.00 57.82 81 GLY G O 1
ATOM 11556 N N . GLN G 1 82 ? 61.897 32.220 77.670 1.00 55.76 82 GLN G N 1
ATOM 11557 C CA . GLN G 1 82 ? 61.146 32.279 76.424 1.00 57.18 82 GLN G CA 1
ATOM 11558 C C . GLN G 1 82 ? 59.828 31.552 76.578 1.00 55.74 82 GLN G C 1
ATOM 11559 O O . GLN G 1 82 ? 59.609 30.840 77.554 1.00 52.06 82 GLN G O 1
ATOM 11565 N N . VAL G 1 83 ? 58.973 31.707 75.581 1.00 56.22 83 VAL G N 1
ATOM 11566 C CA . VAL G 1 83 ? 57.743 30.911 75.486 1.00 55.00 83 VAL G CA 1
ATOM 11567 C C . VAL G 1 83 ? 57.656 30.307 74.085 1.00 56.52 83 VAL G C 1
ATOM 11568 O O . VAL G 1 83 ? 57.703 31.016 73.077 1.00 56.84 83 VAL G O 1
ATOM 11572 N N . ASP G 1 84 ? 57.561 28.983 74.047 1.00 54.85 84 ASP G N 1
ATOM 11573 C CA . ASP G 1 84 ? 57.540 28.236 72.791 1.00 54.35 84 ASP G CA 1
ATOM 11574 C C . ASP G 1 84 ? 56.152 27.692 72.468 1.00 54.47 84 ASP G C 1
ATOM 11575 O O . ASP G 1 84 ? 55.775 27.596 71.312 1.00 49.52 84 ASP G O 1
ATOM 11580 N N . ILE G 1 85 ? 55.417 27.333 73.515 1.00 54.01 85 ILE G N 1
ATOM 11581 C CA . ILE G 1 85 ? 54.105 26.693 73.402 1.00 50.55 85 ILE G CA 1
ATOM 11582 C C . ILE G 1 85 ? 53.067 27.350 74.311 1.00 49.44 85 ILE G C 1
ATOM 11583 O O . ILE G 1 85 ? 53.284 27.528 75.512 1.00 50.80 85 ILE G O 1
ATOM 11588 N N . LEU G 1 86 ? 51.926 27.696 73.726 1.00 53.67 86 LEU G N 1
ATOM 11589 C CA . LEU G 1 86 ? 50.751 28.132 74.494 1.00 53.13 86 LEU G CA 1
ATOM 11590 C C . LEU G 1 86 ? 49.617 27.151 74.318 1.00 50.58 86 LEU G C 1
ATOM 11591 O O . LEU G 1 86 ? 49.164 26.931 73.198 1.00 58.31 86 LEU G O 1
ATOM 11596 N N . VAL G 1 87 ? 49.147 26.557 75.401 1.00 52.37 87 VAL G N 1
ATOM 11597 C CA . VAL G 1 87 ? 47.870 25.853 75.318 1.00 53.99 87 VAL G CA 1
ATOM 11598 C C . VAL G 1 87 ? 46.809 26.542 76.170 1.00 53.31 87 VAL G C 1
ATOM 11599 O O . VAL G 1 87 ? 46.951 26.708 77.367 1.00 51.31 87 VAL G O 1
ATOM 11603 N N . ASN G 1 88 ? 45.766 26.982 75.467 1.00 57.63 88 ASN G N 1
ATOM 11604 C CA . ASN G 1 88 ? 44.618 27.658 76.044 1.00 54.98 88 ASN G CA 1
ATOM 11605 C C . ASN G 1 88 ? 43.579 26.643 76.459 1.00 56.43 88 ASN G C 1
ATOM 11606 O O . ASN G 1 88 ? 42.800 26.175 75.640 1.00 52.11 88 ASN G O 1
ATOM 11611 N N . ASN G 1 89 ? 43.603 26.296 77.744 1.00 62.37 89 ASN G N 1
ATOM 11612 C CA . ASN G 1 89 ? 42.643 25.346 78.337 1.00 62.95 89 ASN G CA 1
ATOM 11613 C C . ASN G 1 89 ? 41.706 25.962 79.402 1.00 61.49 89 ASN G C 1
ATOM 11614 O O . ASN G 1 89 ? 40.720 25.340 79.777 1.00 62.45 89 ASN G O 1
ATOM 11619 N N . ALA G 1 90 ? 42.002 27.167 79.888 1.00 57.62 90 ALA G N 1
ATOM 11620 C CA . ALA G 1 90 ? 41.122 27.823 80.877 1.00 58.43 90 ALA G CA 1
ATOM 11621 C C . ALA G 1 90 ? 39.682 27.953 80.335 1.00 63.04 90 ALA G C 1
ATOM 11622 O O . ALA G 1 90 ? 39.461 28.107 79.126 1.00 67.41 90 ALA G O 1
ATOM 11624 N N . GLY G 1 91 ? 38.706 27.881 81.226 1.00 62.97 91 GLY G N 1
ATOM 11625 C CA . GLY G 1 91 ? 37.312 27.898 80.813 1.00 63.64 91 GLY G CA 1
ATOM 11626 C C . GLY G 1 91 ? 36.371 27.325 81.842 1.00 68.16 91 GLY G C 1
ATOM 11627 O O . GLY G 1 91 ? 36.668 26.318 82.461 1.00 76.73 91 GLY G O 1
ATOM 11628 N N . VAL G 1 92 ? 35.239 27.989 82.028 1.00 71.77 92 VAL G N 1
ATOM 11629 C CA . VAL G 1 92 ? 34.186 27.520 82.927 1.00 72.27 92 VAL G CA 1
ATOM 11630 C C . VAL G 1 92 ? 32.927 27.162 82.123 1.00 70.37 92 VAL G C 1
ATOM 11631 O O . VAL G 1 92 ? 32.793 27.538 80.967 1.00 67.03 92 VAL G O 1
ATOM 11635 N N . THR G 1 93 ? 32.030 26.407 82.746 1.00 72.34 93 THR G N 1
ATOM 11636 C CA . THR G 1 93 ? 30.670 26.228 82.231 1.00 69.10 93 THR G CA 1
ATOM 11637 C C . THR G 1 93 ? 29.671 26.774 83.248 1.00 63.44 93 THR G C 1
ATOM 11638 O O . THR G 1 93 ? 29.896 26.714 84.450 1.00 65.95 93 THR G O 1
ATOM 11642 N N . LYS G 1 94 ? 28.590 27.342 82.734 1.00 64.60 94 LYS G N 1
ATOM 11643 C CA . LYS G 1 94 ? 27.449 27.814 83.539 1.00 62.20 94 LYS G CA 1
ATOM 11644 C C . LYS G 1 94 ? 26.215 27.494 82.726 1.00 57.90 94 LYS G C 1
ATOM 11645 O O . LYS G 1 94 ? 25.687 28.359 82.025 1.00 55.76 94 LYS G O 1
ATOM 11651 N N . ASP G 1 95 ? 25.775 26.245 82.814 1.00 56.77 95 ASP G N 1
ATOM 11652 C CA . ASP G 1 95 ? 24.705 25.738 81.959 1.00 51.45 95 ASP G CA 1
ATOM 11653 C C . ASP G 1 95 ? 23.344 26.277 82.382 1.00 51.93 95 ASP G C 1
ATOM 11654 O O . ASP G 1 95 ? 23.095 26.571 83.563 1.00 52.86 95 ASP G O 1
ATOM 11659 N N . ASN G 1 96 ? 22.481 26.410 81.387 1.00 48.68 96 ASN G N 1
ATOM 11660 C CA . ASN G 1 96 ? 21.090 26.794 81.573 1.00 47.28 96 ASN G CA 1
ATOM 11661 C C . ASN G 1 96 ? 20.399 26.829 80.242 1.00 48.75 96 ASN G C 1
ATOM 11662 O O . ASN G 1 96 ? 21.028 27.081 79.226 1.00 52.04 96 ASN G O 1
ATOM 11667 N N . LEU G 1 97 ? 19.104 26.554 80.246 1.00 54.86 97 LEU G N 1
ATOM 11668 C CA . LEU G 1 97 ? 18.285 26.762 79.052 1.00 57.18 97 LEU G CA 1
ATOM 11669 C C . LEU G 1 97 ? 18.328 28.249 78.731 1.00 57.74 97 LEU G C 1
ATOM 11670 O O . LEU G 1 97 ? 18.272 29.088 79.636 1.00 54.26 97 LEU G O 1
ATOM 11675 N N . LEU G 1 98 ? 18.435 28.544 77.439 1.00 59.41 98 LEU G N 1
ATOM 11676 C CA . LEU G 1 98 ? 18.548 29.921 76.896 1.00 62.35 98 LEU G CA 1
ATOM 11677 C C . LEU G 1 98 ? 17.605 30.891 77.613 1.00 60.07 98 LEU G C 1
ATOM 11678 O O . LEU G 1 98 ? 17.963 32.022 77.927 1.00 55.19 98 LEU G O 1
ATOM 11683 N N . MET G 1 99 ? 16.401 30.399 77.860 1.00 62.64 99 MET G N 1
ATOM 11684 C CA . MET G 1 99 ? 15.366 31.120 78.563 1.00 66.38 99 MET G CA 1
ATOM 11685 C C . MET G 1 99 ? 15.757 31.414 80.009 1.00 65.18 99 MET G C 1
ATOM 11686 O O . MET G 1 99 ? 15.523 32.510 80.490 1.00 69.53 99 MET G O 1
ATOM 11691 N N . ARG G 1 100 ? 16.358 30.441 80.693 1.00 64.23 100 ARG G N 1
ATOM 11692 C CA . ARG G 1 100 ? 16.783 30.617 82.098 1.00 59.79 100 ARG G CA 1
ATOM 11693 C C . ARG G 1 100 ? 18.091 31.377 82.234 1.00 56.37 100 ARG G C 1
ATOM 11694 O O . ARG G 1 100 ? 18.423 31.807 83.340 1.00 58.94 100 ARG G O 1
ATOM 11702 N N . MET G 1 101 ? 18.849 31.520 81.143 1.00 50.63 101 MET G N 1
ATOM 11703 C CA . MET G 1 101 ? 20.253 31.922 81.261 1.00 48.12 101 MET G CA 1
ATOM 11704 C C . MET G 1 101 ? 20.454 33.399 81.610 1.00 49.71 101 MET G C 1
ATOM 11705 O O . MET G 1 101 ? 19.998 34.291 80.890 1.00 51.91 101 MET G O 1
ATOM 11710 N N . LYS G 1 102 ? 21.139 33.637 82.723 1.00 47.60 102 LYS G N 1
ATOM 11711 C CA . LYS G 1 102 ? 21.446 35.000 83.172 1.00 49.21 102 LYS G CA 1
ATOM 11712 C C . LYS G 1 102 ? 22.514 35.644 82.286 1.00 46.38 102 LYS G C 1
ATOM 11713 O O . LYS G 1 102 ? 23.371 34.966 81.705 1.00 38.07 102 LYS G O 1
ATOM 11719 N N . GLU G 1 103 ? 22.454 36.970 82.224 1.00 44.26 103 GLU G N 1
ATOM 11720 C CA . GLU G 1 103 ? 23.417 37.759 81.457 1.00 43.63 103 GLU G CA 1
ATOM 11721 C C . GLU G 1 103 ? 24.839 37.563 82.012 1.00 44.01 103 GLU G C 1
ATOM 11722 O O . GLU G 1 103 ? 25.803 37.415 81.246 1.00 44.15 103 GLU G O 1
ATOM 11728 N N . GLU G 1 104 ? 24.971 37.513 83.336 1.00 42.92 104 GLU G N 1
ATOM 11729 C CA . GLU G 1 104 ? 26.288 37.257 83.945 1.00 46.12 104 GLU G CA 1
ATOM 11730 C C . GLU G 1 104 ? 26.802 35.833 83.717 1.00 44.73 104 GLU G C 1
ATOM 11731 O O . GLU G 1 104 ? 27.987 35.643 83.541 1.00 47.31 104 GLU G O 1
ATOM 11737 N N . GLU G 1 105 ? 25.915 34.846 83.684 1.00 47.20 105 GLU G N 1
ATOM 11738 C CA . GLU G 1 105 ? 26.306 33.472 83.271 1.00 51.02 105 GLU G CA 1
ATOM 11739 C C . GLU G 1 105 ? 26.868 33.457 81.839 1.00 49.29 105 GLU G C 1
ATOM 11740 O O . GLU G 1 105 ? 27.859 32.786 81.547 1.00 52.27 105 GLU G O 1
ATOM 11746 N N . TRP G 1 106 ? 26.215 34.198 80.956 1.00 51.02 106 TRP G N 1
ATOM 11747 C CA . TRP G 1 106 ? 26.700 34.388 79.589 1.00 49.81 106 TRP G CA 1
ATOM 11748 C C . TRP G 1 106 ? 28.088 35.044 79.590 1.00 45.94 106 TRP G C 1
ATOM 11749 O O . TRP G 1 106 ? 29.018 34.524 78.997 1.00 44.77 106 TRP G O 1
ATOM 11760 N N . ASP G 1 107 ? 28.201 36.178 80.264 1.00 46.82 107 ASP G N 1
ATOM 11761 C CA . ASP G 1 107 ? 29.423 37.007 80.241 1.00 50.72 107 ASP G CA 1
ATOM 11762 C C . ASP G 1 107 ? 30.628 36.251 80.755 1.00 50.88 107 ASP G C 1
ATOM 11763 O O . ASP G 1 107 ? 31.673 36.211 80.107 1.00 54.33 107 ASP G O 1
ATOM 11768 N N . THR G 1 108 ? 30.465 35.643 81.922 1.00 52.96 108 THR G N 1
ATOM 11769 C CA . THR G 1 108 ? 31.568 34.908 82.578 1.00 55.34 108 THR G CA 1
ATOM 11770 C C . THR G 1 108 ? 32.109 33.749 81.702 1.00 53.75 108 THR G C 1
ATOM 11771 O O . THR G 1 108 ? 33.326 33.527 81.602 1.00 47.11 108 THR G O 1
ATOM 11775 N N . VAL G 1 109 ? 31.204 33.037 81.045 1.00 53.19 109 VAL G N 1
ATOM 11776 C CA . VAL G 1 109 ? 31.620 31.942 80.131 1.00 55.03 109 VAL G CA 1
ATOM 11777 C C . VAL G 1 109 ? 32.301 32.468 78.849 1.00 53.21 109 VAL G C 1
ATOM 11778 O O . VAL G 1 109 ? 33.290 31.920 78.374 1.00 54.27 109 VAL G O 1
ATOM 11782 N N . ILE G 1 110 ? 31.770 33.538 78.292 1.00 57.66 110 ILE G N 1
ATOM 11783 C CA . ILE G 1 110 ? 32.367 34.133 77.081 1.00 57.60 110 ILE G CA 1
ATOM 11784 C C . ILE G 1 110 ? 33.761 34.696 77.417 1.00 57.27 110 ILE G C 1
ATOM 11785 O O . ILE G 1 110 ? 34.761 34.397 76.751 1.00 54.34 110 ILE G O 1
ATOM 11790 N N . ASN G 1 111 ? 33.828 35.473 78.489 1.00 56.01 111 ASN G N 1
ATOM 11791 C CA . ASN G 1 111 ? 35.086 36.123 78.862 1.00 54.09 111 ASN G CA 1
ATOM 11792 C C . ASN G 1 111 ? 36.190 35.151 79.224 1.00 54.21 111 ASN G C 1
ATOM 11793 O O . ASN G 1 111 ? 37.329 35.333 78.840 1.00 58.44 111 ASN G O 1
ATOM 11798 N N . THR G 1 112 ? 35.848 34.115 79.971 1.00 59.77 112 THR G N 1
ATOM 11799 C CA . THR G 1 112 ? 36.847 33.117 80.385 1.00 60.31 112 THR G CA 1
ATOM 11800 C C . THR G 1 112 ? 37.288 32.247 79.210 1.00 61.84 112 THR G C 1
ATOM 11801 O O . THR G 1 112 ? 38.477 32.098 78.965 1.00 61.14 112 THR G O 1
ATOM 11805 N N . ASN G 1 113 ? 36.320 31.694 78.484 1.00 62.19 113 ASN G N 1
ATOM 11806 C CA . ASN G 1 113 ? 36.606 30.700 77.438 1.00 59.60 113 ASN G CA 1
ATOM 11807 C C . ASN G 1 113 ? 37.051 31.290 76.104 1.00 59.74 113 ASN G C 1
ATOM 11808 O O . ASN G 1 113 ? 37.830 30.685 75.400 1.00 68.28 113 ASN G O 1
ATOM 11813 N N . LEU G 1 114 ? 36.500 32.437 75.733 1.00 57.48 114 LEU G N 1
ATOM 11814 C CA . LEU G 1 114 ? 36.759 33.011 74.422 1.00 52.44 114 LEU G CA 1
ATOM 11815 C C . LEU G 1 114 ? 37.706 34.199 74.492 1.00 51.99 114 LEU G C 1
ATOM 11816 O O . LEU G 1 114 ? 38.752 34.215 73.857 1.00 54.65 114 LEU G O 1
ATOM 11821 N N . LYS G 1 115 ? 37.355 35.191 75.291 1.00 55.22 115 LYS G N 1
ATOM 11822 C CA . LYS G 1 115 ? 38.251 36.347 75.489 1.00 58.10 115 LYS G CA 1
ATOM 11823 C C . LYS G 1 115 ? 39.630 35.949 76.061 1.00 50.52 115 LYS G C 1
ATOM 11824 O O . LYS G 1 115 ? 40.646 36.539 75.714 1.00 50.67 115 LYS G O 1
ATOM 11830 N N . GLY G 1 116 ? 39.656 34.935 76.904 1.00 47.55 116 GLY G N 1
ATOM 11831 C CA . GLY G 1 116 ? 40.930 34.407 77.432 1.00 52.94 116 GLY G CA 1
ATOM 11832 C C . GLY G 1 116 ? 41.878 33.931 76.354 1.00 53.59 116 GLY G C 1
ATOM 11833 O O . GLY G 1 116 ? 43.085 34.193 76.435 1.00 58.83 116 GLY G O 1
ATOM 11834 N N . VAL G 1 117 ? 41.334 33.224 75.361 1.00 52.82 117 VAL G N 1
ATOM 11835 C CA . VAL G 1 117 ? 42.109 32.767 74.199 1.00 51.71 117 VAL G CA 1
ATOM 11836 C C . VAL G 1 117 ? 42.675 33.972 73.437 1.00 54.22 117 VAL G C 1
ATOM 11837 O O . VAL G 1 117 ? 43.856 34.020 73.114 1.00 59.79 117 VAL G O 1
ATOM 11841 N N . PHE G 1 118 ? 41.826 34.957 73.187 1.00 56.12 118 PHE G N 1
ATOM 11842 C CA . PHE G 1 118 ? 42.244 36.191 72.505 1.00 57.31 118 PHE G CA 1
ATOM 11843 C C . PHE G 1 118 ? 43.405 36.877 73.221 1.00 59.60 118 PHE G C 1
ATOM 11844 O O . PHE G 1 118 ? 44.436 37.215 72.626 1.00 60.67 118 PHE G O 1
ATOM 11852 N N . LEU G 1 119 ? 43.187 37.101 74.512 1.00 61.61 119 LEU G N 1
ATOM 11853 C CA . LEU G 1 119 ? 44.127 37.798 75.377 1.00 55.60 119 LEU G CA 1
ATOM 11854 C C . LEU G 1 119 ? 45.462 37.082 75.439 1.00 52.32 119 LEU G C 1
ATOM 11855 O O . LEU G 1 119 ? 46.507 37.704 75.253 1.00 56.63 119 LEU G O 1
ATOM 11860 N N . CYS G 1 120 ? 45.425 35.778 75.694 1.00 56.56 120 CYS G N 1
ATOM 11861 C CA . CYS G 1 120 ? 46.665 34.976 75.824 1.00 54.76 120 CYS G CA 1
ATOM 11862 C C . CYS G 1 120 ? 47.417 34.839 74.514 1.00 53.67 120 CYS G C 1
ATOM 11863 O O . CYS G 1 120 ? 48.638 34.909 74.498 1.00 57.25 120 CYS G O 1
ATOM 11866 N N . THR G 1 121 ? 46.673 34.646 73.428 1.00 52.91 121 THR G N 1
ATOM 11867 C CA . THR G 1 121 ? 47.248 34.586 72.073 1.00 53.37 121 THR G CA 1
ATOM 11868 C C . THR G 1 121 ? 47.930 35.887 71.723 1.00 51.07 121 THR G C 1
ATOM 11869 O O . THR G 1 121 ? 49.055 35.897 71.264 1.00 59.96 121 THR G O 1
ATOM 11873 N N . LYS G 1 122 ? 47.250 36.986 71.991 1.00 55.06 122 LYS G N 1
ATOM 11874 C CA . LYS G 1 122 ? 47.814 38.314 71.774 1.00 56.47 122 LYS G CA 1
ATOM 11875 C C . LYS G 1 122 ? 49.103 38.513 72.564 1.00 57.73 122 LYS G C 1
ATOM 11876 O O . LYS G 1 122 ? 50.096 38.995 72.028 1.00 67.31 122 LYS G O 1
ATOM 11882 N N . ALA G 1 123 ? 49.080 38.123 73.832 1.00 58.63 123 ALA G N 1
ATOM 11883 C CA . ALA G 1 123 ? 50.220 38.323 74.754 1.00 54.27 123 ALA G CA 1
ATOM 11884 C C . ALA G 1 123 ? 51.487 37.557 74.350 1.00 55.63 123 ALA G C 1
ATOM 11885 O O . ALA G 1 123 ? 52.586 38.112 74.445 1.00 56.70 123 ALA G O 1
ATOM 11887 N N . VAL G 1 124 ? 51.331 36.312 73.878 1.00 53.55 124 VAL G N 1
ATOM 11888 C CA . VAL G 1 124 ? 52.490 35.480 73.479 1.00 53.42 124 VAL G CA 1
ATOM 11889 C C . VAL G 1 124 ? 52.987 35.818 72.076 1.00 57.51 124 VAL G C 1
ATOM 11890 O O . VAL G 1 124 ? 54.121 35.492 71.714 1.00 57.18 124 VAL G O 1
ATOM 11894 N N . SER G 1 125 ? 52.130 36.490 71.310 1.00 61.24 125 SER G N 1
ATOM 11895 C CA . SER G 1 125 ? 52.347 36.709 69.878 1.00 64.48 125 SER G CA 1
ATOM 11896 C C . SER G 1 125 ? 53.679 37.344 69.546 1.00 64.24 125 SER G C 1
ATOM 11897 O O . SER G 1 125 ? 54.503 36.720 68.894 1.00 69.39 125 SER G O 1
ATOM 11900 N N . ARG G 1 126 ? 53.873 38.582 69.992 1.00 60.39 126 ARG G N 1
ATOM 11901 C CA . ARG G 1 126 ? 55.128 39.303 69.790 1.00 62.51 126 ARG G CA 1
ATOM 11902 C C . ARG G 1 126 ? 56.372 38.455 70.078 1.00 61.21 126 ARG G C 1
ATOM 11903 O O . ARG G 1 126 ? 57.351 38.454 69.322 1.00 58.09 126 ARG G O 1
ATOM 11911 N N . PHE G 1 127 ? 56.326 37.753 71.198 1.00 59.78 127 PHE G N 1
ATOM 11912 C CA . PHE G 1 127 ? 57.431 36.935 71.626 1.00 57.65 127 PHE G CA 1
ATOM 11913 C C . PHE G 1 127 ? 57.738 35.799 70.648 1.00 54.20 127 PHE G C 1
ATOM 11914 O O . PHE G 1 127 ? 58.911 35.596 70.320 1.00 53.44 127 PHE G O 1
ATOM 11922 N N . MET G 1 128 ? 56.698 35.094 70.188 1.00 52.06 128 MET G N 1
ATOM 11923 C CA . MET G 1 128 ? 56.803 34.024 69.164 1.00 51.83 128 MET G CA 1
ATOM 11924 C C . MET G 1 128 ? 57.129 34.552 67.763 1.00 55.05 128 MET G C 1
ATOM 11925 O O . MET G 1 128 ? 57.911 33.954 67.022 1.00 57.68 128 MET G O 1
ATOM 11930 N N . MET G 1 129 ? 56.526 35.675 67.408 1.00 56.48 129 MET G N 1
ATOM 11931 C CA . MET G 1 129 ? 56.803 36.322 66.122 1.00 57.96 129 MET G CA 1
ATOM 11932 C C . MET G 1 129 ? 58.253 36.746 66.008 1.00 59.24 129 MET G C 1
ATOM 11933 O O . MET G 1 129 ? 58.887 36.590 64.968 1.00 63.79 129 MET G O 1
ATOM 11938 N N . ARG G 1 130 ? 58.772 37.282 67.091 1.00 59.48 130 ARG G N 1
ATOM 11939 C CA . ARG G 1 130 ? 60.157 37.718 67.113 1.00 63.76 130 ARG G CA 1
ATOM 11940 C C . ARG G 1 130 ? 61.149 36.573 66.945 1.00 60.10 130 ARG G C 1
ATOM 11941 O O . ARG G 1 130 ? 62.103 36.684 66.183 1.00 57.34 130 ARG G O 1
ATOM 11949 N N . GLN G 1 131 ? 60.933 35.504 67.700 1.00 57.30 131 GLN G N 1
ATOM 11950 C CA . GLN G 1 131 ? 61.796 34.320 67.634 1.00 55.95 131 GLN G CA 1
ATOM 11951 C C . GLN G 1 131 ? 61.557 33.518 66.361 1.00 54.61 131 GLN G C 1
ATOM 11952 O O . GLN G 1 131 ? 62.386 32.707 65.966 1.00 58.36 131 GLN G O 1
ATOM 11958 N N . ARG G 1 132 ? 60.415 33.754 65.737 1.00 56.32 132 ARG G N 1
ATOM 11959 C CA . ARG G 1 132 ? 60.023 33.082 64.492 1.00 59.76 132 ARG G CA 1
ATOM 11960 C C . ARG G 1 132 ? 59.732 31.600 64.636 1.00 58.00 132 ARG G C 1
ATOM 11961 O O . ARG G 1 132 ? 60.092 30.796 63.787 1.00 54.49 132 ARG G O 1
ATOM 11969 N N . HIS G 1 133 ? 59.077 31.261 65.728 1.00 57.47 133 HIS G N 1
ATOM 11970 C CA . HIS G 1 133 ? 58.530 29.930 65.914 1.00 57.71 133 HIS G CA 1
ATOM 11971 C C . HIS G 1 133 ? 57.577 29.937 67.083 1.00 54.64 133 HIS G C 1
ATOM 11972 O O . HIS G 1 133 ? 57.647 30.784 67.974 1.00 55.54 133 HIS G O 1
ATOM 11979 N N . GLY G 1 134 ? 56.676 28.974 67.058 1.00 52.81 134 GLY G N 1
ATOM 11980 C CA . GLY G 1 134 ? 55.726 28.814 68.122 1.00 50.51 134 GLY G CA 1
ATOM 11981 C C . GLY G 1 134 ? 54.657 27.801 67.811 1.00 49.70 134 GLY G C 1
ATOM 11982 O O . GLY G 1 134 ? 54.458 27.376 66.671 1.00 52.31 134 GLY G O 1
ATOM 11983 N N . ARG G 1 135 ? 53.993 27.391 68.870 1.00 52.30 135 ARG G N 1
ATOM 11984 C CA . ARG G 1 135 ? 52.847 26.505 68.801 1.00 58.15 135 ARG G CA 1
ATOM 11985 C C . ARG G 1 135 ? 51.776 27.051 69.724 1.00 55.41 135 ARG G C 1
ATOM 11986 O O . ARG G 1 135 ? 52.034 27.305 70.908 1.00 47.62 135 ARG G O 1
ATOM 11994 N N . ILE G 1 136 ? 50.587 27.264 69.166 1.00 55.03 136 ILE G N 1
ATOM 11995 C CA . ILE G 1 136 ? 49.415 27.556 69.989 1.00 56.32 136 ILE G CA 1
ATOM 11996 C C . ILE G 1 136 ? 48.430 26.438 69.757 1.00 55.11 136 ILE G C 1
ATOM 11997 O O . ILE G 1 136 ? 48.126 26.108 68.610 1.00 52.57 136 ILE G O 1
ATOM 12002 N N . VAL G 1 137 ? 47.985 25.813 70.839 1.00 56.28 137 VAL G N 1
ATOM 12003 C CA . VAL G 1 137 ? 46.843 24.892 70.740 1.00 55.98 137 VAL G CA 1
ATOM 12004 C C . VAL G 1 137 ? 45.690 25.264 71.697 1.00 54.91 137 VAL G C 1
ATOM 12005 O O . VAL G 1 137 ? 45.842 25.479 72.936 1.00 50.99 137 VAL G O 1
ATOM 12009 N N . ASN G 1 138 ? 44.531 25.393 71.073 1.00 51.51 138 ASN G N 1
ATOM 12010 C CA . ASN G 1 138 ? 43.333 25.820 71.769 1.00 56.22 138 ASN G CA 1
ATOM 12011 C C . ASN G 1 138 ? 42.441 24.635 72.060 1.00 52.60 138 ASN G C 1
ATOM 12012 O O . ASN G 1 138 ? 42.204 23.831 71.204 1.00 52.99 138 ASN G O 1
ATOM 12017 N N . ILE G 1 139 ? 42.007 24.513 73.303 1.00 57.90 139 ILE G N 1
ATOM 12018 C CA . ILE G 1 139 ? 41.095 23.443 73.690 1.00 61.76 139 ILE G CA 1
ATOM 12019 C C . ILE G 1 139 ? 39.667 23.972 73.551 1.00 59.98 139 ILE G C 1
ATOM 12020 O O . ILE G 1 139 ? 39.212 24.837 74.290 1.00 63.09 139 ILE G O 1
ATOM 12025 N N . ALA G 1 140 ? 38.986 23.458 72.555 1.00 59.11 140 ALA G N 1
ATOM 12026 C CA . ALA G 1 140 ? 37.624 23.847 72.259 1.00 60.98 140 ALA G CA 1
ATOM 12027 C C . ALA G 1 140 ? 36.671 22.781 72.833 1.00 59.46 140 ALA G C 1
ATOM 12028 O O . ALA G 1 140 ? 36.828 22.308 73.963 1.00 61.94 140 ALA G O 1
ATOM 12030 N N . SER G 1 141 ? 35.687 22.406 72.046 1.00 59.54 141 SER G N 1
ATOM 12031 C CA . SER G 1 141 ? 34.773 21.337 72.421 1.00 62.81 141 SER G CA 1
ATOM 12032 C C . SER G 1 141 ? 33.959 20.985 71.212 1.00 64.40 141 SER G C 1
ATOM 12033 O O . SER G 1 141 ? 33.602 21.844 70.392 1.00 65.70 141 SER G O 1
ATOM 12036 N N . VAL G 1 142 ? 33.631 19.713 71.145 1.00 65.67 142 VAL G N 1
ATOM 12037 C CA . VAL G 1 142 ? 32.855 19.141 70.039 1.00 62.44 142 VAL G CA 1
ATOM 12038 C C . VAL G 1 142 ? 31.429 19.781 69.978 1.00 64.44 142 VAL G C 1
ATOM 12039 O O . VAL G 1 142 ? 30.787 19.907 68.925 1.00 62.56 142 VAL G O 1
ATOM 12043 N N . VAL G 1 143 ? 30.977 20.202 71.146 1.00 61.36 143 VAL G N 1
ATOM 12044 C CA . VAL G 1 143 ? 29.716 20.920 71.338 1.00 61.03 143 VAL G CA 1
ATOM 12045 C C . VAL G 1 143 ? 29.689 22.279 70.584 1.00 56.47 143 VAL G C 1
ATOM 12046 O O . VAL G 1 143 ? 28.626 22.760 70.161 1.00 56.87 143 VAL G O 1
ATOM 12050 N N . GLY G 1 144 ? 30.866 22.871 70.412 1.00 54.76 144 GLY G N 1
ATOM 12051 C CA . GLY G 1 144 ? 31.057 24.066 69.561 1.00 56.64 144 GLY G CA 1
ATOM 12052 C C . GLY G 1 144 ? 30.776 23.831 68.075 1.00 61.82 144 GLY G C 1
ATOM 12053 O O . GLY G 1 144 ? 30.437 24.764 67.347 1.00 73.57 144 GLY G O 1
ATOM 12054 N N . VAL G 1 145 ? 30.883 22.577 67.636 1.00 63.43 145 VAL G N 1
ATOM 12055 C CA . VAL G 1 145 ? 30.625 22.168 66.230 1.00 58.25 145 VAL G CA 1
ATOM 12056 C C . VAL G 1 145 ? 29.149 21.787 65.983 1.00 59.87 145 VAL G C 1
ATOM 12057 O O . VAL G 1 145 ? 28.615 22.004 64.910 1.00 61.76 145 VAL G O 1
ATOM 12061 N N . THR G 1 146 ? 28.496 21.221 66.991 1.00 60.45 146 THR G N 1
ATOM 12062 C CA . THR G 1 146 ? 27.153 20.624 66.827 1.00 59.85 146 THR G CA 1
ATOM 12063 C C . THR G 1 146 ? 26.016 21.366 67.528 1.00 54.03 146 THR G C 1
ATOM 12064 O O . THR G 1 146 ? 24.829 21.197 67.209 1.00 53.82 146 THR G O 1
ATOM 12068 N N . GLY G 1 147 ? 26.387 22.190 68.480 1.00 51.73 147 GLY G N 1
ATOM 12069 C CA . GLY G 1 147 ? 25.407 22.793 69.380 1.00 54.32 147 GLY G CA 1
ATOM 12070 C C . GLY G 1 147 ? 25.009 21.794 70.455 1.00 54.68 147 GLY G C 1
ATOM 12071 O O . GLY G 1 147 ? 25.346 20.615 70.381 1.00 58.84 147 GLY G O 1
ATOM 12072 N N . ASN G 1 148 ? 24.335 22.288 71.482 1.00 61.00 148 ASN G N 1
ATOM 12073 C CA . ASN G 1 148 ? 23.974 21.479 72.655 1.00 59.56 148 ASN G CA 1
ATOM 12074 C C . ASN G 1 148 ? 23.009 22.251 73.528 1.00 56.22 148 ASN G C 1
ATOM 12075 O O . ASN G 1 148 ? 23.363 23.339 73.970 1.00 50.91 148 ASN G O 1
ATOM 12080 N N . PRO G 1 149 ? 21.795 21.693 73.758 1.00 56.14 149 PRO G N 1
ATOM 12081 C CA . PRO G 1 149 ? 20.688 22.347 74.450 1.00 58.60 149 PRO G CA 1
ATOM 12082 C C . PRO G 1 149 ? 20.978 23.096 75.752 1.00 66.60 149 PRO G C 1
ATOM 12083 O O . PRO G 1 149 ? 20.384 24.144 75.986 1.00 77.82 149 PRO G O 1
ATOM 12087 N N . GLY G 1 150 ? 21.838 22.611 76.623 1.00 63.03 150 GLY G N 1
ATOM 12088 C CA . GLY G 1 150 ? 21.969 23.349 77.906 1.00 65.01 150 GLY G CA 1
ATOM 12089 C C . GLY G 1 150 ? 22.947 24.516 77.931 1.00 62.17 150 GLY G C 1
ATOM 12090 O O . GLY G 1 150 ? 23.119 25.168 78.958 1.00 62.83 150 GLY G O 1
ATOM 12091 N N . GLN G 1 151 ? 23.575 24.787 76.796 1.00 60.04 151 GLN G N 1
ATOM 12092 C CA . GLN G 1 151 ? 24.905 25.417 76.787 1.00 55.92 151 GLN G CA 1
ATOM 12093 C C . GLN G 1 151 ? 25.133 26.490 75.732 1.00 51.01 151 GLN G C 1
ATOM 12094 O O . GLN G 1 151 ? 26.182 26.521 75.086 1.00 50.63 151 GLN G O 1
ATOM 12100 N N . ALA G 1 152 ? 24.156 27.374 75.575 1.00 51.17 152 ALA G N 1
ATOM 12101 C CA . ALA G 1 152 ? 24.240 28.473 74.599 1.00 51.80 152 ALA G CA 1
ATOM 12102 C C . ALA G 1 152 ? 25.546 29.238 74.735 1.00 49.87 152 ALA G C 1
ATOM 12103 O O . ALA G 1 152 ? 26.258 29.456 73.755 1.00 56.44 152 ALA G O 1
ATOM 12105 N N . ASN G 1 153 ? 25.866 29.599 75.966 1.00 49.96 153 ASN G N 1
ATOM 12106 C CA . ASN G 1 153 ? 27.098 30.372 76.281 1.00 55.52 153 ASN G CA 1
ATOM 12107 C C . ASN G 1 153 ? 28.397 29.622 75.968 1.00 57.37 153 ASN G C 1
ATOM 12108 O O . ASN G 1 153 ? 29.334 30.163 75.342 1.00 52.11 153 ASN G O 1
ATOM 12113 N N . TYR G 1 154 ? 28.424 28.363 76.387 1.00 56.26 154 TYR G N 1
ATOM 12114 C CA . TYR G 1 154 ? 29.599 27.512 76.214 1.00 51.23 154 TYR G CA 1
ATOM 12115 C C . TYR G 1 154 ? 29.809 27.160 74.741 1.00 54.91 154 TYR G C 1
ATOM 12116 O O . TYR G 1 154 ? 30.942 27.177 74.235 1.00 54.41 154 TYR G O 1
ATOM 12125 N N . VAL G 1 155 ? 28.711 26.833 74.058 1.00 54.87 155 VAL G N 1
ATOM 12126 C CA . VAL G 1 155 ? 28.744 26.490 72.621 1.00 53.38 155 VAL G CA 1
ATOM 12127 C C . VAL G 1 155 ? 29.243 27.684 71.805 1.00 50.17 155 VAL G C 1
ATOM 12128 O O . VAL G 1 155 ? 30.116 27.548 70.976 1.00 51.04 155 VAL G O 1
ATOM 12132 N N . ALA G 1 156 ? 28.669 28.850 72.068 1.00 51.22 156 ALA G N 1
ATOM 12133 C CA . ALA G 1 156 ? 29.061 30.097 71.418 1.00 50.28 156 ALA G CA 1
ATOM 12134 C C . ALA G 1 156 ? 30.549 30.392 71.655 1.00 54.95 156 ALA G C 1
ATOM 12135 O O . ALA G 1 156 ? 31.286 30.744 70.725 1.00 53.17 156 ALA G O 1
ATOM 12137 N N . ALA G 1 157 ? 30.992 30.232 72.901 1.00 56.37 157 ALA G N 1
ATOM 12138 C CA . ALA G 1 157 ? 32.401 30.491 73.254 1.00 49.83 157 ALA G CA 1
ATOM 12139 C C . ALA G 1 157 ? 33.350 29.542 72.502 1.00 53.86 157 ALA G C 1
ATOM 12140 O O . ALA G 1 157 ? 34.344 29.987 71.905 1.00 54.96 157 ALA G O 1
ATOM 12142 N N . LYS G 1 158 ? 33.030 28.247 72.513 1.00 50.83 158 LYS G N 1
ATOM 12143 C CA . LYS G 1 158 ? 33.892 27.225 71.883 1.00 49.07 158 LYS G CA 1
ATOM 12144 C C . LYS G 1 158 ? 33.850 27.241 70.356 1.00 51.13 158 LYS G C 1
ATOM 12145 O O . LYS G 1 158 ? 34.869 27.000 69.694 1.00 56.06 158 LYS G O 1
ATOM 12151 N N . ALA G 1 159 ? 32.688 27.531 69.788 1.00 49.54 159 ALA G N 1
ATOM 12152 C CA . ALA G 1 159 ? 32.588 27.772 68.340 1.00 47.62 159 ALA G CA 1
ATOM 12153 C C . ALA G 1 159 ? 33.442 28.991 67.994 1.00 47.64 159 ALA G C 1
ATOM 12154 O O . ALA G 1 159 ? 34.186 28.972 67.051 1.00 51.22 159 ALA G O 1
ATOM 12156 N N . GLY G 1 160 ? 33.341 30.037 68.802 1.00 48.19 160 GLY G N 1
ATOM 12157 C CA . GLY G 1 160 ? 34.180 31.212 68.645 1.00 53.82 160 GLY G CA 1
ATOM 12158 C C . GLY G 1 160 ? 35.675 30.908 68.645 1.00 56.63 160 GLY G C 1
ATOM 12159 O O . GLY G 1 160 ? 36.409 31.433 67.796 1.00 54.45 160 GLY G O 1
ATOM 12160 N N . VAL G 1 161 ? 36.107 30.068 69.593 1.00 56.04 161 VAL G N 1
ATOM 12161 C CA . VAL G 1 161 ? 37.524 29.649 69.732 1.00 56.52 161 VAL G CA 1
ATOM 12162 C C . VAL G 1 161 ? 38.022 28.928 68.458 1.00 61.24 161 VAL G C 1
ATOM 12163 O O . VAL G 1 161 ? 39.159 29.118 68.022 1.00 60.41 161 VAL G O 1
ATOM 12167 N N . ILE G 1 162 ? 37.159 28.096 67.880 1.00 57.38 162 ILE G N 1
ATOM 12168 C CA . ILE G 1 162 ? 37.502 27.359 66.660 1.00 55.65 162 ILE G CA 1
ATOM 12169 C C . ILE G 1 162 ? 37.728 28.328 65.502 1.00 51.57 162 ILE G C 1
ATOM 12170 O O . ILE G 1 162 ? 38.639 28.155 64.714 1.00 52.72 162 ILE G O 1
ATOM 12175 N N . GLY G 1 163 ? 36.912 29.366 65.429 1.00 57.78 163 GLY G N 1
ATOM 12176 C CA . GLY G 1 163 ? 37.074 30.462 64.424 1.00 59.65 163 GLY G CA 1
ATOM 12177 C C . GLY G 1 163 ? 38.295 31.340 64.668 1.00 58.69 163 GLY G C 1
ATOM 12178 O O . GLY G 1 163 ? 39.029 31.706 63.742 1.00 63.20 163 GLY G O 1
ATOM 12179 N N . LEU G 1 164 ? 38.527 31.641 65.934 1.00 58.83 164 LEU G N 1
ATOM 12180 C CA . LEU G 1 164 ? 39.690 32.431 66.357 1.00 63.32 164 LEU G CA 1
ATOM 12181 C C . LEU G 1 164 ? 41.020 31.722 66.025 1.00 60.40 164 LEU G C 1
ATOM 12182 O O . LEU G 1 164 ? 42.017 32.340 65.666 1.00 60.86 164 LEU G O 1
ATOM 12187 N N . THR G 1 165 ? 40.996 30.411 66.173 1.00 57.74 165 THR G N 1
ATOM 12188 C CA . THR G 1 165 ? 42.108 29.520 65.824 1.00 54.05 165 THR G CA 1
ATOM 12189 C C . THR G 1 165 ? 42.555 29.695 64.358 1.00 56.42 165 THR G C 1
ATOM 12190 O O . THR G 1 165 ? 43.748 29.721 64.061 1.00 52.61 165 THR G O 1
ATOM 12194 N N . LYS G 1 166 ? 41.575 29.828 63.469 1.00 55.81 166 LYS G N 1
ATOM 12195 C CA . LYS G 1 166 ? 41.815 29.981 62.026 1.00 52.27 166 LYS G CA 1
ATOM 12196 C C . LYS G 1 166 ? 42.349 31.345 61.633 1.00 54.76 166 LYS G C 1
ATOM 12197 O O . LYS G 1 166 ? 43.210 31.432 60.779 1.00 54.62 166 LYS G O 1
ATOM 12203 N N . THR G 1 167 ? 41.812 32.407 62.235 1.00 56.61 167 THR G N 1
ATOM 12204 C CA . THR G 1 167 ? 42.357 33.763 62.040 1.00 55.09 167 THR G CA 1
ATOM 12205 C C . THR G 1 167 ? 43.821 33.837 62.498 1.00 51.93 167 THR G C 1
ATOM 12206 O O . THR G 1 167 ? 44.665 34.403 61.804 1.00 49.11 167 THR G O 1
ATOM 12210 N N . SER G 1 168 ? 44.085 33.247 63.662 1.00 49.62 168 SER G N 1
ATOM 12211 C CA . SER G 1 168 ? 45.416 33.241 64.278 1.00 51.46 168 SER G CA 1
ATOM 12212 C C . SER G 1 168 ? 46.407 32.464 63.437 1.00 53.05 168 SER G C 1
ATOM 12213 O O . SER G 1 168 ? 47.525 32.915 63.206 1.00 54.89 168 SER G O 1
ATOM 12216 N N . ALA G 1 169 ? 45.985 31.282 63.003 1.00 54.93 169 ALA G N 1
ATOM 12217 C CA . ALA G 1 169 ? 46.779 30.429 62.096 1.00 49.10 169 ALA G CA 1
ATOM 12218 C C . ALA G 1 169 ? 47.210 31.240 60.886 1.00 50.94 169 ALA G C 1
ATOM 12219 O O . ALA G 1 169 ? 48.369 31.195 60.491 1.00 52.69 169 ALA G O 1
ATOM 12221 N N . LYS G 1 170 ? 46.268 31.996 60.320 1.00 52.36 170 LYS G N 1
ATOM 12222 C CA . LYS G 1 170 ? 46.511 32.782 59.096 1.00 53.55 170 LYS G CA 1
ATOM 12223 C C . LYS G 1 170 ? 47.413 33.993 59.334 1.00 56.84 170 LYS G C 1
ATOM 12224 O O . LYS G 1 170 ? 48.218 34.346 58.477 1.00 56.22 170 LYS G O 1
ATOM 12230 N N . GLU G 1 171 ? 47.271 34.628 60.490 1.00 57.25 171 GLU G N 1
ATOM 12231 C CA . GLU G 1 171 ? 48.058 35.831 60.814 1.00 56.16 171 GLU G CA 1
ATOM 12232 C C . GLU G 1 171 ? 49.493 35.505 61.195 1.00 56.22 171 GLU G C 1
ATOM 12233 O O . GLU G 1 171 ? 50.394 36.316 61.004 1.00 61.37 171 GLU G O 1
ATOM 12239 N N . LEU G 1 172 ? 49.695 34.325 61.751 1.00 52.65 172 LEU G N 1
ATOM 12240 C CA . LEU G 1 172 ? 50.973 33.967 62.367 1.00 53.02 172 LEU G CA 1
ATOM 12241 C C . LEU G 1 172 ? 51.801 33.014 61.506 1.00 51.93 172 LEU G C 1
ATOM 12242 O O . LEU G 1 172 ? 52.932 32.705 61.862 1.00 51.11 172 LEU G O 1
ATOM 12247 N N . ALA G 1 173 ? 51.250 32.590 60.364 1.00 55.44 173 ALA G N 1
ATOM 12248 C CA . ALA G 1 173 ? 51.871 31.553 59.509 1.00 55.05 173 ALA G CA 1
ATOM 12249 C C . ALA G 1 173 ? 53.278 31.929 59.054 1.00 59.74 173 ALA G C 1
ATOM 12250 O O . ALA G 1 173 ? 54.181 31.067 59.050 1.00 59.02 173 ALA G O 1
ATOM 12252 N N . SER G 1 174 ? 53.457 33.212 58.703 1.00 60.02 174 SER G N 1
ATOM 12253 C CA . SER G 1 174 ? 54.718 33.719 58.117 1.00 60.26 174 SER G CA 1
ATOM 12254 C C . SER G 1 174 ? 55.905 33.765 59.097 1.00 57.57 174 SER G C 1
ATOM 12255 O O . SER G 1 174 ? 57.054 33.869 58.690 1.00 59.99 174 SER G O 1
ATOM 12258 N N . ARG G 1 175 ? 55.601 33.688 60.384 1.00 56.21 175 ARG G N 1
ATOM 12259 C CA . ARG G 1 175 ? 56.589 33.615 61.431 1.00 52.89 175 ARG G CA 1
ATOM 12260 C C . ARG G 1 175 ? 56.722 32.199 61.971 1.00 54.01 175 ARG G C 1
ATOM 12261 O O . ARG G 1 175 ? 57.102 32.027 63.121 1.00 58.97 175 ARG G O 1
ATOM 12269 N N . ASN G 1 176 ? 56.419 31.196 61.139 1.00 57.86 176 ASN G N 1
ATOM 12270 C CA . ASN G 1 176 ? 56.493 29.756 61.506 1.00 60.28 176 ASN G CA 1
ATOM 12271 C C . ASN G 1 176 ? 55.840 29.402 62.848 1.00 57.60 176 ASN G C 1
ATOM 12272 O O . ASN G 1 176 ? 56.379 28.613 63.649 1.00 58.71 176 ASN G O 1
ATOM 12277 N N . ILE G 1 177 ? 54.686 30.008 63.078 1.00 53.34 177 ILE G N 1
ATOM 12278 C CA . ILE G 1 177 ? 53.849 29.687 64.224 1.00 55.39 177 ILE G CA 1
ATOM 12279 C C . ILE G 1 177 ? 52.634 28.941 63.701 1.00 53.40 177 ILE G C 1
ATOM 12280 O O . ILE G 1 177 ? 51.986 29.412 62.767 1.00 57.51 177 ILE G O 1
ATOM 12285 N N . THR G 1 178 ? 52.346 27.769 64.264 1.00 57.39 178 THR G N 1
ATOM 12286 C CA . THR G 1 178 ? 51.094 27.038 63.932 1.00 53.10 178 THR G CA 1
ATOM 12287 C C . THR G 1 178 ? 50.088 27.192 65.052 1.00 55.34 178 THR G C 1
ATOM 12288 O O . THR G 1 178 ? 50.462 27.298 66.246 1.00 56.14 178 THR G O 1
ATOM 12292 N N . VAL G 1 179 ? 48.814 27.231 64.659 1.00 52.19 179 VAL G N 1
ATOM 12293 C CA . VAL G 1 179 ? 47.712 27.395 65.622 1.00 54.58 179 VAL G CA 1
ATOM 12294 C C . VAL G 1 179 ? 46.621 26.396 65.261 1.00 54.11 179 VAL G C 1
ATOM 12295 O O . VAL G 1 179 ? 46.101 26.409 64.157 1.00 57.58 179 VAL G O 1
ATOM 12299 N N . ASN G 1 180 ? 46.306 25.521 66.205 1.00 53.03 180 ASN G N 1
ATOM 12300 C CA . ASN G 1 180 ? 45.357 24.443 65.999 1.00 50.98 180 ASN G CA 1
ATOM 12301 C C . ASN G 1 180 ? 44.485 24.295 67.223 1.00 55.65 180 ASN G C 1
ATOM 12302 O O . ASN G 1 180 ? 44.815 24.807 68.274 1.00 59.24 180 ASN G O 1
ATOM 12307 N N . ALA G 1 181 ? 43.360 23.611 67.052 1.00 52.99 181 ALA G N 1
ATOM 12308 C CA . ALA G 1 181 ? 42.392 23.377 68.120 1.00 50.78 181 ALA G CA 1
ATOM 12309 C C . ALA G 1 181 ? 42.146 21.879 68.326 1.00 52.26 181 ALA G C 1
ATOM 12310 O O . ALA G 1 181 ? 42.149 21.101 67.378 1.00 54.45 181 ALA G O 1
ATOM 12312 N N . ILE G 1 182 ? 42.013 21.483 69.590 1.00 55.50 182 ILE G N 1
ATOM 12313 C CA . ILE G 1 182 ? 41.498 20.160 69.949 1.00 54.99 182 ILE G CA 1
ATOM 12314 C C . ILE G 1 182 ? 40.097 20.345 70.527 1.00 58.13 182 ILE G C 1
ATOM 12315 O O . ILE G 1 182 ? 39.874 21.208 71.377 1.00 58.77 182 ILE G O 1
ATOM 12320 N N . ALA G 1 183 ? 39.157 19.570 70.003 1.00 59.98 183 ALA G N 1
ATOM 12321 C CA . ALA G 1 183 ? 37.766 19.586 70.438 1.00 55.56 183 ALA G CA 1
ATOM 12322 C C . ALA G 1 183 ? 37.471 18.291 71.139 1.00 54.51 183 ALA G C 1
ATOM 12323 O O . ALA G 1 183 ? 37.119 17.306 70.480 1.00 54.56 183 ALA G O 1
ATOM 12325 N N . PRO G 1 184 ? 37.578 18.284 72.476 1.00 52.04 184 PRO G N 1
ATOM 12326 C CA . PRO G 1 184 ? 37.185 17.120 73.249 1.00 53.91 184 PRO G CA 1
ATOM 12327 C C . PRO G 1 184 ? 35.689 16.800 73.183 1.00 51.89 184 PRO G C 1
ATOM 12328 O O . PRO G 1 184 ? 34.856 17.695 73.029 1.00 51.33 184 PRO G O 1
ATOM 12332 N N . GLY G 1 185 ? 35.380 15.517 73.298 1.00 49.93 185 GLY G N 1
ATOM 12333 C CA . GLY G 1 185 ? 34.011 15.067 73.482 1.00 50.84 185 GLY G CA 1
ATOM 12334 C C . GLY G 1 185 ? 33.733 14.948 74.969 1.00 51.30 185 GLY G C 1
ATOM 12335 O O . GLY G 1 185 ? 34.064 15.824 75.725 1.00 54.56 185 GLY G O 1
ATOM 12336 N N . PHE G 1 186 ? 33.159 13.829 75.384 1.00 56.43 186 PHE G N 1
ATOM 12337 C CA . PHE G 1 186 ? 32.862 13.568 76.786 1.00 50.17 186 PHE G CA 1
ATOM 12338 C C . PHE G 1 186 ? 34.015 12.817 77.413 1.00 52.01 186 PHE G C 1
ATOM 12339 O O . PHE G 1 186 ? 34.229 11.646 77.139 1.00 50.89 186 PHE G O 1
ATOM 12347 N N . ILE G 1 187 ? 34.767 13.544 78.242 1.00 57.55 187 ILE G N 1
ATOM 12348 C CA . ILE G 1 187 ? 35.970 13.054 78.939 1.00 56.06 187 ILE G CA 1
ATOM 12349 C C . ILE G 1 187 ? 35.683 12.941 80.434 1.00 59.58 187 ILE G C 1
ATOM 12350 O O . ILE G 1 187 ? 35.145 13.868 81.039 1.00 56.40 187 ILE G O 1
ATOM 12355 N N . ALA G 1 188 ? 36.058 11.804 81.012 1.00 62.07 188 ALA G N 1
ATOM 12356 C CA . ALA G 1 188 ? 35.717 11.451 82.400 1.00 66.15 188 ALA G CA 1
ATOM 12357 C C . ALA G 1 188 ? 36.034 12.544 83.420 1.00 69.85 188 ALA G C 1
ATOM 12358 O O . ALA G 1 188 ? 35.178 12.917 84.238 1.00 71.63 188 ALA G O 1
ATOM 12360 N N . THR G 1 189 ? 37.271 13.030 83.387 1.00 71.06 189 THR G N 1
ATOM 12361 C CA . THR G 1 189 ? 37.742 13.991 84.392 1.00 76.46 189 THR G CA 1
ATOM 12362 C C . THR G 1 189 ? 36.885 15.257 84.428 1.00 77.01 189 THR G C 1
ATOM 12363 O O . THR G 1 189 ? 36.539 15.740 85.498 1.00 81.68 189 THR G O 1
ATOM 12367 N N . ASP G 1 190 ? 36.520 15.763 83.256 1.00 80.87 190 ASP G N 1
ATOM 12368 C CA . ASP G 1 190 ? 35.761 17.014 83.147 1.00 85.13 190 ASP G CA 1
ATOM 12369 C C . ASP G 1 190 ? 34.222 16.826 83.133 1.00 84.59 190 ASP G C 1
ATOM 12370 O O . ASP G 1 190 ? 33.494 17.673 82.633 1.00 78.69 190 ASP G O 1
ATOM 12375 N N . MET G 1 191 ? 33.743 15.717 83.695 1.00 89.68 191 MET G N 1
ATOM 12376 C CA . MET G 1 191 ? 32.308 15.500 83.941 1.00 91.65 191 MET G CA 1
ATOM 12377 C C . MET G 1 191 ? 32.123 15.161 85.410 1.00 94.09 191 MET G C 1
ATOM 12378 O O . MET G 1 191 ? 31.398 14.213 85.740 1.00 91.78 191 MET G O 1
ATOM 12383 N N . THR G 1 192 ? 32.787 15.918 86.285 1.00 97.10 192 THR G N 1
ATOM 12384 C CA . THR G 1 192 ? 32.771 15.633 87.726 1.00 100.54 192 THR G CA 1
ATOM 12385 C C . THR G 1 192 ? 31.328 15.605 88.262 1.00 104.15 192 THR G C 1
ATOM 12386 O O . THR G 1 192 ? 30.935 14.667 88.972 1.00 103.01 192 THR G O 1
ATOM 12390 N N . ASP G 1 193 ? 30.544 16.617 87.884 1.00 107.52 193 ASP G N 1
ATOM 12391 C CA . ASP G 1 193 ? 29.133 16.726 88.287 1.00 109.92 193 ASP G CA 1
ATOM 12392 C C . ASP G 1 193 ? 28.247 15.633 87.679 1.00 110.24 193 ASP G C 1
ATOM 12393 O O . ASP G 1 193 ? 27.848 14.712 88.388 1.00 110.40 193 ASP G O 1
ATOM 12398 N N . VAL G 1 194 ? 27.960 15.746 86.377 1.00 110.02 194 VAL G N 1
ATOM 12399 C CA . VAL G 1 194 ? 27.011 14.861 85.654 1.00 108.14 194 VAL G CA 1
ATOM 12400 C C . VAL G 1 194 ? 26.883 13.449 86.247 1.00 107.75 194 VAL G C 1
ATOM 12401 O O . VAL G 1 194 ? 27.409 12.475 85.695 1.00 108.75 194 VAL G O 1
ATOM 12405 N N . LEU G 1 195 ? 26.169 13.356 87.368 1.00 107.19 195 LEU G N 1
ATOM 12406 C CA . LEU G 1 195 ? 26.004 12.092 88.104 1.00 105.48 195 LEU G CA 1
ATOM 12407 C C . LEU G 1 195 ? 24.664 11.402 87.834 1.00 104.98 195 LEU G C 1
ATOM 12408 O O . LEU G 1 195 ? 24.523 10.215 88.138 1.00 107.35 195 LEU G O 1
ATOM 12413 N N . ASP G 1 196 ? 23.688 12.120 87.271 1.00 101.52 196 ASP G N 1
ATOM 12414 C CA . ASP G 1 196 ? 22.466 11.466 86.825 1.00 98.35 196 ASP G CA 1
ATOM 12415 C C . ASP G 1 196 ? 22.905 10.411 85.816 1.00 97.15 196 ASP G C 1
ATOM 12416 O O . ASP G 1 196 ? 23.372 10.745 84.724 1.00 94.83 196 ASP G O 1
ATOM 12421 N N . GLU G 1 197 ? 22.797 9.143 86.216 1.00 96.64 197 GLU G N 1
ATOM 12422 C CA . GLU G 1 197 ? 23.265 8.016 85.403 1.00 95.71 197 GLU G CA 1
ATOM 12423 C C . GLU G 1 197 ? 22.291 7.668 84.281 1.00 93.43 197 GLU G C 1
ATOM 12424 O O . GLU G 1 197 ? 22.547 6.754 83.500 1.00 94.06 197 GLU G O 1
ATOM 12430 N N . ASN G 1 198 ? 21.172 8.385 84.223 1.00 91.14 198 ASN G N 1
ATOM 12431 C CA . ASN G 1 198 ? 20.280 8.344 83.068 1.00 89.65 198 ASN G CA 1
ATOM 12432 C C . ASN G 1 198 ? 20.742 9.323 81.996 1.00 85.49 198 ASN G C 1
ATOM 12433 O O . ASN G 1 198 ? 20.768 8.986 80.811 1.00 85.20 198 ASN G O 1
ATOM 12438 N N . ILE G 1 199 ? 21.110 10.529 82.423 1.00 81.88 199 ILE G N 1
ATOM 12439 C CA . ILE G 1 199 ? 21.733 11.518 81.543 1.00 80.96 199 ILE G CA 1
ATOM 12440 C C . ILE G 1 199 ? 23.083 11.009 81.027 1.00 80.34 199 ILE G C 1
ATOM 12441 O O . ILE G 1 199 ? 23.465 11.273 79.881 1.00 80.66 199 ILE G O 1
ATOM 12446 N N . LYS G 1 200 ? 23.788 10.276 81.886 1.00 76.86 200 LYS G N 1
ATOM 12447 C CA . LYS G 1 200 ? 25.091 9.698 81.557 1.00 72.33 200 LYS G CA 1
ATOM 12448 C C . LYS G 1 200 ? 24.905 8.595 80.525 1.00 66.64 200 LYS G C 1
ATOM 12449 O O . LYS G 1 200 ? 25.591 8.575 79.505 1.00 66.00 200 LYS G O 1
ATOM 12455 N N . ALA G 1 201 ? 23.957 7.699 80.798 1.00 61.14 201 ALA G N 1
ATOM 12456 C CA . ALA G 1 201 ? 23.650 6.554 79.931 1.00 57.07 201 ALA G CA 1
ATOM 12457 C C . ALA G 1 201 ? 23.244 6.928 78.492 1.00 55.79 201 ALA G C 1
ATOM 12458 O O . ALA G 1 201 ? 23.471 6.140 77.566 1.00 48.45 201 ALA G O 1
ATOM 12460 N N . GLU G 1 202 ? 22.652 8.116 78.319 1.00 57.44 202 GLU G N 1
ATOM 12461 C CA . GLU G 1 202 ? 22.209 8.601 77.001 1.00 59.39 202 GLU G CA 1
ATOM 12462 C C . GLU G 1 202 ? 23.345 9.277 76.246 1.00 56.60 202 GLU G C 1
ATOM 12463 O O . GLU G 1 202 ? 23.450 9.138 75.029 1.00 54.46 202 GLU G O 1
ATOM 12469 N N . MET G 1 203 ? 24.178 10.020 76.967 1.00 59.46 203 MET G N 1
ATOM 12470 C CA . MET G 1 203 ? 25.407 10.597 76.399 1.00 57.93 203 MET G CA 1
ATOM 12471 C C . MET G 1 203 ? 26.272 9.494 75.796 1.00 56.71 203 MET G C 1
ATOM 12472 O O . MET G 1 203 ? 26.895 9.684 74.761 1.00 61.28 203 MET G O 1
ATOM 12477 N N . LEU G 1 204 ? 26.306 8.355 76.474 1.00 52.79 204 LEU G N 1
ATOM 12478 C CA . LEU G 1 204 ? 27.137 7.214 76.077 1.00 53.22 204 LEU G CA 1
ATOM 12479 C C . LEU G 1 204 ? 26.643 6.561 74.770 1.00 53.52 204 LEU G C 1
ATOM 12480 O O . LEU G 1 204 ? 27.425 6.084 73.946 1.00 51.82 204 LEU G O 1
ATOM 12485 N N . LYS G 1 205 ? 25.334 6.535 74.597 1.00 55.56 205 LYS G N 1
ATOM 12486 C CA . LYS G 1 205 ? 24.719 6.048 73.355 1.00 52.01 205 LYS G CA 1
ATOM 12487 C C . LYS G 1 205 ? 25.174 6.832 72.130 1.00 49.39 205 LYS G C 1
ATOM 12488 O O . LYS G 1 205 ? 25.235 6.290 71.044 1.00 50.07 205 LYS G O 1
ATOM 12494 N N . LEU G 1 206 ? 25.476 8.108 72.325 1.00 49.77 206 LEU G N 1
ATOM 12495 C CA . LEU G 1 206 ? 25.950 9.013 71.258 1.00 52.20 206 LEU G CA 1
ATOM 12496 C C . LEU G 1 206 ? 27.401 8.750 70.772 1.00 55.11 206 LEU G C 1
ATOM 12497 O O . LEU G 1 206 ? 27.839 9.305 69.762 1.00 53.69 206 LEU G O 1
ATOM 12502 N N . ILE G 1 207 ? 28.140 7.926 71.512 1.00 53.00 207 ILE G N 1
ATOM 12503 C CA . ILE G 1 207 ? 29.571 7.696 71.256 1.00 51.16 207 ILE G CA 1
ATOM 12504 C C . ILE G 1 207 ? 29.778 6.277 70.700 1.00 50.04 207 ILE G C 1
ATOM 12505 O O . ILE G 1 207 ? 29.560 5.278 71.429 1.00 45.76 207 ILE G O 1
ATOM 12510 N N . PRO G 1 208 ? 30.196 6.167 69.419 1.00 45.31 208 PRO G N 1
ATOM 12511 C CA . PRO G 1 208 ? 30.476 4.849 68.821 1.00 43.82 208 PRO G CA 1
ATOM 12512 C C . PRO G 1 208 ? 31.494 4.020 69.598 1.00 34.99 208 PRO G C 1
ATOM 12513 O O . PRO G 1 208 ? 31.344 2.830 69.661 1.00 34.95 208 PRO G O 1
ATOM 12517 N N . ALA G 1 209 ? 32.494 4.670 70.188 1.00 40.44 209 ALA G N 1
ATOM 12518 C CA . ALA G 1 209 ? 33.468 4.026 71.090 1.00 41.11 209 ALA G CA 1
ATOM 12519 C C . ALA G 1 209 ? 32.814 3.423 72.326 1.00 45.45 209 ALA G C 1
ATOM 12520 O O . ALA G 1 209 ? 33.391 2.560 72.957 1.00 50.55 209 ALA G O 1
ATOM 12522 N N . ALA G 1 210 ? 31.613 3.900 72.659 1.00 47.94 210 ALA G N 1
ATOM 12523 C CA . ALA G 1 210 ? 30.770 3.325 73.724 1.00 44.80 210 ALA G CA 1
ATOM 12524 C C . ALA G 1 210 ? 31.385 3.501 75.115 1.00 44.28 210 ALA G C 1
ATOM 12525 O O . ALA G 1 210 ? 31.157 2.706 76.036 1.00 44.51 210 ALA G O 1
ATOM 12527 N N . GLN G 1 211 ? 32.183 4.544 75.253 1.00 48.46 211 GLN G N 1
ATOM 12528 C CA . GLN G 1 211 ? 32.866 4.829 76.510 1.00 48.32 211 GLN G CA 1
ATOM 12529 C C . GLN G 1 211 ? 33.313 6.281 76.540 1.00 43.83 211 GLN G C 1
ATOM 12530 O O . GLN G 1 211 ? 33.539 6.909 75.510 1.00 44.08 211 GLN G O 1
ATOM 12536 N N . PHE G 1 212 ? 33.431 6.831 77.730 1.00 46.08 212 PHE G N 1
ATOM 12537 C CA . PHE G 1 212 ? 33.937 8.203 77.873 1.00 47.17 212 PHE G CA 1
ATOM 12538 C C . PHE G 1 212 ? 35.452 8.180 77.755 1.00 47.85 212 PHE G C 1
ATOM 12539 O O . PHE G 1 212 ? 36.104 7.160 78.027 1.00 49.91 212 PHE G O 1
ATOM 12547 N N . GLY G 1 213 ? 35.995 9.313 77.335 1.00 47.63 213 GLY G N 1
ATOM 12548 C CA . GLY G 1 213 ? 37.423 9.462 77.129 1.00 47.97 213 GLY G CA 1
ATOM 12549 C C . GLY G 1 213 ? 38.134 9.729 78.430 1.00 51.53 213 GLY G C 1
ATOM 12550 O O . GLY G 1 213 ? 37.521 9.828 79.489 1.00 55.93 213 GLY G O 1
ATOM 12551 N N . GLU G 1 214 ? 39.448 9.806 78.348 1.00 54.82 214 GLU G N 1
ATOM 12552 C CA . GLU G 1 214 ? 40.270 10.116 79.502 1.00 53.81 214 GLU G CA 1
ATOM 12553 C C . GLU G 1 214 ? 41.126 11.353 79.200 1.00 55.29 214 GLU G C 1
ATOM 12554 O O . GLU G 1 214 ? 41.335 11.740 78.045 1.00 49.31 214 GLU G O 1
ATOM 12560 N N . ALA G 1 215 ? 41.580 12.015 80.253 1.00 58.81 215 ALA G N 1
ATOM 12561 C CA . ALA G 1 215 ? 42.292 13.292 80.086 1.00 57.58 215 ALA G CA 1
ATOM 12562 C C . ALA G 1 215 ? 43.531 13.104 79.213 1.00 55.57 215 ALA G C 1
ATOM 12563 O O . ALA G 1 215 ? 43.906 14.002 78.458 1.00 49.14 215 ALA G O 1
ATOM 12565 N N . GLN G 1 216 ? 44.146 11.924 79.329 1.00 55.23 216 GLN G N 1
ATOM 12566 C CA . GLN G 1 216 ? 45.357 11.582 78.565 1.00 54.17 216 GLN G CA 1
ATOM 12567 C C . GLN G 1 216 ? 45.118 11.570 77.046 1.00 52.91 216 GLN G C 1
ATOM 12568 O O . GLN G 1 216 ? 46.031 11.811 76.273 1.00 57.58 216 GLN G O 1
ATOM 12574 N N . ASP G 1 217 ? 43.892 11.280 76.636 1.00 51.55 217 ASP G N 1
ATOM 12575 C CA . ASP G 1 217 ? 43.533 11.259 75.223 1.00 50.26 217 ASP G CA 1
ATOM 12576 C C . ASP G 1 217 ? 43.707 12.631 74.610 1.00 56.09 217 ASP G C 1
ATOM 12577 O O . ASP G 1 217 ? 44.108 12.767 73.453 1.00 57.01 217 ASP G O 1
ATOM 12582 N N . ILE G 1 218 ? 43.383 13.648 75.397 1.00 57.94 218 ILE G N 1
ATOM 12583 C CA . ILE G 1 218 ? 43.510 15.050 74.964 1.00 55.72 218 ILE G CA 1
ATOM 12584 C C . ILE G 1 218 ? 44.972 15.506 74.966 1.00 57.92 218 ILE G C 1
ATOM 12585 O O . ILE G 1 218 ? 45.414 16.130 73.997 1.00 47.40 218 ILE G O 1
ATOM 12590 N N . ALA G 1 219 ? 45.690 15.157 76.054 1.00 55.68 219 ALA G N 1
ATOM 12591 C CA . ALA G 1 219 ? 47.128 15.381 76.176 1.00 53.45 219 ALA G CA 1
ATOM 12592 C C . ALA G 1 219 ? 47.899 14.787 74.993 1.00 53.21 219 ALA G C 1
ATOM 12593 O O . ALA G 1 219 ? 48.770 15.436 74.438 1.00 56.97 219 ALA G O 1
ATOM 12595 N N . ASN G 1 220 ? 47.597 13.536 74.649 1.00 55.69 220 ASN G N 1
ATOM 12596 C CA . ASN G 1 220 ? 48.174 12.859 73.468 1.00 55.17 220 ASN G CA 1
ATOM 12597 C C . ASN G 1 220 ? 48.095 13.719 72.189 1.00 53.92 220 ASN G C 1
ATOM 12598 O O . ASN G 1 220 ? 49.060 13.837 71.443 1.00 51.87 220 ASN G O 1
ATOM 12603 N N . ALA G 1 221 ? 46.928 14.309 71.960 1.00 52.43 221 ALA G N 1
ATOM 12604 C CA . ALA G 1 221 ? 46.667 15.102 70.755 1.00 55.41 221 ALA G CA 1
ATOM 12605 C C . ALA G 1 221 ? 47.363 16.466 70.830 1.00 55.16 221 ALA G C 1
ATOM 12606 O O . ALA G 1 221 ? 47.901 16.966 69.854 1.00 57.90 221 ALA G O 1
ATOM 12608 N N . VAL G 1 222 ? 47.338 17.065 72.006 1.00 58.65 222 VAL G N 1
ATOM 12609 C CA . VAL G 1 222 ? 47.969 18.363 72.220 1.00 59.56 222 VAL G CA 1
ATOM 12610 C C . VAL G 1 222 ? 49.463 18.259 71.939 1.00 59.72 222 VAL G C 1
ATOM 12611 O O . VAL G 1 222 ? 50.036 19.089 71.230 1.00 62.76 222 VAL G O 1
ATOM 12615 N N . THR G 1 223 ? 50.072 17.224 72.498 1.00 58.03 223 THR G N 1
ATOM 12616 C CA . THR G 1 223 ? 51.519 16.981 72.361 1.00 58.93 223 THR G CA 1
ATOM 12617 C C . THR G 1 223 ? 51.934 16.793 70.903 1.00 57.00 223 THR G C 1
ATOM 12618 O O . THR G 1 223 ? 52.997 17.248 70.493 1.00 54.04 223 THR G O 1
ATOM 12622 N N . PHE G 1 224 ? 51.072 16.135 70.137 1.00 56.70 224 PHE G N 1
ATOM 12623 C CA . PHE G 1 224 ? 51.279 15.948 68.696 1.00 56.60 224 PHE G CA 1
ATOM 12624 C C . PHE G 1 224 ? 51.326 17.297 67.967 1.00 53.01 224 PHE G C 1
ATOM 12625 O O . PHE G 1 224 ? 52.195 17.557 67.147 1.00 56.23 224 PHE G O 1
ATOM 12633 N N . PHE G 1 225 ? 50.379 18.152 68.291 1.00 57.55 225 PHE G N 1
ATOM 12634 C CA . PHE G 1 225 ? 50.325 19.493 67.695 1.00 62.13 225 PHE G CA 1
ATOM 12635 C C . PHE G 1 225 ? 51.444 20.415 68.176 1.00 62.43 225 PHE G C 1
ATOM 12636 O O . PHE G 1 225 ? 51.943 21.232 67.410 1.00 65.68 225 PHE G O 1
ATOM 12644 N N . ALA G 1 226 ? 51.857 20.238 69.424 1.00 61.90 226 ALA G N 1
ATOM 12645 C CA . ALA G 1 226 ? 52.979 21.005 70.008 1.00 59.86 226 ALA G CA 1
ATOM 12646 C C . ALA G 1 226 ? 54.331 20.643 69.423 1.00 56.39 226 ALA G C 1
ATOM 12647 O O . ALA G 1 226 ? 55.275 21.387 69.575 1.00 63.17 226 ALA G O 1
ATOM 12649 N N . SER G 1 227 ? 54.422 19.497 68.770 1.00 58.73 227 SER G N 1
ATOM 12650 C CA . SER G 1 227 ? 55.705 18.972 68.312 1.00 59.95 227 SER G CA 1
ATOM 12651 C C . SER G 1 227 ? 56.121 19.573 66.975 1.00 59.66 227 SER G C 1
ATOM 12652 O O . SER G 1 227 ? 55.267 19.982 66.179 1.00 60.45 227 SER G O 1
ATOM 12655 N N . ASP G 1 228 ? 57.429 19.568 66.736 1.00 63.33 228 ASP G N 1
ATOM 12656 C CA . ASP G 1 228 ? 58.047 20.098 65.500 1.00 69.74 228 ASP G CA 1
ATOM 12657 C C . ASP G 1 228 ? 57.551 19.380 64.247 1.00 71.28 228 ASP G C 1
ATOM 12658 O O . ASP G 1 228 ? 57.489 19.957 63.166 1.00 73.15 228 ASP G O 1
ATOM 12663 N N . GLN G 1 229 ? 57.200 18.117 64.410 1.00 70.18 229 GLN G N 1
ATOM 12664 C CA . GLN G 1 229 ? 56.902 17.261 63.280 1.00 71.97 229 GLN G CA 1
ATOM 12665 C C . GLN G 1 229 ? 55.586 17.624 62.606 1.00 73.37 229 GLN G C 1
ATOM 12666 O O . GLN G 1 229 ? 55.436 17.436 61.371 1.00 71.77 229 GLN G O 1
ATOM 12672 N N . SER G 1 230 ? 54.660 18.160 63.406 1.00 66.30 230 SER G N 1
ATOM 12673 C CA . SER G 1 230 ? 53.334 18.604 62.920 1.00 62.60 230 SER G CA 1
ATOM 12674 C C . SER G 1 230 ? 53.334 20.047 62.317 1.00 58.17 230 SER G C 1
ATOM 12675 O O . SER G 1 230 ? 52.302 20.711 62.243 1.00 52.52 230 SER G O 1
ATOM 12678 N N . LYS G 1 231 ? 54.509 20.487 61.873 1.00 57.80 231 LYS G N 1
ATOM 12679 C CA . LYS G 1 231 ? 54.751 21.839 61.332 1.00 53.27 231 LYS G CA 1
ATOM 12680 C C . LYS G 1 231 ? 53.866 22.245 60.152 1.00 53.41 231 LYS G C 1
ATOM 12681 O O . LYS G 1 231 ? 53.586 23.434 59.968 1.00 56.94 231 LYS G O 1
ATOM 12687 N N . TYR G 1 232 ? 53.410 21.277 59.365 1.00 49.57 232 TYR G N 1
ATOM 12688 C CA . TYR G 1 232 ? 52.564 21.580 58.191 1.00 49.38 232 TYR G CA 1
ATOM 12689 C C . TYR G 1 232 ? 51.046 21.473 58.464 1.00 47.17 232 TYR G C 1
ATOM 12690 O O . TYR G 1 232 ? 50.217 21.471 57.540 1.00 49.23 232 TYR G O 1
ATOM 12699 N N . ILE G 1 233 ? 50.690 21.420 59.733 1.00 45.02 233 ILE G N 1
ATOM 12700 C CA . ILE G 1 233 ? 49.283 21.407 60.125 1.00 51.17 233 ILE G CA 1
ATOM 12701 C C . ILE G 1 233 ? 48.980 22.713 60.831 1.00 50.54 233 ILE G C 1
ATOM 12702 O O . ILE G 1 233 ? 49.535 22.993 61.885 1.00 47.37 233 ILE G O 1
ATOM 12707 N N . THR G 1 234 ? 48.073 23.495 60.269 1.00 51.52 234 THR G N 1
ATOM 12708 C CA . THR G 1 234 ? 47.676 24.731 60.930 1.00 54.74 234 THR G CA 1
ATOM 12709 C C . THR G 1 234 ? 46.220 25.117 60.623 1.00 50.68 234 THR G C 1
ATOM 12710 O O . THR G 1 234 ? 45.698 24.844 59.553 1.00 48.12 234 THR G O 1
ATOM 12714 N N . GLY G 1 235 ? 45.593 25.753 61.601 1.00 54.16 235 GLY G N 1
ATOM 12715 C CA . GLY G 1 235 ? 44.203 26.222 61.495 1.00 58.08 235 GLY G CA 1
ATOM 12716 C C . GLY G 1 235 ? 43.160 25.118 61.567 1.00 60.21 235 GLY G C 1
ATOM 12717 O O . GLY G 1 235 ? 41.996 25.331 61.175 1.00 58.41 235 GLY G O 1
ATOM 12718 N N . GLN G 1 236 ? 43.584 23.950 62.063 1.00 55.19 236 GLN G N 1
ATOM 12719 C CA . GLN G 1 236 ? 42.744 22.756 62.092 1.00 54.91 236 GLN G CA 1
ATOM 12720 C C . GLN G 1 236 ? 42.124 22.510 63.464 1.00 52.45 236 GLN G C 1
ATOM 12721 O O . GLN G 1 236 ? 42.642 22.940 64.472 1.00 57.66 236 GLN G O 1
ATOM 12727 N N . THR G 1 237 ? 40.995 21.816 63.463 1.00 55.48 237 THR G N 1
ATOM 12728 C CA . THR G 1 237 ? 40.351 21.337 64.681 1.00 58.10 237 THR G CA 1
ATOM 12729 C C . THR G 1 237 ? 40.273 19.822 64.586 1.00 56.43 237 THR G C 1
ATOM 12730 O O . THR G 1 237 ? 39.805 19.281 63.591 1.00 55.40 237 THR G O 1
ATOM 12734 N N . LEU G 1 238 ? 40.774 19.155 65.617 1.00 54.84 238 LEU G N 1
ATOM 12735 C CA . LEU G 1 238 ? 40.733 17.710 65.702 1.00 56.67 238 LEU G CA 1
ATOM 12736 C C . LEU G 1 238 ? 39.794 17.339 66.833 1.00 55.59 238 LEU G C 1
ATOM 12737 O O . LEU G 1 238 ? 40.023 17.714 67.980 1.00 52.03 238 LEU G O 1
ATOM 12742 N N . ASN G 1 239 ? 38.744 16.606 66.492 1.00 58.72 239 ASN G N 1
ATOM 12743 C CA . ASN G 1 239 ? 37.797 16.063 67.480 1.00 54.39 239 ASN G CA 1
ATOM 12744 C C . ASN G 1 239 ? 38.378 14.825 68.126 1.00 48.99 239 ASN G C 1
ATOM 12745 O O . ASN G 1 239 ? 38.770 13.879 67.438 1.00 52.00 239 ASN G O 1
ATOM 12750 N N . VAL G 1 240 ? 38.466 14.857 69.453 1.00 51.22 240 VAL G N 1
ATOM 12751 C CA . VAL G 1 240 ? 38.872 13.692 70.250 1.00 51.29 240 VAL G CA 1
ATOM 12752 C C . VAL G 1 240 ? 37.683 13.293 71.119 1.00 51.02 240 VAL G C 1
ATOM 12753 O O . VAL G 1 240 ? 37.524 13.804 72.218 1.00 45.28 240 VAL G O 1
ATOM 12757 N N . ASP G 1 241 ? 36.865 12.373 70.597 1.00 50.87 241 ASP G N 1
ATOM 12758 C CA . ASP G 1 241 ? 35.489 12.182 71.075 1.00 48.06 241 ASP G CA 1
ATOM 12759 C C . ASP G 1 241 ? 34.864 10.780 70.907 1.00 49.44 241 ASP G C 1
ATOM 12760 O O . ASP G 1 241 ? 33.646 10.602 71.068 1.00 50.18 241 ASP G O 1
ATOM 12765 N N . GLY G 1 242 ? 35.685 9.792 70.573 1.00 52.62 242 GLY G N 1
ATOM 12766 C CA . GLY G 1 242 ? 35.201 8.411 70.385 1.00 50.31 242 GLY G CA 1
ATOM 12767 C C . GLY G 1 242 ? 34.265 8.192 69.198 1.00 48.21 242 GLY G C 1
ATOM 12768 O O . GLY G 1 242 ? 33.575 7.157 69.112 1.00 46.72 242 GLY G O 1
ATOM 12769 N N . GLY G 1 243 ? 34.288 9.143 68.268 1.00 46.42 243 GLY G N 1
ATOM 12770 C CA . GLY G 1 243 ? 33.450 9.117 67.062 1.00 48.19 243 GLY G CA 1
ATOM 12771 C C . GLY G 1 243 ? 32.101 9.821 67.187 1.00 50.04 243 GLY G C 1
ATOM 12772 O O . GLY G 1 243 ? 31.203 9.653 66.360 1.00 53.65 243 GLY G O 1
ATOM 12773 N N . MET G 1 244 ? 31.952 10.615 68.227 1.00 53.28 244 MET G N 1
ATOM 12774 C CA . MET G 1 244 ? 30.673 11.235 68.519 1.00 54.80 244 MET G CA 1
ATOM 12775 C C . MET G 1 244 ? 30.298 12.243 67.448 1.00 52.59 244 MET G C 1
ATOM 12776 O O . MET G 1 244 ? 29.146 12.297 67.001 1.00 53.42 244 MET G O 1
ATOM 12781 N N . VAL G 1 245 ? 31.269 13.052 67.063 1.00 54.79 245 VAL G N 1
ATOM 12782 C CA . VAL G 1 245 ? 31.081 14.035 65.991 1.00 56.53 245 VAL G CA 1
ATOM 12783 C C . VAL G 1 245 ? 32.047 13.747 64.844 1.00 59.61 245 VAL G C 1
ATOM 12784 O O . VAL G 1 245 ? 33.261 13.933 64.981 1.00 51.89 245 VAL G O 1
ATOM 12788 N N . MET G 1 246 ? 31.505 13.266 63.728 1.00 61.05 246 MET G N 1
ATOM 12789 C CA . MET G 1 246 ? 32.305 13.010 62.533 1.00 67.37 246 MET G CA 1
ATOM 12790 C C . MET G 1 246 ? 31.941 13.983 61.383 1.00 73.13 246 MET G C 1
ATOM 12791 O O . MET G 1 246 ? 32.783 14.780 60.955 1.00 73.76 246 MET G O 1
ATOM 12797 N N . MET H 1 1 ? 3.508 35.175 50.600 1.00 69.24 1 MET H N 1
ATOM 12798 C CA . MET H 1 1 ? 3.975 34.226 51.638 1.00 73.99 1 MET H CA 1
ATOM 12799 C C . MET H 1 1 ? 3.509 34.781 52.976 1.00 78.28 1 MET H C 1
ATOM 12800 O O . MET H 1 1 ? 2.317 35.028 53.145 1.00 89.16 1 MET H O 1
ATOM 12805 N N . LEU H 1 2 ? 4.437 34.900 53.920 1.00 74.29 2 LEU H N 1
ATOM 12806 C CA . LEU H 1 2 ? 4.412 35.793 55.139 1.00 71.72 2 LEU H CA 1
ATOM 12807 C C . LEU H 1 2 ? 3.212 36.707 55.483 1.00 67.32 2 LEU H C 1
ATOM 12808 O O . LEU H 1 2 ? 3.351 37.640 56.281 1.00 71.16 2 LEU H O 1
ATOM 12813 N N . LYS H 1 3 ? 2.045 36.419 54.949 1.00 61.38 3 LYS H N 1
ATOM 12814 C CA . LYS H 1 3 ? 0.829 37.153 55.301 1.00 69.69 3 LYS H CA 1
ATOM 12815 C C . LYS H 1 3 ? 0.505 37.068 56.796 1.00 66.24 3 LYS H C 1
ATOM 12816 O O . LYS H 1 3 ? 0.510 35.990 57.389 1.00 67.54 3 LYS H O 1
ATOM 12822 N N . GLY H 1 4 ? 0.228 38.220 57.395 1.00 64.02 4 GLY H N 1
ATOM 12823 C CA . GLY H 1 4 ? -0.098 38.304 58.825 1.00 57.86 4 GLY H CA 1
ATOM 12824 C C . GLY H 1 4 ? 1.061 38.090 59.791 1.00 56.68 4 GLY H C 1
ATOM 12825 O O . GLY H 1 4 ? 0.871 38.115 61.009 1.00 59.98 4 GLY H O 1
ATOM 12826 N N . LYS H 1 5 ? 2.262 37.875 59.264 1.00 55.88 5 LYS H N 1
ATOM 12827 C CA . LYS H 1 5 ? 3.445 37.679 60.105 1.00 57.35 5 LYS H CA 1
ATOM 12828 C C . LYS H 1 5 ? 4.007 39.020 60.569 1.00 59.32 5 LYS H C 1
ATOM 12829 O O . LYS H 1 5 ? 3.876 40.032 59.873 1.00 49.66 5 LYS H O 1
ATOM 12835 N N . VAL H 1 6 ? 4.633 39.036 61.752 1.00 62.43 6 VAL H N 1
ATOM 12836 C CA . VAL H 1 6 ? 5.388 40.227 62.168 1.00 55.77 6 VAL H CA 1
ATOM 12837 C C . VAL H 1 6 ? 6.869 39.869 62.388 1.00 56.41 6 VAL H C 1
ATOM 12838 O O . VAL H 1 6 ? 7.221 38.868 63.043 1.00 56.66 6 VAL H O 1
ATOM 12842 N N . ALA H 1 7 ? 7.726 40.690 61.776 1.00 52.59 7 ALA H N 1
ATOM 12843 C CA . ALA H 1 7 ? 9.173 40.480 61.793 1.00 48.79 7 ALA H CA 1
ATOM 12844 C C . ALA H 1 7 ? 9.885 41.583 62.529 1.00 51.21 7 ALA H C 1
ATOM 12845 O O . ALA H 1 7 ? 9.591 42.749 62.354 1.00 55.27 7 ALA H O 1
ATOM 12847 N N . LEU H 1 8 ? 10.813 41.185 63.383 1.00 55.47 8 LEU H N 1
ATOM 12848 C CA . LEU H 1 8 ? 11.737 42.093 64.025 1.00 51.84 8 LEU H CA 1
ATOM 12849 C C . LEU H 1 8 ? 13.096 41.869 63.373 1.00 52.76 8 LEU H C 1
ATOM 12850 O O . LEU H 1 8 ? 13.653 40.782 63.441 1.00 55.25 8 LEU H O 1
ATOM 12855 N N . VAL H 1 9 ? 13.596 42.909 62.715 1.00 55.88 9 VAL H N 1
ATOM 12856 C CA . VAL H 1 9 ? 14.912 42.904 62.075 1.00 53.38 9 VAL H CA 1
ATOM 12857 C C . VAL H 1 9 ? 15.851 43.893 62.751 1.00 54.93 9 VAL H C 1
ATOM 12858 O O . VAL H 1 9 ? 15.620 45.116 62.723 1.00 58.20 9 VAL H O 1
ATOM 12862 N N . THR H 1 10 ? 16.900 43.362 63.364 1.00 52.08 10 THR H N 1
ATOM 12863 C CA . THR H 1 10 ? 17.898 44.202 64.048 1.00 55.70 10 THR H CA 1
ATOM 12864 C C . THR H 1 10 ? 18.913 44.716 63.025 1.00 54.48 10 THR H C 1
ATOM 12865 O O . THR H 1 10 ? 19.249 44.026 62.088 1.00 59.20 10 THR H O 1
ATOM 12869 N N . GLY H 1 11 ? 19.386 45.937 63.211 1.00 56.11 11 GLY H N 1
ATOM 12870 C CA . GLY H 1 11 ? 20.280 46.556 62.234 1.00 59.81 11 GLY H CA 1
ATOM 12871 C C . GLY H 1 11 ? 19.662 46.654 60.847 1.00 57.47 11 GLY H C 1
ATOM 12872 O O . GLY H 1 11 ? 20.298 46.323 59.860 1.00 61.45 11 GLY H O 1
ATOM 12873 N N . ALA H 1 12 ? 18.440 47.166 60.793 1.00 53.23 12 ALA H N 1
ATOM 12874 C CA . ALA H 1 12 ? 17.616 47.162 59.587 1.00 51.39 12 ALA H CA 1
ATOM 12875 C C . ALA H 1 12 ? 17.606 48.476 58.781 1.00 51.79 12 ALA H C 1
ATOM 12876 O O . ALA H 1 12 ? 16.861 48.599 57.810 1.00 57.40 12 ALA H O 1
ATOM 12878 N N . SER H 1 13 ? 18.433 49.442 59.157 1.00 54.51 13 SER H N 1
ATOM 12879 C CA . SER H 1 13 ? 18.336 50.800 58.574 1.00 56.44 13 SER H CA 1
ATOM 12880 C C . SER H 1 13 ? 19.052 50.965 57.244 1.00 55.62 13 SER H C 1
ATOM 12881 O O . SER H 1 13 ? 18.864 51.965 56.554 1.00 52.81 13 SER H O 1
ATOM 12884 N N . ARG H 1 14 ? 19.892 49.999 56.891 1.00 61.37 14 ARG H N 1
ATOM 12885 C CA . ARG H 1 14 ? 20.575 50.040 55.585 1.00 65.29 14 ARG H CA 1
ATOM 12886 C C . ARG H 1 14 ? 21.239 48.736 55.208 1.00 59.95 14 ARG H C 1
ATOM 12887 O O . ARG H 1 14 ? 21.358 47.817 56.030 1.00 56.96 14 ARG H O 1
ATOM 12895 N N . GLY H 1 15 ? 21.693 48.707 53.958 1.00 56.35 15 GLY H N 1
ATOM 12896 C CA . GLY H 1 15 ? 22.435 47.592 53.391 1.00 52.36 15 GLY H CA 1
ATOM 12897 C C . GLY H 1 15 ? 21.640 46.308 53.444 1.00 49.37 15 GLY H C 1
ATOM 12898 O O . GLY H 1 15 ? 20.484 46.266 53.070 1.00 54.25 15 GLY H O 1
ATOM 12899 N N . ILE H 1 16 ? 22.275 45.264 53.937 1.00 53.89 16 ILE H N 1
ATOM 12900 C CA . ILE H 1 16 ? 21.667 43.936 54.024 1.00 56.87 16 ILE H CA 1
ATOM 12901 C C . ILE H 1 16 ? 20.410 43.978 54.880 1.00 55.82 16 ILE H C 1
ATOM 12902 O O . ILE H 1 16 ? 19.364 43.491 54.487 1.00 58.02 16 ILE H O 1
ATOM 12907 N N . GLY H 1 17 ? 20.526 44.588 56.049 1.00 60.27 17 GLY H N 1
ATOM 12908 C CA . GLY H 1 17 ? 19.409 44.637 57.012 1.00 61.79 17 GLY H CA 1
ATOM 12909 C C . GLY H 1 17 ? 18.175 45.308 56.435 1.00 55.58 17 GLY H C 1
ATOM 12910 O O . GLY H 1 17 ? 17.042 44.876 56.660 1.00 52.24 17 GLY H O 1
ATOM 12911 N N . ARG H 1 18 ? 18.419 46.360 55.674 1.00 52.78 18 ARG H N 1
ATOM 12912 C CA . 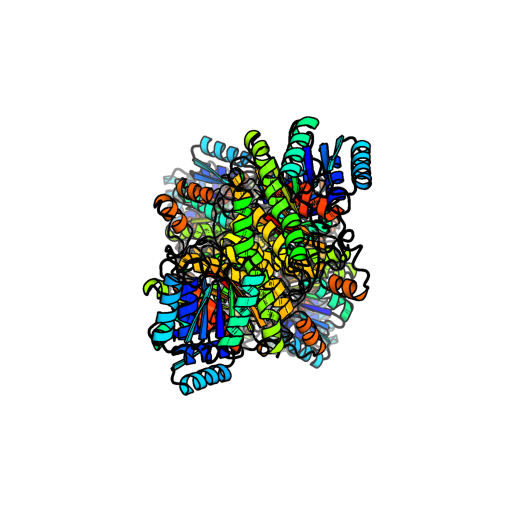ARG H 1 18 ? 17.352 47.089 55.023 1.00 52.31 18 ARG H CA 1
ATOM 12913 C C . ARG H 1 18 ? 16.657 46.265 53.942 1.00 52.48 18 ARG H C 1
ATOM 12914 O O . ARG H 1 18 ? 15.425 46.262 53.864 1.00 57.49 18 ARG H O 1
ATOM 12922 N N . ALA H 1 19 ? 17.454 45.609 53.098 1.00 52.25 19 ALA H N 1
ATOM 12923 C CA . ALA H 1 19 ? 16.951 44.753 52.004 1.00 48.59 19 ALA H CA 1
ATOM 12924 C C . ALA H 1 19 ? 16.113 43.606 52.563 1.00 50.49 19 ALA H C 1
ATOM 12925 O O . ALA H 1 19 ? 15.098 43.202 51.977 1.00 53.32 19 ALA H O 1
ATOM 12927 N N . ILE H 1 20 ? 16.556 43.086 53.699 1.00 49.45 20 ILE H N 1
ATOM 12928 C CA . ILE H 1 20 ? 15.817 42.042 54.412 1.00 54.10 20 ILE H CA 1
ATOM 12929 C C . ILE H 1 20 ? 14.448 42.542 54.861 1.00 51.10 20 ILE H C 1
ATOM 12930 O O . ILE H 1 20 ? 13.431 41.876 54.660 1.00 51.27 20 ILE H O 1
ATOM 12935 N N . ALA H 1 21 ? 14.445 43.720 55.483 1.00 54.84 21 ALA H N 1
ATOM 12936 C CA . ALA H 1 21 ? 13.208 44.326 56.019 1.00 50.82 21 ALA H CA 1
ATOM 12937 C C . ALA H 1 21 ? 12.204 44.495 54.898 1.00 54.14 21 ALA H C 1
ATOM 12938 O O . ALA H 1 21 ? 11.041 44.103 54.999 1.00 52.77 21 ALA H O 1
ATOM 12940 N N . ILE H 1 22 ? 12.692 45.094 53.821 1.00 53.58 22 ILE H N 1
ATOM 12941 C CA . ILE H 1 22 ? 11.868 45.415 52.674 1.00 53.91 22 ILE H CA 1
ATOM 12942 C C . ILE H 1 22 ? 11.333 44.164 51.994 1.00 52.67 22 ILE H C 1
ATOM 12943 O O . ILE H 1 22 ? 10.192 44.160 51.559 1.00 52.93 22 ILE H O 1
ATOM 12948 N N . ASP H 1 23 ? 12.133 43.103 51.930 1.00 54.73 23 ASP H N 1
ATOM 12949 C CA . ASP H 1 23 ? 11.682 41.876 51.266 1.00 53.49 23 ASP H CA 1
ATOM 12950 C C . ASP H 1 23 ? 10.623 41.160 52.089 1.00 49.31 23 ASP H C 1
ATOM 12951 O O . ASP H 1 23 ? 9.629 40.711 51.558 1.00 52.05 23 ASP H O 1
ATOM 12956 N N . LEU H 1 24 ? 10.851 41.057 53.385 1.00 51.88 24 LEU H N 1
ATOM 12957 C CA . LEU H 1 24 ? 9.852 40.512 54.324 1.00 51.33 24 LEU H CA 1
ATOM 12958 C C . LEU H 1 24 ? 8.493 41.224 54.204 1.00 54.55 24 LEU H C 1
ATOM 12959 O O . LEU H 1 24 ? 7.441 40.582 54.141 1.00 55.51 24 LEU H O 1
ATOM 12964 N N . ALA H 1 25 ? 8.533 42.556 54.152 1.00 53.74 25 ALA H N 1
ATOM 12965 C CA . ALA H 1 25 ? 7.330 43.391 53.983 1.00 49.79 25 ALA H CA 1
ATOM 12966 C C . ALA H 1 25 ? 6.637 43.135 52.648 1.00 50.90 25 ALA H C 1
ATOM 12967 O O . ALA H 1 25 ? 5.401 43.199 52.517 1.00 49.45 25 ALA H O 1
ATOM 12969 N N . LYS H 1 26 ? 7.460 42.908 51.642 1.00 53.75 26 LYS H N 1
ATOM 12970 C CA . LYS H 1 26 ? 7.003 42.585 50.290 1.00 56.91 26 LYS H CA 1
ATOM 12971 C C . LYS H 1 26 ? 6.189 41.289 50.258 1.00 55.67 26 LYS H C 1
ATOM 12972 O O . LYS H 1 26 ? 5.231 41.157 49.496 1.00 57.80 26 LYS H O 1
ATOM 12978 N N . GLN H 1 27 ? 6.597 40.338 51.089 1.00 53.63 27 GLN H N 1
ATOM 12979 C CA . GLN H 1 27 ? 5.879 39.068 51.269 1.00 55.08 27 GLN H CA 1
ATOM 12980 C C . GLN H 1 27 ? 4.686 39.141 52.227 1.00 56.91 27 GLN H C 1
ATOM 12981 O O . GLN H 1 27 ? 4.053 38.121 52.477 1.00 56.69 27 GLN H O 1
ATOM 12987 N N . GLY H 1 28 ? 4.421 40.323 52.785 1.00 53.28 28 GLY H N 1
ATOM 12988 C CA . GLY H 1 28 ? 3.225 40.582 53.601 1.00 48.07 28 GLY H CA 1
ATOM 12989 C C . GLY H 1 28 ? 3.458 40.798 55.087 1.00 48.11 28 GLY H C 1
ATOM 12990 O O . GLY H 1 28 ? 2.516 41.020 55.836 1.00 54.50 28 GLY H O 1
ATOM 12991 N N . ALA H 1 29 ? 4.701 40.708 55.526 1.00 48.86 29 ALA H N 1
ATOM 12992 C CA . ALA H 1 29 ? 5.037 40.909 56.952 1.00 50.12 29 ALA H CA 1
ATOM 12993 C C . ALA H 1 29 ? 4.940 42.376 57.405 1.00 49.71 29 ALA H C 1
ATOM 12994 O O . ALA H 1 29 ? 5.215 43.294 56.629 1.00 55.72 29 ALA H O 1
ATOM 12996 N N . ASN H 1 30 ? 4.498 42.584 58.642 1.00 50.43 30 ASN H N 1
ATOM 12997 C CA . ASN H 1 30 ? 4.661 43.866 59.323 1.00 50.92 30 ASN H CA 1
ATOM 12998 C C . ASN H 1 30 ? 6.039 43.818 59.943 1.00 51.11 30 ASN H C 1
ATOM 12999 O O . ASN H 1 30 ? 6.438 42.787 60.462 1.00 49.53 30 ASN H O 1
ATOM 13004 N N . VAL H 1 31 ? 6.769 44.926 59.879 1.00 52.00 31 VAL H N 1
ATOM 13005 C CA . VAL H 1 31 ? 8.189 44.900 60.216 1.00 52.04 31 VAL H CA 1
ATOM 13006 C C . VAL H 1 31 ? 8.583 45.942 61.250 1.00 50.26 31 VAL H C 1
ATOM 13007 O O . VAL H 1 31 ? 8.227 47.091 61.139 1.00 56.17 31 VAL H O 1
ATOM 13011 N N . VAL H 1 32 ? 9.323 45.503 62.260 1.00 52.86 32 VAL H N 1
ATOM 13012 C CA . VAL H 1 32 ? 9.983 46.399 63.195 1.00 53.19 32 VAL H CA 1
ATOM 13013 C C . VAL H 1 32 ? 11.433 46.610 62.751 1.00 55.33 32 VAL H C 1
ATOM 13014 O O . VAL H 1 32 ? 12.263 45.678 62.800 1.00 51.02 32 VAL H O 1
ATOM 13018 N N . VAL H 1 33 ? 11.696 47.846 62.316 1.00 52.06 33 VAL H N 1
ATOM 13019 C CA . VAL H 1 33 ? 12.998 48.294 61.823 1.00 49.55 33 VAL H CA 1
ATOM 13020 C C . VAL H 1 33 ? 13.828 48.808 63.007 1.00 49.79 33 VAL H C 1
ATOM 13021 O O . VAL H 1 33 ? 13.651 49.948 63.479 1.00 49.00 33 VAL H O 1
ATOM 13025 N N . ASN H 1 34 ? 14.710 47.956 63.514 1.00 52.66 34 ASN H N 1
ATOM 13026 C CA . ASN H 1 34 ? 15.631 48.367 64.595 1.00 53.67 34 ASN H CA 1
ATOM 13027 C C . ASN H 1 34 ? 16.870 49.125 64.081 1.00 54.57 34 ASN H C 1
ATOM 13028 O O . ASN H 1 34 ? 17.438 48.833 63.037 1.00 53.11 34 ASN H O 1
ATOM 13033 N N . TYR H 1 35 ? 17.276 50.110 64.852 1.00 58.29 35 TYR H N 1
ATOM 13034 C CA . TYR H 1 35 ? 18.503 50.850 64.587 1.00 59.29 35 TYR H CA 1
ATOM 13035 C C . TYR H 1 35 ? 19.173 51.223 65.905 1.00 54.34 35 TYR H C 1
ATOM 13036 O O . TYR H 1 35 ? 18.555 51.184 66.948 1.00 50.72 35 TYR H O 1
ATOM 13045 N N . ALA H 1 36 ? 20.456 51.532 65.832 1.00 57.06 36 ALA H N 1
ATOM 13046 C CA . ALA H 1 36 ? 21.235 51.926 66.996 1.00 58.70 36 ALA H CA 1
ATOM 13047 C C . ALA H 1 36 ? 21.370 53.443 67.106 1.00 62.47 36 ALA H C 1
ATOM 13048 O O . ALA H 1 36 ? 21.282 53.982 68.198 1.00 64.40 36 ALA H O 1
ATOM 13050 N N . GLY H 1 37 ? 21.576 54.142 65.994 1.00 64.56 37 GLY H N 1
ATOM 13051 C CA . GLY H 1 37 ? 21.718 55.612 66.061 1.00 63.86 37 GLY H CA 1
ATOM 13052 C C . GLY H 1 37 ? 21.077 56.400 64.941 1.00 64.48 37 GLY H C 1
ATOM 13053 O O . GLY H 1 37 ? 20.595 57.496 65.162 1.00 64.27 37 GLY H O 1
ATOM 13054 N N . ASN H 1 38 ? 21.077 55.839 63.735 1.00 70.61 38 ASN H N 1
ATOM 13055 C CA . ASN H 1 38 ? 20.550 56.529 62.557 1.00 71.82 38 ASN H CA 1
ATOM 13056 C C . ASN H 1 38 ? 19.023 56.375 62.436 1.00 67.38 38 ASN H C 1
ATOM 13057 O O . ASN H 1 38 ? 18.513 55.454 61.777 1.00 64.92 38 ASN H O 1
ATOM 13062 N N . GLU H 1 39 ? 18.310 57.290 63.090 1.00 62.25 39 GLU H N 1
ATOM 13063 C CA . GLU H 1 39 ? 16.857 57.313 63.060 1.00 58.23 39 GLU H CA 1
ATOM 13064 C C . GLU H 1 39 ? 16.327 57.681 61.682 1.00 55.70 39 GLU H C 1
ATOM 13065 O O . GLU H 1 39 ? 15.349 57.102 61.223 1.00 54.74 39 GLU H O 1
ATOM 13071 N N . GLN H 1 40 ? 16.972 58.648 61.038 1.00 56.46 40 GLN H N 1
ATOM 13072 C CA . GLN H 1 40 ? 16.571 59.126 59.710 1.00 59.81 40 GLN H CA 1
ATOM 13073 C C . GLN H 1 40 ? 16.508 58.000 58.677 1.00 60.29 40 GLN H C 1
ATOM 13074 O O . GLN H 1 40 ? 15.505 57.840 57.986 1.00 59.38 40 GLN H O 1
ATOM 13080 N N . LYS H 1 41 ? 17.590 57.235 58.578 1.00 58.91 41 LYS H N 1
ATOM 13081 C CA . LYS H 1 41 ? 17.665 56.127 57.616 1.00 57.35 41 LYS H CA 1
ATOM 13082 C C . LYS H 1 41 ? 16.614 55.070 57.930 1.00 55.34 41 LYS H C 1
ATOM 13083 O O . LYS H 1 41 ? 15.967 54.539 57.038 1.00 57.21 41 LYS H O 1
ATOM 13089 N N . ALA H 1 42 ? 16.465 54.771 59.212 1.00 53.55 42 ALA H N 1
ATOM 13090 C CA . ALA H 1 42 ? 15.432 53.839 59.700 1.00 53.33 42 ALA H CA 1
ATOM 13091 C C . ALA H 1 42 ? 14.022 54.289 59.308 1.00 53.09 42 ALA H C 1
ATOM 13092 O O . ALA H 1 42 ? 13.184 53.480 58.922 1.00 52.75 42 ALA H O 1
ATOM 13094 N N . ASN H 1 43 ? 13.778 55.588 59.431 1.00 54.92 43 ASN H N 1
ATOM 13095 C CA . ASN H 1 43 ? 12.509 56.196 59.015 1.00 54.70 43 ASN H CA 1
ATOM 13096 C C . ASN H 1 43 ? 12.250 56.051 57.516 1.00 55.44 43 ASN H C 1
ATOM 13097 O O . ASN H 1 43 ? 11.104 55.923 57.099 1.00 58.57 43 ASN H O 1
ATOM 13102 N N . GLU H 1 44 ? 13.313 56.097 56.718 1.00 57.86 44 GLU H N 1
ATOM 13103 C CA . GLU H 1 44 ? 13.214 55.903 55.256 1.00 59.94 44 GLU H CA 1
ATOM 13104 C C . GLU H 1 44 ? 12.785 54.491 54.938 1.00 52.68 44 GLU H C 1
ATOM 13105 O O . GLU H 1 44 ? 11.949 54.268 54.094 1.00 56.51 44 GLU H O 1
ATOM 13111 N N . VAL H 1 45 ? 13.371 53.537 55.632 1.00 54.63 45 VAL H N 1
ATOM 13112 C CA . VAL H 1 45 ? 13.007 52.121 55.456 1.00 57.19 45 VAL H CA 1
ATOM 13113 C C . VAL H 1 45 ? 11.524 51.898 55.830 1.00 58.38 45 VAL H C 1
ATOM 13114 O O . VAL H 1 45 ? 10.770 51.246 55.107 1.00 61.89 45 VAL H O 1
ATOM 13118 N N . VAL H 1 46 ? 11.110 52.482 56.945 1.00 56.62 46 VAL H N 1
ATOM 13119 C CA . VAL H 1 46 ? 9.692 52.447 57.364 1.00 53.68 46 VAL H CA 1
ATOM 13120 C C . VAL H 1 46 ? 8.760 53.053 56.283 1.00 54.62 46 VAL H C 1
ATOM 13121 O O . VAL H 1 46 ? 7.732 52.492 55.939 1.00 55.01 46 VAL H O 1
ATOM 13125 N N . ASP H 1 47 ? 9.143 54.200 55.742 1.00 57.61 47 ASP H N 1
ATOM 13126 C CA . ASP H 1 47 ? 8.366 54.860 54.677 1.00 58.81 47 ASP H CA 1
ATOM 13127 C C . ASP H 1 47 ? 8.212 53.996 53.429 1.00 56.11 47 ASP H C 1
ATOM 13128 O O . ASP H 1 47 ? 7.165 53.975 52.804 1.00 52.25 47 ASP H O 1
ATOM 13133 N N . GLU H 1 48 ? 9.274 53.296 53.076 1.00 57.87 48 GLU H N 1
ATOM 13134 C CA . GLU H 1 48 ? 9.271 52.432 51.910 1.00 60.27 48 GLU H CA 1
ATOM 13135 C C . GLU H 1 48 ? 8.343 51.233 52.124 1.00 59.33 48 GLU H C 1
ATOM 13136 O O . GLU H 1 48 ? 7.633 50.814 51.210 1.00 63.44 48 GLU H O 1
ATOM 13142 N N . ILE H 1 49 ? 8.376 50.677 53.331 1.00 55.29 49 ILE H N 1
ATOM 13143 C CA . ILE H 1 49 ? 7.553 49.518 53.693 1.00 52.90 49 ILE H CA 1
ATOM 13144 C C . ILE H 1 49 ? 6.079 49.870 53.649 1.00 54.16 49 ILE H C 1
ATOM 13145 O O . ILE H 1 49 ? 5.257 49.085 53.165 1.00 55.57 49 ILE H O 1
ATOM 13150 N N . LYS H 1 50 ? 5.754 51.067 54.118 1.00 55.64 50 LYS H N 1
ATOM 13151 C CA . LYS H 1 50 ? 4.360 51.562 54.061 1.00 59.40 50 LYS H CA 1
ATOM 13152 C C . LYS H 1 50 ? 3.867 51.841 52.629 1.00 60.23 50 LYS H C 1
ATOM 13153 O O . LYS H 1 50 ? 2.707 51.614 52.307 1.00 60.68 50 LYS H O 1
ATOM 13159 N N . LYS H 1 51 ? 4.765 52.345 51.797 1.00 62.59 51 LYS H N 1
ATOM 13160 C CA . LYS H 1 51 ? 4.526 52.512 50.354 1.00 67.05 51 LYS H CA 1
ATOM 13161 C C . LYS H 1 51 ? 4.091 51.233 49.663 1.00 67.87 51 LYS H C 1
ATOM 13162 O O . LYS H 1 51 ? 3.223 51.259 48.793 1.00 71.94 51 LYS H O 1
ATOM 13168 N N . LEU H 1 52 ? 4.715 50.121 50.029 1.00 63.08 52 LEU H N 1
ATOM 13169 C CA . LEU H 1 52 ? 4.405 48.845 49.383 1.00 64.30 52 LEU H CA 1
ATOM 13170 C C . LEU H 1 52 ? 3.259 48.079 50.076 1.00 65.99 52 LEU H C 1
ATOM 13171 O O . LEU H 1 52 ? 3.022 46.895 49.796 1.00 70.16 52 LEU H O 1
ATOM 13176 N N . GLY H 1 53 ? 2.540 48.758 50.958 1.00 60.12 53 GLY H N 1
ATOM 13177 C CA . GLY H 1 53 ? 1.264 48.243 51.454 1.00 62.13 53 GLY H CA 1
ATOM 13178 C C . GLY H 1 53 ? 1.305 47.572 52.800 1.00 63.21 53 GLY H C 1
ATOM 13179 O O . GLY H 1 53 ? 0.262 47.195 53.328 1.00 72.03 53 GLY H O 1
ATOM 13180 N N . SER H 1 54 ? 2.494 47.431 53.365 1.00 59.81 54 SER H N 1
ATOM 13181 C CA . SER H 1 54 ? 2.644 46.829 54.692 1.00 54.93 54 SER H CA 1
ATOM 13182 C C . SER H 1 54 ? 2.748 47.903 55.792 1.00 51.26 54 SER H C 1
ATOM 13183 O O . SER H 1 54 ? 2.616 49.090 55.535 1.00 52.02 54 SER H O 1
ATOM 13186 N N . ASP H 1 55 ? 2.959 47.471 57.023 1.00 51.89 55 ASP H N 1
ATOM 13187 C CA . ASP H 1 55 ? 3.149 48.391 58.138 1.00 54.85 55 ASP H CA 1
ATOM 13188 C C . ASP H 1 55 ? 4.511 48.192 58.779 1.00 49.70 55 ASP H C 1
ATOM 13189 O O . ASP H 1 55 ? 5.062 47.091 58.768 1.00 53.58 55 ASP H O 1
ATOM 13194 N N . ALA H 1 56 ? 5.038 49.262 59.352 1.00 45.90 56 ALA H N 1
ATOM 13195 C CA . ALA H 1 56 ? 6.320 49.199 60.035 1.00 46.55 56 ALA H CA 1
ATOM 13196 C C . ALA H 1 56 ? 6.477 50.310 61.058 1.00 46.54 56 ALA H C 1
ATOM 13197 O O . ALA H 1 56 ? 5.824 51.341 60.983 1.00 49.07 56 ALA H O 1
ATOM 13199 N N . ILE H 1 57 ? 7.350 50.058 62.025 1.00 54.12 57 ILE H N 1
ATOM 13200 C CA . ILE H 1 57 ? 7.829 51.082 62.967 1.00 52.03 57 ILE H CA 1
ATOM 13201 C C . ILE H 1 57 ? 9.361 50.995 63.083 1.00 52.37 57 ILE H C 1
ATOM 13202 O O . ILE H 1 57 ? 9.966 49.944 62.816 1.00 50.94 57 ILE H O 1
ATOM 13207 N N . ALA H 1 58 ? 9.969 52.121 63.427 1.00 47.50 58 ALA H N 1
ATOM 13208 C CA . ALA H 1 58 ? 11.398 52.191 63.696 1.00 49.11 58 ALA H CA 1
ATOM 13209 C C . ALA H 1 58 ? 11.607 52.201 65.215 1.00 51.99 58 ALA H C 1
ATOM 13210 O O . ALA H 1 58 ? 10.999 52.997 65.921 1.00 49.92 58 ALA H O 1
ATOM 13212 N N . VAL H 1 59 ? 12.467 51.317 65.713 1.00 55.63 59 VAL H N 1
ATOM 13213 C CA . VAL H 1 59 ? 12.767 51.250 67.168 1.00 51.07 59 VAL H CA 1
ATOM 13214 C C . VAL H 1 59 ? 14.268 51.282 67.482 1.00 44.94 59 VAL H C 1
ATOM 13215 O O . VAL H 1 59 ? 15.023 50.461 67.018 1.00 46.38 59 VAL H O 1
ATOM 13219 N N . ARG H 1 60 ? 14.667 52.220 68.322 1.00 50.22 60 ARG H N 1
ATOM 13220 C CA . ARG H 1 60 ? 16.055 52.358 68.769 1.00 52.57 60 ARG H CA 1
ATOM 13221 C C . ARG H 1 60 ? 16.386 51.321 69.818 1.00 52.83 60 ARG H C 1
ATOM 13222 O O . ARG H 1 60 ? 15.729 51.236 70.856 1.00 54.02 60 ARG H O 1
ATOM 13230 N N . ALA H 1 61 ? 17.419 50.537 69.575 1.00 54.94 61 ALA H N 1
ATOM 13231 C CA . ALA H 1 61 ? 17.955 49.690 70.629 1.00 52.13 61 ALA H CA 1
ATOM 13232 C C . ALA H 1 61 ? 19.417 49.332 70.352 1.00 54.20 61 ALA H C 1
ATOM 13233 O O . ALA H 1 61 ? 19.775 49.018 69.217 1.00 59.77 61 ALA H O 1
ATOM 13235 N N . ASP H 1 62 ? 20.241 49.413 71.397 1.00 53.83 62 ASP H N 1
ATOM 13236 C CA . ASP H 1 62 ? 21.520 48.718 71.465 1.00 53.01 62 ASP H CA 1
ATOM 13237 C C . ASP H 1 62 ? 21.209 47.255 71.758 1.00 56.28 62 ASP H C 1
ATOM 13238 O O . ASP H 1 62 ? 20.725 46.936 72.860 1.00 56.02 62 ASP H O 1
ATOM 13243 N N . VAL H 1 63 ? 21.503 46.373 70.795 1.00 56.50 63 VAL H N 1
ATOM 13244 C CA . VAL H 1 63 ? 21.269 44.912 70.970 1.00 54.62 63 VAL H CA 1
ATOM 13245 C C . VAL H 1 63 ? 22.194 44.255 72.012 1.00 53.84 63 VAL H C 1
ATOM 13246 O O . VAL H 1 63 ? 21.906 43.165 72.464 1.00 57.89 63 VAL H O 1
ATOM 13250 N N . ALA H 1 64 ? 23.278 44.929 72.390 1.00 51.49 64 ALA H N 1
ATOM 13251 C CA . ALA H 1 64 ? 24.146 44.495 73.510 1.00 55.26 64 ALA H CA 1
ATOM 13252 C C . ALA H 1 64 ? 23.604 44.946 74.891 1.00 58.25 64 ALA H C 1
ATOM 13253 O O . ALA H 1 64 ? 24.188 44.673 75.937 1.00 57.37 64 ALA H O 1
ATOM 13255 N N . ASN H 1 65 ? 22.500 45.671 74.887 1.00 59.55 65 ASN H N 1
ATOM 13256 C CA . ASN H 1 65 ? 21.909 46.198 76.124 1.00 58.85 65 ASN H CA 1
ATOM 13257 C C . ASN H 1 65 ? 20.590 45.476 76.436 1.00 60.62 65 ASN H C 1
ATOM 13258 O O . ASN H 1 65 ? 19.621 45.539 75.663 1.00 58.98 65 ASN H O 1
ATOM 13263 N N . ALA H 1 66 ? 20.579 44.784 77.571 1.00 60.67 66 ALA H N 1
ATOM 13264 C CA . ALA H 1 66 ? 19.474 43.893 77.952 1.00 57.79 66 ALA H CA 1
ATOM 13265 C C . ALA H 1 66 ? 18.117 44.629 78.076 1.00 56.73 66 ALA H C 1
ATOM 13266 O O . ALA H 1 66 ? 17.077 44.102 77.678 1.00 47.92 66 ALA H O 1
ATOM 13268 N N . GLU H 1 67 ? 18.119 45.839 78.635 1.00 55.29 67 GLU H N 1
ATOM 13269 C CA . GLU H 1 67 ? 16.864 46.564 78.823 1.00 57.83 67 GLU H CA 1
ATOM 13270 C C . GLU H 1 67 ? 16.352 47.130 77.513 1.00 55.92 67 GLU H C 1
ATOM 13271 O O . GLU H 1 67 ? 15.136 47.229 77.306 1.00 50.48 67 GLU H O 1
ATOM 13277 N N . ASP H 1 68 ? 17.283 47.528 76.645 1.00 56.19 68 ASP H N 1
ATOM 13278 C CA . ASP H 1 68 ? 16.925 47.993 75.294 1.00 54.14 68 ASP H CA 1
ATOM 13279 C C . ASP H 1 68 ? 16.247 46.883 74.516 1.00 52.51 68 ASP H C 1
ATOM 13280 O O . ASP H 1 68 ? 15.243 47.099 73.863 1.00 55.70 68 ASP H O 1
ATOM 13285 N N . VAL H 1 69 ? 16.833 45.698 74.581 1.00 52.78 69 VAL H N 1
ATOM 13286 C CA . VAL H 1 69 ? 16.310 44.535 73.872 1.00 55.60 69 VAL H CA 1
ATOM 13287 C C . VAL H 1 69 ? 14.938 44.161 74.417 1.00 55.85 69 VAL H C 1
ATOM 13288 O O . VAL H 1 69 ? 13.992 43.926 73.667 1.00 55.66 69 VAL H O 1
ATOM 13292 N N . THR H 1 70 ? 14.829 44.128 75.730 1.00 53.18 70 THR H N 1
ATOM 13293 C CA . THR H 1 70 ? 13.547 43.789 76.350 1.00 57.10 70 THR H CA 1
ATOM 13294 C C . THR H 1 70 ? 12.447 44.790 75.942 1.00 56.77 70 THR H C 1
ATOM 13295 O O . THR H 1 70 ? 11.356 44.385 75.501 1.00 50.68 70 THR H O 1
ATOM 13299 N N . ASN H 1 71 ? 12.752 46.085 76.065 1.00 50.92 71 ASN H N 1
ATOM 13300 C CA . ASN H 1 71 ? 11.824 47.140 75.643 1.00 50.70 71 ASN H CA 1
ATOM 13301 C C . ASN H 1 71 ? 11.427 47.067 74.156 1.00 49.15 71 ASN H C 1
ATOM 13302 O O . ASN H 1 71 ? 10.320 47.441 73.781 1.00 46.54 71 ASN H O 1
ATOM 13307 N N . MET H 1 72 ? 12.356 46.617 73.323 1.00 50.14 72 MET H N 1
ATOM 13308 C CA . MET H 1 72 ? 12.139 46.540 71.873 1.00 52.29 72 MET H CA 1
ATOM 13309 C C . MET H 1 72 ? 11.188 45.402 71.492 1.00 54.16 72 MET H C 1
ATOM 13310 O O . MET H 1 72 ? 10.298 45.571 70.670 1.00 56.94 72 MET H O 1
ATOM 13315 N N . VAL H 1 73 ? 11.419 44.228 72.065 1.00 53.62 73 VAL H N 1
ATOM 13316 C CA . VAL H 1 73 ? 10.536 43.080 71.870 1.00 54.31 73 VAL H CA 1
ATOM 13317 C C . VAL H 1 73 ? 9.128 43.389 72.383 1.00 52.64 73 VAL H C 1
ATOM 13318 O O . VAL H 1 73 ? 8.127 43.113 71.727 1.00 55.76 73 VAL H O 1
ATOM 13322 N N . LYS H 1 74 ? 9.072 44.034 73.525 1.00 50.55 74 LYS H N 1
ATOM 13323 C CA . LYS H 1 74 ? 7.809 44.397 74.139 1.00 55.24 74 LYS H CA 1
ATOM 13324 C C . LYS H 1 74 ? 7.009 45.387 73.300 1.00 56.94 74 LYS H C 1
ATOM 13325 O O . LYS H 1 74 ? 5.777 45.327 73.254 1.00 58.17 74 LYS H O 1
ATOM 13331 N N . GLN H 1 75 ? 7.719 46.299 72.647 1.00 58.81 75 GLN H N 1
ATOM 13332 C CA . GLN H 1 75 ? 7.097 47.276 71.759 1.00 60.30 75 GLN H CA 1
ATOM 13333 C C . GLN H 1 75 ? 6.543 46.642 70.493 1.00 58.58 75 GLN H C 1
ATOM 13334 O O . GLN H 1 75 ? 5.495 47.041 69.978 1.00 51.94 75 GLN H O 1
ATOM 13340 N N . THR H 1 76 ? 7.290 45.670 69.986 1.00 58.88 76 THR H N 1
ATOM 13341 C CA . THR H 1 76 ? 6.884 44.869 68.833 1.00 57.74 76 THR H CA 1
ATOM 13342 C C . THR H 1 76 ? 5.548 44.190 69.091 1.00 55.37 76 THR H C 1
ATOM 13343 O O . THR H 1 76 ? 4.619 44.280 68.276 1.00 53.73 76 THR H O 1
ATOM 13347 N N . VAL H 1 77 ? 5.474 43.522 70.238 1.00 50.09 77 VAL H N 1
ATOM 13348 C CA . VAL H 1 77 ? 4.283 42.778 70.627 1.00 54.24 77 VAL H CA 1
ATOM 13349 C C . VAL H 1 77 ? 3.132 43.720 70.958 1.00 53.26 77 VAL H C 1
ATOM 13350 O O . VAL H 1 77 ? 1.993 43.435 70.649 1.00 53.49 77 VAL H O 1
ATOM 13354 N N . ASP H 1 78 ? 3.449 44.857 71.566 1.00 57.49 78 ASP H N 1
ATOM 13355 C CA . ASP H 1 78 ? 2.432 45.876 71.887 1.00 55.95 78 ASP H CA 1
ATOM 13356 C C . ASP H 1 78 ? 1.784 46.504 70.633 1.00 55.85 78 ASP H C 1
ATOM 13357 O O . ASP H 1 78 ? 0.566 46.645 70.550 1.00 55.17 78 ASP H O 1
ATOM 13362 N N . VAL H 1 79 ? 2.612 46.887 69.674 1.00 52.29 79 VAL H N 1
ATOM 13363 C CA . VAL H 1 79 ? 2.143 47.595 68.483 1.00 53.34 79 VAL H CA 1
ATOM 13364 C C . VAL H 1 79 ? 1.556 46.636 67.443 1.00 53.26 79 VAL H C 1
ATOM 13365 O O . VAL H 1 79 ? 0.537 46.918 66.825 1.00 48.00 79 VAL H O 1
ATOM 13369 N N . PHE H 1 80 ? 2.221 45.509 67.235 1.00 52.32 80 PHE H N 1
ATOM 13370 C CA . PHE H 1 80 ? 1.813 44.571 66.186 1.00 49.55 80 PHE H CA 1
ATOM 13371 C C . PHE H 1 80 ? 1.159 43.273 66.688 1.00 49.46 80 PHE H C 1
ATOM 13372 O O . PHE H 1 80 ? 0.712 42.450 65.880 1.00 45.55 80 PHE H O 1
ATOM 13380 N N . GLY H 1 81 ? 1.107 43.092 68.005 1.00 48.55 81 GLY H N 1
ATOM 13381 C CA . GLY H 1 81 ? 0.327 42.006 68.606 1.00 50.50 81 GLY H CA 1
ATOM 13382 C C . GLY H 1 81 ? 1.089 40.748 68.919 1.00 51.82 81 GLY H C 1
ATOM 13383 O O . GLY H 1 81 ? 0.662 39.948 69.748 1.00 51.48 81 GLY H O 1
ATOM 13384 N N . GLN H 1 82 ? 2.213 40.573 68.248 1.00 54.92 82 GLN H N 1
ATOM 13385 C CA . GLN H 1 82 ? 2.979 39.328 68.331 1.00 56.98 82 GLN H CA 1
ATOM 13386 C C . GLN H 1 82 ? 4.312 39.504 67.633 1.00 57.83 82 GLN H C 1
ATOM 13387 O O . GLN H 1 82 ? 4.514 40.486 66.920 1.00 55.88 82 GLN H O 1
ATOM 13393 N N . VAL H 1 83 ? 5.198 38.532 67.823 1.00 58.24 83 VAL H N 1
ATOM 13394 C CA . VAL H 1 83 ? 6.438 38.429 67.038 1.00 53.73 83 VAL H CA 1
ATOM 13395 C C . VAL H 1 83 ? 6.566 37.014 66.462 1.00 52.95 83 VAL H C 1
ATOM 13396 O O . VAL H 1 83 ? 6.527 36.021 67.179 1.00 50.19 83 VAL H O 1
ATOM 13400 N N . ASP H 1 84 ? 6.686 36.945 65.144 1.00 53.83 84 ASP H N 1
ATOM 13401 C CA . ASP H 1 84 ? 6.718 35.672 64.427 1.00 56.54 84 ASP H CA 1
ATOM 13402 C C . ASP H 1 84 ? 8.103 35.365 63.907 1.00 53.49 84 ASP H C 1
ATOM 13403 O O . ASP H 1 84 ? 8.505 34.202 63.827 1.00 53.32 84 ASP H O 1
ATOM 13408 N N . ILE H 1 85 ? 8.810 36.425 63.526 1.00 52.57 85 ILE H N 1
ATOM 13409 C CA . ILE H 1 85 ? 10.126 36.311 62.898 1.00 54.92 85 ILE H CA 1
ATOM 13410 C C . ILE H 1 85 ? 11.140 37.241 63.559 1.00 52.94 85 ILE H C 1
ATOM 13411 O O . ILE H 1 85 ? 10.880 38.429 63.744 1.00 52.64 85 ILE H O 1
ATOM 13416 N N . LEU H 1 86 ? 12.297 36.692 63.893 1.00 54.68 86 LEU H N 1
ATOM 13417 C CA . LEU H 1 86 ? 13.466 37.495 64.331 1.00 54.40 86 LEU H CA 1
ATOM 13418 C C . LEU H 1 86 ? 14.616 37.317 63.358 1.00 53.34 86 LEU H C 1
ATOM 13419 O O . LEU H 1 86 ? 15.057 36.189 63.089 1.00 48.93 86 LEU H O 1
ATOM 13424 N N . VAL H 1 87 ? 15.076 38.411 62.773 1.00 55.51 87 VAL H N 1
ATOM 13425 C CA . VAL H 1 87 ? 16.357 38.333 62.083 1.00 57.06 87 VAL H CA 1
ATOM 13426 C C . VAL H 1 87 ? 17.426 39.222 62.765 1.00 60.75 87 VAL H C 1
ATOM 13427 O O . VAL H 1 87 ? 17.325 40.442 62.846 1.00 59.61 87 VAL H O 1
ATOM 13431 N N . ASN H 1 88 ? 18.424 38.536 63.294 1.00 56.64 88 ASN H N 1
ATOM 13432 C CA . ASN H 1 88 ? 19.552 39.148 63.963 1.00 54.04 88 ASN H CA 1
ATOM 13433 C C . ASN H 1 88 ? 20.597 39.556 62.936 1.00 53.17 88 ASN H C 1
ATOM 13434 O O . ASN H 1 88 ? 21.375 38.709 62.440 1.00 50.70 88 ASN H O 1
ATOM 13439 N N . ASN H 1 89 ? 20.566 40.833 62.574 1.00 54.89 89 ASN H N 1
ATOM 13440 C CA . ASN H 1 89 ? 21.521 41.400 61.613 1.00 55.54 89 ASN H CA 1
ATOM 13441 C C . ASN H 1 89 ? 22.457 42.458 62.201 1.00 57.00 89 ASN H C 1
ATOM 13442 O O . ASN H 1 89 ? 23.452 42.799 61.592 1.00 64.58 89 ASN H O 1
ATOM 13447 N N . ALA H 1 90 ? 22.143 42.985 63.378 1.00 60.44 90 ALA H N 1
ATOM 13448 C CA . ALA H 1 90 ? 22.985 44.020 64.006 1.00 58.41 90 ALA H CA 1
ATOM 13449 C C . ALA H 1 90 ? 24.417 43.507 64.170 1.00 59.79 90 ALA H C 1
ATOM 13450 O O . ALA H 1 90 ? 24.638 42.323 64.381 1.00 64.84 90 ALA H O 1
ATOM 13452 N N . GLY H 1 91 ? 25.382 44.403 64.076 1.00 63.05 91 GLY H N 1
ATOM 13453 C CA . GLY H 1 91 ? 26.790 44.018 64.131 1.00 67.05 91 GLY H CA 1
ATOM 13454 C C . GLY H 1 91 ? 27.731 45.070 63.574 1.00 69.16 91 GLY H C 1
ATOM 13455 O O . GLY H 1 91 ? 27.443 45.680 62.548 1.00 68.49 91 GLY H O 1
ATOM 13456 N N . VAL H 1 92 ? 28.853 45.275 64.263 1.00 69.36 92 VAL H N 1
ATOM 13457 C CA . VAL H 1 92 ? 29.909 46.180 63.797 1.00 66.56 92 VAL H CA 1
ATOM 13458 C C . VAL H 1 92 ? 31.191 45.409 63.498 1.00 65.94 92 VAL H C 1
ATOM 13459 O O . VAL H 1 92 ? 31.347 44.267 63.917 1.00 63.32 92 VAL H O 1
ATOM 13463 N N . THR H 1 93 ? 32.079 46.031 62.727 1.00 66.34 93 THR H N 1
ATOM 13464 C CA . THR H 1 93 ? 33.449 45.526 62.559 1.00 64.43 93 THR H CA 1
ATOM 13465 C C . THR H 1 93 ? 34.424 46.562 63.099 1.00 61.23 93 THR H C 1
ATOM 13466 O O . THR H 1 93 ? 34.193 47.764 62.990 1.00 59.17 93 THR H O 1
ATOM 13470 N N . LYS H 1 94 ? 35.493 46.068 63.711 1.00 60.95 94 LYS H N 1
ATOM 13471 C CA . LYS H 1 94 ? 36.615 46.891 64.165 1.00 58.75 94 LYS H CA 1
ATOM 13472 C C . LYS H 1 94 ? 37.866 46.105 63.856 1.00 53.59 94 LYS H C 1
ATOM 13473 O O . LYS H 1 94 ? 38.378 45.409 64.705 1.00 55.27 94 LYS H O 1
ATOM 13479 N N . ASP H 1 95 ? 38.330 46.196 62.620 1.00 53.23 95 ASP H N 1
ATOM 13480 C CA . ASP H 1 95 ? 39.410 45.338 62.147 1.00 51.56 95 ASP H CA 1
ATOM 13481 C C . ASP H 1 95 ? 40.766 45.774 62.687 1.00 53.85 95 ASP H C 1
ATOM 13482 O O . ASP H 1 95 ? 41.011 46.949 62.961 1.00 56.28 95 ASP H O 1
ATOM 13487 N N . ASN H 1 96 ? 41.636 44.788 62.851 1.00 52.87 96 ASN H N 1
ATOM 13488 C CA . ASN H 1 96 ? 43.029 45.006 63.235 1.00 51.54 96 ASN H CA 1
ATOM 13489 C C . ASN H 1 96 ? 43.726 43.665 63.282 1.00 48.34 96 ASN H C 1
ATOM 13490 O O . ASN H 1 96 ? 43.091 42.654 63.547 1.00 51.97 96 ASN H O 1
ATOM 13495 N N . LEU H 1 97 ? 45.024 43.669 63.039 1.00 47.17 97 LEU H N 1
ATOM 13496 C CA . LEU H 1 97 ? 45.851 42.509 63.307 1.00 53.07 97 LEU H CA 1
ATOM 13497 C C . LEU H 1 97 ? 45.807 42.220 64.808 1.00 57.35 97 LEU H C 1
ATOM 13498 O O . LEU H 1 97 ? 45.827 43.135 65.631 1.00 59.98 97 LEU H O 1
ATOM 13503 N N . LEU H 1 98 ? 45.739 40.934 65.127 1.00 61.36 98 LEU H N 1
ATOM 13504 C CA . LEU H 1 98 ? 45.616 40.410 66.503 1.00 65.46 98 LEU H CA 1
ATOM 13505 C C . LEU H 1 98 ? 46.519 41.099 67.521 1.00 59.60 98 LEU H C 1
ATOM 13506 O O . LEU H 1 98 ? 46.072 41.544 68.581 1.00 55.76 98 LEU H O 1
ATOM 13511 N N . MET H 1 99 ? 47.800 41.160 67.201 1.00 60.33 99 MET H N 1
ATOM 13512 C CA . MET H 1 99 ? 48.779 41.606 68.177 1.00 62.20 99 MET H CA 1
ATOM 13513 C C . MET H 1 99 ? 48.727 43.110 68.474 1.00 61.44 99 MET H C 1
ATOM 13514 O O . MET H 1 99 ? 49.538 43.611 69.264 1.00 59.51 99 MET H O 1
ATOM 13519 N N . ARG H 1 100 ? 47.802 43.831 67.835 1.00 59.02 100 ARG H N 1
ATOM 13520 C CA . ARG H 1 100 ? 47.544 45.234 68.207 1.00 59.96 100 ARG H CA 1
ATOM 13521 C C . ARG H 1 100 ? 46.074 45.603 68.334 1.00 57.28 100 ARG H C 1
ATOM 13522 O O . ARG H 1 100 ? 45.739 46.748 68.628 1.00 58.01 100 ARG H O 1
ATOM 13530 N N . MET H 1 101 ? 45.205 44.625 68.137 1.00 54.45 101 MET H N 1
ATOM 13531 C CA . MET H 1 101 ? 43.781 44.800 68.394 1.00 52.69 101 MET H CA 1
ATOM 13532 C C . MET H 1 101 ? 43.537 45.174 69.863 1.00 53.84 101 MET H C 1
ATOM 13533 O O . MET H 1 101 ? 43.969 44.472 70.774 1.00 55.39 101 MET H O 1
ATOM 13538 N N . LYS H 1 102 ? 42.845 46.288 70.070 1.00 53.21 102 LYS H N 1
ATOM 13539 C CA . LYS H 1 102 ? 42.514 46.757 71.419 1.00 54.88 102 LYS H CA 1
ATOM 13540 C C . LYS H 1 102 ? 41.452 45.874 72.077 1.00 51.05 102 LYS H C 1
ATOM 13541 O O . LYS H 1 102 ? 40.579 45.303 71.423 1.00 49.58 102 LYS H O 1
ATOM 13547 N N . GLU H 1 103 ? 41.511 45.823 73.396 1.00 54.89 103 GLU H N 1
ATOM 13548 C CA . GLU H 1 103 ? 40.554 45.060 74.187 1.00 53.87 103 GLU H CA 1
ATOM 13549 C C . GLU H 1 103 ? 39.128 45.580 73.958 1.00 54.20 103 GLU H C 1
ATOM 13550 O O . GLU H 1 103 ? 38.188 44.783 73.826 1.00 51.90 103 GLU H O 1
ATOM 13556 N N . GLU H 1 104 ? 38.971 46.904 73.873 1.00 52.98 104 GLU H N 1
ATOM 13557 C CA . GLU H 1 104 ? 37.643 47.492 73.610 1.00 52.14 104 GLU H CA 1
ATOM 13558 C C . GLU H 1 104 ? 37.147 47.226 72.197 1.00 52.51 104 GLU H C 1
ATOM 13559 O O . GLU H 1 104 ? 35.942 47.082 72.002 1.00 53.59 104 GLU H O 1
ATOM 13565 N N . GLU H 1 105 ? 38.058 47.149 71.223 1.00 55.18 105 GLU H N 1
ATOM 13566 C CA . GLU H 1 105 ? 37.696 46.729 69.833 1.00 57.59 105 GLU H CA 1
ATOM 13567 C C . GLU H 1 105 ? 37.145 45.302 69.834 1.00 56.87 105 GLU H C 1
ATOM 13568 O O . GLU H 1 105 ? 36.176 44.977 69.137 1.00 53.39 105 GLU H O 1
ATOM 13574 N N . TRP H 1 106 ? 37.791 44.457 70.627 1.00 58.34 106 TRP H N 1
ATOM 13575 C CA . TRP H 1 106 ? 37.335 43.081 70.840 1.00 54.91 106 TRP H CA 1
ATOM 13576 C C . TRP H 1 106 ? 35.955 43.072 71.489 1.00 47.12 106 TRP H C 1
ATOM 13577 O O . TRP H 1 106 ? 35.035 42.480 70.977 1.00 46.47 106 TRP H O 1
ATOM 13588 N N . ASP H 1 107 ? 35.823 43.765 72.609 1.00 50.56 107 ASP H N 1
ATOM 13589 C CA . ASP H 1 107 ? 34.579 43.751 73.397 1.00 52.33 107 ASP H CA 1
ATOM 13590 C C . ASP H 1 107 ? 33.362 44.241 72.615 1.00 54.58 107 ASP H C 1
ATOM 13591 O O . ASP H 1 107 ? 32.306 43.607 72.591 1.00 57.73 107 ASP H O 1
ATOM 13596 N N . THR H 1 108 ? 33.519 45.387 71.979 1.00 57.59 108 THR H N 1
ATOM 13597 C CA . THR H 1 108 ? 32.421 46.002 71.223 1.00 57.44 108 THR H CA 1
ATOM 13598 C C . THR H 1 108 ? 31.914 45.082 70.101 1.00 53.94 108 THR H C 1
ATOM 13599 O O . THR H 1 108 ? 30.706 44.897 69.930 1.00 58.00 108 THR H O 1
ATOM 13603 N N . VAL H 1 109 ? 32.831 44.451 69.378 1.00 54.95 109 VAL H N 1
ATOM 13604 C CA . VAL H 1 109 ? 32.448 43.503 68.291 1.00 51.76 109 VAL H CA 1
ATOM 13605 C C . VAL H 1 109 ? 31.787 42.234 68.837 1.00 53.36 109 VAL H C 1
ATOM 13606 O O . VAL H 1 109 ? 30.803 41.757 68.291 1.00 57.12 109 VAL H O 1
ATOM 13610 N N . ILE H 1 110 ? 32.329 41.689 69.917 1.00 57.13 110 ILE H N 1
ATOM 13611 C CA . ILE H 1 110 ? 31.742 40.485 70.527 1.00 56.99 110 ILE H CA 1
ATOM 13612 C C . ILE H 1 110 ? 30.343 40.779 71.073 1.00 55.35 110 ILE H C 1
ATOM 13613 O O . ILE H 1 110 ? 29.412 40.020 70.853 1.00 53.62 110 ILE H O 1
ATOM 13618 N N . ASN H 1 111 ? 30.213 41.885 71.794 1.00 59.65 111 ASN H N 1
ATOM 13619 C CA . ASN H 1 111 ? 28.939 42.236 72.436 1.00 60.33 111 ASN H CA 1
ATOM 13620 C C . ASN H 1 111 ? 27.850 42.541 71.427 1.00 59.54 111 ASN H C 1
ATOM 13621 O O . ASN H 1 111 ? 26.726 42.070 71.554 1.00 56.16 111 ASN H O 1
ATOM 13626 N N . THR H 1 112 ? 28.198 43.319 70.415 1.00 61.76 112 THR H N 1
ATOM 13627 C CA . THR H 1 112 ? 27.224 43.691 69.383 1.00 61.08 112 THR H CA 1
ATOM 13628 C C . THR H 1 112 ? 26.820 42.507 68.533 1.00 57.77 112 THR H C 1
ATOM 13629 O O . THR H 1 112 ? 25.642 42.251 68.360 1.00 61.15 112 THR H O 1
ATOM 13633 N N . ASN H 1 113 ? 27.805 41.788 68.007 1.00 62.02 113 ASN H N 1
ATOM 13634 C CA . ASN H 1 113 ? 27.546 40.703 67.038 1.00 60.77 113 ASN H CA 1
ATOM 13635 C C . ASN H 1 113 ? 27.105 39.383 67.651 1.00 61.52 113 ASN H C 1
ATOM 13636 O O . ASN H 1 113 ? 26.318 38.647 67.053 1.00 70.10 113 ASN H O 1
ATOM 13641 N N . LEU H 1 114 ? 27.639 39.056 68.813 1.00 57.36 114 LEU H N 1
ATOM 13642 C CA . LEU H 1 114 ? 27.388 37.750 69.399 1.00 59.10 114 LEU H CA 1
ATOM 13643 C C . LEU H 1 114 ? 26.407 37.855 70.554 1.00 59.74 114 LEU H C 1
ATOM 13644 O O . LEU H 1 114 ? 25.375 37.203 70.545 1.00 65.66 114 LEU H O 1
ATOM 13649 N N . LYS H 1 115 ? 26.733 38.665 71.553 1.00 61.17 115 LYS H N 1
ATOM 13650 C CA . LYS H 1 115 ? 25.837 38.838 72.704 1.00 56.61 115 LYS H CA 1
ATOM 13651 C C . LYS H 1 115 ? 24.456 39.374 72.301 1.00 55.61 115 LYS H C 1
ATOM 13652 O O . LYS H 1 115 ? 23.470 39.003 72.888 1.00 53.61 115 LYS H O 1
ATOM 13658 N N . GLY H 1 116 ? 24.400 40.221 71.279 1.00 60.01 116 GLY H N 1
ATOM 13659 C CA . GLY H 1 116 ? 23.127 40.715 70.721 1.00 55.45 116 GLY H CA 1
ATOM 13660 C C . GLY H 1 116 ? 22.208 39.607 70.235 1.00 53.80 116 GLY H C 1
ATOM 13661 O O . GLY H 1 116 ? 21.002 39.658 70.461 1.00 52.92 116 GLY H O 1
ATOM 13662 N N . VAL H 1 117 ? 22.779 38.608 69.562 1.00 56.14 117 VAL H N 1
ATOM 13663 C CA . VAL H 1 117 ? 22.027 37.415 69.112 1.00 54.21 117 VAL H CA 1
ATOM 13664 C C . VAL H 1 117 ? 21.475 36.626 70.317 1.00 53.76 117 VAL H C 1
ATOM 13665 O O . VAL H 1 117 ? 20.308 36.232 70.341 1.00 58.93 117 VAL H O 1
ATOM 13669 N N . PHE H 1 118 ? 22.327 36.406 71.306 1.00 51.58 118 PHE H N 1
ATOM 13670 C CA . PHE H 1 118 ? 21.912 35.789 72.563 1.00 55.34 118 PHE H CA 1
ATOM 13671 C C . PHE H 1 118 ? 20.705 36.525 73.221 1.00 55.36 118 PHE H C 1
ATOM 13672 O O . PHE H 1 118 ? 19.666 35.938 73.553 1.00 54.58 118 PHE H O 1
ATOM 13680 N N . LEU H 1 119 ? 20.892 37.813 73.403 1.00 52.97 119 LEU H N 1
ATOM 13681 C CA . LEU H 1 119 ? 19.926 38.677 74.089 1.00 53.69 119 LEU H CA 1
ATOM 13682 C C . LEU H 1 119 ? 18.590 38.718 73.370 1.00 51.71 119 LEU H C 1
ATOM 13683 O O . LEU H 1 119 ? 17.557 38.549 73.990 1.00 52.87 119 LEU H O 1
ATOM 13688 N N . CYS H 1 120 ? 18.624 38.918 72.064 1.00 56.16 120 CYS H N 1
ATOM 13689 C CA . CYS H 1 120 ? 17.405 38.998 71.240 1.00 53.50 120 CYS H CA 1
ATOM 13690 C C . CYS H 1 120 ? 16.684 37.675 71.112 1.00 53.77 120 CYS H C 1
ATOM 13691 O O . CYS H 1 120 ? 15.462 37.629 71.124 1.00 61.09 120 CYS H O 1
ATOM 13694 N N . THR H 1 121 ? 17.448 36.607 70.964 1.00 57.49 121 THR H N 1
ATOM 13695 C CA . THR H 1 121 ? 16.902 35.255 70.896 1.00 57.95 121 THR H CA 1
ATOM 13696 C C . THR H 1 121 ? 16.193 34.935 72.203 1.00 55.34 121 THR H C 1
ATOM 13697 O O . THR H 1 121 ? 15.064 34.472 72.218 1.00 57.07 121 THR H O 1
ATOM 13701 N N . LYS H 1 122 ? 16.872 35.207 73.297 1.00 56.31 122 LYS H N 1
ATOM 13702 C CA . LYS H 1 122 ? 16.300 35.007 74.620 1.00 57.72 122 LYS H CA 1
ATOM 13703 C C . LYS H 1 122 ? 14.985 35.779 74.769 1.00 56.97 122 LYS H C 1
ATOM 13704 O O . LYS H 1 122 ? 13.991 35.227 75.220 1.00 64.68 122 LYS H O 1
ATOM 13710 N N . ALA H 1 123 ? 14.990 37.041 74.368 1.00 50.89 123 ALA H N 1
ATOM 13711 C CA . ALA H 1 123 ? 13.834 37.920 74.544 1.00 55.08 123 ALA H CA 1
ATOM 13712 C C . ALA H 1 123 ? 12.583 37.477 73.738 1.00 57.62 123 ALA H C 1
ATOM 13713 O O . ALA H 1 123 ? 11.458 37.550 74.232 1.00 62.73 123 ALA H O 1
ATOM 13715 N N . VAL H 1 124 ? 12.779 37.015 72.509 1.00 53.59 124 VAL H N 1
ATOM 13716 C CA . VAL H 1 124 ? 11.642 36.577 71.671 1.00 57.36 124 VAL H CA 1
ATOM 13717 C C . VAL H 1 124 ? 11.152 35.161 72.001 1.00 56.69 124 VAL H C 1
ATOM 13718 O O . VAL H 1 124 ? 10.012 34.808 71.681 1.00 58.69 124 VAL H O 1
ATOM 13722 N N . SER H 1 125 ? 12.015 34.375 72.638 1.00 53.68 125 SER H N 1
ATOM 13723 C CA . SER H 1 125 ? 11.783 32.945 72.885 1.00 59.47 125 SER H CA 1
ATOM 13724 C C . SER H 1 125 ? 10.552 32.691 73.686 1.00 60.49 125 SER H C 1
ATOM 13725 O O . SER H 1 125 ? 9.762 31.815 73.353 1.00 62.74 125 SER H O 1
ATOM 13728 N N . ARG H 1 126 ? 10.424 33.419 74.788 1.00 64.96 126 ARG H N 1
ATOM 13729 C CA . ARG H 1 126 ? 9.234 33.319 75.630 1.00 68.56 126 ARG H CA 1
ATOM 13730 C C . ARG H 1 126 ? 7.959 33.366 74.778 1.00 62.24 126 ARG H C 1
ATOM 13731 O O . ARG H 1 126 ? 7.130 32.485 74.864 1.00 60.93 126 ARG H O 1
ATOM 13739 N N . PHE H 1 127 ? 7.870 34.367 73.910 1.00 61.44 127 PHE H N 1
ATOM 13740 C CA . PHE H 1 127 ? 6.703 34.612 73.060 1.00 58.89 127 PHE H CA 1
ATOM 13741 C C . PHE H 1 127 ? 6.458 33.515 72.022 1.00 54.43 127 PHE H C 1
ATOM 13742 O O . PHE H 1 127 ? 5.347 32.982 71.895 1.00 56.10 127 PHE H O 1
ATOM 13750 N N . MET H 1 128 ? 7.503 33.188 71.287 1.00 56.09 128 MET H N 1
ATOM 13751 C CA . MET H 1 128 ? 7.435 32.147 70.235 1.00 60.28 128 MET H CA 1
ATOM 13752 C C . MET H 1 128 ? 7.129 30.754 70.795 1.00 61.57 128 MET H C 1
ATOM 13753 O O . MET H 1 128 ? 6.396 29.965 70.186 1.00 57.29 128 MET H O 1
ATOM 13758 N N . MET H 1 129 ? 7.700 30.456 71.955 1.00 64.52 129 MET H N 1
ATOM 13759 C CA . MET H 1 129 ? 7.436 29.166 72.629 1.00 64.50 129 MET H CA 1
ATOM 13760 C C . MET H 1 129 ? 5.985 29.033 73.031 1.00 62.29 129 MET H C 1
ATOM 13761 O O . MET H 1 129 ? 5.384 27.973 72.899 1.00 61.86 129 MET H O 1
ATOM 13766 N N . ARG H 1 130 ? 5.437 30.124 73.532 1.00 62.80 130 ARG H N 1
ATOM 13767 C CA . ARG H 1 130 ? 4.048 30.142 73.963 1.00 63.42 130 ARG H CA 1
ATOM 13768 C C . ARG H 1 130 ? 3.072 29.930 72.804 1.00 58.48 130 ARG H C 1
ATOM 13769 O O . ARG H 1 130 ? 2.148 29.133 72.896 1.00 60.23 130 ARG H O 1
ATOM 13777 N N . GLN H 1 131 ? 3.266 30.685 71.735 1.00 56.87 131 GLN H N 1
ATOM 13778 C CA . GLN H 1 131 ? 2.416 30.572 70.541 1.00 55.08 131 GLN H CA 1
ATOM 13779 C C . GLN H 1 131 ? 2.720 29.304 69.749 1.00 54.21 131 GLN H C 1
ATOM 13780 O O . GLN H 1 131 ? 1.955 28.925 68.875 1.00 58.96 131 GLN H O 1
ATOM 13786 N N . ARG H 1 132 ? 3.851 28.678 70.047 1.00 55.07 132 ARG H N 1
ATOM 13787 C CA . ARG H 1 132 ? 4.282 27.425 69.391 1.00 61.16 132 ARG H CA 1
ATOM 13788 C C . ARG H 1 132 ? 4.566 27.559 67.903 1.00 59.53 132 ARG H C 1
ATOM 13789 O O . ARG H 1 132 ? 4.181 26.696 67.114 1.00 56.84 132 ARG H O 1
ATOM 13797 N N . HIS H 1 133 ? 5.212 28.659 67.543 1.00 53.95 133 HIS H N 1
ATOM 13798 C CA . HIS H 1 133 ? 5.777 28.818 66.226 1.00 55.39 133 HIS H CA 1
ATOM 13799 C C . HIS H 1 133 ? 6.699 30.000 66.225 1.00 52.43 133 HIS H C 1
ATOM 13800 O O . HIS H 1 133 ? 6.535 30.943 66.998 1.00 53.00 133 HIS H O 1
ATOM 13807 N N . GLY H 1 134 ? 7.657 29.953 65.310 1.00 52.80 134 GLY H N 1
ATOM 13808 C CA . GLY H 1 134 ? 8.592 31.043 65.133 1.00 50.66 134 GLY H CA 1
ATOM 13809 C C . GLY H 1 134 ? 9.685 30.715 64.144 1.00 53.72 134 GLY H C 1
ATOM 13810 O O . GLY H 1 134 ? 9.935 29.558 63.815 1.00 47.26 134 GLY H O 1
ATOM 13811 N N . ARG H 1 135 ? 10.316 31.779 63.668 1.00 56.79 135 ARG H N 1
ATOM 13812 C CA . ARG H 1 135 ? 11.483 31.701 62.814 1.00 55.38 135 ARG H CA 1
ATOM 13813 C C . ARG H 1 135 ? 12.511 32.670 63.367 1.00 57.21 135 ARG H C 1
ATOM 13814 O O . ARG H 1 135 ? 12.216 33.844 63.558 1.00 53.49 135 ARG H O 1
ATOM 13822 N N . ILE H 1 136 ? 13.714 32.165 63.612 1.00 55.88 136 ILE H N 1
ATOM 13823 C CA . ILE H 1 136 ? 14.865 33.016 63.884 1.00 55.65 136 ILE H CA 1
ATOM 13824 C C . ILE H 1 136 ? 15.883 32.778 62.789 1.00 58.86 136 ILE H C 1
ATOM 13825 O O . ILE H 1 136 ? 16.196 31.627 62.438 1.00 57.27 136 ILE H O 1
ATOM 13830 N N . VAL H 1 137 ? 16.351 33.863 62.191 1.00 61.03 137 VAL H N 1
ATOM 13831 C CA . VAL H 1 137 ? 17.484 33.744 61.259 1.00 62.41 137 VAL H CA 1
ATOM 13832 C C . VAL H 1 137 ? 18.600 34.720 61.586 1.00 59.26 137 VAL H C 1
ATOM 13833 O O . VAL H 1 137 ? 18.406 35.926 61.680 1.00 54.80 137 VAL H O 1
ATOM 13837 N N . ASN H 1 138 ? 19.775 34.132 61.789 1.00 58.65 138 ASN H N 1
ATOM 13838 C CA . ASN H 1 138 ? 20.947 34.845 62.204 1.00 58.21 138 ASN H CA 1
ATOM 13839 C C . ASN H 1 138 ? 21.859 35.120 61.033 1.00 57.12 138 ASN H C 1
ATOM 13840 O O . ASN H 1 138 ? 22.179 34.229 60.295 1.00 57.81 138 ASN H O 1
ATOM 13845 N N . ILE H 1 139 ? 22.265 36.376 60.871 1.00 59.67 139 ILE H N 1
ATOM 13846 C CA . ILE H 1 139 ? 23.191 36.742 59.808 1.00 59.80 139 ILE H CA 1
ATOM 13847 C C . ILE H 1 139 ? 24.623 36.657 60.341 1.00 61.48 139 ILE H C 1
ATOM 13848 O O . ILE H 1 139 ? 25.063 37.461 61.147 1.00 62.25 139 ILE H O 1
ATOM 13853 N N . ALA H 1 140 ? 25.339 35.653 59.878 1.00 61.77 140 ALA H N 1
ATOM 13854 C CA . ALA H 1 140 ? 26.693 35.399 60.320 1.00 57.67 140 ALA H CA 1
ATOM 13855 C C . ALA H 1 140 ? 27.660 35.967 59.272 1.00 61.95 140 ALA H C 1
ATOM 13856 O O . ALA H 1 140 ? 27.514 37.095 58.826 1.00 66.65 140 ALA H O 1
ATOM 13858 N N . SER H 1 141 ? 28.651 35.182 58.893 1.00 63.92 141 SER H N 1
ATOM 13859 C CA . SER H 1 141 ? 29.565 35.538 57.817 1.00 59.55 141 SER H CA 1
ATOM 13860 C C . SER H 1 141 ? 30.393 34.311 57.473 1.00 56.43 141 SER H C 1
ATOM 13861 O O . SER H 1 141 ? 30.714 33.478 58.315 1.00 57.22 141 SER H O 1
ATOM 13864 N N . VAL H 1 142 ? 30.752 34.243 56.215 1.00 54.92 142 VAL H N 1
ATOM 13865 C CA . VAL H 1 142 ? 31.541 33.140 55.663 1.00 60.72 142 VAL H CA 1
ATOM 13866 C C . VAL H 1 142 ? 32.971 33.097 56.305 1.00 61.64 142 VAL H C 1
ATOM 13867 O O . VAL H 1 142 ? 33.622 32.049 56.430 1.00 62.39 142 VAL H O 1
ATOM 13871 N N . VAL H 1 143 ? 33.402 34.265 56.732 1.00 55.54 143 VAL H N 1
ATOM 13872 C CA . VAL H 1 143 ? 34.645 34.488 57.464 1.00 58.70 143 VAL H CA 1
ATOM 13873 C C . VAL H 1 143 ? 34.660 33.781 58.834 1.00 61.53 143 VAL H C 1
ATOM 13874 O O . VAL H 1 143 ? 35.725 33.442 59.364 1.00 61.55 143 VAL H O 1
ATOM 13878 N N . GLY H 1 144 ? 33.471 33.573 59.395 1.00 59.66 144 GLY H N 1
ATOM 13879 C CA . GLY H 1 144 ? 33.290 32.774 60.606 1.00 56.86 144 GLY H CA 1
ATOM 13880 C C . GLY H 1 144 ? 33.602 31.308 60.430 1.00 58.50 144 GLY H C 1
ATOM 13881 O O . GLY H 1 144 ? 33.897 30.613 61.401 1.00 71.45 144 GLY H O 1
ATOM 13882 N N . VAL H 1 145 ? 33.564 30.847 59.188 1.00 58.57 145 VAL H N 1
ATOM 13883 C CA . VAL H 1 145 ? 33.813 29.450 58.836 1.00 52.69 145 VAL H CA 1
ATOM 13884 C C . VAL H 1 145 ? 35.290 29.195 58.517 1.00 58.02 145 VAL H C 1
ATOM 13885 O O . VAL H 1 145 ? 35.848 28.139 58.841 1.00 57.66 145 VAL H O 1
ATOM 13889 N N . THR H 1 146 ? 35.907 30.165 57.864 1.00 59.45 146 THR H N 1
ATOM 13890 C CA . THR H 1 146 ? 37.255 30.007 57.294 1.00 56.91 146 THR H CA 1
ATOM 13891 C C . THR H 1 146 ? 38.387 30.714 58.068 1.00 55.77 146 THR H C 1
ATOM 13892 O O . THR H 1 146 ? 39.593 30.387 57.905 1.00 51.79 146 THR H O 1
ATOM 13896 N N . GLY H 1 147 ? 37.998 31.704 58.868 1.00 49.38 147 GLY H N 1
ATOM 13897 C CA . GLY H 1 147 ? 38.943 32.655 59.449 1.00 47.38 147 GLY H CA 1
ATOM 13898 C C . GLY H 1 147 ? 39.318 33.745 58.456 1.00 49.93 147 GLY H C 1
ATOM 13899 O O . GLY H 1 147 ? 39.025 33.656 57.263 1.00 54.44 147 GLY H O 1
ATOM 13900 N N . ASN H 1 148 ? 39.987 34.777 58.948 1.00 54.83 148 ASN H N 1
ATOM 13901 C CA . ASN H 1 148 ? 40.363 35.925 58.102 1.00 58.92 148 ASN H CA 1
ATOM 13902 C C . ASN H 1 148 ? 41.302 36.839 58.842 1.00 56.34 148 ASN H C 1
ATOM 13903 O O . ASN H 1 148 ? 40.917 37.358 59.880 1.00 57.70 148 ASN H O 1
ATOM 13908 N N . PRO H 1 149 ? 42.523 37.058 58.304 1.00 58.91 149 PRO H N 1
ATOM 13909 C CA . PRO H 1 149 ? 43.618 37.786 58.967 1.00 61.52 149 PRO H CA 1
ATOM 13910 C C . PRO H 1 149 ? 43.294 39.104 59.687 1.00 65.94 149 PRO H C 1
ATOM 13911 O O . PRO H 1 149 ? 43.864 39.368 60.741 1.00 76.57 149 PRO H O 1
ATOM 13915 N N . GLY H 1 150 ? 42.423 39.950 59.173 1.00 60.48 150 GLY H N 1
ATOM 13916 C CA . GLY H 1 150 ? 42.256 41.252 59.876 1.00 63.06 150 GLY H CA 1
ATOM 13917 C C . GLY H 1 150 ? 41.249 41.285 61.022 1.00 59.19 150 GLY H C 1
ATOM 13918 O O . GLY H 1 150 ? 41.029 42.327 61.621 1.00 56.29 150 GLY H O 1
ATOM 13919 N N . GLN H 1 151 ? 40.652 40.142 61.334 1.00 57.74 151 GLN H N 1
ATOM 13920 C CA . GLN H 1 151 ? 39.309 40.124 61.936 1.00 55.81 151 GLN H CA 1
ATOM 13921 C C . GLN H 1 151 ? 39.078 39.099 63.045 1.00 52.40 151 GLN H C 1
ATOM 13922 O O . GLN H 1 151 ? 38.028 38.440 63.096 1.00 46.37 151 GLN H O 1
ATOM 13928 N N . ALA H 1 152 ? 40.054 38.974 63.936 1.00 48.84 152 ALA H N 1
ATOM 13929 C CA . ALA H 1 152 ? 39.970 37.994 65.041 1.00 46.23 152 ALA H CA 1
ATOM 13930 C C . ALA H 1 152 ? 38.642 38.130 65.791 1.00 46.84 152 ALA H C 1
ATOM 13931 O O . ALA H 1 152 ? 37.946 37.137 66.046 1.00 47.19 152 ALA H O 1
ATOM 13933 N N . ASN H 1 153 ? 38.288 39.374 66.106 1.00 46.04 153 ASN H N 1
ATOM 13934 C CA . ASN H 1 153 ? 37.071 39.677 66.863 1.00 44.13 153 ASN H CA 1
ATOM 13935 C C . ASN H 1 153 ? 35.801 39.364 66.104 1.00 47.70 153 ASN H C 1
ATOM 13936 O O . ASN H 1 153 ? 34.865 38.771 66.646 1.00 53.51 153 ASN H O 1
ATOM 13941 N N . TYR H 1 154 ? 35.779 39.750 64.835 1.00 51.52 154 TYR H N 1
ATOM 13942 C CA . TYR H 1 154 ? 34.604 39.529 63.981 1.00 50.70 154 TYR H CA 1
ATOM 13943 C C . TYR H 1 154 ? 34.410 38.049 63.669 1.00 50.30 154 TYR H C 1
ATOM 13944 O O . TYR H 1 154 ? 33.280 37.542 63.686 1.00 52.12 154 TYR H O 1
ATOM 13953 N N . VAL H 1 155 ? 35.520 37.369 63.374 1.00 49.58 155 VAL H N 1
ATOM 13954 C CA . VAL H 1 155 ? 35.516 35.916 63.056 1.00 49.81 155 VAL H CA 1
ATOM 13955 C C . VAL H 1 155 ? 35.010 35.116 64.261 1.00 48.49 155 VAL H C 1
ATOM 13956 O O . VAL H 1 155 ? 34.125 34.275 64.148 1.00 52.55 155 VAL H O 1
ATOM 13960 N N . ALA H 1 156 ? 35.572 35.416 65.421 1.00 52.56 156 ALA H N 1
ATOM 13961 C CA . ALA H 1 156 ? 35.157 34.787 66.684 1.00 52.33 156 ALA H CA 1
ATOM 13962 C C . ALA H 1 156 ? 33.662 35.020 66.960 1.00 56.15 156 ALA H C 1
ATOM 13963 O O . ALA H 1 156 ? 32.917 34.090 67.339 1.00 52.33 156 ALA H O 1
ATOM 13965 N N . ALA H 1 157 ? 33.218 36.256 66.751 1.00 55.95 157 ALA H N 1
ATOM 13966 C CA . ALA H 1 157 ? 31.806 36.592 66.971 1.00 53.71 157 ALA H CA 1
ATOM 13967 C C . ALA H 1 157 ? 30.895 35.812 66.024 1.00 53.88 157 ALA H C 1
ATOM 13968 O O . ALA H 1 157 ? 29.912 35.201 66.460 1.00 58.15 157 ALA H O 1
ATOM 13970 N N . LYS H 1 158 ? 31.226 35.820 64.736 1.00 55.53 158 LYS H N 1
ATOM 13971 C CA . LYS H 1 158 ? 30.366 35.155 63.705 1.00 56.56 158 LYS H CA 1
ATOM 13972 C C . LYS H 1 158 ? 30.426 33.632 63.737 1.00 55.22 158 LYS H C 1
ATOM 13973 O O . LYS H 1 158 ? 29.421 32.989 63.455 1.00 52.62 158 LYS H O 1
ATOM 13979 N N . ALA H 1 159 ? 31.593 33.072 64.061 1.00 56.03 159 ALA H N 1
ATOM 13980 C CA . ALA H 1 159 ? 31.708 31.621 64.349 1.00 54.08 159 ALA H CA 1
ATOM 13981 C C . ALA H 1 159 ? 30.824 31.274 65.556 1.00 55.00 159 ALA H C 1
ATOM 13982 O O . ALA H 1 159 ? 30.136 30.268 65.571 1.00 58.53 159 ALA H O 1
ATOM 13984 N N . GLY H 1 160 ? 30.869 32.122 66.570 1.00 56.76 160 GLY H N 1
ATOM 13985 C CA . GLY H 1 160 ? 30.029 31.976 67.753 1.00 56.02 160 GLY H CA 1
ATOM 13986 C C . GLY H 1 160 ? 28.556 31.949 67.406 1.00 54.44 160 GLY H C 1
ATOM 13987 O O . GLY H 1 160 ? 27.812 31.086 67.853 1.00 63.12 160 GLY H O 1
ATOM 13988 N N . VAL H 1 161 ? 28.143 32.880 66.572 1.00 59.23 161 VAL H N 1
ATOM 13989 C CA . VAL H 1 161 ? 26.736 32.973 66.116 1.00 55.85 161 VAL H CA 1
ATOM 13990 C C . VAL H 1 161 ? 26.258 31.684 65.438 1.00 53.88 161 VAL H C 1
ATOM 13991 O O . VAL H 1 161 ? 25.120 31.245 65.646 1.00 51.31 161 VAL H O 1
ATOM 13995 N N . ILE H 1 162 ? 27.136 31.101 64.632 1.00 54.74 162 ILE H N 1
ATOM 13996 C CA . ILE H 1 162 ? 26.848 29.845 63.925 1.00 53.75 162 ILE H CA 1
ATOM 13997 C C . ILE H 1 162 ? 26.619 28.697 64.922 1.00 53.70 162 ILE H C 1
ATOM 13998 O O . ILE H 1 162 ? 25.755 27.854 64.741 1.00 58.40 162 ILE H O 1
ATOM 14003 N N . GLY H 1 163 ? 27.394 28.680 65.980 1.00 58.59 163 GLY H N 1
ATOM 14004 C CA . GLY H 1 163 ? 27.231 27.683 67.039 1.00 62.27 163 GLY H CA 1
ATOM 14005 C C . GLY H 1 163 ? 25.994 27.919 67.874 1.00 60.47 163 GLY H C 1
ATOM 14006 O O . GLY H 1 163 ? 25.286 26.979 68.225 1.00 66.54 163 GLY H O 1
ATOM 14007 N N . LEU H 1 164 ? 25.754 29.183 68.196 1.00 58.89 164 LEU H N 1
ATOM 14008 C CA . LEU H 1 164 ? 24.580 29.600 68.971 1.00 57.45 164 LEU H CA 1
ATOM 14009 C C . LEU H 1 164 ? 23.272 29.236 68.243 1.00 57.51 164 LEU H C 1
ATOM 14010 O O . LEU H 1 164 ? 22.259 28.859 68.851 1.00 54.76 164 LEU H O 1
ATOM 14015 N N . THR H 1 165 ? 23.325 29.366 66.924 1.00 55.16 165 THR H N 1
ATOM 14016 C CA . THR H 1 165 ? 22.240 28.982 66.029 1.00 56.06 165 THR H CA 1
ATOM 14017 C C . THR H 1 165 ? 21.824 27.536 66.230 1.00 58.63 165 THR H C 1
ATOM 14018 O O . THR H 1 165 ? 20.625 27.212 66.236 1.00 63.99 165 THR H O 1
ATOM 14022 N N . LYS H 1 166 ? 22.815 26.676 66.413 1.00 58.73 166 LYS H N 1
ATOM 14023 C CA . LYS H 1 166 ? 22.582 25.232 66.580 1.00 58.39 166 LYS H CA 1
ATOM 14024 C C . LYS H 1 166 ? 21.992 24.895 67.959 1.00 58.65 166 LYS H C 1
ATOM 14025 O O . LYS H 1 166 ? 21.073 24.099 68.068 1.00 56.55 166 LYS H O 1
ATOM 14031 N N . THR H 1 167 ? 22.540 25.496 69.007 1.00 55.94 167 THR H N 1
ATOM 14032 C CA . THR H 1 167 ? 21.975 25.324 70.348 1.00 56.57 167 THR H CA 1
ATOM 14033 C C . THR H 1 167 ? 20.497 25.735 70.354 1.00 58.30 167 THR H C 1
ATOM 14034 O O . THR H 1 167 ? 19.639 24.990 70.834 1.00 59.68 167 THR H O 1
ATOM 14038 N N . SER H 1 168 ? 20.231 26.916 69.801 1.00 55.93 168 SER H N 1
ATOM 14039 C CA . SER H 1 168 ? 18.881 27.493 69.742 1.00 56.01 168 SER H CA 1
ATOM 14040 C C . SER H 1 168 ? 17.913 26.590 68.955 1.00 54.81 168 SER H C 1
ATOM 14041 O O . SER H 1 168 ? 16.790 26.317 69.399 1.00 52.89 168 SER H O 1
ATOM 14044 N N . ALA H 1 169 ? 18.365 26.142 67.786 1.00 52.39 169 ALA H N 1
ATOM 14045 C CA . ALA H 1 169 ? 17.613 25.194 66.957 1.00 51.26 169 ALA H CA 1
ATOM 14046 C C . ALA H 1 169 ? 17.164 23.998 67.799 1.00 50.85 169 ALA H C 1
ATOM 14047 O O . ALA H 1 169 ? 15.997 23.614 67.782 1.00 53.94 169 ALA H O 1
ATOM 14049 N N . LYS H 1 170 ? 18.097 23.456 68.568 1.00 50.46 170 LYS H N 1
ATOM 14050 C CA . LYS H 1 170 ? 17.869 22.255 69.376 1.00 52.11 170 LYS H CA 1
ATOM 14051 C C . LYS H 1 170 ? 16.937 22.496 70.553 1.00 56.16 170 LYS H C 1
ATOM 14052 O O . LYS H 1 170 ? 16.122 21.648 70.885 1.00 60.25 170 LYS H O 1
ATOM 14058 N N . GLU H 1 171 ? 17.060 23.660 71.174 1.00 59.65 171 GLU H N 1
ATOM 14059 C CA . GLU H 1 171 ? 16.253 24.008 72.355 1.00 58.68 171 GLU H CA 1
ATOM 14060 C C . GLU H 1 171 ? 14.811 24.343 72.005 1.00 57.14 171 GLU H C 1
ATOM 14061 O O . GLU H 1 171 ? 13.904 24.123 72.788 1.00 65.39 171 GLU H O 1
ATOM 14067 N N . LEU H 1 172 ? 14.612 24.875 70.822 1.00 56.75 172 LEU H N 1
ATOM 14068 C CA . LEU H 1 172 ? 13.341 25.465 70.449 1.00 54.18 172 LEU H CA 1
ATOM 14069 C C . LEU H 1 172 ? 12.522 24.567 69.527 1.00 52.72 172 LEU H C 1
ATOM 14070 O O . LEU H 1 172 ? 11.351 24.843 69.299 1.00 55.44 172 LEU H O 1
ATOM 14075 N N . ALA H 1 173 ? 13.134 23.492 69.026 1.00 54.61 173 ALA H N 1
ATOM 14076 C CA . ALA H 1 173 ? 12.513 22.572 68.046 1.00 55.87 173 ALA H CA 1
ATOM 14077 C C . ALA H 1 173 ? 11.142 22.017 68.464 1.00 58.97 173 ALA H C 1
ATOM 14078 O O . ALA H 1 173 ? 10.227 21.873 67.626 1.00 63.96 173 ALA H O 1
ATOM 14080 N N . SER H 1 174 ? 11.024 21.706 69.752 1.00 55.95 174 SER H N 1
ATOM 14081 C CA . SER H 1 174 ? 9.797 21.171 70.373 1.00 59.09 174 SER H CA 1
ATOM 14082 C C . SER H 1 174 ? 8.611 22.162 70.396 1.00 59.47 174 SER H C 1
ATOM 14083 O O . SER H 1 174 ? 7.443 21.769 70.556 1.00 55.77 174 SER H O 1
ATOM 14086 N N . ARG H 1 175 ? 8.915 23.448 70.275 1.00 56.38 175 ARG H N 1
ATOM 14087 C CA . ARG H 1 175 ? 7.874 24.440 70.164 1.00 56.39 175 ARG H CA 1
ATOM 14088 C C . ARG H 1 175 ? 7.643 24.912 68.725 1.00 55.31 175 ARG H C 1
ATOM 14089 O O . ARG H 1 175 ? 7.004 25.939 68.507 1.00 54.52 175 ARG H O 1
ATOM 14097 N N . ASN H 1 176 ? 8.120 24.142 67.750 1.00 53.79 176 ASN H N 1
ATOM 14098 C CA . ASN H 1 176 ? 7.911 24.442 66.325 1.00 54.72 176 ASN H CA 1
ATOM 14099 C C . ASN H 1 176 ? 8.540 25.770 65.907 1.00 53.94 176 ASN H C 1
ATOM 14100 O O . ASN H 1 176 ? 7.994 26.534 65.101 1.00 58.43 176 ASN H O 1
ATOM 14105 N N . ILE H 1 177 ? 9.697 26.035 66.478 1.00 53.38 177 ILE H N 1
ATOM 14106 C CA . ILE H 1 177 ? 10.513 27.185 66.102 1.00 56.21 177 ILE H CA 1
ATOM 14107 C C . ILE H 1 177 ? 11.748 26.655 65.374 1.00 56.83 177 ILE H C 1
ATOM 14108 O O . ILE H 1 177 ? 12.398 25.736 65.875 1.00 53.79 177 ILE H O 1
ATOM 14113 N N . THR H 1 178 ? 12.030 27.185 64.178 1.00 58.01 178 THR H N 1
ATOM 14114 C CA . THR H 1 178 ? 13.302 26.871 63.478 1.00 58.26 178 THR H CA 1
ATOM 14115 C C . THR H 1 178 ? 14.289 28.033 63.633 1.00 58.75 178 THR H C 1
ATOM 14116 O O . THR H 1 178 ? 13.906 29.191 63.715 1.00 58.54 178 THR H O 1
ATOM 14120 N N . VAL H 1 179 ? 15.567 27.687 63.688 1.00 57.83 179 VAL H N 1
ATOM 14121 C CA . VAL H 1 179 ? 16.626 28.672 63.832 1.00 57.48 179 VAL H CA 1
ATOM 14122 C C . VAL H 1 179 ? 17.727 28.279 62.861 1.00 54.65 179 VAL H C 1
ATOM 14123 O O . VAL H 1 179 ? 18.221 27.177 62.905 1.00 51.15 179 VAL H O 1
ATOM 14127 N N . ASN H 1 180 ? 18.060 29.198 61.971 1.00 55.38 180 ASN H N 1
ATOM 14128 C CA . ASN H 1 180 ? 19.046 28.977 60.924 1.00 55.82 180 ASN H CA 1
ATOM 14129 C C . ASN H 1 180 ? 19.882 30.229 60.753 1.00 58.87 180 ASN H C 1
ATOM 14130 O O . ASN H 1 180 ? 19.508 31.302 61.251 1.00 54.71 180 ASN H O 1
ATOM 14135 N N . ALA H 1 181 ? 21.003 30.076 60.049 1.00 56.25 181 ALA H N 1
ATOM 14136 C CA . ALA H 1 181 ? 21.938 31.175 59.816 1.00 54.60 181 ALA H CA 1
ATOM 14137 C C . ALA H 1 181 ? 22.225 31.337 58.351 1.00 54.69 181 ALA H C 1
ATOM 14138 O O . ALA H 1 181 ? 22.347 30.347 57.607 1.00 53.18 181 ALA H O 1
ATOM 14140 N N . ILE H 1 182 ? 22.351 32.595 57.940 1.00 54.68 182 ILE H N 1
ATOM 14141 C CA . ILE H 1 182 ? 22.887 32.924 56.614 1.00 56.10 182 ILE H CA 1
ATOM 14142 C C . ILE H 1 182 ? 24.271 33.524 56.783 1.00 56.26 182 ILE H C 1
ATOM 14143 O O . ILE H 1 182 ? 24.463 34.432 57.583 1.00 58.33 182 ILE H O 1
ATOM 14148 N N . ALA H 1 183 ? 25.224 32.985 56.034 1.00 55.56 183 ALA H N 1
ATOM 14149 C CA . ALA H 1 183 ? 26.609 33.436 56.055 1.00 56.08 183 ALA H CA 1
ATOM 14150 C C . ALA H 1 183 ? 26.917 34.139 54.736 1.00 52.05 183 ALA H C 1
ATOM 14151 O O . ALA H 1 183 ? 27.251 33.487 53.746 1.00 53.55 183 ALA H O 1
ATOM 14153 N N . PRO H 1 184 ? 26.803 35.482 54.715 1.00 50.24 184 PRO H N 1
ATOM 14154 C CA . PRO H 1 184 ? 27.200 36.228 53.543 1.00 50.20 184 PRO H CA 1
ATOM 14155 C C . PRO H 1 184 ? 28.692 36.131 53.229 1.00 48.46 184 PRO H C 1
ATOM 14156 O O . PRO H 1 184 ? 29.536 35.949 54.115 1.00 50.56 184 PRO H O 1
ATOM 14160 N N . GLY H 1 185 ? 29.004 36.239 51.954 1.00 49.46 185 GLY H N 1
ATOM 14161 C CA . GLY H 1 185 ? 30.381 36.444 51.515 1.00 50.14 185 GLY H CA 1
ATOM 14162 C C . GLY H 1 185 ? 30.651 37.926 51.375 1.00 46.49 185 GLY H C 1
ATOM 14163 O O . GLY H 1 185 ? 30.333 38.702 52.266 1.00 61.10 185 GLY H O 1
ATOM 14164 N N . PHE H 1 186 ? 31.230 38.319 50.251 1.00 51.71 186 PHE H N 1
ATOM 14165 C CA . PHE H 1 186 ? 31.499 39.730 49.966 1.00 52.04 186 PHE H CA 1
ATOM 14166 C C . PHE H 1 186 ? 30.343 40.344 49.191 1.00 49.57 186 PHE H C 1
ATOM 14167 O O . PHE H 1 186 ? 30.159 40.076 48.019 1.00 54.76 186 PHE H O 1
ATOM 14175 N N . ILE H 1 187 ? 29.565 41.153 49.892 1.00 51.14 187 ILE H N 1
ATOM 14176 C CA . ILE H 1 187 ? 28.371 41.815 49.351 1.00 55.41 187 ILE H CA 1
ATOM 14177 C C . ILE H 1 187 ? 28.654 43.313 49.215 1.00 59.09 187 ILE H C 1
ATOM 14178 O O . ILE H 1 187 ? 29.223 43.919 50.119 1.00 60.03 187 ILE H O 1
ATOM 14183 N N . ALA H 1 188 ? 28.249 43.885 48.085 1.00 59.82 188 ALA H N 1
ATOM 14184 C CA . ALA H 1 188 ? 28.580 45.269 47.710 1.00 62.36 188 ALA H CA 1
ATOM 14185 C C . ALA H 1 188 ? 28.273 46.330 48.794 1.00 68.15 188 ALA H C 1
ATOM 14186 O O . ALA H 1 188 ? 29.104 47.194 49.093 1.00 70.29 188 ALA H O 1
ATOM 14188 N N . THR H 1 189 ? 27.091 46.273 49.385 1.00 71.85 189 THR H N 1
ATOM 14189 C CA . THR H 1 189 ? 26.751 47.201 50.466 1.00 78.53 189 THR H CA 1
ATOM 14190 C C . THR H 1 189 ? 27.756 47.191 51.647 1.00 80.75 189 THR H C 1
ATOM 14191 O O . THR H 1 189 ? 28.034 48.230 52.238 1.00 80.26 189 THR H O 1
ATOM 14195 N N . ASP H 1 190 ? 28.316 46.026 51.964 1.00 87.08 190 ASP H N 1
ATOM 14196 C CA . ASP H 1 190 ? 29.310 45.883 53.046 1.00 92.00 190 ASP H CA 1
ATOM 14197 C C . ASP H 1 190 ? 30.737 46.294 52.668 1.00 96.73 190 ASP H C 1
ATOM 14198 O O . ASP H 1 190 ? 31.679 45.982 53.401 1.00 96.00 190 ASP H O 1
ATOM 14203 N N . MET H 1 191 ? 30.915 46.972 51.536 1.00 101.92 191 MET H N 1
ATOM 14204 C CA . MET H 1 191 ? 32.258 47.327 51.065 1.00 104.21 191 MET H CA 1
ATOM 14205 C C . MET H 1 191 ? 32.317 48.761 50.558 1.00 106.64 191 MET H C 1
ATOM 14206 O O . MET H 1 191 ? 33.042 49.058 49.601 1.00 107.17 191 MET H O 1
ATOM 14211 N N . THR H 1 192 ? 31.551 49.642 51.206 1.00 109.51 192 THR H N 1
ATOM 14212 C CA . THR H 1 192 ? 31.660 51.092 50.991 1.00 110.32 192 THR H CA 1
ATOM 14213 C C . THR H 1 192 ? 33.041 51.551 51.468 1.00 114.18 192 THR H C 1
ATOM 14214 O O . THR H 1 192 ? 33.708 52.368 50.817 1.00 112.93 192 THR H O 1
ATOM 14218 N N . ASP H 1 193 ? 33.436 51.001 52.619 1.00 117.66 193 ASP H N 1
ATOM 14219 C CA . ASP H 1 193 ? 34.801 51.098 53.156 1.00 118.68 193 ASP H CA 1
ATOM 14220 C C . ASP H 1 193 ? 35.887 50.781 52.106 1.00 119.29 193 ASP H C 1
ATOM 14221 O O . ASP H 1 193 ? 36.425 51.703 51.483 1.00 118.92 193 ASP H O 1
ATOM 14226 N N . VAL H 1 194 ? 36.166 49.487 51.894 1.00 118.32 194 VAL H N 1
ATOM 14227 C CA . VAL H 1 194 ? 37.372 49.023 51.170 1.00 114.55 194 VAL H CA 1
ATOM 14228 C C . VAL H 1 194 ? 37.616 49.833 49.900 1.00 112.93 194 VAL H C 1
ATOM 14229 O O . VAL H 1 194 ? 37.253 49.421 48.801 1.00 114.44 194 VAL H O 1
ATOM 14233 N N . LEU H 1 195 ? 38.240 50.994 50.070 1.00 111.23 195 LEU H N 1
ATOM 14234 C CA . LEU H 1 195 ? 38.486 51.919 48.967 1.00 109.86 195 LEU H CA 1
ATOM 14235 C C . LEU H 1 195 ? 39.869 51.631 48.378 1.00 107.68 195 LEU H C 1
ATOM 14236 O O . LEU H 1 195 ? 40.669 52.546 48.177 1.00 110.11 195 LEU H O 1
ATOM 14241 N N . ASP H 1 196 ? 40.148 50.355 48.114 1.00 103.63 196 ASP H N 1
ATOM 14242 C CA . ASP H 1 196 ? 41.389 49.960 47.455 1.00 102.02 196 ASP H CA 1
ATOM 14243 C C . ASP H 1 196 ? 41.116 48.998 46.307 1.00 98.49 196 ASP H C 1
ATOM 14244 O O . ASP H 1 196 ? 40.402 48.016 46.468 1.00 97.32 196 ASP H O 1
ATOM 14249 N N . GLU H 1 197 ? 41.721 49.277 45.158 1.00 95.64 197 GLU H N 1
ATOM 14250 C CA . GLU H 1 197 ? 41.515 48.475 43.949 1.00 93.20 197 GLU H CA 1
ATOM 14251 C C . GLU H 1 197 ? 42.242 47.139 44.053 1.00 90.14 197 GLU H C 1
ATOM 14252 O O . GLU H 1 197 ? 41.851 46.153 43.430 1.00 88.17 197 GLU H O 1
ATOM 14258 N N . ASN H 1 198 ? 43.307 47.115 44.845 1.00 87.80 198 ASN H N 1
ATOM 14259 C CA . ASN H 1 198 ? 44.153 45.938 44.942 1.00 85.63 198 ASN H CA 1
ATOM 14260 C C . ASN H 1 198 ? 43.652 44.950 45.977 1.00 82.87 198 ASN H C 1
ATOM 14261 O O . ASN H 1 198 ? 43.803 43.744 45.808 1.00 81.39 198 ASN H O 1
ATOM 14266 N N . ILE H 1 199 ? 43.069 45.461 47.053 1.00 83.76 199 ILE H N 1
ATOM 14267 C CA . ILE H 1 199 ? 42.413 44.603 48.039 1.00 86.12 199 ILE H CA 1
ATOM 14268 C C . ILE H 1 199 ? 41.217 43.926 47.362 1.00 85.55 199 ILE H C 1
ATOM 14269 O O . ILE H 1 199 ? 41.090 42.700 47.385 1.00 84.03 199 ILE H O 1
ATOM 14274 N N . LYS H 1 200 ? 40.363 44.750 46.750 1.00 84.33 200 LYS H N 1
ATOM 14275 C CA . LYS H 1 200 ? 39.168 44.284 46.029 1.00 82.27 200 LYS H CA 1
ATOM 14276 C C . LYS H 1 200 ? 39.509 43.303 44.915 1.00 77.30 200 LYS H C 1
ATOM 14277 O O . LYS H 1 200 ? 38.854 42.264 44.780 1.00 75.58 200 LYS H O 1
ATOM 14283 N N . ALA H 1 201 ? 40.529 43.635 44.131 1.00 68.06 201 ALA H N 1
ATOM 14284 C CA . ALA H 1 201 ? 40.971 42.772 43.043 1.00 68.09 201 ALA H CA 1
ATOM 14285 C C . ALA H 1 201 ? 41.227 41.336 43.518 1.00 66.56 201 ALA H C 1
ATOM 14286 O O . ALA H 1 201 ? 40.875 40.369 42.833 1.00 64.38 201 ALA H O 1
ATOM 14288 N N . GLU H 1 202 ? 41.829 41.215 44.696 1.00 63.79 202 GLU H N 1
ATOM 14289 C CA . GLU H 1 202 ? 42.290 39.927 45.200 1.00 66.64 202 GLU H CA 1
ATOM 14290 C C . GLU H 1 202 ? 41.166 39.139 45.828 1.00 64.21 202 GLU H C 1
ATOM 14291 O O . GLU H 1 202 ? 41.120 37.918 45.702 1.00 60.94 202 GLU H O 1
ATOM 14297 N N . MET H 1 203 ? 40.287 39.853 46.530 1.00 66.14 203 MET H N 1
ATOM 14298 C CA . MET H 1 203 ? 39.045 39.297 47.073 1.00 64.93 203 MET H CA 1
ATOM 14299 C C . MET H 1 203 ? 38.244 38.658 45.937 1.00 61.80 203 MET H C 1
ATOM 14300 O O . MET H 1 203 ? 37.793 37.521 46.028 1.00 59.43 203 MET H O 1
ATOM 14305 N N . LEU H 1 204 ? 38.120 39.408 44.851 1.00 60.78 204 LEU H N 1
ATOM 14306 C CA . LEU H 1 204 ? 37.309 39.002 43.702 1.00 57.57 204 LEU H CA 1
ATOM 14307 C C . LEU H 1 204 ? 37.829 37.700 43.094 1.00 56.85 204 LEU H C 1
ATOM 14308 O O . LEU H 1 204 ? 37.059 36.874 42.627 1.00 51.90 204 LEU H O 1
ATOM 14313 N N . LYS H 1 205 ? 39.147 37.539 43.090 1.00 60.55 205 LYS H N 1
ATOM 14314 C CA . LYS H 1 205 ? 39.799 36.287 42.632 1.00 61.11 205 LYS H CA 1
ATOM 14315 C C . LYS H 1 205 ? 39.389 35.054 43.443 1.00 61.76 205 LYS H C 1
ATOM 14316 O O . LYS H 1 205 ? 39.396 33.940 42.931 1.00 63.66 205 LYS H O 1
ATOM 14322 N N . LEU H 1 206 ? 39.050 35.278 44.706 1.00 56.15 206 LEU H N 1
ATOM 14323 C CA . LEU H 1 206 ? 38.577 34.222 45.617 1.00 58.19 206 LEU H CA 1
ATOM 14324 C C . LEU H 1 206 ? 37.141 33.697 45.320 1.00 58.80 206 LEU H C 1
ATOM 14325 O O . LEU H 1 206 ? 36.735 32.658 45.851 1.00 58.68 206 LEU H O 1
ATOM 14330 N N . ILE H 1 207 ? 36.390 34.418 44.490 1.00 53.53 207 ILE H N 1
ATOM 14331 C CA . ILE H 1 207 ? 34.964 34.142 44.244 1.00 49.73 207 ILE H CA 1
ATOM 14332 C C . ILE H 1 207 ? 34.789 33.548 42.848 1.00 49.46 207 ILE H C 1
ATOM 14333 O O . ILE H 1 207 ? 35.082 34.210 41.859 1.00 51.86 207 ILE H O 1
ATOM 14338 N N . PRO H 1 208 ? 34.352 32.275 42.750 1.00 52.58 208 PRO H N 1
ATOM 14339 C CA . PRO H 1 208 ? 34.075 31.654 41.436 1.00 48.22 208 PRO H CA 1
ATOM 14340 C C . PRO H 1 208 ? 33.039 32.389 40.567 1.00 46.06 208 PRO H C 1
ATOM 14341 O O . PRO H 1 208 ? 33.151 32.408 39.363 1.00 41.49 208 PRO H O 1
ATOM 14345 N N . ALA H 1 209 ? 32.040 32.992 41.194 1.00 46.48 209 ALA H N 1
ATOM 14346 C CA . ALA H 1 209 ? 31.090 33.858 40.493 1.00 40.25 209 ALA H CA 1
ATOM 14347 C C . ALA H 1 209 ? 31.768 35.071 39.832 1.00 46.38 209 ALA H C 1
ATOM 14348 O O . ALA H 1 209 ? 31.201 35.701 38.919 1.00 46.12 209 ALA H O 1
ATOM 14350 N N . ALA H 1 210 ? 32.956 35.421 40.325 1.00 46.69 210 ALA H N 1
ATOM 14351 C CA . ALA H 1 210 ? 33.787 36.511 39.772 1.00 42.37 210 ALA H CA 1
ATOM 14352 C C . ALA H 1 210 ? 33.128 37.893 39.924 1.00 39.28 210 ALA H C 1
ATOM 14353 O O . ALA H 1 210 ? 33.349 38.783 39.130 1.00 41.31 210 ALA H O 1
ATOM 14355 N N . GLN H 1 211 ? 32.322 38.056 40.958 1.00 42.82 211 GLN H N 1
ATOM 14356 C CA . GLN H 1 211 ? 31.630 39.314 41.199 1.00 44.64 211 GLN H CA 1
ATOM 14357 C C . GLN H 1 211 ? 31.166 39.338 42.640 1.00 47.07 211 GLN H C 1
ATOM 14358 O O . GLN H 1 211 ? 30.977 38.283 43.255 1.00 45.71 211 GLN H O 1
ATOM 14364 N N . PHE H 1 212 ? 31.005 40.534 43.183 1.00 46.46 212 PHE H N 1
ATOM 14365 C CA . PHE H 1 212 ? 30.483 40.679 44.545 1.00 47.41 212 PHE H CA 1
ATOM 14366 C C . PHE H 1 212 ? 28.978 40.510 44.514 1.00 43.51 212 PHE H C 1
ATOM 14367 O O . PHE H 1 212 ? 28.337 40.732 43.491 1.00 46.98 212 PHE H O 1
ATOM 14375 N N . GLY H 1 213 ? 28.427 40.120 45.643 1.00 43.94 213 GLY H N 1
ATOM 14376 C CA . GLY H 1 213 ? 27.002 39.911 45.772 1.00 50.01 213 GLY H CA 1
ATOM 14377 C C . GLY H 1 213 ? 26.271 41.219 45.992 1.00 54.87 213 GLY H C 1
ATOM 14378 O O . GLY H 1 213 ? 26.880 42.288 46.051 1.00 58.53 213 GLY H O 1
ATOM 14379 N N . GLU H 1 214 ? 24.954 41.125 46.088 1.00 53.85 214 GLU H N 1
ATOM 14380 C CA . GLU H 1 214 ? 24.120 42.281 46.353 1.00 55.22 214 GLU H CA 1
ATOM 14381 C C . GLU H 1 214 ? 23.274 41.976 47.570 1.00 52.86 214 GLU H C 1
ATOM 14382 O O . GLU H 1 214 ? 23.123 40.813 47.936 1.00 49.19 214 GLU H O 1
ATOM 14388 N N . ALA H 1 215 ? 22.783 43.025 48.231 1.00 53.67 215 ALA H N 1
ATOM 14389 C CA . ALA H 1 215 ? 22.042 42.869 49.504 1.00 49.93 215 ALA H CA 1
ATOM 14390 C C . ALA H 1 215 ? 20.794 41.966 49.291 1.00 50.49 215 ALA H C 1
ATOM 14391 O O . ALA H 1 215 ? 20.426 41.163 50.149 1.00 49.05 215 ALA H O 1
ATOM 14393 N N . GLN H 1 216 ? 20.180 42.084 48.118 1.00 46.17 216 GLN H N 1
ATOM 14394 C CA . GLN H 1 216 ? 19.003 41.292 47.780 1.00 52.67 216 GLN H CA 1
ATOM 14395 C C . GLN H 1 216 ? 19.267 39.780 47.782 1.00 54.95 216 GLN H C 1
ATOM 14396 O O . GLN H 1 216 ? 18.366 38.991 48.048 1.00 55.97 216 GLN H O 1
ATOM 14402 N N . ASP H 1 217 ? 20.500 39.383 47.500 1.00 52.26 217 ASP H N 1
ATOM 14403 C CA . ASP H 1 217 ? 20.887 37.961 47.552 1.00 51.30 217 ASP H CA 1
ATOM 14404 C C . ASP H 1 217 ? 20.699 37.373 48.964 1.00 51.03 217 ASP H C 1
ATOM 14405 O O . ASP H 1 217 ? 20.279 36.225 49.154 1.00 48.38 217 ASP H O 1
ATOM 14410 N N . ILE H 1 218 ? 21.000 38.191 49.953 1.00 52.65 218 ILE H N 1
ATOM 14411 C CA . ILE H 1 218 ? 20.841 37.805 51.355 1.00 52.53 218 ILE H CA 1
ATOM 14412 C C . ILE H 1 218 ? 19.365 37.813 51.753 1.00 51.97 218 ILE H C 1
ATOM 14413 O O . ILE H 1 218 ? 18.877 36.883 52.380 1.00 51.73 218 ILE H O 1
ATOM 14418 N N . ALA H 1 219 ? 18.661 38.867 51.365 1.00 52.92 219 ALA H N 1
ATOM 14419 C CA . ALA H 1 219 ? 17.205 38.974 51.610 1.00 54.81 219 ALA H CA 1
ATOM 14420 C C . ALA H 1 219 ? 16.467 37.760 51.076 1.00 54.23 219 ALA H C 1
ATOM 14421 O O . ALA H 1 219 ? 15.590 37.191 51.718 1.00 60.58 219 ALA H O 1
ATOM 14423 N N . ASN H 1 220 ? 16.850 37.361 49.889 1.00 55.16 220 ASN H N 1
ATOM 14424 C CA . ASN H 1 220 ? 16.278 36.190 49.270 1.00 58.20 220 ASN H CA 1
ATOM 14425 C C . ASN H 1 220 ? 16.369 34.925 50.088 1.00 55.29 220 ASN H C 1
ATOM 14426 O O . ASN H 1 220 ? 15.426 34.145 50.178 1.00 57.49 220 ASN H O 1
ATOM 14431 N N . ALA H 1 221 ? 17.542 34.712 50.645 1.00 57.49 221 ALA H N 1
ATOM 14432 C CA . ALA H 1 221 ? 17.802 33.513 51.445 1.00 53.14 221 ALA H CA 1
ATOM 14433 C C . ALA H 1 221 ? 17.089 33.606 52.793 1.00 51.65 221 ALA H C 1
ATOM 14434 O O . ALA H 1 221 ? 16.602 32.620 53.308 1.00 53.60 221 ALA H O 1
ATOM 14436 N N . VAL H 1 222 ? 17.066 34.806 53.368 1.00 58.55 222 VAL H N 1
ATOM 14437 C CA . VAL H 1 222 ? 16.393 35.059 54.654 1.00 57.51 222 VAL H CA 1
ATOM 14438 C C . VAL H 1 222 ? 14.895 34.780 54.538 1.00 53.86 222 VAL H C 1
ATOM 14439 O O . VAL H 1 222 ? 14.307 34.108 55.362 1.00 56.77 222 VAL H O 1
ATOM 14443 N N . THR H 1 223 ? 14.305 35.294 53.475 1.00 54.48 223 THR H N 1
ATOM 14444 C CA . THR H 1 223 ? 12.879 35.107 53.205 1.00 55.22 223 THR H CA 1
ATOM 14445 C C . THR H 1 223 ? 12.513 33.621 53.041 1.00 49.93 223 THR H C 1
ATOM 14446 O O . THR H 1 223 ? 11.454 33.188 53.438 1.00 54.34 223 THR H O 1
ATOM 14450 N N . PHE H 1 224 ? 13.404 32.858 52.443 1.00 52.03 224 PHE H N 1
ATOM 14451 C CA . PHE H 1 224 ? 13.202 31.421 52.258 1.00 51.85 224 PHE H CA 1
ATOM 14452 C C . PHE H 1 224 ? 13.134 30.715 53.630 1.00 53.85 224 PHE H C 1
ATOM 14453 O O . PHE H 1 224 ? 12.225 29.928 53.911 1.00 50.13 224 PHE H O 1
ATOM 14461 N N . PHE H 1 225 ? 14.086 31.040 54.491 1.00 52.98 225 PHE H N 1
ATOM 14462 C CA . PHE H 1 225 ? 14.103 30.491 55.847 1.00 59.81 225 PHE H CA 1
ATOM 14463 C C . PHE H 1 225 ? 12.927 30.978 56.705 1.00 63.07 225 PHE H C 1
ATOM 14464 O O . PHE H 1 225 ? 12.426 30.228 57.535 1.00 71.26 225 PHE H O 1
ATOM 14472 N N . ALA H 1 226 ? 12.505 32.225 56.505 1.00 57.23 226 ALA H N 1
ATOM 14473 C CA . ALA H 1 226 ? 11.402 32.804 57.281 1.00 59.86 226 ALA H CA 1
ATOM 14474 C C . ALA H 1 226 ? 10.043 32.195 56.917 1.00 62.60 226 ALA H C 1
ATOM 14475 O O . ALA H 1 226 ? 9.092 32.313 57.674 1.00 70.25 226 ALA H O 1
ATOM 14477 N N . SER H 1 227 ? 9.970 31.512 55.785 1.00 59.81 227 SER H N 1
ATOM 14478 C CA . SER H 1 227 ? 8.706 31.029 55.268 1.00 56.25 227 SER H CA 1
ATOM 14479 C C . SER H 1 227 ? 8.299 29.702 55.890 1.00 56.69 227 SER H C 1
ATOM 14480 O O . SER H 1 227 ? 9.147 28.924 56.320 1.00 55.46 227 SER H O 1
ATOM 14483 N N . ASP H 1 228 ? 6.996 29.441 55.874 1.00 59.45 228 ASP H N 1
ATOM 14484 C CA . ASP H 1 228 ? 6.397 28.198 56.407 1.00 66.26 228 ASP H CA 1
ATOM 14485 C C . ASP H 1 228 ? 6.910 26.935 55.716 1.00 69.83 228 ASP H C 1
ATOM 14486 O O . ASP H 1 228 ? 6.969 25.851 56.302 1.00 69.54 228 ASP H O 1
ATOM 14491 N N . GLN H 1 229 ? 7.289 27.090 54.463 1.00 71.55 229 GLN H N 1
ATOM 14492 C CA . GLN H 1 229 ? 7.620 25.948 53.638 1.00 72.21 229 GLN H CA 1
ATOM 14493 C C . GLN H 1 229 ? 8.943 25.329 54.038 1.00 69.14 229 GLN H C 1
ATOM 14494 O O . GLN H 1 229 ? 9.142 24.121 53.866 1.00 71.04 229 GLN H O 1
ATOM 14500 N N . SER H 1 230 ? 9.833 26.153 54.590 1.00 67.69 230 SER H N 1
ATOM 14501 C CA . SER H 1 230 ? 11.161 25.695 55.063 1.00 59.22 230 SER H CA 1
ATOM 14502 C C . SER H 1 230 ? 11.146 25.119 56.504 1.00 55.13 230 SER H C 1
ATOM 14503 O O . SER H 1 230 ? 12.172 25.016 57.165 1.00 54.34 230 SER H O 1
ATOM 14506 N N . LYS H 1 231 ? 9.972 24.680 56.937 1.00 56.24 231 LYS H N 1
ATOM 14507 C CA . LYS H 1 231 ? 9.733 24.131 58.287 1.00 54.96 231 LYS H CA 1
ATOM 14508 C C . LYS H 1 231 ? 10.640 22.978 58.736 1.00 55.66 231 LYS H C 1
ATOM 14509 O O . LYS H 1 231 ? 10.894 22.823 59.946 1.00 55.87 231 LYS H O 1
ATOM 14515 N N . TYR H 1 232 ? 11.118 22.175 57.790 1.00 49.06 232 TYR H N 1
ATOM 14516 C CA . TYR H 1 232 ? 11.986 21.023 58.135 1.00 52.21 232 TYR H CA 1
ATOM 14517 C C . TYR H 1 232 ? 13.505 21.319 58.081 1.00 47.92 232 TYR H C 1
ATOM 14518 O O . TYR H 1 232 ? 14.324 20.413 58.091 1.00 48.70 232 TYR H O 1
ATOM 14527 N N . ILE H 1 233 ? 13.846 22.600 58.010 1.00 49.42 233 ILE H N 1
ATOM 14528 C CA . ILE H 1 233 ? 15.221 23.045 57.973 1.00 49.33 233 ILE H CA 1
ATOM 14529 C C . ILE H 1 233 ? 15.511 23.785 59.260 1.00 50.42 233 ILE H C 1
ATOM 14530 O O . ILE H 1 233 ? 14.928 24.841 59.532 1.00 46.83 233 ILE H O 1
ATOM 14535 N N . THR H 1 234 ? 16.418 23.238 60.062 1.00 52.39 234 THR H N 1
ATOM 14536 C CA . THR H 1 234 ? 16.795 23.925 61.290 1.00 52.32 234 THR H CA 1
ATOM 14537 C C . THR H 1 234 ? 18.231 23.637 61.670 1.00 48.66 234 THR H C 1
ATOM 14538 O O . THR H 1 234 ? 18.751 22.558 61.406 1.00 46.98 234 THR H O 1
ATOM 14542 N N . GLY H 1 235 ? 18.849 24.628 62.297 1.00 52.84 235 GLY H N 1
ATOM 14543 C CA . GLY H 1 235 ? 20.235 24.545 62.774 1.00 52.47 235 GLY H CA 1
ATOM 14544 C C . GLY H 1 235 ? 21.278 24.609 61.671 1.00 54.08 235 GLY H C 1
ATOM 14545 O O . GLY H 1 235 ? 22.438 24.296 61.902 1.00 60.67 235 GLY H O 1
ATOM 14546 N N . GLN H 1 236 ? 20.857 25.046 60.486 1.00 52.75 236 GLN H N 1
ATOM 14547 C CA . GLN H 1 236 ? 21.701 25.093 59.301 1.00 52.66 236 GLN H CA 1
ATOM 14548 C C . GLN H 1 236 ? 22.253 26.490 58.977 1.00 53.12 236 GLN H C 1
ATOM 14549 O O . GLN H 1 236 ? 21.681 27.516 59.358 1.00 47.97 236 GLN H O 1
ATOM 14555 N N . THR H 1 237 ? 23.407 26.489 58.315 1.00 55.21 237 THR H N 1
ATOM 14556 C CA . THR H 1 237 ? 24.087 27.707 57.864 1.00 58.14 237 THR H CA 1
ATOM 14557 C C . THR H 1 237 ? 24.224 27.630 56.374 1.00 52.26 237 THR H C 1
ATOM 14558 O O . THR H 1 237 ? 24.775 26.679 55.833 1.00 53.28 237 THR H O 1
ATOM 14562 N N . LEU H 1 238 ? 23.703 28.635 55.705 1.00 53.60 238 LEU H N 1
ATOM 14563 C CA . LEU H 1 238 ? 23.758 28.671 54.244 1.00 58.46 238 LEU H CA 1
ATOM 14564 C C . LEU H 1 238 ? 24.687 29.810 53.825 1.00 59.50 238 LEU H C 1
ATOM 14565 O O . LEU H 1 238 ? 24.429 30.966 54.136 1.00 55.27 238 LEU H O 1
ATOM 14570 N N . ASN H 1 239 ? 25.761 29.453 53.128 1.00 56.77 239 ASN H N 1
ATOM 14571 C CA . ASN H 1 239 ? 26.687 30.426 52.571 1.00 53.42 239 ASN H CA 1
ATOM 14572 C C . ASN H 1 239 ? 26.114 31.052 51.318 1.00 51.37 239 ASN H C 1
ATOM 14573 O O . ASN H 1 239 ? 25.759 30.347 50.374 1.00 50.63 239 ASN H O 1
ATOM 14578 N N . VAL H 1 240 ? 26.030 32.377 51.324 1.00 50.49 240 VAL H N 1
ATOM 14579 C CA . VAL H 1 240 ? 25.619 33.138 50.144 1.00 50.41 240 VAL H CA 1
ATOM 14580 C C . VAL H 1 240 ? 26.815 34.003 49.713 1.00 49.20 240 VAL H C 1
ATOM 14581 O O . VAL H 1 240 ? 26.992 35.144 50.146 1.00 47.26 240 VAL H O 1
ATOM 14585 N N . ASP H 1 241 ? 27.637 33.435 48.852 1.00 48.73 241 ASP H N 1
ATOM 14586 C CA . ASP H 1 241 ? 29.003 33.912 48.673 1.00 46.70 241 ASP H CA 1
ATOM 14587 C C . ASP H 1 241 ? 29.642 33.691 47.282 1.00 46.11 241 ASP H C 1
ATOM 14588 O O . ASP H 1 241 ? 30.852 33.791 47.137 1.00 49.91 241 ASP H O 1
ATOM 14593 N N . GLY H 1 242 ? 28.834 33.381 46.281 1.00 41.02 242 GLY H N 1
ATOM 14594 C CA . GLY H 1 242 ? 29.338 33.220 44.928 1.00 39.46 242 GLY H CA 1
ATOM 14595 C C . GLY H 1 242 ? 30.283 32.050 44.733 1.00 41.58 242 GLY H C 1
ATOM 14596 O O . GLY H 1 242 ? 30.991 31.977 43.720 1.00 36.75 242 GLY H O 1
ATOM 14597 N N . GLY H 1 243 ? 30.267 31.127 45.689 1.00 43.34 243 GLY H N 1
ATOM 14598 C CA . GLY H 1 243 ? 31.120 29.939 45.673 1.00 45.56 243 GLY H CA 1
ATOM 14599 C C . GLY H 1 243 ? 32.454 30.080 46.411 1.00 48.23 243 GLY H C 1
ATOM 14600 O O . GLY H 1 243 ? 33.320 29.213 46.309 1.00 46.62 243 GLY H O 1
ATOM 14601 N N . MET H 1 244 ? 32.607 31.162 47.165 1.00 51.24 244 MET H N 1
ATOM 14602 C CA . MET H 1 244 ? 33.878 31.477 47.811 1.00 50.90 244 MET H CA 1
ATOM 14603 C C . MET H 1 244 ? 34.253 30.404 48.843 1.00 52.42 244 MET H C 1
ATOM 14604 O O . MET H 1 244 ? 35.379 29.936 48.890 1.00 45.91 244 MET H O 1
ATOM 14609 N N . VAL H 1 245 ? 33.289 30.030 49.672 1.00 56.61 245 VAL H N 1
ATOM 14610 C CA . VAL H 1 245 ? 33.474 28.979 50.657 1.00 58.52 245 VAL H CA 1
ATOM 14611 C C . VAL H 1 245 ? 32.542 27.782 50.316 1.00 58.22 245 VAL H C 1
ATOM 14612 O O . VAL H 1 245 ? 31.319 27.855 50.460 1.00 63.01 245 VAL H O 1
ATOM 14616 N N . MET H 1 246 ? 33.141 26.704 49.823 1.00 56.46 246 MET H N 1
ATOM 14617 C CA . MET H 1 246 ? 32.443 25.434 49.598 1.00 64.95 246 MET H CA 1
ATOM 14618 C C . MET H 1 246 ? 32.863 24.387 50.659 1.00 76.18 246 MET H C 1
ATOM 14619 O O . MET H 1 246 ? 31.990 23.917 51.420 1.00 80.08 246 MET H O 1
#

B-factor: mean 60.39, std 13.8, range [28.5, 137.17]

InterPro domains:
  IPR002347 Short-chain dehydrogenase/reductase SDR [PF13561] (11-244)
  IPR002347 Short-chain dehydrogenase/reductase SDR [PR00080] (81-92)
  IPR002347 Short-chain dehydrogenase/reductase SDR [PR00080] (134-142)
  IPR002347 Short-chain dehydrogenase/reductase SDR [PR00080] (154-173)
  IPR002347 Short-chain dehydrogenase/reductase SDR [PR00081] (6-23)
  IPR002347 Short-chain dehydrogenase/reductase SDR [PR00081] (81-92)
  IPR002347 Short-chain dehydrogenase/reductase SDR [PR00081] (128-144)
  IPR002347 Short-chain dehydrogenase/reductase SDR [PR00081] (154-173)
  IPR002347 Short-chain dehydrogenase/reductase SDR [PR00081] (175-192)
  IPR002347 Short-chain dehydrogenase/reductase SDR [PR00081] (208-228)
  IPR011284 3-oxoacyl-(acyl-carrier-protein) reductase [TIGR01830] (7-245)
  IPR036291 NAD(P)-binding domain superfamily [SSF51735] (3-246)
  IPR050259 Short-chain dehydrogenases/reductases [PTHR42879] (2-245)
  IPR057326 Ketoreductase domain [SM00822] (5-185)

Sequence (1968 aa):
MLKGKVALVTGASRGIGRAIAIDLAKQGANVVVNYAGNEQKANEVVDEIKKLGSDAIAVRADVANAEDVTNMVKQTVDVFGQVDILVNNAGVTKDNLLMRMKEEEWDTVINTNLKGVFLCTKAVSRFMMRQRHGRIVNIASVVGVTGNPGQANYVAAKAGVIGLTKTSAKELASRNITVNAIAPGFIATDMTDVLDENIKAEMLKLIPAAQFGEAQDIANAVTFFASDQSKYITGQTLNVDGGMVMMLKGKVALVTGASRGIGRAIAIDLAKQGANVVVNYAGNEQKANEVVDEIKKLGSDAIAVRADVANAEDVTNMVKQTVDVFGQVDILVNNAGVTKDNLLMRMKEEEWDTVINTNLKGVFLCTKAVSRFMMRQRHGRIVNIASVVGVTGNPGQANYVAAKAGVIGLTKTSAKELASRNITVNAIAPGFIATDMTDVLDENIKAEMLKLIPAAQFGEAQDIANAVTFFASDQSKYITGQTLNVDGGMVMMLKGKVALVTGASRGIGRAIAIDLAKQGANVVVNYAGNEQKANEVVDEIKKLGSDAIAVRADVANAEDVTNMVKQTVDVFGQVDILVNNAGVTKDNLLMRMKEEEWDTVINTNLKGVFLCTKAVSRFMMRQRHGRIVNIASVVGVTGNPGQANYVAAKAGVIGLTKTSAKELASRNITVNAIAPGFIATDMTDVLDENIKAEMLKLIPAAQFGEAQDIANAVTFFASDQSKYITGQTLNVDGGMVMMLKGKVALVTGASRGIGRAIAIDLAKQGANVVVNYAGNEQKANEVVDEIKKLGSDAIAVRADVANAEDVTNMVKQTVDVFGQVDILVNNAGVTKDNLLMRMKEEEWDTVINTNLKGVFLCTKAVSRFMMRQRHGRIVNIASVVGVTGNPGQANYVAAKAGVIGLTKTSAKELASRNITVNAIAPGFIATDMTDVLDENIKAEMLKLIPAAQFGEAQDIANAVTFFASDQSKYITGQTLNVDGGMVMMLKGKVALVTGASRGIGRAIAIDLAKQGANVVVNYAGNEQKANEVVDEIKKLGSDAIAVRADVANAEDVTNMVKQTVDVFGQVDILVNNAGVTKDNLLMRMKEEEWDTVINTNLKGVFLCTKAVSRFMMRQRHGRIVNIASVVGVTGNPGQANYVAAKAGVIGLTKTSAKELASRNITVNAIAPGFIATDMTDVLDENIKAEMLKLIPAAQFGEAQDIANAVTFFASDQSKYITGQTLNVDGGMVMMLKGKVALVTGASRGIGRAIAIDLAKQGANVVVNYAGNEQKANEVVDEIKKLGSDAIAVRADVANAEDVTNMVKQTVDVFGQVDILVNNAGVTKDNLLMRMKEEEWDTVINTNLKGVFLCTKAVSRFMMRQRHGRIVNIASVVGVTGNPGQANYVAAKAGVIGLTKTSAKELASRNITVNAIAPGFIATDMTDVLDENIKAEMLKLIPAAQFGEAQDIANAVTFFASDQSKYITGQTLNVDGGMVMMLKGKVALVTGASRGIGRAIAIDLAKQGANVVVNYAGNEQKANEVVDEIKKLGSDAIAVRADVANAEDVTNMVKQTVDVFGQVDILVNNAGVTKDNLLMRMKEEEWDTVINTNLKGVFLCTKAVSRFMMRQRHGRIVNIASVVGVTGNPGQANYVAAKAGVIGLTKTSAKELASRNITVNAIAPGFIATDMTDVLDENIKAEMLKLIPAAQFGEAQDIANAVTFFASDQSKYITGQTLNVDGGMVMMLKGKVALVTGASRGIGRAIAIDLAKQGANVVVNYAGNEQKANEVVDEIKKLGSDAIAVRADVANAEDVTNMVKQTVDVFGQVDILVNNAGVTKDNLLMRMKEEEWDTVINTNLKGVFLCTKAVSRFMMRQRHGRIVNIASVVGVTGNPGQANYVAAKAGVIGLTKTSAKELASRNITVNAIAPGFIATDMTDVLDENIKAEMLKLIPAAQFGEAQDIANAVTFFASDQSKYITGQTLNVDGGMVM

Nearest PDB structures (foldseek):
  2uvd-assembly2_F  TM=1.003E+00  e=4.499E-48  Bacillus anthracis str. Ames
  4jro-assembly1_C  TM=9.902E-01  e=1.608E-37  Listeria monocytogenes EGD-e
  3osu-assembly1_A  TM=9.841E-01  e=5.616E-36  Staphylococcus aureus subsp. aureus Mu50
  2cdh-assembly1_G  TM=9.794E-01  e=2.710E-32  Thermomyces lanuginosus
  2p68-assembly1_A  TM=9.576E-01  e=1.864E-29  Aquifex aeolicus VF5

Solvent-accessible surface area: 71486 Å² total; per-residue (Å²): 146,10,153,59,50,4,0,0,0,1,24,0,19,150,18,12,0,78,16,0,0,31,13,0,3,136,45,21,0,45,0,0,0,2,19,76,61,75,98,113,74,0,63,86,0,13,81,61,0,112,176,63,73,19,66,1,39,30,10,109,2,57,7,9,31,24,110,26,2,73,63,1,2,104,77,0,30,115,78,29,54,64,0,7,1,0,0,5,27,20,37,60,74,96,78,42,99,2,76,142,0,111,59,114,36,3,44,46,0,6,44,24,1,0,8,2,8,0,12,0,1,56,15,0,0,114,35,0,38,176,52,122,81,4,24,2,1,1,10,3,12,4,11,5,51,28,1,42,56,24,22,0,0,38,0,0,0,9,9,0,0,21,1,0,0,21,0,2,0,59,24,5,13,82,69,82,3,10,0,1,0,0,0,7,11,41,0,54,68,81,11,97,112,35,115,78,137,95,92,43,53,82,39,57,155,101,4,38,30,67,100,40,3,82,15,80,7,0,0,24,0,0,20,21,1,1,11,86,95,2,91,6,3,6,0,13,39,2,15,1,0,0,2,36,21,39,141,10,150,60,50,4,0,0,0,1,23,0,22,156,19,13,0,78,15,0,0,31,14,0,3,136,51,19,0,45,0,0,0,2,20,59,35,126,92,109,93,0,59,85,1,12,82,63,0,111,174,65,71,19,66,2,40,30,8,74,1,26,8,31,42,37,121,16,1,75,66,2,2,104,77,0,30,112,80,29,55,66,0,6,1,0,0,6,28,19,40,61,74,98,78,52,104,1,61,154,0,92,15,51,36,2,21,40,0,7,37,30,1,0,16,2,7,0,11,0,1,56,17,0,1,125,37,0,46,170,53,131,81,4,25,2,1,1,9,2,12,4,11,6,51,30,2,43,60,23,22,0,0,37,0,0,0,10,8,0,0,20,1,0,0,23,0,1,0,55,23,4,12,84,88,82,2,12,0,1,0,0,0,6,10,40,0,58,71,89,11,106,133,38,136,69,154,107,102,80,53,88,37,59,160,102,5,35,27,64,102,39,3,84,13,81,7,0,0,25,0,0,18,22,1,1,12,83,97,2,95,6,4,6,0,11,39,2,14,0,0,0,2,37,18,42,137,9,145,59,50,4,0,0,0,1,23,0,12,139,20,15,0,78,14,0,0,31,11,0,3,136,50,21,0,44,0,0,0,2,28,74,67,38,99,121,67,0,66,93,0,12,82,62,0,109,175,64,71,20,65,1,40,30,10,129,2,62,8,22,62,39,114,21,2,76,70,0,4,106,77,0,30,112,78,29,54,65,0,7,1,0,0,5,28,22,38,61,71,96,72,20,95,0,91,157,0,112,55,117,36,2,44,46,0,7,53,24,1,0,19,2,8,0,11,0,1,58,20,0,0,130,44,0,24,167,52,133,82,5,24,1,1,0,9,3,12,3,10,6,53,29,1,42,53,23,22,0,0,31,0,0,0,10,8,0,0,19,1,0,0,24,0,1,0,58,28,4,11,80,84,80,2,10,0,1,0,0,0,7,9,33,0,59,77,84,13,103,114,25,132,80,142,113,104,49,59,96,27,61,160,99,5,34,31,69,104,45,3,81,16,68,6,0,0,24,0,0,20,16,1,1,12,85,103,1,100,7,2,5,0,14,38,2,15,0,0,0,1,37,20,39,159,9,153,60,49,4,0,0,0,1,23,0,21,155,17,9,0,77,15,0,0,30,10,0,3,135,46,20,0,45,0,0,0,3,17,76,41,112,85,112,87,0,58,84,0,12,79,61,0,108,177,65,71,21,64,2,40,31,10,131,3,69,7,23,65,38,123,48,2,62,60,1,1,102,77,0,30,113,78,30,54,67,0,6,2,0,0,6,28,19,38,60,73,95,79,49,88,1,66,146,0,112,59,116,35,3,43,45,0,7,55,23,0,0,17,2,7,0,10,0,1,52,11,0,1,124,35,0,29,192,52,139,81,4,23,2,1,1,9,3,12,3,11,5,54,30,2,44,59,24,22,0,0,34,0,0,0,9,8,0,0,21,1,0,0,22,0,1,0,55,21,3,14,84,92,79,2,10,0,2,0,0,0,9,15,32,2,61,69,99,19,106,144,33,120,84,125,113,93,49,52,89,38,59,148,100,5,37,32,68,101,43,2,82,15,65,6,0,0,25,0,0,20,18,2,1,13,84,110,1,96,6,1,5,0,14,39,2,14,0,0,1,2,35,19,43,156,8,165,60,49,4,0,0,0,1,22,0,19,150,19,11,0,78,15,0,0,31,12,0,3,134,36,21,0,46,0,0,0,2,16,76,20,28,93,50,67,0,60,91,0,12,79,61,0,108,176,64,72,19,65,1,44,32,8,89,2,61,7,24,45,24,39,27,2,59,18,1,2,83,29,0,30,96,79,29,56,66,0,7,1,0,0,5,27,20,39,60,75,96,79,51,102,3,58,145,0,115,63,112,35,2,48,46,0,7,55,25,0,0,17,2,9,0,11,0,1,60,20,0,2,115,43,0,38,167,52,119,83,4,25,2,1,1,9,3,12,4,10,6,52,30,1,42,56,24,22,0,0,36,0,0,0,9,7,0,0,20,1,0,0,22,0,1,0,55,21,2,12,82,75,90,3,10,0,1,0,0,0,6,12,38,0,60,70,96,14,108,135,40,134,79,134,101,85,72,46,83,44,59,145,101,5,36,30,69,103,36,3,83,14,69,7,0,0,26,0,0,19,19,1,1,12,83,97,2,96,6,2,6,1,12,37,2,14,0,0,1,1,36,20,40,155,8,159,59,48,4,0,0,0,1,23,0,19,154,20,12,0,77,16,0,0,31,12,0,2,135,43,20,0,46,0,0,0,2,19,76,46,93,84,114,79,0,63,84,0,12,79,62,0,109,172,65,73,21,65,2,41,31,10,130,4,68,7,24,62,38,127,48,2,75,63,1,3,102,77,0,31,114,78,31,54,63,0,6,1,0,0,5,28,19,38,60,68,96,77,53,107,1,57,189,0,101,64,114,36,2,44,45,0,6,56,27,1,0,15,2,8,0,12,0,1,57,20,0,2,116,34,0,46,172,53,123,80,4,27,2,1,1,10,2,12,5,11,5,52,29,2,44,58,24,22,0,0,37,0,0,0,10,7,0,0,20,1,0,0,22,0,1,0,59,27,6,10,78,72,82,2,10,0,1,0,0,0,8,12,45,0,56,63,88,17,103,124,32,128,64,146,110,84,67,55,116,38,58,161,103,4,39,31,69,100,46,2,82,12,78,5,0,0,19,0,0,20,16,2,1,12,83,98,1,93,5,1,5,1,10,39,1,15,0,0,0,2,37,20,40,143,8,169,60,48,3,0,0,0,1,22,0,16,148,17,10,0,79,14,0,0,30,14,0,3,137,40,20,0,46,0,0,0,3,21,77,71,56,100,123,82,0,66,87,0,12,81,61,0,109,175,64,73,20,65,1,41,30,9,138,2,67,7,25,66,39,124,22,2,76,66,1,2,110,79,0,34,111,79,29,53,66,1,6,2,0,0,6,26,19,38,61,76,97,79,45,99,1,72,151,0,114,62,116,36,3,45,46,0,7,55,24,1,0,18,2,8,0,11,0,2,56,23,0,1,116,72,0,38,181,54,131,80,4,24,3,1,1,10,3,13,4,11,5,53,29,1,42,54,24,23,0,0,38,0,0,0,9,7,0,0,20,1,1,0,24,0,2,0,56,24,4,13,86,86,80,2,10,0,1,0,0,0,8,14,37,4,59,64,94,22,114,128,52,109,73,120,112,99,66,54,90,27,59,148,100,4,35,30,64,101,37,2,82,10,78,5,0,0,21,0,0,18,17,1,1,11,84,97,0,94,6,1,5,1,14,37,2,14,0,0,1,2,36,20,44,127,8,170,60,49,4,0,0,0,1,22,0,15,144,20,12,0,75,16,0,0,30,12,0,3,136,37,21,0,45,0,0,0,2,19,70,59,58,97,124,70,0,63,85,0,13,81,61,0,112,173,64,73,20,64,2,39,31,10,166,2,68,7,23,64,38,121,46,2,63,62,1,3,102,78,0,30,115,79,30,53,67,0,6,1,0,0,6,28,21,39,60,75,96,80,47,96,0,30,132,0,110,59,116,37,2,45,46,0,5,56,25,1,0,17,2,8,0,11,0,1,57,15,0,2,110,32,0,42,178,55,129,82,4,25,2,0,1,10,2,13,4,10,5,50,27,2,44,56,23,22,0,0,38,0,0,0,8,7,0,0,20,1,0,0,23,0,1,0,58,24,5,13,82,81,76,2,11,0,1,0,0,0,7,12,41,0,57,60,88,14,118,117,28,160,53,144,105,91,63,50,81,25,59,164,102,5,36,33,70,104,43,2,84,12,70,7,0,0,23,0,0,5,16,2,1,4,83,90,2,94,6,3,6,1,14,39,2,14,0,0,1,2,36,20,42

Radius of gyration: 44.52 Å; Cα contacts (8 Å, |Δi|>4): 5021; chains: 8; bounding box: 88×118×131 Å

Foldseek 3Di:
DQALAEEEQAPCLDFLNVLLQQLNLLVHYEYEQEDADDPPSSVVSQVNSVVNPHHYDYAHAQLLDLVRLLVSLVVSCVVSVAHAEYEQDWFDADWAAPVGDDPVNLVRRQSGQAVSLVSNLVNRLVRLLVVLHHEYEYEAAVCLVVPDRGGPSNNVNRVNNLVVQQVSQVVNVVSLYAGEYEHEYAEDRVCVPPDPPPVVCVSQVLALLSDHHGSNLSSVVSVVRSDPVCSPDHSYYHYDYNPNDD/DQALAEEEQAPCLDFLNVLLQQLNLLVHYEYEQEDADDCVSSVVSQVNSVVSPHHYDYAHAQLLDLVRLLVSLVVSCVVSVAHAEYEQDWFDADWAAPVPDDPVNLVRRQSGQAVSLVSNLVNRLVGLLVVLHHEYEYEAAPCLVVPDRGGPSNNVNRVNNLVVQQVSQVVNVVSLYAGEYEHEAAEPVVCPVVPDPVVVCVSQVLALLSDHHGSNLSSVVSVVRSDPVCSVDHSYYHYSHNPNDD/DLALAEEEQAPCLDFLNLLLQQLNLLVHYEYEQEDAPCVVRSVVSQVNSVVNPHHYDYAHAQLLDLVRLLVSLVVSCVVSVAHAEYEQDWFDADWAAPVPQDPVNLVRRQSGQAVSLVSNLVNRLVRLLVVLHHEYEYEAAPCLVVPDRGGPSNNVNRVNVLVVQQVSQVVSVRSLYAGEYEHEYAEVVVVVVDPDVVVVVVSQVLACLSDHHGSNLSSVVSVVRSDPVCSPDHSYYHYSYNPNDD/DLALAEEEQAPCLDFLNVLQQQLNLLVHYEYEQEDADDCPSSVVSQVNSVVNPHHYDYAHAQLLDLVRLLVSLVVSCVVSVAHAEYEADWFDADWAAPVPDDPVNLVRRQSGQAVSLVSNLVNRLVRLQVVLHHEYEYEAAPCLVVPDRGGPSNNVSRVNVLVVQQVSQVVNVVSLYAGEYEHEAAEPRVCPVPPPVVVVCVSLVLACLSDHHGSNLSSVVSVVRSDPVCSVDHSYYHYSYNPNDD/DLALAEEEQAPCLDFLNVLLQQLNLLVHYEYEQEDADDVVSSVVSQVNSVVNPHHYDYAHAQLLDLVRLLVSLVVSCVVSVAHAEYEQDWFDADWAAPVPDDPVNLVRRQSGQAVSLVSNLVNNQVRCLVVLHHEYEYEAAPCLVVPDRGGPSNNVNRVNVLVVQQVSQVVSVVSQYAGEYEHEYFEPRVCVPVPPVVVVCVSQVLALLSDHHGSNLSSVVSVVRSDPVCSPDHSYYHYSYNPNDD/DLALAEEEQAPCLDFLNVLLQQLNLLVHYEYEQEDADDCVSSVVSQVNSVVNPHHYDYAYAQLLDLVRLLVSLVVSCVVSVAHAEYEQDWFDADWAAPVPQDPVNLVRRQSGQAVSLVSNLVNRQVRLLVVLHHEYEYEAAVCLVVPDRGGPSNNVRRVNVLVVQQVSQVVNVRSLYAGEYEHEYAEPRVCVVPPDPVVVVVSQVLALLSDHHGSNLSSVVSVVRSDPVVSVDHSYYHYSYNPNDD/DQALAEEEQAPCLDFLNVLLQQLNLLVHYEYEQEDAPDVVSVVVSQVNSVVNPHHYDYAHAQLLDLVRLLVSLVVSCVVSVAHAEYEADWFDADWAAPVPDDPVNLVRRQSGQAVSLVSNLVNRQVRLLVVLHHEYEYEAAVCLVVPDRGGPSNNVNRVNVLVVQQVSQVVNVRSLYAGEYEHEYAEDGVPVPPPPVVVVVVSLVLACLSDHHGSNLSSVVSVVRSDPVCSPDHSYYHYSYNPNDD/DLALAEEEQAPCLDFLNVLLQQLSLLVHYEYEQEDAPPPPSSVVSQVNSVVNPHHYDYAHAQLLDLVRLLVSLVVSCVVSVAHAEYEQDWFDADWAAPVPQDPVNLVRRQSGQAVSLVSNLVNRLVRLLVVLHHEYEYEAAPCLVVPDRGGPSNNVNRVNVLVVQQVSQVVNVRSLYAGEYEHEYAEPRVVPPVPDPVVVVVSLVLALLSDHHGSNLSSVVSVVRSDPVCSVDHSYYHYSYNPNDD

Organism: Bacillus anthracis (NCBI:txid1392)

Secondary structure (DSSP, 8-state):
--TT-EEEETT-SSHHHHHHHHHHHHTT-EEEEEESS-HHHHHHHHHHHHHTT--EEEEE--TT-HHHHHHHHHHHHHHHS---EEEE-------B-GGG--HHHHHHHHIIIIIHHHHHHHHHHHHHHHHT-EEEEEE--THHHH--TTBHHHHHHHHHHHHHHHHHHHHHGGGTEEEEEEEE-SBGGG-SS---TTHHHHHHHT-TT-S-B-HHHHHHHHHHHHSGGGTT--S-EEEESTTS--/--TT-EEEETT-SSHHHHHHHHHHHHTT-EEEEEESS-SHHHHHHHHHHHHTT--EEEEE--TT-HHHHHHHHHHHHHHHS---EEEE-------B-TTT--HHHHHHHHIIIIIHHHHHHHHHHHHHHHHT-EEEEEE--THHHH--TTBHHHHHHHHHHHHHHHHHHHHHGGGTEEEEEEEE-SBGGG-TT---HHHHHHHHHT-TT-S-B-HHHHHHHHHHHHSGGGTT--S-EEEESTTS--/--TT-EEEETT-SSHHHHHHHHHHHHTT-EEEEEESS-HHHHHHHHHHHHHTT--EEEEE--TT-HHHHHHHHHHHHHHHS---EEEE-------B-GGG--HHHHHHHHIIIIIHHHHHHHHHHHHHHHHT-EEEEEE--THHHH--TTBHHHHHHHHHHHHHHHHHHHHHGGGTEEEEEEEE-SBSGGGSS---HHHHHHHHHT-TT-S-B-HHHHHHHHHHHHSGGGTT--S-EEEESTTS--/--TT-EEEETT-SSHHHHHHHHHHHHTT-EEEEEESS-HHHHHHHHHHHHHTT--EEEEE--TT-HHHHHHHHHHHHHHHS---EEEE-------B-TTT--HHHHHHHHIIIIIHHHHHHHHHHHHHHHHT-EEEEEE--THHHH--TTBHHHHHHHHHHHHHHHHHHHHHGGGTEEEEEEEE-SBGGGGSS---HHHHHHHHHT-TT-S-B-HHHHHHHHHHHHSGGGTT--S-EEEESTTS--/--TT-EEEESS-SSHHHHHHHHHHHHTT-EEEEEESS-HHHHHHHHHHHHHTT--EEEEE--TT-HHHHHHHHHHHHHHHS---EEEE-------B-GGG--HHHHHHHHIIIIIHHHHHHHHHHHHHHHHT-EEEEEE--THHHH--TTBHHHHHHHHHHHHHHHHHHHHHGGGTEEEEEEEE-SBGGG-SS---HHHHHHHHHT-TT-S-B-HHHHHHHHHHHHSGGGTT--S-EEEESTTS--/--TT-EEEETT-SSHHHHHHHHHHHHTT-EEEEEESS-SHHHHHHHHHHHHTT--EEEEE--TT-HHHHHHHHHHHHHHHS---EEEE-------B-TTT--HHHHHHHHIIIIIHHHHHHHHHHHHHHHHT-EEEEEE--THHHH--TTBHHHHHHHHHHHHHHHHHHHHHGGGTEEEEEEEE-SBGGGGSS---HHHHHHHHHT-TT-S-B-HHHHHHHHHHHHSGGGTT--S-EEEESTTS--/--TT-EEEETT-SSHHHHHHHHHHHHTT-EEEEEESS-HHHHHHHHHHHHHTT--EEEEE--TT-HHHHHHHHHHHHHHHS---EEEE-------B-TTT--HHHHHHHHIIIIIHHHHHHHHHHHHHHHHT-EEEEEE--THHHH--TTBHHHHHHHHHHHHHHHHHHHHHGGGTEEEEEEEE-SBSTT-SS---HHHHHHHHHT-TT-S-B-HHHHHHHHHHHHSGGGTT--S-EEEESTTS--/--TT-EEEETT-SSHHHHHHHHHHHHTT-EEEEEESS-HHHHHHHHHHHHHTT--EEEEE--TT-HHHHHHHHHHHHHHHS---EEEE-------B-GGG--HHHHHHHHIIIIIHHHHHHHHHHHHHHHHT-EEEEEE--THHHH--TTBHHHHHHHHHHHHHHHHHHHHHGGGTEEEEEEEE-SBGGGGSS---HHHHHHHHHT-TT-S-B-HHHHHHHHHHHHSGGGTT--S-EEEESTTS--